Protein AF-0000000066226531 (afdb_homodimer)

Sequence (1644 aa):
MQGTPPTMKIIENILKNHFSQPLSQNISALTNNYITEVQNFFPLSKNTNLVVGQILNFQKIQGSQKLNLVEVNTGTKVVKIVCGASNLQNGKKVIVASEGSFLEGINATLKNKKIYGVFSEGMLCALEELGISTKFLTPQEQEGIYLFDDPNDQIALGSNALIPLGLDCFILELGLTPNRVGDLLSHLGFAKDLKAVLSSQSSNNNQETKSTNYKTKNSEDQTNPDFFANLPQSPLKVQIENDSCYEYNACILENIKIKPSPLWLRNALLQSGINPINNVVDITNLILIEYGIPLHAFDSENIKQIKVRKALPQENITTLNQNDFVLDENDLVITDGKKAIALAGIVGLLESSIKPTTTKIILEAAYFSPQTIAQTCQKLKTKTESSLRFERGIDQSLIPLAFQKACQLLVTLADGKITYQPVITKQKNRTNPTISLNLDFVTRKIGVSLCPTQIKNWLLNLDYQIHTSKHLGPQNKNEQLNLQAPLRRYDVKIKEDVISDLTRLYGCHKLPPQTIQIPTQGKLTLKQKNIRELRKLLVNLGFYETITYSLISSEMFEAFTPQKPFIKIMNPLSQDKMILRQSLLSSLVEVLSYQHKRQTFDTAFFEIGKTYFPNQETLSLAFALNGHFLNSLWHKQDVSSSFFVTKGILEKISAFLGITLTYQKTQQHSNFHPGMQANLLFNNQIIGVIGKTHPQLNTKYHLKESFLCELFLTDEILNTTKTFTFQPIPKFPTVIRDLAFLVDTKYSFYQIEQTIKQTTPFDLIKCELFDVYQIPKTKEKHSLALRLFFHNLDKNLEKQDVEHCMEKITSNLIKHFHIEIRMQGTPPTMKIIENILKNHFSQPLSQNISALTNNYITEVQNFFPLSKNTNLVVGQILNFQKIQGSQKLNLVEVNTGTKVVKIVCGASNLQNGKKVIVASEGSFLEGINATLKNKKIYGVFSEGMLCALEELGISTKFLTPQEQEGIYLFDDPNDQIALGSNALIPLGLDCFILELGLTPNRVGDLLSHLGFAKDLKAVLSSQSSNNNQETKSTNYKTKNSEDQTNPDFFANLPQSPLKVQIENDSCYEYNACILENIKIKPSPLWLRNALLQSGINPINNVVDITNLILIEYGIPLHAFDSENIKQIKVRKALPQENITTLNQNDFVLDENDLVITDGKKAIALAGIVGLLESSIKPTTTKIILEAAYFSPQTIAQTCQKLKTKTESSLRFERGIDQSLIPLAFQKACQLLVTLADGKITYQPVITKQKNRTNPTISLNLDFVTRKIGVSLCPTQIKNWLLNLDYQIHTSKHLGPQNKNEQLNLQAPLRRYDVKIKEDVISDLTRLYGCHKLPPQTIQIPTQGKLTLKQKNIRELRKLLVNLGFYETITYSLISSEMFEAFTPQKPFIKIMNPLSQDKMILRQSLLSSLVEVLSYQHKRQTFDTAFFEIGKTYFPNQETLSLAFALNGHFLNSLWHKQDVSSSFFVTKGILEKISAFLGITLTYQKTQQHSNFHPGMQANLLFNNQIIGVIGKTHPQLNTKYHLKESFLCELFLTDEILNTTKTFTFQPIPKFPTVIRDLAFLVDTKYSFYQIEQTIKQTTPFDLIKCELFDVYQIPKTKEKHSLALRLFFHNLDKNLEKQDVEHCMEKITSNLIKHFHIEIR

Solvent-accessible surface area (backbone atoms only — not comparable to full-atom values): 89802 Å² total; per-residue (Å²): 127,84,69,77,64,60,68,37,64,41,45,43,73,65,34,48,66,45,34,68,67,84,78,56,95,51,51,62,58,52,35,44,58,45,73,41,45,60,72,46,77,48,64,69,49,78,56,39,66,41,22,21,20,30,31,66,45,70,45,76,37,86,94,49,94,60,37,26,43,30,34,28,37,33,66,84,52,75,38,45,26,60,43,62,52,86,68,78,53,73,69,37,34,32,37,34,31,35,67,68,13,32,28,50,42,68,68,45,64,41,72,64,49,72,56,94,87,41,71,18,64,31,40,75,39,28,51,52,43,60,50,46,60,70,89,79,46,52,77,71,54,64,47,40,46,41,67,60,87,52,92,81,66,75,71,57,56,44,34,60,40,41,56,82,52,62,38,71,34,43,35,41,28,33,44,40,51,86,66,45,42,30,36,44,51,14,36,45,40,40,40,47,52,50,49,28,48,54,54,46,55,52,62,69,59,73,58,80,62,75,79,68,71,78,52,50,53,56,76,79,76,48,69,60,85,62,72,59,53,94,43,48,80,48,85,63,45,79,46,77,73,39,86,51,45,23,32,47,33,38,32,51,33,36,64,33,51,65,44,75,51,56,64,45,59,38,49,55,32,46,73,62,74,37,83,66,78,30,33,68,62,38,46,36,52,48,41,22,49,41,66,29,48,56,48,51,68,32,39,33,87,84,52,60,30,40,32,35,33,60,31,50,80,70,36,74,48,50,30,66,85,70,46,76,46,75,38,36,62,80,34,54,25,31,21,44,69,80,50,77,42,26,42,55,66,50,49,54,18,50,88,31,40,77,48,78,82,42,36,36,35,35,41,36,39,61,40,57,40,29,67,54,45,44,52,46,26,62,73,68,71,52,84,39,78,42,27,52,37,34,39,52,33,49,39,71,86,46,47,66,39,54,49,49,53,46,53,53,46,36,33,73,70,22,52,31,37,76,68,33,25,60,48,76,45,76,75,55,82,88,82,60,62,77,35,72,41,45,50,52,55,48,29,66,74,71,70,53,87,73,56,67,67,54,53,53,50,52,40,48,45,62,50,34,45,74,53,61,74,88,83,73,62,95,78,55,64,80,43,65,40,34,33,26,56,35,71,36,48,74,57,54,78,49,58,65,44,52,48,50,55,53,43,27,62,70,26,65,88,69,56,76,84,73,78,75,81,63,85,67,80,84,72,80,51,58,44,57,48,46,53,54,52,49,52,49,46,44,42,59,68,62,35,42,81,53,87,75,74,58,46,29,22,71,68,47,44,48,55,79,52,65,95,56,83,70,49,67,57,90,81,51,93,43,75,61,39,32,28,45,32,72,53,63,61,48,55,49,51,50,53,48,21,59,35,38,74,68,71,50,54,66,43,40,40,31,34,76,47,73,26,42,45,86,90,47,76,44,45,31,40,26,38,40,36,20,43,39,73,38,79,45,49,46,71,67,48,45,31,64,49,40,71,65,54,52,47,50,54,49,49,53,51,29,58,72,52,68,51,73,78,43,81,40,80,43,68,84,53,78,47,27,28,62,90,43,30,28,36,31,24,48,94,89,34,79,42,32,40,38,30,29,53,15,71,66,54,20,63,75,51,52,41,70,79,33,31,43,35,37,39,55,55,45,68,72,54,41,58,52,78,81,81,83,75,88,72,85,79,64,86,46,72,73,48,77,48,75,49,42,30,35,33,50,61,86,59,54,66,65,59,51,52,50,53,46,50,67,67,40,62,75,37,49,74,45,79,41,64,50,38,69,45,74,45,87,91,46,85,56,40,30,34,43,28,35,41,37,33,34,41,37,81,87,48,76,76,49,73,65,58,53,49,51,50,50,49,52,43,51,51,51,42,33,71,76,55,60,45,44,82,104,127,84,69,77,66,60,68,37,61,40,43,43,70,63,35,48,68,44,35,68,66,83,77,56,95,51,51,64,57,50,34,45,58,46,73,42,47,62,71,45,77,50,64,67,49,78,56,37,65,40,22,20,19,29,30,66,45,67,46,75,38,87,94,50,92,61,38,24,44,30,36,30,36,34,66,84,52,76,37,45,26,60,42,62,51,83,68,77,52,72,69,38,34,33,37,34,32,36,66,68,12,32,28,50,41,70,67,43,65,42,70,65,48,73,56,93,87,41,72,19,64,30,39,74,39,28,52,52,44,61,51,45,61,69,89,78,46,52,77,72,52,64,47,40,48,41,68,59,89,51,94,81,64,76,71,58,58,45,34,61,41,42,56,84,54,63,39,72,34,42,34,40,28,33,44,39,52,85,67,46,41,29,34,45,52,13,36,44,40,41,37,46,50,51,49,28,48,55,54,48,54,52,62,68,60,73,57,79,62,74,79,69,70,78,52,48,53,58,74,79,78,48,69,61,83,62,72,58,55,95,43,50,80,48,85,64,46,78,46,78,72,37,86,51,46,22,31,46,32,40,34,51,32,34,64,32,51,64,42,76,51,57,64,46,59,38,49,55,32,44,71,62,73,37,83,67,78,29,32,67,61,39,46,36,50,48,41,21,47,41,65,29,48,55,49,49,66,32,40,32,85,82,52,59,29,42,32,35,34,59,32,50,80,69,36,76,49,49,30,65,84,72,45,76,47,75,38,35,62,79,32,52,25,32,21,44,70,80,50,75,42,25,42,55,67,50,46,52,17,50,89,30,39,78,48,79,81,40,36,38,33,34,40,36,38,60,41,57,41,28,68,54,45,42,52,44,27,62,72,68,71,53,85,41,77,41,28,53,37,34,40,51,33,49,41,71,86,47,48,65,41,53,47,51,51,48,53,52,45,36,33,71,71,21,52,30,38,76,66,33,25,62,47,79,44,76,75,55,81,88,80,59,61,78,35,73,40,47,50,52,56,49,28,66,74,72,69,53,89,73,56,68,68,54,53,51,51,52,40,47,46,63,48,34,43,74,55,60,75,86,83,74,60,94,78,57,63,80,42,67,40,34,33,26,56,36,69,36,51,74,59,54,78,50,59,66,45,52,47,50,54,52,43,28,61,69,27,65,88,69,56,76,86,74,79,73,82,62,86,67,79,84,72,81,51,59,44,55,48,46,52,53,50,49,51,49,45,43,42,59,68,63,34,43,80,52,87,76,74,59,46,30,22,70,67,47,44,50,54,78,52,64,94,56,84,67,48,67,56,89,81,52,92,43,75,60,38,31,29,46,32,71,53,61,61,46,55,50,50,49,52,48,22,59,36,38,74,68,70,49,55,66,45,40,39,30,33,78,47,74,26,42,46,87,90,46,77,45,44,30,39,28,39,38,37,20,45,41,73,39,78,45,50,46,72,68,49,44,30,63,50,39,71,64,53,52,48,51,52,49,51,55,51,29,58,72,52,68,52,74,77,44,80,39,82,44,67,82,53,80,49,27,28,63,89,42,29,28,37,32,26,48,94,89,33,78,41,33,40,40,30,30,54,14,70,65,53,19,63,75,50,52,40,70,77,33,31,42,37,38,38,55,55,45,68,72,53,39,57,52,78,82,82,83,75,89,72,84,78,66,86,45,72,73,49,77,48,76,49,40,30,36,34,51,62,87,58,53,68,68,60,52,52,51,54,47,50,67,66,40,63,75,36,50,74,46,80,41,64,49,38,69,44,75,46,86,91,44,85,58,40,30,34,44,29,34,41,36,33,33,41,39,81,87,46,76,76,50,73,66,58,53,49,50,50,49,49,52,43,51,51,51,41,34,71,76,56,61,45,45,82,104

InterPro domains:
  IPR002547 tRNA-binding domain [PF01588] (50-139)
  IPR002547 tRNA-binding domain [PS50886] (44-162)
  IPR004532 Phenylalanine-tRNA ligase, class IIc, beta subunit, bacterial type [MF_00283] (1-816)
  IPR004532 Phenylalanine-tRNA ligase, class IIc, beta subunit, bacterial type [TIGR00472] (8-822)
  IPR005121 Ferrodoxin-fold anticodon-binding domain [PF03147] (730-822)
  IPR005121 Ferrodoxin-fold anticodon-binding domain [PS51447] (730-822)
  IPR005121 Ferrodoxin-fold anticodon-binding domain [SM00896] (730-822)
  IPR005146 B3/B4 tRNA-binding domain [PF03483] (245-414)
  IPR005146 B3/B4 tRNA-binding domain [SM00873] (244-415)
  IPR005147 tRNA synthetase, B5-domain [PF03484] (435-507)
  IPR005147 tRNA synthetase, B5-domain [PS51483] (430-513)
  IPR005147 tRNA synthetase, B5-domain [SM00874] (432-508)
  IPR009061 Putative DNA-binding domain superfamily [SSF46955] (433-513)
  IPR012340 Nucleic acid-binding, OB-fold [G3DSA:2.40.50.140] (45-168)
  IPR012340 Nucleic acid-binding, OB-fold [SSF50249] (48-200)
  IPR020825 Phenylalanyl-tRNA synthetase-like, B3/B4 [G3DSA:3.50.40.10] (229-428)
  IPR033714 Phenylalanly tRNA synthetase, tRNA-binding-domain [cd02796] (50-152)
  IPR036690 Ferrodoxin-fold anticodon-binding domain superfamily [G3DSA:3.30.70.380] (726-822)
  IPR036690 Ferrodoxin-fold anticodon-binding domain superfamily [SSF54991] (725-822)
  IPR041616 Phenylalanyl tRNA synthetase beta chain, core domain [PF17759] (512-712)

Nearest PDB structures (foldseek):
  2rhs-assembly1_B  TM=8.119E-01  e=1.307E-74  Staphylococcus haemolyticus
  2rhq-assembly1_B-2  TM=6.970E-01  e=1.775E-75  Staphylococcus haemolyticus
  4p72-assembly1_A  TM=7.169E-01  e=2.044E-71  Pseudomonas aeruginosa PAO1
  6p8t-assembly1_B  TM=7.375E-01  e=1.480E-66  Acinetobacter baumannii ATCC 19606 = CIP 70.34 = JCM 6841
  7n8y-assembly1_B  TM=7.502E-01  e=9.824E-60  Salmonella enterica subsp. enterica serovar Typhimurium

Radius of gyration: 53.5 Å; Cα contacts (8 Å, |Δi|>4): 3157; chains: 2; bounding box: 103×161×106 Å

pLDDT: mean 88.65, std 11.18, range [25.22, 98.56]

Structure (mmCIF, N/CA/C/O backbone):
data_AF-0000000066226531-model_v1
#
loop_
_entity.id
_entity.type
_entity.pdbx_description
1 polymer 'Phenylalanine--tRNA ligase beta subunit'
#
loop_
_atom_site.group_PDB
_atom_site.id
_atom_site.type_symbol
_atom_site.label_atom_id
_atom_site.label_alt_id
_atom_site.label_comp_id
_atom_site.label_asym_id
_atom_site.label_entity_id
_atom_site.label_seq_id
_atom_site.pdbx_PDB_ins_code
_atom_site.Cartn_x
_atom_site.Cartn_y
_atom_site.Cartn_z
_atom_site.occupancy
_atom_site.B_iso_or_equiv
_atom_site.auth_seq_id
_atom_site.auth_comp_id
_atom_site.auth_asym_id
_atom_site.auth_atom_id
_atom_site.pdbx_PDB_model_num
ATOM 1 N N . MET A 1 1 ? 5.664 26.641 27.859 1 25.22 1 MET A N 1
ATOM 2 C CA . MET A 1 1 ? 4.684 27.594 27.344 1 25.22 1 MET A CA 1
ATOM 3 C C . MET A 1 1 ? 5.262 28.406 26.203 1 25.22 1 MET A C 1
ATOM 5 O O . MET A 1 1 ? 6.152 29.234 26.406 1 25.22 1 MET A O 1
ATOM 9 N N . GLN A 1 2 ? 5.512 27.859 25.141 1 33.66 2 GLN A N 1
ATOM 10 C CA . GLN A 1 2 ? 6.168 28.5 24 1 33.66 2 GLN A CA 1
ATOM 11 C C . GLN A 1 2 ? 5.504 29.844 23.688 1 33.66 2 GLN A C 1
ATOM 13 O O . GLN A 1 2 ? 4.32 29.891 23.344 1 33.66 2 GLN A O 1
ATOM 18 N N . GLY A 1 3 ? 5.766 30.891 24.422 1 38.91 3 GLY A N 1
ATOM 19 C CA . GLY A 1 3 ? 5.262 32.25 24.25 1 38.91 3 GLY A CA 1
ATOM 20 C C . GLY A 1 3 ? 5.156 32.656 22.781 1 38.91 3 GLY A C 1
ATOM 21 O O . GLY A 1 3 ? 5.801 32.031 21.922 1 38.91 3 GLY A O 1
ATOM 22 N N . THR A 1 4 ? 4.02 33 22.375 1 49.97 4 THR A N 1
ATOM 23 C CA . THR A 1 4 ? 3.779 33.531 21.047 1 49.97 4 THR A CA 1
ATOM 24 C C . THR A 1 4 ? 4.949 34.406 20.594 1 49.97 4 THR A C 1
ATOM 26 O O . THR A 1 4 ? 5.422 35.25 21.344 1 49.97 4 THR A O 1
ATOM 29 N N . PRO A 1 5 ? 5.707 34.125 19.656 1 59.62 5 PRO A N 1
ATOM 30 C CA . PRO A 1 5 ? 6.828 34.938 19.156 1 59.62 5 PRO A CA 1
ATOM 31 C C . PRO A 1 5 ? 6.492 36.406 19.047 1 59.62 5 PRO A C 1
ATOM 33 O O . PRO A 1 5 ? 5.352 36.781 18.734 1 59.62 5 PRO A O 1
ATOM 36 N N . PRO A 1 6 ? 7.406 37.312 19.609 1 73.56 6 PRO A N 1
ATOM 37 C CA . PRO A 1 6 ? 7.191 38.75 19.484 1 73.56 6 PRO A CA 1
ATOM 38 C C . PRO A 1 6 ? 6.941 39.188 18.047 1 73.56 6 PRO A C 1
ATOM 40 O O . PRO A 1 6 ? 7.43 38.562 17.109 1 73.56 6 PRO A O 1
ATOM 43 N N . THR A 1 7 ? 5.98 40 17.922 1 84.62 7 THR A N 1
ATOM 44 C CA . THR A 1 7 ? 5.633 40.5 16.594 1 84.62 7 THR A CA 1
ATOM 45 C C . THR A 1 7 ? 5.992 42 16.469 1 84.62 7 THR A C 1
ATOM 47 O O . THR A 1 7 ? 6.133 42.688 17.484 1 84.62 7 THR A O 1
ATOM 50 N N . MET A 1 8 ? 6.492 42.438 15.359 1 91.88 8 MET A N 1
ATOM 51 C CA . MET A 1 8 ? 6.742 43.844 15.016 1 91.88 8 MET A CA 1
ATOM 52 C C . MET A 1 8 ? 5.859 44.281 13.852 1 91.88 8 MET A C 1
ATOM 54 O O . MET A 1 8 ? 5.762 43.562 12.844 1 91.88 8 MET A O 1
ATOM 58 N N . LYS A 1 9 ? 5.168 45.312 14.078 1 93.69 9 LYS A N 1
ATOM 59 C CA . LYS A 1 9 ? 4.352 45.875 13 1 93.69 9 LYS A CA 1
ATOM 60 C C . LYS A 1 9 ? 5.066 47.031 12.32 1 93.69 9 LYS A C 1
ATOM 62 O O . LYS A 1 9 ? 5.359 48.062 12.953 1 93.69 9 LYS A O 1
ATOM 67 N N . ILE A 1 10 ? 5.383 46.844 11.117 1 94 10 ILE A N 1
ATOM 68 C CA . ILE A 1 10 ? 6.02 47.906 10.312 1 94 10 ILE A CA 1
ATOM 69 C C . ILE A 1 10 ? 4.957 48.719 9.602 1 94 10 ILE A C 1
ATOM 71 O O . ILE A 1 10 ? 4.164 48.188 8.82 1 94 10 ILE A O 1
ATOM 75 N N . ILE A 1 11 ? 4.961 50.031 9.938 1 92.56 11 ILE A N 1
ATOM 76 C CA . ILE A 1 11 ? 4.039 50.969 9.328 1 92.56 11 ILE A CA 1
ATOM 77 C C . ILE A 1 11 ? 4.73 51.688 8.172 1 92.56 11 ILE A C 1
ATOM 79 O O . ILE A 1 11 ? 5.805 52.281 8.344 1 92.56 11 ILE A O 1
ATOM 83 N N . GLU A 1 12 ? 4.16 51.719 7.074 1 90.81 12 GLU A N 1
ATOM 84 C CA . GLU A 1 12 ? 4.77 52.25 5.855 1 90.81 12 GLU A CA 1
ATOM 85 C C . GLU A 1 12 ? 5.211 53.688 6.043 1 90.81 12 GLU A C 1
ATOM 87 O O . GLU A 1 12 ? 6.309 54.062 5.629 1 90.81 12 GLU A O 1
ATOM 92 N N . ASN A 1 13 ? 4.387 54.562 6.633 1 88.19 13 ASN A N 1
ATOM 93 C CA . ASN A 1 13 ? 4.68 56 6.781 1 88.19 13 ASN A CA 1
ATOM 94 C C . ASN A 1 13 ? 5.938 56.219 7.609 1 88.19 13 ASN A C 1
ATOM 96 O O . ASN A 1 13 ? 6.707 57.156 7.336 1 88.19 13 ASN A O 1
ATOM 100 N N . ILE A 1 14 ? 6.094 55.375 8.602 1 91.06 14 ILE A N 1
ATOM 101 C CA . ILE A 1 14 ? 7.297 55.5 9.422 1 91.06 14 ILE A CA 1
ATOM 102 C C . ILE A 1 14 ? 8.492 54.938 8.664 1 91.06 14 ILE A C 1
ATOM 104 O O . ILE A 1 14 ? 9.586 55.5 8.695 1 91.06 14 ILE A O 1
ATOM 108 N N . LEU A 1 15 ? 8.273 53.844 7.973 1 91.69 15 LEU A N 1
ATOM 109 C CA . LEU A 1 15 ? 9.328 53.219 7.195 1 91.69 15 LEU A CA 1
ATOM 110 C C . LEU A 1 15 ? 9.867 54.188 6.133 1 91.69 15 LEU A C 1
ATOM 112 O O . LEU A 1 15 ? 11.07 54.219 5.871 1 91.69 15 LEU A O 1
ATOM 116 N N . LYS A 1 16 ? 9.016 54.969 5.559 1 88.5 16 LYS A N 1
ATOM 117 C CA . LYS A 1 16 ? 9.375 55.875 4.492 1 88.5 16 LYS A CA 1
ATOM 118 C C . LYS A 1 16 ? 10.328 56.969 4.996 1 88.5 16 LYS A C 1
ATOM 120 O O . LYS A 1 16 ? 11.039 57.594 4.211 1 88.5 16 LYS A O 1
ATOM 125 N N . ASN A 1 17 ? 10.281 57.156 6.32 1 86.75 17 ASN A N 1
ATOM 126 C CA . ASN A 1 17 ? 11.242 58.094 6.898 1 86.75 17 ASN A CA 1
ATOM 127 C C . ASN A 1 17 ? 12.672 57.594 6.762 1 86.75 17 ASN A C 1
ATOM 129 O O . ASN A 1 17 ? 13.625 58.375 6.824 1 86.75 17 ASN A O 1
ATOM 133 N N . HIS A 1 18 ? 12.742 56.312 6.613 1 88.12 18 HIS A N 1
ATOM 134 C CA . HIS A 1 18 ? 14.07 55.719 6.641 1 88.12 18 HIS A CA 1
ATOM 135 C C . HIS A 1 18 ? 14.383 55 5.336 1 88.12 18 HIS A C 1
ATOM 137 O O . HIS A 1 18 ? 15.438 54.375 5.199 1 88.12 18 HIS A O 1
ATOM 143 N N . PHE A 1 19 ? 13.43 55 4.461 1 81.06 19 PHE A N 1
ATOM 144 C CA . PHE A 1 19 ? 13.57 54.281 3.203 1 81.06 19 PHE A CA 1
ATOM 145 C C . PHE A 1 19 ? 13 55.094 2.043 1 81.06 19 PHE A C 1
ATOM 147 O O . PHE A 1 19 ? 11.82 55.406 2.035 1 81.06 19 PHE A O 1
ATOM 154 N N . SER A 1 20 ? 13.734 55.531 1.116 1 72.19 20 SER A N 1
ATOM 155 C CA . SER A 1 20 ? 13.344 56.5 0.081 1 72.19 20 SER A CA 1
ATOM 156 C C . SER A 1 20 ? 12.812 55.781 -1.155 1 72.19 20 SER A C 1
ATOM 158 O O . SER A 1 20 ? 12.07 56.344 -1.952 1 72.19 20 SER A O 1
ATOM 160 N N . GLN A 1 21 ? 13.125 54.531 -1.384 1 68.75 21 GLN A N 1
ATOM 161 C CA . GLN A 1 21 ? 12.719 53.844 -2.613 1 68.75 21 GLN A CA 1
ATOM 162 C C . GLN A 1 21 ? 11.25 53.438 -2.555 1 68.75 21 GLN A C 1
ATOM 164 O O . GLN A 1 21 ? 10.719 53.156 -1.479 1 68.75 21 GLN A O 1
ATOM 169 N N . PRO A 1 22 ? 10.648 53.625 -3.715 1 67.75 22 PRO A N 1
ATOM 170 C CA . PRO A 1 22 ? 9.25 53.156 -3.75 1 67.75 22 PRO A CA 1
ATOM 171 C C . PRO A 1 22 ? 9.102 51.688 -3.355 1 67.75 22 PRO A C 1
ATOM 173 O O . PRO A 1 22 ? 9.898 50.844 -3.777 1 67.75 22 PRO A O 1
ATOM 176 N N . LEU A 1 23 ? 8.438 51.531 -2.287 1 67.5 23 LEU A N 1
ATOM 177 C CA . LEU A 1 23 ? 8.211 50.188 -1.774 1 67.5 23 LEU A CA 1
ATOM 178 C C . LEU A 1 23 ? 7.297 49.375 -2.707 1 67.5 23 LEU A C 1
ATOM 180 O O . LEU A 1 23 ? 6.242 49.875 -3.113 1 67.5 23 LEU A O 1
ATOM 184 N N . SER A 1 24 ? 7.883 48.5 -3.43 1 62.75 24 SER A N 1
ATOM 185 C CA . SER A 1 24 ? 7.133 47.688 -4.383 1 62.75 24 SER A CA 1
ATOM 186 C C . SER A 1 24 ? 6.086 46.844 -3.674 1 62.75 24 SER A C 1
ATOM 188 O O . SER A 1 24 ? 6.188 46.594 -2.469 1 62.75 24 SER A O 1
ATOM 190 N N . GLN A 1 25 ? 4.953 46.594 -4.348 1 65.75 25 GLN A N 1
ATOM 191 C CA . GLN A 1 25 ? 3.906 45.656 -3.918 1 65.75 25 GLN A CA 1
ATOM 192 C C . GLN A 1 25 ? 4.492 44.312 -3.531 1 65.75 25 GLN A C 1
ATOM 194 O O . GLN A 1 25 ? 3.867 43.562 -2.791 1 65.75 25 GLN A O 1
ATOM 199 N N . ASN A 1 26 ? 5.785 44.188 -3.672 1 82.94 26 ASN A N 1
ATOM 200 C CA . ASN A 1 26 ? 6.32 42.844 -3.393 1 82.94 26 ASN A CA 1
ATOM 201 C C . ASN A 1 26 ? 7.074 42.812 -2.066 1 82.94 26 ASN A C 1
ATOM 203 O O . ASN A 1 26 ? 7.891 41.938 -1.834 1 82.94 26 ASN A O 1
ATOM 207 N N . ILE A 1 27 ? 6.867 43.812 -1.224 1 88.12 27 ILE A N 1
ATOM 208 C CA . ILE A 1 27 ? 7.598 43.906 0.034 1 88.12 27 ILE A CA 1
ATOM 209 C C . ILE A 1 27 ? 7.309 42.688 0.9 1 88.12 27 ILE A C 1
ATOM 211 O O . ILE A 1 27 ? 8.195 42.188 1.602 1 88.12 27 ILE A O 1
ATOM 215 N N . SER A 1 28 ? 6.098 42.281 0.845 1 90.88 28 SER A N 1
ATOM 216 C CA . SER A 1 28 ? 5.715 41.094 1.626 1 90.88 28 SER A CA 1
ATOM 217 C C . SER A 1 28 ? 6.516 39.875 1.205 1 90.88 28 SER A C 1
ATOM 219 O O . SER A 1 28 ? 7.051 39.156 2.053 1 90.88 28 SER A O 1
ATOM 221 N N . ALA A 1 29 ? 6.676 39.656 -0.061 1 87.44 29 ALA A N 1
ATOM 222 C CA . ALA A 1 29 ? 7.402 38.5 -0.585 1 87.44 29 ALA A CA 1
ATOM 223 C C . ALA A 1 29 ? 8.898 38.625 -0.294 1 87.44 29 ALA A C 1
ATOM 225 O O . ALA A 1 29 ? 9.539 37.656 0.1 1 87.44 29 ALA A O 1
ATOM 226 N N . LEU A 1 30 ? 9.375 39.781 -0.5 1 88.62 30 LEU A N 1
ATOM 227 C CA . LEU A 1 30 ? 10.789 40.031 -0.236 1 88.62 30 LEU A CA 1
ATOM 228 C C . LEU A 1 30 ? 11.117 39.75 1.23 1 88.62 30 LEU A C 1
ATOM 230 O O . LEU A 1 30 ? 12.117 39.125 1.541 1 88.62 30 LEU A O 1
ATOM 234 N N . THR A 1 31 ? 10.227 40.312 2.068 1 92.38 31 THR A N 1
ATOM 235 C CA . THR A 1 31 ? 10.445 40.125 3.502 1 92.38 31 THR A CA 1
ATOM 236 C C . THR A 1 31 ? 10.359 38.656 3.896 1 92.38 31 THR A C 1
ATOM 238 O O . THR A 1 31 ? 11.242 38.156 4.59 1 92.38 31 THR A O 1
ATOM 241 N N . ASN A 1 32 ? 9.414 38 3.414 1 91 32 ASN A N 1
ATOM 242 C CA . ASN A 1 32 ? 9.195 36.594 3.748 1 91 32 ASN A CA 1
ATOM 243 C C . ASN A 1 32 ? 10.344 35.719 3.252 1 91 32 ASN A C 1
ATOM 245 O O . ASN A 1 32 ? 10.711 34.719 3.91 1 91 32 ASN A O 1
ATOM 249 N N . ASN A 1 33 ? 10.906 36.031 2.121 1 89.19 33 ASN A N 1
ATOM 250 C CA . ASN A 1 33 ? 11.891 35.188 1.475 1 89.19 33 ASN A CA 1
ATOM 251 C C . ASN A 1 33 ? 13.305 35.469 1.984 1 89.19 33 ASN A C 1
ATOM 253 O O . ASN A 1 33 ? 14.148 34.562 1.996 1 89.19 33 ASN A O 1
ATOM 257 N N . TYR A 1 34 ? 13.539 36.688 2.434 1 91.94 34 TYR A N 1
ATOM 258 C CA . TYR A 1 34 ? 14.945 37.031 2.619 1 91.94 34 TYR A CA 1
ATOM 259 C C . TYR A 1 34 ? 15.18 37.594 4.02 1 91.94 34 TYR A C 1
ATOM 261 O O . TYR A 1 34 ? 16.328 37.719 4.461 1 91.94 34 TYR A O 1
ATOM 269 N N . ILE A 1 35 ? 14.172 38 4.754 1 92.62 35 ILE A N 1
ATOM 270 C CA . ILE A 1 35 ? 14.391 38.688 6.035 1 92.62 35 ILE A CA 1
ATOM 271 C C . ILE A 1 35 ? 13.812 37.812 7.164 1 92.62 35 ILE A C 1
ATOM 273 O O . ILE A 1 35 ? 14.562 37.219 7.93 1 92.62 35 ILE A O 1
ATOM 277 N N . THR A 1 36 ? 12.469 37.781 7.258 1 91.94 36 THR A N 1
ATOM 278 C CA . THR A 1 36 ? 11.773 37 8.281 1 91.94 36 THR A CA 1
ATOM 279 C C . THR A 1 36 ? 10.352 36.688 7.836 1 91.94 36 THR A C 1
ATOM 281 O O . THR A 1 36 ? 9.883 37.188 6.809 1 91.94 36 THR A O 1
ATOM 284 N N . GLU A 1 37 ? 9.742 35.906 8.609 1 90.75 37 GLU A N 1
ATOM 285 C CA . GLU A 1 37 ? 8.383 35.5 8.273 1 90.75 37 GLU A CA 1
ATOM 286 C C . GLU A 1 37 ? 7.398 36.656 8.391 1 90.75 37 GLU A C 1
ATOM 288 O O . GLU A 1 37 ? 7.453 37.438 9.344 1 90.75 37 GLU A O 1
ATOM 293 N N . VAL A 1 38 ? 6.535 36.844 7.328 1 90.81 38 VAL A N 1
ATOM 294 C CA . VAL A 1 38 ? 5.445 37.812 7.363 1 90.81 38 VAL A CA 1
ATOM 295 C C . VAL A 1 38 ? 4.176 37.125 7.891 1 90.81 38 VAL A C 1
ATOM 297 O O . VAL A 1 38 ? 3.652 36.219 7.266 1 90.81 38 VAL A O 1
ATOM 300 N N . GLN A 1 39 ? 3.799 37.594 9.031 1 89.31 39 GLN A N 1
ATOM 301 C CA . GLN A 1 39 ? 2.588 37.031 9.617 1 89.31 39 GLN A CA 1
ATOM 302 C C . GLN A 1 39 ? 1.338 37.594 8.945 1 89.31 39 GLN A C 1
ATOM 304 O O . GLN A 1 39 ? 0.408 36.844 8.625 1 89.31 39 GLN A O 1
ATOM 309 N N . ASN A 1 40 ? 1.319 38.938 8.766 1 87.5 40 ASN A N 1
ATOM 310 C CA . ASN A 1 40 ? 0.196 39.625 8.133 1 87.5 40 ASN A CA 1
ATOM 311 C C . ASN A 1 40 ? 0.661 40.812 7.312 1 87.5 40 ASN A C 1
ATOM 313 O O . ASN A 1 40 ? 1.69 41.438 7.617 1 87.5 40 ASN A O 1
ATOM 317 N N . PHE A 1 41 ? 0.021 41.062 6.215 1 88.12 41 PHE A N 1
ATOM 318 C CA . PHE A 1 41 ? 0.24 42.219 5.355 1 88.12 41 PHE A CA 1
ATOM 319 C C . PHE A 1 41 ? -1.087 42.812 4.871 1 88.12 41 PHE A C 1
ATOM 321 O O . PHE A 1 41 ? -1.806 42.156 4.105 1 88.12 41 PHE A O 1
ATOM 328 N N . PHE A 1 42 ? -1.484 43.969 5.359 1 86.44 42 PHE A N 1
ATOM 329 C CA . PHE A 1 42 ? -2.777 44.531 5.012 1 86.44 42 PHE A CA 1
ATOM 330 C C . PHE A 1 42 ? -2.715 46.062 5.031 1 86.44 42 PHE A C 1
ATOM 332 O O . PHE A 1 42 ? -1.824 46.625 5.652 1 86.44 42 PHE A O 1
ATOM 339 N N . PRO A 1 43 ? -3.6 46.75 4.32 1 86.19 43 PRO A N 1
ATOM 340 C CA . PRO A 1 43 ? -3.686 48.188 4.414 1 86.19 43 PRO A CA 1
ATOM 341 C C . PRO A 1 43 ? -4.215 48.688 5.77 1 86.19 43 PRO A C 1
ATOM 343 O O . PRO A 1 43 ? -5.02 47.969 6.395 1 86.19 43 PRO A O 1
ATOM 346 N N . LEU A 1 44 ? -3.678 49.844 6.227 1 84.94 44 LEU A N 1
ATOM 347 C CA . LEU A 1 44 ? -4.098 50.375 7.52 1 84.94 44 LEU A CA 1
ATOM 348 C C . LEU A 1 44 ? -5.578 50.75 7.504 1 84.94 44 LEU A C 1
ATOM 350 O O . LEU A 1 44 ? -6.289 50.5 8.484 1 84.94 44 LEU A O 1
ATOM 354 N N . SER A 1 45 ? -5.98 51.375 6.379 1 87.12 45 SER A N 1
ATOM 355 C CA . SER A 1 45 ? -7.379 51.781 6.246 1 87.12 45 SER A CA 1
ATOM 356 C C . SER A 1 45 ? -8.023 51.156 5.016 1 87.12 45 SER A C 1
ATOM 358 O O . SER A 1 45 ? -7.387 51.031 3.965 1 87.12 45 SER A O 1
ATOM 360 N N . LYS A 1 46 ? -9.266 50.781 5.176 1 86.62 46 LYS A N 1
ATOM 361 C CA . LYS A 1 46 ? -10.023 50.219 4.062 1 86.62 46 LYS A CA 1
ATOM 362 C C . LYS A 1 46 ? -10.891 51.281 3.393 1 86.62 46 LYS A C 1
ATOM 364 O O . LYS A 1 46 ? -11.602 51 2.43 1 86.62 46 LYS A O 1
ATOM 369 N N . ASN A 1 47 ? -10.789 52.531 3.947 1 90.38 47 ASN A N 1
ATOM 370 C CA . ASN A 1 47 ? -11.594 53.625 3.379 1 90.38 47 ASN A CA 1
ATOM 371 C C . ASN A 1 47 ? -11.141 53.969 1.963 1 90.38 47 ASN A C 1
ATOM 373 O O . ASN A 1 47 ? -9.945 53.938 1.668 1 90.38 47 ASN A O 1
ATOM 377 N N . THR A 1 48 ? -12.156 54.25 1.156 1 89.75 48 THR A N 1
ATOM 378 C CA . THR A 1 48 ? -11.797 54.594 -0.222 1 89.75 48 THR A CA 1
ATOM 379 C C . THR A 1 48 ? -12.422 55.906 -0.653 1 89.75 48 THR A C 1
ATOM 381 O O . THR A 1 48 ? -13.469 56.312 -0.135 1 89.75 48 THR A O 1
ATOM 384 N N . ASN A 1 49 ? -11.773 56.594 -1.471 1 90.19 49 ASN A N 1
ATOM 385 C CA . ASN A 1 49 ? -12.289 57.75 -2.193 1 90.19 49 ASN A CA 1
ATOM 386 C C . ASN A 1 49 ? -12.68 58.875 -1.243 1 90.19 49 ASN A C 1
ATOM 388 O O . ASN A 1 49 ? -13.766 59.438 -1.351 1 90.19 49 ASN A O 1
ATOM 392 N N . LEU A 1 50 ? -11.828 59.156 -0.31 1 93.12 50 LEU A N 1
ATOM 393 C CA . LEU A 1 50 ? -11.992 60.281 0.596 1 93.12 50 LEU A CA 1
ATOM 394 C C . LEU A 1 50 ? -11.125 61.469 0.155 1 93.12 50 LEU A C 1
ATOM 396 O O . LEU A 1 50 ? -9.938 61.312 -0.128 1 93.12 50 LEU A O 1
ATOM 400 N N . VAL A 1 51 ? -11.75 62.656 0.074 1 93.69 51 VAL A N 1
ATOM 401 C CA . VAL A 1 51 ? -10.984 63.812 -0.373 1 93.69 51 VAL A CA 1
ATOM 402 C C . VAL A 1 51 ? -11.117 64.938 0.65 1 93.69 51 VAL A C 1
ATOM 404 O O . VAL A 1 51 ? -12.055 64.938 1.447 1 93.69 51 VAL A O 1
ATOM 407 N N . VAL A 1 52 ? -10.125 65.875 0.589 1 94.12 52 VAL A N 1
ATOM 408 C CA . VAL A 1 52 ? -10.156 67.062 1.444 1 94.12 52 VAL A CA 1
ATOM 409 C C . VAL A 1 52 ? -10.977 68.125 0.775 1 94.12 52 VAL A C 1
ATOM 411 O O . VAL A 1 52 ? -10.727 68.5 -0.379 1 94.12 52 VAL A O 1
ATOM 414 N N . GLY A 1 53 ? -11.945 68.625 1.486 1 94.88 53 GLY A N 1
ATOM 415 C CA . GLY A 1 53 ? -12.766 69.688 1.016 1 94.88 53 GLY A CA 1
ATOM 416 C C . GLY A 1 53 ? -12.789 70.875 1.973 1 94.88 53 GLY A C 1
ATOM 417 O O . GLY A 1 53 ? -12.383 70.75 3.131 1 94.88 53 GLY A O 1
ATOM 418 N N . GLN A 1 54 ? -13.227 72 1.423 1 95.62 54 GLN A N 1
ATOM 419 C CA . GLN A 1 54 ? -13.344 73.188 2.24 1 95.62 54 GLN A CA 1
ATOM 420 C C . GLN A 1 54 ? -14.781 73.75 2.268 1 95.62 54 GLN A C 1
ATOM 422 O O . GLN A 1 54 ? -15.422 73.875 1.222 1 95.62 54 GLN A O 1
ATOM 427 N N . ILE A 1 55 ? -15.203 74.062 3.428 1 95.06 55 ILE A N 1
ATOM 428 C CA . ILE A 1 55 ? -16.562 74.562 3.586 1 95.06 55 ILE A CA 1
ATOM 429 C C . ILE A 1 55 ? -16.609 76 3.139 1 95.06 55 ILE A C 1
ATOM 431 O O . ILE A 1 55 ? -15.883 76.875 3.66 1 95.06 55 ILE A O 1
ATOM 435 N N . LEU A 1 56 ? -17.406 76.312 2.217 1 94.75 56 LEU A N 1
ATOM 436 C CA . LEU A 1 56 ? -17.562 77.688 1.737 1 94.75 56 LEU A CA 1
ATOM 437 C C . LEU A 1 56 ? -18.641 78.438 2.533 1 94.75 56 LEU A C 1
ATOM 439 O O . LEU A 1 56 ? -18.406 79.5 3.037 1 94.75 56 LEU A O 1
ATOM 443 N N . ASN A 1 57 ? -19.781 77.875 2.547 1 93.06 57 ASN A N 1
ATOM 444 C CA . ASN A 1 57 ? -20.922 78.375 3.283 1 93.06 57 ASN A CA 1
ATOM 445 C C . ASN A 1 57 ? -21.938 77.312 3.617 1 93.06 57 ASN A C 1
ATOM 447 O O . ASN A 1 57 ? -21.875 76.188 3.051 1 93.06 57 ASN A O 1
ATOM 451 N N . PHE A 1 58 ? -22.625 77.5 4.668 1 92.19 58 PHE A N 1
ATOM 452 C CA . PHE A 1 58 ? -23.703 76.562 4.969 1 92.19 58 PHE A CA 1
ATOM 453 C C . PHE A 1 58 ? -24.938 77.312 5.465 1 92.19 58 PHE A C 1
ATOM 455 O O . PHE A 1 58 ? -24.844 78.375 6.07 1 92.19 58 PHE A O 1
ATOM 462 N N . GLN A 1 59 ? -26.156 76.875 5.137 1 90.5 59 GLN A N 1
ATOM 463 C CA . GLN A 1 59 ? -27.438 77.438 5.516 1 90.5 59 GLN A CA 1
ATOM 464 C C . GLN A 1 59 ? -28.375 76.375 6.062 1 90.5 59 GLN A C 1
ATOM 466 O O . GLN A 1 59 ? -28.297 75.188 5.656 1 90.5 59 GLN A O 1
ATOM 471 N N . LYS A 1 60 ? -29.188 76.75 6.938 1 91.06 60 LYS A N 1
ATOM 472 C CA . LYS A 1 60 ? -30.156 75.812 7.516 1 91.06 60 LYS A CA 1
ATOM 473 C C . LYS A 1 60 ? -31.203 75.375 6.484 1 91.06 60 LYS A C 1
ATOM 475 O O . LYS A 1 60 ? -31.688 76.25 5.719 1 91.06 60 LYS A O 1
ATOM 480 N N . ILE A 1 61 ? -31.422 74.188 6.391 1 88.94 61 ILE A N 1
ATOM 481 C CA . ILE A 1 61 ? -32.438 73.688 5.473 1 88.94 61 ILE A CA 1
ATOM 482 C C . ILE A 1 61 ? -33.844 73.938 6.043 1 88.94 61 ILE A C 1
ATOM 484 O O . ILE A 1 61 ? -34.094 73.75 7.223 1 88.94 61 ILE A O 1
ATOM 488 N N . GLN A 1 62 ? -34.719 74.5 5.191 1 83.25 62 GLN A N 1
ATOM 489 C CA . GLN A 1 62 ? -36.062 74.812 5.617 1 83.25 62 GLN A CA 1
ATOM 490 C C . GLN A 1 62 ? -36.844 73.625 6.07 1 83.25 62 GLN A C 1
ATOM 492 O O . GLN A 1 62 ? -36.844 72.562 5.379 1 83.25 62 GLN A O 1
ATOM 497 N N . GLY A 1 63 ? -37.375 73.625 7.305 1 81.56 63 GLY A N 1
ATOM 498 C CA . GLY A 1 63 ? -38.188 72.5 7.828 1 81.56 63 GLY A CA 1
ATOM 499 C C . GLY A 1 63 ? -37.406 71.625 8.766 1 81.56 63 GLY A C 1
ATOM 500 O O . GLY A 1 63 ? -38 70.812 9.484 1 81.56 63 GLY A O 1
ATOM 501 N N . SER A 1 64 ? -36.062 71.688 8.633 1 79.31 64 SER A N 1
ATOM 502 C CA . SER A 1 64 ? -35.281 70.812 9.492 1 79.31 64 SER A CA 1
ATOM 503 C C . SER A 1 64 ? -34.719 71.562 10.695 1 79.31 64 SER A C 1
ATOM 505 O O . SER A 1 64 ? -34.406 72.75 10.609 1 79.31 64 SER A O 1
ATOM 507 N N . GLN A 1 65 ? -34.656 70.875 11.844 1 80.94 65 GLN A N 1
ATOM 508 C CA . GLN A 1 65 ? -34.094 71.438 13.047 1 80.94 65 GLN A CA 1
ATOM 509 C C . GLN A 1 65 ? -32.562 71.312 13.109 1 80.94 65 GLN A C 1
ATOM 511 O O . GLN A 1 65 ? -31.859 72.188 13.609 1 80.94 65 GLN A O 1
ATOM 516 N N . LYS A 1 66 ? -32 70.25 12.445 1 85.38 66 LYS A N 1
ATOM 517 C CA . LYS A 1 66 ? -30.609 69.938 12.703 1 85.38 66 LYS A CA 1
ATOM 518 C C . LYS A 1 66 ? -29.797 69.938 11.414 1 85.38 66 LYS A C 1
ATOM 520 O O . LYS A 1 66 ? -28.578 70.125 11.438 1 85.38 66 LYS A O 1
ATOM 525 N N . LEU A 1 67 ? -30.438 70 10.25 1 91 67 LEU A N 1
ATOM 526 C CA . LEU A 1 67 ? -29.703 69.75 9.016 1 91 67 LEU A CA 1
ATOM 527 C C . LEU A 1 67 ? -29.344 71.062 8.328 1 91 67 LEU A C 1
ATOM 529 O O . LEU A 1 67 ? -30.125 72 8.344 1 91 67 LEU A O 1
ATOM 533 N N . ASN A 1 68 ? -28.172 71.125 7.777 1 93.62 68 ASN A N 1
ATOM 534 C CA . ASN A 1 68 ? -27.656 72.25 7.023 1 93.62 68 ASN A CA 1
ATOM 535 C C . ASN A 1 68 ? -27.25 71.875 5.609 1 93.62 68 ASN A C 1
ATOM 537 O O . ASN A 1 68 ? -26.828 70.688 5.383 1 93.62 68 ASN A O 1
ATOM 541 N N . LEU A 1 69 ? -27.531 72.688 4.715 1 93.81 69 LEU A N 1
ATOM 542 C CA . LEU A 1 69 ? -26.984 72.562 3.375 1 93.81 69 LEU A CA 1
ATOM 543 C C . LEU A 1 69 ? -25.609 73.188 3.275 1 93.81 69 LEU A C 1
ATOM 545 O O . LEU A 1 69 ? -25.5 74.438 3.416 1 93.81 69 LEU A O 1
ATOM 549 N N . VAL A 1 70 ? -24.641 72.375 3.09 1 94.75 70 VAL A N 1
ATOM 550 C CA . VAL A 1 70 ? -23.266 72.875 3.129 1 94.75 70 VAL A CA 1
ATOM 551 C C . VAL A 1 70 ? -22.672 72.875 1.722 1 94.75 70 VAL A C 1
ATOM 553 O O . VAL A 1 70 ? -22.766 71.875 1.01 1 94.75 70 VAL A O 1
ATOM 556 N N . GLU A 1 71 ? -22.156 74 1.297 1 95.12 71 GLU A N 1
ATOM 557 C CA . GLU A 1 71 ? -21.406 74.062 0.053 1 95.12 71 GLU A CA 1
ATOM 558 C C . GLU A 1 71 ? -19.922 73.812 0.298 1 95.12 71 GLU A C 1
ATOM 560 O O . GLU A 1 71 ? -19.281 74.562 1.051 1 95.12 71 GLU A O 1
ATOM 565 N N . VAL A 1 72 ? -19.422 72.75 -0.313 1 95.81 72 VAL A N 1
ATOM 566 C CA . VAL A 1 72 ? -18.031 72.375 -0.053 1 95.81 72 VAL A CA 1
ATOM 567 C C . VAL A 1 72 ? -17.25 72.375 -1.356 1 95.81 72 VAL A C 1
ATOM 569 O O . VAL A 1 72 ? -17.688 71.812 -2.367 1 95.81 72 VAL A O 1
ATOM 572 N N . ASN A 1 73 ? -16.062 73 -1.345 1 95.31 73 ASN A N 1
ATOM 573 C CA . ASN A 1 73 ? -15.117 72.938 -2.453 1 95.31 73 ASN A CA 1
ATOM 574 C C . ASN A 1 73 ? -14.172 71.75 -2.342 1 95.31 73 ASN A C 1
ATOM 576 O O . ASN A 1 73 ? -13.328 71.688 -1.449 1 95.31 73 ASN A O 1
ATOM 580 N N . THR A 1 74 ? -14.25 70.875 -3.266 1 92.81 74 THR A N 1
ATOM 581 C CA . THR A 1 74 ? -13.422 69.688 -3.229 1 92.81 74 THR A CA 1
ATOM 582 C C . THR A 1 74 ? -12.188 69.812 -4.105 1 92.81 74 THR A C 1
ATOM 584 O O . THR A 1 74 ? -11.461 68.875 -4.363 1 92.81 74 THR A O 1
ATOM 587 N N . GLY A 1 75 ? -11.875 71.062 -4.449 1 87.81 75 GLY A N 1
ATOM 588 C CA . GLY A 1 75 ? -10.742 71.312 -5.328 1 87.81 75 GLY A CA 1
ATOM 589 C C . GLY A 1 75 ? -11.102 71.188 -6.801 1 87.81 75 GLY A C 1
ATOM 590 O O . GLY A 1 75 ? -10.672 72.062 -7.598 1 87.81 75 GLY A O 1
ATOM 591 N N . THR A 1 76 ? -11.914 70.25 -7.145 1 87.62 76 THR A N 1
ATOM 592 C CA . THR A 1 76 ? -12.312 70.062 -8.531 1 87.62 76 THR A CA 1
ATOM 593 C C . THR A 1 76 ? -13.688 70.688 -8.789 1 87.62 76 THR A C 1
ATOM 595 O O . THR A 1 76 ? -13.945 71.25 -9.859 1 87.62 76 THR A O 1
ATOM 598 N N . LYS A 1 77 ? -14.562 70.562 -7.82 1 90.44 77 LYS A N 1
ATOM 599 C CA . LYS A 1 77 ? -15.914 71.125 -7.961 1 90.44 77 LYS A CA 1
ATOM 600 C C . LYS A 1 77 ? -16.5 71.438 -6.605 1 90.44 77 LYS A C 1
ATOM 602 O O . LYS A 1 77 ? -15.977 71.062 -5.562 1 90.44 77 LYS A O 1
ATOM 607 N N . VAL A 1 78 ? -17.484 72.25 -6.719 1 93.88 78 VAL A N 1
ATOM 608 C CA . VAL A 1 78 ? -18.234 72.625 -5.523 1 93.88 78 VAL A CA 1
ATOM 609 C C . VAL A 1 78 ? -19.484 71.75 -5.406 1 93.88 78 VAL A C 1
ATOM 611 O O . VAL A 1 78 ? -20.25 71.625 -6.355 1 93.88 78 VAL A O 1
ATOM 614 N N . VAL A 1 79 ? -19.547 71.062 -4.309 1 93.5 79 VAL A N 1
ATOM 615 C CA . VAL A 1 79 ? -20.672 70.125 -4.113 1 93.5 79 VAL A CA 1
ATOM 616 C C . VAL A 1 79 ? -21.547 70.625 -2.955 1 93.5 79 VAL A C 1
ATOM 618 O O . VAL A 1 79 ? -21.078 71.375 -2.102 1 93.5 79 VAL A O 1
ATOM 621 N N . LYS A 1 80 ? -22.828 70.25 -3.02 1 94.06 80 LYS A N 1
ATOM 622 C CA . LYS A 1 80 ? -23.766 70.5 -1.942 1 94.06 80 LYS A CA 1
ATOM 623 C C . LYS A 1 80 ? -24.062 69.25 -1.129 1 94.06 80 LYS A C 1
ATOM 625 O O . LYS A 1 80 ? -24.5 68.25 -1.681 1 94.06 80 LYS A O 1
ATOM 630 N N . ILE A 1 81 ? -23.781 69.312 0.181 1 94.88 81 ILE A N 1
ATOM 631 C CA . ILE A 1 81 ? -23.922 68.188 1.052 1 94.88 81 ILE A CA 1
ATOM 632 C C . ILE A 1 81 ? -24.828 68.5 2.23 1 94.88 81 ILE A C 1
ATOM 634 O O . ILE A 1 81 ? -24.688 69.562 2.836 1 94.88 81 ILE A O 1
ATOM 638 N N . VAL A 1 82 ? -25.75 67.625 2.486 1 93.5 82 VAL A N 1
ATOM 639 C CA . VAL A 1 82 ? -26.609 67.812 3.658 1 93.5 82 VAL A CA 1
ATOM 640 C C . VAL A 1 82 ? -25.922 67.25 4.891 1 93.5 82 VAL A C 1
ATOM 642 O O . VAL A 1 82 ? -25.5 66.062 4.887 1 93.5 82 VAL A O 1
ATOM 645 N N . CYS A 1 83 ? -25.688 68 5.891 1 91.81 83 CYS A N 1
ATOM 646 C CA . CYS A 1 83 ? -24.969 67.562 7.082 1 91.81 83 CYS A CA 1
ATOM 647 C C . CYS A 1 83 ? -25.641 68.062 8.352 1 91.81 83 CYS A C 1
ATOM 649 O O . CYS A 1 83 ? -26.109 69.188 8.391 1 91.81 83 CYS A O 1
ATOM 651 N N . GLY A 1 84 ? -25.719 67.188 9.297 1 89 84 GLY A N 1
ATOM 652 C CA . GLY A 1 84 ? -26.359 67.5 10.562 1 89 84 GLY A CA 1
ATOM 653 C C . GLY A 1 84 ? -25.359 67.812 11.656 1 89 84 GLY A C 1
ATOM 654 O O . GLY A 1 84 ? -25.734 68 12.82 1 89 84 GLY A O 1
ATOM 655 N N . ALA A 1 85 ? -24.078 68.062 11.367 1 88.5 85 ALA A N 1
ATOM 656 C CA . ALA A 1 85 ? -23.062 68.312 12.383 1 88.5 85 ALA A CA 1
ATOM 657 C C . ALA A 1 85 ? -23.172 69.688 12.961 1 88.5 85 ALA A C 1
ATOM 659 O O . ALA A 1 85 ? -23.516 70.625 12.242 1 88.5 85 ALA A O 1
ATOM 660 N N . SER A 1 86 ? -22.922 69.812 14.258 1 84.88 86 SER A N 1
ATOM 661 C CA . SER A 1 86 ? -23.078 71.062 14.961 1 84.88 86 SER A CA 1
ATOM 662 C C . SER A 1 86 ? -21.812 71.938 14.875 1 84.88 86 SER A C 1
ATOM 664 O O . SER A 1 86 ? -21.828 73.125 15.156 1 84.88 86 SER A O 1
ATOM 666 N N . ASN A 1 87 ? -20.719 71.375 14.383 1 90.19 87 ASN A N 1
ATOM 667 C CA . ASN A 1 87 ? -19.453 72.125 14.445 1 90.19 87 ASN A CA 1
ATOM 668 C C . ASN A 1 87 ? -19.031 72.625 13.062 1 90.19 87 ASN A C 1
ATOM 670 O O . ASN A 1 87 ? -17.828 72.688 12.781 1 90.19 87 ASN A O 1
ATOM 674 N N . LEU A 1 88 ? -19.969 72.875 12.227 1 92.44 88 LEU A N 1
ATOM 675 C CA . LEU A 1 88 ? -19.641 73.375 10.891 1 92.44 88 LEU A CA 1
ATOM 676 C C . LEU A 1 88 ? -19.016 74.812 10.977 1 92.44 88 LEU A C 1
ATOM 678 O O . LEU A 1 88 ? -19.469 75.625 11.766 1 92.44 88 LEU A O 1
ATOM 682 N N . GLN A 1 89 ? -17.906 75 10.344 1 92.19 89 GLN A N 1
ATOM 683 C CA . GLN A 1 89 ? -17.219 76.312 10.312 1 92.19 89 GLN A CA 1
ATOM 684 C C . GLN A 1 89 ? -16.797 76.625 8.898 1 92.19 89 GLN A C 1
ATOM 686 O O . GLN A 1 89 ? -16.141 75.875 8.219 1 92.19 89 GLN A O 1
ATOM 691 N N . ASN A 1 90 ? -17.156 77.938 8.555 1 90.94 90 ASN A N 1
ATOM 692 C CA . ASN A 1 90 ? -16.781 78.375 7.227 1 90.94 90 ASN A CA 1
ATOM 693 C C . ASN A 1 90 ? -15.266 78.5 7.062 1 90.94 90 ASN A C 1
ATOM 695 O O . ASN A 1 90 ? -14.57 78.938 7.98 1 90.94 90 ASN A O 1
ATOM 699 N N . GLY A 1 91 ? -14.797 78 5.965 1 91.25 91 GLY A N 1
ATOM 700 C CA . GLY A 1 91 ? -13.391 78.125 5.637 1 91.25 91 GLY A CA 1
ATOM 701 C C . GLY A 1 91 ? -12.555 76.938 6.098 1 91.25 91 GLY A C 1
ATOM 702 O O . GLY A 1 91 ? -11.383 76.812 5.73 1 91.25 91 GLY A O 1
ATOM 703 N N . LYS A 1 92 ? -13.156 76.062 6.871 1 93.31 92 LYS A N 1
ATOM 704 C CA . LYS A 1 92 ? -12.398 74.938 7.41 1 93.31 92 LYS A CA 1
ATOM 705 C C . LYS A 1 92 ? -12.375 73.75 6.426 1 93.31 92 LYS A C 1
ATOM 707 O O . LYS A 1 92 ? -13.328 73.562 5.672 1 93.31 92 LYS A O 1
ATOM 712 N N . LYS A 1 93 ? -11.305 73.062 6.48 1 94.75 93 LYS A N 1
ATOM 713 C CA . LYS A 1 93 ? -11.156 71.875 5.645 1 94.75 93 LYS A CA 1
ATOM 714 C C . LYS A 1 93 ? -11.727 70.625 6.336 1 94.75 93 LYS A C 1
ATOM 716 O O . LYS A 1 93 ? -11.562 70.5 7.547 1 94.75 93 LYS A O 1
ATOM 721 N N . VAL A 1 94 ? -12.422 69.812 5.543 1 95.12 94 VAL A N 1
ATOM 722 C CA . VAL A 1 94 ? -13.125 68.688 6.094 1 95.12 94 VAL A CA 1
ATOM 723 C C . VAL A 1 94 ? -12.891 67.438 5.203 1 95.12 94 VAL A C 1
ATOM 725 O O . VAL A 1 94 ? -12.289 67.562 4.133 1 95.12 94 VAL A O 1
ATOM 728 N N . ILE A 1 95 ? -13.32 66.25 5.684 1 94.88 95 ILE A N 1
ATOM 729 C CA . ILE A 1 95 ? -13.258 65 4.934 1 94.88 95 ILE A CA 1
ATOM 730 C C . ILE A 1 95 ? -14.555 64.812 4.152 1 94.88 95 ILE A C 1
ATOM 732 O O . ILE A 1 95 ? -15.641 64.812 4.742 1 94.88 95 ILE A O 1
ATOM 736 N N . VAL A 1 96 ? -14.406 64.688 2.891 1 95.12 96 VAL A N 1
ATOM 737 C CA . VAL A 1 96 ? -15.578 64.5 2.033 1 95.12 96 VAL A CA 1
ATOM 738 C C . VAL A 1 96 ? -15.57 63.125 1.406 1 95.12 96 VAL A C 1
ATOM 740 O O . VAL A 1 96 ? -14.594 62.75 0.772 1 95.12 96 VAL A O 1
ATOM 743 N N . ALA A 1 97 ? -16.578 62.438 1.643 1 94.5 97 ALA A N 1
ATOM 744 C CA . ALA A 1 97 ? -16.797 61.156 0.988 1 94.5 97 ALA A CA 1
ATOM 745 C C . ALA A 1 97 ? -17.797 61.281 -0.158 1 94.5 97 ALA A C 1
ATOM 747 O O . ALA A 1 97 ? -18.891 61.781 0.027 1 94.5 97 ALA A O 1
ATOM 748 N N . SER A 1 98 ? -17.391 60.875 -1.316 1 90.25 98 SER A N 1
ATOM 749 C CA . SER A 1 98 ? -18.266 60.906 -2.482 1 90.25 98 SER A CA 1
ATOM 750 C C . SER A 1 98 ? -18.984 59.594 -2.697 1 90.25 98 SER A C 1
ATOM 752 O O . SER A 1 98 ? -18.703 58.594 -2.002 1 90.25 98 SER A O 1
ATOM 754 N N . GLU A 1 99 ? -19.859 59.719 -3.594 1 89.75 99 GLU A N 1
ATOM 755 C CA . GLU A 1 99 ? -20.547 58.469 -3.922 1 89.75 99 GLU A CA 1
ATOM 756 C C . GLU A 1 99 ? -19.562 57.406 -4.32 1 89.75 99 GLU A C 1
ATOM 758 O O . GLU A 1 99 ? -18.625 57.656 -5.078 1 89.75 99 GLU A O 1
ATOM 763 N N . GLY A 1 100 ? -19.75 56.219 -3.764 1 87.75 100 GLY A N 1
ATOM 764 C CA . GLY A 1 100 ? -18.891 55.094 -4.066 1 87.75 100 GLY A CA 1
ATOM 765 C C . GLY A 1 100 ? -17.797 54.875 -3.027 1 87.75 100 GLY A C 1
ATOM 766 O O . GLY A 1 100 ? -17.094 53.875 -3.049 1 87.75 100 GLY A O 1
ATOM 767 N N . SER A 1 101 ? -17.688 55.781 -2.113 1 91.19 101 SER A N 1
ATOM 768 C CA . SER A 1 101 ? -16.688 55.656 -1.063 1 91.19 101 SER A CA 1
ATOM 769 C C . SER A 1 101 ? -17.062 54.594 -0.051 1 91.19 101 SER A C 1
ATOM 771 O O . SER A 1 101 ? -18.219 54.469 0.339 1 91.19 101 SER A O 1
ATOM 773 N N . PHE A 1 102 ? -16.094 53.719 0.259 1 90.44 102 PHE A N 1
ATOM 774 C CA . PHE A 1 102 ? -16.297 52.781 1.343 1 90.44 102 PHE A CA 1
ATOM 775 C C . PHE A 1 102 ? -15.844 53.375 2.672 1 90.44 102 PHE A C 1
ATOM 777 O O . PHE A 1 102 ? -14.727 53.875 2.779 1 90.44 102 PHE A O 1
ATOM 784 N N . LEU A 1 103 ? -16.672 53.344 3.615 1 91.31 103 LEU A N 1
ATOM 785 C CA . LEU A 1 103 ? -16.344 53.812 4.957 1 91.31 103 LEU A CA 1
ATOM 786 C C . LEU A 1 103 ? -16.266 52.656 5.938 1 91.31 103 LEU A C 1
ATOM 788 O O . LEU A 1 103 ? -17.266 51.969 6.184 1 91.31 103 LEU A O 1
ATOM 792 N N . GLU A 1 104 ? -15.117 52.469 6.523 1 88 104 GLU A N 1
ATOM 793 C CA . GLU A 1 104 ? -14.82 51.312 7.387 1 88 104 GLU A CA 1
ATOM 794 C C . GLU A 1 104 ? -15.641 51.375 8.672 1 88 104 GLU A C 1
ATOM 796 O O . GLU A 1 104 ? -16.062 50.344 9.188 1 88 104 GLU A O 1
ATOM 801 N N . GLY A 1 105 ? -15.922 52.594 9.18 1 85.88 105 GLY A N 1
ATOM 802 C CA . GLY A 1 105 ? -16.656 52.719 10.43 1 85.88 105 GLY A CA 1
ATOM 803 C C . GLY A 1 105 ? -18.094 52.25 10.328 1 85.88 105 GLY A C 1
ATOM 804 O O . GLY A 1 105 ? -18.641 51.688 11.273 1 85.88 105 GLY A O 1
ATOM 805 N N . ILE A 1 106 ? -18.672 52.531 9.203 1 84.38 106 ILE A N 1
ATOM 806 C CA . ILE A 1 106 ? -20.062 52.094 8.992 1 84.38 106 ILE A CA 1
ATOM 807 C C . ILE A 1 106 ? -20.094 50.844 8.117 1 84.38 106 ILE A C 1
ATOM 809 O O . ILE A 1 106 ? -21.156 50.281 7.879 1 84.38 106 ILE A O 1
ATOM 813 N N . ASN A 1 107 ? -18.953 50.438 7.691 1 84.62 107 ASN A N 1
ATOM 814 C CA . ASN A 1 107 ? -18.797 49.25 6.863 1 84.62 107 ASN A CA 1
ATOM 815 C C . ASN A 1 107 ? -19.766 49.25 5.688 1 84.62 107 ASN A C 1
ATOM 817 O O . ASN A 1 107 ? -20.5 48.281 5.484 1 84.62 107 ASN A O 1
ATOM 821 N N . ALA A 1 108 ? -19.891 50.375 5.012 1 84.56 108 ALA A N 1
ATOM 822 C CA . ALA A 1 108 ? -20.812 50.5 3.885 1 84.56 108 ALA A CA 1
ATOM 823 C C . ALA A 1 108 ? -20.266 51.438 2.826 1 84.56 108 ALA A C 1
ATOM 825 O O . ALA A 1 108 ? -19.422 52.312 3.123 1 84.56 108 ALA A O 1
ATOM 826 N N . THR A 1 109 ? -20.734 51.25 1.637 1 88.75 109 THR A N 1
ATOM 827 C CA . THR A 1 109 ? -20.391 52.125 0.529 1 88.75 109 THR A CA 1
ATOM 828 C C . THR A 1 109 ? -21.406 53.25 0.415 1 88.75 109 THR A C 1
ATOM 830 O O . THR A 1 109 ? -22.625 53.031 0.41 1 88.75 109 THR A O 1
ATOM 833 N N . LEU A 1 110 ? -20.953 54.438 0.304 1 88.94 110 LEU A N 1
ATOM 834 C CA . LEU A 1 110 ? -21.812 55.625 0.334 1 88.94 110 LEU A CA 1
ATOM 835 C C . LEU A 1 110 ? -22.547 55.812 -0.987 1 88.94 110 LEU A C 1
ATOM 837 O O . LEU A 1 110 ? -21.969 55.625 -2.059 1 88.94 110 LEU A O 1
ATOM 841 N N . LYS A 1 111 ? -23.859 56 -0.921 1 86.88 111 LYS A N 1
ATOM 842 C CA . LYS A 1 111 ? -24.703 56.344 -2.057 1 86.88 111 LYS A CA 1
ATOM 843 C C . LYS A 1 111 ? -25.344 57.719 -1.858 1 86.88 111 LYS A C 1
ATOM 845 O O . LYS A 1 111 ? -25.719 58.094 -0.743 1 86.88 111 LYS A O 1
ATOM 850 N N . ASN A 1 112 ? -25.375 58.531 -2.979 1 86.75 112 ASN A N 1
ATOM 851 C CA . ASN A 1 112 ? -26.047 59.844 -2.9 1 86.75 112 ASN A CA 1
ATOM 852 C C . ASN A 1 112 ? -27.547 59.656 -2.643 1 86.75 112 ASN A C 1
ATOM 854 O O . ASN A 1 112 ? -28.172 58.719 -3.127 1 86.75 112 ASN A O 1
ATOM 858 N N . LYS A 1 113 ? -28.047 60.469 -1.782 1 84.12 113 LYS A N 1
ATOM 859 C CA . LYS A 1 113 ? -29.484 60.344 -1.489 1 84.12 113 LYS A CA 1
ATOM 860 C C . LYS A 1 113 ? -30.109 61.75 -1.33 1 84.12 113 LYS A C 1
ATOM 862 O O . LYS A 1 113 ? -29.391 62.719 -1.119 1 84.12 113 LYS A O 1
ATOM 867 N N . LYS A 1 114 ? -31.453 61.781 -1.604 1 84.31 114 LYS A N 1
ATOM 868 C CA . LYS A 1 114 ? -32.219 63 -1.337 1 84.31 114 LYS A CA 1
ATOM 869 C C . LYS A 1 114 ? -32.719 63.031 0.113 1 84.31 114 LYS A C 1
ATOM 871 O O . LYS A 1 114 ? -33.312 62.062 0.595 1 84.31 114 LYS A O 1
ATOM 876 N N . ILE A 1 115 ? -32.25 64.062 0.792 1 83.75 115 ILE A N 1
ATOM 877 C CA . ILE A 1 115 ? -32.656 64.25 2.189 1 83.75 115 ILE A CA 1
ATOM 878 C C . ILE A 1 115 ? -33.438 65.5 2.359 1 83.75 115 ILE A C 1
ATOM 880 O O . ILE A 1 115 ? -32.906 66.625 2.057 1 83.75 115 ILE A O 1
ATOM 884 N N . TYR A 1 116 ? -34.594 65.5 2.814 1 84.31 116 TYR A N 1
ATOM 885 C CA . TYR A 1 116 ? -35.5 66.625 3.01 1 84.31 116 TYR A CA 1
ATOM 886 C C . TYR A 1 116 ? -35.656 67.438 1.721 1 84.31 116 TYR A C 1
ATOM 888 O O . TYR A 1 116 ? -35.531 68.688 1.729 1 84.31 116 TYR A O 1
ATOM 896 N N . GLY A 1 117 ? -35.656 66.75 0.601 1 81.5 117 GLY A N 1
ATOM 897 C CA . GLY A 1 117 ? -35.938 67.312 -0.698 1 81.5 117 GLY A CA 1
ATOM 898 C C . GLY A 1 117 ? -34.719 67.875 -1.4 1 81.5 117 GLY A C 1
ATOM 899 O O . GLY A 1 117 ? -34.781 68.312 -2.535 1 81.5 117 GLY A O 1
ATOM 900 N N . VAL A 1 118 ? -33.562 67.812 -0.692 1 88.06 118 VAL A N 1
ATOM 901 C CA . VAL A 1 118 ? -32.344 68.375 -1.289 1 88.06 118 VAL A CA 1
ATOM 902 C C . VAL A 1 118 ? -31.391 67.188 -1.616 1 88.06 118 VAL A C 1
ATOM 904 O O . VAL A 1 118 ? -31.219 66.312 -0.815 1 88.06 118 VAL A O 1
ATOM 907 N N . PHE A 1 119 ? -30.844 67.25 -2.818 1 89.75 119 PHE A N 1
ATOM 908 C CA . PHE A 1 119 ? -29.891 66.25 -3.256 1 89.75 119 PHE A CA 1
ATOM 909 C C . PHE A 1 119 ? -28.531 66.438 -2.611 1 89.75 119 PHE A C 1
ATOM 911 O O . PHE A 1 119 ? -27.906 67.5 -2.799 1 89.75 119 PHE A O 1
ATOM 918 N N . SER A 1 120 ? -28.109 65.438 -1.821 1 91 120 SER A N 1
ATOM 919 C CA . SER A 1 120 ? -26.812 65.5 -1.165 1 91 120 SER A CA 1
ATOM 920 C C . SER A 1 120 ? -25.734 64.812 -1.974 1 91 120 SER A C 1
ATOM 922 O O . SER A 1 120 ? -25.828 63.594 -2.174 1 91 120 SER A O 1
ATOM 924 N N . GLU A 1 121 ? -24.734 65.5 -2.379 1 91.38 121 GLU A N 1
ATOM 925 C CA . GLU A 1 121 ? -23.656 64.938 -3.176 1 91.38 121 GLU A CA 1
ATOM 926 C C . GLU A 1 121 ? -22.5 64.5 -2.289 1 91.38 121 GLU A C 1
ATOM 928 O O . GLU A 1 121 ? -21.375 65 -2.393 1 91.38 121 GLU A O 1
ATOM 933 N N . GLY A 1 122 ? -22.688 63.562 -1.356 1 91.75 122 GLY A N 1
ATOM 934 C CA . GLY A 1 122 ? -21.656 63 -0.512 1 91.75 122 GLY A CA 1
ATOM 935 C C . GLY A 1 122 ? -21.938 63.156 0.97 1 91.75 122 GLY A C 1
ATOM 936 O O . GLY A 1 122 ? -23.078 63.344 1.372 1 91.75 122 GLY A O 1
ATOM 937 N N . MET A 1 123 ? -20.844 63 1.782 1 92.94 123 MET A N 1
ATOM 938 C CA . MET A 1 123 ? -20.969 63.062 3.234 1 92.94 123 MET A CA 1
ATOM 939 C C . MET A 1 123 ? -19.719 63.688 3.861 1 92.94 123 MET A C 1
ATOM 941 O O . MET A 1 123 ? -18.594 63.438 3.414 1 92.94 123 MET A O 1
ATOM 945 N N . LEU A 1 124 ? -19.984 64.625 4.727 1 94.38 124 LEU A N 1
ATOM 946 C CA . LEU A 1 124 ? -18.875 65.062 5.574 1 94.38 124 LEU A CA 1
ATOM 947 C C . LEU A 1 124 ? -18.641 64.062 6.711 1 94.38 124 LEU A C 1
ATOM 949 O O . LEU A 1 124 ? -19.562 63.719 7.453 1 94.38 124 LEU A O 1
ATOM 953 N N . CYS A 1 125 ? -17.375 63.656 6.871 1 93.56 125 CYS A N 1
ATOM 954 C CA . CYS A 1 125 ? -17.141 62.469 7.707 1 93.56 125 CYS A CA 1
ATOM 955 C C . CYS A 1 125 ? -16.562 62.875 9.055 1 93.56 125 CYS A C 1
ATOM 957 O O . CYS A 1 125 ? -15.719 63.781 9.133 1 93.56 125 CYS A O 1
ATOM 959 N N . ALA A 1 126 ? -17.062 62.188 10.047 1 91.75 126 ALA A N 1
ATOM 960 C CA . ALA A 1 126 ? -16.422 62.125 11.359 1 91.75 126 ALA A CA 1
ATOM 961 C C . ALA A 1 126 ? -15.383 61.031 11.43 1 91.75 126 ALA A C 1
ATOM 963 O O . ALA A 1 126 ? -15.367 60.125 10.578 1 91.75 126 ALA A O 1
ATOM 964 N N . LEU A 1 127 ? -14.453 61.125 12.344 1 89.88 127 LEU A N 1
ATOM 965 C CA . LEU A 1 127 ? -13.375 60.125 12.477 1 89.88 127 LEU A CA 1
ATOM 966 C C . LEU A 1 127 ? -13.938 58.75 12.82 1 89.88 127 LEU A C 1
ATOM 968 O O . LEU A 1 127 ? -13.398 57.719 12.391 1 89.88 127 LEU A O 1
ATOM 972 N N . GLU A 1 128 ? -15.023 58.75 13.484 1 89.19 128 GLU A N 1
ATOM 973 C CA . GLU A 1 128 ? -15.656 57.469 13.828 1 89.19 128 GLU A CA 1
ATOM 974 C C . GLU A 1 128 ? -16.141 56.75 12.586 1 89.19 128 GLU A C 1
ATOM 976 O O . GLU A 1 128 ? -16.141 55.531 12.539 1 89.19 128 GLU A O 1
ATOM 981 N N . GLU A 1 129 ? -16.562 57.531 11.633 1 91.19 129 GLU A N 1
ATOM 982 C CA . GLU A 1 129 ? -17.062 56.969 10.398 1 91.19 129 GLU A CA 1
ATOM 983 C C . GLU A 1 129 ? -15.93 56.312 9.594 1 91.19 129 GLU A C 1
ATOM 985 O O . GLU A 1 129 ? -16.172 55.5 8.703 1 91.19 129 GLU A O 1
ATOM 990 N N . LEU A 1 130 ? -14.727 56.719 9.906 1 89.12 130 LEU A N 1
ATOM 991 C CA . LEU A 1 130 ? -13.57 56.125 9.234 1 89.12 130 LEU A CA 1
ATOM 992 C C . LEU A 1 130 ? -13.086 54.875 9.961 1 89.12 130 LEU A C 1
ATOM 994 O O . LEU A 1 130 ? -12.156 54.219 9.5 1 89.12 130 LEU A O 1
ATOM 998 N N . GLY A 1 131 ? -13.664 54.594 11.078 1 86.25 131 GLY A N 1
ATOM 999 C CA . GLY A 1 131 ? -13.305 53.375 11.797 1 86.25 131 GLY A CA 1
ATOM 1000 C C . GLY A 1 131 ? -12.375 53.625 12.969 1 86.25 131 GLY A C 1
ATOM 1001 O O . GLY A 1 131 ? -11.867 52.688 13.586 1 86.25 131 GLY A O 1
ATOM 1002 N N . ILE A 1 132 ? -12.141 54.875 13.336 1 85 132 ILE A N 1
ATOM 1003 C CA . ILE A 1 132 ? -11.273 55.188 14.469 1 85 132 ILE A CA 1
ATOM 1004 C C . ILE A 1 132 ? -12.086 55.156 15.766 1 85 132 ILE A C 1
ATOM 1006 O O . ILE A 1 132 ? -13.141 55.781 15.867 1 85 132 ILE A O 1
ATOM 1010 N N . SER A 1 133 ? -11.602 54.438 16.672 1 82.88 133 SER A N 1
ATOM 1011 C CA . SER A 1 133 ? -12.32 54.219 17.922 1 82.88 133 SER A CA 1
ATOM 1012 C C . SER A 1 133 ? -12.43 55.531 18.703 1 82.88 133 SER A C 1
ATOM 1014 O O . SER A 1 133 ? -11.453 56.281 18.812 1 82.88 133 SER A O 1
ATOM 1016 N N . THR A 1 134 ? -13.602 55.719 19.219 1 82.88 134 THR A N 1
ATOM 1017 C CA . THR A 1 134 ? -13.891 56.938 19.984 1 82.88 134 THR A CA 1
ATOM 1018 C C . THR A 1 134 ? -13.039 57 21.25 1 82.88 134 THR A C 1
ATOM 1020 O O . THR A 1 134 ? -12.805 58.062 21.797 1 82.88 134 THR A O 1
ATOM 1023 N N . LYS A 1 135 ? -12.547 55.875 21.672 1 80.25 135 LYS A N 1
ATOM 1024 C CA . LYS A 1 135 ? -11.75 55.781 22.891 1 80.25 135 LYS A CA 1
ATOM 1025 C C . LYS A 1 135 ? -10.453 56.562 22.75 1 80.25 135 LYS A C 1
ATOM 1027 O O . LYS A 1 135 ? -9.898 57.031 23.75 1 80.25 135 LYS A O 1
ATOM 1032 N N . PHE A 1 136 ? -10.078 56.844 21.562 1 80.31 136 PHE A N 1
ATOM 1033 C CA . PHE A 1 136 ? -8.758 57.438 21.391 1 80.31 136 PHE A CA 1
ATOM 1034 C C . PHE A 1 136 ? -8.875 58.812 20.781 1 80.31 136 PHE A C 1
ATOM 1036 O O . PHE A 1 136 ? -7.879 59.406 20.344 1 80.31 136 PHE A O 1
ATOM 1043 N N . LEU A 1 137 ? -10.094 59.219 20.703 1 86.94 137 LEU A N 1
ATOM 1044 C CA . LEU A 1 137 ? -10.328 60.562 20.172 1 86.94 137 LEU A CA 1
ATOM 1045 C C . LEU A 1 137 ? -10.547 61.562 21.297 1 86.94 137 LEU A C 1
ATOM 1047 O O . LEU A 1 137 ? -11.078 61.219 22.344 1 86.94 137 LEU A O 1
ATOM 1051 N N . THR A 1 138 ? -10.039 62.844 21.172 1 86.69 138 THR A N 1
ATOM 1052 C CA . THR A 1 138 ? -10.305 63.938 22.125 1 86.69 138 THR A CA 1
ATOM 1053 C C . THR A 1 138 ? -11.773 64.312 22.078 1 86.69 138 THR A C 1
ATOM 1055 O O . THR A 1 138 ? -12.477 64.062 21.094 1 86.69 138 THR A O 1
ATOM 1058 N N . PRO A 1 139 ? -12.195 64.938 23.156 1 84.25 139 PRO A N 1
ATOM 1059 C CA . PRO A 1 139 ? -13.594 65.375 23.156 1 84.25 139 PRO A CA 1
ATOM 1060 C C . PRO A 1 139 ? -13.922 66.25 21.969 1 84.25 139 PRO A C 1
ATOM 1062 O O . PRO A 1 139 ? -15.016 66.188 21.391 1 84.25 139 PRO A O 1
ATOM 1065 N N . GLN A 1 140 ? -12.992 67 21.562 1 84.12 140 GLN A N 1
ATOM 1066 C CA . GLN A 1 140 ? -13.211 67.875 20.406 1 84.12 140 GLN A CA 1
ATOM 1067 C C . GLN A 1 140 ? -13.312 67.062 19.109 1 84.12 140 GLN A C 1
ATOM 1069 O O . GLN A 1 140 ? -14.117 67.438 18.234 1 84.12 140 GLN A O 1
ATOM 1074 N N . GLU A 1 141 ? -12.594 66.062 19.062 1 86.56 141 GLU A N 1
ATOM 1075 C CA . GLU A 1 141 ? -12.555 65.25 17.859 1 86.56 141 GLU A CA 1
ATOM 1076 C C . GLU A 1 141 ? -13.797 64.312 17.766 1 86.56 141 GLU A C 1
ATOM 1078 O O . GLU A 1 141 ? -14.133 63.844 16.688 1 86.56 141 GLU A O 1
ATOM 1083 N N . GLN A 1 142 ? -14.398 64.125 18.828 1 85.94 142 GLN A N 1
ATOM 1084 C CA . GLN A 1 142 ? -15.602 63.312 18.859 1 85.94 142 GLN A CA 1
ATOM 1085 C C . GLN A 1 142 ? -16.828 64.125 18.484 1 85.94 142 GLN A C 1
ATOM 1087 O O . GLN A 1 142 ? -17.859 63.531 18.109 1 85.94 142 GLN A O 1
ATOM 1092 N N . GLU A 1 143 ? -16.562 65.375 18.562 1 84.38 143 GLU A N 1
ATOM 1093 C CA . GLU A 1 143 ? -17.719 66.25 18.344 1 84.38 143 GLU A CA 1
ATOM 1094 C C . GLU A 1 143 ? -17.922 66.562 16.859 1 84.38 143 GLU A C 1
ATOM 1096 O O . GLU A 1 143 ? -17.172 67.312 16.25 1 84.38 143 GLU A O 1
ATOM 1101 N N . GLY A 1 144 ? -18.859 65.875 16.203 1 88.31 144 GLY A N 1
ATOM 1102 C CA . GLY A 1 144 ? -19.281 66.188 14.836 1 88.31 144 GLY A CA 1
ATOM 1103 C C . GLY A 1 144 ? -18.281 65.75 13.789 1 88.31 144 GLY A C 1
ATOM 1104 O O . GLY A 1 144 ? -17.688 64.688 13.922 1 88.31 144 GLY A O 1
ATOM 1105 N N . ILE A 1 145 ? -18.156 66.625 12.719 1 92.56 145 ILE A N 1
ATOM 1106 C CA . ILE A 1 145 ? -17.281 66.25 11.609 1 92.56 145 ILE A CA 1
ATOM 1107 C C . ILE A 1 145 ? -15.844 66.688 11.93 1 92.56 145 ILE A C 1
ATOM 1109 O O . ILE A 1 145 ? -15.617 67.5 12.781 1 92.56 145 ILE A O 1
ATOM 1113 N N . TYR A 1 146 ? -14.883 66 11.367 1 92.12 146 TYR A N 1
ATOM 1114 C CA . TYR A 1 146 ? -13.477 66.312 11.617 1 92.12 146 TYR A CA 1
ATOM 1115 C C . TYR A 1 146 ? -13.039 67.562 10.844 1 92.12 146 TYR A C 1
ATOM 1117 O O . TYR A 1 146 ? -13.242 67.625 9.625 1 92.12 146 TYR A O 1
ATOM 1125 N N . LEU A 1 147 ? -12.555 68.562 11.539 1 91.06 147 LEU A N 1
ATOM 1126 C CA . LEU A 1 147 ? -12 69.75 10.945 1 91.06 147 LEU A CA 1
ATOM 1127 C C . LEU A 1 147 ? -10.477 69.75 10.961 1 91.06 147 LEU A C 1
ATOM 1129 O O . LEU A 1 147 ? -9.859 69.625 12.031 1 91.06 147 LEU A O 1
ATOM 1133 N N . PHE A 1 148 ? -9.898 69.75 9.836 1 89.25 148 PHE A N 1
ATOM 1134 C CA . PHE A 1 148 ? -8.445 69.688 9.75 1 89.25 148 PHE A CA 1
ATOM 1135 C C . PHE A 1 148 ? -7.859 71 10.32 1 89.25 148 PHE A C 1
ATOM 1137 O O . PHE A 1 148 ? -8.398 72.062 10.094 1 89.25 148 PHE A O 1
ATOM 1144 N N . ASP A 1 149 ? -6.914 70.875 11.125 1 81.56 149 ASP A N 1
ATOM 1145 C CA . ASP A 1 149 ? -6.133 72 11.555 1 81.56 149 ASP A CA 1
ATOM 1146 C C . ASP A 1 149 ? -4.996 72.312 10.578 1 81.56 149 ASP A C 1
ATOM 1148 O O . ASP A 1 149 ? -3.961 71.625 10.609 1 81.56 149 ASP A O 1
ATOM 1152 N N . ASP A 1 150 ? -5.223 73.25 9.688 1 83.06 150 ASP A N 1
ATOM 1153 C CA . ASP A 1 150 ? -4.25 73.562 8.648 1 83.06 150 ASP A CA 1
ATOM 1154 C C . ASP A 1 150 ? -3.973 75.062 8.602 1 83.06 150 ASP A C 1
ATOM 1156 O O . ASP A 1 150 ? -4.293 75.75 7.617 1 83.06 150 ASP A O 1
ATOM 1160 N N . PRO A 1 151 ? -3.287 75.5 9.688 1 77.38 151 PRO A N 1
ATOM 1161 C CA . PRO A 1 151 ? -3.072 76.938 9.75 1 77.38 151 PRO A CA 1
ATOM 1162 C C . PRO A 1 151 ? -2.23 77.5 8.594 1 77.38 151 PRO A C 1
ATOM 1164 O O . PRO A 1 151 ? -2.414 78.625 8.156 1 77.38 151 PRO A O 1
ATOM 1167 N N . ASN A 1 152 ? -1.358 76.688 8.055 1 80.38 152 ASN A N 1
ATOM 1168 C CA . ASN A 1 152 ? -0.477 77.125 6.984 1 80.38 152 ASN A CA 1
ATOM 1169 C C . ASN A 1 152 ? -0.975 76.688 5.617 1 80.38 152 ASN A C 1
ATOM 1171 O O . ASN A 1 152 ? -0.246 76.75 4.625 1 80.38 152 ASN A O 1
ATOM 1175 N N . ASP A 1 153 ? -2.191 76.188 5.508 1 82.81 153 ASP A N 1
ATOM 1176 C CA . ASP A 1 153 ? -2.824 75.75 4.262 1 82.81 153 ASP A CA 1
ATOM 1177 C C . ASP A 1 153 ? -1.942 74.75 3.512 1 82.81 153 ASP A C 1
ATOM 1179 O O . ASP A 1 153 ? -1.67 74.938 2.322 1 82.81 153 ASP A O 1
ATOM 1183 N N . GLN A 1 154 ? -1.456 73.812 4.172 1 83.31 154 GLN A N 1
ATOM 1184 C CA . GLN A 1 154 ? -0.546 72.875 3.592 1 83.31 154 GLN A CA 1
ATOM 1185 C C . GLN A 1 154 ? -1.312 71.688 3.023 1 83.31 154 GLN A C 1
ATOM 1187 O O . GLN A 1 154 ? -0.777 70.875 2.213 1 83.31 154 GLN A O 1
ATOM 1192 N N . ILE A 1 155 ? -2.547 71.562 3.379 1 90 155 ILE A N 1
ATOM 1193 C CA . ILE A 1 155 ? -3.35 70.438 2.889 1 90 155 ILE A CA 1
ATOM 1194 C C . ILE A 1 155 ? -4.102 70.875 1.628 1 90 155 ILE A C 1
ATOM 1196 O O . ILE A 1 155 ? -4.969 71.75 1.678 1 90 155 ILE A O 1
ATOM 1200 N N . ALA A 1 156 ? -3.793 70.188 0.573 1 90.62 156 ALA A N 1
ATOM 1201 C CA . ALA A 1 156 ? -4.379 70.562 -0.71 1 90.62 156 ALA A CA 1
ATOM 1202 C C . ALA A 1 156 ? -5.824 70.125 -0.816 1 90.62 156 ALA A C 1
ATOM 1204 O O . ALA A 1 156 ? -6.141 69 -0.411 1 90.62 156 ALA A O 1
ATOM 1205 N N . LEU A 1 157 ? -6.605 71 -1.35 1 92.56 157 LEU A N 1
ATOM 1206 C CA . LEU A 1 157 ? -7.984 70.625 -1.613 1 92.56 157 LEU A CA 1
ATOM 1207 C C . LEU A 1 157 ? -8.047 69.5 -2.684 1 92.56 157 LEU A C 1
ATOM 1209 O O . LEU A 1 157 ? -7.293 69.562 -3.656 1 92.56 157 LEU A O 1
ATOM 1213 N N . GLY A 1 158 ? -8.875 68.562 -2.463 1 91.38 158 GLY A N 1
ATOM 1214 C CA . GLY A 1 158 ? -9.039 67.5 -3.42 1 91.38 158 GLY A CA 1
ATOM 1215 C C . GLY A 1 158 ? -8.07 66.312 -3.195 1 91.38 158 GLY A C 1
ATOM 1216 O O . GLY A 1 158 ? -8.211 65.25 -3.797 1 91.38 158 GLY A O 1
ATOM 1217 N N . SER A 1 159 ? -7.141 66.562 -2.385 1 90.5 159 SER A N 1
ATOM 1218 C CA . SER A 1 159 ? -6.156 65.5 -2.109 1 90.5 159 SER A CA 1
ATOM 1219 C C . SER A 1 159 ? -6.75 64.375 -1.244 1 90.5 159 SER A C 1
ATOM 1221 O O . SER A 1 159 ? -7.844 64.562 -0.7 1 90.5 159 SER A O 1
ATOM 1223 N N . ASN A 1 160 ? -6.062 63.281 -1.194 1 90.94 160 ASN A N 1
ATOM 1224 C CA . ASN A 1 160 ? -6.477 62.156 -0.382 1 90.94 160 ASN A CA 1
ATOM 1225 C C . ASN A 1 160 ? -6.512 62.5 1.103 1 90.94 160 ASN A C 1
ATOM 1227 O O . ASN A 1 160 ? -5.477 62.812 1.692 1 90.94 160 ASN A O 1
ATOM 1231 N N . ALA A 1 161 ? -7.637 62.406 1.674 1 91.5 161 ALA A N 1
ATOM 1232 C CA . ALA A 1 161 ? -7.832 62.812 3.059 1 91.5 161 ALA A CA 1
ATOM 1233 C C . ALA A 1 161 ? -7.113 61.875 4.023 1 91.5 161 ALA A C 1
ATOM 1235 O O . ALA A 1 161 ? -6.871 62.25 5.18 1 91.5 161 ALA A O 1
ATOM 1236 N N . LEU A 1 162 ? -6.801 60.688 3.516 1 89.75 162 LEU A N 1
ATOM 1237 C CA . LEU A 1 162 ? -6.168 59.719 4.383 1 89.75 162 LEU A CA 1
ATOM 1238 C C . LEU A 1 162 ? -4.711 60.062 4.652 1 89.75 162 LEU A C 1
ATOM 1240 O O . LEU A 1 162 ? -4.145 59.688 5.668 1 89.75 162 LEU A O 1
ATOM 1244 N N . ILE A 1 163 ? -4.086 60.844 3.859 1 86.31 163 ILE A N 1
ATOM 1245 C CA . ILE A 1 163 ? -2.664 61.156 3.936 1 86.31 163 ILE A CA 1
ATOM 1246 C C . ILE A 1 163 ? -2.4 62.062 5.145 1 86.31 163 ILE A C 1
ATOM 1248 O O . ILE A 1 163 ? -1.572 61.719 6 1 86.31 163 ILE A O 1
ATOM 1252 N N . PRO A 1 164 ? -3.152 63.125 5.289 1 84.75 164 PRO A N 1
ATOM 1253 C CA . PRO A 1 164 ? -2.887 63.969 6.465 1 84.75 164 PRO A CA 1
ATOM 1254 C C . PRO A 1 164 ? -3.268 63.281 7.773 1 84.75 164 PRO A C 1
ATOM 1256 O O . PRO A 1 164 ? -2.785 63.656 8.844 1 84.75 164 PRO A O 1
ATOM 1259 N N . LEU A 1 165 ? -4.113 62.281 7.676 1 85.44 165 LEU A N 1
ATOM 1260 C CA . LEU A 1 165 ? -4.531 61.562 8.867 1 85.44 165 LEU A CA 1
ATOM 1261 C C . LEU A 1 165 ? -3.529 60.469 9.211 1 85.44 165 LEU A C 1
ATOM 1263 O O . LEU A 1 165 ? -3.598 59.875 10.289 1 85.44 165 LEU A O 1
ATOM 1267 N N . GLY A 1 166 ? -2.617 60.188 8.289 1 81.69 166 GLY A N 1
ATOM 1268 C CA . GLY A 1 166 ? -1.641 59.125 8.484 1 81.69 166 GLY A CA 1
ATOM 1269 C C . GLY A 1 166 ? -2.221 57.75 8.297 1 81.69 166 GLY A C 1
ATOM 1270 O O . GLY A 1 166 ? -1.735 56.781 8.891 1 81.69 166 GLY A O 1
ATOM 1271 N N . LEU A 1 167 ? -3.252 57.625 7.516 1 88 167 LEU A N 1
ATOM 1272 C CA . LEU A 1 167 ? -3.955 56.344 7.383 1 88 167 LEU A CA 1
ATOM 1273 C C . LEU A 1 167 ? -3.67 55.719 6.027 1 88 167 LEU A C 1
ATOM 1275 O O . LEU A 1 167 ? -4.039 54.562 5.789 1 88 167 LEU A O 1
ATOM 1279 N N . ASP A 1 168 ? -3.039 56.438 5.148 1 86.44 168 ASP A N 1
ATOM 1280 C CA . ASP A 1 168 ? -2.729 55.906 3.824 1 86.44 168 ASP A CA 1
ATOM 1281 C C . ASP A 1 168 ? -1.399 55.156 3.832 1 86.44 168 ASP A C 1
ATOM 1283 O O . ASP A 1 168 ? -0.393 55.656 3.326 1 86.44 168 ASP A O 1
ATOM 1287 N N . CYS A 1 169 ? -1.464 53.969 4.383 1 87.5 169 CYS A N 1
ATOM 1288 C CA . CYS A 1 169 ? -0.246 53.156 4.453 1 87.5 169 CYS A CA 1
ATOM 1289 C C . CYS A 1 169 ? -0.571 51.719 4.715 1 87.5 169 CYS A C 1
ATOM 1291 O O . CYS A 1 169 ? -1.726 51.344 4.965 1 87.5 169 CYS A O 1
ATOM 1293 N N . PHE A 1 170 ? 0.355 50.812 4.504 1 88.81 170 PHE A N 1
ATOM 1294 C CA . PHE A 1 170 ? 0.197 49.406 4.824 1 88.81 170 PHE A CA 1
ATOM 1295 C C . PHE A 1 170 ? 0.845 49.062 6.164 1 88.81 170 PHE A C 1
ATOM 1297 O O . PHE A 1 170 ? 1.637 49.875 6.684 1 88.81 170 PHE A O 1
ATOM 1304 N N . ILE A 1 171 ? 0.432 48.031 6.715 1 90.88 171 ILE A N 1
ATOM 1305 C CA . ILE A 1 171 ? 1.053 47.438 7.898 1 90.88 171 ILE A CA 1
ATOM 1306 C C . ILE A 1 171 ? 1.654 46.062 7.547 1 90.88 171 ILE A C 1
ATOM 1308 O O . ILE A 1 171 ? 0.992 45.25 6.934 1 90.88 171 ILE A O 1
ATOM 1312 N N . LEU A 1 172 ? 2.85 45.906 7.805 1 93.19 172 LEU A N 1
ATOM 1313 C CA . LEU A 1 172 ? 3.561 44.656 7.652 1 93.19 172 LEU A CA 1
ATOM 1314 C C . LEU A 1 172 ? 3.9 44.062 9.008 1 93.19 172 LEU A C 1
ATOM 1316 O O . LEU A 1 172 ? 4.734 44.594 9.742 1 93.19 172 LEU A O 1
ATOM 1320 N N . GLU A 1 173 ? 3.189 43.062 9.32 1 92.5 173 GLU A N 1
ATOM 1321 C CA . GLU A 1 173 ? 3.424 42.406 10.602 1 92.5 173 GLU A CA 1
ATOM 1322 C C . GLU A 1 173 ? 4.465 41.281 10.477 1 92.5 173 GLU A C 1
ATOM 1324 O O . GLU A 1 173 ? 4.258 40.312 9.742 1 92.5 173 GLU A O 1
ATOM 1329 N N . LEU A 1 174 ? 5.5 41.406 11.242 1 93.5 174 LEU A N 1
ATOM 1330 C CA . LEU A 1 174 ? 6.617 40.469 11.164 1 93.5 174 LEU A CA 1
ATOM 1331 C C . LEU A 1 174 ? 6.551 39.469 12.297 1 93.5 174 LEU A C 1
ATOM 1333 O O . LEU A 1 174 ? 6.266 39.812 13.445 1 93.5 174 LEU A O 1
ATOM 1337 N N . GLY A 1 175 ? 6.754 38.219 11.953 1 91.19 175 GLY A N 1
ATOM 1338 C CA . GLY A 1 175 ? 7.055 37.188 12.945 1 91.19 175 GLY A CA 1
ATOM 1339 C C . GLY A 1 175 ? 8.539 37.062 13.234 1 91.19 175 GLY A C 1
ATOM 1340 O O . GLY A 1 175 ? 9.312 36.656 12.359 1 91.19 175 GLY A O 1
ATOM 1341 N N . LEU A 1 176 ? 8.922 37.406 14.484 1 89.5 176 LEU A N 1
ATOM 1342 C CA . LEU A 1 176 ? 10.352 37.5 14.758 1 89.5 176 LEU A CA 1
ATOM 1343 C C . LEU A 1 176 ? 10.812 36.281 15.57 1 89.5 176 LEU A C 1
ATOM 1345 O O . LEU A 1 176 ? 10.141 35.875 16.516 1 89.5 176 LEU A O 1
ATOM 1349 N N . THR A 1 177 ? 11.906 35.688 15.086 1 85.25 177 THR A N 1
ATOM 1350 C CA . THR A 1 177 ? 12.594 34.656 15.883 1 85.25 177 THR A CA 1
ATOM 1351 C C . THR A 1 177 ? 13.453 35.312 16.969 1 85.25 177 THR A C 1
ATOM 1353 O O . THR A 1 177 ? 13.836 36.469 16.844 1 85.25 177 THR A O 1
ATOM 1356 N N . PRO A 1 178 ? 13.727 34.594 18.016 1 83.12 178 PRO A N 1
ATOM 1357 C CA . PRO A 1 178 ? 14.453 35.188 19.141 1 83.12 178 PRO A CA 1
ATOM 1358 C C . PRO A 1 178 ? 15.789 35.812 18.734 1 83.12 178 PRO A C 1
ATOM 1360 O O . PRO A 1 178 ? 16.234 36.781 19.328 1 83.12 178 PRO A O 1
ATOM 1363 N N . ASN A 1 179 ? 16.359 35.312 17.719 1 85.56 179 ASN A N 1
ATOM 1364 C CA . ASN A 1 179 ? 17.672 35.812 17.312 1 85.56 179 ASN A CA 1
ATOM 1365 C C . ASN A 1 179 ? 17.562 37.094 16.5 1 85.56 179 ASN A C 1
ATOM 1367 O O . ASN A 1 179 ? 18.516 37.844 16.391 1 85.56 179 ASN A O 1
ATOM 1371 N N . ARG A 1 180 ? 16.391 37.312 15.992 1 88.31 180 ARG A N 1
ATOM 1372 C CA . ARG A 1 180 ? 16.266 38.469 15.102 1 88.31 180 ARG A CA 1
ATOM 1373 C C . ARG A 1 180 ? 15.484 39.594 15.773 1 88.31 180 ARG A C 1
ATOM 1375 O O . ARG A 1 180 ? 15.234 40.625 15.156 1 88.31 180 ARG A O 1
ATOM 1382 N N . VAL A 1 181 ? 15.102 39.469 16.953 1 85.31 181 VAL A N 1
ATOM 1383 C CA . VAL A 1 181 ? 14.328 40.469 17.688 1 85.31 181 VAL A CA 1
ATOM 1384 C C . VAL A 1 181 ? 15.172 41.688 17.938 1 85.31 181 VAL A C 1
ATOM 1386 O O . VAL A 1 181 ? 14.688 42.812 17.797 1 85.31 181 VAL A O 1
ATOM 1389 N N . GLY A 1 182 ? 16.359 41.625 18.188 1 83.56 182 GLY A N 1
ATOM 1390 C CA . GLY A 1 182 ? 17.234 42.719 18.5 1 83.56 182 GLY A CA 1
ATOM 1391 C C . GLY A 1 182 ? 17.375 43.719 17.375 1 83.56 182 GLY A C 1
ATOM 1392 O O . GLY A 1 182 ? 17.422 44.938 17.594 1 83.56 182 GLY A O 1
ATOM 1393 N N . ASP A 1 183 ? 17.391 43.188 16.203 1 89.69 183 ASP A N 1
ATOM 1394 C CA . ASP A 1 183 ? 17.672 44.125 15.094 1 89.69 183 ASP A CA 1
ATOM 1395 C C . ASP A 1 183 ? 16.391 44.438 14.32 1 89.69 183 ASP A C 1
ATOM 1397 O O . ASP A 1 183 ? 16.359 45.406 13.555 1 89.69 183 ASP A O 1
ATOM 1401 N N . LEU A 1 184 ? 15.352 43.688 14.586 1 92.81 184 LEU A N 1
ATOM 1402 C CA . LEU A 1 184 ? 14.188 43.906 13.734 1 92.81 184 LEU A CA 1
ATOM 1403 C C . LEU A 1 184 ? 13.023 44.5 14.547 1 92.81 184 LEU A C 1
ATOM 1405 O O . LEU A 1 184 ? 11.945 44.719 14.008 1 92.81 184 LEU A O 1
ATOM 1409 N N . LEU A 1 185 ? 13.203 44.812 15.805 1 93.81 185 LEU A N 1
ATOM 1410 C CA . LEU A 1 185 ? 12.133 45.375 16.625 1 93.81 185 LEU A CA 1
ATOM 1411 C C . LEU A 1 185 ? 12.109 46.906 16.484 1 93.81 185 LEU A C 1
ATOM 1413 O O . LEU A 1 185 ? 11.953 47.625 17.469 1 93.81 185 LEU A O 1
ATOM 1417 N N . SER A 1 186 ? 12.367 47.438 15.344 1 94.94 186 SER A N 1
ATOM 1418 C CA . SER A 1 186 ? 12.297 48.844 15.016 1 94.94 186 SER A CA 1
ATOM 1419 C C . SER A 1 186 ? 12.141 49.062 13.508 1 94.94 186 SER A C 1
ATOM 1421 O O . SER A 1 186 ? 12.547 48.219 12.719 1 94.94 186 SER A O 1
ATOM 1423 N N . HIS A 1 187 ? 11.516 50.125 13.18 1 95.12 187 HIS A N 1
ATOM 1424 C CA . HIS A 1 187 ? 11.375 50.469 11.766 1 95.12 187 HIS A CA 1
ATOM 1425 C C . HIS A 1 187 ? 12.734 50.688 11.117 1 95.12 187 HIS A C 1
ATOM 1427 O O . HIS A 1 187 ? 12.969 50.25 9.984 1 95.12 187 HIS A O 1
ATOM 1433 N N . LEU A 1 188 ? 13.617 51.281 11.805 1 94.56 188 LEU A N 1
ATOM 1434 C CA . LEU A 1 188 ? 14.945 51.531 11.281 1 94.56 188 LEU A CA 1
ATOM 1435 C C . LEU A 1 188 ? 15.703 50.25 11.047 1 94.56 188 LEU A C 1
ATOM 1437 O O . LEU A 1 188 ? 16.344 50.062 10.016 1 94.56 188 LEU A O 1
ATOM 1441 N N . GLY A 1 189 ? 15.703 49.406 12.047 1 93.69 189 GLY A N 1
ATOM 1442 C CA . GLY A 1 189 ? 16.344 48.125 11.875 1 93.69 189 GLY A CA 1
ATOM 1443 C C . GLY A 1 189 ? 15.844 47.375 10.656 1 93.69 189 GLY A C 1
ATOM 1444 O O . GLY A 1 189 ? 16.641 46.812 9.891 1 93.69 189 GLY A O 1
ATOM 1445 N N . PHE A 1 190 ? 14.57 47.312 10.516 1 94.38 190 PHE A N 1
ATOM 1446 C CA . PHE A 1 190 ? 13.961 46.656 9.367 1 94.38 190 PHE A CA 1
ATOM 1447 C C . PHE A 1 190 ? 14.391 47.344 8.07 1 94.38 190 PHE A C 1
ATOM 1449 O O . PHE A 1 190 ? 14.703 46.656 7.082 1 94.38 190 PHE A O 1
ATOM 1456 N N . ALA A 1 191 ? 14.336 48.656 8.062 1 93.06 191 ALA A N 1
ATOM 1457 C CA . ALA A 1 191 ? 14.719 49.406 6.879 1 93.06 191 ALA A CA 1
ATOM 1458 C C . ALA A 1 191 ? 16.141 49.062 6.438 1 93.06 191 ALA A C 1
ATOM 1460 O O . ALA A 1 191 ? 16.406 48.938 5.242 1 93.06 191 ALA A O 1
ATOM 1461 N N . LYS A 1 192 ? 16.969 48.938 7.348 1 92.19 192 LYS A N 1
ATOM 1462 C CA . LYS A 1 192 ? 18.359 48.594 7.043 1 92.19 192 LYS A CA 1
ATOM 1463 C C . LYS A 1 192 ? 18.469 47.219 6.383 1 92.19 192 LYS A C 1
ATOM 1465 O O . LYS A 1 192 ? 19.188 47.062 5.402 1 92.19 192 LYS A O 1
ATOM 1470 N N . ASP A 1 193 ? 17.812 46.312 6.949 1 93.25 193 ASP A N 1
ATOM 1471 C CA . ASP A 1 193 ? 17.812 44.969 6.379 1 93.25 193 ASP A CA 1
ATOM 1472 C C . ASP A 1 193 ? 17.172 44.969 4.996 1 93.25 193 ASP A C 1
ATOM 1474 O O . ASP A 1 193 ? 17.656 44.312 4.082 1 93.25 193 ASP A O 1
ATOM 1478 N N . LEU A 1 194 ? 16.016 45.594 4.891 1 91.94 194 LEU A N 1
ATOM 1479 C CA . LEU A 1 194 ? 15.32 45.688 3.613 1 91.94 194 LEU A CA 1
ATOM 1480 C C . LEU A 1 194 ? 16.219 46.281 2.539 1 91.94 194 LEU A C 1
ATOM 1482 O O . LEU A 1 194 ? 16.234 45.812 1.401 1 91.94 194 LEU A O 1
ATOM 1486 N N . LYS A 1 195 ? 16.906 47.281 2.902 1 89.5 195 LYS A N 1
ATOM 1487 C CA . LYS A 1 195 ? 17.859 47.906 1.976 1 89.5 195 LYS A CA 1
ATOM 1488 C C . LYS A 1 195 ? 18.891 46.906 1.49 1 89.5 195 LYS A C 1
ATOM 1490 O O . LYS A 1 195 ? 19.219 46.875 0.302 1 89.5 195 LYS A O 1
ATOM 1495 N N . ALA A 1 196 ? 19.422 46.156 2.393 1 91.19 196 ALA A N 1
ATOM 1496 C CA . ALA A 1 196 ? 20.406 45.156 2.043 1 91.19 196 ALA A CA 1
ATOM 1497 C C . ALA A 1 196 ? 19.812 44.125 1.059 1 91.19 196 ALA A C 1
ATOM 1499 O O . ALA A 1 196 ? 20.484 43.75 0.093 1 91.19 196 ALA A O 1
ATOM 1500 N N . VAL A 1 197 ? 18.656 43.719 1.292 1 90.88 197 VAL A N 1
ATOM 1501 C CA . VAL A 1 197 ? 17.984 42.719 0.451 1 90.88 197 VAL A CA 1
ATOM 1502 C C . VAL A 1 197 ? 17.75 43.312 -0.945 1 90.88 197 VAL A C 1
ATOM 1504 O O . VAL A 1 197 ? 18.047 42.656 -1.948 1 90.88 197 VAL A O 1
ATOM 1507 N N . LEU A 1 198 ? 17.234 44.5 -0.994 1 86.75 198 LEU A N 1
ATOM 1508 C CA . LEU A 1 198 ? 16.969 45.156 -2.281 1 86.75 198 LEU A CA 1
ATOM 1509 C C . LEU A 1 198 ? 18.266 45.344 -3.064 1 86.75 198 LEU A C 1
ATOM 1511 O O . LEU A 1 198 ? 18.297 45.156 -4.281 1 86.75 198 LEU A O 1
ATOM 1515 N N . SER A 1 199 ? 19.297 45.656 -2.361 1 83.62 199 SER A N 1
ATOM 1516 C CA . SER A 1 199 ? 20.609 45.844 -2.998 1 83.62 199 SER A CA 1
ATOM 1517 C C . SER A 1 199 ? 21.125 44.531 -3.545 1 83.62 199 SER A C 1
ATOM 1519 O O . SER A 1 199 ? 21.734 44.5 -4.617 1 83.62 199 SER A O 1
ATOM 1521 N N . SER A 1 200 ? 20.938 43.531 -2.828 1 81.25 200 SER A N 1
ATOM 1522 C CA . SER A 1 200 ? 21.406 42.219 -3.246 1 81.25 200 SER A CA 1
ATOM 1523 C C . SER A 1 200 ? 20.641 41.719 -4.461 1 81.25 200 SER A C 1
ATOM 1525 O O . SER A 1 200 ? 21.203 41.094 -5.344 1 81.25 200 SER A O 1
ATOM 1527 N N . GLN A 1 201 ? 19.391 41.938 -4.562 1 77.62 201 GLN A N 1
ATOM 1528 C CA . GLN A 1 201 ? 18.562 41.469 -5.664 1 77.62 201 GLN A CA 1
ATOM 1529 C C . GLN A 1 201 ? 18.859 42.219 -6.949 1 77.62 201 GLN A C 1
ATOM 1531 O O . GLN A 1 201 ? 18.734 41.688 -8.047 1 77.62 201 GLN A O 1
ATOM 1536 N N . SER A 1 202 ? 19.172 43.469 -6.789 1 69.94 202 SER A N 1
ATOM 1537 C CA . SER A 1 202 ? 19.547 44.25 -7.953 1 69.94 202 SER A CA 1
ATOM 1538 C C . SER A 1 202 ? 20.859 43.75 -8.555 1 69.94 202 SER A C 1
ATOM 1540 O O . SER A 1 202 ? 21.047 43.781 -9.773 1 69.94 202 SER A O 1
ATOM 1542 N N . SER A 1 203 ? 21.719 43.281 -7.719 1 62.47 203 SER A N 1
ATOM 1543 C CA . SER A 1 203 ? 23.016 42.781 -8.195 1 62.47 203 SER A CA 1
ATOM 1544 C C . SER A 1 203 ? 22.859 41.438 -8.883 1 62.47 203 SER A C 1
ATOM 1546 O O . SER A 1 203 ? 23.609 41.125 -9.812 1 62.47 203 SER A O 1
ATOM 1548 N N . ASN A 1 204 ? 22 40.625 -8.453 1 59.88 204 ASN A N 1
ATOM 1549 C CA . ASN A 1 204 ? 21.828 39.281 -9.023 1 59.88 204 ASN A CA 1
ATOM 1550 C C . ASN A 1 204 ? 21.234 39.344 -10.43 1 59.88 204 ASN A C 1
ATOM 1552 O O . ASN A 1 204 ? 21.469 38.469 -11.25 1 59.88 204 ASN A O 1
ATOM 1556 N N . ASN A 1 205 ? 20.297 40.219 -10.711 1 51.53 205 ASN A N 1
ATOM 1557 C CA . ASN A 1 205 ? 19.703 40.312 -12.039 1 51.53 205 ASN A CA 1
ATOM 1558 C C . ASN A 1 205 ? 20.609 41.062 -13.008 1 51.53 205 ASN A C 1
ATOM 1560 O O . ASN A 1 205 ? 20.188 41.406 -14.109 1 51.53 205 ASN A O 1
ATOM 1564 N N . ASN A 1 206 ? 21.812 40.781 -13.352 1 43.59 206 ASN A N 1
ATOM 1565 C CA . ASN A 1 206 ? 22.781 41.312 -14.305 1 43.59 206 ASN A CA 1
ATOM 1566 C C . ASN A 1 206 ? 22.312 42.656 -14.852 1 43.59 206 ASN A C 1
ATOM 1568 O O . ASN A 1 206 ? 22.75 43.094 -15.922 1 43.59 206 ASN A O 1
ATOM 1572 N N . GLN A 1 207 ? 21.125 43.125 -14.844 1 37.66 207 GLN A N 1
ATOM 1573 C CA . GLN A 1 207 ? 20.828 44.438 -15.461 1 37.66 207 GLN A CA 1
ATOM 1574 C C . GLN A 1 207 ? 21.688 45.531 -14.859 1 37.66 207 GLN A C 1
ATOM 1576 O O . GLN A 1 207 ? 21.828 45.625 -13.641 1 37.66 207 GLN A O 1
ATOM 1581 N N . GLU A 1 208 ? 22.672 46.062 -15.68 1 34.72 208 GLU A N 1
ATOM 1582 C CA . GLU A 1 208 ? 23.344 47.344 -15.523 1 34.72 208 GLU A CA 1
ATOM 1583 C C . GLU A 1 208 ? 22.422 48.406 -14.898 1 34.72 208 GLU A C 1
ATOM 1585 O O . GLU A 1 208 ? 21.969 49.312 -15.586 1 34.72 208 GLU A O 1
ATOM 1590 N N . THR A 1 209 ? 21.312 48.156 -14.594 1 33.03 209 THR A N 1
ATOM 1591 C CA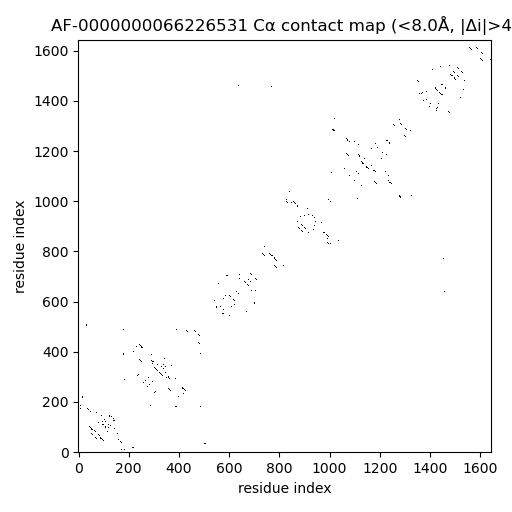 . THR A 1 209 ? 20.688 49.406 -14.188 1 33.03 209 THR A CA 1
ATOM 1592 C C . THR A 1 209 ? 21.609 50.188 -13.258 1 33.03 209 THR A C 1
ATOM 1594 O O . THR A 1 209 ? 22.375 49.594 -12.5 1 33.03 209 THR A O 1
ATOM 1597 N N . LYS A 1 210 ? 21.531 51.562 -13.523 1 33.62 210 LYS A N 1
ATOM 1598 C CA . LYS A 1 210 ? 22.047 52.719 -12.812 1 33.62 210 LYS A CA 1
ATOM 1599 C C . LYS A 1 210 ? 22.031 52.469 -11.297 1 33.62 210 LYS A C 1
ATOM 1601 O O . LYS A 1 210 ? 21.047 52 -10.75 1 33.62 210 LYS A O 1
ATOM 1606 N N . SER A 1 211 ? 23.156 52.188 -10.656 1 33.62 211 SER A N 1
ATOM 1607 C CA . SER A 1 211 ? 23.375 52.25 -9.211 1 33.62 211 SER A CA 1
ATOM 1608 C C . SER A 1 211 ? 22.234 53 -8.516 1 33.62 211 SER A C 1
ATOM 1610 O O . SER A 1 211 ? 22.219 54.219 -8.492 1 33.62 211 SER A O 1
ATOM 1612 N N . THR A 1 212 ? 21.125 52.656 -8.758 1 33.44 212 THR A N 1
ATOM 1613 C CA . THR A 1 212 ? 20.234 53.406 -7.895 1 33.44 212 THR A CA 1
ATOM 1614 C C . THR A 1 212 ? 20.656 53.281 -6.434 1 33.44 212 THR A C 1
ATOM 1616 O O . THR A 1 212 ? 20.672 52.188 -5.875 1 33.44 212 THR A O 1
ATOM 1619 N N . ASN A 1 213 ? 21.641 54 -6.039 1 35.97 213 ASN A N 1
ATOM 1620 C CA . ASN A 1 213 ? 21.969 54.281 -4.641 1 35.97 213 ASN A CA 1
ATOM 1621 C C . ASN A 1 213 ? 20.719 54.25 -3.762 1 35.97 213 ASN A C 1
ATOM 1623 O O . ASN A 1 213 ? 19.891 55.156 -3.854 1 35.97 213 ASN A O 1
ATOM 1627 N N . TYR A 1 214 ? 20.312 53.156 -3.576 1 40.41 214 TYR A N 1
ATOM 1628 C CA . TYR A 1 214 ? 19.266 53.156 -2.562 1 40.41 214 TYR A CA 1
ATOM 1629 C C . TYR A 1 214 ? 19.719 53.875 -1.301 1 40.41 214 TYR A C 1
ATOM 1631 O O . TYR A 1 214 ? 20.547 53.344 -0.544 1 40.41 214 TYR A O 1
ATOM 1639 N N . LYS A 1 215 ? 19.953 55.062 -1.495 1 41.22 215 LYS A N 1
ATOM 1640 C CA . LYS A 1 215 ? 20.344 55.906 -0.378 1 41.22 215 LYS A CA 1
ATOM 1641 C C . LYS A 1 215 ? 19.297 55.875 0.729 1 41.22 215 LYS A C 1
ATOM 1643 O O . LYS A 1 215 ? 18.109 56.094 0.47 1 41.22 215 LYS A O 1
ATOM 1648 N N . THR A 1 216 ? 19.359 55.125 1.778 1 47.88 216 THR A N 1
ATOM 1649 C CA . THR A 1 216 ? 18.578 55.5 2.951 1 47.88 216 THR A CA 1
ATOM 1650 C C . THR A 1 216 ? 18.594 57.031 3.131 1 47.88 216 THR A C 1
ATOM 1652 O O . THR A 1 216 ? 19.578 57.688 2.791 1 47.88 216 THR A O 1
ATOM 1655 N N . LYS A 1 217 ? 17.625 57.781 3.211 1 48.75 217 LYS A N 1
ATOM 1656 C CA . LYS A 1 217 ? 17.656 59.188 3.518 1 48.75 217 LYS A CA 1
ATOM 1657 C C . LYS A 1 217 ? 18.625 59.5 4.652 1 48.75 217 LYS A C 1
ATOM 1659 O O . LYS A 1 217 ? 18.266 59.406 5.828 1 48.75 217 LYS A O 1
ATOM 1664 N N . ASN A 1 218 ? 19.828 59.125 4.551 1 44.66 218 ASN A N 1
ATOM 1665 C CA . ASN A 1 218 ? 20.938 59.312 5.492 1 44.66 218 ASN A CA 1
ATOM 1666 C C . ASN A 1 218 ? 20.891 60.688 6.145 1 44.66 218 ASN A C 1
ATOM 1668 O O . ASN A 1 218 ? 21.422 60.875 7.242 1 44.66 218 ASN A O 1
ATOM 1672 N N . SER A 1 219 ? 20.594 61.656 5.387 1 45.47 219 SER A N 1
ATOM 1673 C CA . SER A 1 219 ? 20.844 63 5.918 1 45.47 219 SER A CA 1
ATOM 1674 C C . SER A 1 219 ? 20.016 63.25 7.176 1 45.47 219 SER A C 1
ATOM 1676 O O . SER A 1 219 ? 20.484 63.938 8.094 1 45.47 219 SER A O 1
ATOM 1678 N N . GLU A 1 220 ? 18.859 62.781 7.242 1 50.91 220 GLU A N 1
ATOM 1679 C CA . GLU A 1 220 ? 18 63.156 8.359 1 50.91 220 GLU A CA 1
ATOM 1680 C C . GLU A 1 220 ? 18.281 62.281 9.578 1 50.91 220 GLU A C 1
ATOM 1682 O O . GLU A 1 220 ? 17.922 62.656 10.703 1 50.91 220 GLU A O 1
ATOM 1687 N N . ASP A 1 221 ? 19.047 61.125 9.414 1 59.88 221 ASP A N 1
ATOM 1688 C CA . ASP A 1 221 ? 19.312 60.219 10.531 1 59.88 221 ASP A CA 1
ATOM 1689 C C . ASP A 1 221 ? 20.688 60.5 11.133 1 59.88 221 ASP A C 1
ATOM 1691 O O . ASP A 1 221 ? 21.344 59.594 11.656 1 59.88 221 ASP A O 1
ATOM 1695 N N . GLN A 1 222 ? 21.219 61.656 10.836 1 64.75 222 GLN A N 1
ATOM 1696 C CA . GLN A 1 222 ? 22.484 62.031 11.461 1 64.75 222 GLN A CA 1
ATOM 1697 C C . GLN A 1 222 ? 22.281 63.062 12.555 1 64.75 222 GLN A C 1
ATOM 1699 O O . GLN A 1 222 ? 21.359 63.875 12.469 1 64.75 222 GLN A O 1
ATOM 1704 N N . THR A 1 223 ? 23 62.812 13.594 1 71.81 223 THR A N 1
ATOM 1705 C CA . THR A 1 223 ? 22.953 63.781 14.711 1 71.81 223 THR A CA 1
ATOM 1706 C C . THR A 1 223 ? 23.5 65.125 14.289 1 71.81 223 THR A C 1
ATOM 1708 O O . THR A 1 223 ? 24.453 65.188 13.523 1 71.81 223 THR A O 1
ATOM 1711 N N . ASN A 1 224 ? 22.734 66.062 14.492 1 74.06 224 ASN A N 1
ATOM 1712 C CA . ASN A 1 224 ? 23.266 67.438 14.367 1 74.06 224 ASN A CA 1
ATOM 1713 C C . ASN A 1 224 ? 24.156 67.812 15.562 1 74.06 224 ASN A C 1
ATOM 1715 O O . ASN A 1 224 ? 23.641 68 16.672 1 74.06 224 ASN A O 1
ATOM 1719 N N . PRO A 1 225 ? 25.453 67.875 15.391 1 74.88 225 PRO A N 1
ATOM 1720 C CA . PRO A 1 225 ? 26.344 68.125 16.516 1 74.88 225 PRO A CA 1
ATOM 1721 C C . PRO A 1 225 ? 26.078 69.438 17.203 1 74.88 225 PRO A C 1
ATOM 1723 O O . PRO A 1 225 ? 26.391 69.625 18.375 1 74.88 225 PRO A O 1
ATOM 1726 N N . ASP A 1 226 ? 25.422 70.312 16.453 1 77.69 226 ASP A N 1
ATOM 1727 C CA . ASP A 1 226 ? 25.25 71.688 16.984 1 77.69 226 ASP A CA 1
ATOM 1728 C C . ASP A 1 226 ? 23.875 71.812 17.625 1 77.69 226 ASP A C 1
ATOM 1730 O O . ASP A 1 226 ? 23.531 72.938 18.094 1 77.69 226 ASP A O 1
ATOM 1734 N N . PHE A 1 227 ? 23.234 70.75 17.734 1 83.31 227 PHE A N 1
ATOM 1735 C CA . PHE A 1 227 ? 21.859 70.875 18.219 1 83.31 227 PHE A CA 1
ATOM 1736 C C . PHE A 1 227 ? 21.828 71.375 19.656 1 83.31 227 PHE A C 1
ATOM 1738 O O . PHE A 1 227 ? 20.969 72.188 20.016 1 83.31 227 PHE A O 1
ATOM 1745 N N . PHE A 1 228 ? 22.797 70.938 20.438 1 83.81 228 PHE A N 1
ATOM 1746 C CA . PHE A 1 228 ? 22.844 71.375 21.828 1 83.81 228 PHE A CA 1
ATOM 1747 C C . PHE A 1 228 ? 23.938 72.375 22.062 1 83.81 228 PHE A C 1
ATOM 1749 O O . PHE A 1 228 ? 24.344 72.625 23.203 1 83.81 228 PHE A O 1
ATOM 1756 N N . ALA A 1 229 ? 24.359 72.875 20.922 1 81 229 ALA A N 1
ATOM 1757 C CA . ALA A 1 229 ? 25.5 73.812 21.016 1 81 229 ALA A CA 1
ATOM 1758 C C . ALA A 1 229 ? 25.125 75.125 21.688 1 81 229 ALA A C 1
ATOM 1760 O O . ALA A 1 229 ? 23.953 75.5 21.625 1 81 229 ALA A O 1
ATOM 1761 N N . ASN A 1 230 ? 25.969 75.75 22.406 1 81.25 230 ASN A N 1
ATOM 1762 C CA . ASN A 1 230 ? 25.906 77.125 22.953 1 81.25 230 ASN A CA 1
ATOM 1763 C C . ASN A 1 230 ? 24.969 77.188 24.172 1 81.25 230 ASN A C 1
ATOM 1765 O O . ASN A 1 230 ? 24.5 78.25 24.531 1 81.25 230 ASN A O 1
ATOM 1769 N N . LEU A 1 231 ? 24.578 76.062 24.672 1 88 231 LEU A N 1
ATOM 1770 C CA . LEU A 1 231 ? 23.766 76.062 25.875 1 88 231 LEU A CA 1
ATOM 1771 C C . LEU A 1 231 ? 24.625 75.938 27.125 1 88 231 LEU A C 1
ATOM 1773 O O . LEU A 1 231 ? 25.734 75.375 27.062 1 88 231 LEU A O 1
ATOM 1777 N N . PRO A 1 232 ? 24.172 76.5 28.219 1 91.38 232 PRO A N 1
ATOM 1778 C CA . PRO A 1 232 ? 24.938 76.375 29.469 1 91.38 232 PRO A CA 1
ATOM 1779 C C . PRO A 1 232 ? 24.938 74.938 30 1 91.38 232 PRO A C 1
ATOM 1781 O O . PRO A 1 232 ? 24.109 74.125 29.594 1 91.38 232 PRO A O 1
ATOM 1784 N N . GLN A 1 233 ? 25.922 74.75 30.844 1 90.75 233 GLN A N 1
ATOM 1785 C CA . GLN A 1 233 ? 26.016 73.375 31.453 1 90.75 233 GLN A CA 1
ATOM 1786 C C . GLN A 1 233 ? 24.844 73.125 32.375 1 90.75 233 GLN A C 1
ATOM 1788 O O . GLN A 1 233 ? 24.391 74 33.094 1 90.75 233 GLN A O 1
ATOM 1793 N N . SER A 1 234 ? 24.406 71.938 32.344 1 91.69 234 SER A N 1
ATOM 1794 C CA . SER A 1 234 ? 23.25 71.562 33.156 1 91.69 234 SER A CA 1
ATOM 1795 C C . SER A 1 234 ? 23.594 71.438 34.625 1 91.69 234 SER A C 1
ATOM 1797 O O . SER A 1 234 ? 24.672 71 35 1 91.69 234 SER A O 1
ATOM 1799 N N . PRO A 1 235 ? 22.703 71.875 35.5 1 91.31 235 PRO A N 1
ATOM 1800 C CA . PRO A 1 235 ? 22.891 71.75 36.938 1 91.31 235 PRO A CA 1
ATOM 1801 C C . PRO A 1 235 ? 22.594 70.312 37.438 1 91.31 235 PRO A C 1
ATOM 1803 O O . PRO A 1 235 ? 22.859 70 38.594 1 91.31 235 PRO A O 1
ATOM 1806 N N . LEU A 1 236 ? 22.109 69.5 36.562 1 92.81 236 LEU A N 1
ATOM 1807 C CA . LEU A 1 236 ? 21.75 68.125 36.938 1 92.81 236 LEU A CA 1
ATOM 1808 C C . LEU A 1 236 ? 23 67.312 37.062 1 92.81 236 LEU A C 1
ATOM 1810 O O . LEU A 1 236 ? 23.859 67.312 36.188 1 92.81 236 LEU A O 1
ATOM 1814 N N . LYS A 1 237 ? 23.141 66.562 38.188 1 93 237 LYS A N 1
ATOM 1815 C CA . LYS A 1 237 ? 24.25 65.625 38.406 1 93 237 LYS A CA 1
ATOM 1816 C C . LYS A 1 237 ? 23.812 64.188 38.125 1 93 237 LYS A C 1
ATOM 1818 O O . LYS A 1 237 ? 22.828 63.75 38.688 1 93 237 LYS A O 1
ATOM 1823 N N . VAL A 1 238 ? 24.562 63.531 37.219 1 95.12 238 VAL A N 1
ATOM 1824 C CA . VAL A 1 238 ? 24.25 62.156 36.875 1 95.12 238 VAL A CA 1
ATOM 1825 C C . VAL A 1 238 ? 25.422 61.25 37.312 1 95.12 238 VAL A C 1
ATOM 1827 O O . VAL A 1 238 ? 26.578 61.531 36.938 1 95.12 238 VAL A O 1
ATOM 1830 N N . GLN A 1 239 ? 25.141 60.25 38.125 1 95 239 GLN A N 1
ATOM 1831 C CA . GLN A 1 239 ? 26.156 59.312 38.562 1 95 239 GLN A CA 1
ATOM 1832 C C . GLN A 1 239 ? 25.734 57.875 38.312 1 95 239 GLN A C 1
ATOM 1834 O O . GLN A 1 239 ? 24.609 57.5 38.625 1 95 239 GLN A O 1
ATOM 1839 N N . ILE A 1 240 ? 26.641 57.062 37.688 1 95.25 240 ILE A N 1
ATOM 1840 C CA . ILE A 1 240 ? 26.422 55.656 37.469 1 95.25 240 ILE A CA 1
ATOM 1841 C C . ILE A 1 240 ? 27.219 54.844 38.5 1 95.25 240 ILE A C 1
ATOM 1843 O O . ILE A 1 240 ? 28.453 54.844 38.5 1 95.25 240 ILE A O 1
ATOM 1847 N N . GLU A 1 241 ? 26.594 54.125 39.312 1 93.38 241 GLU A N 1
ATOM 1848 C CA . GLU A 1 241 ? 27.281 53.375 40.375 1 93.38 241 GLU A CA 1
ATOM 1849 C C . GLU A 1 241 ? 27.375 51.906 40.031 1 93.38 241 GLU A C 1
ATOM 1851 O O . GLU A 1 241 ? 27.953 51.125 40.812 1 93.38 241 GLU A O 1
ATOM 1856 N N . ASN A 1 242 ? 26.828 51.5 38.938 1 91.62 242 ASN A N 1
ATOM 1857 C CA . ASN A 1 242 ? 26.828 50.094 38.625 1 91.62 242 ASN A CA 1
ATOM 1858 C C . ASN A 1 242 ? 27.25 49.875 37.156 1 91.62 242 ASN A C 1
ATOM 1860 O O . ASN A 1 242 ? 26.859 50.625 36.281 1 91.62 242 ASN A O 1
ATOM 1864 N N . ASP A 1 243 ? 27.859 48.688 36.938 1 91.69 243 ASP A N 1
ATOM 1865 C CA . ASP A 1 243 ? 28.422 48.344 35.656 1 91.69 243 ASP A CA 1
ATOM 1866 C C . ASP A 1 243 ? 27.344 47.875 34.688 1 91.69 243 ASP A C 1
ATOM 1868 O O . ASP A 1 243 ? 27.594 47.75 33.469 1 91.69 243 ASP A O 1
ATOM 1872 N N . SER A 1 244 ? 26.172 47.719 35.188 1 94.69 244 SER A N 1
ATOM 1873 C CA . SER A 1 244 ? 25.078 47.25 34.312 1 94.69 244 SER A CA 1
ATOM 1874 C C . SER A 1 244 ? 24.484 48.406 33.5 1 94.69 244 SER A C 1
ATOM 1876 O O . SER A 1 244 ? 23.688 48.188 32.594 1 94.69 244 SER A O 1
ATOM 1878 N N . CYS A 1 245 ? 24.812 49.562 33.906 1 96.69 245 CYS A N 1
ATOM 1879 C CA . CYS A 1 245 ? 24.484 50.719 33.125 1 96.69 245 CYS A CA 1
ATOM 1880 C C . CYS A 1 245 ? 25.688 51.219 32.344 1 96.69 245 CYS A C 1
ATOM 1882 O O . CYS A 1 245 ? 26.656 51.688 32.906 1 96.69 245 CYS A O 1
ATOM 1884 N N . TYR A 1 246 ? 25.609 51.125 31.016 1 96.06 246 TYR A N 1
ATOM 1885 C CA . TYR A 1 246 ? 26.75 51.469 30.172 1 96.06 246 TYR A CA 1
ATOM 1886 C C . TYR A 1 246 ? 26.766 52.969 29.859 1 96.06 246 TYR A C 1
ATOM 1888 O O . TYR A 1 246 ? 27.844 53.562 29.703 1 96.06 246 TYR A O 1
ATOM 1896 N N . GLU A 1 247 ? 25.641 53.469 29.719 1 96.5 247 GLU A N 1
ATOM 1897 C CA . GLU A 1 247 ? 25.5 54.844 29.281 1 96.5 247 GLU A CA 1
ATOM 1898 C C . GLU A 1 247 ? 24.203 55.438 29.812 1 96.5 247 GLU A C 1
ATOM 1900 O O . GLU A 1 247 ? 23.172 54.75 29.906 1 96.5 247 GLU A O 1
ATOM 1905 N N . TYR A 1 248 ? 24.281 56.75 30.297 1 97.12 248 TYR A N 1
ATOM 1906 C CA . TYR A 1 248 ? 23.109 57.469 30.781 1 97.12 248 TYR A CA 1
ATOM 1907 C C . TYR A 1 248 ? 23.141 58.906 30.344 1 97.12 248 TYR A C 1
ATOM 1909 O O . TYR A 1 248 ? 24.016 59.688 30.734 1 97.12 248 TYR A O 1
ATOM 1917 N N . ASN A 1 249 ? 22.219 59.25 29.469 1 96.81 249 ASN A N 1
ATOM 1918 C CA . ASN A 1 249 ? 22.047 60.594 28.969 1 96.81 249 ASN A CA 1
ATOM 1919 C C . ASN A 1 249 ? 20.781 61.25 29.531 1 96.81 249 ASN A C 1
ATOM 1921 O O . ASN A 1 249 ? 19.75 60.594 29.672 1 96.81 249 ASN A O 1
ATOM 1925 N N . ALA A 1 250 ? 20.891 62.5 29.938 1 96.69 250 ALA A N 1
ATOM 1926 C CA . ALA A 1 250 ? 19.75 63.219 30.5 1 96.69 250 ALA A CA 1
ATOM 1927 C C . ALA A 1 250 ? 19.703 64.688 30 1 96.69 250 ALA A C 1
ATOM 1929 O O . ALA A 1 250 ? 20.75 65.312 29.891 1 96.69 250 ALA A O 1
ATOM 1930 N N . CYS A 1 251 ? 18.547 65.062 29.625 1 96.12 251 CYS A N 1
ATOM 1931 C CA . CYS A 1 251 ? 18.328 66.438 29.172 1 96.12 251 CYS A CA 1
ATOM 1932 C C . CYS A 1 251 ? 17.141 67.062 29.891 1 96.12 251 CYS A C 1
ATOM 1934 O O . CYS A 1 251 ? 16.078 66.438 29.984 1 96.12 251 CYS A O 1
ATOM 1936 N N . ILE A 1 252 ? 17.359 68.312 30.391 1 95.25 252 ILE A N 1
ATOM 1937 C CA . ILE A 1 252 ? 16.281 69.062 31.031 1 95.25 252 ILE A CA 1
ATOM 1938 C C . ILE A 1 252 ? 15.531 69.875 30 1 95.25 252 ILE A C 1
ATOM 1940 O O . ILE A 1 252 ? 16.141 70.625 29.219 1 95.25 252 ILE A O 1
ATOM 1944 N N . LEU A 1 253 ? 14.242 69.75 29.969 1 95.5 253 LEU A N 1
ATOM 1945 C CA . LEU A 1 253 ? 13.383 70.562 29.125 1 95.5 253 LEU A CA 1
ATOM 1946 C C . LEU A 1 253 ? 12.367 71.312 29.969 1 95.5 253 LEU A C 1
ATOM 1948 O O . LEU A 1 253 ? 11.719 70.75 30.844 1 95.5 253 LEU A O 1
ATOM 1952 N N . GLU A 1 254 ? 12.258 72.625 29.641 1 94.62 254 GLU A N 1
ATOM 1953 C CA . GLU A 1 254 ? 11.359 73.5 30.406 1 94.62 254 GLU A CA 1
ATOM 1954 C C . GLU A 1 254 ? 10.234 74.062 29.531 1 94.62 254 GLU A C 1
ATOM 1956 O O . GLU A 1 254 ? 10.242 73.875 28.312 1 94.62 254 GLU A O 1
ATOM 1961 N N . ASN A 1 255 ? 9.156 74.562 30.156 1 94.44 255 ASN A N 1
ATOM 1962 C CA . ASN A 1 255 ? 7.988 75.188 29.516 1 94.44 255 ASN A CA 1
ATOM 1963 C C . ASN A 1 255 ? 7.207 74.125 28.719 1 94.44 255 ASN A C 1
ATOM 1965 O O . ASN A 1 255 ? 6.801 74.375 27.578 1 94.44 255 ASN A O 1
ATOM 1969 N N . ILE A 1 256 ? 7.168 72.938 29.312 1 95.31 256 ILE A N 1
ATOM 1970 C CA . ILE A 1 256 ? 6.453 71.875 28.672 1 95.31 256 ILE A CA 1
ATOM 1971 C C . ILE A 1 256 ? 4.949 72.062 28.875 1 95.31 256 ILE A C 1
ATOM 1973 O O . ILE A 1 256 ? 4.492 72.312 29.969 1 95.31 256 ILE A O 1
ATOM 1977 N N . LYS A 1 257 ? 4.191 71.875 27.812 1 95.5 257 LYS A N 1
ATOM 1978 C CA . LYS A 1 257 ? 2.734 71.812 27.875 1 95.5 257 LYS A CA 1
ATOM 1979 C C . LYS A 1 257 ? 2.199 70.438 27.562 1 95.5 257 LYS A C 1
ATOM 1981 O O . LYS A 1 257 ? 2.383 69.938 26.453 1 95.5 257 LYS A O 1
ATOM 1986 N N . ILE A 1 258 ? 1.572 69.875 28.516 1 95.12 258 ILE A N 1
ATOM 1987 C CA . ILE A 1 258 ? 1.035 68.5 28.359 1 95.12 258 ILE A CA 1
ATOM 1988 C C . ILE A 1 258 ? -0.311 68.562 27.641 1 95.12 258 ILE A C 1
ATOM 1990 O O . ILE A 1 258 ? -1.227 69.25 28.094 1 95.12 258 ILE A O 1
ATOM 1994 N N . LYS A 1 259 ? -0.381 68 26.5 1 92.5 259 LYS A N 1
ATOM 1995 C CA . LYS A 1 259 ? -1.595 67.938 25.688 1 92.5 259 LYS A CA 1
ATOM 1996 C C . LYS A 1 259 ? -1.715 66.562 24.969 1 92.5 259 LYS A C 1
ATOM 1998 O O . LYS A 1 259 ? -0.767 65.812 24.953 1 92.5 259 LYS A O 1
ATOM 2003 N N . PRO A 1 260 ? -2.867 66.375 24.453 1 91.12 260 PRO A N 1
ATOM 2004 C CA . PRO A 1 260 ? -2.984 65.188 23.641 1 91.12 260 PRO A CA 1
ATOM 2005 C C . PRO A 1 260 ? -2.094 65.188 22.406 1 91.12 260 PRO A C 1
ATOM 2007 O O . PRO A 1 260 ? -1.904 66.25 21.797 1 91.12 260 PRO A O 1
ATOM 2010 N N . SER A 1 261 ? -1.566 64.062 22.062 1 92.5 261 SER A N 1
ATOM 2011 C CA . SER A 1 261 ? -0.719 63.969 20.875 1 92.5 261 SER A CA 1
ATOM 2012 C C . SER A 1 261 ? -1.524 64.188 19.609 1 92.5 261 SER A C 1
ATOM 2014 O O . SER A 1 261 ? -2.729 63.906 19.578 1 92.5 261 SER A O 1
ATOM 2016 N N . PRO A 1 262 ? -0.859 64.688 18.594 1 86.31 262 PRO A N 1
ATOM 2017 C CA . PRO A 1 262 ? -1.556 64.75 17.297 1 86.31 262 PRO A CA 1
ATOM 2018 C C . PRO A 1 262 ? -2.055 63.406 16.797 1 86.31 262 PRO A C 1
ATOM 2020 O O . PRO A 1 262 ? -1.521 62.375 17.172 1 86.31 262 PRO A O 1
ATOM 2023 N N . LEU A 1 263 ? -2.982 63.469 15.969 1 83.12 263 LEU A N 1
ATOM 2024 C CA . LEU A 1 263 ? -3.693 62.281 15.531 1 83.12 263 LEU A CA 1
ATOM 2025 C C . LEU A 1 263 ? -2.744 61.312 14.836 1 83.12 263 LEU A C 1
ATOM 2027 O O . LEU A 1 263 ? -2.863 60.094 15.008 1 83.12 263 LEU A O 1
ATOM 2031 N N . TRP A 1 264 ? -1.841 61.781 14.023 1 82.94 264 TRP A N 1
ATOM 2032 C CA . TRP A 1 264 ? -0.926 60.906 13.305 1 82.94 264 TRP A CA 1
ATOM 2033 C C . TRP A 1 264 ? -0.099 60.062 14.281 1 82.94 264 TRP A C 1
ATOM 2035 O O . TRP A 1 264 ? 0.166 58.906 14.031 1 82.94 264 TRP A O 1
ATOM 2045 N N . LEU A 1 265 ? 0.315 60.656 15.359 1 90.12 265 LEU A N 1
ATOM 2046 C CA . LEU A 1 265 ? 1.126 60 16.359 1 90.12 265 LEU A CA 1
ATOM 2047 C C . LEU A 1 265 ? 0.29 58.969 17.156 1 90.12 265 LEU A C 1
ATOM 2049 O O . LEU A 1 265 ? 0.73 57.844 17.391 1 90.12 265 LEU A O 1
ATOM 2053 N N . ARG A 1 266 ? -0.867 59.312 17.484 1 90.31 266 ARG A N 1
ATOM 2054 C CA . ARG A 1 266 ? -1.76 58.406 18.188 1 90.31 266 ARG A CA 1
ATOM 2055 C C . ARG A 1 266 ? -2.078 57.188 17.344 1 90.31 266 ARG A C 1
ATOM 2057 O O . ARG A 1 266 ? -2.068 56.062 17.844 1 90.31 266 ARG A O 1
ATOM 2064 N N . ASN A 1 267 ? -2.277 57.438 16.094 1 85 267 ASN A N 1
ATOM 2065 C CA . ASN A 1 267 ? -2.582 56.344 15.188 1 85 267 ASN A CA 1
ATOM 2066 C C . ASN A 1 267 ? -1.394 55.375 15.039 1 85 267 ASN A C 1
ATOM 2068 O O . ASN A 1 267 ? -1.562 54.156 15.031 1 85 267 ASN A O 1
ATOM 2072 N N . ALA A 1 268 ? -0.281 55.938 14.891 1 88.75 268 ALA A N 1
ATOM 2073 C CA . ALA A 1 268 ? 0.926 55.125 14.75 1 88.75 268 ALA A CA 1
ATOM 2074 C C . ALA A 1 268 ? 1.12 54.219 15.969 1 88.75 268 ALA A C 1
ATOM 2076 O O . ALA A 1 268 ? 1.438 53.062 15.82 1 88.75 268 ALA A O 1
ATOM 2077 N N . LEU A 1 269 ? 0.89 54.75 17.094 1 92.19 269 LEU A N 1
ATOM 2078 C CA . LEU A 1 269 ? 1.067 53.969 18.328 1 92.19 269 LEU A CA 1
ATOM 2079 C C . LEU A 1 269 ? -0.014 52.906 18.469 1 92.19 269 LEU A C 1
ATOM 2081 O O . LEU A 1 269 ? 0.284 51.75 18.781 1 92.19 269 LEU A O 1
ATOM 2085 N N . LEU A 1 270 ? -1.195 53.312 18.172 1 87.69 270 LEU A N 1
ATOM 2086 C CA . LEU A 1 270 ? -2.303 52.344 18.281 1 87.69 270 LEU A CA 1
ATOM 2087 C C . LEU A 1 270 ? -2.078 51.156 17.359 1 87.69 270 LEU A C 1
ATOM 2089 O O . LEU A 1 270 ? -2.312 50 17.75 1 87.69 270 LEU A O 1
ATOM 2093 N N . GLN A 1 271 ? -1.656 51.469 16.25 1 86.56 271 GLN A N 1
ATOM 2094 C CA . GLN A 1 271 ? -1.421 50.406 15.289 1 86.56 271 GLN A CA 1
ATOM 2095 C C . GLN A 1 271 ? -0.268 49.5 15.727 1 86.56 271 GLN A C 1
ATOM 2097 O O . GLN A 1 271 ? -0.193 48.344 15.328 1 86.56 271 GLN A O 1
ATOM 2102 N N . SER A 1 272 ? 0.566 50.031 16.469 1 90.12 272 SER A N 1
ATOM 2103 C CA . SER A 1 272 ? 1.692 49.281 16.969 1 90.12 272 SER A CA 1
ATOM 2104 C C . SER A 1 272 ? 1.333 48.562 18.281 1 90.12 272 SER A C 1
ATOM 2106 O O . SER A 1 272 ? 2.199 47.969 18.938 1 90.12 272 SER A O 1
ATOM 2108 N N . GLY A 1 273 ? 0.073 48.781 18.672 1 86.69 273 GLY A N 1
ATOM 2109 C CA . GLY A 1 273 ? -0.408 48.094 19.875 1 86.69 273 GLY A CA 1
ATOM 2110 C C . GLY A 1 273 ? -0.107 48.844 21.141 1 86.69 273 GLY A C 1
ATOM 2111 O O . GLY A 1 273 ? -0.123 48.281 22.234 1 86.69 273 GLY A O 1
ATOM 2112 N N . ILE A 1 274 ? 0.246 50.094 21.031 1 90.88 274 ILE A N 1
ATOM 2113 C CA . ILE A 1 274 ? 0.551 50.938 22.172 1 90.88 274 ILE A CA 1
ATOM 2114 C C . ILE A 1 274 ? -0.563 51.969 22.375 1 90.88 274 ILE A C 1
ATOM 2116 O O . ILE A 1 274 ? -0.956 52.656 21.438 1 90.88 274 ILE A O 1
ATOM 2120 N N . ASN A 1 275 ? -1.043 52.094 23.562 1 89.88 275 ASN A N 1
ATOM 2121 C CA . ASN A 1 275 ? -2.082 53.062 23.875 1 89.88 275 ASN A CA 1
ATOM 2122 C C . ASN A 1 275 ? -1.504 54.469 24.031 1 89.88 275 ASN A C 1
ATOM 2124 O O . ASN A 1 275 ? -0.604 54.688 24.844 1 89.88 275 ASN A O 1
ATOM 2128 N N . PRO A 1 276 ? -1.946 55.406 23.281 1 92.81 276 PRO A N 1
ATOM 2129 C CA . PRO A 1 276 ? -1.471 56.781 23.438 1 92.81 276 PRO A CA 1
ATOM 2130 C C . PRO A 1 276 ? -1.855 57.375 24.781 1 92.81 276 PRO A C 1
ATOM 2132 O O . PRO A 1 276 ? -2.939 57.094 25.312 1 92.81 276 PRO A O 1
ATOM 2135 N N . ILE A 1 277 ? -1.037 58.219 25.422 1 92.69 277 ILE A N 1
ATOM 2136 C CA . ILE A 1 277 ? -1.276 58.812 26.734 1 92.69 277 ILE A CA 1
ATOM 2137 C C . ILE A 1 277 ? -1.233 60.312 26.641 1 92.69 277 ILE A C 1
ATOM 2139 O O . ILE A 1 277 ? -2.256 61 26.797 1 92.69 277 ILE A O 1
ATOM 2143 N N . ASN A 1 278 ? -0.114 60.969 26.422 1 94.12 278 ASN A N 1
ATOM 2144 C CA . ASN A 1 278 ? 0.083 62.375 26.203 1 94.12 278 ASN A CA 1
ATOM 2145 C C . ASN A 1 278 ? 1.253 62.656 25.266 1 94.12 278 ASN A C 1
ATOM 2147 O O . ASN A 1 278 ? 1.988 61.75 24.906 1 94.12 278 ASN A O 1
ATOM 2151 N N . ASN A 1 279 ? 1.418 63.875 24.875 1 95.62 279 ASN A N 1
ATOM 2152 C CA . ASN A 1 279 ? 2.402 64.188 23.859 1 95.62 279 ASN A CA 1
ATOM 2153 C C . ASN A 1 279 ? 3.82 63.875 24.312 1 95.62 279 ASN A C 1
ATOM 2155 O O . ASN A 1 279 ? 4.656 63.469 23.5 1 95.62 279 ASN A O 1
ATOM 2159 N N . VAL A 1 280 ? 4.098 63.906 25.562 1 96.69 280 VAL A N 1
ATOM 2160 C CA . VAL A 1 280 ? 5.449 63.656 26.047 1 96.69 280 VAL A CA 1
ATOM 2161 C C . VAL A 1 280 ? 5.727 62.156 26.047 1 96.69 280 VAL A C 1
ATOM 2163 O O . VAL A 1 280 ? 6.707 61.719 25.453 1 96.69 280 VAL A O 1
ATOM 2166 N N . VAL A 1 281 ? 4.852 61.406 26.641 1 96.25 281 VAL A N 1
ATOM 2167 C CA . VAL A 1 281 ? 5.023 59.969 26.734 1 96.25 281 VAL A CA 1
ATOM 2168 C C . VAL A 1 281 ? 4.93 59.344 25.344 1 96.25 281 VAL A C 1
ATOM 2170 O O . VAL A 1 281 ? 5.688 58.406 25.031 1 96.25 281 VAL A O 1
ATOM 2173 N N . ASP A 1 282 ? 4.062 59.812 24.547 1 96.94 282 ASP A N 1
ATOM 2174 C CA . ASP A 1 282 ? 3.859 59.25 23.203 1 96.94 282 ASP A CA 1
ATOM 2175 C C . ASP A 1 282 ? 5.102 59.438 22.344 1 96.94 282 ASP A C 1
ATOM 2177 O O . ASP A 1 282 ? 5.418 58.625 21.5 1 96.94 282 ASP A O 1
ATOM 2181 N N . ILE A 1 283 ? 5.754 60.5 22.516 1 97.06 283 ILE A N 1
ATOM 2182 C CA . ILE A 1 283 ? 6.98 60.75 21.766 1 97.06 283 ILE A CA 1
ATOM 2183 C C . ILE A 1 283 ? 8.031 59.688 22.141 1 97.06 283 ILE A C 1
ATOM 2185 O O . ILE A 1 283 ? 8.727 59.188 21.266 1 97.06 283 ILE A O 1
ATOM 2189 N N . THR A 1 284 ? 8.125 59.375 23.422 1 97.19 284 THR A N 1
ATOM 2190 C CA . THR A 1 284 ? 9.062 58.344 23.844 1 97.19 284 THR A CA 1
ATOM 2191 C C . THR A 1 284 ? 8.719 57 23.203 1 97.19 284 THR A C 1
ATOM 2193 O O . THR A 1 284 ? 9.602 56.281 22.797 1 97.19 284 THR A O 1
ATOM 2196 N N . ASN A 1 285 ? 7.488 56.75 23.094 1 96.81 285 ASN A N 1
ATOM 2197 C CA . ASN A 1 285 ? 7.047 55.5 22.484 1 96.81 285 ASN A CA 1
ATOM 2198 C C . ASN A 1 285 ? 7.281 55.5 20.969 1 96.81 285 ASN A C 1
ATOM 2200 O O . ASN A 1 285 ? 7.574 54.469 20.391 1 96.81 285 ASN A O 1
ATOM 2204 N N . LEU A 1 286 ? 7.074 56.625 20.359 1 96.81 286 LEU A N 1
ATOM 2205 C CA . LEU A 1 286 ? 7.352 56.719 18.938 1 96.81 286 LEU A CA 1
ATOM 2206 C C . LEU A 1 286 ? 8.812 56.406 18.641 1 96.81 286 LEU A C 1
ATOM 2208 O O . LEU A 1 286 ? 9.125 55.656 17.703 1 96.81 286 LEU A O 1
ATOM 2212 N N . ILE A 1 287 ? 9.625 56.969 19.422 1 97.06 287 ILE A N 1
ATOM 2213 C CA . ILE A 1 287 ? 11.055 56.75 19.25 1 97.06 287 ILE A CA 1
ATOM 2214 C C . ILE A 1 287 ? 11.383 55.281 19.453 1 97.06 287 ILE A C 1
ATOM 2216 O O . ILE A 1 287 ? 12.227 54.719 18.75 1 97.06 287 ILE A O 1
ATOM 2220 N N . LEU A 1 288 ? 10.742 54.688 20.406 1 96.75 288 LEU A N 1
ATOM 2221 C CA . LEU A 1 288 ? 10.914 53.281 20.656 1 96.75 288 LEU A CA 1
ATOM 2222 C C . LEU A 1 288 ? 10.594 52.469 19.406 1 96.75 288 LEU A C 1
ATOM 2224 O O . LEU A 1 288 ? 11.383 51.594 19.016 1 96.75 288 LEU A O 1
ATOM 2228 N N . ILE A 1 289 ? 9.523 52.688 18.766 1 95.81 289 ILE A N 1
ATOM 2229 C CA . ILE A 1 289 ? 9.102 51.844 17.641 1 95.81 289 ILE A CA 1
ATOM 2230 C C . ILE A 1 289 ? 9.906 52.219 16.391 1 95.81 289 ILE A C 1
ATOM 2232 O O . ILE A 1 289 ? 10.18 51.375 15.547 1 95.81 289 ILE A O 1
ATOM 2236 N N . GLU A 1 290 ? 10.242 53.438 16.266 1 95.69 290 GLU A N 1
ATOM 2237 C CA . GLU A 1 290 ? 10.922 53.906 15.062 1 95.69 290 GLU A CA 1
ATOM 2238 C C . GLU A 1 290 ? 12.406 53.531 15.102 1 95.69 290 GLU A C 1
ATOM 2240 O O . GLU A 1 290 ? 12.945 53 14.133 1 95.69 290 GLU A O 1
ATOM 2245 N N . TYR A 1 291 ? 13.07 53.719 16.266 1 95.62 291 TYR A N 1
ATOM 2246 C CA . TYR A 1 291 ? 14.516 53.562 16.328 1 95.62 291 TYR A CA 1
ATOM 2247 C C . TYR A 1 291 ? 14.898 52.375 17.188 1 95.62 291 TYR A C 1
ATOM 2249 O O . TYR A 1 291 ? 16.047 51.938 17.172 1 95.62 291 TYR A O 1
ATOM 2257 N N . GLY A 1 292 ? 14.039 51.906 17.953 1 95.5 292 GLY A N 1
ATOM 2258 C CA . GLY A 1 292 ? 14.312 50.75 18.812 1 95.5 292 GLY A CA 1
ATOM 2259 C C . GLY A 1 292 ? 15.016 51.125 20.109 1 95.5 292 GLY A C 1
ATOM 2260 O O . GLY A 1 292 ? 15.625 50.281 20.766 1 95.5 292 GLY A O 1
ATOM 2261 N N . ILE A 1 293 ? 15.016 52.375 20.453 1 96.88 293 ILE A N 1
ATOM 2262 C CA . ILE A 1 293 ? 15.695 52.844 21.656 1 96.88 293 ILE A CA 1
ATOM 2263 C C . ILE A 1 293 ? 14.664 53.281 22.688 1 96.88 293 ILE A C 1
ATOM 2265 O O . ILE A 1 293 ? 13.953 54.281 22.5 1 96.88 293 ILE A O 1
ATOM 2269 N N . PRO A 1 294 ? 14.609 52.562 23.781 1 97.44 294 PRO A N 1
ATOM 2270 C CA . PRO A 1 294 ? 13.688 52.969 24.844 1 97.44 294 PRO A CA 1
ATOM 2271 C C . PRO A 1 294 ? 14.125 54.281 25.531 1 97.44 294 PRO A C 1
ATOM 2273 O O . PRO A 1 294 ? 15.312 54.438 25.812 1 97.44 294 PRO A O 1
ATOM 2276 N N . LEU A 1 295 ? 13.25 55.219 25.688 1 97.75 295 LEU A N 1
ATOM 2277 C CA . LEU A 1 295 ? 13.445 56.469 26.438 1 97.75 295 LEU A CA 1
ATOM 2278 C C . LEU A 1 295 ? 12.484 56.531 27.625 1 97.75 295 LEU A C 1
ATOM 2280 O O . LEU A 1 295 ? 11.547 55.75 27.719 1 97.75 295 LEU A O 1
ATOM 2284 N N . HIS A 1 296 ? 12.789 57.438 28.547 1 96.69 296 HIS A N 1
ATOM 2285 C CA . HIS A 1 296 ? 11.883 57.719 29.656 1 96.69 296 HIS A CA 1
ATOM 2286 C C . HIS A 1 296 ? 11.891 59.188 30.031 1 96.69 296 HIS A C 1
ATOM 2288 O O . HIS A 1 296 ? 12.938 59.844 30 1 96.69 296 HIS A O 1
ATOM 2294 N N . ALA A 1 297 ? 10.734 59.719 30.297 1 96.69 297 ALA A N 1
ATOM 2295 C CA . ALA A 1 297 ? 10.586 61.125 30.719 1 96.69 297 ALA A CA 1
ATOM 2296 C C . ALA A 1 297 ? 10.133 61.219 32.188 1 96.69 297 ALA A C 1
ATOM 2298 O O . ALA A 1 297 ? 9.148 60.562 32.562 1 96.69 297 ALA A O 1
ATOM 2299 N N . PHE A 1 298 ? 10.875 62 33 1 95.94 298 PHE A N 1
ATOM 2300 C CA . PHE A 1 298 ? 10.547 62.219 34.406 1 95.94 298 PHE A CA 1
ATOM 2301 C C . PHE A 1 298 ? 9.992 63.594 34.625 1 95.94 298 PHE A C 1
ATOM 2303 O O . PHE A 1 298 ? 10.461 64.562 34.031 1 95.94 298 PHE A O 1
ATOM 2310 N N . ASP A 1 299 ? 9.023 63.688 35.531 1 93.75 299 ASP A N 1
ATOM 2311 C CA . ASP A 1 299 ? 8.656 65 36.062 1 93.75 299 ASP A CA 1
ATOM 2312 C C . ASP A 1 299 ? 9.781 65.562 36.938 1 93.75 299 ASP A C 1
ATOM 2314 O O . ASP A 1 299 ? 10.164 65 37.938 1 93.75 299 ASP A O 1
ATOM 2318 N N . SER A 1 300 ? 10.414 66.688 36.531 1 84.25 300 SER A N 1
ATOM 2319 C CA . SER A 1 300 ? 11.664 67.188 37.094 1 84.25 300 SER A CA 1
ATOM 2320 C C . SER A 1 300 ? 11.43 68 38.344 1 84.25 300 SER A C 1
ATOM 2322 O O . SER A 1 300 ? 12.375 68.438 39 1 84.25 300 SER A O 1
ATOM 2324 N N . GLU A 1 301 ? 10.289 68.25 38.781 1 79.94 301 GLU A N 1
ATOM 2325 C CA . GLU A 1 301 ? 10 69.188 39.875 1 79.94 301 GLU A CA 1
ATOM 2326 C C . GLU A 1 301 ? 10.867 68.875 41.094 1 79.94 301 GLU A C 1
ATOM 2328 O O . GLU A 1 301 ? 11.43 69.812 41.688 1 79.94 301 GLU A O 1
ATOM 2333 N N . ASN A 1 302 ? 11.109 67.688 41.438 1 80.44 302 ASN A N 1
ATOM 2334 C CA . ASN A 1 302 ? 11.805 67.375 42.688 1 80.44 302 ASN A CA 1
ATOM 2335 C C . ASN A 1 302 ? 13.102 66.625 42.438 1 80.44 302 ASN A C 1
ATOM 2337 O O . ASN A 1 302 ? 13.656 66 43.344 1 80.44 302 ASN A O 1
ATOM 2341 N N . ILE A 1 303 ? 13.672 66.75 41.188 1 90.25 303 ILE A N 1
ATOM 2342 C CA . ILE A 1 303 ? 14.836 65.875 40.875 1 90.25 303 ILE A CA 1
ATOM 2343 C C . ILE A 1 303 ? 16.047 66.812 40.625 1 90.25 303 ILE A C 1
ATOM 2345 O O . ILE A 1 303 ? 16.078 67.562 39.656 1 90.25 303 ILE A O 1
ATOM 2349 N N . LYS A 1 304 ? 17.031 66.688 41.5 1 87.94 304 LYS A N 1
ATOM 2350 C CA . LYS A 1 304 ? 18.234 67.5 41.344 1 87.94 304 LYS A CA 1
ATOM 2351 C C . LYS A 1 304 ? 19.422 66.625 40.938 1 87.94 304 LYS A C 1
ATOM 2353 O O . LYS A 1 304 ? 20.422 67.125 40.406 1 87.94 304 LYS A O 1
ATOM 2358 N N . GLN A 1 305 ? 19.25 65.375 41.281 1 93.12 305 GLN A N 1
ATOM 2359 C CA . GLN A 1 305 ? 20.312 64.438 41 1 93.12 305 GLN A CA 1
ATOM 2360 C C . GLN A 1 305 ? 19.734 63.094 40.531 1 93.12 305 GLN A C 1
ATOM 2362 O O . GLN A 1 305 ? 18.656 62.719 40.969 1 93.12 305 GLN A O 1
ATOM 2367 N N . ILE A 1 306 ? 20.484 62.469 39.562 1 95.38 306 ILE A N 1
ATOM 2368 C CA . ILE A 1 306 ? 20.125 61.125 39.094 1 95.38 306 ILE A CA 1
ATOM 2369 C C . ILE A 1 306 ? 21.25 60.156 39.438 1 95.38 306 ILE A C 1
ATOM 2371 O O . ILE A 1 306 ? 22.422 60.406 39.125 1 95.38 306 ILE A O 1
ATOM 2375 N N . LYS A 1 307 ? 20.906 59.156 40.156 1 95.75 307 LYS A N 1
ATOM 2376 C CA . LYS A 1 307 ? 21.859 58.094 40.5 1 95.75 307 LYS A CA 1
ATOM 2377 C C . LYS A 1 307 ? 21.344 56.719 40.094 1 95.75 307 LYS A C 1
ATOM 2379 O O . LYS A 1 307 ? 20.234 56.344 40.438 1 95.75 307 LYS A O 1
ATOM 2384 N N . VAL A 1 308 ? 22.172 56.031 39.25 1 96.56 308 VAL A N 1
ATOM 2385 C CA . VAL A 1 308 ? 21.828 54.656 38.844 1 96.56 308 VAL A CA 1
ATOM 2386 C C . VAL A 1 308 ? 22.547 53.656 39.75 1 96.56 308 VAL A C 1
ATOM 2388 O O . VAL A 1 308 ? 23.781 53.594 39.781 1 96.56 308 VAL A O 1
ATOM 2391 N N . ARG A 1 309 ? 21.797 52.906 40.438 1 95.56 309 ARG A N 1
ATOM 2392 C CA . ARG A 1 309 ? 22.391 52 41.406 1 95.56 309 ARG A CA 1
ATOM 2393 C C . ARG A 1 309 ? 21.594 50.719 41.5 1 95.56 309 ARG A C 1
ATOM 2395 O O . ARG A 1 309 ? 20.484 50.625 40.969 1 95.56 309 ARG A O 1
ATOM 2402 N N . LYS A 1 310 ? 22.156 49.75 42.281 1 95.5 310 LYS A N 1
ATOM 2403 C CA . LYS A 1 310 ? 21.422 48.562 42.625 1 95.5 310 LYS A CA 1
ATOM 2404 C C . LYS A 1 310 ? 20.344 48.875 43.656 1 95.5 310 LYS A C 1
ATOM 2406 O O . LYS A 1 310 ? 20.5 49.781 44.469 1 95.5 310 LYS A O 1
ATOM 2411 N N . ALA A 1 311 ? 19.328 48.156 43.594 1 95.5 311 ALA A N 1
ATOM 2412 C CA . ALA A 1 311 ? 18.266 48.312 44.562 1 95.5 311 ALA A CA 1
ATOM 2413 C C . ALA A 1 311 ? 18.734 47.875 45.969 1 95.5 311 ALA A C 1
ATOM 2415 O O . ALA A 1 311 ? 19.609 47.031 46.094 1 95.5 311 ALA A O 1
ATOM 2416 N N . LEU A 1 312 ? 18.156 48.562 46.938 1 94.44 312 LEU A N 1
ATOM 2417 C CA . LEU A 1 312 ? 18.406 48.156 48.312 1 94.44 312 LEU A CA 1
ATOM 2418 C C . LEU A 1 312 ? 17.641 46.875 48.625 1 94.44 312 LEU A C 1
ATOM 2420 O O . LEU A 1 312 ? 16.641 46.562 48 1 94.44 312 LEU A O 1
ATOM 2424 N N . PRO A 1 313 ? 18.141 46.125 49.656 1 93.88 313 PRO A N 1
ATOM 2425 C CA . PRO A 1 313 ? 17.406 44.938 50.031 1 93.88 313 PRO A CA 1
ATOM 2426 C C . PRO A 1 313 ? 15.969 45.219 50.5 1 93.88 313 PRO A C 1
ATOM 2428 O O . PRO A 1 313 ? 15.766 46.062 51.375 1 93.88 313 PRO A O 1
ATOM 2431 N N . GLN A 1 314 ? 15.008 44.625 49.875 1 93.31 314 GLN A N 1
ATOM 2432 C CA . GLN A 1 314 ? 13.586 44.75 50.188 1 93.31 314 GLN A CA 1
ATOM 2433 C C . GLN A 1 314 ? 13.078 46.156 49.906 1 93.31 314 GLN A C 1
ATOM 2435 O O . GLN A 1 314 ? 12.25 46.688 50.656 1 93.31 314 GLN A O 1
ATOM 2440 N N . GLU A 1 315 ? 13.656 46.781 48.906 1 94.19 315 GLU A N 1
ATOM 2441 C CA . GLU A 1 315 ? 13.18 48.094 48.5 1 94.19 315 GLU A CA 1
ATOM 2442 C C . GLU A 1 315 ? 11.82 48 47.812 1 94.19 315 GLU A C 1
ATOM 2444 O O . GLU A 1 315 ? 11.648 47.25 46.875 1 94.19 315 GLU A O 1
ATOM 2449 N N . ASN A 1 316 ? 10.883 48.781 48.375 1 94.12 316 ASN A N 1
ATOM 2450 C CA . ASN A 1 316 ? 9.539 48.781 47.812 1 94.12 316 ASN A CA 1
ATOM 2451 C C . ASN A 1 316 ? 9.344 49.875 46.781 1 94.12 316 ASN A C 1
ATOM 2453 O O . ASN A 1 316 ? 9.742 51.031 47.031 1 94.12 316 ASN A O 1
ATOM 2457 N N . ILE A 1 317 ? 8.766 49.5 45.656 1 92.75 317 ILE A N 1
ATOM 2458 C CA . ILE A 1 317 ? 8.461 50.5 44.656 1 92.75 317 ILE A CA 1
ATOM 2459 C C . ILE A 1 317 ? 7.039 50.312 44.125 1 92.75 317 ILE A C 1
ATOM 2461 O O . ILE A 1 317 ? 6.5 49.188 44.219 1 92.75 317 ILE A O 1
ATOM 2465 N N . THR A 1 318 ? 6.426 51.375 43.688 1 92.44 318 THR A N 1
ATOM 2466 C CA . THR A 1 318 ? 5.121 51.344 43.062 1 92.44 318 THR A CA 1
ATOM 2467 C C . THR A 1 318 ? 5.219 51.844 41.625 1 92.44 318 THR A C 1
ATOM 2469 O O . THR A 1 318 ? 5.621 53 41.375 1 92.44 318 THR A O 1
ATOM 2472 N N . THR A 1 319 ? 4.832 50.969 40.688 1 89.44 319 THR A N 1
ATOM 2473 C CA . THR A 1 319 ? 5.016 51.281 39.25 1 89.44 319 THR A CA 1
ATOM 2474 C C . THR A 1 319 ? 3.859 52.125 38.75 1 89.44 319 THR A C 1
ATOM 2476 O O . THR A 1 319 ? 2.875 52.344 39.438 1 89.44 319 THR A O 1
ATOM 2479 N N . LEU A 1 320 ? 3.988 52.625 37.5 1 87.25 320 LEU A N 1
ATOM 2480 C CA . LEU A 1 320 ? 3.002 53.469 36.812 1 87.25 320 LEU A CA 1
ATOM 2481 C C . LEU A 1 320 ? 1.666 52.75 36.688 1 87.25 320 LEU A C 1
ATOM 2483 O O . LEU A 1 320 ? 0.609 53.375 36.688 1 87.25 320 LEU A O 1
ATOM 2487 N N . ASN A 1 321 ? 1.74 51.469 36.625 1 83.75 321 ASN A N 1
ATOM 2488 C CA . ASN A 1 321 ? 0.526 50.688 36.5 1 83.75 321 ASN A CA 1
ATOM 2489 C C . ASN A 1 321 ? -0.023 50.281 37.844 1 83.75 321 ASN A C 1
ATOM 2491 O O . ASN A 1 321 ? -0.867 49.375 37.938 1 83.75 321 ASN A O 1
ATOM 2495 N N . GLN A 1 322 ? 0.546 50.781 38.875 1 84.56 322 GLN A N 1
ATOM 2496 C CA . GLN A 1 322 ? 0.099 50.625 40.25 1 84.56 322 GLN A CA 1
ATOM 2497 C C . GLN A 1 322 ? 0.398 49.219 40.75 1 84.56 322 GLN A C 1
ATOM 2499 O O . GLN A 1 322 ? -0.38 48.625 41.531 1 84.56 322 GLN A O 1
ATOM 2504 N N . ASN A 1 323 ? 1.398 48.688 40.219 1 89.44 323 ASN A N 1
ATOM 2505 C CA . ASN A 1 323 ? 1.903 47.406 40.719 1 89.44 323 ASN A CA 1
ATOM 2506 C C . ASN A 1 323 ? 2.998 47.625 41.781 1 89.44 323 ASN A C 1
ATOM 2508 O O . ASN A 1 323 ? 3.885 48.469 41.594 1 89.44 323 ASN A O 1
ATOM 2512 N N . ASP A 1 324 ? 2.861 46.875 42.781 1 92.12 324 ASP A N 1
ATOM 2513 C CA . ASP A 1 324 ? 3.873 46.969 43.844 1 92.12 324 ASP A CA 1
ATOM 2514 C C . ASP A 1 324 ? 4.879 45.812 43.719 1 92.12 324 ASP A C 1
ATOM 2516 O O . ASP A 1 324 ? 4.496 44.656 43.562 1 92.12 324 ASP A O 1
ATOM 2520 N N . PHE A 1 325 ? 6.117 46.188 43.75 1 93.44 325 PHE A N 1
ATOM 2521 C CA . PHE A 1 325 ? 7.172 45.188 43.688 1 93.44 325 PHE A CA 1
ATOM 2522 C C . PHE A 1 325 ? 8.133 45.344 44.875 1 93.44 325 PHE A C 1
ATOM 2524 O O . PHE A 1 325 ? 8.344 46.469 45.344 1 93.44 325 PHE A O 1
ATOM 2531 N N . VAL A 1 326 ? 8.68 44.25 45.281 1 94.38 326 VAL A N 1
ATOM 2532 C CA . VAL A 1 326 ? 9.789 44.219 46.25 1 94.38 326 VAL A CA 1
ATOM 2533 C C . VAL A 1 326 ? 11.078 43.844 45.531 1 94.38 326 VAL A C 1
ATOM 2535 O O . VAL A 1 326 ? 11.18 42.781 44.938 1 94.38 326 VAL A O 1
ATOM 2538 N N . LEU A 1 327 ? 12.039 44.75 45.625 1 95.69 327 LEU A N 1
ATOM 2539 C CA . LEU A 1 327 ? 13.266 44.562 44.875 1 95.69 327 LEU A CA 1
ATOM 2540 C C . LEU A 1 327 ? 14.391 44.062 45.75 1 95.69 327 LEU A C 1
ATOM 2542 O O . LEU A 1 327 ? 14.25 44.031 47 1 95.69 327 LEU A O 1
ATOM 2546 N N . ASP A 1 328 ? 15.445 43.531 45.125 1 94.44 328 ASP A N 1
ATOM 2547 C CA . ASP A 1 328 ? 16.656 43.125 45.812 1 94.44 328 ASP A CA 1
ATOM 2548 C C . ASP A 1 328 ? 17.906 43.656 45.125 1 94.44 328 ASP A C 1
ATOM 2550 O O . ASP A 1 328 ? 17.797 44.469 44.188 1 94.44 328 ASP A O 1
ATOM 2554 N N . GLU A 1 329 ? 19.078 43.281 45.531 1 93.25 329 GLU A N 1
ATOM 2555 C CA . GLU A 1 329 ? 20.359 43.875 45.125 1 93.25 329 GLU A CA 1
ATOM 2556 C C . GLU A 1 329 ? 20.703 43.5 43.688 1 93.25 329 GLU A C 1
ATOM 2558 O O . GLU A 1 329 ? 21.641 44.062 43.094 1 93.25 329 GLU A O 1
ATOM 2563 N N . ASN A 1 330 ? 20.016 42.656 43.156 1 92.88 330 ASN A N 1
ATOM 2564 C CA . ASN A 1 330 ? 20.281 42.25 41.781 1 92.88 330 ASN A CA 1
ATOM 2565 C C . ASN A 1 330 ? 19.531 43.125 40.781 1 92.88 330 ASN A C 1
ATOM 2567 O O . ASN A 1 330 ? 19.828 43.125 39.594 1 92.88 330 ASN A O 1
ATOM 2571 N N . ASP A 1 331 ? 18.625 43.875 41.281 1 95.75 331 ASP A N 1
ATOM 2572 C CA . ASP A 1 331 ? 17.828 44.75 40.438 1 95.75 331 ASP A CA 1
ATOM 2573 C C . ASP A 1 331 ? 18.469 46.125 40.312 1 95.75 331 ASP A C 1
ATOM 2575 O O . ASP A 1 331 ? 19.109 46.594 41.25 1 95.75 331 ASP A O 1
ATOM 2579 N N . LEU A 1 332 ? 18.344 46.719 39.125 1 96.44 332 LEU A N 1
ATOM 2580 C CA . LEU A 1 332 ? 18.891 48.031 38.844 1 96.44 332 LEU A CA 1
ATOM 2581 C C . LEU A 1 332 ? 17.797 49.094 38.906 1 96.44 332 LEU A C 1
ATOM 2583 O O . LEU A 1 332 ? 16.719 48.938 38.344 1 96.44 332 LEU A O 1
ATOM 2587 N N . VAL A 1 333 ? 18.031 50.188 39.688 1 97.06 333 VAL A N 1
ATOM 2588 C CA . VAL A 1 333 ? 17.031 51.25 39.812 1 97.06 333 VAL A CA 1
ATOM 2589 C C . VAL A 1 333 ? 17.656 52.594 39.5 1 97.06 333 VAL A C 1
ATOM 2591 O O . VAL A 1 333 ? 18.875 52.781 39.625 1 97.06 333 VAL A O 1
ATOM 2594 N N . ILE A 1 334 ? 16.906 53.5 38.969 1 96.62 334 ILE A N 1
ATOM 2595 C CA . ILE A 1 334 ? 17.25 54.906 38.812 1 96.62 334 ILE A CA 1
ATOM 2596 C C . ILE A 1 334 ? 16.703 55.719 39.969 1 96.62 334 ILE A C 1
ATOM 2598 O O . ILE A 1 334 ? 15.531 55.594 40.312 1 96.62 334 ILE A O 1
ATOM 2602 N N . THR A 1 335 ? 17.516 56.562 40.625 1 95.62 335 THR A N 1
ATOM 2603 C CA . THR A 1 335 ? 17.094 57.281 41.812 1 95.62 335 THR A CA 1
ATOM 2604 C C . THR A 1 335 ? 17.312 58.781 41.625 1 95.62 335 THR A C 1
ATOM 2606 O O . THR A 1 335 ? 18.062 59.219 40.75 1 95.62 335 THR A O 1
ATOM 2609 N N . ASP A 1 336 ? 16.578 59.594 42.406 1 93.06 336 ASP A N 1
ATOM 2610 C CA . ASP A 1 336 ? 16.781 61.031 42.438 1 93.06 336 ASP A CA 1
ATOM 2611 C C . ASP A 1 336 ? 17.828 61.406 43.5 1 93.06 336 ASP A C 1
ATOM 2613 O O . ASP A 1 336 ? 17.844 62.531 43.969 1 93.06 336 ASP A O 1
ATOM 2617 N N . GLY A 1 337 ? 18.656 60.469 43.781 1 88.5 337 GLY A N 1
ATOM 2618 C CA . GLY A 1 337 ? 19.656 60.656 44.812 1 88.5 337 GLY A CA 1
ATOM 2619 C C . GLY A 1 337 ? 19.266 60.031 46.125 1 88.5 337 GLY A C 1
ATOM 2620 O O . GLY A 1 337 ? 20.141 59.688 46.938 1 88.5 337 GLY A O 1
ATOM 2621 N N . LYS A 1 338 ? 17.984 59.938 46.312 1 86.62 338 LYS A N 1
ATOM 2622 C CA . LYS A 1 338 ? 17.516 59.406 47.594 1 86.62 338 LYS A CA 1
ATOM 2623 C C . LYS A 1 338 ? 16.594 58.188 47.375 1 86.62 338 LYS A C 1
ATOM 2625 O O . LYS A 1 338 ? 16.859 57.125 47.906 1 86.62 338 LYS A O 1
ATOM 2630 N N . LYS A 1 339 ? 15.594 58.438 46.594 1 90.88 339 LYS A N 1
ATOM 2631 C CA . LYS A 1 339 ? 14.602 57.375 46.375 1 90.88 339 LYS A CA 1
ATOM 2632 C C . LYS A 1 339 ? 14.562 56.938 44.906 1 90.88 339 LYS A C 1
ATOM 2634 O O . LYS A 1 339 ? 14.914 57.719 44.031 1 90.88 339 LYS A O 1
ATOM 2639 N N . ALA A 1 340 ? 14.109 55.688 44.75 1 94.38 340 ALA A N 1
ATOM 2640 C CA . ALA A 1 340 ? 13.961 55.156 43.406 1 94.38 340 ALA A CA 1
ATOM 2641 C C . ALA A 1 340 ? 12.852 55.875 42.656 1 94.38 340 ALA A C 1
ATOM 2643 O O . ALA A 1 340 ? 11.773 56.125 43.188 1 94.38 340 ALA A O 1
ATOM 2644 N N . ILE A 1 341 ? 13.117 56.188 41.375 1 94.5 341 ILE A N 1
ATOM 2645 C CA . ILE A 1 341 ? 12.117 56.906 40.562 1 94.5 341 ILE A CA 1
ATOM 2646 C C . ILE A 1 341 ? 11.758 56.062 39.344 1 94.5 341 ILE A C 1
ATOM 2648 O O . ILE A 1 341 ? 10.766 56.344 38.656 1 94.5 341 ILE A O 1
ATOM 2652 N N . ALA A 1 342 ? 12.547 55.031 39.094 1 95.5 342 ALA A N 1
ATOM 2653 C CA . ALA A 1 342 ? 12.242 54.094 38 1 95.5 342 ALA A CA 1
ATOM 2654 C C . ALA A 1 342 ? 12.953 52.781 38.188 1 95.5 342 ALA A C 1
ATOM 2656 O O . ALA A 1 342 ? 14 52.719 38.844 1 95.5 342 ALA A O 1
ATOM 2657 N N . LEU A 1 343 ? 12.328 51.75 37.781 1 95.62 343 LEU A N 1
ATOM 2658 C CA . LEU A 1 343 ? 13.023 50.5 37.562 1 95.62 343 LEU A CA 1
ATOM 2659 C C . LEU A 1 343 ? 13.758 50.5 36.219 1 95.62 343 LEU A C 1
ATOM 2661 O O . LEU A 1 343 ? 13.133 50.531 35.156 1 95.62 343 LEU A O 1
ATOM 2665 N N . ALA A 1 344 ? 15.047 50.438 36.25 1 95.75 344 ALA A N 1
ATOM 2666 C CA . ALA A 1 344 ? 15.891 50.719 35.094 1 95.75 344 ALA A CA 1
ATOM 2667 C C . ALA A 1 344 ? 15.523 49.844 33.906 1 95.75 344 ALA A C 1
ATOM 2669 O O . ALA A 1 344 ? 15.57 48.625 34 1 95.75 344 ALA A O 1
ATOM 2670 N N . GLY A 1 345 ? 15.148 50.5 32.812 1 95.19 345 GLY A N 1
ATOM 2671 C CA . GLY A 1 345 ? 14.93 49.812 31.547 1 95.19 345 GLY A CA 1
ATOM 2672 C C . GLY A 1 345 ? 13.625 49.031 31.5 1 95.19 345 GLY A C 1
ATOM 2673 O O . GLY A 1 345 ? 13.328 48.375 30.5 1 95.19 345 GLY A O 1
ATOM 2674 N N . ILE A 1 346 ? 12.789 49.062 32.469 1 94.94 346 ILE A N 1
ATOM 2675 C CA . ILE A 1 346 ? 11.609 48.188 32.531 1 94.94 346 ILE A CA 1
ATOM 2676 C C . ILE A 1 346 ? 10.352 49.062 32.656 1 94.94 346 ILE A C 1
ATOM 2678 O O . ILE A 1 346 ? 9.484 49 31.781 1 94.94 346 ILE A O 1
ATOM 2682 N N . VAL A 1 347 ? 10.266 49.875 33.781 1 93.62 347 VAL A N 1
ATOM 2683 C CA . VAL A 1 347 ? 9.039 50.656 33.969 1 93.62 347 VAL A CA 1
ATOM 2684 C C . VAL A 1 347 ? 9.312 51.844 34.875 1 93.62 347 VAL A C 1
ATOM 2686 O O . VAL A 1 347 ? 10.164 51.75 35.75 1 93.62 347 VAL A O 1
ATOM 2689 N N . GLY A 1 348 ? 8.602 52.969 34.562 1 92 348 GLY A N 1
ATOM 2690 C CA . GLY A 1 348 ? 8.648 54.156 35.438 1 92 348 GLY A CA 1
ATOM 2691 C C . GLY A 1 348 ? 7.781 54 36.688 1 92 348 GLY A C 1
ATOM 2692 O O . GLY A 1 348 ? 6.926 53.125 36.75 1 92 348 GLY A O 1
ATOM 2693 N N . LEU A 1 349 ? 8.039 54.812 37.688 1 92.38 349 LEU A N 1
ATOM 2694 C CA . LEU A 1 349 ? 7.277 54.75 38.938 1 92.38 349 LEU A CA 1
ATOM 2695 C C . LEU A 1 349 ? 6.219 55.875 38.969 1 92.38 349 LEU A C 1
ATOM 2697 O O . LEU A 1 349 ? 6.332 56.875 38.25 1 92.38 349 LEU A O 1
ATOM 2701 N N . LEU A 1 350 ? 5.234 55.781 39.75 1 90.44 350 LEU A N 1
ATOM 2702 C CA . LEU A 1 350 ? 4.055 56.625 39.812 1 90.44 350 LEU A CA 1
ATOM 2703 C C . LEU A 1 350 ? 4.426 58.031 40.219 1 90.44 350 LEU A C 1
ATOM 2705 O O . LEU A 1 350 ? 3.941 59 39.656 1 90.44 350 LEU A O 1
ATOM 2709 N N . GLU A 1 351 ? 5.32 58.219 41.125 1 87.12 351 GLU A N 1
ATOM 2710 C CA . GLU A 1 351 ? 5.637 59.5 41.75 1 87.12 351 GLU A CA 1
ATOM 2711 C C . GLU A 1 351 ? 6.375 60.406 40.75 1 87.12 351 GLU A C 1
ATOM 2713 O O . GLU A 1 351 ? 6.199 61.625 40.781 1 87.12 351 GLU A O 1
ATOM 2718 N N . SER A 1 352 ? 7.109 59.844 39.938 1 90.56 352 SER A N 1
ATOM 2719 C CA . SER A 1 352 ? 7.922 60.625 39 1 90.56 352 SER A CA 1
ATOM 2720 C C . SER A 1 352 ? 7.297 60.656 37.625 1 90.56 352 SER A C 1
ATOM 2722 O O . SER A 1 352 ? 7.922 61.125 36.656 1 90.56 352 SER A O 1
ATOM 2724 N N . SER A 1 353 ? 6.078 60.25 37.5 1 92.56 353 SER A N 1
ATOM 2725 C CA . SER A 1 353 ? 5.414 60.188 36.188 1 92.56 353 SER A CA 1
ATOM 2726 C C . SER A 1 353 ? 4.973 61.562 35.719 1 92.56 353 SER A C 1
ATOM 2728 O O . SER A 1 353 ? 4.906 62.5 36.531 1 92.56 353 SER A O 1
ATOM 2730 N N . ILE A 1 354 ? 4.719 61.594 34.469 1 93.5 354 ILE A N 1
ATOM 2731 C CA . ILE A 1 354 ? 4.27 62.844 33.875 1 93.5 354 ILE A CA 1
ATOM 2732 C C . ILE A 1 354 ? 2.82 63.125 34.25 1 93.5 354 ILE A C 1
ATOM 2734 O O . ILE A 1 354 ? 1.943 62.281 34.031 1 93.5 354 ILE A O 1
ATOM 2738 N N . LYS A 1 355 ? 2.643 64.25 34.812 1 92.12 355 LYS A N 1
ATOM 2739 C CA . LYS A 1 355 ? 1.311 64.688 35.219 1 92.12 355 LYS A CA 1
ATOM 2740 C C . LYS A 1 355 ? 0.805 65.812 34.281 1 92.12 355 LYS A C 1
ATOM 2742 O O . LYS A 1 355 ? 1.59 66.438 33.562 1 92.12 355 LYS A O 1
ATOM 2747 N N . PRO A 1 356 ? -0.44 66.062 34.312 1 92.44 356 PRO A N 1
ATOM 2748 C CA . PRO A 1 356 ? -0.991 67.125 33.469 1 92.44 356 PRO A CA 1
ATOM 2749 C C . PRO A 1 356 ? -0.428 68.5 33.781 1 92.44 356 PRO A C 1
ATOM 2751 O O . PRO A 1 356 ? -0.402 69.375 32.938 1 92.44 356 PRO A O 1
ATOM 2754 N N . THR A 1 357 ? 0.126 68.625 35.062 1 92.62 357 THR A N 1
ATOM 2755 C CA . THR A 1 357 ? 0.615 69.938 35.5 1 92.62 357 THR A CA 1
ATOM 2756 C C . THR A 1 357 ? 2.129 70 35.312 1 92.62 357 THR A C 1
ATOM 2758 O O . THR A 1 357 ? 2.732 71 35.656 1 92.62 357 THR A O 1
ATOM 2761 N N . THR A 1 358 ? 2.686 69.062 34.75 1 94.38 358 THR A N 1
ATOM 2762 C CA . THR A 1 358 ? 4.137 69.062 34.594 1 94.38 358 THR A CA 1
ATOM 2763 C C . THR A 1 358 ? 4.605 70.125 33.625 1 94.38 358 THR A C 1
ATOM 2765 O O . THR A 1 358 ? 4.062 70.25 32.531 1 94.38 358 THR A O 1
ATOM 2768 N N . THR A 1 359 ? 5.609 70.938 34.031 1 94.75 359 THR A N 1
ATOM 2769 C CA . THR A 1 359 ? 6.121 72 33.188 1 94.75 359 THR A CA 1
ATOM 2770 C C . THR A 1 359 ? 7.613 71.812 32.906 1 94.75 359 THR A C 1
ATOM 2772 O O . THR A 1 359 ? 8.18 72.438 32.031 1 94.75 359 THR A O 1
ATOM 2775 N N . LYS A 1 360 ? 8.203 71 33.75 1 95.25 360 LYS A N 1
ATOM 2776 C CA . LYS A 1 360 ? 9.625 70.688 33.594 1 95.25 360 LYS A CA 1
ATOM 2777 C C . LYS A 1 360 ? 9.844 69.188 33.625 1 95.25 360 LYS A C 1
ATOM 2779 O O . LYS A 1 360 ? 9.305 68.5 34.469 1 95.25 360 LYS A O 1
ATOM 2784 N N . ILE A 1 361 ? 10.648 68.75 32.594 1 96.5 361 ILE A N 1
ATOM 2785 C CA . ILE A 1 361 ? 10.867 67.312 32.562 1 96.5 361 ILE A CA 1
ATOM 2786 C C . ILE A 1 361 ? 12.359 67 32.406 1 96.5 361 ILE A C 1
ATOM 2788 O O . ILE A 1 361 ? 13.133 67.938 32 1 96.5 361 ILE A O 1
ATOM 2792 N N . ILE A 1 362 ? 12.781 65.812 32.688 1 96.62 362 ILE A N 1
ATOM 2793 C CA . ILE A 1 362 ? 14.094 65.25 32.406 1 96.62 362 ILE A CA 1
ATOM 2794 C C . ILE A 1 362 ? 13.93 64.062 31.438 1 96.62 362 ILE A C 1
ATOM 2796 O O . ILE A 1 362 ? 13.25 63.062 31.766 1 96.62 362 ILE A O 1
ATOM 2800 N N . LEU A 1 363 ? 14.469 64.125 30.281 1 97.19 363 LEU A N 1
ATOM 2801 C CA . LEU A 1 363 ? 14.453 63.062 29.312 1 97.19 363 LEU A CA 1
ATOM 2802 C C . LEU A 1 363 ? 15.68 62.188 29.469 1 97.19 363 LEU A C 1
ATOM 2804 O O . LEU A 1 363 ? 16.812 62.656 29.531 1 97.19 363 LEU A O 1
ATOM 2808 N N . GLU A 1 364 ? 15.383 60.875 29.516 1 96.75 364 GLU A N 1
ATOM 2809 C CA . GLU A 1 364 ? 16.438 59.906 29.719 1 96.75 364 GLU A CA 1
ATOM 2810 C C . GLU A 1 364 ? 16.641 59.031 28.469 1 96.75 364 GLU A C 1
ATOM 2812 O O . GLU A 1 364 ? 15.664 58.594 27.859 1 96.75 364 GLU A O 1
ATOM 2817 N N . ALA A 1 365 ? 17.859 58.781 28.078 1 97.25 365 ALA A N 1
ATOM 2818 C CA . ALA A 1 365 ? 18.297 57.75 27.141 1 97.25 365 ALA A CA 1
ATOM 2819 C C . ALA A 1 365 ? 19.5 56.969 27.672 1 97.25 365 ALA A C 1
ATOM 2821 O O . ALA A 1 365 ? 20.547 57.562 27.922 1 97.25 365 ALA A O 1
ATOM 2822 N N . ALA A 1 366 ? 19.281 55.719 27.859 1 97.31 366 ALA A N 1
ATOM 2823 C CA . ALA A 1 366 ? 20.328 54.969 28.547 1 97.31 366 ALA A CA 1
ATOM 2824 C C . ALA A 1 366 ? 20.516 53.594 27.891 1 97.31 366 ALA A C 1
ATOM 2826 O O . ALA A 1 366 ? 19.766 53.219 26.984 1 97.31 366 ALA A O 1
ATOM 2827 N N . TYR A 1 367 ? 21.609 52.938 28.266 1 97.12 367 TYR A N 1
ATOM 2828 C CA . TYR A 1 367 ? 21.875 51.531 27.922 1 97.12 367 TYR A CA 1
ATOM 2829 C C . TYR A 1 367 ? 22.047 50.688 29.172 1 97.12 367 TYR A C 1
ATOM 2831 O O . TYR A 1 367 ? 22.938 50.938 29.984 1 97.12 367 TYR A O 1
ATOM 2839 N N . PHE A 1 368 ? 21.219 49.75 29.312 1 97.19 368 PHE A N 1
ATOM 2840 C CA . PHE A 1 368 ? 21.281 48.812 30.422 1 97.19 368 PHE A CA 1
ATOM 2841 C C . PHE A 1 368 ? 21.641 47.406 29.922 1 97.19 368 PHE A C 1
ATOM 2843 O O . PHE A 1 368 ? 21.203 47 28.844 1 97.19 368 PHE A O 1
ATOM 2850 N N . SER A 1 369 ? 22.328 46.688 30.641 1 95 369 SER A N 1
ATOM 2851 C CA . SER A 1 369 ? 22.781 45.344 30.281 1 95 369 SER A CA 1
ATOM 2852 C C . SER A 1 369 ? 21.594 44.406 30.031 1 95 369 SER A C 1
ATOM 2854 O O . SER A 1 369 ? 20.719 44.25 30.906 1 95 369 SER A O 1
ATOM 2856 N N . PRO A 1 370 ? 21.609 43.719 28.875 1 94.12 370 PRO A N 1
ATOM 2857 C CA . PRO A 1 370 ? 20.516 42.812 28.562 1 94.12 370 PRO A CA 1
ATOM 2858 C C . PRO A 1 370 ? 20.344 41.719 29.609 1 94.12 370 PRO A C 1
ATOM 2860 O O . PRO A 1 370 ? 19.219 41.375 29.953 1 94.12 370 PRO A O 1
ATOM 2863 N N . GLN A 1 371 ? 21.406 41.25 30.141 1 94.12 371 GLN A N 1
ATOM 2864 C CA . GLN A 1 371 ? 21.344 40.156 31.109 1 94.12 371 GLN A CA 1
ATOM 2865 C C . GLN A 1 371 ? 20.641 40.594 32.375 1 94.12 371 GLN A C 1
ATOM 2867 O O . GLN A 1 371 ? 19.797 39.875 32.906 1 94.12 371 GLN A O 1
ATOM 2872 N N . THR A 1 372 ? 20.938 41.75 32.844 1 94.75 372 THR A N 1
ATOM 2873 C CA . THR A 1 372 ? 20.359 42.281 34.062 1 94.75 372 THR A CA 1
ATOM 2874 C C . THR A 1 372 ? 18.859 42.5 33.906 1 94.75 372 THR A C 1
ATOM 2876 O O . THR A 1 372 ? 18.062 42.156 34.781 1 94.75 372 THR A O 1
ATOM 2879 N N . ILE A 1 373 ? 18.531 43.062 32.812 1 95.62 373 ILE A N 1
ATOM 2880 C CA . ILE A 1 373 ? 17.125 43.375 32.531 1 95.62 373 ILE A CA 1
ATOM 2881 C C . ILE A 1 373 ? 16.344 42.062 32.406 1 95.62 373 ILE A C 1
ATOM 2883 O O . ILE A 1 373 ? 15.242 41.938 32.969 1 95.62 373 ILE A O 1
ATOM 2887 N N . ALA A 1 374 ? 16.891 41.094 31.734 1 94.31 374 ALA A N 1
ATOM 2888 C CA . ALA A 1 374 ? 16.234 39.781 31.547 1 94.31 374 ALA A CA 1
ATOM 2889 C C . ALA A 1 374 ? 15.992 39.094 32.906 1 94.31 374 ALA A C 1
ATOM 2891 O O . ALA A 1 374 ? 14.906 38.562 33.125 1 94.31 374 ALA A O 1
ATOM 2892 N N . GLN A 1 375 ? 16.969 39.156 33.75 1 94.69 375 GLN A N 1
ATOM 2893 C CA . GLN A 1 375 ? 16.859 38.531 35.062 1 94.69 375 GLN A CA 1
ATOM 2894 C C . GLN A 1 375 ? 15.789 39.219 35.906 1 94.69 375 GLN A C 1
ATOM 2896 O O . GLN A 1 375 ? 14.992 38.531 36.562 1 94.69 375 GLN A O 1
ATOM 2901 N N . THR A 1 376 ? 15.766 40.469 35.875 1 94.81 376 THR A N 1
ATOM 2902 C CA . THR A 1 376 ? 14.773 41.219 36.656 1 94.81 376 THR A CA 1
ATOM 2903 C C . THR A 1 376 ? 13.367 40.938 36.125 1 94.81 376 THR A C 1
ATOM 2905 O O . THR A 1 376 ? 12.445 40.719 36.938 1 94.81 376 THR A O 1
ATOM 2908 N N . CYS A 1 377 ? 13.195 40.969 34.844 1 93.38 377 CYS A N 1
ATOM 2909 C CA . CYS A 1 377 ? 11.898 40.688 34.219 1 93.38 377 CYS A CA 1
ATOM 2910 C C . CYS A 1 377 ? 11.406 39.312 34.562 1 93.38 377 CYS A C 1
ATOM 2912 O O . CYS A 1 377 ? 10.219 39.094 34.844 1 93.38 377 CYS A O 1
ATOM 2914 N N . GLN A 1 378 ? 12.305 38.406 34.438 1 91.88 378 GLN A N 1
ATOM 2915 C CA . GLN A 1 378 ? 11.953 37.031 34.781 1 91.88 378 GLN A CA 1
ATOM 2916 C C . GLN A 1 378 ? 11.531 36.906 36.25 1 91.88 378 GLN A C 1
ATOM 2918 O O . GLN A 1 378 ? 10.539 36.25 36.562 1 91.88 378 GLN A O 1
ATOM 2923 N N . LYS A 1 379 ? 12.227 37.5 37.094 1 91.81 379 LYS A N 1
ATOM 2924 C CA . LYS A 1 379 ? 11.969 37.469 38.531 1 91.81 379 LYS A CA 1
ATOM 2925 C C . LYS A 1 379 ? 10.625 38.094 38.875 1 91.81 379 LYS A C 1
ATOM 2927 O O . LYS A 1 379 ? 9.828 37.531 39.625 1 91.81 379 LYS A O 1
ATOM 2932 N N . LEU A 1 380 ? 10.391 39.219 38.312 1 92.06 380 LEU A N 1
ATOM 2933 C CA . LEU A 1 380 ? 9.195 40 38.656 1 92.06 380 LEU A CA 1
ATOM 2934 C C . LEU A 1 380 ? 8.023 39.594 37.75 1 92.06 380 LEU A C 1
ATOM 2936 O O . LEU A 1 380 ? 6.902 40.062 37.969 1 92.06 380 LEU A O 1
ATOM 2940 N N . LYS A 1 381 ? 8.273 38.75 36.75 1 88.75 381 LYS A N 1
ATOM 2941 C CA . LYS A 1 381 ? 7.266 38.281 35.781 1 88.75 381 LYS A CA 1
ATOM 2942 C C . LYS A 1 381 ? 6.555 39.469 35.125 1 88.75 381 LYS A C 1
ATOM 2944 O O . LYS A 1 381 ? 5.324 39.5 35.062 1 88.75 381 LYS A O 1
ATOM 2949 N N . THR A 1 382 ? 7.363 40.469 34.719 1 88.88 382 THR A N 1
ATOM 2950 C CA . THR A 1 382 ? 6.836 41.656 34.031 1 88.88 382 THR A CA 1
ATOM 2951 C C . THR A 1 382 ? 7.566 41.875 32.719 1 88.88 382 THR A C 1
ATOM 2953 O O . THR A 1 382 ? 8.773 41.656 32.625 1 88.88 382 THR A O 1
ATOM 2956 N N . LYS A 1 383 ? 6.754 42.094 31.75 1 89.12 383 LYS A N 1
ATOM 2957 C CA . LYS A 1 383 ? 7.324 42.406 30.438 1 89.12 383 LYS A CA 1
ATOM 2958 C C . LYS A 1 383 ? 6.711 43.656 29.828 1 89.12 383 LYS A C 1
ATOM 2960 O O . LYS A 1 383 ? 5.488 43.844 29.859 1 89.12 383 LYS A O 1
ATOM 2965 N N . THR A 1 384 ? 7.555 44.594 29.453 1 90.88 384 THR A N 1
ATOM 2966 C CA . THR A 1 384 ? 7.129 45.812 28.781 1 90.88 384 THR A CA 1
ATOM 2967 C C . THR A 1 384 ? 7.812 45.938 27.422 1 90.88 384 THR A C 1
ATOM 2969 O O . THR A 1 384 ? 8.727 45.156 27.094 1 90.88 384 THR A O 1
ATOM 2972 N N . GLU A 1 385 ? 7.355 46.906 26.641 1 92.44 385 GLU A N 1
ATOM 2973 C CA . GLU A 1 385 ? 7.992 47.125 25.344 1 92.44 385 GLU A CA 1
ATOM 2974 C C . GLU A 1 385 ? 9.453 47.562 25.516 1 92.44 385 GLU A C 1
ATOM 2976 O O . GLU A 1 385 ? 10.305 47.188 24.719 1 92.44 385 GLU A O 1
ATOM 2981 N N . SER A 1 386 ? 9.672 48.281 26.531 1 94.12 386 SER A N 1
ATOM 2982 C CA . SER A 1 386 ? 11.031 48.719 26.828 1 94.12 386 SER A CA 1
ATOM 2983 C C . SER A 1 386 ? 11.914 47.531 27.25 1 94.12 386 SER A C 1
ATOM 2985 O O . SER A 1 386 ? 13.016 47.375 26.734 1 94.12 386 SER A O 1
ATOM 2987 N N . SER A 1 387 ? 11.391 46.781 28.188 1 94.88 387 SER A N 1
ATOM 2988 C CA . SER A 1 387 ? 12.195 45.656 28.672 1 94.88 387 SER A CA 1
ATOM 2989 C C . SER A 1 387 ? 12.5 44.656 27.547 1 94.88 387 SER A C 1
ATOM 2991 O O . SER A 1 387 ? 13.586 44.094 27.5 1 94.88 387 SER A O 1
ATOM 2993 N N . LEU A 1 388 ? 11.57 44.438 26.656 1 92.94 388 LEU A N 1
ATOM 2994 C CA . LEU A 1 388 ? 11.766 43.531 25.547 1 92.94 388 LEU A CA 1
ATOM 2995 C C . LEU A 1 388 ? 12.969 43.938 24.703 1 92.94 388 LEU A C 1
ATOM 2997 O O . LEU A 1 388 ? 13.797 43.094 24.344 1 92.94 388 LEU A O 1
ATOM 3001 N N . ARG A 1 389 ? 13.055 45.219 24.391 1 94.31 389 ARG A N 1
ATOM 3002 C CA . ARG A 1 389 ? 14.148 45.719 23.562 1 94.31 389 ARG A CA 1
ATOM 3003 C C . ARG A 1 389 ? 15.477 45.625 24.312 1 94.31 389 ARG A C 1
ATOM 3005 O O . ARG A 1 389 ? 16.484 45.219 23.734 1 94.31 389 ARG A O 1
ATOM 3012 N N . PHE A 1 390 ? 15.461 45.938 25.594 1 95.38 390 PHE A N 1
ATOM 3013 C CA . PHE A 1 390 ? 16.703 45.875 26.359 1 95.38 390 PHE A CA 1
ATOM 3014 C C . PHE A 1 390 ? 17.156 44.438 26.547 1 95.38 390 PHE A C 1
ATOM 3016 O O . PHE A 1 390 ? 18.359 44.156 26.469 1 95.38 390 PHE A O 1
ATOM 3023 N N . GLU A 1 391 ? 16.25 43.562 26.781 1 93.62 391 GLU A N 1
ATOM 3024 C CA . GLU A 1 391 ? 16.562 42.156 27 1 93.62 391 GLU A CA 1
ATOM 3025 C C . GLU A 1 391 ? 17.25 41.562 25.766 1 93.62 391 GLU A C 1
ATOM 3027 O O . GLU A 1 391 ? 18.156 40.75 25.891 1 93.62 391 GLU A O 1
ATOM 3032 N N . ARG A 1 392 ? 16.797 41.938 24.641 1 91.44 392 ARG A N 1
ATOM 3033 C CA . ARG A 1 392 ? 17.266 41.344 23.406 1 91.44 392 ARG A CA 1
ATOM 3034 C C . ARG A 1 392 ? 18.422 42.156 22.812 1 91.44 392 ARG A C 1
ATOM 3036 O O . ARG A 1 392 ? 19.172 41.656 21.969 1 91.44 392 ARG A O 1
ATOM 3043 N N . GLY A 1 393 ? 18.531 43.375 23.266 1 91.88 393 GLY A N 1
ATOM 3044 C CA . GLY A 1 393 ? 19.656 44.219 22.859 1 91.88 393 GLY A CA 1
ATOM 3045 C C . GLY A 1 393 ? 19.25 45.406 22.016 1 91.88 393 GLY A C 1
ATOM 3046 O O . GLY A 1 393 ? 18.438 45.281 21.094 1 91.88 393 GLY A O 1
ATOM 3047 N N . ILE A 1 394 ? 19.781 46.562 22.344 1 94.19 394 ILE A N 1
ATOM 3048 C CA . ILE A 1 394 ? 19.547 47.781 21.547 1 94.19 394 ILE A CA 1
ATOM 3049 C C . ILE A 1 394 ? 20.859 48.25 20.953 1 94.19 394 ILE A C 1
ATOM 3051 O O . ILE A 1 394 ? 21.938 47.906 21.438 1 94.19 394 ILE A O 1
ATOM 3055 N N . ASP A 1 395 ? 20.828 48.969 19.859 1 94.44 395 ASP A N 1
ATOM 3056 C CA . ASP A 1 395 ? 21.984 49.562 19.219 1 94.44 395 ASP A CA 1
ATOM 3057 C C . ASP A 1 395 ? 22.469 50.781 19.953 1 94.44 395 ASP A C 1
ATOM 3059 O O . ASP A 1 395 ? 21.906 51.875 19.797 1 94.44 395 ASP A O 1
ATOM 3063 N N . GLN A 1 396 ? 23.531 50.625 20.719 1 94.69 396 GLN A N 1
ATOM 3064 C CA . GLN A 1 396 ? 24.047 51.719 21.547 1 94.69 396 GLN A CA 1
ATOM 3065 C C . GLN A 1 396 ? 24.438 52.906 20.703 1 94.69 396 GLN A C 1
ATOM 3067 O O . GLN A 1 396 ? 24.344 54.062 21.156 1 94.69 396 GLN A O 1
ATOM 3072 N N . SER A 1 397 ? 24.828 52.688 19.484 1 93.19 397 SER A N 1
ATOM 3073 C CA . SER A 1 397 ? 25.281 53.75 18.609 1 93.19 397 SER A CA 1
ATOM 3074 C C . SER A 1 397 ? 24.125 54.656 18.188 1 93.19 397 SER A C 1
ATOM 3076 O O . SER A 1 397 ? 24.344 55.781 17.719 1 93.19 397 SER A O 1
ATOM 3078 N N . LEU A 1 398 ? 22.938 54.25 18.406 1 94.5 398 LEU A N 1
ATOM 3079 C CA . LEU A 1 398 ? 21.766 55 17.969 1 94.5 398 LEU A CA 1
ATOM 3080 C C . LEU A 1 398 ? 21.219 55.875 19.109 1 94.5 398 LEU A C 1
ATOM 3082 O O . LEU A 1 398 ? 20.344 56.688 18.891 1 94.5 398 LEU A O 1
ATOM 3086 N N . ILE A 1 399 ? 21.719 55.781 20.312 1 96 399 ILE A N 1
ATOM 3087 C CA . ILE A 1 399 ? 21.188 56.469 21.484 1 96 399 ILE A CA 1
ATOM 3088 C C . ILE A 1 399 ? 21.266 57.969 21.281 1 96 399 ILE A C 1
ATOM 3090 O O . ILE A 1 399 ? 20.281 58.688 21.484 1 96 399 ILE A O 1
ATOM 3094 N N . PRO A 1 400 ? 22.406 58.469 20.797 1 94 400 PRO A N 1
ATOM 3095 C CA . PRO A 1 400 ? 22.484 59.938 20.609 1 94 400 PRO A CA 1
ATOM 3096 C C . PRO A 1 400 ? 21.469 60.438 19.578 1 94 400 PRO A C 1
ATOM 3098 O O . PRO A 1 400 ? 20.828 61.469 19.797 1 94 400 PRO A O 1
ATOM 3101 N N . LEU A 1 401 ? 21.344 59.719 18.562 1 93.81 401 LEU A N 1
ATOM 3102 C CA . LEU A 1 401 ? 20.422 60.125 17.516 1 93.81 401 LEU A CA 1
ATOM 3103 C C . LEU A 1 401 ? 18.984 60.062 18.016 1 93.81 401 LEU A C 1
ATOM 3105 O O . LEU A 1 401 ? 18.234 61.031 17.828 1 93.81 401 LEU A O 1
ATOM 3109 N N . ALA A 1 402 ? 18.609 59 18.625 1 95.88 402 ALA A N 1
ATOM 3110 C CA . ALA A 1 402 ? 17.266 58.875 19.156 1 95.88 402 ALA A CA 1
ATOM 3111 C C . ALA A 1 402 ? 16.969 59.938 20.203 1 95.88 402 ALA A C 1
ATOM 3113 O O . ALA A 1 402 ? 15.875 60.5 20.234 1 95.88 402 ALA A O 1
ATOM 3114 N N . PHE A 1 403 ? 17.938 60.219 21.016 1 95.94 403 PHE A N 1
ATOM 3115 C CA . PHE A 1 403 ? 17.859 61.219 22.062 1 95.94 403 PHE A CA 1
ATOM 3116 C C . PHE A 1 403 ? 17.625 62.594 21.469 1 95.94 403 PHE A C 1
ATOM 3118 O O . PHE A 1 403 ? 16.734 63.344 21.906 1 95.94 403 PHE A O 1
ATOM 3125 N N . GLN A 1 404 ? 18.344 62.906 20.516 1 94.81 404 GLN A N 1
ATOM 3126 C CA . GLN A 1 404 ? 18.219 64.188 19.844 1 94.81 404 GLN A CA 1
ATOM 3127 C C . GLN A 1 404 ? 16.875 64.312 19.156 1 94.81 404 GLN A C 1
ATOM 3129 O O . GLN A 1 404 ? 16.219 65.375 19.25 1 94.81 404 GLN A O 1
ATOM 3134 N N . LYS A 1 405 ? 16.484 63.281 18.469 1 95.38 405 LYS A N 1
ATOM 3135 C CA . LYS A 1 405 ? 15.211 63.312 17.781 1 95.38 405 LYS A CA 1
ATOM 3136 C C . LYS A 1 405 ? 14.055 63.5 18.75 1 95.38 405 LYS A C 1
ATOM 3138 O O . LYS A 1 405 ? 13.094 64.188 18.469 1 95.38 405 LYS A O 1
ATOM 3143 N N . ALA A 1 406 ? 14.164 62.875 19.859 1 97.12 406 ALA A N 1
ATOM 3144 C CA . ALA A 1 406 ? 13.133 63 20.891 1 97.12 406 ALA A CA 1
ATOM 3145 C C . ALA A 1 406 ? 13.062 64.438 21.391 1 97.12 406 ALA A C 1
ATOM 3147 O O . ALA A 1 406 ? 11.969 65 21.531 1 97.12 406 ALA A O 1
ATOM 3148 N N . CYS A 1 407 ? 14.164 65.062 21.625 1 96.12 407 CYS A N 1
ATOM 3149 C CA . CYS A 1 407 ? 14.211 66.438 22.078 1 96.12 407 CYS A CA 1
ATOM 3150 C C . CYS A 1 407 ? 13.602 67.375 21.031 1 96.12 407 CYS A C 1
ATOM 3152 O O . CYS A 1 407 ? 12.852 68.312 21.375 1 96.12 407 CYS A O 1
ATOM 3154 N N . GLN A 1 408 ? 13.906 67.062 19.828 1 94.69 408 GLN A N 1
ATOM 3155 C CA . GLN A 1 408 ? 13.352 67.875 18.75 1 94.69 408 GLN A CA 1
ATOM 3156 C C . GLN A 1 408 ? 11.828 67.812 18.719 1 94.69 408 GLN A C 1
ATOM 3158 O O . GLN A 1 408 ? 11.141 68.812 18.594 1 94.69 408 GLN A O 1
ATOM 3163 N N . LEU A 1 409 ? 11.375 66.625 18.875 1 95.62 409 LEU A N 1
ATOM 3164 C CA . LEU A 1 409 ? 9.93 66.438 18.844 1 95.62 409 LEU A CA 1
ATOM 3165 C C . LEU A 1 409 ? 9.258 67.062 20.062 1 95.62 409 LEU A C 1
ATOM 3167 O O . LEU A 1 409 ? 8.148 67.625 19.953 1 95.62 409 LEU A O 1
ATOM 3171 N N . LEU A 1 410 ? 9.922 67.062 21.188 1 96.81 410 LEU A N 1
ATOM 3172 C CA . LEU A 1 410 ? 9.367 67.625 22.391 1 96.81 410 LEU A CA 1
ATOM 3173 C C . LEU A 1 410 ? 9.289 69.125 22.25 1 96.81 410 LEU A C 1
ATOM 3175 O O . LEU A 1 410 ? 8.352 69.75 22.766 1 96.81 410 LEU A O 1
ATOM 3179 N N . VAL A 1 411 ? 10.219 69.688 21.562 1 95 411 VAL A N 1
ATOM 3180 C CA . VAL A 1 411 ? 10.195 71.125 21.297 1 95 411 VAL A CA 1
ATOM 3181 C C . VAL A 1 411 ? 9.031 71.5 20.375 1 95 411 VAL A C 1
ATOM 3183 O O . VAL A 1 411 ? 8.305 72.438 20.609 1 95 411 VAL A O 1
ATOM 3186 N N . THR A 1 412 ? 8.781 70.625 19.422 1 92.81 412 THR A N 1
ATOM 3187 C CA . THR A 1 412 ? 7.785 70.938 18.406 1 92.81 412 THR A CA 1
ATOM 3188 C C . THR A 1 412 ? 6.387 70.562 18.891 1 92.81 412 THR A C 1
ATOM 3190 O O . THR A 1 412 ? 5.434 71.312 18.672 1 92.81 412 THR A O 1
ATOM 3193 N N . LEU A 1 413 ? 6.277 69.438 19.641 1 93.38 413 LEU A N 1
ATOM 3194 C CA . LEU A 1 413 ? 4.945 68.938 19.922 1 93.38 413 LEU A CA 1
ATOM 3195 C C . LEU A 1 413 ? 4.535 69.25 21.359 1 93.38 413 LEU A C 1
ATOM 3197 O O . LEU A 1 413 ? 3.354 69.188 21.703 1 93.38 413 LEU A O 1
ATOM 3201 N N . ALA A 1 414 ? 5.477 69.625 22.234 1 95.25 414 ALA A N 1
ATOM 3202 C CA . ALA A 1 414 ? 5.156 69.875 23.641 1 95.25 414 ALA A CA 1
ATOM 3203 C C . ALA A 1 414 ? 5.629 71.312 24.047 1 95.25 414 ALA A C 1
ATOM 3205 O O . ALA A 1 414 ? 5.637 71.625 25.219 1 95.25 414 ALA A O 1
ATOM 3206 N N . ASP A 1 415 ? 6.113 72.125 23.109 1 94 415 ASP A N 1
ATOM 3207 C CA . ASP A 1 415 ? 6.574 73.438 23.312 1 94 415 ASP A CA 1
ATOM 3208 C C . ASP A 1 415 ? 7.746 73.5 24.297 1 94 415 ASP A C 1
ATOM 3210 O O . ASP A 1 415 ? 7.875 74.438 25.078 1 94 415 ASP A O 1
ATOM 3214 N N . GLY A 1 416 ? 8.453 72.5 24.328 1 94.5 416 GLY A N 1
ATOM 3215 C CA . GLY A 1 416 ? 9.578 72.375 25.234 1 94.5 416 GLY A CA 1
ATOM 3216 C C . GLY A 1 416 ? 10.727 73.312 24.875 1 94.5 416 GLY A C 1
ATOM 3217 O O . GLY A 1 416 ? 10.953 73.562 23.688 1 94.5 416 GLY A O 1
ATOM 3218 N N . LYS A 1 417 ? 11.414 73.75 25.922 1 94.5 417 LYS A N 1
ATOM 3219 C CA . LYS A 1 417 ? 12.625 74.562 25.719 1 94.5 417 LYS A CA 1
ATOM 3220 C C . LYS A 1 417 ? 13.828 73.875 26.359 1 94.5 417 LYS A C 1
ATOM 3222 O O . LYS A 1 417 ? 13.805 73.5 27.531 1 94.5 417 LYS A O 1
ATOM 3227 N N . ILE A 1 418 ? 14.812 73.688 25.547 1 94.25 418 ILE A N 1
ATOM 3228 C CA . ILE A 1 418 ? 16.062 73.125 26.047 1 94.25 418 ILE A CA 1
ATOM 3229 C C . ILE A 1 418 ? 16.922 74.25 26.672 1 94.25 418 ILE A C 1
ATOM 3231 O O . ILE A 1 418 ? 17.422 75.125 25.969 1 94.25 418 ILE A O 1
ATOM 3235 N N . THR A 1 419 ? 17.078 74.125 27.891 1 89.88 419 THR A N 1
ATOM 3236 C CA . THR A 1 419 ? 17.719 75.25 28.594 1 89.88 419 THR A CA 1
ATOM 3237 C C . THR A 1 419 ? 19.172 74.938 28.891 1 89.88 419 THR A C 1
ATOM 3239 O O . THR A 1 419 ? 19.984 75.812 29.094 1 89.88 419 THR A O 1
ATOM 3242 N N . TYR A 1 420 ? 19.547 73.688 28.953 1 92.5 420 TYR A N 1
ATOM 3243 C CA . TYR A 1 420 ? 20.891 73.25 29.312 1 92.5 420 TYR A CA 1
ATOM 3244 C C . TYR A 1 420 ? 21.438 72.25 28.328 1 92.5 420 TYR A C 1
ATOM 3246 O O . TYR A 1 420 ? 20.656 71.562 27.641 1 92.5 420 TYR A O 1
ATOM 3254 N N . GLN A 1 421 ? 22.703 72.125 28.297 1 92.75 421 GLN A N 1
ATOM 3255 C CA . GLN A 1 421 ? 23.328 71.062 27.594 1 92.75 421 GLN A CA 1
ATOM 3256 C C . GLN A 1 421 ? 23 69.688 28.266 1 92.75 421 GLN A C 1
ATOM 3258 O O . GLN A 1 421 ? 22.938 69.625 29.5 1 92.75 421 GLN A O 1
ATOM 3263 N N . PRO A 1 422 ? 22.766 68.688 27.453 1 94.44 422 PRO A N 1
ATOM 3264 C CA . PRO A 1 422 ? 22.5 67.438 28.062 1 94.44 422 PRO A CA 1
ATOM 3265 C C . PRO A 1 422 ? 23.703 66.875 28.844 1 94.44 422 PRO A C 1
ATOM 3267 O O . PRO A 1 422 ? 24.844 67.188 28.5 1 94.44 422 PRO A O 1
ATOM 3270 N N . VAL A 1 423 ? 23.453 66.125 29.891 1 94.81 423 VAL A N 1
ATOM 3271 C CA . VAL A 1 423 ? 24.484 65.375 30.625 1 94.81 423 VAL A CA 1
ATOM 3272 C C . VAL A 1 423 ? 24.703 64 30 1 94.81 423 VAL A C 1
ATOM 3274 O O . VAL A 1 423 ? 23.781 63.188 29.969 1 94.81 423 VAL A O 1
ATOM 3277 N N . ILE A 1 424 ? 25.844 63.75 29.469 1 93.75 424 ILE A N 1
ATOM 3278 C CA . ILE A 1 424 ? 26.188 62.5 28.844 1 93.75 424 ILE A CA 1
ATOM 3279 C C . ILE A 1 424 ? 27.219 61.75 29.688 1 93.75 424 ILE A C 1
ATOM 3281 O O . ILE A 1 424 ? 28.328 62.25 29.875 1 93.75 424 ILE A O 1
ATOM 3285 N N . THR A 1 425 ? 26.812 60.625 30.219 1 94.38 425 THR A N 1
ATOM 3286 C CA . THR A 1 425 ? 27.719 59.812 31.016 1 94.38 425 THR A CA 1
ATOM 3287 C C . THR A 1 425 ? 27.859 58.406 30.391 1 94.38 425 THR A C 1
ATOM 3289 O O . THR A 1 425 ? 26.891 57.656 30.328 1 94.38 425 THR A O 1
ATOM 3292 N N . LYS A 1 426 ? 29.047 58.094 29.938 1 93.56 426 LYS A N 1
ATOM 3293 C CA . LYS A 1 426 ? 29.328 56.781 29.312 1 93.56 426 LYS A CA 1
ATOM 3294 C C . LYS A 1 426 ? 30.375 56 30.109 1 93.56 426 LYS A C 1
ATOM 3296 O O . LYS A 1 426 ? 31.484 56.5 30.344 1 93.56 426 LYS A O 1
ATOM 3301 N N . GLN A 1 427 ? 30.016 54.875 30.5 1 92.88 427 GLN A N 1
ATOM 3302 C CA . GLN A 1 427 ? 30.922 54.062 31.281 1 92.88 427 GLN A CA 1
ATOM 3303 C C . GLN A 1 427 ? 31.547 52.969 30.438 1 92.88 427 GLN A C 1
ATOM 3305 O O . GLN A 1 427 ? 32.688 52.562 30.656 1 92.88 427 GLN A O 1
ATOM 3310 N N . LYS A 1 428 ? 30.75 52.406 29.578 1 93.62 428 LYS A N 1
ATOM 3311 C CA . LYS A 1 428 ? 31.188 51.25 28.797 1 93.62 428 LYS A CA 1
ATOM 3312 C C . LYS A 1 428 ? 30.578 51.281 27.391 1 93.62 428 LYS A C 1
ATOM 3314 O O . LYS A 1 428 ? 29.438 51.719 27.203 1 93.62 428 LYS A O 1
ATOM 3319 N N . ASN A 1 429 ? 31.406 50.875 26.391 1 93 429 ASN A N 1
ATOM 3320 C CA . ASN A 1 429 ? 30.938 50.719 25.016 1 93 429 ASN A CA 1
ATOM 3321 C C . ASN A 1 429 ? 30.812 49.25 24.641 1 93 429 ASN A C 1
ATOM 3323 O O . ASN A 1 429 ? 31.688 48.438 24.953 1 93 429 ASN A O 1
ATOM 3327 N N . ARG A 1 430 ? 29.703 48.938 24.078 1 92.38 430 ARG A N 1
ATOM 3328 C CA . ARG A 1 430 ? 29.516 47.562 23.609 1 92.38 430 ARG A CA 1
ATOM 3329 C C . ARG A 1 430 ? 30.25 47.312 22.297 1 92.38 430 ARG A C 1
ATOM 3331 O O . ARG A 1 430 ? 30.375 48.219 21.469 1 92.38 430 ARG A O 1
ATOM 3338 N N . THR A 1 431 ? 30.703 46.031 22.109 1 92.19 431 THR A N 1
ATOM 3339 C CA . THR A 1 431 ? 31.344 45.656 20.859 1 92.19 431 THR A CA 1
ATOM 3340 C C . THR A 1 431 ? 30.953 44.219 20.484 1 92.19 431 THR A C 1
ATOM 3342 O O . THR A 1 431 ? 30.578 43.406 21.344 1 92.19 431 THR A O 1
ATOM 3345 N N . ASN A 1 432 ? 30.906 43.969 19.266 1 94.19 432 ASN A N 1
ATOM 3346 C CA . ASN A 1 432 ? 30.703 42.594 18.766 1 94.19 432 ASN A CA 1
ATOM 3347 C C . ASN A 1 432 ? 32.031 41.906 18.5 1 94.19 432 ASN A C 1
ATOM 3349 O O . ASN A 1 432 ? 33.031 42.562 18.219 1 94.19 432 ASN A O 1
ATOM 3353 N N . PRO A 1 433 ? 32.031 40.625 18.594 1 94.5 433 PRO A N 1
ATOM 3354 C CA . PRO A 1 433 ? 33.281 39.906 18.359 1 94.5 433 PRO A CA 1
ATOM 3355 C C . PRO A 1 433 ? 33.75 39.969 16.906 1 94.5 433 PRO A C 1
ATOM 3357 O O . PRO A 1 433 ? 32.906 40.125 16.016 1 94.5 433 PRO A O 1
ATOM 3360 N N . THR A 1 434 ? 35 39.812 16.703 1 94.5 434 THR A N 1
ATOM 3361 C CA . THR A 1 434 ? 35.562 39.719 15.367 1 94.5 434 THR A CA 1
ATOM 3362 C C . THR A 1 434 ? 35.531 38.281 14.875 1 94.5 434 THR A C 1
ATOM 3364 O O . THR A 1 434 ? 35.969 37.375 15.586 1 94.5 434 THR A O 1
ATOM 3367 N N . ILE A 1 435 ? 35.062 38 13.703 1 94.88 435 ILE A N 1
ATOM 3368 C CA . ILE A 1 435 ? 34.875 36.688 13.133 1 94.88 435 ILE A CA 1
ATOM 3369 C C . ILE A 1 435 ? 35.781 36.531 11.906 1 94.88 435 ILE A C 1
ATOM 3371 O O . ILE A 1 435 ? 35.719 37.344 10.984 1 94.88 435 ILE A O 1
ATOM 3375 N N . SER A 1 436 ? 36.531 35.531 11.875 1 92.88 436 SER A N 1
ATOM 3376 C CA . SER A 1 436 ? 37.344 35.188 10.711 1 92.88 436 SER A CA 1
ATOM 3377 C C . SER A 1 436 ? 36.625 34.25 9.773 1 92.88 436 SER A C 1
ATOM 3379 O O . SER A 1 436 ? 36.25 33.125 10.172 1 92.88 436 SER A O 1
ATOM 3381 N N . LEU A 1 437 ? 36.438 34.656 8.57 1 91.88 437 LEU A N 1
ATOM 3382 C CA . LEU A 1 437 ? 35.656 33.844 7.621 1 91.88 437 LEU A CA 1
ATOM 3383 C C . LEU A 1 437 ? 36.469 33.562 6.367 1 91.88 437 LEU A C 1
ATOM 3385 O O . LEU A 1 437 ? 36.906 34.469 5.68 1 91.88 437 LEU A O 1
ATOM 3389 N N . ASN A 1 438 ? 36.625 32.25 6.109 1 90 438 ASN A N 1
ATOM 3390 C CA . ASN A 1 438 ? 37.25 31.781 4.883 1 90 438 ASN A CA 1
ATOM 3391 C C . ASN A 1 438 ? 36.25 31.594 3.758 1 90 438 ASN A C 1
ATOM 3393 O O . ASN A 1 438 ? 35.188 30.984 3.963 1 90 438 ASN A O 1
ATOM 3397 N N . LEU A 1 439 ? 36.594 32.062 2.596 1 88.69 439 LEU A N 1
ATOM 3398 C CA . LEU A 1 439 ? 35.656 32.031 1.479 1 88.69 439 LEU A CA 1
ATOM 3399 C C . LEU A 1 439 ? 35.406 30.578 1.038 1 88.69 439 LEU A C 1
ATOM 3401 O O . LEU A 1 439 ? 34.312 30.25 0.563 1 88.69 439 LEU A O 1
ATOM 3405 N N . ASP A 1 440 ? 36.375 29.75 1.194 1 88.56 440 ASP A N 1
ATOM 3406 C CA . ASP A 1 440 ? 36.188 28.344 0.882 1 88.56 440 ASP A CA 1
ATOM 3407 C C . ASP A 1 440 ? 35.156 27.719 1.825 1 88.56 440 ASP A C 1
ATOM 3409 O O . ASP A 1 440 ? 34.375 26.859 1.414 1 88.56 440 ASP A O 1
ATOM 3413 N N . PHE A 1 441 ? 35.219 28.156 2.998 1 91.44 441 PHE A N 1
ATOM 3414 C CA . PHE A 1 441 ? 34.281 27.672 3.994 1 91.44 441 PHE A CA 1
ATOM 3415 C C . PHE A 1 441 ? 32.844 28.047 3.607 1 91.44 441 PHE A C 1
ATOM 3417 O O . PHE A 1 441 ? 31.922 27.25 3.779 1 91.44 441 PHE A O 1
ATOM 3424 N N . VAL A 1 442 ? 32.688 29.188 3.033 1 92 442 VAL A N 1
ATOM 3425 C CA . VAL A 1 442 ? 31.375 29.672 2.609 1 92 442 VAL A CA 1
ATOM 3426 C C . VAL A 1 442 ? 30.812 28.781 1.507 1 92 442 VAL A C 1
ATOM 3428 O O . VAL A 1 442 ? 29.672 28.328 1.585 1 92 442 VAL A O 1
ATOM 3431 N N . THR A 1 443 ? 31.578 28.484 0.596 1 89.5 443 THR A N 1
ATOM 3432 C CA . THR A 1 443 ? 31.156 27.672 -0.541 1 89.5 443 THR A CA 1
ATOM 3433 C C . THR A 1 443 ? 30.797 26.266 -0.09 1 89.5 443 THR A C 1
ATOM 3435 O O . THR A 1 443 ? 29.781 25.703 -0.538 1 89.5 443 THR A O 1
ATOM 3438 N N . ARG A 1 444 ? 31.5 25.75 0.77 1 88.62 444 ARG A N 1
ATOM 3439 C CA . ARG A 1 444 ? 31.266 24.391 1.242 1 88.62 444 ARG A CA 1
ATOM 3440 C C . ARG A 1 444 ? 29.984 24.312 2.057 1 88.62 444 ARG A C 1
ATOM 3442 O O . ARG A 1 444 ? 29.234 23.344 1.951 1 88.62 444 ARG A O 1
ATOM 3449 N N . LYS A 1 445 ? 29.734 25.297 2.875 1 91 445 LYS A N 1
ATOM 3450 C CA . LYS A 1 445 ? 28.578 25.266 3.775 1 91 445 LYS A CA 1
ATOM 3451 C C . LYS A 1 445 ? 27.281 25.562 3.023 1 91 445 LYS A C 1
ATOM 3453 O O . LYS A 1 445 ? 26.266 24.906 3.246 1 91 445 LYS A O 1
ATOM 3458 N N . ILE A 1 446 ? 27.312 26.484 2.098 1 88.88 446 ILE A N 1
ATOM 3459 C CA . ILE A 1 446 ? 26.109 26.891 1.363 1 88.88 446 ILE A CA 1
ATOM 3460 C C . ILE A 1 446 ? 25.859 25.906 0.219 1 88.88 446 ILE A C 1
ATOM 3462 O O . ILE A 1 446 ? 24.719 25.641 -0.137 1 88.88 446 ILE A O 1
ATOM 3466 N N . GLY A 1 447 ? 26.875 25.359 -0.411 1 86.31 447 GLY A N 1
ATOM 3467 C CA . GLY A 1 447 ? 26.75 24.438 -1.526 1 86.31 447 GLY A CA 1
ATOM 3468 C C . GLY A 1 447 ? 26.766 25.125 -2.877 1 86.31 447 GLY A C 1
ATOM 3469 O O . GLY A 1 447 ? 26.578 24.484 -3.91 1 86.31 447 GLY A O 1
ATOM 3470 N N . VAL A 1 448 ? 26.812 26.406 -2.895 1 84.56 448 VAL A N 1
ATOM 3471 C CA . VAL A 1 448 ? 26.891 27.188 -4.125 1 84.56 448 VAL A CA 1
ATOM 3472 C C . VAL A 1 448 ? 28.094 28.125 -4.074 1 84.56 448 VAL A C 1
ATOM 3474 O O . VAL A 1 448 ? 28.453 28.625 -3.008 1 84.56 448 VAL A O 1
ATOM 3477 N N . SER A 1 449 ? 28.781 28.266 -5.25 1 83.75 449 SER A N 1
ATOM 3478 C CA . SER A 1 449 ? 29.922 29.172 -5.336 1 83.75 449 SER A CA 1
ATOM 3479 C C . SER A 1 449 ? 29.484 30.625 -5.516 1 83.75 449 SER A C 1
ATOM 3481 O O . SER A 1 449 ? 28.828 30.953 -6.504 1 83.75 449 SER A O 1
ATOM 3483 N N . LEU A 1 450 ? 29.797 31.531 -4.52 1 85.25 450 LEU A N 1
ATOM 3484 C CA . LEU A 1 450 ? 29.5 32.969 -4.602 1 85.25 450 LEU A CA 1
ATOM 3485 C C . LEU A 1 450 ? 30.766 33.75 -4.93 1 85.25 450 LEU A C 1
ATOM 3487 O O . LEU A 1 450 ? 31.859 33.406 -4.461 1 85.25 450 LEU A O 1
ATOM 3491 N N . CYS A 1 451 ? 30.641 34.812 -5.75 1 85.06 451 CYS A N 1
ATOM 3492 C CA . CYS A 1 451 ? 31.766 35.688 -6.074 1 85.06 451 CYS A CA 1
ATOM 3493 C C . CYS A 1 451 ? 32.219 36.469 -4.844 1 85.06 451 CYS A C 1
ATOM 3495 O O . CYS A 1 451 ? 31.406 36.969 -4.078 1 85.06 451 CYS A O 1
ATOM 3497 N N . PRO A 1 452 ? 33.562 36.531 -4.625 1 84 452 PRO A N 1
ATOM 3498 C CA . PRO A 1 452 ? 34.062 37.25 -3.463 1 84 452 PRO A CA 1
ATOM 3499 C C . PRO A 1 452 ? 33.562 38.688 -3.395 1 84 452 PRO A C 1
ATOM 3501 O O . PRO A 1 452 ? 33.281 39.188 -2.309 1 84 452 PRO A O 1
ATOM 3504 N N . THR A 1 453 ? 33.438 39.344 -4.52 1 84.12 453 THR A N 1
ATOM 3505 C CA . THR A 1 453 ? 32.938 40.719 -4.551 1 84.12 453 THR A CA 1
ATOM 3506 C C . THR A 1 453 ? 31.484 40.781 -4.09 1 84.12 453 THR A C 1
ATOM 3508 O O . THR A 1 453 ? 31.078 41.719 -3.393 1 84.12 453 THR A O 1
ATOM 3511 N N . GLN A 1 454 ? 30.828 39.812 -4.457 1 86.88 454 GLN A N 1
ATOM 3512 C CA . GLN A 1 454 ? 29.438 39.719 -4.047 1 86.88 454 GLN A CA 1
ATOM 3513 C C . GLN A 1 454 ? 29.312 39.5 -2.543 1 86.88 454 GLN A C 1
ATOM 3515 O O . GLN A 1 454 ? 28.5 40.156 -1.883 1 86.88 454 GLN A O 1
ATOM 3520 N N . ILE A 1 455 ? 30.125 38.656 -2.053 1 90.44 455 ILE A N 1
ATOM 3521 C CA . ILE A 1 455 ? 30.125 38.375 -0.622 1 90.44 455 ILE A CA 1
ATOM 3522 C C . ILE A 1 455 ? 30.453 39.656 0.154 1 90.44 455 ILE A C 1
ATOM 3524 O O . ILE A 1 455 ? 29.766 40 1.105 1 90.44 455 ILE A O 1
ATOM 3528 N N . LYS A 1 456 ? 31.469 40.344 -0.272 1 88.75 456 LYS A N 1
ATOM 3529 C CA . LYS A 1 456 ? 31.875 41.594 0.395 1 88.75 456 LYS A CA 1
ATOM 3530 C C . LYS A 1 456 ? 30.781 42.656 0.33 1 88.75 456 LYS A C 1
ATOM 3532 O O . LYS A 1 456 ? 30.484 43.281 1.334 1 88.75 456 LYS A O 1
ATOM 3537 N N . ASN A 1 457 ? 30.203 42.781 -0.816 1 89.56 457 ASN A N 1
ATOM 3538 C CA . ASN A 1 457 ? 29.141 43.781 -0.989 1 89.56 457 ASN A CA 1
ATOM 3539 C C . ASN A 1 457 ? 27.938 43.469 -0.107 1 89.56 457 ASN A C 1
ATOM 3541 O O . ASN A 1 457 ? 27.359 44.375 0.503 1 89.56 457 ASN A O 1
ATOM 3545 N N . TRP A 1 458 ? 27.578 42.25 -0.042 1 92.69 458 TRP A N 1
ATOM 3546 C CA . TRP A 1 458 ? 26.453 41.844 0.777 1 92.69 458 TRP A CA 1
ATOM 3547 C C . TRP A 1 458 ? 26.703 42.125 2.25 1 92.69 458 TRP A C 1
ATOM 3549 O O . TRP A 1 458 ? 25.828 42.656 2.945 1 92.69 458 TRP A O 1
ATOM 3559 N N . LEU A 1 459 ? 27.844 41.812 2.646 1 94.31 459 LEU A N 1
ATOM 3560 C CA . LEU A 1 459 ? 28.203 42.031 4.047 1 94.31 459 LEU A CA 1
ATOM 3561 C C . LEU A 1 459 ? 28.266 43.531 4.371 1 94.31 459 LEU A C 1
ATOM 3563 O O . LEU A 1 459 ? 27.797 43.969 5.43 1 94.31 459 LEU A O 1
ATOM 3567 N N . LEU A 1 460 ? 28.797 44.344 3.467 1 92.94 460 LEU A N 1
ATOM 3568 C CA . LEU A 1 460 ? 28.828 45.781 3.662 1 92.94 460 LEU A CA 1
ATOM 3569 C C . LEU A 1 460 ? 27.422 46.344 3.707 1 92.94 460 LEU A C 1
ATOM 3571 O O . LEU A 1 460 ? 27.125 47.25 4.523 1 92.94 460 LEU A O 1
ATOM 3575 N N . ASN A 1 461 ? 26.594 45.812 2.869 1 91.69 461 ASN A N 1
ATOM 3576 C CA . ASN A 1 461 ? 25.203 46.25 2.848 1 91.69 461 ASN A CA 1
ATOM 3577 C C . ASN A 1 461 ? 24.469 45.906 4.137 1 91.69 461 ASN A C 1
ATOM 3579 O O . ASN A 1 461 ? 23.531 46.594 4.531 1 91.69 461 ASN A O 1
ATOM 3583 N N . LEU A 1 462 ? 24.953 44.938 4.77 1 94.44 462 LEU A N 1
ATOM 3584 C CA . LEU A 1 462 ? 24.375 44.531 6.055 1 94.44 462 LEU A CA 1
ATOM 3585 C C . LEU A 1 462 ? 25.094 45.25 7.203 1 94.44 462 LEU A C 1
ATOM 3587 O O . LEU A 1 462 ? 24.875 44.906 8.375 1 94.44 462 LEU A O 1
ATOM 3591 N N . ASP A 1 463 ? 25.953 46.156 6.922 1 92.81 463 ASP A N 1
ATOM 3592 C CA . ASP A 1 463 ? 26.641 47.031 7.852 1 92.81 463 ASP A CA 1
ATOM 3593 C C . ASP A 1 463 ? 27.734 46.312 8.602 1 92.81 463 ASP A C 1
ATOM 3595 O O . ASP A 1 463 ? 28.078 46.656 9.734 1 92.81 463 ASP A O 1
ATOM 3599 N N . TYR A 1 464 ? 28.203 45.188 8.008 1 95 464 TYR A N 1
ATOM 3600 C CA . TYR A 1 464 ? 29.375 44.531 8.586 1 95 464 TYR A CA 1
ATOM 3601 C C . TYR A 1 464 ? 30.625 45.406 8.406 1 95 464 TYR A C 1
ATOM 3603 O O . TYR A 1 464 ? 30.781 46.062 7.375 1 95 464 TYR A O 1
ATOM 3611 N N . GLN A 1 465 ? 31.422 45.375 9.406 1 93.75 465 GLN A N 1
ATOM 3612 C CA . GLN A 1 465 ? 32.75 45.969 9.258 1 93.75 465 GLN A CA 1
ATOM 3613 C C . GLN A 1 465 ? 33.781 44.938 8.82 1 93.75 465 GLN A C 1
ATOM 3615 O O . GLN A 1 465 ? 33.844 43.844 9.406 1 93.75 465 GLN A O 1
ATOM 3620 N N . ILE A 1 466 ? 34.375 45.188 7.695 1 91.75 466 ILE A N 1
ATOM 3621 C CA . ILE A 1 466 ? 35.375 44.25 7.152 1 91.75 466 ILE A CA 1
ATOM 3622 C C . ILE A 1 466 ? 36.781 44.781 7.414 1 91.75 466 ILE A C 1
ATOM 3624 O O . ILE A 1 466 ? 37.125 45.875 6.949 1 91.75 466 ILE A O 1
ATOM 3628 N N . HIS A 1 467 ? 37.469 44.031 8.227 1 83.12 467 HIS A N 1
ATOM 3629 C CA . HIS A 1 467 ? 38.844 44.406 8.5 1 83.12 467 HIS A CA 1
ATOM 3630 C C . HIS A 1 467 ? 39.812 43.531 7.688 1 83.12 467 HIS A C 1
ATOM 3632 O O . HIS A 1 467 ? 39.75 42.312 7.75 1 83.12 467 HIS A O 1
ATOM 3638 N N . THR A 1 468 ? 39.938 43.656 6.359 1 68.5 468 THR A N 1
ATOM 3639 C CA . THR A 1 468 ? 40.781 42.812 5.543 1 68.5 468 THR A CA 1
ATOM 3640 C C . THR A 1 468 ? 42.25 43.219 5.691 1 68.5 468 THR A C 1
ATOM 3642 O O . THR A 1 468 ? 42.562 44.375 5.883 1 68.5 468 THR A O 1
ATOM 3645 N N . SER A 1 469 ? 43.062 42.25 5.879 1 54.31 469 SER A N 1
ATOM 3646 C CA . SER A 1 469 ? 44.5 42.531 5.656 1 54.31 469 SER A CA 1
ATOM 3647 C C . SER A 1 469 ? 44.75 42.969 4.211 1 54.31 469 SER A C 1
ATOM 3649 O O . SER A 1 469 ? 43.969 42.625 3.318 1 54.31 469 SER A O 1
ATOM 3651 N N . LYS A 1 470 ? 45.812 43.688 3.787 1 49.16 470 LYS A N 1
ATOM 3652 C CA . LYS A 1 470 ? 46.188 44.406 2.582 1 49.16 470 LYS A CA 1
ATOM 3653 C C . LYS A 1 470 ? 45.875 43.625 1.325 1 49.16 470 LYS A C 1
ATOM 3655 O O . LYS A 1 470 ? 45.656 44.188 0.256 1 49.16 470 LYS A O 1
ATOM 3660 N N . HIS A 1 471 ? 46.438 42.438 0.978 1 45.72 471 HIS A N 1
ATOM 3661 C CA . HIS A 1 471 ? 46.688 42 -0.399 1 45.72 471 HIS A CA 1
ATOM 3662 C C . HIS A 1 471 ? 45.469 41.312 -0.977 1 45.72 471 HIS A C 1
ATOM 3664 O O . HIS A 1 471 ? 45.344 40.062 -0.855 1 45.72 471 HIS A O 1
ATOM 3670 N N . LEU A 1 472 ? 44.344 41.781 -1.03 1 47.41 472 LEU A N 1
ATOM 3671 C CA . LEU A 1 472 ? 43.156 41.125 -1.589 1 47.41 472 LEU A CA 1
ATOM 3672 C C . LEU A 1 472 ? 43.281 40.938 -3.094 1 47.41 472 LEU A C 1
ATOM 3674 O O . LEU A 1 472 ? 43.281 41.906 -3.854 1 47.41 472 LEU A O 1
ATOM 3678 N N . GLY A 1 473 ? 44 40.094 -3.605 1 46.53 473 GLY A N 1
ATOM 3679 C CA . GLY A 1 473 ? 43.844 39.875 -5.035 1 46.53 473 GLY A CA 1
ATOM 3680 C C . GLY A 1 473 ? 42.5 39.281 -5.418 1 46.53 473 GLY A C 1
ATOM 3681 O O . GLY A 1 473 ? 41.844 38.594 -4.605 1 46.53 473 GLY A O 1
ATOM 3682 N N . PRO A 1 474 ? 41.781 39.844 -6.324 1 49.34 474 PRO A N 1
ATOM 3683 C CA . PRO A 1 474 ? 40.438 39.531 -6.824 1 49.34 474 PRO A CA 1
ATOM 3684 C C . PRO A 1 474 ? 40.156 38.031 -6.848 1 49.34 474 PRO A C 1
ATOM 3686 O O . PRO A 1 474 ? 38.969 37.625 -6.867 1 49.34 474 PRO A O 1
ATOM 3689 N N . GLN A 1 475 ? 41.062 37.156 -7.09 1 51.59 475 GLN A N 1
ATOM 3690 C CA . GLN A 1 475 ? 40.906 35.781 -7.562 1 51.59 475 GLN A CA 1
ATOM 3691 C C . GLN A 1 475 ? 41.25 34.781 -6.469 1 51.59 475 GLN A C 1
ATOM 3693 O O . GLN A 1 475 ? 41.312 33.594 -6.727 1 51.59 475 GLN A O 1
ATOM 3698 N N . ASN A 1 476 ? 41.438 35.156 -5.273 1 56.81 476 ASN A N 1
ATOM 3699 C CA . ASN A 1 476 ? 42 34.125 -4.418 1 56.81 476 ASN A CA 1
ATOM 3700 C C . ASN A 1 476 ? 40.906 33.406 -3.604 1 56.81 476 ASN A C 1
ATOM 3702 O O . ASN A 1 476 ? 40.312 34 -2.703 1 56.81 476 ASN A O 1
ATOM 3706 N N . LYS A 1 477 ? 40.469 32.25 -3.834 1 59.06 477 LYS A N 1
ATOM 3707 C CA . LYS A 1 477 ? 39.531 31.328 -3.219 1 59.06 477 LYS A CA 1
ATOM 3708 C C . LYS A 1 477 ? 39.844 31.109 -1.744 1 59.06 477 LYS A C 1
ATOM 3710 O O . LYS A 1 477 ? 38.969 30.766 -0.953 1 59.06 477 LYS A O 1
ATOM 3715 N N . ASN A 1 478 ? 41.062 31.422 -1.295 1 68.44 478 ASN A N 1
ATOM 3716 C CA . ASN A 1 478 ? 41.5 31.172 0.08 1 68.44 478 ASN A CA 1
ATOM 3717 C C . ASN A 1 478 ? 41.594 32.469 0.891 1 68.44 478 ASN A C 1
ATOM 3719 O O . ASN A 1 478 ? 42.281 32.5 1.893 1 68.44 478 ASN A O 1
ATOM 3723 N N . GLU A 1 479 ? 40.875 33.438 0.503 1 76.88 479 GLU A N 1
ATOM 3724 C CA . GLU A 1 479 ? 40.906 34.719 1.186 1 76.88 479 GLU A CA 1
ATOM 3725 C C . GLU A 1 479 ? 40.188 34.656 2.529 1 76.88 479 GLU A C 1
ATOM 3727 O O . GLU A 1 479 ? 39.125 34 2.643 1 76.88 479 GLU A O 1
ATOM 3732 N N . GLN A 1 480 ? 40.844 35.188 3.539 1 85.31 480 GLN A N 1
ATOM 3733 C CA . GLN A 1 480 ? 40.312 35.25 4.887 1 85.31 480 GLN A CA 1
ATOM 3734 C C . GLN A 1 480 ? 39.781 36.656 5.176 1 85.31 480 GLN A C 1
ATOM 3736 O O . GLN A 1 480 ? 40.5 37.656 5.008 1 85.31 480 GLN A O 1
ATOM 3741 N N . LEU A 1 481 ? 38.531 36.812 5.512 1 89 481 LEU A N 1
ATOM 3742 C CA . LEU A 1 481 ? 37.906 38.062 5.887 1 89 481 LEU A CA 1
ATOM 3743 C C . LEU A 1 481 ? 37.719 38.156 7.398 1 89 481 LEU A C 1
ATOM 3745 O O . LEU A 1 481 ? 37.312 37.188 8.039 1 89 481 LEU A O 1
ATOM 3749 N N . ASN A 1 482 ? 38.219 39.219 7.984 1 92.56 482 ASN A N 1
ATOM 3750 C CA . ASN A 1 482 ? 37.906 39.531 9.375 1 92.56 482 ASN A CA 1
ATOM 3751 C C . ASN A 1 482 ? 36.688 40.469 9.492 1 92.56 482 ASN A C 1
ATOM 3753 O O . ASN A 1 482 ? 36.781 41.625 9.062 1 92.56 482 ASN A O 1
ATOM 3757 N N . LEU A 1 483 ? 35.688 39.938 10.055 1 94.25 483 LEU A N 1
ATOM 3758 C CA . LEU A 1 483 ? 34.406 40.625 10.031 1 94.25 483 LEU A CA 1
ATOM 3759 C C . LEU A 1 483 ? 33.938 40.969 11.438 1 94.25 483 LEU A C 1
ATOM 3761 O O . LEU A 1 483 ? 34.219 40.219 12.383 1 94.25 483 LEU A O 1
ATOM 3765 N N . GLN A 1 484 ? 33.312 42.094 11.531 1 95.25 484 GLN A N 1
ATOM 3766 C CA . GLN A 1 484 ? 32.594 42.469 12.742 1 95.25 484 GLN A CA 1
ATOM 3767 C C . GLN A 1 484 ? 31.141 42.844 12.43 1 95.25 484 GLN A C 1
ATOM 3769 O O . GLN A 1 484 ? 30.906 43.719 11.586 1 95.25 484 GLN A O 1
ATOM 3774 N N . ALA A 1 485 ? 30.266 42.219 13.062 1 95.12 485 ALA A N 1
ATOM 3775 C CA . ALA A 1 485 ? 28.859 42.5 12.828 1 95.12 485 ALA A CA 1
ATOM 3776 C C . ALA A 1 485 ? 28.484 43.875 13.391 1 95.12 485 ALA A C 1
ATOM 3778 O O . ALA A 1 485 ? 29.141 44.375 14.297 1 95.12 485 ALA A O 1
ATOM 3779 N N . PRO A 1 486 ? 27.422 44.531 12.859 1 93.62 486 PRO A N 1
ATOM 3780 C CA . PRO A 1 486 ? 26.953 45.812 13.445 1 93.62 486 PRO A CA 1
ATOM 3781 C C . PRO A 1 486 ? 26.438 45.625 14.867 1 93.62 486 PRO A C 1
ATOM 3783 O O . PRO A 1 486 ? 26.047 44.531 15.266 1 93.62 486 PRO A O 1
ATOM 3786 N N . LEU A 1 487 ? 26.359 46.688 15.633 1 92.62 487 LEU A N 1
ATOM 3787 C CA . LEU A 1 487 ? 26.031 46.656 17.062 1 92.62 487 LEU A CA 1
ATOM 3788 C C . LEU A 1 487 ? 24.594 46.188 17.281 1 92.62 487 LEU A C 1
ATOM 3790 O O . LEU A 1 487 ? 24.266 45.625 18.328 1 92.62 487 LEU A O 1
ATOM 3794 N N . ARG A 1 488 ? 23.797 46.344 16.266 1 91.94 488 ARG A N 1
ATOM 3795 C CA . ARG A 1 488 ? 22.391 45.969 16.391 1 91.94 488 ARG A CA 1
ATOM 3796 C C . ARG A 1 488 ? 22.25 44.438 16.344 1 91.94 488 ARG A C 1
ATOM 3798 O O . ARG A 1 488 ? 21.203 43.906 16.719 1 91.94 488 ARG A O 1
ATOM 3805 N N . ARG A 1 489 ? 23.25 43.781 15.836 1 94.5 489 ARG A N 1
ATOM 3806 C CA . ARG A 1 489 ? 23.172 42.344 15.68 1 94.5 489 ARG A CA 1
ATOM 3807 C C . ARG A 1 489 ? 23.781 41.625 16.875 1 94.5 489 ARG A C 1
ATOM 3809 O O . ARG A 1 489 ? 25 41.469 16.984 1 94.5 489 ARG A O 1
ATOM 3816 N N . TYR A 1 490 ? 22.969 41.188 17.734 1 92.81 490 TYR A N 1
ATOM 3817 C CA . TYR A 1 490 ? 23.391 40.469 18.938 1 92.81 490 TYR A CA 1
ATOM 3818 C C . TYR A 1 490 ? 23.516 38.969 18.672 1 92.81 490 TYR A C 1
ATOM 3820 O O . TYR A 1 490 ? 24.094 38.25 19.484 1 92.81 490 TYR A O 1
ATOM 3828 N N . ASP A 1 491 ? 23.062 38.469 17.5 1 92.12 491 ASP A N 1
ATOM 3829 C CA . ASP A 1 491 ? 22.984 37.031 17.188 1 92.12 491 ASP A CA 1
ATOM 3830 C C . ASP A 1 491 ? 24.234 36.562 16.453 1 92.12 491 ASP A C 1
ATOM 3832 O O . ASP A 1 491 ? 24.5 35.344 16.375 1 92.12 491 ASP A O 1
ATOM 3836 N N . VAL A 1 492 ? 24.953 37.438 15.906 1 94.75 492 VAL A N 1
ATOM 3837 C CA . VAL A 1 492 ? 26.109 37.062 15.086 1 94.75 492 VAL A CA 1
ATOM 3838 C C . VAL A 1 492 ? 27.344 36.906 15.969 1 94.75 492 VAL A C 1
ATOM 3840 O O . VAL A 1 492 ? 27.938 37.906 16.406 1 94.75 492 VAL A O 1
ATOM 3843 N N . LYS A 1 493 ? 27.719 35.688 16.234 1 93 493 LYS A N 1
ATOM 3844 C CA . LYS A 1 493 ? 28.828 35.406 17.141 1 93 493 LYS A CA 1
ATOM 3845 C C . LYS A 1 493 ? 29.844 34.469 16.5 1 93 493 LYS A C 1
ATOM 3847 O O . LYS A 1 493 ? 31.016 34.438 16.875 1 93 493 LYS A O 1
ATOM 3852 N N . ILE A 1 494 ? 29.375 33.688 15.508 1 94.62 494 ILE A N 1
ATOM 3853 C CA . ILE A 1 494 ? 30.234 32.656 14.906 1 94.62 494 ILE A CA 1
ATOM 3854 C C . ILE A 1 494 ? 30.156 32.75 13.383 1 94.62 494 ILE A C 1
ATOM 3856 O O . ILE A 1 494 ? 29.328 33.5 12.844 1 94.62 494 ILE A O 1
ATOM 3860 N N . LYS A 1 495 ? 31.016 31.984 12.75 1 94.25 495 LYS A N 1
ATOM 3861 C CA . LYS A 1 495 ? 31.109 32.031 11.297 1 94.25 495 LYS A CA 1
ATOM 3862 C C . LYS A 1 495 ? 29.797 31.578 10.648 1 94.25 495 LYS A C 1
ATOM 3864 O O . LYS A 1 495 ? 29.391 32.125 9.617 1 94.25 495 LYS A O 1
ATOM 3869 N N . GLU A 1 496 ? 29.172 30.656 11.289 1 94 496 GLU A N 1
ATOM 3870 C CA . GLU A 1 496 ? 27.938 30.109 10.719 1 94 496 GLU A CA 1
ATOM 3871 C C . GLU A 1 496 ? 26.828 31.156 10.727 1 94 496 GLU A C 1
ATOM 3873 O O . GLU A 1 496 ? 25.922 31.109 9.883 1 94 496 GLU A O 1
ATOM 3878 N N . ASP A 1 497 ? 26.906 32.094 11.617 1 94.81 497 ASP A N 1
ATOM 3879 C CA . ASP A 1 497 ? 25.922 33.188 11.633 1 94.81 497 ASP A CA 1
ATOM 3880 C C . ASP A 1 497 ? 26.062 34.094 10.422 1 94.81 497 ASP A C 1
ATOM 3882 O O . ASP A 1 497 ? 25.078 34.562 9.859 1 94.81 497 ASP A O 1
ATOM 3886 N N . VAL A 1 498 ? 27.25 34.281 10.055 1 95.5 498 VAL A N 1
ATOM 3887 C CA . VAL A 1 498 ? 27.516 35.094 8.867 1 95.5 498 VAL A CA 1
ATOM 3888 C C . VAL A 1 498 ? 27.031 34.344 7.621 1 95.5 498 VAL A C 1
ATOM 3890 O O . VAL A 1 498 ? 26.422 34.938 6.73 1 95.5 498 VAL A O 1
ATOM 3893 N N . ILE A 1 499 ? 27.297 33.062 7.629 1 94.69 499 ILE A N 1
ATOM 3894 C CA . ILE A 1 499 ? 26.875 32.25 6.504 1 94.69 499 ILE A CA 1
ATOM 3895 C C . ILE A 1 499 ? 25.344 32.281 6.379 1 94.69 499 ILE A C 1
ATOM 3897 O O . ILE A 1 499 ? 24.812 32.312 5.27 1 94.69 499 ILE A O 1
ATOM 3901 N N . SER A 1 500 ? 24.703 32.281 7.52 1 94.12 500 SER A N 1
ATOM 3902 C CA . SER A 1 500 ? 23.25 32.375 7.516 1 94.12 500 SER A CA 1
ATOM 3903 C C . SER A 1 500 ? 22.781 33.656 6.812 1 94.12 500 SER A C 1
ATOM 3905 O O . SER A 1 500 ? 21.828 33.594 6.027 1 94.12 500 SER A O 1
ATOM 3907 N N . ASP A 1 501 ? 23.422 34.75 7.039 1 94.44 501 ASP A N 1
ATOM 3908 C CA . ASP A 1 501 ? 23.062 36 6.398 1 94.44 501 ASP A CA 1
ATOM 3909 C C . ASP A 1 501 ? 23.328 35.938 4.895 1 94.44 501 ASP A C 1
ATOM 3911 O O . ASP A 1 501 ? 22.484 36.406 4.102 1 94.44 501 ASP A O 1
ATOM 3915 N N . LEU A 1 502 ? 24.391 35.344 4.555 1 94.25 502 LEU A N 1
ATOM 3916 C CA . LEU A 1 502 ? 24.719 35.219 3.139 1 94.25 502 LEU A CA 1
ATOM 3917 C C . LEU A 1 502 ? 23.719 34.312 2.424 1 94.25 502 LEU A C 1
ATOM 3919 O O . LEU A 1 502 ? 23.297 34.625 1.306 1 94.25 502 LEU A O 1
ATOM 3923 N N . THR A 1 503 ? 23.391 33.25 3.082 1 93.19 503 THR A N 1
ATOM 3924 C CA . THR A 1 503 ? 22.438 32.281 2.512 1 93.19 503 THR A CA 1
ATOM 3925 C C . THR A 1 503 ? 21.078 32.938 2.314 1 93.19 503 THR A C 1
ATOM 3927 O O . THR A 1 503 ? 20.438 32.75 1.278 1 93.19 503 THR A O 1
ATOM 3930 N N . ARG A 1 504 ? 20.594 33.656 3.271 1 91.38 504 ARG A N 1
ATOM 3931 C CA . ARG A 1 504 ? 19.297 34.312 3.172 1 91.38 504 ARG A CA 1
ATOM 3932 C C . ARG A 1 504 ? 19.281 35.344 2.053 1 91.38 504 ARG A C 1
ATOM 3934 O O . ARG A 1 504 ? 18.297 35.469 1.325 1 91.38 504 ARG A O 1
ATOM 3941 N N . LEU A 1 505 ? 20.344 36.062 1.911 1 91.56 505 LEU A N 1
ATOM 3942 C CA . LEU A 1 505 ? 20.406 37.062 0.846 1 91.56 505 LEU A CA 1
ATOM 3943 C C . LEU A 1 505 ? 20.438 36.406 -0.523 1 91.56 505 LEU A C 1
ATOM 3945 O O . LEU A 1 505 ? 19.922 36.938 -1.501 1 91.56 505 LEU A O 1
ATOM 3949 N N . TYR A 1 506 ? 21.125 35.219 -0.541 1 89.19 506 TYR A N 1
ATOM 3950 C CA . TYR A 1 506 ? 21.094 34.438 -1.766 1 89.19 506 TYR A CA 1
ATOM 3951 C C . TYR A 1 506 ? 19.672 33.938 -2.047 1 89.19 506 TYR A C 1
ATOM 3953 O O . TYR A 1 506 ? 19.219 33.938 -3.191 1 89.19 506 TYR A O 1
ATOM 3961 N N . GLY A 1 507 ? 19 33.594 -1.088 1 88.06 507 GLY A N 1
ATOM 3962 C CA . GLY A 1 507 ? 17.672 32.969 -1.197 1 88.06 507 GLY A CA 1
ATOM 3963 C C . GLY A 1 507 ? 17.688 31.484 -0.989 1 88.06 507 GLY A C 1
ATOM 3964 O O . GLY A 1 507 ? 18.141 30.734 -1.858 1 88.06 507 GLY A O 1
ATOM 3965 N N . CYS A 1 508 ? 17.188 31.109 0.085 1 87 508 CYS A N 1
ATOM 3966 C CA . CYS A 1 508 ? 17.156 29.703 0.419 1 87 508 CYS A CA 1
ATOM 3967 C C . CYS A 1 508 ? 16.391 28.906 -0.636 1 87 508 CYS A C 1
ATOM 3969 O O . CYS A 1 508 ? 16.734 27.766 -0.934 1 87 508 CYS A O 1
ATOM 3971 N N . HIS A 1 509 ? 15.367 29.547 -1.213 1 81.69 509 HIS A N 1
ATOM 3972 C CA . HIS A 1 509 ? 14.531 28.875 -2.205 1 81.69 509 HIS A CA 1
ATOM 3973 C C . HIS A 1 509 ? 15.281 28.688 -3.52 1 81.69 509 HIS A C 1
ATOM 3975 O O . HIS A 1 509 ? 14.867 27.891 -4.367 1 81.69 509 HIS A O 1
ATOM 3981 N N . LYS A 1 510 ? 16.391 29.312 -3.711 1 80.56 510 LYS A N 1
ATOM 3982 C CA . LYS A 1 510 ? 17.172 29.234 -4.941 1 80.56 510 LYS A CA 1
ATOM 3983 C C . LYS A 1 510 ? 18.25 28.156 -4.836 1 80.56 510 LYS A C 1
ATOM 3985 O O . LYS A 1 510 ? 18.938 27.875 -5.812 1 80.56 510 LYS A O 1
ATOM 3990 N N . LEU A 1 511 ? 18.391 27.609 -3.666 1 85.44 511 LEU A N 1
ATOM 3991 C CA . LEU A 1 511 ? 19.406 26.578 -3.475 1 85.44 511 LEU A CA 1
ATOM 3992 C C . LEU A 1 511 ? 19.016 25.297 -4.215 1 85.44 511 LEU A C 1
ATOM 3994 O O . LEU A 1 511 ? 17.906 24.797 -4.07 1 85.44 511 LEU A O 1
ATOM 3998 N N . PRO A 1 512 ? 19.828 24.844 -5.141 1 78.94 512 PRO A N 1
ATOM 3999 C CA . PRO A 1 512 ? 19.516 23.641 -5.918 1 78.94 512 PRO A CA 1
ATOM 4000 C C . PRO A 1 512 ? 19.438 22.375 -5.059 1 78.94 512 PRO A C 1
ATOM 4002 O O . PRO A 1 512 ? 20.281 22.172 -4.184 1 78.94 512 PRO A O 1
ATOM 4005 N N . PRO A 1 513 ? 18.312 21.688 -5.191 1 73.75 513 PRO A N 1
ATOM 4006 C CA . PRO A 1 513 ? 18.234 20.422 -4.457 1 73.75 513 PRO A CA 1
ATOM 4007 C C . PRO A 1 513 ? 19.281 19.406 -4.93 1 73.75 513 PRO A C 1
ATOM 4009 O O . PRO A 1 513 ? 19.547 19.297 -6.129 1 73.75 513 PRO A O 1
ATOM 4012 N N . GLN A 1 514 ? 20.234 19.062 -4.18 1 65 514 GLN A N 1
ATOM 4013 C CA . GLN A 1 514 ? 21.156 17.984 -4.539 1 65 514 GLN A CA 1
ATOM 4014 C C . GLN A 1 514 ? 20.594 16.625 -4.168 1 65 514 GLN A C 1
ATOM 4016 O O . GLN A 1 514 ? 20.188 16.406 -3.023 1 65 514 GLN A O 1
ATOM 4021 N N . THR A 1 515 ? 20.25 15.867 -5.215 1 61.09 515 THR A N 1
ATOM 4022 C CA . THR A 1 515 ? 19.75 14.516 -4.98 1 61.09 515 THR A CA 1
ATOM 4023 C C . THR A 1 515 ? 20.859 13.609 -4.445 1 61.09 515 THR A C 1
ATOM 4025 O O . THR A 1 515 ? 21.953 13.555 -5.02 1 61.09 515 THR A O 1
ATOM 4028 N N . ILE A 1 516 ? 20.766 13.484 -3.221 1 59.66 516 ILE A N 1
ATOM 4029 C CA . ILE A 1 516 ? 21.688 12.469 -2.705 1 59.66 516 ILE A CA 1
ATOM 4030 C C . ILE A 1 516 ? 21.375 11.125 -3.352 1 59.66 516 ILE A C 1
ATOM 4032 O O . ILE A 1 516 ? 20.234 10.672 -3.355 1 59.66 516 ILE A O 1
ATOM 4036 N N . GLN A 1 517 ? 22.266 10.695 -4.32 1 56.44 517 GLN A N 1
ATOM 4037 C CA . GLN A 1 517 ? 22.141 9.359 -4.898 1 56.44 517 GLN A CA 1
ATOM 4038 C C . GLN A 1 517 ? 22.266 8.281 -3.824 1 56.44 517 GLN A C 1
ATOM 4040 O O . GLN A 1 517 ? 23.328 8.094 -3.246 1 56.44 517 GLN A O 1
ATOM 4045 N N . ILE A 1 518 ? 21.25 8.18 -3.146 1 57.41 518 ILE A N 1
ATOM 4046 C CA . ILE A 1 518 ? 21.297 7.023 -2.254 1 57.41 518 ILE A CA 1
ATOM 4047 C C . ILE A 1 518 ? 21.078 5.742 -3.057 1 57.41 518 ILE A C 1
ATOM 4049 O O . ILE A 1 518 ? 20.094 5.613 -3.779 1 57.41 518 ILE A O 1
ATOM 4053 N N . PRO A 1 519 ? 22.141 4.984 -3.256 1 58.25 519 PRO A N 1
ATOM 4054 C CA . PRO A 1 519 ? 22.094 3.783 -4.094 1 58.25 519 PRO A CA 1
ATOM 4055 C C . PRO A 1 519 ? 20.922 2.863 -3.732 1 58.25 519 PRO A C 1
ATOM 4057 O O . PRO A 1 519 ? 20.5 2.053 -4.559 1 58.25 519 PRO A O 1
ATOM 4060 N N . THR A 1 520 ? 20.703 2.75 -2.359 1 59.66 520 THR A N 1
ATOM 4061 C CA . THR A 1 520 ? 19.859 1.602 -2.049 1 59.66 520 THR A CA 1
ATOM 4062 C C . THR A 1 520 ? 18.391 2.008 -1.984 1 59.66 520 THR A C 1
ATOM 4064 O O . THR A 1 520 ? 18.062 3.107 -1.528 1 59.66 520 THR A O 1
ATOM 4067 N N . GLN A 1 521 ? 17.641 1.381 -2.832 1 59.91 521 GLN A N 1
ATOM 4068 C CA . GLN A 1 521 ? 16.203 1.57 -2.77 1 59.91 521 GLN A CA 1
ATOM 4069 C C . GLN A 1 521 ? 15.656 1.218 -1.389 1 59.91 521 GLN A C 1
ATOM 4071 O O . GLN A 1 521 ? 15.898 0.121 -0.881 1 59.91 521 GLN A O 1
ATOM 4076 N N . GLY A 1 522 ? 15.531 2.279 -0.522 1 67.56 522 GLY A N 1
ATOM 4077 C CA . GLY A 1 522 ? 14.914 1.993 0.763 1 67.56 522 GLY A CA 1
ATOM 4078 C C . GLY A 1 522 ? 13.609 1.234 0.641 1 67.56 522 GLY A C 1
ATOM 4079 O O . GLY A 1 522 ? 12.875 1.404 -0.336 1 67.56 522 GLY A O 1
ATOM 4080 N N . LYS A 1 523 ? 13.586 -0.027 1.309 1 76.5 523 LYS A N 1
ATOM 4081 C CA . LYS A 1 523 ? 12.336 -0.777 1.371 1 76.5 523 LYS A CA 1
ATOM 4082 C C . LYS A 1 523 ? 11.734 -0.733 2.773 1 76.5 523 LYS A C 1
ATOM 4084 O O . LYS A 1 523 ? 12.453 -0.547 3.756 1 76.5 523 LYS A O 1
ATOM 4089 N N . LEU A 1 524 ? 10.422 -0.654 2.855 1 84.44 524 LEU A N 1
ATOM 4090 C CA . LEU A 1 524 ? 9.75 -0.775 4.145 1 84.44 524 LEU A CA 1
ATOM 4091 C C . LEU A 1 524 ? 10.023 -2.139 4.773 1 84.44 524 LEU A C 1
ATOM 4093 O O . LEU A 1 524 ? 10.062 -3.152 4.074 1 84.44 524 LEU A O 1
ATOM 4097 N N . THR A 1 525 ? 10.281 -2.094 6.105 1 89.75 525 THR A N 1
ATOM 4098 C CA . THR A 1 525 ? 10.344 -3.365 6.816 1 89.75 525 THR A CA 1
ATOM 4099 C C . THR A 1 525 ? 8.977 -4.039 6.84 1 89.75 525 THR A C 1
ATOM 4101 O O . THR A 1 525 ? 7.957 -3.398 6.57 1 89.75 525 THR A O 1
ATOM 4104 N N . LEU A 1 526 ? 8.945 -5.293 7.121 1 90.56 526 LEU A N 1
ATOM 4105 C CA . LEU A 1 526 ? 7.684 -6.02 7.223 1 90.56 526 LEU A CA 1
ATOM 4106 C C . LEU A 1 526 ? 6.789 -5.414 8.297 1 90.56 526 LEU A C 1
ATOM 4108 O O . LEU A 1 526 ? 5.582 -5.277 8.109 1 90.56 526 LEU A O 1
ATOM 4112 N N . LYS A 1 527 ? 7.406 -5.016 9.383 1 93.5 527 LYS A N 1
ATOM 4113 C CA . LYS A 1 527 ? 6.684 -4.375 10.477 1 93.5 527 LYS A CA 1
ATOM 4114 C C . LYS A 1 527 ? 6.02 -3.082 10.016 1 93.5 527 LYS A C 1
ATOM 4116 O O . LYS A 1 527 ? 4.828 -2.867 10.258 1 93.5 527 LYS A O 1
ATOM 4121 N N . GLN A 1 528 ? 6.734 -2.314 9.344 1 93.56 528 GLN A N 1
ATOM 4122 C CA . GLN A 1 528 ? 6.207 -1.045 8.859 1 93.56 528 GLN A CA 1
ATOM 4123 C C . GLN A 1 528 ? 5.082 -1.267 7.852 1 93.56 528 GLN A C 1
ATOM 4125 O O . GLN A 1 528 ? 4.059 -0.578 7.891 1 93.56 528 GLN A O 1
ATOM 4130 N N . LYS A 1 529 ? 5.332 -2.174 6.988 1 92.56 529 LYS A N 1
ATOM 4131 C CA . LYS A 1 529 ? 4.32 -2.5 5.984 1 92.56 529 LYS A CA 1
ATOM 4132 C C . LYS A 1 529 ? 3.039 -3.004 6.637 1 92.56 529 LYS A C 1
ATOM 4134 O O . LYS A 1 529 ? 1.941 -2.57 6.277 1 92.56 529 LYS A O 1
ATOM 4139 N N . ASN A 1 530 ? 3.148 -3.844 7.605 1 94.38 530 ASN A N 1
ATOM 4140 C CA . ASN A 1 530 ? 1.988 -4.43 8.266 1 94.38 530 ASN A CA 1
ATOM 4141 C C . ASN A 1 530 ? 1.204 -3.383 9.055 1 94.38 530 ASN A C 1
ATOM 4143 O O . ASN A 1 530 ? -0.028 -3.414 9.078 1 94.38 530 ASN A O 1
ATOM 4147 N N . ILE A 1 531 ? 1.898 -2.494 9.641 1 96.25 531 ILE A N 1
ATOM 4148 C CA . ILE A 1 531 ? 1.23 -1.434 10.391 1 96.25 531 ILE A CA 1
ATOM 4149 C C . ILE A 1 531 ? 0.44 -0.546 9.43 1 96.25 531 ILE A C 1
ATOM 4151 O O . ILE A 1 531 ? -0.717 -0.211 9.695 1 96.25 531 ILE A O 1
ATOM 4155 N N . ARG A 1 532 ? 1.018 -0.198 8.359 1 94.69 532 ARG A N 1
ATOM 4156 C CA . ARG A 1 532 ? 0.349 0.636 7.367 1 94.69 532 ARG A CA 1
ATOM 4157 C C . ARG A 1 532 ? -0.883 -0.064 6.801 1 94.69 532 ARG A C 1
ATOM 4159 O O . ARG A 1 532 ? -1.943 0.549 6.664 1 94.69 532 ARG A O 1
ATOM 4166 N N . GLU A 1 533 ? -0.708 -1.331 6.434 1 94.69 533 GLU A N 1
ATOM 4167 C CA . GLU A 1 533 ? -1.818 -2.096 5.871 1 94.69 533 GLU A CA 1
ATOM 4168 C C . GLU A 1 533 ? -2.922 -2.303 6.906 1 94.69 533 GLU A C 1
ATOM 4170 O O . GLU A 1 533 ? -4.105 -2.342 6.559 1 94.69 533 GLU A O 1
ATOM 4175 N N . LEU A 1 534 ? -2.553 -2.467 8.141 1 96.5 534 LEU A N 1
ATOM 4176 C CA . LEU A 1 534 ? -3.529 -2.598 9.211 1 96.5 534 LEU A CA 1
ATOM 4177 C C . LEU A 1 534 ? -4.363 -1.327 9.344 1 96.5 534 LEU A C 1
ATOM 4179 O O . LEU A 1 534 ? -5.582 -1.396 9.516 1 96.5 534 LEU A O 1
ATOM 4183 N N . ARG A 1 535 ? -3.762 -0.197 9.258 1 96.88 535 ARG A N 1
ATOM 4184 C CA . ARG A 1 535 ? -4.469 1.079 9.273 1 96.88 535 ARG A CA 1
ATOM 4185 C C . ARG A 1 535 ? -5.477 1.164 8.133 1 96.88 535 ARG A C 1
ATOM 4187 O O . ARG A 1 535 ? -6.633 1.539 8.344 1 96.88 535 ARG A O 1
ATOM 4194 N N . LYS A 1 536 ? -5.027 0.799 6.992 1 94.62 536 LYS A N 1
ATOM 4195 C CA . LYS A 1 536 ? -5.902 0.836 5.824 1 94.62 536 LYS A CA 1
ATOM 4196 C C . LYS A 1 536 ? -7.098 -0.096 6 1 94.62 536 LYS A C 1
ATOM 4198 O O . LYS A 1 536 ? -8.219 0.244 5.621 1 94.62 536 LYS A O 1
ATOM 4203 N N . LEU A 1 537 ? -6.797 -1.242 6.543 1 96.62 537 LEU A N 1
ATOM 4204 C CA . LEU A 1 537 ? -7.855 -2.213 6.797 1 96.62 537 LEU A CA 1
ATOM 4205 C C . LEU A 1 537 ? -8.938 -1.613 7.684 1 96.62 537 LEU A C 1
ATOM 4207 O O . LEU A 1 537 ? -10.125 -1.676 7.352 1 96.62 537 LEU A O 1
ATOM 4211 N N . LEU A 1 538 ? -8.562 -1.009 8.734 1 97.56 538 LEU A N 1
ATOM 4212 C CA . LEU A 1 538 ? -9.516 -0.467 9.688 1 97.56 538 LEU A CA 1
ATOM 4213 C C . LEU A 1 538 ? -10.258 0.732 9.102 1 97.56 538 LEU A C 1
ATOM 4215 O O . LEU A 1 538 ? -11.469 0.866 9.273 1 97.56 538 LEU A O 1
ATOM 4219 N N . VAL A 1 539 ? -9.586 1.557 8.398 1 95.75 539 VAL A N 1
ATOM 4220 C CA . VAL A 1 539 ? -10.219 2.699 7.742 1 95.75 539 VAL A CA 1
ATOM 4221 C C . VAL A 1 539 ? -11.25 2.211 6.734 1 95.75 539 VAL A C 1
ATOM 4223 O O . VAL A 1 539 ? -12.359 2.746 6.664 1 95.75 539 VAL A O 1
ATOM 4226 N N . ASN A 1 540 ? -10.867 1.218 6 1 94.31 540 ASN A N 1
ATOM 4227 C CA . ASN A 1 540 ? -11.766 0.68 4.98 1 94.31 540 ASN A CA 1
ATOM 4228 C C . ASN A 1 540 ? -13 0.032 5.609 1 94.31 540 ASN A C 1
ATOM 4230 O O . ASN A 1 540 ? -14.047 -0.055 4.977 1 94.31 540 ASN A O 1
ATOM 4234 N N . LEU A 1 541 ? -12.883 -0.395 6.824 1 94.56 541 LEU A N 1
ATOM 4235 C CA . LEU A 1 541 ? -14.008 -0.993 7.535 1 94.56 541 LEU A CA 1
ATOM 4236 C C . LEU A 1 541 ? -14.906 0.083 8.141 1 94.56 541 LEU A C 1
ATOM 4238 O O . LEU A 1 541 ? -15.945 -0.225 8.719 1 94.56 541 LEU A O 1
ATOM 4242 N N . GLY A 1 542 ? -14.414 1.334 8.133 1 93.25 542 GLY A N 1
ATOM 4243 C CA . GLY A 1 542 ? -15.281 2.422 8.57 1 93.25 542 GLY A CA 1
ATOM 4244 C C . GLY A 1 542 ? -14.781 3.109 9.828 1 93.25 542 GLY A C 1
ATOM 4245 O O . GLY A 1 542 ? -15.461 3.992 10.367 1 93.25 542 GLY A O 1
ATOM 4246 N N . PHE A 1 543 ? -13.57 2.746 10.227 1 96.69 543 PHE A N 1
ATOM 4247 C CA . PHE A 1 543 ? -13.023 3.354 11.43 1 96.69 543 PHE A CA 1
ATOM 4248 C C . PHE A 1 543 ? -12.359 4.688 11.109 1 96.69 543 PHE A C 1
ATOM 4250 O O . PHE A 1 543 ? -11.859 4.887 10 1 96.69 543 PHE A O 1
ATOM 4257 N N . TYR A 1 544 ? -12.375 5.559 12.117 1 96.31 544 TYR A N 1
ATOM 4258 C CA . TYR A 1 544 ? -11.57 6.773 12.094 1 96.31 544 TYR A CA 1
ATOM 4259 C C . TYR A 1 544 ? -10.352 6.633 13 1 96.31 544 TYR A C 1
ATOM 4261 O O . TYR A 1 544 ? -10.477 6.23 14.156 1 96.31 544 TYR A O 1
ATOM 4269 N N . GLU A 1 545 ? -9.266 6.98 12.477 1 97.12 545 GLU A N 1
ATOM 4270 C CA . GLU A 1 545 ? -8.062 6.941 13.305 1 97.12 545 GLU A CA 1
ATOM 4271 C C . GLU A 1 545 ? -7.961 8.188 14.188 1 97.12 545 GLU A C 1
ATOM 4273 O O . GLU A 1 545 ? -8.219 9.297 13.727 1 97.12 545 GLU A O 1
ATOM 4278 N N . THR A 1 546 ? -7.676 7.961 15.398 1 96.75 546 THR A N 1
ATOM 4279 C CA . THR A 1 546 ? -7.453 9.062 16.328 1 96.75 546 THR A CA 1
ATOM 4280 C C . THR A 1 546 ? -6.02 9.047 16.844 1 96.75 546 THR A C 1
ATOM 4282 O O . THR A 1 546 ? -5.398 7.988 16.953 1 96.75 546 THR A O 1
ATOM 4285 N N . ILE A 1 547 ? -5.48 10.211 17.031 1 95.88 547 ILE A N 1
ATOM 4286 C CA . ILE A 1 547 ? -4.188 10.391 17.688 1 95.88 547 ILE A CA 1
ATOM 4287 C C . ILE A 1 547 ? -4.363 11.164 18.984 1 95.88 547 ILE A C 1
ATOM 4289 O O . ILE A 1 547 ? -4.773 12.328 18.984 1 95.88 547 ILE A O 1
ATOM 4293 N N . THR A 1 548 ? -4.066 10.516 20.062 1 96.19 548 THR A N 1
ATOM 4294 C CA . THR A 1 548 ? -4.297 11.109 21.375 1 96.19 548 THR A CA 1
ATOM 4295 C C . THR A 1 548 ? -2.973 11.383 22.094 1 96.19 548 THR A C 1
ATOM 4297 O O . THR A 1 548 ? -1.916 10.945 21.641 1 96.19 548 THR A O 1
ATOM 4300 N N . TYR A 1 549 ? -3.031 12.117 23.188 1 94.31 549 TYR A N 1
ATOM 4301 C CA . TYR A 1 549 ? -1.85 12.43 23.984 1 94.31 549 TYR A CA 1
ATOM 4302 C C . TYR A 1 549 ? -1.335 11.195 24.703 1 94.31 549 TYR A C 1
ATOM 4304 O O . TYR A 1 549 ? -2.123 10.383 25.203 1 94.31 549 TYR A O 1
ATOM 4312 N N . SER A 1 550 ? -0.047 11.156 24.844 1 95.44 550 SER A N 1
ATOM 4313 C CA . SER A 1 550 ? 0.566 10.055 25.578 1 95.44 550 SER A CA 1
ATOM 4314 C C . SER A 1 550 ? 0.449 10.266 27.078 1 95.44 550 SER A C 1
ATOM 4316 O O . SER A 1 550 ? 0.497 9.305 27.844 1 95.44 550 SER A O 1
ATOM 4318 N N . LEU A 1 551 ? 0.367 11.57 27.469 1 94.75 551 LEU A N 1
ATOM 4319 C CA . LEU A 1 551 ? 0.208 11.906 28.875 1 94.75 551 LEU A CA 1
ATOM 4320 C C . LEU A 1 551 ? -1.268 11.945 29.266 1 94.75 551 LEU A C 1
ATOM 4322 O O . LEU A 1 551 ? -2.088 12.516 28.547 1 94.75 551 LEU A O 1
ATOM 4326 N N . ILE A 1 552 ? -1.637 11.273 30.375 1 94.12 552 ILE A N 1
ATOM 4327 C CA . ILE A 1 552 ? -3.02 11.227 30.844 1 94.12 552 ILE A CA 1
ATOM 4328 C C . ILE A 1 552 ? -3.082 11.57 32.312 1 94.12 552 ILE A C 1
ATOM 4330 O O . ILE A 1 552 ? -2.047 11.727 32.969 1 94.12 552 ILE A O 1
ATOM 4334 N N . SER A 1 553 ? -4.27 11.758 32.844 1 93.81 553 SER A N 1
ATOM 4335 C CA . SER A 1 553 ? -4.477 12.07 34.25 1 93.81 553 SER A CA 1
ATOM 4336 C C . SER A 1 553 ? -4.32 10.836 35.125 1 93.81 553 SER A C 1
ATOM 4338 O O . SER A 1 553 ? -4.355 9.703 34.625 1 93.81 553 SER A O 1
ATOM 4340 N N . SER A 1 554 ? -4.105 11.047 36.375 1 91.81 554 SER A N 1
ATOM 4341 C CA . SER A 1 554 ? -4 9.945 37.344 1 91.81 554 SER A CA 1
ATOM 4342 C C . SER A 1 554 ? -5.277 9.109 37.375 1 91.81 554 SER A C 1
ATOM 4344 O O . SER A 1 554 ? -5.23 7.891 37.5 1 91.81 554 SER A O 1
ATOM 4346 N N . GLU A 1 555 ? -6.352 9.75 37.219 1 91.56 555 GLU A N 1
ATOM 4347 C CA . GLU A 1 555 ? -7.645 9.062 37.219 1 91.56 555 GLU A CA 1
ATOM 4348 C C . GLU A 1 555 ? -7.777 8.125 36.031 1 91.56 555 GLU A C 1
ATOM 4350 O O . GLU A 1 555 ? -8.188 6.973 36.188 1 91.56 555 GLU A O 1
ATOM 4355 N N . MET A 1 556 ? -7.445 8.633 34.938 1 91.94 556 MET A N 1
ATOM 4356 C CA . MET A 1 556 ? -7.555 7.84 33.719 1 91.94 556 MET A CA 1
ATOM 4357 C C . MET A 1 556 ? -6.551 6.695 33.719 1 91.94 556 MET A C 1
ATOM 4359 O O . MET A 1 556 ? -6.828 5.621 33.188 1 91.94 556 MET A O 1
ATOM 4363 N N . PHE A 1 557 ? -5.43 6.91 34.312 1 92.5 557 PHE A N 1
ATOM 4364 C CA . PHE A 1 557 ? -4.426 5.863 34.438 1 92.5 557 PHE A CA 1
ATOM 4365 C C . PHE A 1 557 ? -4.949 4.699 35.25 1 92.5 557 PHE A C 1
ATOM 4367 O O . PHE A 1 557 ? -4.84 3.541 34.875 1 92.5 557 PHE A O 1
ATOM 4374 N N . GLU A 1 558 ? -5.574 4.977 36.344 1 89.94 558 GLU A N 1
ATOM 4375 C CA . GLU A 1 558 ? -6.059 3.967 37.281 1 89.94 558 GLU A CA 1
ATOM 4376 C C . GLU A 1 558 ? -7.246 3.205 36.688 1 89.94 558 GLU A C 1
ATOM 4378 O O . GLU A 1 558 ? -7.512 2.068 37.094 1 89.94 558 GLU A O 1
ATOM 4383 N N . ALA A 1 559 ? -7.855 3.76 35.781 1 90.31 559 ALA A N 1
ATOM 4384 C CA . ALA A 1 559 ? -9.07 3.178 35.219 1 90.31 559 ALA A CA 1
ATOM 4385 C C . ALA A 1 559 ? -8.773 1.855 34.5 1 90.31 559 ALA A C 1
ATOM 4387 O O . ALA A 1 559 ? -9.57 0.92 34.562 1 90.31 559 ALA A O 1
ATOM 4388 N N . PHE A 1 560 ? -7.625 1.717 33.875 1 89.81 560 PHE A N 1
ATOM 4389 C CA . PHE A 1 560 ? -7.391 0.509 33.094 1 89.81 560 PHE A CA 1
ATOM 4390 C C . PHE A 1 560 ? -6.09 -0.163 33.5 1 89.81 560 PHE A C 1
ATOM 4392 O O . PHE A 1 560 ? -5.801 -1.286 33.094 1 89.81 560 PHE A O 1
ATOM 4399 N N . THR A 1 561 ? -5.223 0.47 34.125 1 77.38 561 THR A N 1
ATOM 4400 C CA . THR A 1 561 ? -3.961 -0.128 34.562 1 77.38 561 THR A CA 1
ATOM 4401 C C . THR A 1 561 ? -3.721 0.103 36.031 1 77.38 561 THR A C 1
ATOM 4403 O O . THR A 1 561 ? -2.775 0.797 36.406 1 77.38 561 THR A O 1
ATOM 4406 N N . PRO A 1 562 ? -4.527 -0.528 36.844 1 69.12 562 PRO A N 1
ATOM 4407 C CA . PRO A 1 562 ? -4.305 -0.26 38.25 1 69.12 562 PRO A CA 1
ATOM 4408 C C . PRO A 1 562 ? -3.033 -0.915 38.781 1 69.12 562 PRO A C 1
ATOM 4410 O O . PRO A 1 562 ? -2.674 -2.014 38.344 1 69.12 562 PRO A O 1
ATOM 4413 N N . GLN A 1 563 ? -2.361 -0.216 39.688 1 66.19 563 GLN A N 1
ATOM 4414 C CA . GLN A 1 563 ? -1.346 -0.709 40.625 1 66.19 563 GLN A CA 1
ATOM 4415 C C . GLN A 1 563 ? -0.06 -1.07 39.875 1 66.19 563 GLN A C 1
ATOM 4417 O O . GLN A 1 563 ? 0.688 -1.947 40.312 1 66.19 563 GLN A O 1
ATOM 4422 N N . LYS A 1 564 ? 0.148 -0.438 38.688 1 74 564 LYS A N 1
ATOM 4423 C CA . LYS A 1 564 ? 1.393 -0.707 37.969 1 74 564 LYS A CA 1
ATOM 4424 C C . LYS A 1 564 ? 2.363 0.464 38.094 1 74 564 LYS A C 1
ATOM 4426 O O . LYS A 1 564 ? 1.943 1.604 38.312 1 74 564 LYS A O 1
ATOM 4431 N N . PRO A 1 565 ? 3.682 0.095 38.219 1 86.94 565 PRO A N 1
ATOM 4432 C CA . PRO A 1 565 ? 4.641 1.203 38.188 1 86.94 565 PRO A CA 1
ATOM 4433 C C . PRO A 1 565 ? 4.484 2.076 36.938 1 86.94 565 PRO A C 1
ATOM 4435 O O . PRO A 1 565 ? 4.203 1.564 35.844 1 86.94 565 PRO A O 1
ATOM 4438 N N . PHE A 1 566 ? 4.461 3.363 37.188 1 89.56 566 PHE A N 1
ATOM 4439 C CA . PHE A 1 566 ? 4.234 4.262 36.062 1 89.56 566 PHE A CA 1
ATOM 4440 C C . PHE A 1 566 ? 5.281 5.375 36.031 1 89.56 566 PHE A C 1
ATOM 4442 O O . PHE A 1 566 ? 6.047 5.531 37 1 89.56 566 PHE A O 1
ATOM 4449 N N . ILE A 1 567 ? 5.41 6.051 34.938 1 92.5 567 ILE A N 1
ATOM 4450 C CA . ILE A 1 567 ? 6.312 7.18 34.719 1 92.5 567 ILE A CA 1
ATOM 4451 C C . ILE A 1 567 ? 5.527 8.484 34.781 1 92.5 567 ILE A C 1
ATOM 4453 O O . ILE A 1 567 ? 4.598 8.695 34 1 92.5 567 ILE A O 1
ATOM 4457 N N . LYS A 1 568 ? 5.891 9.336 35.719 1 91.25 568 LYS A N 1
ATOM 4458 C CA . LYS A 1 568 ? 5.219 10.617 35.906 1 91.25 568 LYS A CA 1
ATOM 4459 C C . LYS A 1 568 ? 6.152 11.781 35.594 1 91.25 568 LYS A C 1
ATOM 4461 O O . LYS A 1 568 ? 7.348 11.719 35.906 1 91.25 568 LYS A O 1
ATOM 4466 N N . ILE A 1 569 ? 5.559 12.766 34.969 1 89.44 569 ILE A N 1
ATOM 4467 C CA . ILE A 1 569 ? 6.336 13.969 34.688 1 89.44 569 ILE A CA 1
ATOM 4468 C C . ILE A 1 569 ? 6.5 14.789 35.969 1 89.44 569 ILE A C 1
ATOM 4470 O O . ILE A 1 569 ? 5.551 14.922 36.75 1 89.44 569 ILE A O 1
ATOM 4474 N N . MET A 1 570 ? 7.637 15.344 36.188 1 88 570 MET A N 1
ATOM 4475 C CA . MET A 1 570 ? 7.973 16.062 37.406 1 88 570 MET A CA 1
ATOM 4476 C C . MET A 1 570 ? 7.238 17.406 37.469 1 88 570 MET A C 1
ATOM 4478 O O . MET A 1 570 ? 6.68 17.766 38.5 1 88 570 MET A O 1
ATOM 4482 N N . ASN A 1 571 ? 7.234 18.219 36.344 1 85 571 ASN A N 1
ATOM 4483 C CA . ASN A 1 571 ? 6.566 19.516 36.281 1 85 571 ASN A CA 1
ATOM 4484 C C . ASN A 1 571 ? 5.48 19.531 35.188 1 85 571 ASN A C 1
ATOM 4486 O O . ASN A 1 571 ? 5.688 20.062 34.094 1 85 571 ASN A O 1
ATOM 4490 N N . PRO A 1 572 ? 4.328 18.922 35.656 1 84.19 572 PRO A N 1
ATOM 4491 C CA . PRO A 1 572 ? 3.271 18.859 34.625 1 84.19 572 PRO A CA 1
ATOM 4492 C C . PRO A 1 572 ? 2.611 20.203 34.375 1 84.19 572 PRO A C 1
ATOM 4494 O O . PRO A 1 572 ? 2.484 21.016 35.312 1 84.19 572 PRO A O 1
ATOM 4497 N N . LEU A 1 573 ? 2.32 20.578 33.094 1 79.06 573 LEU A N 1
ATOM 4498 C CA . LEU A 1 573 ? 1.643 21.812 32.75 1 79.06 573 LEU A CA 1
ATOM 4499 C C . LEU A 1 573 ? 0.196 21.797 33.219 1 79.06 573 LEU A C 1
ATOM 4501 O O . LEU A 1 573 ? -0.375 22.859 33.5 1 79.06 573 LEU A O 1
ATOM 4505 N N . SER A 1 574 ? -0.435 20.594 33.25 1 86 574 SER A N 1
ATOM 4506 C CA . SER A 1 574 ? -1.812 20.438 33.688 1 86 574 SER A CA 1
ATOM 4507 C C . SER A 1 574 ? -2.002 19.109 34.438 1 86 574 SER A C 1
ATOM 4509 O O . SER A 1 574 ? -1.221 18.172 34.25 1 86 574 SER A O 1
ATOM 4511 N N . GLN A 1 575 ? -2.982 19.078 35.25 1 87.62 575 GLN A N 1
ATOM 4512 C CA . GLN A 1 575 ? -3.295 17.859 36 1 87.62 575 GLN A CA 1
ATOM 4513 C C . GLN A 1 575 ? -3.842 16.781 35.094 1 87.62 575 GLN A C 1
ATOM 4515 O O . GLN A 1 575 ? -3.805 15.594 35.438 1 87.62 575 GLN A O 1
ATOM 4520 N N . ASP A 1 576 ? -4.266 17.188 33.969 1 89.62 576 ASP A N 1
ATOM 4521 C CA . ASP A 1 576 ? -4.859 16.25 33.031 1 89.62 576 ASP A CA 1
ATOM 4522 C C . ASP A 1 576 ? -3.779 15.492 32.281 1 89.62 576 ASP A C 1
ATOM 4524 O O . ASP A 1 576 ? -4.062 14.469 31.641 1 89.62 576 ASP A O 1
ATOM 4528 N N . LYS A 1 577 ? -2.539 15.938 32.344 1 92.06 577 LYS A N 1
ATOM 4529 C CA . LYS A 1 577 ? -1.435 15.359 31.578 1 92.06 577 LYS A CA 1
ATOM 4530 C C . LYS A 1 577 ? -0.197 15.18 32.469 1 92.06 577 LYS A C 1
ATOM 4532 O O . LYS A 1 577 ? 0.746 15.969 32.375 1 92.06 577 LYS A O 1
ATOM 4537 N N . MET A 1 578 ? -0.182 14.102 33.25 1 93.12 578 MET A N 1
ATOM 4538 C CA . MET A 1 578 ? 0.857 13.961 34.25 1 93.12 578 MET A CA 1
ATOM 4539 C C . MET A 1 578 ? 1.598 12.641 34.094 1 93.12 578 MET A C 1
ATOM 4541 O O . MET A 1 578 ? 2.791 12.547 34.406 1 93.12 578 MET A O 1
ATOM 4545 N N . ILE A 1 579 ? 0.881 11.586 33.625 1 93.94 579 ILE A N 1
ATOM 4546 C CA . ILE A 1 579 ? 1.421 10.234 33.625 1 93.94 579 ILE A CA 1
ATOM 4547 C C . ILE A 1 579 ? 1.445 9.688 32.219 1 93.94 579 ILE A C 1
ATOM 4549 O O . ILE A 1 579 ? 0.492 9.875 31.438 1 93.94 579 ILE A O 1
ATOM 4553 N N . LEU A 1 580 ? 2.592 9.039 31.906 1 94.88 580 LEU A N 1
ATOM 4554 C CA . LEU A 1 580 ? 2.639 8.344 30.625 1 94.88 580 LEU A CA 1
ATOM 4555 C C . LEU A 1 580 ? 1.723 7.129 30.625 1 94.88 580 LEU A C 1
ATOM 4557 O O . LEU A 1 580 ? 1.806 6.285 31.531 1 94.88 580 LEU A O 1
ATOM 4561 N N . ARG A 1 581 ? 0.893 7.047 29.641 1 94.81 581 ARG A N 1
ATOM 4562 C CA . ARG A 1 581 ? -0.147 6.023 29.609 1 94.81 581 ARG A CA 1
ATOM 4563 C C . ARG A 1 581 ? 0.458 4.633 29.453 1 94.81 581 ARG A C 1
ATOM 4565 O O . ARG A 1 581 ? 1.522 4.477 28.844 1 94.81 581 ARG A O 1
ATOM 4572 N N . GLN A 1 582 ? -0.239 3.602 29.922 1 94.94 582 GLN A N 1
ATOM 4573 C CA . GLN A 1 582 ? 0.138 2.201 29.766 1 94.94 582 GLN A CA 1
ATOM 4574 C C . GLN A 1 582 ? -0.915 1.439 28.969 1 94.94 582 GLN A C 1
ATOM 4576 O O . GLN A 1 582 ? -0.758 0.245 28.703 1 94.94 582 GLN A O 1
ATOM 4581 N N . SER A 1 583 ? -1.983 2.146 28.609 1 95.56 583 SER A N 1
ATOM 4582 C CA . SER A 1 583 ? -3.061 1.6 27.781 1 95.56 583 SER A CA 1
ATOM 4583 C C . SER A 1 583 ? -3.693 2.678 26.922 1 95.56 583 SER A C 1
ATOM 4585 O O . SER A 1 583 ? -3.799 3.834 27.328 1 95.56 583 SER A O 1
ATOM 4587 N N . LEU A 1 584 ? -4.07 2.266 25.766 1 97.25 584 LEU A N 1
ATOM 4588 C CA . LEU A 1 584 ? -4.73 3.197 24.859 1 97.25 584 LEU A CA 1
ATOM 4589 C C . LEU A 1 584 ? -6.207 3.35 25.203 1 97.25 584 LEU A C 1
ATOM 4591 O O . LEU A 1 584 ? -6.871 4.273 24.734 1 97.25 584 LEU A O 1
ATOM 4595 N N . LEU A 1 585 ? -6.758 2.484 26.062 1 97.5 585 LEU A N 1
ATOM 4596 C CA . LEU A 1 585 ? -8.188 2.457 26.359 1 97.5 585 LEU A CA 1
ATOM 4597 C C . LEU A 1 585 ? -8.609 3.721 27.094 1 97.5 585 LEU A C 1
ATOM 4599 O O . LEU A 1 585 ? -9.703 4.242 26.875 1 97.5 585 LEU A O 1
ATOM 4603 N N . SER A 1 586 ? -7.723 4.211 27.953 1 94.94 586 SER A N 1
ATOM 4604 C CA . SER A 1 586 ? -8.016 5.449 28.672 1 94.94 586 SER A CA 1
ATOM 4605 C C . SER A 1 586 ? -8.258 6.605 27.703 1 94.94 586 SER A C 1
ATOM 4607 O O . SER A 1 586 ? -9.234 7.34 27.844 1 94.94 586 SER A O 1
ATOM 4609 N N . SER A 1 587 ? -7.375 6.684 26.797 1 95.56 587 SER A N 1
ATOM 4610 C CA . SER A 1 587 ? -7.469 7.754 25.812 1 95.56 587 SER A CA 1
ATOM 4611 C C . SER A 1 587 ? -8.711 7.598 24.938 1 95.56 587 SER A C 1
ATOM 4613 O O . SER A 1 587 ? -9.367 8.586 24.594 1 95.56 587 SER A O 1
ATOM 4615 N N . LEU A 1 588 ? -9.094 6.398 24.562 1 97.06 588 LEU A N 1
ATOM 4616 C CA . LEU A 1 588 ? -10.266 6.156 23.734 1 97.06 588 LEU A CA 1
ATOM 4617 C C . LEU A 1 588 ? -11.547 6.512 24.484 1 97.06 588 LEU A C 1
ATOM 4619 O O . LEU A 1 588 ? -12.508 7.016 23.875 1 97.06 588 LEU A O 1
ATOM 4623 N N . VAL A 1 589 ? -11.547 6.18 25.734 1 96.81 589 VAL A N 1
ATOM 4624 C CA . VAL A 1 589 ? -12.703 6.523 26.562 1 96.81 589 VAL A CA 1
ATOM 4625 C C . VAL A 1 589 ? -12.891 8.039 26.578 1 96.81 589 VAL A C 1
ATOM 4627 O O . VAL A 1 589 ? -14.016 8.531 26.484 1 96.81 589 VAL A O 1
ATOM 4630 N N . GLU A 1 590 ? -11.789 8.742 26.641 1 95.38 590 GLU A N 1
ATOM 4631 C CA . GLU A 1 590 ? -11.859 10.203 26.609 1 95.38 590 GLU A CA 1
ATOM 4632 C C . GLU A 1 590 ? -12.422 10.688 25.266 1 95.38 590 GLU A C 1
ATOM 4634 O O . GLU A 1 590 ? -13.234 11.617 25.234 1 95.38 590 GLU A O 1
ATOM 4639 N N . VAL A 1 591 ? -11.992 10.07 24.25 1 96.25 591 VAL A N 1
ATOM 4640 C CA . VAL A 1 591 ? -12.477 10.414 22.922 1 96.25 591 VAL A CA 1
ATOM 4641 C C . VAL A 1 591 ? -13.977 10.141 22.828 1 96.25 591 VAL A C 1
ATOM 4643 O O . VAL A 1 591 ? -14.734 10.984 22.328 1 96.25 591 VAL A O 1
ATOM 4646 N N . LEU A 1 592 ? -14.43 9.023 23.312 1 96.81 592 LEU A N 1
ATOM 4647 C CA . LEU A 1 592 ? -15.844 8.672 23.312 1 96.81 592 LEU A CA 1
ATOM 4648 C C . LEU A 1 592 ? -16.656 9.664 24.141 1 96.81 592 LEU A C 1
ATOM 4650 O O . LEU A 1 592 ? -17.719 10.109 23.703 1 96.81 592 LEU A O 1
ATOM 4654 N N . SER A 1 593 ? -16.109 9.945 25.266 1 95.75 593 SER A N 1
ATOM 4655 C CA . SER A 1 593 ? -16.781 10.898 26.141 1 95.75 593 SER A CA 1
ATOM 4656 C C . SER A 1 593 ? -16.969 12.242 25.453 1 95.75 593 SER A C 1
ATOM 4658 O O . SER A 1 593 ? -18.047 12.836 25.516 1 95.75 593 SER A O 1
ATOM 4660 N N . TYR A 1 594 ? -15.891 12.648 24.828 1 92.75 594 TYR A N 1
ATOM 4661 C CA . TYR A 1 594 ? -15.93 13.898 24.078 1 92.75 594 TYR A CA 1
ATOM 4662 C C . TYR A 1 594 ? -17.031 13.875 23.016 1 92.75 594 TYR A C 1
ATOM 4664 O O . TYR A 1 594 ? -17.812 14.82 22.891 1 92.75 594 TYR A O 1
ATOM 4672 N N . GLN A 1 595 ? -17.219 12.852 22.328 1 92 595 GLN A N 1
ATOM 4673 C CA . GLN A 1 595 ? -18.188 12.703 21.266 1 92 595 GLN A CA 1
ATOM 4674 C C . GLN A 1 595 ? -19.609 12.586 21.828 1 92 595 GLN A C 1
ATOM 4676 O O . GLN A 1 595 ? -20.531 13.219 21.312 1 92 595 GLN A O 1
ATOM 4681 N N . HIS A 1 596 ? -19.781 11.828 22.891 1 93.62 596 HIS A N 1
ATOM 4682 C CA . HIS A 1 596 ? -21.094 11.578 23.469 1 93.62 596 HIS A CA 1
ATOM 4683 C C . HIS A 1 596 ? -21.672 12.836 24.109 1 93.62 596 HIS A C 1
ATOM 4685 O O . HIS A 1 596 ? -22.875 13.07 24.062 1 93.62 596 HIS A O 1
ATOM 4691 N N . LYS A 1 597 ? -20.797 13.625 24.625 1 88.69 597 LYS A N 1
ATOM 4692 C CA . LYS A 1 597 ? -21.234 14.898 25.188 1 88.69 597 LYS A CA 1
ATOM 4693 C C . LYS A 1 597 ? -21.766 15.828 24.109 1 88.69 597 LYS A C 1
ATOM 4695 O O . LYS A 1 597 ? -22.562 16.734 24.391 1 88.69 597 LYS A O 1
ATOM 4700 N N . ARG A 1 598 ? -21.375 15.539 22.969 1 83.62 598 ARG A N 1
ATOM 4701 C CA . ARG A 1 598 ? -21.812 16.344 21.828 1 83.62 598 ARG A CA 1
ATOM 4702 C C . ARG A 1 598 ? -22.859 15.594 21.016 1 83.62 598 ARG A C 1
ATOM 4704 O O . ARG A 1 598 ? -23.109 15.93 19.859 1 83.62 598 ARG A O 1
ATOM 4711 N N . GLN A 1 599 ? -23.328 14.523 21.484 1 84.56 599 GLN A N 1
ATOM 4712 C CA . GLN A 1 599 ? -24.469 13.758 21 1 84.56 599 GLN A CA 1
ATOM 4713 C C . GLN A 1 599 ? -24.125 13.039 19.703 1 84.56 599 GLN A C 1
ATOM 4715 O O . GLN A 1 599 ? -24.969 12.906 18.812 1 84.56 599 GLN A O 1
ATOM 4720 N N . THR A 1 600 ? -22.969 12.68 19.578 1 87 600 THR A N 1
ATOM 4721 C CA . THR A 1 600 ? -22.547 11.812 18.484 1 87 600 THR A CA 1
ATOM 4722 C C . THR A 1 600 ? -22.375 10.375 18.969 1 87 600 THR A C 1
ATOM 4724 O O . THR A 1 600 ? -21.453 10.07 19.719 1 87 600 THR A O 1
ATOM 4727 N N . PHE A 1 601 ? -23.266 9.406 18.562 1 88.38 601 PHE A N 1
ATOM 4728 C CA . PHE A 1 601 ? -23.312 8.102 19.203 1 88.38 601 PHE A CA 1
ATOM 4729 C C . PHE A 1 601 ? -22.922 7 18.219 1 88.38 601 PHE A C 1
ATOM 4731 O O . PHE A 1 601 ? -22.641 5.875 18.625 1 88.38 601 PHE A O 1
ATOM 4738 N N . ASP A 1 602 ? -22.906 7.141 16.906 1 91.38 602 ASP A N 1
ATOM 4739 C CA . ASP A 1 602 ? -22.516 6.121 15.93 1 91.38 602 ASP A CA 1
ATOM 4740 C C . ASP A 1 602 ? -21.062 6.285 15.508 1 91.38 602 ASP A C 1
ATOM 4742 O O . ASP A 1 602 ? -20.781 6.797 14.422 1 91.38 602 ASP A O 1
ATOM 4746 N N . THR A 1 603 ? -20.234 5.719 16.469 1 92.75 603 THR A N 1
ATOM 4747 C CA . THR A 1 603 ? -18.828 6.016 16.219 1 92.75 603 THR A CA 1
ATOM 4748 C C . THR A 1 603 ? -18 4.734 16.219 1 92.75 603 THR A C 1
ATOM 4750 O O . THR A 1 603 ? -18.359 3.756 16.875 1 92.75 603 THR A O 1
ATOM 4753 N N . ALA A 1 604 ? -17 4.641 15.43 1 96.75 604 ALA A N 1
ATOM 4754 C CA . ALA A 1 604 ? -15.945 3.629 15.367 1 96.75 604 ALA A CA 1
ATOM 4755 C C . ALA A 1 604 ? -14.57 4.273 15.266 1 96.75 604 ALA A C 1
ATOM 4757 O O . ALA A 1 604 ? -14.227 4.859 14.234 1 96.75 604 ALA A O 1
ATOM 4758 N N . PHE A 1 605 ? -13.766 4.184 16.375 1 97.94 605 PHE A N 1
ATOM 4759 C CA . PHE A 1 605 ? -12.445 4.816 16.422 1 97.94 605 PHE A CA 1
ATOM 4760 C C . PHE A 1 605 ? -11.359 3.779 16.672 1 97.94 605 PHE A C 1
ATOM 4762 O O . PHE A 1 605 ? -11.609 2.742 17.281 1 97.94 605 PHE A O 1
ATOM 4769 N N . PHE A 1 606 ? -10.172 4.082 16.141 1 98.5 606 PHE A N 1
ATOM 4770 C CA . PHE A 1 606 ? -9.023 3.258 16.5 1 98.5 606 PHE A CA 1
ATOM 4771 C C . PHE A 1 606 ? -7.766 4.105 16.625 1 98.5 606 PHE A C 1
ATOM 4773 O O . PHE A 1 606 ? -7.723 5.242 16.141 1 98.5 606 PHE A O 1
ATOM 4780 N N . GLU A 1 607 ? -6.855 3.598 17.375 1 98.56 607 GLU A N 1
ATOM 4781 C CA . GLU A 1 607 ? -5.531 4.199 17.5 1 98.56 607 GLU A CA 1
ATOM 4782 C C . GLU A 1 607 ? -4.441 3.133 17.547 1 98.56 607 GLU A C 1
ATOM 4784 O O . GLU A 1 607 ? -4.59 2.115 18.219 1 98.56 607 GLU A O 1
ATOM 4789 N N . ILE A 1 608 ? -3.473 3.336 16.734 1 98.25 608 ILE A N 1
ATOM 4790 C CA . ILE A 1 608 ? -2.221 2.6 16.875 1 98.25 608 ILE A CA 1
ATOM 4791 C C . ILE A 1 608 ? -1.153 3.508 17.469 1 98.25 608 ILE A C 1
ATOM 4793 O O . ILE A 1 608 ? -0.75 4.496 16.859 1 98.25 608 ILE A O 1
ATOM 4797 N N . GLY A 1 609 ? -0.765 3.215 18.641 1 97.25 609 GLY A N 1
ATOM 4798 C CA . GLY A 1 609 ? 0.152 4.094 19.359 1 97.25 609 GLY A CA 1
ATOM 4799 C C . GLY A 1 609 ? 0.997 3.367 20.375 1 97.25 609 GLY A C 1
ATOM 4800 O O . GLY A 1 609 ? 0.792 2.18 20.641 1 97.25 609 GLY A O 1
ATOM 4801 N N . LYS A 1 610 ? 1.839 4.094 21.016 1 96.25 610 LYS A N 1
ATOM 4802 C CA . LYS A 1 610 ? 2.771 3.518 21.984 1 96.25 610 LYS A CA 1
ATOM 4803 C C . LYS A 1 610 ? 2.221 3.613 23.406 1 96.25 610 LYS A C 1
ATOM 4805 O O . LYS A 1 610 ? 1.46 4.527 23.719 1 96.25 610 LYS A O 1
ATOM 4810 N N . THR A 1 611 ? 2.523 2.695 24.141 1 94.38 611 THR A N 1
ATOM 4811 C CA . THR A 1 611 ? 2.33 2.662 25.594 1 94.38 611 THR A CA 1
ATOM 4812 C C . THR A 1 611 ? 3.668 2.541 26.312 1 94.38 611 THR A C 1
ATOM 4814 O O . THR A 1 611 ? 4.629 2 25.766 1 94.38 611 THR A O 1
ATOM 4817 N N . TYR A 1 612 ? 3.686 3.055 27.531 1 94 612 TYR A N 1
ATOM 4818 C CA . TYR A 1 612 ? 4.984 3.26 28.156 1 94 612 TYR A CA 1
ATOM 4819 C C . TYR A 1 612 ? 5.051 2.562 29.516 1 94 612 TYR A C 1
ATOM 4821 O O . TYR A 1 612 ? 4.199 2.789 30.375 1 94 612 TYR A O 1
ATOM 4829 N N . PHE A 1 613 ? 6.047 1.77 29.641 1 91.06 613 PHE A N 1
ATOM 4830 C CA . PHE A 1 613 ? 6.383 1.107 30.891 1 91.06 613 PHE A CA 1
ATOM 4831 C C . PHE A 1 613 ? 7.766 1.53 31.375 1 91.06 613 PHE A C 1
ATOM 4833 O O . PHE A 1 613 ? 8.555 2.078 30.594 1 91.06 613 PHE A O 1
ATOM 4840 N N . PRO A 1 614 ? 8.047 1.502 32.688 1 89.69 614 PRO A N 1
ATOM 4841 C CA . PRO A 1 614 ? 9.328 1.996 33.188 1 89.69 614 PRO A CA 1
ATOM 4842 C C . PRO A 1 614 ? 10.523 1.502 32.375 1 89.69 614 PRO A C 1
ATOM 4844 O O . PRO A 1 614 ? 11.453 2.268 32.094 1 89.69 614 PRO A O 1
ATOM 4847 N N . ASN A 1 615 ? 10.516 0.283 31.812 1 88.5 615 ASN A N 1
ATOM 4848 C CA . ASN A 1 615 ? 11.711 -0.233 31.156 1 88.5 615 ASN A CA 1
ATOM 4849 C C . ASN A 1 615 ? 11.438 -0.552 29.688 1 88.5 615 ASN A C 1
ATOM 4851 O O . ASN A 1 615 ? 12.289 -1.143 29.016 1 88.5 615 ASN A O 1
ATOM 4855 N N . GLN A 1 616 ? 10.273 -0.115 29.203 1 90.88 616 GLN A N 1
ATOM 4856 C CA . GLN A 1 616 ? 10.016 -0.503 27.828 1 90.88 616 GLN A CA 1
ATOM 4857 C C . GLN A 1 616 ? 8.852 0.297 27.234 1 90.88 616 GLN A C 1
ATOM 4859 O O . GLN A 1 616 ? 7.992 0.781 27.969 1 90.88 616 GLN A O 1
ATOM 4864 N N . GLU A 1 617 ? 8.945 0.417 25.922 1 92.69 617 GLU A N 1
ATOM 4865 C CA . GLU A 1 617 ? 7.852 0.957 25.125 1 92.69 617 GLU A CA 1
ATOM 4866 C C . GLU A 1 617 ? 7.227 -0.122 24.25 1 92.69 617 GLU A C 1
ATOM 4868 O O . GLU A 1 617 ? 7.934 -0.962 23.688 1 92.69 617 GLU A O 1
ATOM 4873 N N . THR A 1 618 ? 5.895 -0.118 24.266 1 93.44 618 THR A N 1
ATOM 4874 C CA . THR A 1 618 ? 5.207 -1.128 23.469 1 93.44 618 THR A CA 1
ATOM 4875 C C . THR A 1 618 ? 4.223 -0.475 22.5 1 93.44 618 THR A C 1
ATOM 4877 O O . THR A 1 618 ? 3.709 0.613 22.781 1 93.44 618 THR A O 1
ATOM 4880 N N . LEU A 1 619 ? 4.094 -1.111 21.359 1 96.81 619 LEU A N 1
ATOM 4881 C CA . LEU A 1 619 ? 3.107 -0.666 20.391 1 96.81 619 LEU A CA 1
ATOM 4882 C C . LEU A 1 619 ? 1.791 -1.415 20.562 1 96.81 619 LEU A C 1
ATOM 4884 O O . LEU A 1 619 ? 1.785 -2.635 20.75 1 96.81 619 LEU A O 1
ATOM 4888 N N . SER A 1 620 ? 0.689 -0.65 20.5 1 97.06 620 SER A N 1
ATOM 4889 C CA . SER A 1 620 ? -0.621 -1.262 20.688 1 97.06 620 SER A CA 1
ATOM 4890 C C . SER A 1 620 ? -1.635 -0.732 19.688 1 97.06 620 SER A C 1
ATOM 4892 O O . SER A 1 620 ? -1.466 0.362 19.141 1 97.06 620 SER A O 1
ATOM 4894 N N . LEU A 1 621 ? -2.6 -1.549 19.391 1 98.38 621 LEU A N 1
ATOM 4895 C CA . LEU A 1 621 ? -3.811 -1.171 18.672 1 98.38 621 LEU A CA 1
ATOM 4896 C C . LEU A 1 621 ? -5.02 -1.181 19.609 1 98.38 621 LEU A C 1
ATOM 4898 O O . LEU A 1 621 ? -5.254 -2.162 20.312 1 98.38 621 LEU A O 1
ATOM 4902 N N . ALA A 1 622 ? -5.695 -0.096 19.625 1 98.56 622 ALA A N 1
ATOM 4903 C CA . ALA A 1 622 ? -6.957 -0.045 20.359 1 98.56 622 ALA A CA 1
ATOM 4904 C C . ALA A 1 622 ? -8.078 0.497 19.484 1 98.56 622 ALA A C 1
ATOM 4906 O O . ALA A 1 622 ? -7.844 1.347 18.625 1 98.56 622 ALA A O 1
ATOM 4907 N N . PHE A 1 623 ? -9.266 -0.055 19.641 1 98.31 623 PHE A N 1
ATOM 4908 C CA . PHE A 1 623 ? -10.398 0.503 18.922 1 98.31 623 PHE A CA 1
ATOM 4909 C C . PHE A 1 623 ? -11.672 0.431 19.75 1 98.31 623 PHE A C 1
ATOM 4911 O O . PHE A 1 623 ? -11.727 -0.313 20.734 1 98.31 623 PHE A O 1
ATOM 4918 N N . ALA A 1 624 ? -12.586 1.275 19.484 1 98 624 ALA A N 1
ATOM 4919 C CA . ALA A 1 624 ? -13.836 1.428 20.234 1 98 624 ALA A CA 1
ATOM 4920 C C . ALA A 1 624 ? -15.031 1.52 19.281 1 98 624 ALA A C 1
ATOM 4922 O O . ALA A 1 624 ? -14.945 2.145 18.219 1 98 624 ALA A O 1
ATOM 4923 N N . LEU A 1 625 ? -16.109 0.848 19.672 1 96.88 625 LEU A N 1
ATOM 4924 C CA . LEU A 1 625 ? -17.375 0.875 18.938 1 96.88 625 LEU A CA 1
ATOM 4925 C C . LEU A 1 625 ? -18.516 1.319 19.859 1 96.88 625 LEU A C 1
ATOM 4927 O O . LEU A 1 625 ? -18.562 0.942 21.031 1 96.88 625 LEU A O 1
ATOM 4931 N N . ASN A 1 626 ? -19.359 2.088 19.312 1 96 626 ASN A N 1
ATOM 4932 C CA . ASN A 1 626 ? -20.578 2.488 20 1 96 626 ASN A CA 1
ATOM 4933 C C . ASN A 1 626 ? -21.703 2.811 19.031 1 96 626 ASN A C 1
ATOM 4935 O O . ASN A 1 626 ? -21.453 3.244 17.906 1 96 626 ASN A O 1
ATOM 4939 N N . GLY A 1 627 ? -22.922 2.531 19.469 1 94.62 627 GLY A N 1
ATOM 4940 C CA . GLY A 1 627 ? -24.062 2.816 18.625 1 94.62 627 GLY A CA 1
ATOM 4941 C C . GLY A 1 627 ? -24.188 1.874 17.438 1 94.62 627 GLY A C 1
ATOM 4942 O O . GLY A 1 627 ? -23.938 0.672 17.562 1 94.62 627 GLY A O 1
ATOM 4943 N N . HIS A 1 628 ? -24.609 2.398 16.359 1 93.31 628 HIS A N 1
ATOM 4944 C CA . HIS A 1 628 ? -24.703 1.591 15.156 1 93.31 628 HIS A CA 1
ATOM 4945 C C . HIS A 1 628 ? -23.391 1.563 14.391 1 93.31 628 HIS A C 1
ATOM 4947 O O . HIS A 1 628 ? -22.859 2.615 14.031 1 93.31 628 HIS A O 1
ATOM 4953 N N . PHE A 1 629 ? -22.875 0.353 14.211 1 92.12 629 PHE A N 1
ATOM 4954 C CA . PHE A 1 629 ? -21.688 0.208 13.383 1 92.12 629 PHE A CA 1
ATOM 4955 C C . PHE A 1 629 ? -22 0.437 11.914 1 92.12 629 PHE A C 1
ATOM 4957 O O . PHE A 1 629 ? -21.203 1.023 11.18 1 92.12 629 PHE A O 1
ATOM 4964 N N . LEU A 1 630 ? -23.141 -0.063 11.508 1 90.44 630 LEU A N 1
ATOM 4965 C CA . LEU A 1 630 ? -23.734 0.231 10.203 1 90.44 630 LEU A CA 1
ATOM 4966 C C . LEU A 1 630 ? -25.141 0.815 10.367 1 90.44 630 LEU A C 1
ATOM 4968 O O . LEU A 1 630 ? -26 0.21 11.008 1 90.44 630 LEU A O 1
ATOM 4972 N N . ASN A 1 631 ? -25.234 2.016 9.852 1 87.44 631 ASN A N 1
ATOM 4973 C CA . ASN A 1 631 ? -26.531 2.697 9.852 1 87.44 631 ASN A CA 1
ATOM 4974 C C . ASN A 1 631 ? -27.141 2.766 8.453 1 87.44 631 ASN A C 1
ATOM 4976 O O . ASN A 1 631 ? -26.609 3.461 7.582 1 87.44 631 ASN A O 1
ATOM 4980 N N . SER A 1 632 ? -28.297 2.107 8.289 1 86.38 632 SER A N 1
ATOM 4981 C CA . SER A 1 632 ? -28.875 2.008 6.957 1 86.38 632 SER A CA 1
ATOM 4982 C C . SER A 1 632 ? -30.094 2.93 6.812 1 86.38 632 SER A C 1
ATOM 4984 O O . SER A 1 632 ? -30.766 2.922 5.781 1 86.38 632 SER A O 1
ATOM 4986 N N . LEU A 1 633 ? -30.406 3.648 7.895 1 87.19 633 LEU A N 1
ATOM 4987 C CA . LEU A 1 633 ? -31.469 4.645 7.887 1 87.19 633 LEU A CA 1
ATOM 4988 C C . LEU A 1 633 ? -32.812 4.004 7.539 1 87.19 633 LEU A C 1
ATOM 4990 O O . LEU A 1 633 ? -33.281 3.105 8.242 1 87.19 633 LEU A O 1
ATOM 4994 N N . TRP A 1 634 ? -33.438 4.441 6.371 1 87.69 634 TRP A N 1
ATOM 4995 C CA . TRP A 1 634 ? -34.781 3.986 6.051 1 87.69 634 TRP A CA 1
ATOM 4996 C C . TRP A 1 634 ? -34.781 2.516 5.645 1 87.69 634 TRP A C 1
ATOM 4998 O O . TRP A 1 634 ? -35.812 1.846 5.703 1 87.69 634 TRP A O 1
ATOM 5008 N N . HIS A 1 635 ? -33.594 2.043 5.25 1 86.94 635 HIS A N 1
ATOM 5009 C CA . HIS A 1 635 ? -33.469 0.666 4.785 1 86.94 635 HIS A CA 1
ATOM 5010 C C . HIS A 1 635 ? -33.594 -0.318 5.941 1 86.94 635 HIS A C 1
ATOM 5012 O O . HIS A 1 635 ? -33.938 -1.486 5.734 1 86.94 635 HIS A O 1
ATOM 5018 N N . LYS A 1 636 ? -33.281 0.026 7.145 1 85.12 636 LYS A N 1
ATOM 5019 C CA . LYS A 1 636 ? -33.531 -0.673 8.406 1 85.12 636 LYS A CA 1
ATOM 5020 C C . LYS A 1 636 ? -32.75 -1.982 8.461 1 85.12 636 LYS A C 1
ATOM 5022 O O . LYS A 1 636 ? -33.281 -3.023 8.828 1 85.12 636 LYS A O 1
ATOM 5027 N N . GLN A 1 637 ? -31.594 -2.029 7.977 1 89.12 637 GLN A N 1
ATOM 5028 C CA . GLN A 1 637 ? -30.641 -3.129 8.109 1 89.12 637 GLN A CA 1
ATOM 5029 C C . GLN A 1 637 ? -29.406 -2.695 8.883 1 89.12 637 GLN A C 1
ATOM 5031 O O . GLN A 1 637 ? -28.281 -2.809 8.391 1 89.12 637 GLN A O 1
ATOM 5036 N N . ASP A 1 638 ? -29.672 -2.289 10.023 1 90.69 638 ASP A N 1
ATOM 5037 C CA . ASP A 1 638 ? -28.609 -1.748 10.867 1 90.69 638 ASP A CA 1
ATOM 5038 C C . ASP A 1 638 ? -27.828 -2.867 11.555 1 90.69 638 ASP A C 1
ATOM 5040 O O . ASP A 1 638 ? -28.344 -3.98 11.711 1 90.69 638 ASP A O 1
ATOM 5044 N N . VAL A 1 639 ? -26.641 -2.607 11.828 1 93.06 639 VAL A N 1
ATOM 5045 C CA . VAL A 1 639 ? -25.797 -3.445 12.68 1 93.06 639 VAL A CA 1
ATOM 5046 C C . VAL A 1 639 ? -25.391 -2.664 13.93 1 93.06 639 VAL A C 1
ATOM 5048 O O . VAL A 1 639 ? -24.656 -1.68 13.836 1 93.06 639 VAL A O 1
ATOM 5051 N N . SER A 1 640 ? -25.844 -3.072 15.016 1 94.88 640 SER A N 1
ATOM 5052 C CA . SER A 1 640 ? -25.516 -2.41 16.281 1 94.88 640 SER A CA 1
ATOM 5053 C C . SER A 1 640 ? -24.203 -2.92 16.844 1 94.88 640 SER A C 1
ATOM 5055 O O . SER A 1 640 ? -23.906 -4.117 16.766 1 94.88 640 SER A O 1
ATOM 5057 N N . SER A 1 641 ? -23.5 -1.978 17.406 1 95.06 641 SER A N 1
ATOM 5058 C CA . SER A 1 641 ? -22.266 -2.377 18.078 1 95.06 641 SER A CA 1
ATOM 5059 C C . SER A 1 641 ? -22.547 -3.348 19.219 1 95.06 641 SER A C 1
ATOM 5061 O O . SER A 1 641 ? -23.531 -3.199 19.938 1 95.06 641 SER A O 1
ATOM 5063 N N . SER A 1 642 ? -21.766 -4.359 19.297 1 95.56 642 SER A N 1
ATOM 5064 C CA . SER A 1 642 ? -21.859 -5.383 20.328 1 95.56 642 SER A CA 1
ATOM 5065 C C . SER A 1 642 ? -20.516 -6.059 20.578 1 95.56 642 SER A C 1
ATOM 5067 O O . SER A 1 642 ? -19.547 -5.797 19.875 1 95.56 642 SER A O 1
ATOM 5069 N N . PHE A 1 643 ? -20.531 -6.809 21.594 1 95.81 643 PHE A N 1
ATOM 5070 C CA . PHE A 1 643 ? -19.344 -7.586 21.891 1 95.81 643 PHE A CA 1
ATOM 5071 C C . PHE A 1 643 ? -18.953 -8.461 20.719 1 95.81 643 PHE A C 1
ATOM 5073 O O . PHE A 1 643 ? -17.781 -8.57 20.375 1 95.81 643 PHE A O 1
ATOM 5080 N N . PHE A 1 644 ? -19.922 -8.977 20.094 1 94.19 644 PHE A N 1
ATOM 5081 C CA . PHE A 1 644 ? -19.672 -9.953 19.047 1 94.19 644 PHE A CA 1
ATOM 5082 C C . PHE A 1 644 ? -19.266 -9.266 17.75 1 94.19 644 PHE A C 1
ATOM 5084 O O . PHE A 1 644 ? -18.469 -9.805 16.969 1 94.19 644 PHE A O 1
ATOM 5091 N N . VAL A 1 645 ? -19.812 -8.062 17.453 1 95.06 645 VAL A N 1
ATOM 5092 C CA . VAL A 1 645 ? -19.328 -7.273 16.312 1 95.06 645 VAL A CA 1
ATOM 5093 C C . VAL A 1 645 ? -17.859 -6.902 16.531 1 95.06 645 VAL A C 1
ATOM 5095 O O . VAL A 1 645 ? -17.062 -7.008 15.602 1 95.06 645 VAL A O 1
ATOM 5098 N N . THR A 1 646 ? -17.547 -6.535 17.75 1 96.69 646 THR A N 1
ATOM 5099 C CA . THR A 1 646 ? -16.172 -6.219 18.109 1 96.69 646 THR A CA 1
ATOM 5100 C C . THR A 1 646 ? -15.266 -7.43 17.891 1 96.69 646 THR A C 1
ATOM 5102 O O . THR A 1 646 ? -14.156 -7.305 17.375 1 96.69 646 THR A O 1
ATOM 5105 N N . LYS A 1 647 ? -15.75 -8.539 18.297 1 95.62 647 LYS A N 1
ATOM 5106 C CA . LYS A 1 647 ? -15.023 -9.789 18.094 1 95.62 647 LYS A CA 1
ATOM 5107 C C . LYS A 1 647 ? -14.812 -10.062 16.609 1 95.62 647 LYS A C 1
ATOM 5109 O O . LYS A 1 647 ? -13.75 -10.523 16.203 1 95.62 647 LYS A O 1
ATOM 5114 N N . GLY A 1 648 ? -15.867 -9.828 15.82 1 94.81 648 GLY A N 1
ATOM 5115 C CA . GLY A 1 648 ? -15.742 -10.008 14.383 1 94.81 648 GLY A CA 1
ATOM 5116 C C . GLY A 1 648 ? -14.656 -9.156 13.766 1 94.81 648 GLY A C 1
ATOM 5117 O O . GLY A 1 648 ? -13.898 -9.625 12.914 1 94.81 648 GLY A O 1
ATOM 5118 N N . ILE A 1 649 ? -14.586 -7.922 14.18 1 95.81 649 ILE A N 1
ATOM 5119 C CA . ILE A 1 649 ? -13.539 -7.023 13.719 1 95.81 649 ILE A CA 1
ATOM 5120 C C . ILE A 1 649 ? -12.172 -7.562 14.125 1 95.81 649 ILE A C 1
ATOM 5122 O O . ILE A 1 649 ? -11.234 -7.574 13.32 1 95.81 649 ILE A O 1
ATOM 5126 N N . LEU A 1 650 ? -12.078 -8.047 15.312 1 96.69 650 LEU A N 1
ATOM 5127 C CA . LEU A 1 650 ? -10.82 -8.609 15.812 1 96.69 650 LEU A CA 1
ATOM 5128 C C . LEU A 1 650 ? -10.414 -9.836 15.008 1 96.69 650 LEU A C 1
ATOM 5130 O O . LEU A 1 650 ? -9.227 -10.055 14.758 1 96.69 650 LEU A O 1
ATOM 5134 N N . GLU A 1 651 ? -11.383 -10.625 14.664 1 94.81 651 GLU A N 1
ATOM 5135 C CA . GLU A 1 651 ? -11.094 -11.797 13.844 1 94.81 651 GLU A CA 1
ATOM 5136 C C . GLU A 1 651 ? -10.539 -11.398 12.484 1 94.81 651 GLU A C 1
ATOM 5138 O O . GLU A 1 651 ? -9.641 -12.055 11.953 1 94.81 651 GLU A O 1
ATOM 5143 N N . LYS A 1 652 ? -11.109 -10.359 11.93 1 95.12 652 LYS A N 1
ATOM 5144 C CA . LYS A 1 652 ? -10.578 -9.844 10.672 1 95.12 652 LYS A CA 1
ATOM 5145 C C . LYS A 1 652 ? -9.141 -9.367 10.836 1 95.12 652 LYS A C 1
ATOM 5147 O O . LYS A 1 652 ? -8.289 -9.633 9.984 1 95.12 652 LYS A O 1
ATOM 5152 N N . ILE A 1 653 ? -8.859 -8.695 11.906 1 96.19 653 ILE A N 1
ATOM 5153 C CA . ILE A 1 653 ? -7.516 -8.211 12.211 1 96.19 653 ILE A CA 1
ATOM 5154 C C . ILE A 1 653 ? -6.562 -9.391 12.383 1 96.19 653 ILE A C 1
ATOM 5156 O O . ILE A 1 653 ? -5.457 -9.391 11.836 1 96.19 653 ILE A O 1
ATOM 5160 N N . SER A 1 654 ? -6.977 -10.422 13.117 1 95.06 654 SER A N 1
ATOM 5161 C CA . SER A 1 654 ? -6.148 -11.594 13.359 1 95.06 654 SER A CA 1
ATOM 5162 C C . SER A 1 654 ? -5.824 -12.328 12.062 1 95.06 654 SER A C 1
ATOM 5164 O O . SER A 1 654 ? -4.695 -12.781 11.867 1 95.06 654 SER A O 1
ATOM 5166 N N . ALA A 1 655 ? -6.875 -12.422 11.211 1 91.88 655 ALA A N 1
ATOM 5167 C CA . ALA A 1 655 ? -6.664 -13.062 9.914 1 91.88 655 ALA A CA 1
ATOM 5168 C C . ALA A 1 655 ? -5.633 -12.305 9.086 1 91.88 655 ALA A C 1
ATOM 5170 O O . ALA A 1 655 ? -4.766 -12.906 8.453 1 91.88 655 ALA A O 1
ATOM 5171 N N . PHE A 1 656 ? -5.648 -11.031 9.125 1 93.56 656 PHE A N 1
ATOM 5172 C CA . PHE A 1 656 ? -4.703 -10.188 8.406 1 93.56 656 PHE A CA 1
ATOM 5173 C C . PHE A 1 656 ? -3.287 -10.383 8.938 1 93.56 656 PHE A C 1
ATOM 5175 O O . PHE A 1 656 ? -2.34 -10.516 8.164 1 93.56 656 PHE A O 1
ATOM 5182 N N . LEU A 1 657 ? -3.209 -10.414 10.234 1 93.31 657 LEU A N 1
ATOM 5183 C CA . LEU A 1 657 ? -1.9 -10.523 10.867 1 93.31 657 LEU A CA 1
ATOM 5184 C C . LEU A 1 657 ? -1.373 -11.945 10.781 1 93.31 657 LEU A C 1
ATOM 5186 O O . LEU A 1 657 ? -0.199 -12.195 11.062 1 93.31 657 LEU A O 1
ATOM 5190 N N . GLY A 1 658 ? -2.252 -12.906 10.484 1 89.94 658 GLY A N 1
ATOM 5191 C CA . GLY A 1 658 ? -1.852 -14.297 10.359 1 89.94 658 GLY A CA 1
ATOM 5192 C C . GLY A 1 658 ? -1.692 -14.992 11.695 1 89.94 658 GLY A C 1
ATOM 5193 O O . GLY A 1 658 ? -0.806 -15.836 11.859 1 89.94 658 GLY A O 1
ATOM 5194 N N . ILE A 1 659 ? -2.494 -14.562 12.664 1 90.81 659 ILE A N 1
ATOM 5195 C CA . ILE A 1 659 ? -2.418 -15.18 13.984 1 90.81 659 ILE A CA 1
ATOM 5196 C C . ILE A 1 659 ? -3.793 -15.711 14.391 1 90.81 659 ILE A C 1
ATOM 5198 O O . ILE A 1 659 ? -4.812 -15.305 13.828 1 90.81 659 ILE A O 1
ATOM 5202 N N . THR A 1 660 ? -3.799 -16.625 15.328 1 90.31 660 THR A N 1
ATOM 5203 C CA . THR A 1 660 ? -5.031 -17.172 15.891 1 90.31 660 THR A CA 1
ATOM 5204 C C . THR A 1 660 ? -5.168 -16.781 17.359 1 90.31 660 THR A C 1
ATOM 5206 O O . THR A 1 660 ? -4.312 -17.109 18.188 1 90.31 660 THR A O 1
ATOM 5209 N N . LEU A 1 661 ? -6.246 -16.062 17.641 1 93.12 661 LEU A N 1
ATOM 5210 C CA . LEU A 1 661 ? -6.496 -15.586 19 1 93.12 661 LEU A CA 1
ATOM 5211 C C . LEU A 1 661 ? -7.477 -16.5 19.734 1 93.12 661 LEU A C 1
ATOM 5213 O O . LEU A 1 661 ? -8.43 -17 19.125 1 93.12 661 LEU A O 1
ATOM 5217 N N . THR A 1 662 ? -7.152 -16.703 20.969 1 93.38 662 THR A N 1
ATOM 5218 C CA . THR A 1 662 ? -8.078 -17.375 21.875 1 93.38 662 THR A CA 1
ATOM 5219 C C . THR A 1 662 ? -8.648 -16.406 22.891 1 93.38 662 THR A C 1
ATOM 5221 O O . THR A 1 662 ? -7.93 -15.539 23.406 1 93.38 662 THR A O 1
ATOM 5224 N N . TYR A 1 663 ? -9.922 -16.531 23.172 1 94.62 663 TYR A N 1
ATOM 5225 C CA . TYR A 1 663 ? -10.617 -15.648 24.094 1 94.62 663 TYR A CA 1
ATOM 5226 C C . TYR A 1 663 ? -10.82 -16.312 25.453 1 94.62 663 TYR A C 1
ATOM 5228 O O . TYR A 1 663 ? -11.422 -17.391 25.531 1 94.62 663 TYR A O 1
ATOM 5236 N N . GLN A 1 664 ? -10.305 -15.688 26.484 1 93.62 664 GLN A N 1
ATOM 5237 C CA . GLN A 1 664 ? -10.453 -16.219 27.828 1 93.62 664 GLN A CA 1
ATOM 5238 C C . GLN A 1 664 ? -11.32 -15.297 28.688 1 93.62 664 GLN A C 1
ATOM 5240 O O . GLN A 1 664 ? -10.953 -14.148 28.953 1 93.62 664 GLN A O 1
ATOM 5245 N N . LYS A 1 665 ? -12.398 -15.859 29.141 1 92.69 665 LYS A N 1
ATOM 5246 C CA . LYS A 1 665 ? -13.281 -15.094 30.016 1 92.69 665 LYS A CA 1
ATOM 5247 C C . LYS A 1 665 ? -12.547 -14.648 31.281 1 92.69 665 LYS A C 1
ATOM 5249 O O . LYS A 1 665 ? -11.766 -15.414 31.844 1 92.69 665 LYS A O 1
ATOM 5254 N N . THR A 1 666 ? -12.773 -13.375 31.656 1 93.56 666 THR A N 1
ATOM 5255 C CA . THR A 1 666 ? -12.117 -12.836 32.844 1 93.56 666 THR A CA 1
ATOM 5256 C C . THR A 1 666 ? -13.008 -11.812 33.531 1 93.56 666 THR A C 1
ATOM 5258 O O . THR A 1 666 ? -14.078 -11.461 33.031 1 93.56 666 THR A O 1
ATOM 5261 N N . GLN A 1 667 ? -12.703 -11.531 34.75 1 92.31 667 GLN A N 1
ATOM 5262 C CA . GLN A 1 667 ? -13.352 -10.469 35.5 1 92.31 667 GLN A CA 1
ATOM 5263 C C . GLN A 1 667 ? -12.32 -9.539 36.125 1 92.31 667 GLN A C 1
ATOM 5265 O O . GLN A 1 667 ? -12.625 -8.844 37.094 1 92.31 667 GLN A O 1
ATOM 5270 N N . GLN A 1 668 ? -11.219 -9.57 35.562 1 89.31 668 GLN A N 1
ATOM 5271 C CA . GLN A 1 668 ? -10.086 -8.898 36.219 1 89.31 668 GLN A CA 1
ATOM 5272 C C . GLN A 1 668 ? -10.102 -7.402 35.906 1 89.31 668 GLN A C 1
ATOM 5274 O O . GLN A 1 668 ? -9.477 -6.613 36.625 1 89.31 668 GLN A O 1
ATOM 5279 N N . HIS A 1 669 ? -10.789 -6.992 34.906 1 91.94 669 HIS A N 1
ATOM 5280 C CA . HIS A 1 669 ? -10.789 -5.59 34.5 1 91.94 669 HIS A CA 1
ATOM 5281 C C . HIS A 1 669 ? -12.016 -4.863 35.031 1 91.94 669 HIS A C 1
ATOM 5283 O O . HIS A 1 669 ? -13.125 -5.039 34.5 1 91.94 669 HIS A O 1
ATOM 5289 N N . SER A 1 670 ? -11.812 -4.023 35.969 1 90.5 670 SER A N 1
ATOM 5290 C CA . SER A 1 670 ? -12.898 -3.443 36.75 1 90.5 670 SER A CA 1
ATOM 5291 C C . SER A 1 670 ? -13.75 -2.502 35.906 1 90.5 670 SER A C 1
ATOM 5293 O O . SER A 1 670 ? -14.938 -2.314 36.188 1 90.5 670 SER A O 1
ATOM 5295 N N . ASN A 1 671 ? -13.188 -1.971 34.875 1 93.25 671 ASN A N 1
ATOM 5296 C CA . ASN A 1 671 ? -13.938 -0.975 34.125 1 93.25 671 ASN A CA 1
ATOM 5297 C C . ASN A 1 671 ? -14.602 -1.588 32.906 1 93.25 671 ASN A C 1
ATOM 5299 O O . ASN A 1 671 ? -15.148 -0.869 32.062 1 93.25 671 ASN A O 1
ATOM 5303 N N . PHE A 1 672 ? -14.562 -2.85 32.844 1 96 672 PHE A N 1
ATOM 5304 C CA . PHE A 1 672 ? -15.375 -3.615 31.891 1 96 672 PHE A CA 1
ATOM 5305 C C . PHE A 1 672 ? -16.516 -4.312 32.594 1 96 672 PHE A C 1
ATOM 5307 O O . PHE A 1 672 ? -16.422 -4.617 33.781 1 96 672 PHE A O 1
ATOM 5314 N N . HIS A 1 673 ? -17.547 -4.504 31.875 1 96.38 673 HIS A N 1
ATOM 5315 C CA . HIS A 1 673 ? -18.656 -5.289 32.406 1 96.38 673 HIS A CA 1
ATOM 5316 C C . HIS A 1 673 ? -18.188 -6.688 32.812 1 96.38 673 HIS A C 1
ATOM 5318 O O . HIS A 1 673 ? -17.547 -7.379 32.031 1 96.38 673 HIS A O 1
ATOM 5324 N N . PRO A 1 674 ? -18.453 -7.102 34 1 94.19 674 PRO A N 1
ATOM 5325 C CA . PRO A 1 674 ? -17.938 -8.383 34.5 1 94.19 674 PRO A CA 1
ATOM 5326 C C . PRO A 1 674 ? -18.406 -9.57 33.656 1 94.19 674 PRO A C 1
ATOM 5328 O O . PRO A 1 674 ? -17.688 -10.562 33.531 1 94.19 674 PRO A O 1
ATOM 5331 N N . GLY A 1 675 ? -19.516 -9.438 33.062 1 92.19 675 GLY A N 1
ATOM 5332 C CA . GLY A 1 675 ? -20.047 -10.547 32.312 1 92.19 675 GLY A CA 1
ATOM 5333 C C . GLY A 1 675 ? -19.703 -10.469 30.828 1 92.19 675 GLY A C 1
ATOM 5334 O O . GLY A 1 675 ? -20.016 -11.375 30.062 1 92.19 675 GLY A O 1
ATOM 5335 N N . MET A 1 676 ? -19.031 -9.445 30.406 1 95.31 676 MET A N 1
ATOM 5336 C CA . MET A 1 676 ? -18.75 -9.258 28.984 1 95.31 676 MET A CA 1
ATOM 5337 C C . MET A 1 676 ? -17.344 -8.727 28.781 1 95.31 676 MET A C 1
ATOM 5339 O O . MET A 1 676 ? -17.156 -7.617 28.266 1 95.31 676 MET A O 1
ATOM 5343 N N . GLN A 1 677 ? -16.375 -9.508 29.172 1 96.69 677 GLN A N 1
ATOM 5344 C CA . GLN A 1 677 ? -14.969 -9.188 28.969 1 96.69 677 GLN A CA 1
ATOM 5345 C C . GLN A 1 677 ? -14.141 -10.461 28.781 1 96.69 677 GLN A C 1
ATOM 5347 O O . GLN A 1 677 ? -14.492 -11.516 29.312 1 96.69 677 GLN A O 1
ATOM 5352 N N . ALA A 1 678 ? -13.055 -10.312 28.016 1 97.12 678 ALA A N 1
ATOM 5353 C CA . ALA A 1 678 ? -12.188 -11.461 27.781 1 97.12 678 ALA A CA 1
ATOM 5354 C C . ALA A 1 678 ? -10.75 -11.016 27.531 1 97.12 678 ALA A C 1
ATOM 5356 O O . ALA A 1 678 ? -10.508 -9.938 26.984 1 97.12 678 ALA A O 1
ATOM 5357 N N . ASN A 1 679 ? -9.828 -11.82 28 1 97.25 679 ASN A N 1
ATOM 5358 C CA . ASN A 1 679 ? -8.43 -11.672 27.625 1 97.25 679 ASN A CA 1
ATOM 5359 C C . ASN A 1 679 ? -8.156 -12.305 26.25 1 97.25 679 ASN A C 1
ATOM 5361 O O . ASN A 1 679 ? -8.711 -13.352 25.938 1 97.25 679 ASN A O 1
ATOM 5365 N N . LEU A 1 680 ? -7.387 -11.633 25.484 1 97.06 680 LEU A N 1
ATOM 5366 C CA . LEU A 1 680 ? -6.953 -12.164 24.203 1 97.06 680 LEU A CA 1
ATOM 5367 C C . LEU A 1 680 ? -5.613 -12.867 24.328 1 97.06 680 LEU A C 1
ATOM 5369 O O . LEU A 1 680 ? -4.621 -12.266 24.75 1 97.06 680 LEU A O 1
ATOM 5373 N N . LEU A 1 681 ? -5.559 -14.094 23.938 1 95.5 681 LEU A N 1
ATOM 5374 C CA . LEU A 1 681 ? -4.352 -14.898 24.094 1 95.5 681 LEU A CA 1
ATOM 5375 C C . LEU A 1 681 ? -3.768 -15.273 22.734 1 95.5 681 LEU A C 1
ATOM 5377 O O . LEU A 1 681 ? -4.508 -15.617 21.812 1 95.5 681 LEU A O 1
ATOM 5381 N N . PHE A 1 682 ? -2.475 -15.195 22.625 1 93.88 682 PHE A N 1
ATOM 5382 C CA . PHE A 1 682 ? -1.662 -15.695 21.516 1 93.88 682 PHE A CA 1
ATOM 5383 C C . PHE A 1 682 ? -0.483 -16.516 22.031 1 93.88 682 PHE A C 1
ATOM 5385 O O . PHE A 1 682 ? 0.305 -16.031 22.844 1 93.88 682 PHE A O 1
ATOM 5392 N N . ASN A 1 683 ? -0.467 -17.703 21.641 1 91 683 ASN A N 1
ATOM 5393 C CA . ASN A 1 683 ? 0.541 -18.609 22.172 1 91 683 ASN A CA 1
ATOM 5394 C C . ASN A 1 683 ? 0.537 -18.641 23.688 1 91 683 ASN A C 1
ATOM 5396 O O . ASN A 1 683 ? 1.593 -18.547 24.312 1 91 683 ASN A O 1
ATOM 5400 N N . ASN A 1 684 ? -0.688 -18.609 24.281 1 90.5 684 ASN A N 1
ATOM 5401 C CA . ASN A 1 684 ? -0.951 -18.734 25.719 1 90.5 684 ASN A CA 1
ATOM 5402 C C . ASN A 1 684 ? -0.446 -17.516 26.484 1 90.5 684 ASN A C 1
ATOM 5404 O O . ASN A 1 684 ? -0.23 -17.594 27.703 1 90.5 684 ASN A O 1
ATOM 5408 N N . GLN A 1 685 ? -0.196 -16.547 25.797 1 93.69 685 GLN A N 1
ATOM 5409 C CA . GLN A 1 685 ? 0.158 -15.273 26.422 1 93.69 685 GLN A CA 1
ATOM 5410 C C . GLN A 1 685 ? -0.924 -14.219 26.203 1 93.69 685 GLN A C 1
ATOM 5412 O O . GLN A 1 685 ? -1.483 -14.125 25.109 1 93.69 685 GLN A O 1
ATOM 5417 N N . ILE A 1 686 ? -1.162 -13.492 27.234 1 94.56 686 ILE A N 1
ATOM 5418 C CA . ILE A 1 686 ? -2.168 -12.438 27.109 1 94.56 686 ILE A CA 1
ATOM 5419 C C . ILE A 1 686 ? -1.598 -11.273 26.312 1 94.56 686 ILE A C 1
ATOM 5421 O O . ILE A 1 686 ? -0.615 -10.648 26.719 1 94.56 686 ILE A O 1
ATOM 5425 N N . ILE A 1 687 ? -2.217 -10.93 25.219 1 95.31 687 ILE A N 1
ATOM 5426 C CA . ILE A 1 687 ? -1.684 -9.859 24.391 1 95.31 687 ILE A CA 1
ATOM 5427 C C . ILE A 1 687 ? -2.75 -8.789 24.188 1 95.31 687 ILE A C 1
ATOM 5429 O O . ILE A 1 687 ? -2.621 -7.938 23.297 1 95.31 687 ILE A O 1
ATOM 5433 N N . GLY A 1 688 ? -3.867 -8.891 24.906 1 96.25 688 GLY A N 1
ATOM 5434 C CA . GLY A 1 688 ? -4.887 -7.863 24.766 1 96.25 688 GLY A CA 1
ATOM 5435 C C . GLY A 1 688 ? -6.133 -8.141 25.578 1 96.25 688 GLY A C 1
ATOM 5436 O O . GLY A 1 688 ? -6.168 -9.086 26.375 1 96.25 688 GLY A O 1
ATOM 5437 N N . VAL A 1 689 ? -7.09 -7.234 25.438 1 97.19 689 VAL A N 1
ATOM 5438 C CA . VAL A 1 689 ? -8.344 -7.328 26.188 1 97.19 689 VAL A CA 1
ATOM 5439 C C . VAL A 1 689 ? -9.492 -6.805 25.328 1 97.19 689 VAL A C 1
ATOM 5441 O O . VAL A 1 689 ? -9.297 -5.953 24.469 1 97.19 689 VAL A O 1
ATOM 5444 N N . ILE A 1 690 ? -10.648 -7.395 25.453 1 98 690 ILE A N 1
ATOM 5445 C CA . ILE A 1 690 ? -11.883 -6.977 24.797 1 98 690 ILE A CA 1
ATOM 5446 C C . ILE A 1 690 ? -13.031 -6.984 25.797 1 98 690 ILE A C 1
ATOM 5448 O O . ILE A 1 690 ? -13.086 -7.828 26.688 1 98 690 ILE A O 1
ATOM 5452 N N . GLY A 1 691 ? -13.906 -5.926 25.672 1 98 691 GLY A N 1
ATOM 5453 C CA . GLY A 1 691 ? -15.031 -5.938 26.594 1 98 691 GLY A CA 1
ATOM 5454 C C . GLY A 1 691 ? -15.977 -4.77 26.391 1 98 691 GLY A C 1
ATOM 5455 O O . GLY A 1 691 ? -15.711 -3.875 25.594 1 98 691 GLY A O 1
ATOM 5456 N N . LYS A 1 692 ? -17.109 -4.883 27.141 1 98.06 692 LYS A N 1
ATOM 5457 C CA . LYS A 1 692 ? -18.094 -3.811 27.25 1 98.06 692 LYS A CA 1
ATOM 5458 C C . LYS A 1 692 ? -17.781 -2.896 28.422 1 98.06 692 LYS A C 1
ATOM 5460 O O . LYS A 1 692 ? -17.375 -3.363 29.5 1 98.06 692 LYS A O 1
ATOM 5465 N N . THR A 1 693 ? -17.969 -1.636 28.234 1 97.5 693 THR A N 1
ATOM 5466 C CA . THR A 1 693 ? -17.703 -0.688 29.312 1 97.5 693 THR A CA 1
ATOM 5467 C C . THR A 1 693 ? -18.625 -0.943 30.5 1 97.5 693 THR A C 1
ATOM 5469 O O . THR A 1 693 ? -19.812 -1.268 30.312 1 97.5 693 THR A O 1
ATOM 5472 N N . HIS A 1 694 ? -18.094 -0.773 31.641 1 97.19 694 HIS A N 1
ATOM 5473 C CA . HIS A 1 694 ? -18.875 -0.918 32.875 1 97.19 694 HIS A CA 1
ATOM 5474 C C . HIS A 1 694 ? -19.875 0.223 33.031 1 97.19 694 HIS A C 1
ATOM 5476 O O . HIS A 1 694 ? -19.562 1.372 32.688 1 97.19 694 HIS A O 1
ATOM 5482 N N . PRO A 1 695 ? -21.016 -0.026 33.594 1 96.25 695 PRO A N 1
ATOM 5483 C CA . PRO A 1 695 ? -22.031 1.022 33.781 1 96.25 695 PRO A CA 1
ATOM 5484 C C . PRO A 1 695 ? -21.516 2.178 34.625 1 96.25 695 PRO A C 1
ATOM 5486 O O . PRO A 1 695 ? -21.875 3.334 34.406 1 96.25 695 PRO A O 1
ATOM 5489 N N . GLN A 1 696 ? -20.719 1.903 35.562 1 95.06 696 GLN A N 1
ATOM 5490 C CA . GLN A 1 696 ? -20.156 2.947 36.406 1 95.06 696 GLN A CA 1
ATOM 5491 C C . GLN A 1 696 ? -19.234 3.869 35.625 1 95.06 696 GLN A C 1
ATOM 5493 O O . GLN A 1 696 ? -19.25 5.086 35.812 1 95.06 696 GLN A O 1
ATOM 5498 N N . LEU A 1 697 ? -18.422 3.258 34.844 1 95.56 697 LEU A N 1
ATOM 5499 C CA . LEU A 1 697 ? -17.578 4.039 33.938 1 95.56 697 LEU A CA 1
ATOM 5500 C C . LEU A 1 697 ? -18.406 4.922 33.031 1 95.56 697 LEU A C 1
ATOM 5502 O O . LEU A 1 697 ? -18.078 6.086 32.812 1 95.56 697 LEU A O 1
ATOM 5506 N N . ASN A 1 698 ? -19.531 4.395 32.562 1 96.62 698 ASN A N 1
ATOM 5507 C CA . ASN A 1 698 ? -20.438 5.121 31.672 1 96.62 698 ASN A CA 1
ATOM 5508 C C . ASN A 1 698 ? -21.031 6.352 32.344 1 96.62 698 ASN A C 1
ATOM 5510 O O . ASN A 1 698 ? -21.094 7.426 31.75 1 96.62 698 ASN A O 1
ATOM 5514 N N . THR A 1 699 ? -21.391 6.137 33.5 1 95.94 699 THR A N 1
ATOM 5515 C CA . THR A 1 699 ? -21.984 7.238 34.25 1 95.94 699 THR A CA 1
ATOM 5516 C C . THR A 1 699 ? -20.938 8.312 34.562 1 95.94 699 THR A C 1
ATOM 5518 O O . THR A 1 699 ? -21.203 9.5 34.375 1 95.94 699 THR A O 1
ATOM 5521 N N . LYS A 1 700 ? -19.828 7.895 34.938 1 94.56 700 LYS A N 1
ATOM 5522 C CA . LYS A 1 700 ? -18.766 8.812 35.344 1 94.56 700 LYS A CA 1
ATOM 5523 C C . LYS A 1 700 ? -18.312 9.672 34.156 1 94.56 700 LYS A C 1
ATOM 5525 O O . LYS A 1 700 ? -18.078 10.875 34.312 1 94.56 700 LYS A O 1
ATOM 5530 N N . TYR A 1 701 ? -18.219 9.07 33.062 1 94.81 701 TYR A N 1
ATOM 5531 C CA . TYR A 1 701 ? -17.672 9.789 31.922 1 94.81 701 TYR A CA 1
ATOM 5532 C C . TYR A 1 701 ? -18.75 10.078 30.891 1 94.81 701 TYR A C 1
ATOM 5534 O O . TYR A 1 701 ? -18.453 10.43 29.75 1 94.81 701 TYR A O 1
ATOM 5542 N N . HIS A 1 702 ? -20.016 9.844 31.203 1 94.5 702 HIS A N 1
ATOM 5543 C CA . HIS A 1 702 ? -21.156 10.141 30.359 1 94.5 702 HIS A CA 1
ATOM 5544 C C . HIS A 1 702 ? -21.078 9.383 29.031 1 94.5 702 HIS A C 1
ATOM 5546 O O . HIS A 1 702 ? -21.203 9.984 27.969 1 94.5 702 HIS A O 1
ATOM 5552 N N . LEU A 1 703 ? -20.891 8.141 29.188 1 95.12 703 LEU A N 1
ATOM 5553 C CA . LEU A 1 703 ? -20.812 7.273 28.016 1 95.12 703 LEU A CA 1
ATOM 5554 C C . LEU A 1 703 ? -22.078 6.457 27.844 1 95.12 703 LEU A C 1
ATOM 5556 O O . LEU A 1 703 ? -22.703 6.059 28.828 1 95.12 703 LEU A O 1
ATOM 5560 N N . LYS A 1 704 ? -22.406 6.281 26.641 1 94.94 704 LYS A N 1
ATOM 5561 C CA . LYS A 1 704 ? -23.344 5.207 26.312 1 94.94 704 LYS A CA 1
ATOM 5562 C C . LYS A 1 704 ? -22.625 3.859 26.234 1 94.94 704 LYS A C 1
ATOM 5564 O O . LYS A 1 704 ? -21.406 3.791 26.375 1 94.94 704 LYS A O 1
ATOM 5569 N N . GLU A 1 705 ? -23.438 2.838 26.109 1 94.94 705 GLU A N 1
ATOM 5570 C CA . GLU A 1 705 ? -22.875 1.5 25.984 1 94.94 705 GLU A CA 1
ATOM 5571 C C . GLU A 1 705 ? -21.828 1.45 24.875 1 94.94 705 GLU A C 1
ATOM 5573 O O . GLU A 1 705 ? -22.094 1.801 23.719 1 94.94 705 GLU A O 1
ATOM 5578 N N . SER A 1 706 ? -20.609 1.112 25.281 1 97.38 706 SER A N 1
ATOM 5579 C CA . SER A 1 706 ? -19.5 1.075 24.328 1 97.38 706 SER A CA 1
ATOM 5580 C C . SER A 1 706 ? -18.703 -0.213 24.469 1 97.38 706 SER A C 1
ATOM 5582 O O . SER A 1 706 ? -18.734 -0.861 25.516 1 97.38 706 SER A O 1
ATOM 5584 N N . PHE A 1 707 ? -18.062 -0.605 23.438 1 98.31 707 PHE A N 1
ATOM 5585 C CA . PHE A 1 707 ? -17.234 -1.803 23.375 1 98.31 707 PHE A CA 1
ATOM 5586 C C . PHE A 1 707 ? -15.797 -1.449 23.031 1 98.31 707 PHE A C 1
ATOM 5588 O O . PHE A 1 707 ? -15.547 -0.705 22.078 1 98.31 707 PHE A O 1
ATOM 5595 N N . LEU A 1 708 ? -14.844 -1.948 23.812 1 98.25 708 LEU A N 1
ATOM 5596 C CA . LEU A 1 708 ? -13.438 -1.587 23.672 1 98.25 708 LEU A CA 1
ATOM 5597 C C . LEU A 1 708 ? -12.578 -2.828 23.469 1 98.25 708 LEU A C 1
ATOM 5599 O O . LEU A 1 708 ? -12.914 -3.91 23.953 1 98.25 708 LEU A O 1
ATOM 5603 N N . CYS A 1 709 ? -11.523 -2.596 22.719 1 98.44 709 CYS A N 1
ATOM 5604 C CA . CYS A 1 709 ? -10.531 -3.646 22.516 1 98.44 709 CYS A CA 1
ATOM 5605 C C . CYS A 1 709 ? -9.125 -3.062 22.406 1 98.44 709 CYS A C 1
ATOM 5607 O O . CYS A 1 709 ? -8.938 -1.996 21.812 1 98.44 709 CYS A O 1
ATOM 5609 N N . GLU A 1 710 ? -8.195 -3.654 23.062 1 98 710 GLU A N 1
ATOM 5610 C CA . GLU A 1 710 ? -6.785 -3.314 22.922 1 98 710 GLU A CA 1
ATOM 5611 C C . GLU A 1 710 ? -5.945 -4.559 22.641 1 98 710 GLU A C 1
ATOM 5613 O O . GLU A 1 710 ? -6.094 -5.578 23.312 1 98 710 GLU A O 1
ATOM 5618 N N . LEU A 1 711 ? -5.156 -4.488 21.625 1 97.56 711 LEU A N 1
ATOM 5619 C CA . LEU A 1 711 ? -4.273 -5.566 21.203 1 97.56 711 LEU A CA 1
ATOM 5620 C C . LEU A 1 711 ? -2.822 -5.105 21.172 1 97.56 711 LEU A C 1
ATOM 5622 O O . LEU A 1 711 ? -2.496 -4.109 20.531 1 97.56 711 LEU A O 1
ATOM 5626 N N . PHE A 1 712 ? -1.928 -5.801 21.844 1 96.31 712 PHE A N 1
ATOM 5627 C CA . PHE A 1 712 ? -0.505 -5.48 21.812 1 96.31 712 PHE A CA 1
ATOM 5628 C C . PHE A 1 712 ? 0.126 -5.938 20.5 1 96.31 712 PHE A C 1
ATOM 5630 O O . PHE A 1 712 ? 0.063 -7.121 20.156 1 96.31 712 PHE A O 1
ATOM 5637 N N . LEU A 1 713 ? 0.651 -4.996 19.844 1 96.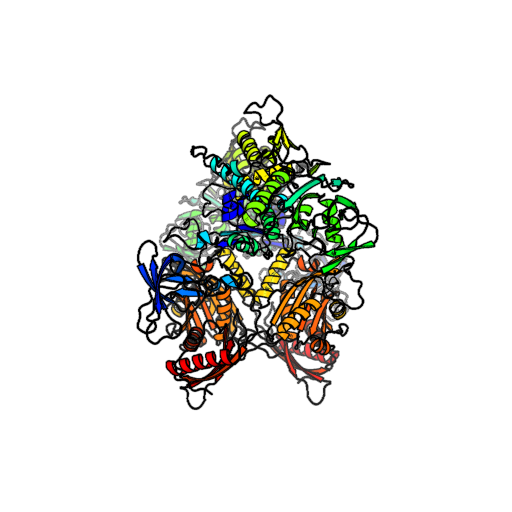5 713 LEU A N 1
ATOM 5638 C CA . LEU A 1 713 ? 1.296 -5.312 18.578 1 96.5 713 LEU A CA 1
ATOM 5639 C C . LEU A 1 713 ? 2.775 -5.625 18.781 1 96.5 713 LEU A C 1
ATOM 5641 O O . LEU A 1 713 ? 3.635 -4.793 18.484 1 96.5 713 LEU A O 1
ATOM 5645 N N . THR A 1 714 ? 3.094 -6.855 19.109 1 93.75 714 THR A N 1
ATOM 5646 C CA . THR A 1 714 ? 4.461 -7.289 19.359 1 93.75 714 THR A CA 1
ATOM 5647 C C . THR A 1 714 ? 5.223 -7.5 18.062 1 93.75 714 THR A C 1
ATOM 5649 O O . THR A 1 714 ? 4.613 -7.672 17 1 93.75 714 THR A O 1
ATOM 5652 N N . ASP A 1 715 ? 6.496 -7.547 18.172 1 92.06 715 ASP A N 1
ATOM 5653 C CA . ASP A 1 715 ? 7.336 -7.773 17 1 92.06 715 ASP A CA 1
ATOM 5654 C C . ASP A 1 715 ? 7.082 -9.156 16.391 1 92.06 715 ASP A C 1
ATOM 5656 O O . ASP A 1 715 ? 7.164 -9.344 15.18 1 92.06 715 ASP A O 1
ATOM 5660 N N . GLU A 1 716 ? 6.773 -10.055 17.234 1 90.94 716 GLU A N 1
ATOM 5661 C CA . GLU A 1 716 ? 6.488 -11.414 16.797 1 90.94 716 GLU A CA 1
ATOM 5662 C C . GLU A 1 716 ? 5.289 -11.438 15.844 1 90.94 716 GLU A C 1
ATOM 5664 O O . GLU A 1 716 ? 5.301 -12.148 14.836 1 90.94 716 GLU A O 1
ATOM 5669 N N . ILE A 1 717 ? 4.34 -10.633 16.141 1 92.06 717 ILE A N 1
ATOM 5670 C CA . ILE A 1 717 ? 3.105 -10.586 15.375 1 92.06 717 ILE A CA 1
ATOM 5671 C C . ILE A 1 717 ? 3.328 -9.797 14.086 1 92.06 717 ILE A C 1
ATOM 5673 O O . ILE A 1 717 ? 2.875 -10.211 13.016 1 92.06 717 ILE A O 1
ATOM 5677 N N . LEU A 1 718 ? 4.07 -8.719 14.148 1 92.69 718 LEU A N 1
ATOM 5678 C CA . LEU A 1 718 ? 4.203 -7.785 13.039 1 92.69 718 LEU A CA 1
ATOM 5679 C C . LEU A 1 718 ? 5.242 -8.273 12.039 1 92.69 718 LEU A C 1
ATOM 5681 O O . LEU A 1 718 ? 5.262 -7.828 10.891 1 92.69 718 LEU A O 1
ATOM 5685 N N . ASN A 1 719 ? 6.121 -9.156 12.383 1 90.56 719 ASN A N 1
ATOM 5686 C CA . ASN A 1 719 ? 7.176 -9.633 11.492 1 90.56 719 ASN A CA 1
ATOM 5687 C C . ASN A 1 719 ? 6.914 -11.062 11.023 1 90.56 719 ASN A C 1
ATOM 5689 O O . ASN A 1 719 ? 7.797 -11.703 10.453 1 90.56 719 ASN A O 1
ATOM 5693 N N . THR A 1 720 ? 5.758 -11.531 11.273 1 80.62 720 THR A N 1
ATOM 5694 C CA . THR A 1 720 ? 5.418 -12.883 10.828 1 80.62 720 THR A CA 1
ATOM 5695 C C . THR A 1 720 ? 5.074 -12.891 9.344 1 80.62 720 THR A C 1
ATOM 5697 O O . THR A 1 720 ? 4.27 -12.078 8.883 1 80.62 720 THR A O 1
ATOM 5700 N N . THR A 1 721 ? 5.973 -13.688 8.539 1 74.06 721 THR A N 1
ATOM 5701 C CA . THR A 1 721 ? 5.652 -13.875 7.125 1 74.06 721 THR A CA 1
ATOM 5702 C C . THR A 1 721 ? 4.664 -15.023 6.941 1 74.06 721 THR A C 1
ATOM 5704 O O . THR A 1 721 ? 4.809 -16.078 7.559 1 74.06 721 THR A O 1
ATOM 5707 N N . LYS A 1 722 ? 3.562 -14.688 6.254 1 67 722 LYS A N 1
ATOM 5708 C CA . LYS A 1 722 ? 2.545 -15.703 5.988 1 67 722 LYS A CA 1
ATOM 5709 C C . LYS A 1 722 ? 2.941 -16.578 4.805 1 67 722 LYS A C 1
ATOM 5711 O O . LYS A 1 722 ? 3.348 -16.078 3.756 1 67 722 LYS A O 1
ATOM 5716 N N . THR A 1 723 ? 3.186 -17.922 5.137 1 70.75 723 THR A N 1
ATOM 5717 C CA . THR A 1 723 ? 3.32 -18.844 4.02 1 70.75 723 THR A CA 1
ATOM 5718 C C . THR A 1 723 ? 1.965 -19.438 3.646 1 70.75 723 THR A C 1
ATOM 5720 O O . THR A 1 723 ? 1.248 -19.953 4.508 1 70.75 723 THR A O 1
ATOM 5723 N N . PHE A 1 724 ? 1.537 -19.047 2.5 1 71.19 724 PHE A N 1
ATOM 5724 C CA . PHE A 1 724 ? 0.279 -19.594 2.012 1 71.19 724 PHE A CA 1
ATOM 5725 C C . PHE A 1 724 ? 0.525 -20.844 1.171 1 71.19 724 PHE A C 1
ATOM 5727 O O . PHE A 1 724 ? 1.435 -20.875 0.339 1 71.19 724 PHE A O 1
ATOM 5734 N N . THR A 1 725 ? 0.012 -21.922 1.656 1 75.19 725 THR A N 1
ATOM 5735 C CA . THR A 1 725 ? 0.039 -23.156 0.871 1 75.19 725 THR A CA 1
ATOM 5736 C C . THR A 1 725 ? -1.299 -23.375 0.172 1 75.19 725 THR A C 1
ATOM 5738 O O . THR A 1 725 ? -2.355 -23.281 0.799 1 75.19 725 THR A O 1
ATOM 5741 N N . PHE A 1 726 ? -1.164 -23.594 -1 1 78.19 726 PHE A N 1
ATOM 5742 C CA . PHE A 1 726 ? -2.369 -23.859 -1.781 1 78.19 726 PHE A CA 1
ATOM 5743 C C . PHE A 1 726 ? -2.926 -25.234 -1.481 1 78.19 726 PHE A C 1
ATOM 5745 O O . PHE A 1 726 ? -2.176 -26.219 -1.403 1 78.19 726 PHE A O 1
ATOM 5752 N N . GLN A 1 727 ? -4.223 -25.25 -1.218 1 75.12 727 GLN A N 1
ATOM 5753 C CA . GLN A 1 727 ? -4.965 -26.5 -1.151 1 75.12 727 GLN A CA 1
ATOM 5754 C C . GLN A 1 727 ? -5.938 -26.625 -2.32 1 75.12 727 GLN A C 1
ATOM 5756 O O . GLN A 1 727 ? -6.668 -25.688 -2.631 1 75.12 727 GLN A O 1
ATOM 5761 N N . PRO A 1 728 ? -5.914 -27.734 -3.014 1 78.19 728 PRO A N 1
ATOM 5762 C CA . PRO A 1 728 ? -6.82 -27.891 -4.152 1 78.19 728 PRO A CA 1
ATOM 5763 C C . PRO A 1 728 ? -8.289 -27.75 -3.766 1 78.19 728 PRO A C 1
ATOM 5765 O O . PRO A 1 728 ? -8.68 -28.109 -2.652 1 78.19 728 PRO A O 1
ATOM 5768 N N . ILE A 1 729 ? -9.094 -27.172 -4.645 1 77.44 729 ILE A N 1
ATOM 5769 C CA . ILE A 1 729 ? -10.531 -27.016 -4.445 1 77.44 729 ILE A CA 1
ATOM 5770 C C . ILE A 1 729 ? -11.211 -28.391 -4.523 1 77.44 729 ILE A C 1
ATOM 5772 O O . ILE A 1 729 ? -10.969 -29.156 -5.457 1 77.44 729 ILE A O 1
ATOM 5776 N N . PRO A 1 730 ? -11.969 -28.656 -3.486 1 74.62 730 PRO A N 1
ATOM 5777 C CA . PRO A 1 730 ? -12.641 -29.969 -3.512 1 74.62 730 PRO A CA 1
ATOM 5778 C C . PRO A 1 730 ? -13.523 -30.156 -4.742 1 74.62 730 PRO A C 1
ATOM 5780 O O . PRO A 1 730 ? -14.258 -29.234 -5.125 1 74.62 730 PRO A O 1
ATOM 5783 N N . LYS A 1 731 ? -13.484 -31.281 -5.344 1 77.5 731 LYS A N 1
ATOM 5784 C CA . LYS A 1 731 ? -14.266 -31.594 -6.535 1 77.5 731 LYS A CA 1
ATOM 5785 C C . LYS A 1 731 ? -15.625 -32.188 -6.168 1 77.5 731 LYS A C 1
ATOM 5787 O O . LYS A 1 731 ? -16.547 -32.188 -6.98 1 77.5 731 LYS A O 1
ATOM 5792 N N . PHE A 1 732 ? -15.742 -32.656 -4.91 1 82.12 732 PHE A N 1
ATOM 5793 C CA . PHE A 1 732 ? -16.953 -33.344 -4.484 1 82.12 732 PHE A CA 1
ATOM 5794 C C . PHE A 1 732 ? -17.875 -32.375 -3.707 1 82.12 732 PHE A C 1
ATOM 5796 O O . PHE A 1 732 ? -17.406 -31.406 -3.131 1 82.12 732 PHE A O 1
ATOM 5803 N N . PRO A 1 733 ? -19.156 -32.625 -3.697 1 83.44 733 PRO A N 1
ATOM 5804 C CA . PRO A 1 733 ? -20.109 -31.734 -3.037 1 83.44 733 PRO A CA 1
ATOM 5805 C C . PRO A 1 733 ? -20 -31.781 -1.515 1 83.44 733 PRO A C 1
ATOM 5807 O O . PRO A 1 733 ? -19.562 -32.781 -0.95 1 83.44 733 PRO A O 1
ATOM 5810 N N . THR A 1 734 ? -20.438 -30.672 -0.939 1 87.5 734 THR A N 1
ATOM 5811 C CA . THR A 1 734 ? -20.5 -30.547 0.513 1 87.5 734 THR A CA 1
ATOM 5812 C C . THR A 1 734 ? -21.875 -30.969 1.035 1 87.5 734 THR A C 1
ATOM 5814 O O . THR A 1 734 ? -22.891 -30.641 0.44 1 87.5 734 THR A O 1
ATOM 5817 N N . VAL A 1 735 ? -21.891 -31.781 2.08 1 89.81 735 VAL A N 1
ATOM 5818 C CA . VAL A 1 735 ? -23.141 -32.188 2.719 1 89.81 735 VAL A CA 1
ATOM 5819 C C . VAL A 1 735 ? -23.359 -31.375 3.998 1 89.81 735 VAL A C 1
ATOM 5821 O O . VAL A 1 735 ? -22.438 -31.234 4.809 1 89.81 735 VAL A O 1
ATOM 5824 N N . ILE A 1 736 ? -24.578 -30.828 4.141 1 91 736 ILE A N 1
ATOM 5825 C CA . ILE A 1 736 ? -24.875 -29.969 5.281 1 91 736 ILE A CA 1
ATOM 5826 C C . ILE A 1 736 ? -25.875 -30.688 6.203 1 91 736 ILE A C 1
ATOM 5828 O O . ILE A 1 736 ? -26.844 -31.266 5.742 1 91 736 ILE A O 1
ATOM 5832 N N . ARG A 1 737 ? -25.562 -30.688 7.488 1 93.69 737 ARG A N 1
ATOM 5833 C CA . ARG A 1 737 ? -26.453 -31.234 8.5 1 93.69 737 ARG A CA 1
ATOM 5834 C C . ARG A 1 737 ? -26.594 -30.281 9.688 1 93.69 737 ARG A C 1
ATOM 5836 O O . ARG A 1 737 ? -25.609 -29.656 10.109 1 93.69 737 ARG A O 1
ATOM 5843 N N . ASP A 1 738 ? -27.781 -30.188 10.18 1 94.25 738 ASP A N 1
ATOM 5844 C CA . ASP A 1 738 ? -28.031 -29.359 11.352 1 94.25 738 ASP A CA 1
ATOM 5845 C C . ASP A 1 738 ? -28.203 -30.203 12.602 1 94.25 738 ASP A C 1
ATOM 5847 O O . ASP A 1 738 ? -28.688 -31.344 12.531 1 94.25 738 ASP A O 1
ATOM 5851 N N . LEU A 1 739 ? -27.734 -29.672 13.688 1 95.19 739 LEU A N 1
ATOM 5852 C CA . LEU A 1 739 ? -27.859 -30.328 14.984 1 95.19 739 LEU A CA 1
ATOM 5853 C C . LEU A 1 739 ? -28.312 -29.344 16.062 1 95.19 739 LEU A C 1
ATOM 5855 O O . LEU A 1 739 ? -27.656 -28.328 16.281 1 95.19 739 LEU A O 1
ATOM 5859 N N . ALA A 1 740 ? -29.484 -29.562 16.609 1 95.5 740 ALA A N 1
ATOM 5860 C CA . ALA A 1 740 ? -30 -28.734 17.703 1 95.5 740 ALA A CA 1
ATOM 5861 C C . ALA A 1 740 ? -30.078 -29.531 19 1 95.5 740 ALA A C 1
ATOM 5863 O O . ALA A 1 740 ? -30.531 -30.672 19.016 1 95.5 740 ALA A O 1
ATOM 5864 N N . PHE A 1 741 ? -29.625 -28.953 20.078 1 95.75 741 PHE A N 1
ATOM 5865 C CA . PHE A 1 741 ? -29.641 -29.688 21.344 1 95.75 741 PHE A CA 1
ATOM 5866 C C . PHE A 1 741 ? -29.656 -28.719 22.531 1 95.75 741 PHE A C 1
ATOM 5868 O O . PHE A 1 741 ? -29.328 -27.531 22.375 1 95.75 741 PHE A O 1
ATOM 5875 N N . LEU A 1 742 ? -30.031 -29.234 23.672 1 94.69 742 LEU A N 1
ATOM 5876 C CA . LEU A 1 742 ? -30 -28.516 24.938 1 94.69 742 LEU A CA 1
ATOM 5877 C C . LEU A 1 742 ? -28.703 -28.812 25.688 1 94.69 742 LEU A C 1
ATOM 5879 O O . LEU A 1 742 ? -28.25 -29.953 25.734 1 94.69 742 LEU A O 1
ATOM 5883 N N . VAL A 1 743 ? -28.125 -27.734 26.234 1 94.56 743 VAL A N 1
ATOM 5884 C CA . VAL A 1 743 ? -26.875 -27.906 26.969 1 94.56 743 VAL A CA 1
ATOM 5885 C C . VAL A 1 743 ? -26.844 -26.922 28.141 1 94.56 743 VAL A C 1
ATOM 5887 O O . VAL A 1 743 ? -27.5 -25.875 28.125 1 94.56 743 VAL A O 1
ATOM 5890 N N . ASP A 1 744 ? -26.125 -27.359 29.141 1 92.94 744 ASP A N 1
ATOM 5891 C CA . ASP A 1 744 ? -25.953 -26.5 30.297 1 92.94 744 ASP A CA 1
ATOM 5892 C C . ASP A 1 744 ? -25.156 -25.25 29.953 1 92.94 744 ASP A C 1
ATOM 5894 O O . ASP A 1 744 ? -24.188 -25.312 29.188 1 92.94 744 ASP A O 1
ATOM 5898 N N . THR A 1 745 ? -25.547 -24.141 30.531 1 90.25 745 THR A N 1
ATOM 5899 C CA . THR A 1 745 ? -24.938 -22.844 30.234 1 90.25 745 THR A CA 1
ATOM 5900 C C . THR A 1 745 ? -23.531 -22.75 30.812 1 90.25 745 THR A C 1
ATOM 5902 O O . THR A 1 745 ? -22.766 -21.859 30.453 1 90.25 745 THR A O 1
ATOM 5905 N N . LYS A 1 746 ? -23.219 -23.672 31.609 1 88.19 746 LYS A N 1
ATOM 5906 C CA . LYS A 1 746 ? -21.891 -23.656 32.219 1 88.19 746 LYS A CA 1
ATOM 5907 C C . LYS A 1 746 ? -20.812 -24 31.188 1 88.19 746 LYS A C 1
ATOM 5909 O O . LYS A 1 746 ? -19.656 -23.641 31.359 1 88.19 746 LYS A O 1
ATOM 5914 N N . TYR A 1 747 ? -21.156 -24.703 30.172 1 91.75 747 TYR A N 1
ATOM 5915 C CA . TYR A 1 747 ? -20.203 -25.031 29.125 1 91.75 747 TYR A CA 1
ATOM 5916 C C . TYR A 1 747 ? -20.125 -23.922 28.078 1 91.75 747 TYR A C 1
ATOM 5918 O O . TYR A 1 747 ? -21.156 -23.359 27.688 1 91.75 747 TYR A O 1
ATOM 5926 N N . SER A 1 748 ? -18.891 -23.656 27.688 1 89.06 748 SER A N 1
ATOM 5927 C CA . SER A 1 748 ? -18.719 -22.641 26.641 1 89.06 748 SER A CA 1
ATOM 5928 C C . SER A 1 748 ? -18.875 -23.25 25.266 1 89.06 748 SER A C 1
ATOM 5930 O O . SER A 1 748 ? -18.641 -24.438 25.062 1 89.06 748 SER A O 1
ATOM 5932 N N . PHE A 1 749 ? -19.25 -22.422 24.344 1 91.44 749 PHE A N 1
ATOM 5933 C CA . PHE A 1 749 ? -19.375 -22.891 22.969 1 91.44 749 PHE A CA 1
ATOM 5934 C C . PHE A 1 749 ? -18 -23.297 22.422 1 91.44 749 PHE A C 1
ATOM 5936 O O . PHE A 1 749 ? -17.906 -24.219 21.609 1 91.44 749 PHE A O 1
ATOM 5943 N N . TYR A 1 750 ? -17.031 -22.688 22.875 1 89.56 750 TYR A N 1
ATOM 5944 C CA . TYR A 1 750 ? -15.68 -23.016 22.453 1 89.56 750 TYR A CA 1
ATOM 5945 C C . TYR A 1 750 ? -15.359 -24.484 22.766 1 89.56 750 TYR A C 1
ATOM 5947 O O . TYR A 1 750 ? -14.812 -25.188 21.922 1 89.56 750 TYR A O 1
ATOM 5955 N N . GLN A 1 751 ? -15.734 -24.906 23.922 1 91.12 751 GLN A N 1
ATOM 5956 C CA . GLN A 1 751 ? -15.5 -26.297 24.328 1 91.12 751 GLN A CA 1
ATOM 5957 C C . GLN A 1 751 ? -16.281 -27.266 23.469 1 91.12 751 GLN A C 1
ATOM 5959 O O . GLN A 1 751 ? -15.773 -28.312 23.062 1 91.12 751 GLN A O 1
ATOM 5964 N N . ILE A 1 752 ? -17.406 -26.859 23.219 1 93.69 752 ILE A N 1
ATOM 5965 C CA . ILE A 1 752 ? -18.281 -27.703 22.391 1 93.69 752 ILE A CA 1
ATOM 5966 C C . ILE A 1 752 ? -17.719 -27.797 20.984 1 93.69 752 ILE A C 1
ATOM 5968 O O . ILE A 1 752 ? -17.594 -28.906 20.438 1 93.69 752 ILE A O 1
ATOM 5972 N N . GLU A 1 753 ? -17.422 -26.688 20.391 1 92.25 753 GLU A N 1
ATOM 5973 C CA . GLU A 1 753 ? -16.891 -26.641 19.031 1 92.25 753 GLU A CA 1
ATOM 5974 C C . GLU A 1 753 ? -15.602 -27.453 18.906 1 92.25 753 GLU A C 1
ATOM 5976 O O . GLU A 1 753 ? -15.406 -28.188 17.938 1 92.25 753 GLU A O 1
ATOM 5981 N N . GLN A 1 754 ? -14.758 -27.375 19.906 1 90 754 GLN A N 1
ATOM 5982 C CA . GLN A 1 754 ? -13.5 -28.109 19.891 1 90 754 GLN A CA 1
ATOM 5983 C C . GLN A 1 754 ? -13.734 -29.609 19.938 1 90 754 GLN A C 1
ATOM 5985 O O . GLN A 1 754 ? -13.047 -30.375 19.266 1 90 754 GLN A O 1
ATOM 5990 N N . THR A 1 755 ? -14.664 -29.984 20.703 1 93 755 THR A N 1
ATOM 5991 C CA . THR A 1 755 ? -15 -31.406 20.812 1 93 755 THR A CA 1
ATOM 5992 C C . THR A 1 755 ? -15.523 -31.938 19.484 1 93 755 THR A C 1
ATOM 5994 O O . THR A 1 755 ? -15.156 -33.031 19.062 1 93 755 THR A O 1
ATOM 5997 N N . ILE A 1 756 ? -16.266 -31.141 18.812 1 93.5 756 ILE A N 1
ATOM 5998 C CA . ILE A 1 756 ? -16.828 -31.531 17.531 1 93.5 756 ILE A CA 1
ATOM 5999 C C . ILE A 1 756 ? -15.703 -31.672 16.5 1 93.5 756 ILE A C 1
ATOM 6001 O O . ILE A 1 756 ? -15.633 -32.656 15.789 1 93.5 756 ILE A O 1
ATOM 6005 N N . LYS A 1 757 ? -14.867 -30.719 16.438 1 90.44 757 LYS A N 1
ATOM 6006 C CA . LYS A 1 757 ? -13.781 -30.688 15.453 1 90.44 757 LYS A CA 1
ATOM 6007 C C . LYS A 1 757 ? -12.828 -31.859 15.664 1 90.44 757 LYS A C 1
ATOM 6009 O O . LYS A 1 757 ? -12.328 -32.438 14.703 1 90.44 757 LYS A O 1
ATOM 6014 N N . GLN A 1 758 ? -12.664 -32.281 16.875 1 88.25 758 GLN A N 1
ATOM 6015 C CA . GLN A 1 758 ? -11.758 -33.375 17.203 1 88.25 758 GLN A CA 1
ATOM 6016 C C . GLN A 1 758 ? -12.383 -34.719 16.891 1 88.25 758 GLN A C 1
ATOM 6018 O O . GLN A 1 758 ? -11.672 -35.719 16.641 1 88.25 758 GLN A O 1
ATOM 6023 N N . THR A 1 759 ? -13.617 -34.781 16.891 1 87.44 759 THR A N 1
ATOM 6024 C CA . THR A 1 759 ? -14.336 -36.031 16.672 1 87.44 759 THR A CA 1
ATOM 6025 C C . THR A 1 759 ? -14.242 -36.438 15.203 1 87.44 759 THR A C 1
ATOM 6027 O O . THR A 1 759 ? -14.102 -37.625 14.898 1 87.44 759 THR A O 1
ATOM 6030 N N . THR A 1 760 ? -14.414 -35.531 14.281 1 80.56 760 THR A N 1
ATOM 6031 C CA . THR A 1 760 ? -14.367 -35.844 12.852 1 80.56 760 THR A CA 1
ATOM 6032 C C . THR A 1 760 ? -13.461 -34.844 12.109 1 80.56 760 THR A C 1
ATOM 6034 O O . THR A 1 760 ? -13.938 -34.094 11.273 1 80.56 760 THR A O 1
ATOM 6037 N N . PRO A 1 761 ? -12.242 -35.031 12.312 1 73.44 761 PRO A N 1
ATOM 6038 C CA . PRO A 1 761 ? -11.32 -34 11.789 1 73.44 761 PRO A CA 1
ATOM 6039 C C . PRO A 1 761 ? -11.164 -34.094 10.273 1 73.44 761 PRO A C 1
ATOM 6041 O O . PRO A 1 761 ? -10.852 -33.094 9.625 1 73.44 761 PRO A O 1
ATOM 6044 N N . PHE A 1 762 ? -11.523 -35.219 9.719 1 74.75 762 PHE A N 1
ATOM 6045 C CA . PHE A 1 762 ? -11.195 -35.375 8.312 1 74.75 762 PHE A CA 1
ATOM 6046 C C . PHE A 1 762 ? -12.383 -35 7.426 1 74.75 762 PHE A C 1
ATOM 6048 O O . PHE A 1 762 ? -12.211 -34.562 6.297 1 74.75 762 PHE A O 1
ATOM 6055 N N . ASP A 1 763 ? -13.5 -35.094 7.945 1 83.38 763 ASP A N 1
ATOM 6056 C CA . ASP A 1 763 ? -14.672 -34.906 7.098 1 83.38 763 ASP A CA 1
ATOM 6057 C C . ASP A 1 763 ? -15.375 -33.562 7.414 1 83.38 763 ASP A C 1
ATOM 6059 O O . ASP A 1 763 ? -16.016 -32.969 6.547 1 83.38 763 ASP A O 1
ATOM 6063 N N . LEU A 1 764 ? -15.211 -33.156 8.586 1 88.75 764 LEU A N 1
ATOM 6064 C CA . LEU A 1 764 ? -15.883 -31.922 8.977 1 88.75 764 LEU A CA 1
ATOM 6065 C C . LEU A 1 764 ? -15.078 -30.703 8.539 1 88.75 764 LEU A C 1
ATOM 6067 O O . LEU A 1 764 ? -13.938 -30.516 8.961 1 88.75 764 LEU A O 1
ATOM 6071 N N . ILE A 1 765 ? -15.695 -29.891 7.75 1 84.69 765 ILE A N 1
ATOM 6072 C CA . ILE A 1 765 ? -15 -28.719 7.219 1 84.69 765 ILE A CA 1
ATOM 6073 C C . ILE A 1 765 ? -15.328 -27.5 8.062 1 84.69 765 ILE A C 1
ATOM 6075 O O . ILE A 1 765 ? -14.477 -26.625 8.273 1 84.69 765 ILE A O 1
ATOM 6079 N N . LYS A 1 766 ? -16.578 -27.422 8.453 1 89.19 766 LYS A N 1
ATOM 6080 C CA . LYS A 1 766 ? -17.031 -26.203 9.125 1 89.19 766 LYS A CA 1
ATOM 6081 C C . LYS A 1 766 ? -18.156 -26.516 10.102 1 89.19 766 LYS A C 1
ATOM 6083 O O . LYS A 1 766 ? -18.984 -27.391 9.844 1 89.19 766 LYS A O 1
ATOM 6088 N N . CYS A 1 767 ? -18.125 -25.859 11.266 1 92.62 767 CYS A N 1
ATOM 6089 C CA . CYS A 1 767 ? -19.156 -25.891 12.289 1 92.62 767 CYS A CA 1
ATOM 6090 C C . CYS A 1 767 ? -19.625 -24.469 12.633 1 92.62 767 CYS A C 1
ATOM 6092 O O . CYS A 1 767 ? -18.828 -23.656 13.078 1 92.62 767 CYS A O 1
ATOM 6094 N N . GLU A 1 768 ? -20.953 -24.203 12.414 1 92.31 768 GLU A N 1
ATOM 6095 C CA . GLU A 1 768 ? -21.469 -22.859 12.633 1 92.31 768 GLU A CA 1
ATOM 6096 C C . GLU A 1 768 ? -22.641 -22.859 13.617 1 92.31 768 GLU A C 1
ATOM 6098 O O . GLU A 1 768 ? -23.547 -23.688 13.508 1 92.31 768 GLU A O 1
ATOM 6103 N N . LEU A 1 769 ? -22.547 -21.969 14.594 1 93.81 769 LEU A N 1
ATOM 6104 C CA . LEU A 1 769 ? -23.672 -21.734 15.492 1 93.81 769 LEU A CA 1
ATOM 6105 C C . LEU A 1 769 ? -24.672 -20.75 14.883 1 93.81 769 LEU A C 1
ATOM 6107 O O . LEU A 1 769 ? -24.375 -19.547 14.781 1 93.81 769 LEU A O 1
ATOM 6111 N N . PHE A 1 770 ? -25.891 -21.219 14.477 1 90.94 770 PHE A N 1
ATOM 6112 C CA . PHE A 1 770 ? -26.75 -20.297 13.742 1 90.94 770 PHE A CA 1
ATOM 6113 C C . PHE A 1 770 ? -27.969 -19.922 14.57 1 90.94 770 PHE A C 1
ATOM 6115 O O . PHE A 1 770 ? -28.703 -19 14.219 1 90.94 770 PHE A O 1
ATOM 6122 N N . ASP A 1 771 ? -28.141 -20.609 15.797 1 92.38 771 ASP A N 1
ATOM 6123 C CA . ASP A 1 771 ? -29.25 -20.203 16.656 1 92.38 771 ASP A CA 1
ATOM 6124 C C . ASP A 1 771 ? -28.969 -20.531 18.109 1 92.38 771 ASP A C 1
ATOM 6126 O O . ASP A 1 771 ? -28.359 -21.562 18.422 1 92.38 771 ASP A O 1
ATOM 6130 N N . VAL A 1 772 ? -29.344 -19.594 18.969 1 92.56 772 VAL A N 1
ATOM 6131 C CA . VAL A 1 772 ? -29.266 -19.75 20.406 1 92.56 772 VAL A CA 1
ATOM 6132 C C . VAL A 1 772 ? -30.594 -19.359 21.047 1 92.56 772 VAL A C 1
ATOM 6134 O O . VAL A 1 772 ? -31.109 -18.266 20.781 1 92.56 772 VAL A O 1
ATOM 6137 N N . TYR A 1 773 ? -31.125 -20.25 21.781 1 90 773 TYR A N 1
ATOM 6138 C CA . TYR A 1 773 ? -32.406 -19.984 22.422 1 90 773 TYR A CA 1
ATOM 6139 C C . TYR A 1 773 ? -32.312 -20.266 23.922 1 90 773 TYR A C 1
ATOM 6141 O O . TYR A 1 773 ? -32.031 -21.391 24.328 1 90 773 TYR A O 1
ATOM 6149 N N . GLN A 1 774 ? -32.562 -19.156 24.641 1 85.75 774 GLN A N 1
ATOM 6150 C CA . GLN A 1 774 ? -32.594 -19.297 26.094 1 85.75 774 GLN A CA 1
ATOM 6151 C C . GLN A 1 774 ? -34 -19.656 26.578 1 85.75 774 GLN A C 1
ATOM 6153 O O . GLN A 1 774 ? -34.969 -18.922 26.312 1 85.75 774 GLN A O 1
ATOM 6158 N N . ILE A 1 775 ? -34.156 -20.797 27.203 1 78.19 775 ILE A N 1
ATOM 6159 C CA . ILE A 1 775 ? -35.438 -21.219 27.734 1 78.19 775 ILE A CA 1
ATOM 6160 C C . ILE A 1 775 ? -35.844 -20.328 28.891 1 78.19 775 ILE A C 1
ATOM 6162 O O . ILE A 1 775 ? -35.094 -20.172 29.859 1 78.19 775 ILE A O 1
ATOM 6166 N N . PRO A 1 776 ? -36.906 -19.594 28.75 1 73.75 776 PRO A N 1
ATOM 6167 C CA . PRO A 1 776 ? -37.344 -18.625 29.766 1 73.75 776 PRO A CA 1
ATOM 6168 C C . PRO A 1 776 ? -37.406 -19.219 31.172 1 73.75 776 PRO A C 1
ATOM 6170 O O . PRO A 1 776 ? -37.094 -18.547 32.156 1 73.75 776 PRO A O 1
ATOM 6173 N N . LYS A 1 777 ? -37.969 -20.5 31.406 1 68.62 777 LYS A N 1
ATOM 6174 C CA . LYS A 1 777 ? -38.281 -21.062 32.719 1 68.62 777 LYS A CA 1
ATOM 6175 C C . LYS A 1 777 ? -37 -21.594 33.406 1 68.62 777 LYS A C 1
ATOM 6177 O O . LYS A 1 777 ? -36.969 -21.672 34.625 1 68.62 777 LYS A O 1
ATOM 6182 N N . THR A 1 778 ? -36.062 -22.125 32.75 1 68.44 778 THR A N 1
ATOM 6183 C CA . THR A 1 778 ? -34.844 -22.719 33.312 1 68.44 778 THR A CA 1
ATOM 6184 C C . THR A 1 778 ? -33.625 -22 32.781 1 68.44 778 THR A C 1
ATOM 6186 O O . THR A 1 778 ? -33.281 -22.109 31.609 1 68.44 778 THR A O 1
ATOM 6189 N N . LYS A 1 779 ? -33 -21.141 33.594 1 75.88 779 LYS A N 1
ATOM 6190 C CA . LYS A 1 779 ? -31.828 -20.344 33.219 1 75.88 779 LYS A CA 1
ATOM 6191 C C . LYS A 1 779 ? -30.578 -21.203 33.156 1 75.88 779 LYS A C 1
ATOM 6193 O O . LYS A 1 779 ? -29.547 -20.781 32.625 1 75.88 779 LYS A O 1
ATOM 6198 N N . GLU A 1 780 ? -30.719 -22.469 33.438 1 85.06 780 GLU A N 1
ATOM 6199 C CA . GLU A 1 780 ? -29.531 -23.312 33.562 1 85.06 780 GLU A CA 1
ATOM 6200 C C . GLU A 1 780 ? -29.188 -23.984 32.25 1 85.06 780 GLU A C 1
ATOM 6202 O O . GLU A 1 780 ? -28.047 -24.391 32.031 1 85.06 780 GLU A O 1
ATOM 6207 N N . LYS A 1 781 ? -30.203 -24.078 31.375 1 88.31 781 LYS A N 1
ATOM 6208 C CA . LYS A 1 781 ? -29.953 -24.719 30.078 1 88.31 781 LYS A CA 1
ATOM 6209 C C . LYS A 1 781 ? -30.359 -23.812 28.922 1 88.31 781 LYS A C 1
ATOM 6211 O O . LYS A 1 781 ? -31.25 -22.969 29.078 1 88.31 781 LYS A O 1
ATOM 6216 N N . HIS A 1 782 ? -29.656 -23.859 27.828 1 91.69 782 HIS A N 1
ATOM 6217 C CA . HIS A 1 782 ? -30.031 -23.172 26.594 1 91.69 782 HIS A CA 1
ATOM 6218 C C . HIS A 1 782 ? -29.906 -24.094 25.391 1 91.69 782 HIS A C 1
ATOM 6220 O O . HIS A 1 782 ? -29.281 -25.156 25.469 1 91.69 782 HIS A O 1
ATOM 6226 N N . SER A 1 783 ? -30.625 -23.766 24.438 1 93.56 783 SER A N 1
ATOM 6227 C CA . SER A 1 783 ? -30.625 -24.547 23.203 1 93.56 783 SER A CA 1
ATOM 6228 C C . SER A 1 783 ? -29.656 -23.969 22.188 1 93.56 783 SER A C 1
ATOM 6230 O O . SER A 1 783 ? -29.672 -22.766 21.938 1 93.56 783 SER A O 1
ATOM 6232 N N . LEU A 1 784 ? -28.766 -24.781 21.688 1 95.19 784 LEU A N 1
ATOM 6233 C CA . LEU A 1 784 ? -27.844 -24.391 20.625 1 95.19 784 LEU A CA 1
ATOM 6234 C C . LEU A 1 784 ? -28.188 -25.141 19.328 1 95.19 784 LEU A C 1
ATOM 6236 O O . LEU A 1 784 ? -28.516 -26.328 19.359 1 95.19 784 LEU A O 1
ATOM 6240 N N . ALA A 1 785 ? -28.219 -24.438 18.25 1 95.19 785 ALA A N 1
ATOM 6241 C CA . ALA A 1 785 ? -28.375 -25.047 16.922 1 95.19 785 ALA A CA 1
ATOM 6242 C C . ALA A 1 785 ? -27.109 -24.844 16.078 1 95.19 785 ALA A C 1
ATOM 6244 O O . ALA A 1 785 ? -26.688 -23.703 15.859 1 95.19 785 ALA A O 1
ATOM 6245 N N . LEU A 1 786 ? -26.562 -25.969 15.625 1 95.5 786 LEU A N 1
ATOM 6246 C CA . LEU A 1 786 ? -25.328 -25.938 14.859 1 95.5 786 LEU A CA 1
ATOM 6247 C C . LEU A 1 786 ? -25.547 -26.422 13.43 1 95.5 786 LEU A C 1
ATOM 6249 O O . LEU A 1 786 ? -26.375 -27.312 13.195 1 95.5 786 LEU A O 1
ATOM 6253 N N . ARG A 1 787 ? -24.891 -25.812 12.539 1 94.88 787 ARG A N 1
ATOM 6254 C CA . ARG A 1 787 ? -24.812 -26.266 11.156 1 94.88 787 ARG A CA 1
ATOM 6255 C C . ARG A 1 787 ? -23.438 -26.859 10.852 1 94.88 787 ARG A C 1
ATOM 6257 O O . ARG A 1 787 ? -22.422 -26.172 11.016 1 94.88 787 ARG A O 1
ATOM 6264 N N . LEU A 1 788 ? -23.438 -28.094 10.398 1 94.25 788 LEU A N 1
ATOM 6265 C CA . LEU A 1 788 ? -22.188 -28.812 10.141 1 94.25 788 LEU A CA 1
ATOM 6266 C C . LEU A 1 788 ? -22.016 -29.062 8.648 1 94.25 788 LEU A C 1
ATOM 6268 O O . LEU A 1 788 ? -22.953 -29.5 7.973 1 94.25 788 LEU A O 1
ATOM 6272 N N . PHE A 1 789 ? -20.859 -28.781 8.188 1 90.75 789 PHE A N 1
ATOM 6273 C CA . PHE A 1 789 ? -20.516 -28.984 6.785 1 90.75 789 PHE A CA 1
ATOM 6274 C C . PHE A 1 789 ? -19.516 -30.125 6.637 1 90.75 789 PHE A C 1
ATOM 6276 O O . PHE A 1 789 ? -18.438 -30.094 7.238 1 90.75 789 PHE A O 1
ATOM 6283 N N . PHE A 1 790 ? -19.859 -31.141 5.832 1 91.38 790 PHE A N 1
ATOM 6284 C CA . PHE A 1 790 ? -19 -32.312 5.633 1 91.38 790 PHE A CA 1
ATOM 6285 C C . PHE A 1 790 ? -18.531 -32.406 4.184 1 91.38 790 PHE A C 1
ATOM 6287 O O . PHE A 1 790 ? -19.312 -32.156 3.26 1 91.38 790 PHE A O 1
ATOM 6294 N N . HIS A 1 791 ? -17.266 -32.562 4.113 1 87.81 791 HIS A N 1
ATOM 6295 C CA . HIS A 1 791 ? -16.688 -32.719 2.791 1 87.81 791 HIS A CA 1
ATOM 6296 C C . HIS A 1 791 ? -15.43 -33.594 2.848 1 87.81 791 HIS A C 1
ATOM 6298 O O . HIS A 1 791 ? -14.711 -33.594 3.85 1 87.81 791 HIS A O 1
ATOM 6304 N N . ASN A 1 792 ? -15.25 -34.438 1.77 1 84.88 792 ASN A N 1
ATOM 6305 C CA . ASN A 1 792 ? -14.039 -35.25 1.642 1 84.88 792 ASN A CA 1
ATOM 6306 C C . ASN A 1 792 ? -13.305 -34.938 0.34 1 84.88 792 ASN A C 1
ATOM 6308 O O . ASN A 1 792 ? -13.93 -34.75 -0.707 1 84.88 792 ASN A O 1
ATOM 6312 N N . LEU A 1 793 ? -12.039 -34.812 0.391 1 80.5 793 LEU A N 1
ATOM 6313 C CA . LEU A 1 793 ? -11.234 -34.438 -0.763 1 80.5 793 LEU A CA 1
ATOM 6314 C C . LEU A 1 793 ? -11.078 -35.594 -1.735 1 80.5 793 LEU A C 1
ATOM 6316 O O . LEU A 1 793 ? -10.898 -35.375 -2.938 1 80.5 793 LEU A O 1
ATOM 6320 N N . ASP A 1 794 ? -11.195 -36.812 -1.299 1 76.38 794 ASP A N 1
ATOM 6321 C CA . ASP A 1 794 ? -10.812 -38 -2.088 1 76.38 794 ASP A CA 1
ATOM 6322 C C . ASP A 1 794 ? -12.047 -38.75 -2.564 1 76.38 794 ASP A C 1
ATOM 6324 O O . ASP A 1 794 ? -11.969 -39.562 -3.508 1 76.38 794 ASP A O 1
ATOM 6328 N N . LYS A 1 795 ? -13.148 -38.594 -1.859 1 80.94 795 LYS A N 1
ATOM 6329 C CA . LYS A 1 795 ? -14.32 -39.375 -2.227 1 80.94 795 LYS A CA 1
ATOM 6330 C C . LYS A 1 795 ? -15.609 -38.594 -1.97 1 80.94 795 LYS A C 1
ATOM 6332 O O . LYS A 1 795 ? -15.617 -37.656 -1.197 1 80.94 795 LYS A O 1
ATOM 6337 N N . ASN A 1 796 ? -16.641 -38.938 -2.721 1 87.12 796 ASN A N 1
ATOM 6338 C CA . ASN A 1 796 ? -17.984 -38.469 -2.461 1 87.12 796 ASN A CA 1
ATOM 6339 C C . ASN A 1 796 ? -18.562 -39.094 -1.188 1 87.12 796 ASN A C 1
ATOM 6341 O O . ASN A 1 796 ? -18.578 -40.312 -1.03 1 87.12 796 ASN A O 1
ATOM 6345 N N . LEU A 1 797 ? -19 -38.25 -0.303 1 87 797 LEU A N 1
ATOM 6346 C CA . LEU A 1 797 ? -19.547 -38.719 0.954 1 87 797 LEU A CA 1
ATOM 6347 C C . LEU A 1 797 ? -20.984 -39.219 0.756 1 87 797 LEU A C 1
ATOM 6349 O O . LEU A 1 797 ? -21.844 -38.5 0.29 1 87 797 LEU A O 1
ATOM 6353 N N . GLU A 1 798 ? -21.172 -40.469 1.072 1 87 798 GLU A N 1
ATOM 6354 C CA . GLU A 1 798 ? -22.516 -41.062 1.022 1 87 798 GLU A CA 1
ATOM 6355 C C . GLU A 1 798 ? -23.297 -40.719 2.287 1 87 798 GLU A C 1
ATOM 6357 O O . GLU A 1 798 ? -22.734 -40.25 3.279 1 87 798 GLU A O 1
ATOM 6362 N N . LYS A 1 799 ? -24.625 -40.844 2.273 1 88.94 799 LYS A N 1
ATOM 6363 C CA . LYS A 1 799 ? -25.516 -40.562 3.395 1 88.94 799 LYS A CA 1
ATOM 6364 C C . LYS A 1 799 ? -25.094 -41.312 4.645 1 88.94 799 LYS A C 1
ATOM 6366 O O . LYS A 1 799 ? -25.094 -40.75 5.746 1 88.94 799 LYS A O 1
ATOM 6371 N N . GLN A 1 800 ? -24.672 -42.5 4.418 1 88.81 800 GLN A N 1
ATOM 6372 C CA . GLN A 1 800 ? -24.297 -43.344 5.547 1 88.81 800 GLN A CA 1
ATOM 6373 C C . GLN A 1 800 ? -23.016 -42.812 6.207 1 88.81 800 GLN A C 1
ATOM 6375 O O . GLN A 1 800 ? -22.875 -42.875 7.434 1 88.81 800 GLN A O 1
ATOM 6380 N N . ASP A 1 801 ? -22.094 -42.344 5.359 1 89.5 801 ASP A N 1
ATOM 6381 C CA . ASP A 1 801 ? -20.844 -41.812 5.887 1 89.5 801 ASP A CA 1
ATOM 6382 C C . ASP A 1 801 ? -21.109 -40.625 6.824 1 89.5 801 ASP A C 1
ATOM 6384 O O . ASP A 1 801 ? -20.562 -40.562 7.922 1 89.5 801 ASP A O 1
ATOM 6388 N N . VAL A 1 802 ? -22 -39.75 6.406 1 92 802 VAL A N 1
ATOM 6389 C CA . VAL A 1 802 ? -22.312 -38.531 7.164 1 92 802 VAL A CA 1
ATOM 6390 C C . VAL A 1 802 ? -23.109 -38.906 8.414 1 92 802 VAL A C 1
ATOM 6392 O O . VAL A 1 802 ? -22.906 -38.312 9.477 1 92 802 VAL A O 1
ATOM 6395 N N . GLU A 1 803 ? -23.969 -39.875 8.305 1 92.06 803 GLU A N 1
ATOM 6396 C CA . GLU A 1 803 ? -24.734 -40.312 9.461 1 92.06 803 GLU A CA 1
ATOM 6397 C C . GLU A 1 803 ? -23.828 -40.906 10.539 1 92.06 803 GLU A C 1
ATOM 6399 O O . GLU A 1 803 ? -24.047 -40.688 11.734 1 92.06 803 GLU A O 1
ATOM 6404 N N . HIS A 1 804 ? -22.906 -41.594 10.086 1 90.88 804 HIS A N 1
ATOM 6405 C CA . HIS A 1 804 ? -21.938 -42.125 11.023 1 90.88 804 HIS A CA 1
ATOM 6406 C C . HIS A 1 804 ? -21.172 -41.031 11.75 1 90.88 804 HIS A C 1
ATOM 6408 O O . HIS A 1 804 ? -20.953 -41.094 12.953 1 90.88 804 HIS A O 1
ATOM 6414 N N . CYS A 1 805 ? -20.781 -40.094 11.008 1 92.25 805 CYS A N 1
ATOM 6415 C CA . CYS A 1 805 ? -20.094 -38.938 11.602 1 92.25 805 CYS A CA 1
ATOM 6416 C C . CYS A 1 805 ? -21 -38.25 12.617 1 92.25 805 CYS A C 1
ATOM 6418 O O . CYS A 1 805 ? -20.547 -37.906 13.711 1 92.25 805 CYS A O 1
ATOM 6420 N N . MET A 1 806 ? -22.25 -38.062 12.25 1 94.19 806 MET A N 1
ATOM 6421 C CA . MET A 1 806 ? -23.219 -37.375 13.117 1 94.19 806 MET A CA 1
ATOM 6422 C C . MET A 1 806 ? -23.438 -38.188 14.398 1 94.19 806 MET A C 1
ATOM 6424 O O . MET A 1 806 ? -23.547 -37.594 15.477 1 94.19 806 MET A O 1
ATOM 6428 N N . GLU A 1 807 ? -23.469 -39.438 14.266 1 93 807 GLU A N 1
ATOM 6429 C CA . GLU A 1 807 ? -23.641 -40.281 15.43 1 93 807 GLU A CA 1
ATOM 6430 C C . GLU A 1 807 ? -22.453 -40.188 16.375 1 93 807 GLU A C 1
ATOM 6432 O O . GLU A 1 807 ? -22.625 -40.094 17.594 1 93 807 GLU A O 1
ATOM 6437 N N . LYS A 1 808 ? -21.344 -40.156 15.797 1 93.56 808 LYS A N 1
ATOM 6438 C CA . LYS A 1 808 ? -20.125 -40 16.609 1 93.56 808 LYS A CA 1
ATOM 6439 C C . LYS A 1 808 ? -20.109 -38.656 17.328 1 93.56 808 LYS A C 1
ATOM 6441 O O . LYS A 1 808 ? -19.781 -38.594 18.516 1 93.56 808 LYS A O 1
ATOM 6446 N N . ILE A 1 809 ? -20.422 -37.625 16.594 1 95.25 809 ILE A N 1
ATOM 6447 C CA . ILE A 1 809 ? -20.438 -36.281 17.172 1 95.25 809 ILE A CA 1
ATOM 6448 C C . ILE A 1 809 ? -21.453 -36.188 18.297 1 95.25 809 ILE A C 1
ATOM 6450 O O . ILE A 1 809 ? -21.141 -35.719 19.406 1 95.25 809 ILE A O 1
ATOM 6454 N N . THR A 1 810 ? -22.688 -36.75 18.078 1 95.12 810 THR A N 1
ATOM 6455 C CA . THR A 1 810 ? -23.766 -36.719 19.062 1 95.12 810 THR A CA 1
ATOM 6456 C C . THR A 1 810 ? -23.391 -37.531 20.297 1 95.12 810 THR A C 1
ATOM 6458 O O . THR A 1 810 ? -23.625 -37.094 21.422 1 95.12 810 THR A O 1
ATOM 6461 N N . SER A 1 811 ? -22.859 -38.625 20.078 1 94.31 811 SER A N 1
ATOM 6462 C CA . SER A 1 811 ? -22.469 -39.469 21.188 1 94.31 811 SER A CA 1
ATOM 6463 C C . SER A 1 811 ? -21.406 -38.812 22.047 1 94.31 811 SER A C 1
ATOM 6465 O O . SER A 1 811 ? -21.469 -38.844 23.281 1 94.31 811 SER A O 1
ATOM 6467 N N . ASN A 1 812 ? -20.438 -38.281 21.406 1 94.94 812 ASN A N 1
ATOM 6468 C CA . ASN A 1 812 ? -19.375 -37.594 22.141 1 94.94 812 ASN A CA 1
ATOM 6469 C C . ASN A 1 812 ? -19.922 -36.375 22.906 1 94.94 812 ASN A C 1
ATOM 6471 O O . ASN A 1 812 ? -19.469 -36.094 24.016 1 94.94 812 ASN A O 1
ATOM 6475 N N . LEU A 1 813 ? -20.812 -35.656 22.328 1 96.19 813 LEU A N 1
ATOM 6476 C CA . LEU A 1 813 ? -21.406 -34.5 23 1 96.19 813 LEU A CA 1
ATOM 6477 C C . LEU A 1 813 ? -22.25 -34.938 24.203 1 96.19 813 LEU A C 1
ATOM 6479 O O . LEU A 1 813 ? -22.25 -34.25 25.234 1 96.19 813 LEU A O 1
ATOM 6483 N N . ILE A 1 814 ? -22.953 -36.031 24.078 1 95.38 814 ILE A N 1
ATOM 6484 C CA . ILE A 1 814 ? -23.734 -36.562 25.188 1 95.38 814 ILE A CA 1
ATOM 6485 C C . ILE A 1 814 ? -22.797 -37 26.312 1 95.38 814 ILE A C 1
ATOM 6487 O O . ILE A 1 814 ? -23.047 -36.719 27.484 1 95.38 814 ILE A O 1
ATOM 6491 N N . LYS A 1 815 ? -21.766 -37.562 25.953 1 94.25 815 LYS A N 1
ATOM 6492 C CA . LYS A 1 815 ? -20.812 -38.094 26.922 1 94.25 815 LYS A CA 1
ATOM 6493 C C . LYS A 1 815 ? -20.125 -36.938 27.688 1 94.25 815 LYS A C 1
ATOM 6495 O O . LYS A 1 815 ? -20.031 -37 28.906 1 94.25 815 LYS A O 1
ATOM 6500 N N . HIS A 1 816 ? -19.688 -35.938 27 1 94.56 816 HIS A N 1
ATOM 6501 C CA . HIS A 1 816 ? -18.859 -34.875 27.609 1 94.56 816 HIS A CA 1
ATOM 6502 C C . HIS A 1 816 ? -19.719 -33.781 28.188 1 94.56 816 HIS A C 1
ATOM 6504 O O . HIS A 1 816 ? -19.328 -33.156 29.188 1 94.56 816 HIS A O 1
ATOM 6510 N N . PHE A 1 817 ? -20.875 -33.5 27.562 1 95.75 817 PHE A N 1
ATOM 6511 C CA . PHE A 1 817 ? -21.625 -32.312 27.969 1 95.75 817 PHE A CA 1
ATOM 6512 C C . PHE A 1 817 ? -23.047 -32.688 28.375 1 95.75 817 PHE A C 1
ATOM 6514 O O . PHE A 1 817 ? -23.844 -31.812 28.734 1 95.75 817 PHE A O 1
ATOM 6521 N N . HIS A 1 818 ? -23.5 -33.906 28.266 1 94.44 818 HIS A N 1
ATOM 6522 C CA . HIS A 1 818 ? -24.828 -34.406 28.641 1 94.44 818 HIS A CA 1
ATOM 6523 C C . HIS A 1 818 ? -25.922 -33.625 27.906 1 94.44 818 HIS A C 1
ATOM 6525 O O . HIS A 1 818 ? -26.875 -33.156 28.531 1 94.44 818 HIS A O 1
ATOM 6531 N N . ILE A 1 819 ? -25.703 -33.562 26.641 1 93.81 819 ILE A N 1
ATOM 6532 C CA . ILE A 1 819 ? -26.641 -32.781 25.859 1 93.81 819 ILE A CA 1
ATOM 6533 C C . ILE A 1 819 ? -27.938 -33.562 25.672 1 93.81 819 ILE A C 1
ATOM 6535 O O . ILE A 1 819 ? -27.953 -34.812 25.844 1 93.81 819 ILE A O 1
ATOM 6539 N N . GLU A 1 820 ? -29.062 -32.906 25.375 1 93.44 820 GLU A N 1
ATOM 6540 C CA . GLU A 1 820 ? -30.344 -33.469 24.984 1 93.44 820 GLU A CA 1
ATOM 6541 C C . GLU A 1 820 ? -30.734 -33.031 23.578 1 93.44 820 GLU A C 1
ATOM 6543 O O . GLU A 1 820 ? -30.984 -31.859 23.344 1 93.44 820 GLU A O 1
ATOM 6548 N N . ILE A 1 821 ? -30.797 -34 22.703 1 92.5 821 ILE A N 1
ATOM 6549 C CA . ILE A 1 821 ? -31.062 -33.688 21.312 1 92.5 821 ILE A CA 1
ATOM 6550 C C . ILE A 1 821 ? -32.5 -33.219 21.156 1 92.5 821 ILE A C 1
ATOM 6552 O O . ILE A 1 821 ? -33.438 -33.781 21.766 1 92.5 821 ILE A O 1
ATOM 6556 N N . ARG A 1 822 ? -32.688 -32.219 20.359 1 84.62 822 ARG A N 1
ATOM 6557 C CA . ARG A 1 822 ? -34.031 -31.703 20.062 1 84.62 822 ARG A CA 1
ATOM 6558 C C . ARG A 1 822 ? -34.438 -32.062 18.641 1 84.62 822 ARG A C 1
ATOM 6560 O O . ARG A 1 822 ? -33.594 -32.188 17.75 1 84.62 822 ARG A O 1
ATOM 6567 N N . MET B 1 1 ? -3.828 -26.438 -28.438 1 25.38 1 MET B 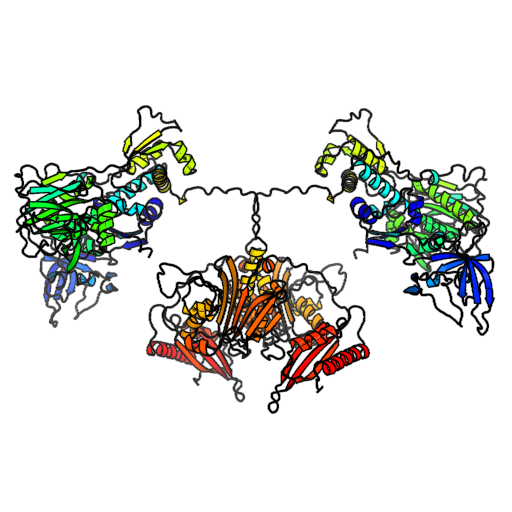N 1
ATOM 6568 C CA . MET B 1 1 ? -3.82 -27.594 -27.531 1 25.38 1 MET B CA 1
ATOM 6569 C C . MET B 1 1 ? -2.396 -27.953 -27.125 1 25.38 1 MET B C 1
ATOM 6571 O O . MET B 1 1 ? -1.606 -28.406 -27.953 1 25.38 1 MET B O 1
ATOM 6575 N N . GLN B 1 2 ? -1.745 -27.219 -26.406 1 33.75 2 GLN B N 1
ATOM 6576 C CA . GLN B 1 2 ? -0.355 -27.453 -26.031 1 33.75 2 GLN B CA 1
ATOM 6577 C C . GLN B 1 2 ? -0.153 -28.891 -25.562 1 33.75 2 GLN B C 1
ATOM 6579 O O . GLN B 1 2 ? -0.753 -29.328 -24.578 1 33.75 2 GLN B O 1
ATOM 6584 N N . GLY B 1 3 ? -0.06 -29.859 -26.453 1 39 3 GLY B N 1
ATOM 6585 C CA . GLY B 1 3 ? 0.178 -31.266 -26.188 1 39 3 GLY B CA 1
ATOM 6586 C C . GLY B 1 3 ? 1.138 -31.516 -25.047 1 39 3 GLY B C 1
ATOM 6587 O O . GLY B 1 3 ? 1.899 -30.609 -24.672 1 39 3 GLY B O 1
ATOM 6588 N N . THR B 1 4 ? 0.708 -32.188 -24.047 1 50.47 4 THR B N 1
ATOM 6589 C CA . THR B 1 4 ? 1.549 -32.625 -22.938 1 50.47 4 THR B CA 1
ATOM 6590 C C . THR B 1 4 ? 2.959 -32.938 -23.406 1 50.47 4 THR B C 1
ATOM 6592 O O . THR B 1 4 ? 3.135 -33.688 -24.391 1 50.47 4 THR B O 1
ATOM 6595 N N . PRO B 1 5 ? 3.975 -32.281 -23.125 1 60.06 5 PRO B N 1
ATOM 6596 C CA . PRO B 1 5 ? 5.359 -32.562 -23.516 1 60.06 5 PRO B CA 1
ATOM 6597 C C . PRO B 1 5 ? 5.719 -34.062 -23.406 1 60.06 5 PRO B C 1
ATOM 6599 O O . PRO B 1 5 ? 5.215 -34.75 -22.516 1 60.06 5 PRO B O 1
ATOM 6602 N N . PRO B 1 6 ? 6.34 -34.625 -24.516 1 73.81 6 PRO B N 1
ATOM 6603 C CA . PRO B 1 6 ? 6.773 -36 -24.469 1 73.81 6 PRO B CA 1
ATOM 6604 C C . PRO B 1 6 ? 7.629 -36.312 -23.25 1 73.81 6 PRO B C 1
ATOM 6606 O O . PRO B 1 6 ? 8.32 -35.438 -22.734 1 73.81 6 PRO B O 1
ATOM 6609 N N . THR B 1 7 ? 7.316 -37.406 -22.656 1 85 7 THR B N 1
ATOM 6610 C CA . THR B 1 7 ? 8.055 -37.812 -21.469 1 85 7 THR B CA 1
ATOM 6611 C C . THR B 1 7 ? 8.906 -39.062 -21.781 1 85 7 THR B C 1
ATOM 6613 O O . THR B 1 7 ? 8.633 -39.781 -22.734 1 85 7 THR B O 1
ATOM 6616 N N . MET B 1 8 ? 10.102 -39.125 -21.266 1 92.06 8 MET B N 1
ATOM 6617 C CA . MET B 1 8 ? 10.984 -40.312 -21.312 1 92.06 8 MET B CA 1
ATOM 6618 C C . MET B 1 8 ? 11.211 -40.875 -19.906 1 92.06 8 MET B C 1
ATOM 6620 O O . MET B 1 8 ? 11.516 -40.125 -18.984 1 92.06 8 MET B O 1
ATOM 6624 N N . LYS B 1 9 ? 10.961 -42.125 -19.797 1 93.81 9 LYS B N 1
ATOM 6625 C CA . LYS B 1 9 ? 11.234 -42.781 -18.531 1 93.81 9 LYS B CA 1
ATOM 6626 C C . LYS B 1 9 ? 12.562 -43.531 -18.562 1 93.81 9 LYS B C 1
ATOM 6628 O O . LYS B 1 9 ? 12.742 -44.438 -19.359 1 93.81 9 LYS B O 1
ATOM 6633 N N . ILE B 1 10 ? 13.445 -43.094 -17.781 1 94 10 ILE B N 1
ATOM 6634 C CA . ILE B 1 10 ? 14.758 -43.719 -17.672 1 94 10 ILE B CA 1
ATOM 6635 C C . ILE B 1 10 ? 14.727 -44.781 -16.562 1 94 10 ILE B C 1
ATOM 6637 O O . ILE B 1 10 ? 14.445 -44.469 -15.406 1 94 10 ILE B O 1
ATOM 6641 N N . ILE B 1 11 ? 14.984 -46.031 -17 1 92.69 11 ILE B N 1
ATOM 6642 C CA . ILE B 1 11 ? 15.039 -47.156 -16.062 1 92.69 11 ILE B CA 1
ATOM 6643 C C . ILE B 1 11 ? 16.484 -47.438 -15.672 1 92.69 11 ILE B C 1
ATOM 6645 O O . ILE B 1 11 ? 17.344 -47.594 -16.531 1 92.69 11 ILE B O 1
ATOM 6649 N N . GLU B 1 12 ? 16.75 -47.5 -14.469 1 91 12 GLU B N 1
ATOM 6650 C CA . GLU B 1 12 ? 18.109 -47.625 -13.953 1 91 12 GLU B CA 1
ATOM 6651 C C . GLU B 1 12 ? 18.828 -48.844 -14.547 1 91 12 GLU B C 1
ATOM 6653 O O . GLU B 1 12 ? 19.984 -48.75 -14.938 1 91 12 GLU B O 1
ATOM 6658 N N . ASN B 1 13 ? 18.188 -50.031 -14.617 1 88.38 13 ASN B N 1
ATOM 6659 C CA . ASN B 1 13 ? 18.797 -51.25 -15.086 1 88.38 13 ASN B CA 1
ATOM 6660 C C . ASN B 1 13 ? 19.266 -51.125 -16.531 1 88.38 13 ASN B C 1
ATOM 6662 O O . ASN B 1 13 ? 20.312 -51.688 -16.891 1 88.38 13 ASN B O 1
ATOM 6666 N N . ILE B 1 14 ? 18.484 -50.438 -17.297 1 91.12 14 ILE B N 1
ATOM 6667 C CA . ILE B 1 14 ? 18.891 -50.219 -18.688 1 91.12 14 ILE B CA 1
ATOM 6668 C C . ILE B 1 14 ? 20 -49.188 -18.75 1 91.12 14 ILE B C 1
ATOM 6670 O O . ILE B 1 14 ? 20.969 -49.344 -19.516 1 91.12 14 ILE B O 1
ATOM 6674 N N . LEU B 1 15 ? 19.891 -48.156 -17.938 1 91.75 15 LEU B N 1
ATOM 6675 C CA . LEU B 1 15 ? 20.891 -47.094 -17.906 1 91.75 15 LEU B CA 1
ATOM 6676 C C . LEU B 1 15 ? 22.25 -47.656 -17.516 1 91.75 15 LEU B C 1
ATOM 6678 O O . LEU B 1 15 ? 23.281 -47.25 -18.047 1 91.75 15 LEU B O 1
ATOM 6682 N N . LYS B 1 16 ? 22.266 -48.625 -16.641 1 88.56 16 LYS B N 1
ATOM 6683 C CA . LYS B 1 16 ? 23.5 -49.219 -16.141 1 88.56 16 LYS B CA 1
ATOM 6684 C C . LYS B 1 16 ? 24.25 -49.938 -17.25 1 88.56 16 LYS B C 1
ATOM 6686 O O . LYS B 1 16 ? 25.453 -50.188 -17.141 1 88.56 16 LYS B O 1
ATOM 6691 N N . ASN B 1 17 ? 23.484 -50.312 -18.281 1 86.88 17 ASN B N 1
ATOM 6692 C CA . ASN B 1 17 ? 24.141 -50.938 -19.438 1 86.88 17 ASN B CA 1
ATOM 6693 C C . ASN B 1 17 ? 25.062 -49.938 -20.141 1 86.88 17 ASN B C 1
ATOM 6695 O O . ASN B 1 17 ? 25.969 -50.344 -20.859 1 86.88 17 ASN B O 1
ATOM 6699 N N . HIS B 1 18 ? 24.766 -48.688 -19.906 1 87.94 18 HIS B N 1
ATOM 6700 C CA . HIS B 1 18 ? 25.469 -47.688 -20.672 1 87.94 18 HIS B CA 1
ATOM 6701 C C . HIS B 1 18 ? 26.234 -46.75 -19.75 1 87.94 18 HIS B C 1
ATOM 6703 O O . HIS B 1 18 ? 26.859 -45.781 -20.219 1 87.94 18 HIS B O 1
ATOM 6709 N N . PHE B 1 19 ? 26.094 -46.938 -18.484 1 81.19 19 PHE B N 1
ATOM 6710 C CA . PHE B 1 19 ? 26.703 -46.062 -17.5 1 81.19 19 PHE B CA 1
ATOM 6711 C C . PHE B 1 19 ? 27.281 -46.875 -16.328 1 81.19 19 PHE B C 1
ATOM 6713 O O . PHE B 1 19 ? 26.547 -47.562 -15.641 1 81.19 19 PHE B O 1
ATOM 6720 N N . SER B 1 20 ? 28.531 -46.938 -16.109 1 72.06 20 SER B N 1
ATOM 6721 C CA . SER B 1 20 ? 29.203 -47.812 -15.172 1 72.06 20 SER B CA 1
ATOM 6722 C C . SER B 1 20 ? 29.328 -47.156 -13.797 1 72.06 20 SER B C 1
ATOM 6724 O O . SER B 1 20 ? 29.438 -47.875 -12.789 1 72.06 20 SER B O 1
ATOM 6726 N N . GLN B 1 21 ? 29.25 -45.875 -13.672 1 68.69 21 GLN B N 1
ATOM 6727 C CA . GLN B 1 21 ? 29.484 -45.25 -12.375 1 68.69 21 GLN B CA 1
ATOM 6728 C C . GLN B 1 21 ? 28.266 -45.375 -11.477 1 68.69 21 GLN B C 1
ATOM 6730 O O . GLN B 1 21 ? 27.125 -45.438 -11.961 1 68.69 21 GLN B O 1
ATOM 6735 N N . PRO B 1 22 ? 28.594 -45.594 -10.219 1 67.75 22 PRO B N 1
ATOM 6736 C CA . PRO B 1 22 ? 27.469 -45.656 -9.281 1 67.75 22 PRO B CA 1
ATOM 6737 C C . PRO B 1 22 ? 26.609 -44.406 -9.312 1 67.75 22 PRO B C 1
ATOM 6739 O O . PRO B 1 22 ? 27.141 -43.281 -9.367 1 67.75 22 PRO B O 1
ATOM 6742 N N . LEU B 1 23 ? 25.422 -44.625 -9.727 1 67.62 23 LEU B N 1
ATOM 6743 C CA . LEU B 1 23 ? 24.484 -43.5 -9.82 1 67.62 23 LEU B CA 1
ATOM 6744 C C . LEU B 1 23 ? 24.125 -42.969 -8.438 1 67.62 23 LEU B C 1
ATOM 6746 O O . LEU B 1 23 ? 23.781 -43.75 -7.543 1 67.62 23 LEU B O 1
ATOM 6750 N N . SER B 1 24 ? 24.688 -41.875 -8.109 1 62.75 24 SER B N 1
ATOM 6751 C CA . SER B 1 24 ? 24.438 -41.281 -6.809 1 62.75 24 SER B CA 1
ATOM 6752 C C . SER B 1 24 ? 22.953 -40.938 -6.625 1 62.75 24 SER B C 1
ATOM 6754 O O . SER B 1 24 ? 22.219 -40.844 -7.602 1 62.75 24 SER B O 1
ATOM 6756 N N . GLN B 1 25 ? 22.453 -41.031 -5.367 1 65.75 25 GLN B N 1
ATOM 6757 C CA . GLN B 1 25 ? 21.125 -40.594 -4.953 1 65.75 25 GLN B CA 1
ATOM 6758 C C . GLN B 1 25 ? 20.828 -39.188 -5.445 1 65.75 25 GLN B C 1
ATOM 6760 O O . GLN B 1 25 ? 19.656 -38.781 -5.551 1 65.75 25 GLN B O 1
ATOM 6765 N N . ASN B 1 26 ? 21.797 -38.594 -6.117 1 83.06 26 ASN B N 1
ATOM 6766 C CA . ASN B 1 26 ? 21.531 -37.219 -6.496 1 83.06 26 ASN B CA 1
ATOM 6767 C C . ASN B 1 26 ? 21.25 -37.062 -7.988 1 83.06 26 ASN B C 1
ATOM 6769 O O . ASN B 1 26 ? 21.375 -36 -8.555 1 83.06 26 ASN B O 1
ATOM 6773 N N . ILE B 1 27 ? 20.938 -38.188 -8.664 1 88.19 27 ILE B N 1
ATOM 6774 C CA . ILE B 1 27 ? 20.719 -38.156 -10.102 1 88.19 27 ILE B CA 1
ATOM 6775 C C . ILE B 1 27 ? 19.562 -37.25 -10.453 1 88.19 27 ILE B C 1
ATOM 6777 O O . ILE B 1 27 ? 19.594 -36.562 -11.477 1 88.19 27 ILE B O 1
ATOM 6781 N N . SER B 1 28 ? 18.578 -37.281 -9.617 1 90.88 28 SER B N 1
ATOM 6782 C CA . SER B 1 28 ? 17.422 -36.406 -9.852 1 90.88 28 SER B CA 1
ATOM 6783 C C . SER B 1 28 ? 17.812 -34.938 -9.852 1 90.88 28 SER B C 1
ATOM 6785 O O . SER B 1 28 ? 17.438 -34.188 -10.758 1 90.88 28 SER B O 1
ATOM 6787 N N . ALA B 1 29 ? 18.625 -34.531 -8.945 1 87.44 29 ALA B N 1
ATOM 6788 C CA . ALA B 1 29 ? 19.062 -33.156 -8.828 1 87.44 29 ALA B CA 1
ATOM 6789 C C . ALA B 1 29 ? 19.984 -32.781 -9.984 1 87.44 29 ALA B C 1
ATOM 6791 O O . ALA B 1 29 ? 19.859 -31.688 -10.562 1 87.44 29 ALA B O 1
ATOM 6792 N N . LEU B 1 30 ? 20.859 -33.656 -10.258 1 88.62 30 LEU B N 1
ATOM 6793 C CA . LEU B 1 30 ? 21.797 -33.406 -11.359 1 88.62 30 LEU B CA 1
ATOM 6794 C C . LEU B 1 30 ? 21.047 -33.25 -12.68 1 88.62 30 LEU B C 1
ATOM 6796 O O . LEU B 1 30 ? 21.344 -32.344 -13.453 1 88.62 30 LEU B O 1
ATOM 6800 N N . THR B 1 31 ? 20.078 -34.156 -12.852 1 92.44 31 THR B N 1
ATOM 6801 C CA . THR B 1 31 ? 19.312 -34.125 -14.086 1 92.44 31 THR B CA 1
ATOM 6802 C C . THR B 1 31 ? 18.5 -32.812 -14.164 1 92.44 31 THR B C 1
ATOM 6804 O O . THR B 1 31 ? 18.516 -32.125 -15.18 1 92.44 31 THR B O 1
ATOM 6807 N N . ASN B 1 32 ? 17.875 -32.469 -13.117 1 91 32 ASN B N 1
ATOM 6808 C CA . ASN B 1 32 ? 17.016 -31.266 -13.07 1 91 32 ASN B CA 1
ATOM 6809 C C . ASN B 1 32 ? 17.828 -30 -13.273 1 91 32 ASN B C 1
ATOM 6811 O O . ASN B 1 32 ? 17.359 -29.047 -13.898 1 91 32 ASN B O 1
ATOM 6815 N N . ASN B 1 33 ? 19.047 -29.984 -12.773 1 89.25 33 ASN B N 1
ATOM 6816 C CA . ASN B 1 33 ? 19.828 -28.75 -12.766 1 89.25 33 ASN B CA 1
ATOM 6817 C C . ASN B 1 33 ? 20.625 -28.594 -14.062 1 89.25 33 ASN B C 1
ATOM 6819 O O . ASN B 1 33 ? 20.906 -27.469 -14.477 1 89.25 33 ASN B O 1
ATOM 6823 N N . TYR B 1 34 ? 20.953 -29.688 -14.719 1 91.94 34 TYR B N 1
ATOM 6824 C CA . TYR B 1 34 ? 21.953 -29.562 -15.766 1 91.94 34 TYR B CA 1
ATOM 6825 C C . TYR B 1 34 ? 21.469 -30.156 -17.078 1 91.94 34 TYR B C 1
ATOM 6827 O O . TYR B 1 34 ? 22.047 -29.906 -18.141 1 91.94 34 TYR B O 1
ATOM 6835 N N . ILE B 1 35 ? 20.453 -31 -17.078 1 92.75 35 ILE B N 1
ATOM 6836 C CA . ILE B 1 35 ? 20.062 -31.703 -18.297 1 92.75 35 ILE B CA 1
ATOM 6837 C C . ILE B 1 35 ? 18.656 -31.25 -18.719 1 92.75 35 ILE B C 1
ATOM 6839 O O . ILE B 1 35 ? 18.516 -30.516 -19.703 1 92.75 35 ILE B O 1
ATOM 6843 N N . THR B 1 36 ? 17.641 -31.703 -17.984 1 92.06 36 THR B N 1
ATOM 6844 C CA . THR B 1 36 ? 16.25 -31.359 -18.266 1 92.06 36 THR B CA 1
ATOM 6845 C C . THR B 1 36 ? 15.391 -31.5 -17 1 92.06 36 THR B C 1
ATOM 6847 O O . THR B 1 36 ? 15.859 -32.031 -15.984 1 92.06 36 THR B O 1
ATOM 6850 N N . GLU B 1 37 ? 14.227 -31.094 -17.141 1 90.88 37 GLU B N 1
ATOM 6851 C CA . GLU B 1 37 ? 13.312 -31.125 -16 1 90.88 37 GLU B CA 1
ATOM 6852 C C . GLU B 1 37 ? 12.945 -32.562 -15.633 1 90.88 37 GLU B C 1
ATOM 6854 O O . GLU B 1 37 ? 12.672 -33.375 -16.516 1 90.88 37 GLU B O 1
ATOM 6859 N N . VAL B 1 38 ? 13.039 -32.906 -14.297 1 90.94 38 VAL B N 1
ATOM 6860 C CA . VAL B 1 38 ? 12.586 -34.188 -13.781 1 90.94 38 VAL B CA 1
ATOM 6861 C C . VAL B 1 38 ? 11.125 -34.094 -13.336 1 90.94 38 VAL B C 1
ATOM 6863 O O . VAL B 1 38 ? 10.812 -33.344 -12.422 1 90.94 38 VAL B O 1
ATOM 6866 N N . GLN B 1 39 ? 10.328 -34.781 -14.062 1 89.56 39 GLN B N 1
ATOM 6867 C CA . GLN B 1 39 ? 8.906 -34.781 -13.711 1 89.56 39 GLN B CA 1
ATOM 6868 C C . GLN B 1 39 ? 8.625 -35.656 -12.5 1 89.56 39 GLN B C 1
ATOM 6870 O O . GLN B 1 39 ? 7.891 -35.25 -11.594 1 89.56 39 GLN B O 1
ATOM 6875 N N . ASN B 1 40 ? 9.195 -36.875 -12.508 1 87.88 40 ASN B N 1
ATOM 6876 C CA . ASN B 1 40 ? 9.016 -37.812 -11.422 1 87.88 40 ASN B CA 1
ATOM 6877 C C . ASN B 1 40 ? 10.273 -38.656 -11.203 1 87.88 40 ASN B C 1
ATOM 6879 O O . ASN B 1 40 ? 11.031 -38.906 -12.141 1 87.88 40 ASN B O 1
ATOM 6883 N N . PHE B 1 41 ? 10.586 -39 -9.984 1 88.25 41 PHE B N 1
ATOM 6884 C CA . PHE B 1 41 ? 11.672 -39.875 -9.586 1 88.25 41 PHE B CA 1
ATOM 6885 C C . PHE B 1 41 ? 11.227 -40.812 -8.469 1 88.25 41 PHE B C 1
ATOM 6887 O O . PHE B 1 41 ? 10.953 -40.375 -7.352 1 88.25 41 PHE B O 1
ATOM 6894 N N . PHE B 1 42 ? 11.047 -42.062 -8.742 1 86.75 42 PHE B N 1
ATOM 6895 C CA . PHE B 1 42 ? 10.539 -43.031 -7.754 1 86.75 42 PHE B CA 1
ATOM 6896 C C . PHE B 1 42 ? 11.109 -44.406 -7.996 1 86.75 42 PHE B C 1
ATOM 6898 O O . PHE B 1 42 ? 11.57 -44.719 -9.094 1 86.75 42 PHE B O 1
ATOM 6905 N N . PRO B 1 43 ? 11.164 -45.281 -6.98 1 86.31 43 PRO B N 1
ATOM 6906 C CA . PRO B 1 43 ? 11.555 -46.656 -7.184 1 86.31 43 PRO B CA 1
ATOM 6907 C C . PRO B 1 43 ? 10.523 -47.469 -7.984 1 86.31 43 PRO B C 1
ATOM 6909 O O . PRO B 1 43 ? 9.328 -47.188 -7.906 1 86.31 43 PRO B O 1
ATOM 6912 N N . LEU B 1 44 ? 11.039 -48.406 -8.828 1 85.25 44 LEU B N 1
ATOM 6913 C CA . LEU B 1 44 ? 10.141 -49.219 -9.656 1 85.25 44 LEU B CA 1
ATOM 6914 C C . LEU B 1 44 ? 9.219 -50.062 -8.781 1 85.25 44 LEU B C 1
ATOM 6916 O O . LEU B 1 44 ? 8.039 -50.219 -9.086 1 85.25 44 LEU B O 1
ATOM 6920 N N . SER B 1 45 ? 9.828 -50.656 -7.727 1 87.31 45 SER B N 1
ATOM 6921 C CA . SER B 1 45 ? 9.047 -51.469 -6.82 1 87.31 45 SER B CA 1
ATOM 6922 C C . SER B 1 45 ? 9.109 -50.969 -5.391 1 87.31 45 SER B C 1
ATOM 6924 O O . SER B 1 45 ? 10.156 -50.5 -4.934 1 87.31 45 SER B O 1
ATOM 6926 N N . LYS B 1 46 ? 7.992 -51.062 -4.715 1 86.88 46 LYS B N 1
ATOM 6927 C CA . LYS B 1 46 ? 7.922 -50.656 -3.314 1 86.88 46 LYS B CA 1
ATOM 6928 C C . LYS B 1 46 ? 8.086 -51.875 -2.385 1 86.88 46 LYS B C 1
ATOM 6930 O O . LYS B 1 46 ? 8.055 -51.719 -1.162 1 86.88 46 LYS B O 1
ATOM 6935 N N . ASN B 1 47 ? 8.266 -53.062 -3.029 1 90.31 47 ASN B N 1
ATOM 6936 C CA . ASN B 1 47 ? 8.422 -54.281 -2.221 1 90.31 47 ASN B CA 1
ATOM 6937 C C . ASN B 1 47 ? 9.727 -54.25 -1.431 1 90.31 47 ASN B C 1
ATOM 6939 O O . ASN B 1 47 ? 10.75 -53.781 -1.929 1 90.31 47 ASN B O 1
ATOM 6943 N N . THR B 1 48 ? 9.602 -54.781 -0.214 1 89.69 48 THR B N 1
ATOM 6944 C CA . THR B 1 48 ? 10.805 -54.75 0.612 1 89.69 48 THR B CA 1
ATOM 6945 C C . THR B 1 48 ? 11.078 -56.156 1.181 1 89.69 48 THR B C 1
ATOM 6947 O O . THR B 1 48 ? 10.156 -56.938 1.361 1 89.69 48 THR B O 1
ATOM 6950 N N . ASN B 1 49 ? 12.266 -56.438 1.359 1 90.31 49 ASN B N 1
ATOM 6951 C CA . ASN B 1 49 ? 12.75 -57.594 2.107 1 90.31 49 ASN B CA 1
ATOM 6952 C C . ASN B 1 49 ? 12.289 -58.906 1.465 1 90.31 49 ASN B C 1
ATOM 6954 O O . ASN B 1 49 ? 11.805 -59.812 2.154 1 90.31 49 ASN B O 1
ATOM 6958 N N . LEU B 1 50 ? 12.438 -59 0.181 1 93.19 50 LEU B N 1
ATOM 6959 C CA . LEU B 1 50 ? 12.172 -60.219 -0.562 1 93.19 50 LEU B CA 1
ATOM 6960 C C . LEU B 1 50 ? 13.469 -60.969 -0.88 1 93.19 50 LEU B C 1
ATOM 6962 O O . LEU B 1 50 ? 14.43 -60.375 -1.369 1 93.19 50 LEU B O 1
ATOM 6966 N N . VAL B 1 51 ? 13.5 -62.281 -0.575 1 93.62 51 VAL B N 1
ATOM 6967 C CA . VAL B 1 51 ? 14.727 -63.031 -0.824 1 93.62 51 VAL B CA 1
ATOM 6968 C C . VAL B 1 51 ? 14.406 -64.25 -1.679 1 93.62 51 VAL B C 1
ATOM 6970 O O . VAL B 1 51 ? 13.258 -64.688 -1.733 1 93.62 51 VAL B O 1
ATOM 6973 N N . VAL B 1 52 ? 15.461 -64.75 -2.346 1 94.12 52 VAL B N 1
ATOM 6974 C CA . VAL B 1 52 ? 15.336 -65.938 -3.135 1 94.12 52 VAL B CA 1
ATOM 6975 C C . VAL B 1 52 ? 15.547 -67.188 -2.238 1 94.12 52 VAL B C 1
ATOM 6977 O O . VAL B 1 52 ? 16.562 -67.25 -1.533 1 94.12 52 VAL B O 1
ATOM 6980 N N . GLY B 1 53 ? 14.586 -68 -2.242 1 94.94 53 GLY B N 1
ATOM 6981 C CA . GLY B 1 53 ? 14.672 -69.25 -1.499 1 94.94 53 GLY B CA 1
ATOM 6982 C C . GLY B 1 53 ? 14.484 -70.5 -2.369 1 94.94 53 GLY B C 1
ATOM 6983 O O . GLY B 1 53 ? 14.016 -70.375 -3.506 1 94.94 53 GLY B O 1
ATOM 6984 N N . GLN B 1 54 ? 14.922 -71.625 -1.809 1 95.69 54 GLN B N 1
ATOM 6985 C CA . GLN B 1 54 ? 14.766 -72.875 -2.52 1 95.69 54 GLN B CA 1
ATOM 6986 C C . GLN B 1 54 ? 13.906 -73.875 -1.723 1 95.69 54 GLN B C 1
ATOM 6988 O O . GLN B 1 54 ? 14.133 -74.062 -0.529 1 95.69 54 GLN B O 1
ATOM 6993 N N . ILE B 1 55 ? 12.984 -74.438 -2.416 1 95.06 55 ILE B N 1
ATOM 6994 C CA . ILE B 1 55 ? 12.109 -75.375 -1.771 1 95.06 55 ILE B CA 1
ATOM 6995 C C . ILE B 1 55 ? 12.852 -76.75 -1.556 1 95.06 55 ILE B C 1
ATOM 6997 O O . ILE B 1 55 ? 13.352 -77.312 -2.51 1 95.06 55 ILE B O 1
ATOM 7001 N N . LEU B 1 56 ? 12.969 -77.188 -0.377 1 94.75 56 LEU B N 1
ATOM 7002 C CA . LEU B 1 56 ? 13.617 -78.438 -0.059 1 94.75 56 LEU B CA 1
ATOM 7003 C C . LEU B 1 56 ? 12.625 -79.562 -0.11 1 94.75 56 LEU B C 1
ATOM 7005 O O . LEU B 1 56 ? 12.867 -80.562 -0.776 1 94.75 56 LEU B O 1
ATOM 7009 N N . ASN B 1 57 ? 11.602 -79.438 0.646 1 93.12 57 ASN B N 1
ATOM 7010 C CA . ASN B 1 57 ? 10.531 -80.438 0.702 1 93.12 57 ASN B CA 1
ATOM 7011 C C . ASN B 1 57 ? 9.219 -79.812 1.186 1 93.12 57 ASN B C 1
ATOM 7013 O O . ASN B 1 57 ? 9.219 -78.688 1.732 1 93.12 57 ASN B O 1
ATOM 7017 N N . PHE B 1 58 ? 8.156 -80.375 0.771 1 92.25 58 PHE B N 1
ATOM 7018 C CA . PHE B 1 58 ? 6.875 -79.875 1.298 1 92.25 58 PHE B CA 1
ATOM 7019 C C . PHE B 1 58 ? 5.949 -81.062 1.576 1 92.25 58 PHE B C 1
ATOM 7021 O O . PHE B 1 58 ? 6.039 -82.125 0.916 1 92.25 58 PHE B O 1
ATOM 7028 N N . GLN B 1 59 ? 5.145 -81.062 2.625 1 90.5 59 GLN B N 1
ATOM 7029 C CA . GLN B 1 59 ? 4.199 -82.125 3.045 1 90.5 59 GLN B CA 1
ATOM 7030 C C . GLN B 1 59 ? 2.82 -81.5 3.311 1 90.5 59 GLN B C 1
ATOM 7032 O O . GLN B 1 59 ? 2.705 -80.375 3.721 1 90.5 59 GLN B O 1
ATOM 7037 N N . LYS B 1 60 ? 1.85 -82.25 3.055 1 90.94 60 LYS B N 1
ATOM 7038 C CA . LYS B 1 60 ? 0.48 -81.812 3.301 1 90.94 60 LYS B CA 1
ATOM 7039 C C . LYS B 1 60 ? 0.211 -81.625 4.797 1 90.94 60 LYS B C 1
ATOM 7041 O O . LYS B 1 60 ? 0.622 -82.5 5.594 1 90.94 60 LYS B O 1
ATOM 7046 N N . ILE B 1 61 ? -0.314 -80.562 5.164 1 89.06 61 ILE B N 1
ATOM 7047 C CA . ILE B 1 61 ? -0.663 -80.312 6.562 1 89.06 61 ILE B CA 1
ATOM 7048 C C . ILE B 1 61 ? -1.892 -81.125 6.93 1 89.06 61 ILE B C 1
ATOM 7050 O O . ILE B 1 61 ? -2.879 -81.188 6.191 1 89.06 61 ILE B O 1
ATOM 7054 N N . GLN B 1 62 ? -1.812 -81.812 8.078 1 83.38 62 GLN B N 1
ATOM 7055 C CA . GLN B 1 62 ? -2.912 -82.688 8.531 1 83.38 62 GLN B CA 1
ATOM 7056 C C . GLN B 1 62 ? -4.172 -81.812 8.789 1 83.38 62 GLN B C 1
ATOM 7058 O O . GLN B 1 62 ? -4.117 -80.812 9.469 1 83.38 62 GLN B O 1
ATOM 7063 N N . GLY B 1 63 ? -5.309 -82.188 8.18 1 81.5 63 GLY B N 1
ATOM 7064 C CA . GLY B 1 63 ? -6.582 -81.562 8.383 1 81.5 63 GLY B CA 1
ATOM 7065 C C . GLY B 1 63 ? -6.922 -80.562 7.277 1 81.5 63 GLY B C 1
ATOM 7066 O O . GLY B 1 63 ? -8.062 -80.125 7.172 1 81.5 63 GLY B O 1
ATOM 7067 N N . SER B 1 64 ? -5.859 -80.125 6.543 1 79.75 64 SER B N 1
ATOM 7068 C CA . SER B 1 64 ? -6.148 -79.125 5.496 1 79.75 64 SER B CA 1
ATOM 7069 C C . SER B 1 64 ? -6.207 -79.812 4.125 1 79.75 64 SER B C 1
ATOM 7071 O O . SER B 1 64 ? -5.484 -80.75 3.861 1 79.75 64 SER B O 1
ATOM 7073 N N . GLN B 1 65 ? -7.082 -79.312 3.25 1 81.38 65 GLN B N 1
ATOM 7074 C CA . GLN B 1 65 ? -7.195 -79.812 1.898 1 81.38 65 GLN B CA 1
ATOM 7075 C C . GLN B 1 65 ? -6.227 -79.125 0.946 1 81.38 65 GLN B C 1
ATOM 7077 O O . GLN B 1 65 ? -5.703 -79.75 0.02 1 81.38 65 GLN B O 1
ATOM 7082 N N . LYS B 1 66 ? -5.797 -77.938 1.219 1 85.5 66 LYS B N 1
ATOM 7083 C CA . LYS B 1 66 ? -5.078 -77.188 0.198 1 85.5 66 LYS B CA 1
ATOM 7084 C C . LYS B 1 66 ? -3.713 -76.688 0.711 1 85.5 66 LYS B C 1
ATOM 7086 O O . LYS B 1 66 ? -2.789 -76.5 -0.076 1 85.5 66 LYS B O 1
ATOM 7091 N N . LEU B 1 67 ? -3.432 -76.812 2.021 1 91.12 67 LEU B N 1
ATOM 7092 C CA . LEU B 1 67 ? -2.242 -76.125 2.576 1 91.12 67 LEU B CA 1
ATOM 7093 C C . LEU B 1 67 ? -1.109 -77.188 2.742 1 91.12 67 LEU B C 1
ATOM 7095 O O . LEU B 1 67 ? -1.348 -78.312 3.098 1 91.12 67 LEU B O 1
ATOM 7099 N N . ASN B 1 68 ? 0.078 -76.75 2.439 1 93.62 68 ASN B N 1
ATOM 7100 C CA . ASN B 1 68 ? 1.298 -77.562 2.59 1 93.62 68 ASN B CA 1
ATOM 7101 C C . ASN B 1 68 ? 2.307 -76.875 3.496 1 93.62 68 ASN B C 1
ATOM 7103 O O . ASN B 1 68 ? 2.352 -75.625 3.549 1 93.62 68 ASN B O 1
ATOM 7107 N N . LEU B 1 69 ? 2.945 -77.625 4.273 1 93.69 69 LEU B N 1
ATOM 7108 C CA . LEU B 1 69 ? 4.102 -77.125 5 1 93.69 69 LEU B CA 1
ATOM 7109 C C . LEU B 1 69 ? 5.371 -77.25 4.168 1 93.69 69 LEU B C 1
ATOM 7111 O O . LEU B 1 69 ? 5.797 -78.375 3.85 1 93.69 69 LEU B O 1
ATOM 7115 N N . VAL B 1 70 ? 5.895 -76.125 3.803 1 94.88 70 VAL B N 1
ATOM 7116 C CA . VAL B 1 70 ? 7.02 -76.125 2.873 1 94.88 70 VAL B CA 1
ATOM 7117 C C . VAL B 1 70 ? 8.289 -75.688 3.617 1 94.88 70 VAL B C 1
ATOM 7119 O O . VAL B 1 70 ? 8.305 -74.688 4.348 1 94.88 70 VAL B O 1
ATOM 7122 N N . GLU B 1 71 ? 9.297 -76.5 3.529 1 95.06 71 GLU B N 1
ATOM 7123 C CA . GLU B 1 71 ? 10.625 -76.188 4.031 1 95.06 71 GLU B CA 1
ATOM 7124 C C . GLU B 1 71 ? 11.461 -75.5 2.957 1 95.06 71 GLU B C 1
ATOM 7126 O O . GLU B 1 71 ? 11.719 -76.062 1.898 1 95.06 71 GLU B O 1
ATOM 7131 N N . VAL B 1 72 ? 11.805 -74.25 3.24 1 95.81 72 VAL B N 1
ATOM 7132 C CA . VAL B 1 72 ? 12.484 -73.438 2.242 1 95.81 72 VAL B CA 1
ATOM 7133 C C . VAL B 1 72 ? 13.844 -73 2.777 1 95.81 72 VAL B C 1
ATOM 7135 O O . VAL B 1 72 ? 13.945 -72.5 3.902 1 95.81 72 VAL B O 1
ATOM 7138 N N . ASN B 1 73 ? 14.906 -73.125 1.983 1 95.31 73 ASN B N 1
ATOM 7139 C CA . ASN B 1 73 ? 16.234 -72.625 2.277 1 95.31 73 ASN B CA 1
ATOM 7140 C C . ASN B 1 73 ? 16.422 -71.25 1.752 1 95.31 73 ASN B C 1
ATOM 7142 O O . ASN B 1 73 ? 16.469 -71 0.54 1 95.31 73 ASN B O 1
ATOM 7146 N N . THR B 1 74 ? 16.609 -70.312 2.629 1 92.88 74 THR B N 1
ATOM 7147 C CA . THR B 1 74 ? 16.766 -68.938 2.229 1 92.88 74 THR B CA 1
ATOM 7148 C C . THR B 1 74 ? 18.234 -68.5 2.145 1 92.88 74 THR B C 1
ATOM 7150 O O . THR B 1 74 ? 18.562 -67.312 2.01 1 92.88 74 THR B O 1
ATOM 7153 N N . GLY B 1 75 ? 19.094 -69.5 2.076 1 88 75 GLY B N 1
ATOM 7154 C CA . GLY B 1 75 ? 20.516 -69.25 2.047 1 88 75 GLY B CA 1
ATOM 7155 C C . GLY B 1 75 ? 21.125 -69.062 3.428 1 88 75 GLY B C 1
ATOM 7156 O O . GLY B 1 75 ? 22.203 -69.562 3.703 1 88 75 GLY B O 1
ATOM 7157 N N . THR B 1 76 ? 20.438 -68.438 4.312 1 87.69 76 THR B N 1
ATOM 7158 C CA . THR B 1 76 ? 20.938 -68.188 5.664 1 87.69 76 THR B CA 1
ATOM 7159 C C . THR B 1 76 ? 20.312 -69.188 6.637 1 87.69 76 THR B C 1
ATOM 7161 O O . THR B 1 76 ? 20.969 -69.688 7.57 1 87.69 76 THR B O 1
ATOM 7164 N N . LYS B 1 77 ? 19.062 -69.5 6.422 1 90.56 77 LYS B N 1
ATOM 7165 C CA . LYS B 1 77 ? 18.359 -70.438 7.305 1 90.56 77 LYS B CA 1
ATOM 7166 C C . LYS B 1 77 ? 17.25 -71.188 6.559 1 90.56 77 LYS B C 1
ATOM 7168 O O . LYS B 1 77 ? 16.859 -70.812 5.465 1 90.56 77 LYS B O 1
ATOM 7173 N N . VAL B 1 78 ? 16.906 -72.25 7.141 1 93.94 78 VAL B N 1
ATOM 7174 C CA . VAL B 1 78 ? 15.766 -73 6.621 1 93.94 78 VAL B CA 1
ATOM 7175 C C . VAL B 1 78 ? 14.5 -72.625 7.391 1 93.94 78 VAL B C 1
ATOM 7177 O O . VAL B 1 78 ? 14.477 -72.688 8.625 1 93.94 78 VAL B O 1
ATOM 7180 N N . VAL B 1 79 ? 13.531 -72.188 6.664 1 93.56 79 VAL B N 1
ATOM 7181 C CA . VAL B 1 79 ? 12.289 -71.75 7.305 1 93.56 79 VAL B CA 1
ATOM 7182 C C . VAL B 1 79 ? 11.141 -72.625 6.867 1 93.56 79 VAL B C 1
ATOM 7184 O O . VAL B 1 79 ? 11.219 -73.312 5.824 1 93.56 79 VAL B O 1
ATOM 7187 N N . LYS B 1 80 ? 10.133 -72.688 7.738 1 94 80 LYS B N 1
ATOM 7188 C CA . LYS B 1 80 ? 8.906 -73.438 7.434 1 94 80 LYS B CA 1
ATOM 7189 C C . LYS B 1 80 ? 7.758 -72.5 7.129 1 94 80 LYS B C 1
ATOM 7191 O O . LYS B 1 80 ? 7.422 -71.625 7.945 1 94 80 LYS B O 1
ATOM 7196 N N . ILE B 1 81 ? 7.184 -72.625 5.914 1 94.88 81 ILE B N 1
ATOM 7197 C CA . ILE B 1 81 ? 6.141 -71.688 5.457 1 94.88 81 ILE B CA 1
ATOM 7198 C C . ILE B 1 81 ? 4.906 -72.5 5.043 1 94.88 81 ILE B C 1
ATOM 7200 O O . ILE B 1 81 ? 5.012 -73.5 4.352 1 94.88 81 ILE B O 1
ATOM 7204 N N . VAL B 1 82 ? 3.793 -72.062 5.523 1 93.56 82 VAL B N 1
ATOM 7205 C CA . VAL B 1 82 ? 2.531 -72.625 5.109 1 93.56 82 VAL B CA 1
ATOM 7206 C C . VAL B 1 82 ? 2.07 -72 3.789 1 93.56 82 VAL B C 1
ATOM 7208 O O . VAL B 1 82 ? 1.961 -70.812 3.672 1 93.56 82 VAL B O 1
ATOM 7211 N N . CYS B 1 83 ? 1.901 -72.812 2.764 1 91.94 83 CYS B N 1
ATOM 7212 C CA . CYS B 1 83 ? 1.538 -72.312 1.445 1 91.94 83 CYS B CA 1
ATOM 7213 C C . CYS B 1 83 ? 0.465 -73.188 0.801 1 91.94 83 CYS B C 1
ATOM 7215 O O . CYS B 1 83 ? 0.501 -74.375 0.917 1 91.94 83 CYS B O 1
ATOM 7217 N N . GLY B 1 84 ? -0.471 -72.5 0.218 1 89 84 GLY B N 1
ATOM 7218 C CA . GLY B 1 84 ? -1.566 -73.188 -0.423 1 89 84 GLY B CA 1
ATOM 7219 C C . GLY B 1 84 ? -1.414 -73.312 -1.929 1 89 84 GLY B C 1
ATOM 7220 O O . GLY B 1 84 ? -2.334 -73.688 -2.625 1 89 84 GLY B O 1
ATOM 7221 N N . ALA B 1 85 ? -0.251 -73 -2.508 1 88.69 85 ALA B N 1
ATOM 7222 C CA . ALA B 1 85 ? -0.057 -73 -3.955 1 88.69 85 ALA B CA 1
ATOM 7223 C C . ALA B 1 85 ? 0.013 -74.438 -4.5 1 88.69 85 ALA B C 1
ATOM 7225 O O . ALA B 1 85 ? 0.539 -75.312 -3.84 1 88.69 85 ALA B O 1
ATOM 7226 N N . SER B 1 86 ? -0.55 -74.625 -5.684 1 85.19 86 SER B N 1
ATOM 7227 C CA . SER B 1 86 ? -0.641 -75.938 -6.285 1 85.19 86 SER B CA 1
ATOM 7228 C C . SER B 1 86 ? 0.61 -76.25 -7.094 1 85.19 86 SER B C 1
ATOM 7230 O O . SER B 1 86 ? 0.849 -77.438 -7.434 1 85.19 86 SER B O 1
ATOM 7232 N N . ASN B 1 87 ? 1.492 -75.312 -7.32 1 90.38 87 ASN B N 1
ATOM 7233 C CA . ASN B 1 87 ? 2.613 -75.562 -8.227 1 90.38 87 ASN B CA 1
ATOM 7234 C C . ASN B 1 87 ? 3.928 -75.688 -7.465 1 90.38 87 ASN B C 1
ATOM 7236 O O . ASN B 1 87 ? 4.992 -75.375 -7.988 1 90.38 87 ASN B O 1
ATOM 7240 N N . LEU B 1 88 ? 3.879 -76.188 -6.262 1 92.44 88 LEU B N 1
ATOM 7241 C CA . LEU B 1 88 ? 5.09 -76.375 -5.469 1 92.44 88 LEU B CA 1
ATOM 7242 C C . LEU B 1 88 ? 5.973 -77.438 -6.078 1 92.44 88 LEU B C 1
ATOM 7244 O O . LEU B 1 88 ? 5.473 -78.5 -6.516 1 92.44 88 LEU B O 1
ATOM 7248 N N . GLN B 1 89 ? 7.219 -77.188 -6.297 1 92.25 89 GLN B N 1
ATOM 7249 C CA . GLN B 1 89 ? 8.172 -78.125 -6.832 1 92.25 89 GLN B CA 1
ATOM 7250 C C . GLN B 1 89 ? 9.461 -78.125 -6.023 1 92.25 89 GLN B C 1
ATOM 7252 O O . GLN B 1 89 ? 10.07 -77.062 -5.805 1 92.25 89 GLN B O 1
ATOM 7257 N N . ASN B 1 90 ? 9.859 -79.375 -5.68 1 90.94 90 ASN B N 1
ATOM 7258 C CA . ASN B 1 90 ? 11.094 -79.562 -4.922 1 90.94 90 ASN B CA 1
ATOM 7259 C C . ASN B 1 90 ? 12.305 -79.062 -5.73 1 90.94 90 ASN B C 1
ATOM 7261 O O . ASN B 1 90 ? 12.398 -79.375 -6.926 1 90.94 90 ASN B O 1
ATOM 7265 N N . GLY B 1 91 ? 13.133 -78.312 -5.098 1 91.38 91 GLY B N 1
ATOM 7266 C CA . GLY B 1 91 ? 14.383 -77.938 -5.715 1 91.38 91 GLY B CA 1
ATOM 7267 C C . GLY B 1 91 ? 14.289 -76.562 -6.445 1 91.38 91 GLY B C 1
ATOM 7268 O O . GLY B 1 91 ? 15.305 -76 -6.848 1 91.38 91 GLY B O 1
ATOM 7269 N N . LYS B 1 92 ? 13.078 -76.062 -6.602 1 93.38 92 LYS B N 1
ATOM 7270 C CA . LYS B 1 92 ? 12.898 -74.875 -7.355 1 93.38 92 LYS B CA 1
ATOM 7271 C C . LYS B 1 92 ? 13.094 -73.625 -6.465 1 93.38 92 LYS B C 1
ATOM 7273 O O . LYS B 1 92 ? 12.805 -73.688 -5.266 1 93.38 92 LYS B O 1
ATOM 7278 N N . LYS B 1 93 ? 13.594 -72.625 -7.078 1 94.75 93 LYS B N 1
ATOM 7279 C CA . LYS B 1 93 ? 13.789 -71.375 -6.375 1 94.75 93 LYS B CA 1
ATOM 7280 C C . LYS B 1 93 ? 12.531 -70.5 -6.43 1 94.75 93 LYS B C 1
ATOM 7282 O O . LYS B 1 93 ? 11.852 -70.438 -7.457 1 94.75 93 LYS B O 1
ATOM 7287 N N . VAL B 1 94 ? 12.211 -69.875 -5.285 1 95.19 94 VAL B N 1
ATOM 7288 C CA . VAL B 1 94 ? 10.977 -69.125 -5.156 1 95.19 94 VAL B CA 1
ATOM 7289 C C . VAL B 1 94 ? 11.25 -67.75 -4.457 1 95.19 94 VAL B C 1
ATOM 7291 O O . VAL B 1 94 ? 12.367 -67.562 -3.998 1 95.19 94 VAL B O 1
ATOM 7294 N N . ILE B 1 95 ? 10.25 -66.875 -4.434 1 94.94 95 ILE B N 1
ATOM 7295 C CA . ILE B 1 95 ? 10.312 -65.625 -3.738 1 94.94 95 ILE B CA 1
ATOM 7296 C C . ILE B 1 95 ? 9.781 -65.812 -2.314 1 94.94 95 ILE B C 1
ATOM 7298 O O . ILE B 1 95 ? 8.641 -66.188 -2.113 1 94.94 95 ILE B O 1
ATOM 7302 N N . VAL B 1 96 ? 10.602 -65.438 -1.4 1 95.12 96 VAL B N 1
ATOM 7303 C CA . VAL B 1 96 ? 10.227 -65.562 0.004 1 95.12 96 VAL B CA 1
ATOM 7304 C C . VAL B 1 96 ? 10.125 -64.188 0.653 1 95.12 96 VAL B C 1
ATOM 7306 O O . VAL B 1 96 ? 11.07 -63.406 0.606 1 95.12 96 VAL B O 1
ATOM 7309 N N . ALA B 1 97 ? 9.016 -63.938 1.155 1 94.5 97 ALA B N 1
ATOM 7310 C CA . ALA B 1 97 ? 8.797 -62.719 1.949 1 94.5 97 ALA B CA 1
ATOM 7311 C C . ALA B 1 97 ? 8.828 -63.031 3.441 1 94.5 97 ALA B C 1
ATOM 7313 O O . ALA B 1 97 ? 8.102 -63.906 3.912 1 94.5 97 ALA B O 1
ATOM 7314 N N . SER B 1 98 ? 9.688 -62.375 4.152 1 90.31 98 SER B N 1
ATOM 7315 C CA . SER B 1 98 ? 9.797 -62.562 5.594 1 90.31 98 SER B CA 1
ATOM 7316 C C . SER B 1 98 ? 8.945 -61.562 6.355 1 90.31 98 SER B C 1
ATOM 7318 O O . SER B 1 98 ? 8.367 -60.656 5.758 1 90.31 98 SER B O 1
ATOM 7320 N N . GLU B 1 99 ? 8.906 -61.875 7.59 1 89.56 99 GLU B N 1
ATOM 7321 C CA . GLU B 1 99 ? 8.172 -60.938 8.414 1 89.56 99 GLU B CA 1
ATOM 7322 C C . GLU B 1 99 ? 8.734 -59.5 8.25 1 89.56 99 GLU B C 1
ATOM 7324 O O . GLU B 1 99 ? 9.953 -59.312 8.258 1 89.56 99 GLU B O 1
ATOM 7329 N N . GLY B 1 100 ? 7.852 -58.562 8.062 1 88.12 100 GLY B N 1
ATOM 7330 C CA . GLY B 1 100 ? 8.258 -57.188 7.895 1 88.12 100 GLY B CA 1
ATOM 7331 C C . GLY B 1 100 ? 8.328 -56.75 6.441 1 88.12 100 GLY B C 1
ATOM 7332 O O . GLY B 1 100 ? 8.477 -55.562 6.148 1 88.12 100 GLY B O 1
ATOM 7333 N N . SER B 1 101 ? 8.164 -57.688 5.551 1 91.31 101 SER B N 1
ATOM 7334 C CA . SER B 1 101 ? 8.203 -57.344 4.129 1 91.31 101 SER B CA 1
ATOM 7335 C C . SER B 1 101 ? 6.945 -56.625 3.689 1 91.31 101 SER B C 1
ATOM 7337 O O . SER B 1 101 ? 5.84 -56.969 4.105 1 91.31 101 SER B O 1
ATOM 7339 N N . PHE B 1 102 ? 7.156 -55.531 2.953 1 90.56 102 PHE B N 1
ATOM 7340 C CA . PHE B 1 102 ? 6.016 -54.844 2.338 1 90.56 102 PHE B CA 1
ATOM 7341 C C . PHE B 1 102 ? 5.746 -55.406 0.946 1 90.56 102 PHE B C 1
ATOM 7343 O O . PHE B 1 102 ? 6.656 -55.5 0.121 1 90.56 102 PHE B O 1
ATOM 7350 N N . LEU B 1 103 ? 4.562 -55.812 0.722 1 91.31 103 LEU B N 1
ATOM 7351 C CA . LEU B 1 103 ? 4.152 -56.312 -0.584 1 91.31 103 LEU B CA 1
ATOM 7352 C C . LEU B 1 103 ? 3.203 -55.344 -1.269 1 91.31 103 LEU B C 1
ATOM 7354 O O . LEU B 1 103 ? 2.102 -55.062 -0.772 1 91.31 103 LEU B O 1
ATOM 7358 N N . GLU B 1 104 ? 3.604 -54.812 -2.4 1 88.31 104 GLU B N 1
ATOM 7359 C CA . GLU B 1 104 ? 2.889 -53.781 -3.123 1 88.31 104 GLU B CA 1
ATOM 7360 C C . GLU B 1 104 ? 1.547 -54.281 -3.645 1 88.31 104 GLU B C 1
ATOM 7362 O O . GLU B 1 104 ? 0.565 -53.531 -3.67 1 88.31 104 GLU B O 1
ATOM 7367 N N . GLY B 1 105 ? 1.461 -55.562 -4.016 1 86.38 105 GLY B N 1
ATOM 7368 C CA . GLY B 1 105 ? 0.23 -56.125 -4.562 1 86.38 105 GLY B CA 1
ATOM 7369 C C . GLY B 1 105 ? -0.899 -56.188 -3.553 1 86.38 105 GLY B C 1
ATOM 7370 O O . GLY B 1 105 ? -2.061 -55.938 -3.896 1 86.38 105 GLY B O 1
ATOM 7371 N N . ILE B 1 106 ? -0.532 -56.469 -2.342 1 84.75 106 ILE B N 1
ATOM 7372 C CA . ILE B 1 106 ? -1.535 -56.531 -1.285 1 84.75 106 ILE B CA 1
ATOM 7373 C C . ILE B 1 106 ? -1.473 -55.25 -0.434 1 84.75 106 ILE B C 1
ATOM 7375 O O . ILE B 1 106 ? -2.291 -55.062 0.471 1 84.75 106 ILE B O 1
ATOM 7379 N N . ASN B 1 107 ? -0.554 -54.406 -0.74 1 84.94 107 ASN B N 1
ATOM 7380 C CA . ASN B 1 107 ? -0.358 -53.156 -0.052 1 84.94 107 ASN B CA 1
ATOM 7381 C C . ASN B 1 107 ? -0.342 -53.312 1.463 1 84.94 107 ASN B C 1
ATOM 7383 O O . ASN B 1 107 ? -1.067 -52.625 2.182 1 84.94 107 ASN B O 1
ATOM 7387 N N . ALA B 1 108 ? 0.379 -54.344 1.943 1 84.69 108 ALA B N 1
ATOM 7388 C CA . ALA B 1 108 ? 0.449 -54.625 3.375 1 84.69 108 ALA B CA 1
ATOM 7389 C C . ALA B 1 108 ? 1.819 -55.156 3.758 1 84.69 108 ALA B C 1
ATOM 7391 O O . ALA B 1 108 ? 2.537 -55.719 2.912 1 84.69 108 ALA B O 1
ATOM 7392 N N . THR B 1 109 ? 2.141 -54.969 4.996 1 88.81 109 THR B N 1
ATOM 7393 C CA . THR B 1 109 ? 3.363 -55.562 5.559 1 88.81 109 THR B CA 1
ATOM 7394 C C . THR B 1 109 ? 3.104 -56.938 6.141 1 88.81 109 THR B C 1
ATOM 7396 O O . THR B 1 109 ? 2.162 -57.125 6.914 1 88.81 109 THR B O 1
ATOM 7399 N N . LEU B 1 110 ? 3.902 -57.875 5.809 1 89.38 110 LEU B N 1
ATOM 7400 C CA . LEU B 1 110 ? 3.693 -59.281 6.168 1 89.38 110 LEU B CA 1
ATOM 7401 C C . LEU B 1 110 ? 4.027 -59.5 7.637 1 89.38 110 LEU B C 1
ATOM 7403 O O . LEU B 1 110 ? 5.035 -59 8.141 1 89.38 110 LEU B O 1
ATOM 7407 N N . LYS B 1 111 ? 3.129 -60.156 8.359 1 87.19 111 LYS B N 1
ATOM 7408 C CA . LYS B 1 111 ? 3.342 -60.625 9.727 1 87.19 111 LYS B CA 1
ATOM 7409 C C . LYS B 1 111 ? 3.248 -62.156 9.805 1 87.19 111 LYS B C 1
ATOM 7411 O O . LYS B 1 111 ? 2.418 -62.75 9.125 1 87.19 111 LYS B O 1
ATOM 7416 N N . ASN B 1 112 ? 4.203 -62.75 10.617 1 87.06 112 ASN B N 1
ATOM 7417 C CA . ASN B 1 112 ? 4.125 -64.188 10.82 1 87.06 112 ASN B CA 1
ATOM 7418 C C . ASN B 1 112 ? 2.848 -64.625 11.547 1 87.06 112 ASN B C 1
ATOM 7420 O O . ASN B 1 112 ? 2.371 -63.875 12.414 1 87.06 112 ASN B O 1
ATOM 7424 N N . LYS B 1 113 ? 2.229 -65.625 11.109 1 84.81 113 LYS B N 1
ATOM 7425 C CA . LYS B 1 113 ? 1.001 -66.062 11.773 1 84.81 113 LYS B CA 1
ATOM 7426 C C . LYS B 1 113 ? 0.939 -67.562 11.859 1 84.81 113 LYS B C 1
ATOM 7428 O O . LYS B 1 113 ? 1.66 -68.25 11.148 1 84.81 113 LYS B O 1
ATOM 7433 N N . LYS B 1 114 ? 0.168 -68 12.906 1 84.56 114 LYS B N 1
ATOM 7434 C CA . LYS B 1 114 ? -0.123 -69.438 13.031 1 84.56 114 LYS B CA 1
ATOM 7435 C C . LYS B 1 114 ? -1.328 -69.875 12.18 1 84.56 114 LYS B C 1
ATOM 7437 O O . LYS B 1 114 ? -2.396 -69.25 12.297 1 84.56 114 LYS B O 1
ATOM 7442 N N . ILE B 1 115 ? -1.062 -70.75 11.242 1 84.5 115 ILE B N 1
ATOM 7443 C CA . ILE B 1 115 ? -2.127 -71.188 10.359 1 84.5 115 ILE B CA 1
ATOM 7444 C C . ILE B 1 115 ? -2.326 -72.688 10.555 1 84.5 115 ILE B C 1
ATOM 7446 O O . ILE B 1 115 ? -1.399 -73.5 10.352 1 84.5 115 ILE B O 1
ATOM 7450 N N . TYR B 1 116 ? -3.438 -73.188 10.914 1 84.5 116 TYR B N 1
ATOM 7451 C CA . TYR B 1 116 ? -3.797 -74.562 11.172 1 84.5 116 TYR B CA 1
ATOM 7452 C C . TYR B 1 116 ? -2.846 -75.188 12.188 1 84.5 116 TYR B C 1
ATOM 7454 O O . TYR B 1 116 ? -2.357 -76.312 11.977 1 84.5 116 TYR B O 1
ATOM 7462 N N . GLY B 1 117 ? -2.43 -74.375 13.141 1 81.88 117 GLY B N 1
ATOM 7463 C CA . GLY B 1 117 ? -1.639 -74.875 14.266 1 81.88 117 GLY B CA 1
ATOM 7464 C C . GLY B 1 117 ? -0.145 -74.812 13.992 1 81.88 117 GLY B C 1
ATOM 7465 O O . GLY B 1 117 ? 0.655 -75.188 14.875 1 81.88 117 GLY B O 1
ATOM 7466 N N . VAL B 1 118 ? 0.237 -74.5 12.758 1 88.19 118 VAL B N 1
ATOM 7467 C CA . VAL B 1 118 ? 1.656 -74.5 12.422 1 88.19 118 VAL B CA 1
ATOM 7468 C C . VAL B 1 118 ? 2.127 -73.062 12.227 1 88.19 118 VAL B C 1
ATOM 7470 O O . VAL B 1 118 ? 1.437 -72.25 11.602 1 88.19 118 VAL B O 1
ATOM 7473 N N . PHE B 1 119 ? 3.256 -72.75 12.828 1 89.69 119 PHE B N 1
ATOM 7474 C CA . PHE B 1 119 ? 3.838 -71.375 12.711 1 89.69 119 PHE B CA 1
ATOM 7475 C C . PHE B 1 119 ? 4.5 -71.188 11.352 1 89.69 119 PHE B C 1
ATOM 7477 O O . PHE B 1 119 ? 5.43 -71.938 11 1 89.69 119 PHE B O 1
ATOM 7484 N N . SER B 1 120 ? 3.953 -70.25 10.586 1 91.19 120 SER B N 1
ATOM 7485 C CA . SER B 1 120 ? 4.508 -69.938 9.273 1 91.19 120 SER B CA 1
ATOM 7486 C C . SER B 1 120 ? 5.504 -68.812 9.336 1 91.19 120 SER B C 1
ATOM 7488 O O . SER B 1 120 ? 5.137 -67.688 9.688 1 91.19 120 SER B O 1
ATOM 7490 N N . GLU B 1 121 ? 6.727 -69.062 8.953 1 91.38 121 GLU B N 1
ATOM 7491 C CA . GLU B 1 121 ? 7.781 -68.062 8.984 1 91.38 121 GLU B CA 1
ATOM 7492 C C . GLU B 1 121 ? 7.902 -67.375 7.645 1 91.38 121 GLU B C 1
ATOM 7494 O O . GLU B 1 121 ? 8.945 -67.438 6.984 1 91.38 121 GLU B O 1
ATOM 7499 N N . GLY B 1 122 ? 6.855 -66.688 7.129 1 91.81 122 GLY B N 1
ATOM 7500 C CA . GLY B 1 122 ? 6.891 -65.938 5.898 1 91.81 122 GLY B CA 1
ATOM 7501 C C . GLY B 1 122 ? 5.848 -66.375 4.887 1 91.81 122 GLY B C 1
ATOM 7502 O O . GLY B 1 122 ? 4.855 -67 5.25 1 91.81 122 GLY B O 1
ATOM 7503 N N . MET B 1 123 ? 6.09 -65.938 3.592 1 92.94 123 MET B N 1
ATOM 7504 C CA . MET B 1 123 ? 5.141 -66.25 2.523 1 92.94 123 MET B CA 1
ATOM 7505 C C . MET B 1 123 ? 5.867 -66.5 1.201 1 92.94 123 MET B C 1
ATOM 7507 O O . MET B 1 123 ? 6.844 -65.812 0.895 1 92.94 123 MET B O 1
ATOM 7511 N N . LEU B 1 124 ? 5.488 -67.562 0.571 1 94.44 124 LEU B N 1
ATOM 7512 C CA . LEU B 1 124 ? 5.918 -67.688 -0.816 1 94.44 124 LEU B CA 1
ATOM 7513 C C . LEU B 1 124 ? 5.055 -66.812 -1.743 1 94.44 124 LEU B C 1
ATOM 7515 O O . LEU B 1 124 ? 3.828 -66.938 -1.734 1 94.44 124 LEU B O 1
ATOM 7519 N N . CYS B 1 125 ? 5.703 -66 -2.576 1 93.56 125 CYS B N 1
ATOM 7520 C CA . CYS B 1 125 ? 4.965 -64.938 -3.248 1 93.56 125 CYS B CA 1
ATOM 7521 C C . CYS B 1 125 ? 4.695 -65.312 -4.703 1 93.56 125 CYS B C 1
ATOM 7523 O O . CYS B 1 125 ? 5.562 -65.875 -5.383 1 93.56 125 CYS B O 1
ATOM 7525 N N . ALA B 1 126 ? 3.486 -65 -5.09 1 91.81 126 ALA B N 1
ATOM 7526 C CA . ALA B 1 126 ? 3.139 -64.875 -6.508 1 91.81 126 ALA B CA 1
ATOM 7527 C C . ALA B 1 126 ? 3.445 -63.5 -7.066 1 91.81 126 ALA B C 1
ATOM 7529 O O . ALA B 1 126 ? 3.645 -62.562 -6.312 1 91.81 126 ALA B O 1
ATOM 7530 N N . LEU B 1 127 ? 3.598 -63.375 -8.383 1 90.06 127 LEU B N 1
ATOM 7531 C CA . LEU B 1 127 ? 3.939 -62.125 -9.016 1 90.06 127 LEU B CA 1
ATOM 7532 C C . LEU B 1 127 ? 2.848 -61.094 -8.789 1 90.06 127 LEU B C 1
ATOM 7534 O O . LEU B 1 127 ? 3.135 -59.875 -8.664 1 90.06 127 LEU B O 1
ATOM 7538 N N . GLU B 1 128 ? 1.669 -61.531 -8.648 1 89.38 128 GLU B N 1
ATOM 7539 C CA . GLU B 1 128 ? 0.56 -60.625 -8.383 1 89.38 128 GLU B CA 1
ATOM 7540 C C . GLU B 1 128 ? 0.71 -59.969 -7.027 1 89.38 128 GLU B C 1
ATOM 7542 O O . GLU B 1 128 ? 0.327 -58.812 -6.855 1 89.38 128 GLU B O 1
ATOM 7547 N N . GLU B 1 129 ? 1.265 -60.719 -6.121 1 91.38 129 GLU B N 1
ATOM 7548 C CA . GLU B 1 129 ? 1.454 -60.188 -4.777 1 91.38 129 GLU B CA 1
ATOM 7549 C C . GLU B 1 129 ? 2.523 -59.094 -4.762 1 91.38 129 GLU B C 1
ATOM 7551 O O . GLU B 1 129 ? 2.598 -58.312 -3.816 1 91.38 129 GLU B O 1
ATOM 7556 N N . LEU B 1 130 ? 3.332 -59.094 -5.789 1 89.38 130 LEU B N 1
ATOM 7557 C CA . LEU B 1 130 ? 4.363 -58.062 -5.895 1 89.38 130 LEU B CA 1
ATOM 7558 C C . LEU B 1 130 ? 3.824 -56.812 -6.613 1 89.38 130 LEU B C 1
ATOM 7560 O O . LEU B 1 130 ? 4.527 -55.812 -6.742 1 89.38 130 LEU B O 1
ATOM 7564 N N . GLY B 1 131 ? 2.629 -56.875 -7.102 1 86.56 131 GLY B N 1
ATOM 7565 C CA . GLY B 1 131 ? 2.02 -55.719 -7.738 1 86.56 131 GLY B CA 1
ATOM 7566 C C . GLY B 1 131 ? 2.055 -55.781 -9.25 1 86.56 131 GLY B C 1
ATOM 7567 O O . GLY B 1 131 ? 1.718 -54.812 -9.93 1 86.56 131 GLY B O 1
ATOM 7568 N N . ILE B 1 132 ? 2.445 -56.906 -9.844 1 85.25 132 ILE B N 1
ATOM 7569 C CA . ILE B 1 132 ? 2.486 -57.062 -11.289 1 85.25 132 ILE B CA 1
ATOM 7570 C C . ILE B 1 132 ? 1.105 -57.469 -11.805 1 85.25 132 ILE B C 1
ATOM 7572 O O . ILE B 1 132 ? 0.512 -58.438 -11.32 1 85.25 132 ILE B O 1
ATOM 7576 N N . SER B 1 133 ? 0.639 -56.75 -12.727 1 83.5 133 SER B N 1
ATOM 7577 C CA . SER B 1 133 ? -0.704 -56.969 -13.242 1 83.5 133 SER B CA 1
ATOM 7578 C C . SER B 1 133 ? -0.796 -58.344 -13.945 1 83.5 133 SER B C 1
ATOM 7580 O O . SER B 1 133 ? 0.093 -58.719 -14.711 1 83.5 133 SER B O 1
ATOM 7582 N N . THR B 1 134 ? -1.869 -59 -13.633 1 83.94 134 THR B N 1
ATOM 7583 C CA . THR B 1 134 ? -2.113 -60.312 -14.195 1 83.94 134 THR B CA 1
ATOM 7584 C C . THR B 1 134 ? -2.25 -60.25 -15.711 1 83.94 134 THR B C 1
ATOM 7586 O O . THR B 1 134 ? -2.037 -61.25 -16.406 1 83.94 134 THR B O 1
ATOM 7589 N N . LYS B 1 135 ? -2.553 -59.094 -16.219 1 81 135 LYS B N 1
ATOM 7590 C CA . LYS B 1 135 ? -2.758 -58.875 -17.656 1 81 135 LYS B CA 1
ATOM 7591 C C . LYS B 1 135 ? -1.469 -59.156 -18.438 1 81 135 LYS B C 1
ATOM 7593 O O . LYS B 1 135 ? -1.51 -59.531 -19.609 1 81 135 LYS B O 1
ATOM 7598 N N . PHE B 1 136 ? -0.387 -59.094 -17.75 1 80.88 136 PHE B N 1
ATOM 7599 C CA . PHE B 1 136 ? 0.875 -59.156 -18.484 1 80.88 136 PHE B CA 1
ATOM 7600 C C . PHE B 1 136 ? 1.65 -60.406 -18.094 1 80.88 136 PHE B C 1
ATOM 7602 O O . PHE B 1 136 ? 2.828 -60.562 -18.438 1 80.88 136 PHE B O 1
ATOM 7609 N N . LEU B 1 137 ? 0.969 -61.219 -17.359 1 87.31 137 LEU B N 1
ATOM 7610 C CA . LEU B 1 137 ? 1.6 -62.469 -16.953 1 87.31 137 LEU B CA 1
ATOM 7611 C C . LEU B 1 137 ? 1.116 -63.625 -17.828 1 87.31 137 LEU B C 1
ATOM 7613 O O . LEU B 1 137 ? -0.027 -63.625 -18.281 1 87.31 137 LEU B O 1
ATOM 7617 N N . THR B 1 138 ? 2 -64.625 -18.188 1 86.88 138 THR B N 1
ATOM 7618 C CA . THR B 1 138 ? 1.622 -65.812 -18.891 1 86.88 138 THR B CA 1
ATOM 7619 C C . THR B 1 138 ? 0.751 -66.688 -18.016 1 86.88 138 THR B C 1
ATOM 7621 O O . THR B 1 138 ? 0.736 -66.562 -16.781 1 86.88 138 THR B O 1
ATOM 7624 N N . PRO B 1 139 ? -0.006 -67.562 -18.672 1 84.56 139 PRO B N 1
ATOM 7625 C CA . PRO B 1 139 ? -0.841 -68.438 -17.875 1 84.56 139 PRO B CA 1
ATOM 7626 C C . PRO B 1 139 ? -0.04 -69.25 -16.844 1 84.56 139 PRO B C 1
ATOM 7628 O O . PRO B 1 139 ? -0.51 -69.438 -15.719 1 84.56 139 PRO B O 1
ATOM 7631 N N . GLN B 1 140 ? 1.14 -69.562 -17.172 1 84.38 140 GLN B N 1
ATOM 7632 C CA . GLN B 1 140 ? 1.991 -70.312 -16.25 1 84.38 140 GLN B CA 1
ATOM 7633 C C . GLN B 1 140 ? 2.422 -69.438 -15.078 1 84.38 140 GLN B C 1
ATOM 7635 O O . GLN B 1 140 ? 2.48 -69.875 -13.93 1 84.38 140 GLN B O 1
ATOM 7640 N N . GLU B 1 141 ? 2.592 -68.188 -15.352 1 86.69 141 GLU B N 1
ATOM 7641 C CA . GLU B 1 141 ? 3.057 -67.25 -14.328 1 86.69 141 GLU B CA 1
ATOM 7642 C C . GLU B 1 141 ? 1.919 -66.875 -13.398 1 86.69 141 GLU B C 1
ATOM 7644 O O . GLU B 1 141 ? 2.16 -66.375 -12.289 1 86.69 141 GLU B O 1
ATOM 7649 N N . GLN B 1 142 ? 0.762 -67 -13.836 1 86.44 142 GLN B N 1
ATOM 7650 C CA . GLN B 1 142 ? -0.411 -66.688 -13.031 1 86.44 142 GLN B CA 1
ATOM 7651 C C . GLN B 1 142 ? -0.768 -67.812 -12.07 1 86.44 142 GLN B C 1
ATOM 7653 O O . GLN B 1 142 ? -1.477 -67.562 -11.086 1 86.44 142 GLN B O 1
ATOM 7658 N N . GLU B 1 143 ? -0.181 -68.875 -12.453 1 85.19 143 GLU B N 1
ATOM 7659 C CA . GLU B 1 143 ? -0.566 -70.062 -11.672 1 85.19 143 GLU B CA 1
ATOM 7660 C C . GLU B 1 143 ? 0.285 -70.188 -10.414 1 85.19 143 GLU B C 1
ATOM 7662 O O . GLU B 1 143 ? 1.464 -70.562 -10.484 1 85.19 143 GLU B O 1
ATOM 7667 N N . GLY B 1 144 ? -0.224 -69.875 -9.242 1 88.56 144 GLY B N 1
ATOM 7668 C CA . GLY B 1 144 ? 0.409 -70.125 -7.957 1 88.56 144 GLY B CA 1
ATOM 7669 C C . GLY B 1 144 ? 1.594 -69.188 -7.691 1 88.56 144 GLY B C 1
ATOM 7670 O O . GLY B 1 144 ? 1.567 -68 -8.039 1 88.56 144 GLY B O 1
ATOM 7671 N N . ILE B 1 145 ? 2.645 -69.812 -7.031 1 92.69 145 ILE B N 1
ATOM 7672 C CA . ILE B 1 145 ? 3.82 -69 -6.656 1 92.69 145 ILE B CA 1
ATOM 7673 C C . ILE B 1 145 ? 4.793 -68.938 -7.828 1 92.69 145 ILE B C 1
ATOM 7675 O O . ILE B 1 145 ? 4.742 -69.812 -8.734 1 92.69 145 ILE B O 1
ATOM 7679 N N . TYR B 1 146 ? 5.598 -67.938 -7.906 1 92.25 146 TYR B N 1
ATOM 7680 C CA . TYR B 1 146 ? 6.555 -67.812 -8.992 1 92.25 146 TYR B CA 1
ATOM 7681 C C . TYR B 1 146 ? 7.77 -68.688 -8.797 1 92.25 146 TYR B C 1
ATOM 7683 O O . TYR B 1 146 ? 8.391 -68.688 -7.734 1 92.25 146 TYR B O 1
ATOM 7691 N N . LEU B 1 147 ? 8.031 -69.5 -9.75 1 91.06 147 LEU B N 1
ATOM 7692 C CA . LEU B 1 147 ? 9.211 -70.375 -9.766 1 91.06 147 LEU B CA 1
ATOM 7693 C C . LEU B 1 147 ? 10.273 -69.812 -10.711 1 91.06 147 LEU B C 1
ATOM 7695 O O . LEU B 1 147 ? 10.031 -69.688 -11.906 1 91.06 147 LEU B O 1
ATOM 7699 N N . PHE B 1 148 ? 11.367 -69.438 -10.18 1 89.38 148 PHE B N 1
ATOM 7700 C CA . PHE B 1 148 ? 12.453 -68.938 -11 1 89.38 148 PHE B CA 1
ATOM 7701 C C . PHE B 1 148 ? 12.977 -70 -11.953 1 89.38 148 PHE B C 1
ATOM 7703 O O . PHE B 1 148 ? 13.109 -71.188 -11.578 1 89.38 148 PHE B O 1
ATOM 7710 N N . ASP B 1 149 ? 13.109 -69.625 -13.148 1 81.75 149 ASP B N 1
ATOM 7711 C CA . ASP B 1 149 ? 13.805 -70.5 -14.094 1 81.75 149 ASP B CA 1
ATOM 7712 C C . ASP B 1 149 ? 15.312 -70.25 -14.062 1 81.75 149 ASP B C 1
ATOM 7714 O O . ASP B 1 149 ? 15.797 -69.25 -14.641 1 81.75 149 ASP B O 1
ATOM 7718 N N . ASP B 1 150 ? 16.031 -71.125 -13.32 1 83.38 150 ASP B N 1
ATOM 7719 C CA . ASP B 1 150 ? 17.469 -70.938 -13.133 1 83.38 150 ASP B CA 1
ATOM 7720 C C . ASP B 1 150 ? 18.219 -72.25 -13.438 1 83.38 150 ASP B C 1
ATOM 7722 O O . ASP B 1 150 ? 18.812 -72.812 -12.547 1 83.38 150 ASP B O 1
ATOM 7726 N N . PRO B 1 151 ? 18.188 -72.5 -14.75 1 78 151 PRO B N 1
ATOM 7727 C CA . PRO B 1 151 ? 18.812 -73.812 -15.102 1 78 151 PRO B CA 1
ATOM 7728 C C . PRO B 1 151 ? 20.297 -73.875 -14.773 1 78 151 PRO B C 1
ATOM 7730 O O . PRO B 1 151 ? 20.844 -74.938 -14.461 1 78 151 PRO B O 1
ATOM 7733 N N . ASN B 1 152 ? 20.969 -72.688 -14.797 1 80.88 152 ASN B N 1
ATOM 7734 C CA . ASN B 1 152 ? 22.406 -72.688 -14.555 1 80.88 152 ASN B CA 1
ATOM 7735 C C . ASN B 1 152 ? 22.719 -72.25 -13.125 1 80.88 152 ASN B C 1
ATOM 7737 O O . ASN B 1 152 ? 23.875 -71.938 -12.805 1 80.88 152 ASN B O 1
ATOM 7741 N N . ASP B 1 153 ? 21.75 -72.25 -12.242 1 83.06 153 ASP B N 1
ATOM 7742 C CA . ASP B 1 153 ? 21.922 -71.875 -10.828 1 83.06 153 ASP B CA 1
ATOM 7743 C C . ASP B 1 153 ? 22.656 -70.562 -10.664 1 83.06 153 ASP B C 1
ATOM 7745 O O . ASP B 1 153 ? 23.625 -70.5 -9.906 1 83.06 153 ASP B O 1
ATOM 7749 N N . GLN B 1 154 ? 22.25 -69.625 -11.375 1 83.81 154 GLN B N 1
ATOM 7750 C CA . GLN B 1 154 ? 22.906 -68.312 -11.359 1 83.81 154 GLN B CA 1
ATOM 7751 C C . GLN B 1 154 ? 22.297 -67.375 -10.305 1 83.81 154 GLN B C 1
ATOM 7753 O O . GLN B 1 154 ? 22.906 -66.375 -9.914 1 83.81 154 GLN B O 1
ATOM 7758 N N . ILE B 1 155 ? 21.156 -67.75 -9.812 1 90.19 155 ILE B N 1
ATOM 7759 C CA . ILE B 1 155 ? 20.5 -66.938 -8.812 1 90.19 155 ILE B CA 1
ATOM 7760 C C . ILE B 1 155 ? 20.875 -67.438 -7.414 1 90.19 155 ILE B C 1
ATOM 7762 O O . ILE B 1 155 ? 20.531 -68.562 -7.023 1 90.19 155 ILE B O 1
ATOM 7766 N N . ALA B 1 156 ? 21.531 -66.562 -6.707 1 90.75 156 ALA B N 1
ATOM 7767 C CA . ALA B 1 156 ? 22.031 -66.938 -5.387 1 90.75 156 ALA B CA 1
ATOM 7768 C C . ALA B 1 156 ? 20.891 -67 -4.363 1 90.75 156 ALA B C 1
ATOM 7770 O O . ALA B 1 156 ? 20.031 -66.125 -4.348 1 90.75 156 ALA B O 1
ATOM 7771 N N . LEU B 1 157 ? 20.953 -68.062 -3.574 1 92.5 157 LEU B N 1
ATOM 7772 C CA . LEU B 1 157 ? 20 -68.125 -2.479 1 92.5 157 LEU B CA 1
ATOM 7773 C C . LEU B 1 157 ? 20.219 -67 -1.473 1 92.5 157 LEU B C 1
ATOM 7775 O O . LEU B 1 157 ? 21.359 -66.625 -1.18 1 92.5 157 LEU B O 1
ATOM 7779 N N . GLY B 1 158 ? 19.156 -66.438 -1.02 1 91.56 158 GLY B N 1
ATOM 7780 C CA . GLY B 1 158 ? 19.25 -65.312 -0.044 1 91.56 158 GLY B CA 1
ATOM 7781 C C . GLY B 1 158 ? 19.391 -63.969 -0.679 1 91.56 158 GLY B C 1
ATOM 7782 O O . GLY B 1 158 ? 19.281 -62.938 0.002 1 91.56 158 GLY B O 1
ATOM 7783 N N . SER B 1 159 ? 19.641 -63.969 -1.913 1 90.62 159 SER B N 1
ATOM 7784 C CA . SER B 1 159 ? 19.812 -62.688 -2.607 1 90.62 159 SER B CA 1
ATOM 7785 C C . SER B 1 159 ? 18.469 -61.969 -2.795 1 90.62 159 SER B C 1
ATOM 7787 O O . SER B 1 159 ? 17.406 -62.562 -2.572 1 90.62 159 SER B O 1
ATOM 7789 N N . ASN B 1 160 ? 18.547 -60.719 -3.117 1 91 160 ASN B N 1
ATOM 7790 C CA . ASN B 1 160 ? 17.344 -59.906 -3.367 1 91 160 ASN B CA 1
ATOM 7791 C C . ASN B 1 160 ? 16.547 -60.438 -4.555 1 91 160 ASN B C 1
ATOM 7793 O O . ASN B 1 160 ? 17.047 -60.469 -5.68 1 91 160 ASN B O 1
ATOM 7797 N N . ALA B 1 161 ? 15.367 -60.812 -4.305 1 91.5 161 ALA B N 1
ATOM 7798 C CA . ALA B 1 161 ? 14.531 -61.469 -5.32 1 91.5 161 ALA B CA 1
ATOM 7799 C C . ALA B 1 161 ? 14.133 -60.469 -6.406 1 91.5 161 ALA B C 1
ATOM 7801 O O . ALA B 1 161 ? 13.727 -60.875 -7.5 1 91.5 161 ALA B O 1
ATOM 7802 N N . LEU B 1 162 ? 14.25 -59.188 -6.066 1 89.81 162 LEU B N 1
ATOM 7803 C CA . LEU B 1 162 ? 13.828 -58.156 -7.02 1 89.81 162 LEU B CA 1
ATOM 7804 C C . LEU B 1 162 ? 14.828 -58.031 -8.156 1 89.81 162 LEU B C 1
ATOM 7806 O O . LEU B 1 162 ? 14.477 -57.594 -9.258 1 89.81 162 LEU B O 1
ATOM 7810 N N . ILE B 1 163 ? 16.031 -58.438 -8.016 1 86.38 163 ILE B N 1
ATOM 7811 C CA . ILE B 1 163 ? 17.109 -58.25 -8.977 1 86.38 163 ILE B CA 1
ATOM 7812 C C . ILE B 1 163 ? 16.875 -59.156 -10.195 1 86.38 163 ILE B C 1
ATOM 7814 O O . ILE B 1 163 ? 16.844 -58.656 -11.328 1 86.38 163 ILE B O 1
ATOM 7818 N N . PRO B 1 164 ? 16.641 -60.438 -9.969 1 84.81 164 PRO B N 1
ATOM 7819 C CA . PRO B 1 164 ? 16.406 -61.25 -11.156 1 84.81 164 PRO B CA 1
ATOM 7820 C C . PRO B 1 164 ? 15.102 -60.906 -11.867 1 84.81 164 PRO B C 1
ATOM 7822 O O . PRO B 1 164 ? 14.938 -61.25 -13.047 1 84.81 164 PRO B O 1
ATOM 7825 N N . LEU B 1 165 ? 14.211 -60.281 -11.156 1 85.5 165 LEU B N 1
ATOM 7826 C CA . LEU B 1 165 ? 12.938 -59.906 -11.75 1 85.5 165 LEU B CA 1
ATOM 7827 C C . LEU B 1 165 ? 13.055 -58.594 -12.5 1 85.5 165 LEU B C 1
ATOM 7829 O O . LEU B 1 165 ? 12.141 -58.188 -13.227 1 85.5 165 LEU B O 1
ATOM 7833 N N . GLY B 1 166 ? 14.164 -57.875 -12.312 1 82.25 166 GLY B N 1
ATOM 7834 C CA . GLY B 1 166 ? 14.375 -56.594 -12.93 1 82.25 166 GLY B CA 1
ATOM 7835 C C . GLY B 1 166 ? 13.586 -55.469 -12.266 1 82.25 166 GLY B C 1
ATOM 7836 O O . GLY B 1 166 ? 13.242 -54.469 -12.914 1 82.25 166 GLY B O 1
ATOM 7837 N N . LEU B 1 167 ? 13.281 -55.625 -11.016 1 88.25 167 LEU B N 1
ATOM 7838 C CA . LEU B 1 167 ? 12.414 -54.688 -10.328 1 88.25 167 LEU B CA 1
ATOM 7839 C C . LEU B 1 167 ? 13.211 -53.812 -9.367 1 88.25 167 LEU B C 1
ATOM 7841 O O . LEU B 1 167 ? 12.688 -52.844 -8.82 1 88.25 167 LEU B O 1
ATOM 7845 N N . ASP B 1 168 ? 14.453 -54.156 -9.148 1 86.69 168 ASP B N 1
ATOM 7846 C CA . ASP B 1 168 ? 15.289 -53.375 -8.234 1 86.69 168 ASP B CA 1
ATOM 7847 C C . ASP B 1 168 ? 15.969 -52.219 -8.961 1 86.69 168 ASP B C 1
ATOM 7849 O O . ASP B 1 168 ? 17.156 -52.281 -9.258 1 86.69 168 ASP B O 1
ATOM 7853 N N . CYS B 1 169 ? 15.188 -51.219 -9.211 1 87.69 169 CYS B N 1
ATOM 7854 C CA . CYS B 1 169 ? 15.734 -50.062 -9.906 1 87.69 169 CYS B CA 1
ATOM 7855 C C . CYS B 1 169 ? 14.82 -48.844 -9.742 1 87.69 169 CYS B C 1
ATOM 7857 O O . CYS B 1 169 ? 13.719 -48.969 -9.203 1 87.69 169 CYS B O 1
ATOM 7859 N N . PHE B 1 170 ? 15.305 -47.688 -10.023 1 89.06 170 PHE B N 1
ATOM 7860 C CA . PHE B 1 170 ? 14.5 -46.469 -10.008 1 89.06 170 PHE B CA 1
ATOM 7861 C C . PHE B 1 170 ? 14.031 -46.094 -11.414 1 89.06 170 PHE B C 1
ATOM 7863 O O . PHE B 1 170 ? 14.562 -46.625 -12.398 1 89.06 170 PHE B O 1
ATOM 7870 N N . ILE B 1 171 ? 13.023 -45.344 -11.469 1 90.94 171 ILE B N 1
ATOM 7871 C CA . ILE B 1 171 ? 12.539 -44.75 -12.703 1 90.94 171 ILE B CA 1
ATOM 7872 C C . ILE B 1 171 ? 12.695 -43.219 -12.633 1 90.94 171 ILE B C 1
ATOM 7874 O O . ILE B 1 171 ? 12.305 -42.594 -11.641 1 90.94 171 ILE B O 1
ATOM 7878 N N . LEU B 1 172 ? 13.336 -42.688 -13.539 1 93.25 172 LEU B N 1
ATOM 7879 C CA . LEU B 1 172 ? 13.492 -41.25 -13.695 1 93.25 172 LEU B CA 1
ATOM 7880 C C . LEU B 1 172 ? 12.688 -40.75 -14.898 1 93.25 172 LEU B C 1
ATOM 7882 O O . LEU B 1 172 ? 13.031 -41.031 -16.047 1 93.25 172 LEU B O 1
ATOM 7886 N N . GLU B 1 173 ? 11.625 -40.125 -14.586 1 92.56 173 GLU B N 1
ATOM 7887 C CA . GLU B 1 173 ? 10.781 -39.594 -15.656 1 92.56 173 GLU B CA 1
ATOM 7888 C C . GLU B 1 173 ? 11.211 -38.156 -16.047 1 92.56 173 GLU B C 1
ATOM 7890 O O . GLU B 1 173 ? 11.164 -37.25 -15.227 1 92.56 173 GLU B O 1
ATOM 7895 N N . LEU B 1 174 ? 11.531 -38.031 -17.297 1 93.56 174 LEU B N 1
ATOM 7896 C CA . LEU B 1 174 ? 12.047 -36.75 -17.812 1 93.56 174 LEU B CA 1
ATOM 7897 C C . LEU B 1 174 ? 10.953 -35.969 -18.531 1 93.56 174 LEU B C 1
ATOM 7899 O O . LEU B 1 174 ? 10.172 -36.531 -19.297 1 93.56 174 LEU B O 1
ATOM 7903 N N . GLY B 1 175 ? 10.867 -34.719 -18.219 1 91.25 175 GLY B N 1
ATOM 7904 C CA . GLY B 1 175 ? 10.117 -33.781 -19.062 1 91.25 175 GLY B CA 1
ATOM 7905 C C . GLY B 1 175 ? 10.953 -33.156 -20.172 1 91.25 175 GLY B C 1
ATOM 7906 O O . GLY B 1 175 ? 11.891 -32.406 -19.906 1 91.25 175 GLY B O 1
ATOM 7907 N N . LEU B 1 176 ? 10.578 -33.531 -21.438 1 89.62 176 LEU B N 1
ATOM 7908 C CA . LEU B 1 176 ? 11.453 -33.125 -22.531 1 89.62 176 LEU B CA 1
ATOM 7909 C C . LEU B 1 176 ? 10.867 -31.953 -23.297 1 89.62 176 LEU B C 1
ATOM 7911 O O . LEU B 1 176 ? 9.664 -31.922 -23.562 1 89.62 176 LEU B O 1
ATOM 7915 N N . THR B 1 177 ? 11.734 -30.938 -23.516 1 85.69 177 THR B N 1
ATOM 7916 C CA . THR B 1 177 ? 11.383 -29.859 -24.422 1 85.69 177 THR B CA 1
ATOM 7917 C C . THR B 1 177 ? 11.562 -30.281 -25.875 1 85.69 177 THR B C 1
ATOM 7919 O O . THR B 1 177 ? 12.328 -31.219 -26.172 1 85.69 177 THR B O 1
ATOM 7922 N N . PRO B 1 178 ? 10.883 -29.656 -26.781 1 83.62 178 PRO B N 1
ATOM 7923 C CA . PRO B 1 178 ? 10.922 -30.078 -28.188 1 83.62 178 PRO B CA 1
ATOM 7924 C C . PRO B 1 178 ? 12.336 -30.141 -28.75 1 83.62 178 PRO B C 1
ATOM 7926 O O . PRO B 1 178 ? 12.633 -30.969 -29.609 1 83.62 178 PRO B O 1
ATOM 7929 N N . ASN B 1 179 ? 13.188 -29.328 -28.234 1 85.88 179 ASN B N 1
ATOM 7930 C CA . ASN B 1 179 ? 14.539 -29.281 -28.781 1 85.88 179 ASN B CA 1
ATOM 7931 C C . ASN B 1 179 ? 15.398 -30.422 -28.234 1 85.88 179 ASN B C 1
ATOM 7933 O O . ASN B 1 179 ? 16.406 -30.781 -28.828 1 85.88 179 ASN B O 1
ATOM 7937 N N . ARG B 1 180 ? 14.969 -30.984 -27.156 1 88.25 180 ARG B N 1
ATOM 7938 C CA . ARG B 1 180 ? 15.828 -31.984 -26.531 1 88.25 180 ARG B CA 1
ATOM 7939 C C . ARG B 1 180 ? 15.258 -33.375 -26.719 1 88.25 180 ARG B C 1
ATOM 7941 O O . ARG B 1 180 ? 15.82 -34.375 -26.203 1 88.25 180 ARG B O 1
ATOM 7948 N N . VAL B 1 181 ? 14.211 -33.531 -27.391 1 85.5 181 VAL B N 1
ATOM 7949 C CA . VAL B 1 181 ? 13.562 -34.844 -27.609 1 85.5 181 VAL B CA 1
ATOM 7950 C C . VAL B 1 181 ? 14.453 -35.719 -28.469 1 85.5 181 VAL B C 1
ATOM 7952 O O . VAL B 1 181 ? 14.594 -36.906 -28.203 1 85.5 181 VAL B O 1
ATOM 7955 N N . GLY B 1 182 ? 15.117 -35.25 -29.391 1 83.75 182 GLY B N 1
ATOM 7956 C CA . GLY B 1 182 ? 15.938 -36.031 -30.312 1 83.75 182 GLY B CA 1
ATOM 7957 C C . GLY B 1 182 ? 17.062 -36.781 -29.625 1 83.75 182 GLY B C 1
ATOM 7958 O O . GLY B 1 182 ? 17.375 -37.906 -29.969 1 83.75 182 GLY B O 1
ATOM 7959 N N . ASP B 1 183 ? 17.609 -36.125 -28.656 1 89.75 183 ASP B N 1
ATOM 7960 C CA . ASP B 1 183 ? 18.797 -36.75 -28.062 1 89.75 183 ASP B CA 1
ATOM 7961 C C . ASP B 1 183 ? 18.469 -37.406 -26.734 1 89.75 183 ASP B C 1
ATOM 7963 O O . ASP B 1 183 ? 19.25 -38.219 -26.234 1 89.75 183 ASP B O 1
ATOM 7967 N N . LEU B 1 184 ? 17.312 -37.094 -26.203 1 92.94 184 LEU B N 1
ATOM 7968 C CA . LEU B 1 184 ? 17.078 -37.594 -24.859 1 92.94 184 LEU B CA 1
ATOM 7969 C C . LEU B 1 184 ? 15.961 -38.625 -24.859 1 92.94 184 LEU B C 1
ATOM 7971 O O . LEU B 1 184 ? 15.602 -39.156 -23.797 1 92.94 184 LEU B O 1
ATOM 7975 N N . LEU B 1 185 ? 15.43 -39.031 -26 1 93.88 185 LEU B N 1
ATOM 7976 C CA . LEU B 1 185 ? 14.391 -40.062 -26.047 1 93.88 185 LEU B CA 1
ATOM 7977 C C . LEU B 1 185 ? 14.992 -41.438 -26.109 1 93.88 185 LEU B C 1
ATOM 7979 O O . LEU B 1 185 ? 14.531 -42.312 -26.875 1 93.88 185 LEU B O 1
ATOM 7983 N N . SER B 1 186 ? 16.047 -41.719 -25.438 1 95 186 SER B N 1
ATOM 7984 C CA . SER B 1 186 ? 16.703 -43 -25.312 1 95 186 SER B CA 1
ATOM 7985 C C . SER B 1 186 ? 17.578 -43.062 -24.062 1 95 186 SER B C 1
ATOM 7987 O O . SER B 1 186 ? 18.047 -42.031 -23.578 1 95 186 SER B O 1
ATOM 7989 N N . HIS B 1 187 ? 17.703 -44.25 -23.547 1 95.19 187 HIS B N 1
ATOM 7990 C CA . HIS B 1 187 ? 18.594 -44.406 -22.391 1 95.19 187 HIS B CA 1
ATOM 7991 C C . HIS B 1 187 ? 20.031 -44.062 -22.734 1 95.19 187 HIS B C 1
ATOM 7993 O O . HIS B 1 187 ? 20.734 -43.438 -21.938 1 95.19 187 HIS B O 1
ATOM 7999 N N . LEU B 1 188 ? 20.438 -44.375 -23.891 1 94.56 188 LEU B N 1
ATOM 8000 C CA . LEU B 1 188 ? 21.812 -44.094 -24.312 1 94.56 188 LEU B CA 1
ATOM 8001 C C . LEU B 1 188 ? 22.031 -42.594 -24.438 1 94.56 188 LEU B C 1
ATOM 8003 O O . LEU B 1 188 ? 23.047 -42.062 -24 1 94.56 188 LEU B O 1
ATOM 8007 N N . GLY B 1 189 ? 21.125 -41.969 -25.125 1 93.62 189 GLY B N 1
ATOM 8008 C CA . GLY B 1 189 ? 21.219 -40.5 -25.219 1 93.62 189 GLY B CA 1
ATOM 8009 C C . GLY B 1 189 ? 21.344 -39.844 -23.859 1 93.62 189 GLY B C 1
ATOM 8010 O O . GLY B 1 189 ? 22.172 -38.938 -23.688 1 93.62 189 GLY B O 1
ATOM 8011 N N . PHE B 1 190 ? 20.5 -40.219 -22.969 1 94.38 190 PHE B N 1
ATOM 8012 C CA . PHE B 1 190 ? 20.531 -39.656 -21.609 1 94.38 190 PHE B CA 1
ATOM 8013 C C . PHE B 1 190 ? 21.875 -39.969 -20.938 1 94.38 190 PHE B C 1
ATOM 8015 O O . PHE B 1 190 ? 22.453 -39.125 -20.281 1 94.38 190 PHE B O 1
ATOM 8022 N N . ALA B 1 191 ? 22.312 -41.219 -21.078 1 93.06 191 ALA B N 1
ATOM 8023 C CA . ALA B 1 191 ? 23.562 -41.656 -20.484 1 93.06 191 ALA B CA 1
ATOM 8024 C C . ALA B 1 191 ? 24.719 -40.781 -20.953 1 93.06 191 ALA B C 1
ATOM 8026 O O . ALA B 1 191 ? 25.594 -40.406 -20.172 1 93.06 191 ALA B O 1
ATOM 8027 N N . LYS B 1 192 ? 24.703 -40.469 -22.172 1 92.12 192 LYS B N 1
ATOM 8028 C CA . LYS B 1 192 ? 25.766 -39.625 -22.734 1 92.12 192 LYS B CA 1
ATOM 8029 C C . LYS B 1 192 ? 25.766 -38.219 -22.109 1 92.12 192 LYS B C 1
ATOM 8031 O O . LYS B 1 192 ? 26.812 -37.688 -21.766 1 92.12 192 LYS B O 1
ATOM 8036 N N . ASP B 1 193 ? 24.641 -37.719 -22.047 1 93.25 193 ASP B N 1
ATOM 8037 C CA . ASP B 1 193 ? 24.516 -36.375 -21.438 1 93.25 193 ASP B CA 1
ATOM 8038 C C . ASP B 1 193 ? 24.891 -36.406 -19.953 1 93.25 193 ASP B C 1
ATOM 8040 O O . ASP B 1 193 ? 25.562 -35.531 -19.469 1 93.25 193 ASP B O 1
ATOM 8044 N N . LEU B 1 194 ? 24.359 -37.406 -19.25 1 92 194 LEU B N 1
ATOM 8045 C CA . LEU B 1 194 ? 24.672 -37.562 -17.844 1 92 194 LEU B CA 1
ATOM 8046 C C . LEU B 1 194 ? 26.172 -37.688 -17.625 1 92 194 LEU B C 1
ATOM 8048 O O . LEU B 1 194 ? 26.719 -37.094 -16.688 1 92 194 LEU B O 1
ATOM 8052 N N . LYS B 1 195 ? 26.797 -38.406 -18.453 1 89.44 195 LYS B N 1
ATOM 8053 C CA . LYS B 1 195 ? 28.25 -38.531 -18.375 1 89.44 195 LYS B CA 1
ATOM 8054 C C . LYS B 1 195 ? 28.938 -37.188 -18.5 1 89.44 195 LYS B C 1
ATOM 8056 O O . LYS B 1 195 ? 29.875 -36.875 -17.766 1 89.44 195 LYS B O 1
ATOM 8061 N N . ALA B 1 196 ? 28.484 -36.406 -19.438 1 91.12 196 ALA B N 1
ATOM 8062 C CA . ALA B 1 196 ? 29.047 -35.062 -19.641 1 91.12 196 ALA B CA 1
ATOM 8063 C C . ALA B 1 196 ? 28.875 -34.219 -18.391 1 91.12 196 ALA B C 1
ATOM 8065 O O . ALA B 1 196 ? 29.797 -33.5 -17.984 1 91.12 196 ALA B O 1
ATOM 8066 N N . VAL B 1 197 ? 27.766 -34.281 -17.797 1 90.88 197 VAL B N 1
ATOM 8067 C CA . VAL B 1 197 ? 27.453 -33.5 -16.609 1 90.88 197 VAL B CA 1
ATOM 8068 C C . VAL B 1 197 ? 28.344 -33.938 -15.445 1 90.88 197 VAL B C 1
ATOM 8070 O O . VAL B 1 197 ? 28.922 -33.094 -14.758 1 90.88 197 VAL B O 1
ATOM 8073 N N . LEU B 1 198 ? 28.422 -35.219 -15.242 1 86.88 198 LEU B N 1
ATOM 8074 C CA . LEU B 1 198 ? 29.234 -35.75 -14.148 1 86.88 198 LEU B CA 1
ATOM 8075 C C . LEU B 1 198 ? 30.703 -35.375 -14.352 1 86.88 198 LEU B C 1
ATOM 8077 O O . LEU B 1 198 ? 31.406 -35.031 -13.391 1 86.88 198 LEU B O 1
ATOM 8081 N N . SER B 1 199 ? 31.141 -35.406 -15.586 1 83.69 199 SER B N 1
ATOM 8082 C CA . SER B 1 199 ? 32.5 -35.031 -15.906 1 83.69 199 SER B CA 1
ATOM 8083 C C . SER B 1 199 ? 32.75 -33.531 -15.633 1 83.69 199 SER B C 1
ATOM 8085 O O . SER B 1 199 ? 33.812 -33.156 -15.164 1 83.69 199 SER B O 1
ATOM 8087 N N . SER B 1 200 ? 31.828 -32.781 -15.945 1 81.5 200 SER B N 1
ATOM 8088 C CA . SER B 1 200 ? 31.953 -31.344 -15.742 1 81.5 200 SER B CA 1
ATOM 8089 C C . SER B 1 200 ? 31.969 -31 -14.258 1 81.5 200 SER B C 1
ATOM 8091 O O . SER B 1 200 ? 32.688 -30.094 -13.828 1 81.5 200 SER B O 1
ATOM 8093 N N . GLN B 1 201 ? 31.219 -31.625 -13.445 1 77.81 201 GLN B N 1
ATOM 8094 C CA . GLN B 1 201 ? 31.141 -31.328 -12.016 1 77.81 201 GLN B CA 1
ATOM 8095 C C . GLN B 1 201 ? 32.406 -31.766 -11.289 1 77.81 201 GLN B C 1
ATOM 8097 O O . GLN B 1 201 ? 32.781 -31.172 -10.289 1 77.81 201 GLN B O 1
ATOM 8102 N N . SER B 1 202 ? 32.969 -32.844 -11.75 1 70.25 202 SER B N 1
ATOM 8103 C CA . SER B 1 202 ? 34.219 -33.281 -11.164 1 70.25 202 SER B CA 1
ATOM 8104 C C . SER B 1 202 ? 35.344 -32.281 -11.438 1 70.25 202 SER B C 1
ATOM 8106 O O . SER B 1 202 ? 36.219 -32.094 -10.586 1 70.25 202 SER B O 1
ATOM 8108 N N . SER B 1 203 ? 35.281 -31.656 -12.57 1 62.72 203 SER B N 1
ATOM 8109 C CA . SER B 1 203 ? 36.312 -30.688 -12.922 1 62.72 203 SER B CA 1
ATOM 8110 C C . SER B 1 203 ? 36.156 -29.391 -12.133 1 62.72 203 SER B C 1
ATOM 8112 O O . SER B 1 203 ? 37.125 -28.719 -11.812 1 62.72 203 SER B O 1
ATOM 8114 N N . ASN B 1 204 ? 34.969 -28.984 -11.828 1 60.38 204 ASN B N 1
ATOM 8115 C CA . ASN B 1 204 ? 34.75 -27.734 -11.109 1 60.38 204 ASN B CA 1
ATOM 8116 C C . ASN B 1 204 ? 35.188 -27.828 -9.656 1 60.38 204 ASN B C 1
ATOM 8118 O O . ASN B 1 204 ? 35.562 -26.812 -9.055 1 60.38 204 ASN B O 1
ATOM 8122 N N . ASN B 1 205 ? 35 -28.922 -8.969 1 52.06 205 ASN B N 1
ATOM 8123 C CA . ASN B 1 205 ? 35.406 -29.031 -7.578 1 52.06 205 ASN B CA 1
ATOM 8124 C C . ASN B 1 205 ? 36.906 -29.297 -7.461 1 52.06 205 ASN B C 1
ATOM 8126 O O . ASN B 1 205 ? 37.406 -29.625 -6.383 1 52.06 205 ASN B O 1
ATOM 8130 N N . ASN B 1 206 ? 37.875 -28.562 -7.918 1 44.38 206 ASN B N 1
ATOM 8131 C CA . ASN B 1 206 ? 39.312 -28.625 -7.82 1 44.38 206 ASN B CA 1
ATOM 8132 C C . ASN B 1 206 ? 39.812 -29.953 -7.262 1 44.38 206 ASN B C 1
ATOM 8134 O O . ASN B 1 206 ? 40.906 -30.062 -6.75 1 44.38 206 ASN B O 1
ATOM 8138 N N . GLN B 1 207 ? 39.094 -30.812 -6.625 1 37.94 207 GLN B N 1
ATOM 8139 C CA . GLN B 1 207 ? 39.688 -32.031 -6.102 1 37.94 207 GLN B CA 1
ATOM 8140 C C . GLN B 1 207 ? 40.344 -32.844 -7.215 1 37.94 207 GLN B C 1
ATOM 8142 O O . GLN B 1 207 ? 39.781 -33.031 -8.289 1 37.94 207 GLN B O 1
ATOM 8147 N N . GLU B 1 208 ? 41.75 -32.875 -7.219 1 35.03 208 GLU B N 1
ATOM 8148 C CA . GLU B 1 208 ? 42.594 -33.844 -7.902 1 35.03 208 GLU B CA 1
ATOM 8149 C C . GLU B 1 208 ? 41.938 -35.219 -7.949 1 35.03 208 GLU B C 1
ATOM 8151 O O . GLU B 1 208 ? 42.375 -36.125 -7.234 1 35.03 208 GLU B O 1
ATOM 8156 N N . THR B 1 209 ? 40.875 -35.438 -7.5 1 33.56 209 THR B N 1
ATOM 8157 C CA . THR B 1 209 ? 40.656 -36.875 -7.59 1 33.56 209 THR B CA 1
ATOM 8158 C C . THR B 1 209 ? 41.031 -37.406 -8.969 1 33.56 209 THR B C 1
ATOM 8160 O O . THR B 1 209 ? 40.938 -36.688 -9.969 1 33.56 209 THR B O 1
ATOM 8163 N N . LYS B 1 210 ? 41.656 -38.656 -8.883 1 33.88 210 LYS B N 1
ATOM 8164 C CA . LYS B 1 210 ? 42 -39.625 -9.906 1 33.88 210 LYS B CA 1
ATOM 8165 C C . LYS B 1 210 ? 41 -39.625 -11.047 1 33.88 210 LYS B C 1
ATOM 8167 O O . LYS B 1 210 ? 39.781 -39.562 -10.812 1 33.88 210 LYS B O 1
ATOM 8172 N N . SER B 1 211 ? 41.312 -39.094 -12.203 1 34 211 SER B N 1
ATOM 8173 C CA . SER B 1 211 ? 40.625 -39.25 -13.477 1 34 211 SER B CA 1
ATOM 8174 C C . SER B 1 211 ? 39.625 -40.406 -13.43 1 34 211 SER B C 1
ATOM 8176 O O . SER B 1 211 ? 40.031 -41.562 -13.57 1 34 211 SER B O 1
ATOM 8178 N N . THR B 1 212 ? 38.844 -40.406 -12.508 1 33.94 212 THR B N 1
ATOM 8179 C CA . THR B 1 212 ? 37.938 -41.531 -12.742 1 33.94 212 THR B CA 1
ATOM 8180 C C . THR B 1 212 ? 37.312 -41.438 -14.133 1 33.94 212 THR B C 1
ATOM 8182 O O . THR B 1 212 ? 36.625 -40.469 -14.438 1 33.94 212 THR B O 1
ATOM 8185 N N . ASN B 1 213 ? 38.031 -41.906 -15.125 1 36.69 213 ASN B N 1
ATOM 8186 C CA . ASN B 1 213 ? 37.5 -42.188 -16.453 1 36.69 213 ASN B CA 1
ATOM 8187 C C . ASN B 1 213 ? 36.062 -42.688 -16.391 1 36.69 213 ASN B C 1
ATOM 8189 O O . ASN B 1 213 ? 35.812 -43.781 -15.906 1 36.69 213 ASN B O 1
ATOM 8193 N N . TYR B 1 214 ? 35.281 -41.844 -16.188 1 40.56 214 TYR B N 1
ATOM 8194 C CA . TYR B 1 214 ? 33.906 -42.281 -16.344 1 40.56 214 TYR B CA 1
ATOM 8195 C C . TYR B 1 214 ? 33.719 -42.938 -17.719 1 40.56 214 TYR B C 1
ATOM 8197 O O . TYR B 1 214 ? 33.688 -42.25 -18.734 1 40.56 214 TYR B O 1
ATOM 8205 N N . LYS B 1 215 ? 34.375 -44.031 -17.828 1 40.59 215 LYS B N 1
ATOM 8206 C CA . LYS B 1 215 ? 34.281 -44.812 -19.062 1 40.59 215 LYS B CA 1
ATOM 8207 C C . LYS B 1 215 ? 32.844 -45.25 -19.312 1 40.59 215 LYS B C 1
ATOM 8209 O O . LYS B 1 215 ? 32.188 -45.812 -18.438 1 40.59 215 LYS B O 1
ATOM 8214 N N . THR B 1 216 ? 32.031 -44.594 -20.047 1 47.47 216 THR B N 1
ATOM 8215 C CA . THR B 1 216 ? 30.906 -45.406 -20.547 1 47.47 216 THR B CA 1
ATOM 8216 C C . THR B 1 216 ? 31.344 -46.812 -20.828 1 47.47 216 THR B C 1
ATOM 8218 O O . THR B 1 216 ? 32.5 -47.062 -21.203 1 47.47 216 THR B O 1
ATOM 8221 N N . LYS B 1 217 ? 30.859 -47.75 -20.375 1 47.47 217 LYS B N 1
ATOM 8222 C CA . LYS B 1 217 ? 31.219 -49.125 -20.781 1 47.47 217 LYS B CA 1
ATOM 8223 C C . LYS B 1 217 ? 31.391 -49.219 -22.281 1 47.47 217 LYS B C 1
ATOM 8225 O O . LYS B 1 217 ? 30.406 -49.438 -23.016 1 47.47 217 LYS B O 1
ATOM 8230 N N . ASN B 1 218 ? 32.188 -48.469 -22.953 1 44.03 218 ASN B N 1
ATOM 8231 C CA . ASN B 1 218 ? 32.5 -48.344 -24.375 1 44.03 218 ASN B CA 1
ATOM 8232 C C . ASN B 1 218 ? 32.5 -49.688 -25.078 1 44.03 218 ASN B C 1
ATOM 8234 O O . ASN B 1 218 ? 32.281 -49.781 -26.281 1 44.03 218 ASN B O 1
ATOM 8238 N N . SER B 1 219 ? 33 -50.594 -24.438 1 46.34 219 SER B N 1
ATOM 8239 C CA . SER B 1 219 ? 33.344 -51.812 -25.188 1 46.34 219 SER B CA 1
ATOM 8240 C C . SER B 1 219 ? 32.062 -52.469 -25.734 1 46.34 219 SER B C 1
ATOM 8242 O O . SER B 1 219 ? 32.094 -53.031 -26.828 1 46.34 219 SER B O 1
ATOM 8244 N N . GLU B 1 220 ? 31.078 -52.5 -24.953 1 51.28 220 GLU B N 1
ATOM 8245 C CA . GLU B 1 220 ? 29.922 -53.281 -25.344 1 51.28 220 GLU B CA 1
ATOM 8246 C C . GLU B 1 220 ? 29.062 -52.562 -26.359 1 51.28 220 GLU B C 1
ATOM 8248 O O . GLU B 1 220 ? 28.266 -53.156 -27.078 1 51.28 220 GLU B O 1
ATOM 8253 N N . ASP B 1 221 ? 29.266 -51.219 -26.5 1 60 221 ASP B N 1
ATOM 8254 C CA . ASP B 1 221 ? 28.469 -50.438 -27.438 1 60 221 ASP B CA 1
ATOM 8255 C C . ASP B 1 221 ? 29.172 -50.312 -28.781 1 60 221 ASP B C 1
ATOM 8257 O O . ASP B 1 221 ? 28.984 -49.312 -29.484 1 60 221 ASP B O 1
ATOM 8261 N N . GLN B 1 222 ? 30.125 -51.156 -29.016 1 65 222 GLN B N 1
ATOM 8262 C CA . GLN B 1 222 ? 30.781 -51.156 -30.328 1 65 222 GLN B CA 1
ATOM 8263 C C . GLN B 1 222 ? 30.328 -52.344 -31.172 1 65 222 GLN B C 1
ATOM 8265 O O . GLN B 1 222 ? 30.016 -53.406 -30.641 1 65 222 GLN B O 1
ATOM 8270 N N . THR B 1 223 ? 30.109 -52 -32.406 1 71.94 223 THR B N 1
ATOM 8271 C CA . THR B 1 223 ? 29.734 -53.031 -33.344 1 71.94 223 THR B CA 1
ATOM 8272 C C . THR B 1 223 ? 30.844 -54.062 -33.531 1 71.94 223 THR B C 1
ATOM 8274 O O . THR B 1 223 ? 32.031 -53.719 -33.531 1 71.94 223 THR B O 1
ATOM 8277 N N . ASN B 1 224 ? 30.531 -55.25 -33.344 1 74.5 224 ASN B N 1
ATOM 8278 C CA . ASN B 1 224 ? 31.453 -56.312 -33.719 1 74.5 224 ASN B CA 1
ATOM 8279 C C . ASN B 1 224 ? 31.484 -56.5 -35.25 1 74.5 224 ASN B C 1
ATOM 8281 O O . ASN B 1 224 ? 30.516 -57 -35.844 1 74.5 224 ASN B O 1
ATOM 8285 N N . PRO B 1 225 ? 32.531 -56.062 -35.906 1 75.12 225 PRO B N 1
ATOM 8286 C CA . PRO B 1 225 ? 32.562 -56.125 -37.375 1 75.12 225 PRO B CA 1
ATOM 8287 C C . PRO B 1 225 ? 32.438 -57.562 -37.906 1 75.12 225 PRO B C 1
ATOM 8289 O O . PRO B 1 225 ? 32 -57.75 -39.031 1 75.12 225 PRO B O 1
ATOM 8292 N N . ASP B 1 226 ? 32.719 -58.5 -37.031 1 77.81 226 ASP B N 1
ATOM 8293 C CA . ASP B 1 226 ? 32.75 -59.875 -37.5 1 77.81 226 ASP B CA 1
ATOM 8294 C C . ASP B 1 226 ? 31.438 -60.594 -37.156 1 77.81 226 ASP B C 1
ATOM 8296 O O . ASP B 1 226 ? 31.297 -61.781 -37.438 1 77.81 226 ASP B O 1
ATOM 8300 N N . PHE B 1 227 ? 30.547 -59.844 -36.719 1 83.38 227 PHE B N 1
ATOM 8301 C CA . PHE B 1 227 ? 29.312 -60.5 -36.281 1 83.38 227 PHE B CA 1
ATOM 8302 C C . PHE B 1 227 ? 28.609 -61.156 -37.438 1 83.38 227 PHE B C 1
ATOM 8304 O O . PHE B 1 227 ? 28.062 -62.25 -37.312 1 83.38 227 PHE B O 1
ATOM 8311 N N . PHE B 1 228 ? 28.656 -60.531 -38.594 1 83.88 228 PHE B N 1
ATOM 8312 C CA . PHE B 1 228 ? 27.984 -61.062 -39.781 1 83.88 228 PHE B CA 1
ATOM 8313 C C . PHE B 1 228 ? 28.984 -61.656 -40.75 1 83.88 228 PHE B C 1
ATOM 8315 O O . PHE B 1 228 ? 28.656 -61.906 -41.906 1 83.88 228 PHE B O 1
ATOM 8322 N N . ALA B 1 229 ? 30.156 -61.844 -40.156 1 81.31 229 ALA B N 1
ATOM 8323 C CA . ALA B 1 229 ? 31.234 -62.281 -41.062 1 81.31 229 ALA B CA 1
ATOM 8324 C C . ALA B 1 229 ? 31.016 -63.719 -41.5 1 81.31 229 ALA B C 1
ATOM 8326 O O . ALA B 1 229 ? 30.375 -64.5 -40.781 1 81.31 229 ALA B O 1
ATOM 8327 N N . ASN B 1 230 ? 31.406 -64.125 -42.625 1 81.5 230 ASN B N 1
ATOM 8328 C CA . ASN B 1 230 ? 31.5 -65.438 -43.188 1 81.5 230 ASN B CA 1
ATOM 8329 C C . ASN B 1 230 ? 30.125 -66 -43.594 1 81.5 230 ASN B C 1
ATOM 8331 O O . ASN B 1 230 ? 29.953 -67.25 -43.688 1 81.5 230 ASN B O 1
ATOM 8335 N N . LEU B 1 231 ? 29.156 -65.188 -43.625 1 88 231 LEU B N 1
ATOM 8336 C CA . LEU B 1 231 ? 27.844 -65.625 -44.062 1 88 231 LEU B CA 1
ATOM 8337 C C . LEU B 1 231 ? 27.656 -65.375 -45.562 1 88 231 LEU B C 1
ATOM 8339 O O . LEU B 1 231 ? 28.281 -64.5 -46.125 1 88 231 LEU B O 1
ATOM 8343 N N . PRO B 1 232 ? 26.859 -66.188 -46.188 1 91.56 232 PRO B N 1
ATOM 8344 C CA . PRO B 1 232 ? 26.594 -66 -47.625 1 91.56 232 PRO B CA 1
ATOM 8345 C C . PRO B 1 232 ? 25.75 -64.75 -47.875 1 91.56 232 PRO B C 1
ATOM 8347 O O . PRO B 1 232 ? 25.125 -64.188 -46.938 1 91.56 232 PRO B O 1
ATOM 8350 N N . GLN B 1 233 ? 25.859 -64.25 -49.094 1 90.88 233 GLN B N 1
ATOM 8351 C CA . GLN B 1 233 ? 25.094 -63.094 -49.469 1 90.88 233 GLN B CA 1
ATOM 8352 C C . GLN B 1 233 ? 23.594 -63.375 -49.469 1 90.88 233 GLN B C 1
ATOM 8354 O O . GLN B 1 233 ? 23.156 -64.438 -49.844 1 90.88 233 GLN B O 1
ATOM 8359 N N . SER B 1 234 ? 22.891 -62.438 -49.031 1 91.88 234 SER B N 1
ATOM 8360 C CA . SER B 1 234 ? 21.438 -62.562 -48.875 1 91.88 234 SER B CA 1
ATOM 8361 C C . SER B 1 234 ? 20.75 -62.562 -50.25 1 91.88 234 SER B C 1
ATOM 8363 O O . SER B 1 234 ? 21.125 -61.781 -51.125 1 91.88 234 SER B O 1
ATOM 8365 N N . PRO B 1 235 ? 19.75 -63.375 -50.438 1 91.56 235 PRO B N 1
ATOM 8366 C CA . PRO B 1 235 ? 18.953 -63.344 -51.656 1 91.56 235 PRO B CA 1
ATOM 8367 C C . PRO B 1 235 ? 17.938 -62.219 -51.688 1 91.56 235 PRO B C 1
ATOM 8369 O O . PRO B 1 235 ? 17.312 -61.969 -52.719 1 91.56 235 PRO B O 1
ATOM 8372 N N . LEU B 1 236 ? 17.844 -61.531 -50.625 1 92.88 236 LEU B N 1
ATOM 8373 C CA . LEU B 1 236 ? 16.891 -60.406 -50.531 1 92.88 236 LEU B CA 1
ATOM 8374 C C . LEU B 1 236 ? 17.391 -59.188 -51.312 1 92.88 236 LEU B C 1
ATOM 8376 O O . LEU B 1 236 ? 18.547 -58.781 -51.125 1 92.88 236 LEU B O 1
ATOM 8380 N N . LYS B 1 237 ? 16.547 -58.625 -52.156 1 93.12 237 LYS B N 1
ATOM 8381 C CA . LYS B 1 237 ? 16.891 -57.406 -52.906 1 93.12 237 LYS B CA 1
ATOM 8382 C C . LYS B 1 237 ? 16.234 -56.188 -52.25 1 93.12 237 LYS B C 1
ATOM 8384 O O . LYS B 1 237 ? 15.023 -56.188 -52.031 1 93.12 237 LYS B O 1
ATOM 8389 N N . VAL B 1 238 ? 17.078 -55.219 -51.906 1 95.19 238 VAL B N 1
ATOM 8390 C CA . VAL B 1 238 ? 16.578 -53.969 -51.312 1 95.19 238 VAL B CA 1
ATOM 8391 C C . VAL B 1 238 ? 16.844 -52.781 -52.25 1 95.19 238 VAL B C 1
ATOM 8393 O O . VAL B 1 238 ? 17.969 -52.594 -52.688 1 95.19 238 VAL B O 1
ATOM 8396 N N . GLN B 1 239 ? 15.781 -52.062 -52.562 1 95.06 239 GLN B N 1
ATOM 8397 C CA . GLN B 1 239 ? 15.906 -50.875 -53.438 1 95.06 239 GLN B CA 1
ATOM 8398 C C . GLN B 1 239 ? 15.25 -49.656 -52.812 1 95.06 239 GLN B C 1
ATOM 8400 O O . GLN B 1 239 ? 14.117 -49.75 -52.344 1 95.06 239 GLN B O 1
ATOM 8405 N N . ILE B 1 240 ? 15.992 -48.531 -52.781 1 95.38 240 ILE B N 1
ATOM 8406 C CA . ILE B 1 240 ? 15.461 -47.25 -52.312 1 95.38 240 ILE B CA 1
ATOM 8407 C C . ILE B 1 240 ? 15.125 -46.344 -53.5 1 95.38 240 ILE B C 1
ATOM 8409 O O . ILE B 1 240 ? 16.016 -45.938 -54.25 1 95.38 240 ILE B O 1
ATOM 8413 N N . GLU B 1 241 ? 13.93 -46 -53.656 1 93.5 241 GLU B N 1
ATOM 8414 C CA . GLU B 1 241 ? 13.516 -45.219 -54.812 1 93.5 241 GLU B CA 1
ATOM 8415 C C . GLU B 1 241 ? 13.25 -43.781 -54.438 1 93.5 241 GLU B C 1
ATOM 8417 O O . GLU B 1 241 ? 12.922 -42.969 -55.312 1 93.5 241 GLU B O 1
ATOM 8422 N N . ASN B 1 242 ? 13.406 -43.469 -53.219 1 91.75 242 ASN B N 1
ATOM 8423 C CA . ASN B 1 242 ? 13.109 -42.094 -52.781 1 91.75 242 ASN B CA 1
ATOM 8424 C C . ASN B 1 242 ? 14.203 -41.562 -51.875 1 91.75 242 ASN B C 1
ATOM 8426 O O . ASN B 1 242 ? 14.758 -42.281 -51.031 1 91.75 242 ASN B O 1
ATOM 8430 N N . ASP B 1 243 ? 14.352 -40.219 -51.938 1 91.75 243 ASP B N 1
ATOM 8431 C CA . ASP B 1 243 ? 15.445 -39.531 -51.219 1 91.75 243 ASP B CA 1
ATOM 8432 C C . ASP B 1 243 ? 15.102 -39.344 -49.75 1 91.75 243 ASP B C 1
ATOM 8434 O O . ASP B 1 243 ? 15.969 -38.969 -48.938 1 91.75 243 ASP B O 1
ATOM 8438 N N . SER B 1 244 ? 13.891 -39.688 -49.375 1 94.75 244 SER B N 1
ATOM 8439 C CA . SER B 1 244 ? 13.492 -39.531 -48 1 94.75 244 SER B CA 1
ATOM 8440 C C . SER B 1 244 ? 13.969 -40.688 -47.156 1 94.75 244 SER B C 1
ATOM 8442 O O . SER B 1 244 ? 13.867 -40.656 -45.906 1 94.75 244 SER B O 1
ATOM 8444 N N . CYS B 1 245 ? 14.352 -41.688 -47.781 1 96.69 245 CYS B N 1
ATOM 8445 C CA . CYS B 1 245 ? 15.008 -42.812 -47.125 1 96.69 245 CYS B CA 1
ATOM 8446 C C . CYS B 1 245 ? 16.516 -42.719 -47.281 1 96.69 245 CYS B C 1
ATOM 8448 O O . CYS B 1 245 ? 17.016 -42.906 -48.406 1 96.69 245 CYS B O 1
ATOM 8450 N N . TYR B 1 246 ? 17.234 -42.5 -46.219 1 96.06 246 TYR B N 1
ATOM 8451 C CA . TYR B 1 246 ? 18.688 -42.312 -46.281 1 96.06 246 TYR B CA 1
ATOM 8452 C C . TYR B 1 246 ? 19.406 -43.656 -46.25 1 96.06 246 TYR B C 1
ATOM 8454 O O . TYR B 1 246 ? 20.469 -43.812 -46.844 1 96.06 246 TYR B O 1
ATOM 8462 N N . GLU B 1 247 ? 18.875 -44.5 -45.5 1 96.5 247 GLU B N 1
ATOM 8463 C CA . GLU B 1 247 ? 19.516 -45.781 -45.25 1 96.5 247 GLU B CA 1
ATOM 8464 C C . GLU B 1 247 ? 18.484 -46.844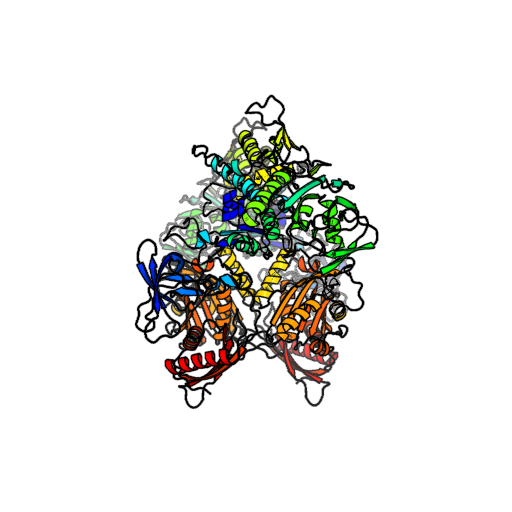 -44.938 1 96.5 247 GLU B C 1
ATOM 8466 O O . GLU B 1 247 ? 17.469 -46.594 -44.281 1 96.5 247 GLU B O 1
ATOM 8471 N N . TYR B 1 248 ? 18.703 -48.094 -45.531 1 97.19 248 TYR B N 1
ATOM 8472 C CA . TYR B 1 248 ? 17.828 -49.219 -45.281 1 97.19 248 TYR B CA 1
ATOM 8473 C C . TYR B 1 248 ? 18.625 -50.5 -45.125 1 97.19 248 TYR B C 1
ATOM 8475 O O . TYR B 1 248 ? 19.281 -50.969 -46.062 1 97.19 248 TYR B O 1
ATOM 8483 N N . ASN B 1 249 ? 18.609 -51 -43.906 1 96.88 249 ASN B N 1
ATOM 8484 C CA . ASN B 1 249 ? 19.266 -52.281 -43.594 1 96.88 249 ASN B CA 1
ATOM 8485 C C . ASN B 1 249 ? 18.25 -53.375 -43.344 1 96.88 249 ASN B C 1
ATOM 8487 O O . ASN B 1 249 ? 17.203 -53.156 -42.719 1 96.88 249 ASN B O 1
ATOM 8491 N N . ALA B 1 250 ? 18.531 -54.594 -43.875 1 96.81 250 ALA B N 1
ATOM 8492 C CA . ALA B 1 250 ? 17.625 -55.719 -43.688 1 96.81 250 ALA B CA 1
ATOM 8493 C C . ALA B 1 250 ? 18.406 -57 -43.438 1 96.81 250 ALA B C 1
ATOM 8495 O O . ALA B 1 250 ? 19.438 -57.25 -44.094 1 96.81 250 ALA B O 1
ATOM 8496 N N . CYS B 1 251 ? 17.969 -57.75 -42.5 1 96.19 251 CYS B N 1
ATOM 8497 C CA . CYS B 1 251 ? 18.562 -59.062 -42.156 1 96.19 251 CYS B CA 1
ATOM 8498 C C . CYS B 1 251 ? 17.5 -60.125 -42.094 1 96.19 251 CYS B C 1
ATOM 8500 O O . CYS B 1 251 ? 16.469 -59.938 -41.438 1 96.19 251 CYS B O 1
ATOM 8502 N N . ILE B 1 252 ? 17.797 -61.281 -42.75 1 95.31 252 ILE B N 1
ATOM 8503 C CA . ILE B 1 252 ? 16.891 -62.406 -42.688 1 95.31 252 ILE B CA 1
ATOM 8504 C C . ILE B 1 252 ? 17.281 -63.312 -41.531 1 95.31 252 ILE B C 1
ATOM 8506 O O . ILE B 1 252 ? 18.453 -63.656 -41.375 1 95.31 252 ILE B O 1
ATOM 8510 N N . LEU B 1 253 ? 16.344 -63.625 -40.688 1 95.62 253 LEU B N 1
ATOM 8511 C CA . LEU B 1 253 ? 16.531 -64.562 -39.625 1 95.62 253 LEU B CA 1
ATOM 8512 C C . LEU B 1 253 ? 15.562 -65.75 -39.75 1 95.62 253 LEU B C 1
ATOM 8514 O O . LEU B 1 253 ? 14.367 -65.562 -39.969 1 95.62 253 LEU B O 1
ATOM 8518 N N . GLU B 1 254 ? 16.156 -67 -39.562 1 94.62 254 GLU B N 1
ATOM 8519 C CA . GLU B 1 254 ? 15.352 -68.188 -39.719 1 94.62 254 GLU B CA 1
ATOM 8520 C C . GLU B 1 254 ? 15.273 -68.938 -38.438 1 94.62 254 GLU B C 1
ATOM 8522 O O . GLU B 1 254 ? 15.969 -68.625 -37.469 1 94.62 254 GLU B O 1
ATOM 8527 N N . ASN B 1 255 ? 14.305 -69.938 -38.312 1 94.5 255 ASN B N 1
ATOM 8528 C CA . ASN B 1 255 ? 14.078 -70.75 -37.156 1 94.5 255 ASN B CA 1
ATOM 8529 C C . ASN B 1 255 ? 13.641 -70 -35.938 1 94.5 255 ASN B C 1
ATOM 8531 O O . ASN B 1 255 ? 14.133 -70.188 -34.844 1 94.5 255 ASN B O 1
ATOM 8535 N N . ILE B 1 256 ? 12.836 -69 -36.25 1 95.38 256 ILE B N 1
ATOM 8536 C CA . ILE B 1 256 ? 12.336 -68.125 -35.188 1 95.38 256 ILE B CA 1
ATOM 8537 C C . ILE B 1 256 ? 11.211 -68.875 -34.438 1 95.38 256 ILE B C 1
ATOM 8539 O O . ILE B 1 256 ? 10.312 -69.438 -35.062 1 95.38 256 ILE B O 1
ATOM 8543 N N . LYS B 1 257 ? 11.258 -68.812 -33.125 1 95.56 257 LYS B N 1
ATOM 8544 C CA . LYS B 1 257 ? 10.18 -69.312 -32.281 1 95.56 257 LYS B CA 1
ATOM 8545 C C . LYS B 1 257 ? 9.5 -68.188 -31.531 1 95.56 257 LYS B C 1
ATOM 8547 O O . LYS B 1 257 ? 10.125 -67.5 -30.719 1 95.56 257 LYS B O 1
ATOM 8552 N N . ILE B 1 258 ? 8.273 -68 -31.844 1 95.25 258 ILE B N 1
ATOM 8553 C CA . ILE B 1 258 ? 7.52 -66.875 -31.234 1 95.25 258 ILE B CA 1
ATOM 8554 C C . ILE B 1 258 ? 7.02 -67.312 -29.859 1 95.25 258 ILE B C 1
ATOM 8556 O O . ILE B 1 258 ? 6.332 -68.375 -29.734 1 95.25 258 ILE B O 1
ATOM 8560 N N . LYS B 1 259 ? 7.445 -66.625 -28.844 1 92.69 259 LYS B N 1
ATOM 8561 C CA . LYS B 1 259 ? 7.051 -66.938 -27.469 1 92.69 259 LYS B CA 1
ATOM 8562 C C . LYS B 1 259 ? 6.938 -65.625 -26.672 1 92.69 259 LYS B C 1
ATOM 8564 O O . LYS B 1 259 ? 7.348 -64.562 -27.125 1 92.69 259 LYS B O 1
ATOM 8569 N N . PRO B 1 260 ? 6.359 -65.812 -25.547 1 91.25 260 PRO B N 1
ATOM 8570 C CA . PRO B 1 260 ? 6.336 -64.562 -24.688 1 91.25 260 PRO B CA 1
ATOM 8571 C C . PRO B 1 260 ? 7.73 -64.125 -24.266 1 91.25 260 PRO B C 1
ATOM 8573 O O . PRO B 1 260 ? 8.609 -65 -24.031 1 91.25 260 PRO B O 1
ATOM 8576 N N . SER B 1 261 ? 7.914 -62.875 -24.203 1 92.62 261 SER B N 1
ATOM 8577 C CA . SER B 1 261 ? 9.203 -62.312 -23.781 1 92.62 261 SER B CA 1
ATOM 8578 C C . SER B 1 261 ? 9.484 -62.625 -22.312 1 92.62 261 SER B C 1
ATOM 8580 O O . SER B 1 261 ? 8.555 -62.812 -21.516 1 92.62 261 SER B O 1
ATOM 8582 N N . PRO B 1 262 ? 10.742 -62.719 -21.984 1 86.38 262 PRO B N 1
ATOM 8583 C CA . PRO B 1 262 ? 11.062 -62.906 -20.562 1 86.38 262 PRO B CA 1
ATOM 8584 C C . PRO B 1 262 ? 10.547 -61.75 -19.703 1 86.38 262 PRO B C 1
ATOM 8586 O O . PRO B 1 262 ? 10.328 -60.656 -20.203 1 86.38 262 PRO B O 1
ATOM 8589 N N . LEU B 1 263 ? 10.414 -62.031 -18.484 1 83.19 263 LEU B N 1
ATOM 8590 C CA . LEU B 1 263 ? 9.758 -61.125 -17.562 1 83.19 263 LEU B CA 1
ATOM 8591 C C . LEU B 1 263 ? 10.516 -59.781 -17.484 1 83.19 263 LEU B C 1
ATOM 8593 O O . LEU B 1 263 ? 9.898 -58.719 -17.391 1 83.19 263 LEU B O 1
ATOM 8597 N N . TRP B 1 264 ? 11.82 -59.812 -17.453 1 83.06 264 TRP B N 1
ATOM 8598 C CA . TRP B 1 264 ? 12.594 -58.594 -17.344 1 83.06 264 TRP B CA 1
ATOM 8599 C C . TRP B 1 264 ? 12.297 -57.656 -18.516 1 83.06 264 TRP B C 1
ATOM 8601 O O . TRP B 1 264 ? 12.227 -56.438 -18.328 1 83.06 264 TRP B O 1
ATOM 8611 N N . LEU B 1 265 ? 12.148 -58.188 -19.688 1 90.25 265 LEU B N 1
ATOM 8612 C CA . LEU B 1 265 ? 11.875 -57.406 -20.891 1 90.25 265 LEU B CA 1
ATOM 8613 C C . LEU B 1 265 ? 10.445 -56.875 -20.875 1 90.25 265 LEU B C 1
ATOM 8615 O O . LEU B 1 265 ? 10.211 -55.688 -21.188 1 90.25 265 LEU B O 1
ATOM 8619 N N . ARG B 1 266 ? 9.547 -57.656 -20.469 1 90.38 266 ARG B N 1
ATOM 8620 C CA . ARG B 1 266 ? 8.164 -57.188 -20.359 1 90.38 266 ARG B CA 1
ATOM 8621 C C . ARG B 1 266 ? 8.023 -56.062 -19.344 1 90.38 266 ARG B C 1
ATOM 8623 O O . ARG B 1 266 ? 7.324 -55.094 -19.609 1 90.38 266 ARG B O 1
ATOM 8630 N N . ASN B 1 267 ? 8.727 -56.188 -18.281 1 85.31 267 ASN B N 1
ATOM 8631 C CA . ASN B 1 267 ? 8.664 -55.156 -17.25 1 85.31 267 ASN B CA 1
ATOM 8632 C C . ASN B 1 267 ? 9.266 -53.844 -17.75 1 85.31 267 ASN B C 1
ATOM 8634 O O . ASN B 1 267 ? 8.719 -52.781 -17.484 1 85.31 267 ASN B O 1
ATOM 8638 N N . ALA B 1 268 ? 10.344 -53.969 -18.391 1 88.88 268 ALA B N 1
ATOM 8639 C CA . ALA B 1 268 ? 11 -52.781 -18.922 1 88.88 268 ALA B CA 1
ATOM 8640 C C . ALA B 1 268 ? 10.078 -52.031 -19.875 1 88.88 268 ALA B C 1
ATOM 8642 O O . ALA B 1 268 ? 9.969 -50.812 -19.828 1 88.88 268 ALA B O 1
ATOM 8643 N N . LEU B 1 269 ? 9.406 -52.75 -20.688 1 92.31 269 LEU B N 1
ATOM 8644 C CA . LEU B 1 269 ? 8.508 -52.125 -21.672 1 92.31 269 LEU B CA 1
ATOM 8645 C C . LEU B 1 269 ? 7.277 -51.531 -20.984 1 92.31 269 LEU B C 1
ATOM 8647 O O . LEU B 1 269 ? 6.887 -50.406 -21.281 1 92.31 269 LEU B O 1
ATOM 8651 N N . LEU B 1 270 ? 6.75 -52.281 -20.078 1 87.88 270 LEU B N 1
ATOM 8652 C CA . LEU B 1 270 ? 5.57 -51.781 -19.359 1 87.88 270 LEU B CA 1
ATOM 8653 C C . LEU B 1 270 ? 5.863 -50.5 -18.641 1 87.88 270 LEU B C 1
ATOM 8655 O O . LEU B 1 270 ? 5.059 -49.562 -18.672 1 87.88 270 LEU B O 1
ATOM 8659 N N . GLN B 1 271 ? 6.941 -50.469 -18.062 1 86.75 271 GLN B N 1
ATOM 8660 C CA . GLN B 1 271 ? 7.316 -49.281 -17.328 1 86.75 271 GLN B CA 1
ATOM 8661 C C . GLN B 1 271 ? 7.555 -48.094 -18.266 1 86.75 271 GLN B C 1
ATOM 8663 O O . GLN B 1 271 ? 7.438 -46.938 -17.859 1 86.75 271 GLN B O 1
ATOM 8668 N N . SER B 1 272 ? 7.895 -48.406 -19.406 1 90.25 272 SER B N 1
ATOM 8669 C CA . SER B 1 272 ? 8.117 -47.375 -20.406 1 90.25 272 SER B CA 1
ATOM 8670 C C . SER B 1 272 ? 6.816 -47 -21.125 1 90.25 272 SER B C 1
ATOM 8672 O O . SER B 1 272 ? 6.828 -46.25 -22.094 1 90.25 272 SER B O 1
ATOM 8674 N N . GLY B 1 273 ? 5.75 -47.656 -20.672 1 86.81 273 GLY B N 1
ATOM 8675 C CA . GLY B 1 273 ? 4.445 -47.375 -21.234 1 86.81 273 GLY B CA 1
ATOM 8676 C C . GLY B 1 273 ? 4.148 -48.125 -22.516 1 86.81 273 GLY B C 1
ATOM 8677 O O . GLY B 1 273 ? 3.271 -47.75 -23.297 1 86.81 273 GLY B O 1
ATOM 8678 N N . ILE B 1 274 ? 4.914 -49.156 -22.797 1 91.06 274 ILE B N 1
ATOM 8679 C CA . ILE B 1 274 ? 4.727 -49.969 -23.984 1 91.06 274 ILE B CA 1
ATOM 8680 C C . ILE B 1 274 ? 4.168 -51.344 -23.594 1 91.06 274 ILE B C 1
ATOM 8682 O O . ILE B 1 274 ? 4.707 -52 -22.703 1 91.06 274 ILE B O 1
ATOM 8686 N N . ASN B 1 275 ? 3.164 -51.781 -24.25 1 89.94 275 ASN B N 1
ATOM 8687 C CA . ASN B 1 275 ? 2.58 -53.094 -23.969 1 89.94 275 ASN B CA 1
ATOM 8688 C C . ASN B 1 275 ? 3.387 -54.219 -24.625 1 89.94 275 ASN B C 1
ATOM 8690 O O . ASN B 1 275 ? 3.613 -54.188 -25.828 1 89.94 275 ASN B O 1
ATOM 8694 N N . PRO B 1 276 ? 3.85 -55.125 -23.859 1 92.94 276 PRO B N 1
ATOM 8695 C CA . PRO B 1 276 ? 4.574 -56.25 -24.438 1 92.94 276 PRO B CA 1
ATOM 8696 C C . PRO B 1 276 ? 3.695 -57.125 -25.344 1 92.94 276 PRO B C 1
ATOM 8698 O O . PRO B 1 276 ? 2.51 -57.312 -25.047 1 92.94 276 PRO B O 1
ATOM 8701 N N . ILE B 1 277 ? 4.188 -57.688 -26.438 1 92.75 277 ILE B N 1
ATOM 8702 C CA . ILE B 1 277 ? 3.428 -58.469 -27.391 1 92.75 277 ILE B CA 1
ATOM 8703 C C . ILE B 1 277 ? 4.059 -59.875 -27.516 1 92.75 277 ILE B C 1
ATOM 8705 O O . ILE B 1 277 ? 3.463 -60.875 -27.109 1 92.75 277 ILE B O 1
ATOM 8709 N N . ASN B 1 278 ? 5.211 -60.031 -28.109 1 94.19 278 ASN B N 1
ATOM 8710 C CA . ASN B 1 278 ? 5.98 -61.281 -28.234 1 94.19 278 ASN B CA 1
ATOM 8711 C C . ASN B 1 278 ? 7.48 -61 -28.25 1 94.19 278 ASN B C 1
ATOM 8713 O O . ASN B 1 278 ? 7.902 -59.844 -28.297 1 94.19 278 ASN B O 1
ATOM 8717 N N . ASN B 1 279 ? 8.258 -62 -28.188 1 95.69 279 ASN B N 1
ATOM 8718 C CA . ASN B 1 279 ? 9.703 -61.844 -28.031 1 95.69 279 ASN B CA 1
ATOM 8719 C C . ASN B 1 279 ? 10.32 -61.094 -29.219 1 95.69 279 ASN B C 1
ATOM 8721 O O . ASN B 1 279 ? 11.258 -60.312 -29.031 1 95.69 279 ASN B O 1
ATOM 8725 N N . VAL B 1 280 ? 9.758 -61.219 -30.375 1 96.75 280 VAL B N 1
ATOM 8726 C CA . VAL B 1 280 ? 10.336 -60.562 -31.547 1 96.75 280 VAL B CA 1
ATOM 8727 C C . VAL B 1 280 ? 10 -59.062 -31.531 1 96.75 280 VAL B C 1
ATOM 8729 O O . VAL B 1 280 ? 10.898 -58.219 -31.609 1 96.75 280 VAL B O 1
ATOM 8732 N N . VAL B 1 281 ? 8.758 -58.75 -31.375 1 96.25 281 VAL B N 1
ATOM 8733 C CA . VAL B 1 281 ? 8.305 -57.375 -31.375 1 96.25 281 VAL B CA 1
ATOM 8734 C C . VAL B 1 281 ? 8.867 -56.625 -30.156 1 96.25 281 VAL B C 1
ATOM 8736 O O . VAL B 1 281 ? 9.281 -55.469 -30.25 1 96.25 281 VAL B O 1
ATOM 8739 N N . ASP B 1 282 ? 8.906 -57.281 -29.062 1 96.88 282 ASP B N 1
ATOM 8740 C CA . ASP B 1 282 ? 9.383 -56.656 -27.812 1 96.88 282 ASP B CA 1
ATOM 8741 C C . ASP B 1 282 ? 10.867 -56.312 -27.922 1 96.88 282 ASP B C 1
ATOM 8743 O O . ASP B 1 282 ? 11.305 -55.312 -27.359 1 96.88 282 ASP B O 1
ATOM 8747 N N . ILE B 1 283 ? 11.586 -57.062 -28.594 1 97.12 283 ILE B N 1
ATOM 8748 C CA . ILE B 1 283 ? 13 -56.781 -28.781 1 97.12 283 ILE B CA 1
ATOM 8749 C C . ILE B 1 283 ? 13.156 -55.469 -29.578 1 97.12 283 ILE B C 1
ATOM 8751 O O . ILE B 1 283 ? 14.008 -54.656 -29.25 1 97.12 283 ILE B O 1
ATOM 8755 N N . THR B 1 284 ? 12.32 -55.312 -30.609 1 97.19 284 THR B N 1
ATOM 8756 C CA . THR B 1 284 ? 12.375 -54.094 -31.391 1 97.19 284 THR B CA 1
ATOM 8757 C C . THR B 1 284 ? 12.039 -52.875 -30.516 1 97.19 284 THR B C 1
ATOM 8759 O O . THR B 1 284 ? 12.664 -51.812 -30.625 1 97.19 284 THR B O 1
ATOM 8762 N N . ASN B 1 285 ? 11.148 -53.062 -29.641 1 96.75 285 ASN B N 1
ATOM 8763 C CA . ASN B 1 285 ? 10.766 -51.969 -28.734 1 96.75 285 ASN B CA 1
ATOM 8764 C C . ASN B 1 285 ? 11.852 -51.719 -27.703 1 96.75 285 ASN B C 1
ATOM 8766 O O . ASN B 1 285 ? 12.055 -50.562 -27.281 1 96.75 285 ASN B O 1
ATOM 8770 N N . LEU B 1 286 ? 12.469 -52.719 -27.234 1 96.81 286 LEU B N 1
ATOM 8771 C CA . LEU B 1 286 ? 13.57 -52.531 -26.297 1 96.81 286 LEU B CA 1
ATOM 8772 C C . LEU B 1 286 ? 14.68 -51.719 -26.922 1 96.81 286 LEU B C 1
ATOM 8774 O O . LEU B 1 286 ? 15.203 -50.781 -26.281 1 96.81 286 LEU B O 1
ATOM 8778 N N . ILE B 1 287 ? 14.984 -52.031 -28.094 1 97.12 287 ILE B N 1
ATOM 8779 C CA . ILE B 1 287 ? 16.031 -51.312 -28.812 1 97.12 287 ILE B CA 1
ATOM 8780 C C . ILE B 1 287 ? 15.609 -49.844 -28.984 1 97.12 287 ILE B C 1
ATOM 8782 O O . ILE B 1 287 ? 16.438 -48.938 -28.875 1 97.12 287 ILE B O 1
ATOM 8786 N N . LEU B 1 288 ? 14.375 -49.656 -29.266 1 96.75 288 LEU B N 1
ATOM 8787 C CA . LEU B 1 288 ? 13.836 -48.312 -29.391 1 96.75 288 LEU B CA 1
ATOM 8788 C C . LEU B 1 288 ? 14.078 -47.5 -28.125 1 96.75 288 LEU B C 1
ATOM 8790 O O . LEU B 1 288 ? 14.578 -46.375 -28.188 1 96.75 288 LEU B O 1
ATOM 8794 N N . ILE B 1 289 ? 13.797 -48.031 -27 1 95.81 289 ILE B N 1
ATOM 8795 C CA . ILE B 1 289 ? 13.891 -47.25 -25.766 1 95.81 289 ILE B CA 1
ATOM 8796 C C . ILE B 1 289 ? 15.344 -47.156 -25.328 1 95.81 289 ILE B C 1
ATOM 8798 O O . ILE B 1 289 ? 15.758 -46.156 -24.719 1 95.81 289 ILE B O 1
ATOM 8802 N N . GLU B 1 290 ? 16.094 -48.156 -25.578 1 95.75 290 GLU B N 1
ATOM 8803 C CA . GLU B 1 290 ? 17.469 -48.156 -25.109 1 95.75 290 GLU B CA 1
ATOM 8804 C C . GLU B 1 290 ? 18.375 -47.312 -26 1 95.75 290 GLU B C 1
ATOM 8806 O O . GLU B 1 290 ? 19.156 -46.5 -25.516 1 95.75 290 GLU B O 1
ATOM 8811 N N . TYR B 1 291 ? 18.203 -47.406 -27.344 1 95.62 291 TYR B N 1
ATOM 8812 C CA . TYR B 1 291 ? 19.141 -46.781 -28.266 1 95.62 291 TYR B CA 1
ATOM 8813 C C . TYR B 1 291 ? 18.469 -45.625 -29.016 1 95.62 291 TYR B C 1
ATOM 8815 O O . TYR B 1 291 ? 19.141 -44.812 -29.656 1 95.62 291 TYR B O 1
ATOM 8823 N N . GLY B 1 292 ? 17.234 -45.594 -29.031 1 95.5 292 GLY B N 1
ATOM 8824 C CA . GLY B 1 292 ? 16.5 -44.562 -29.734 1 95.5 292 GLY B CA 1
ATOM 8825 C C . GLY B 1 292 ? 16.344 -44.844 -31.219 1 95.5 292 GLY B C 1
ATOM 8826 O O . GLY B 1 292 ? 16.062 -43.906 -32 1 95.5 292 GLY B O 1
ATOM 8827 N N . ILE B 1 293 ? 16.562 -46.031 -31.641 1 96.88 293 ILE B N 1
ATOM 8828 C CA . ILE B 1 293 ? 16.484 -46.375 -33.062 1 96.88 293 ILE B CA 1
ATOM 8829 C C . ILE B 1 293 ? 15.273 -47.281 -33.281 1 96.88 293 ILE B C 1
ATOM 8831 O O . ILE B 1 293 ? 15.234 -48.406 -32.812 1 96.88 293 ILE B O 1
ATOM 8835 N N . PRO B 1 294 ? 14.336 -46.781 -34 1 97.5 294 PRO B N 1
ATOM 8836 C CA . PRO B 1 294 ? 13.172 -47.625 -34.344 1 97.5 294 PRO B CA 1
ATOM 8837 C C . PRO B 1 294 ? 13.508 -48.75 -35.312 1 97.5 294 PRO B C 1
ATOM 8839 O O . PRO B 1 294 ? 14.242 -48.531 -36.281 1 97.5 294 PRO B O 1
ATOM 8842 N N . LEU B 1 295 ? 13.133 -49.938 -35 1 97.75 295 LEU B N 1
ATOM 8843 C CA . LEU B 1 295 ? 13.25 -51.125 -35.844 1 97.75 295 LEU B CA 1
ATOM 8844 C C . LEU B 1 295 ? 11.875 -51.688 -36.219 1 97.75 295 LEU B C 1
ATOM 8846 O O . LEU B 1 295 ? 10.875 -51.281 -35.625 1 97.75 295 LEU B O 1
ATOM 8850 N N . HIS B 1 296 ? 11.844 -52.531 -37.219 1 96.75 296 HIS B N 1
ATOM 8851 C CA . HIS B 1 296 ? 10.617 -53.25 -37.562 1 96.75 296 HIS B CA 1
ATOM 8852 C C . HIS B 1 296 ? 10.914 -54.656 -38.062 1 96.75 296 HIS B C 1
ATOM 8854 O O . HIS B 1 296 ? 11.898 -54.906 -38.75 1 96.75 296 HIS B O 1
ATOM 8860 N N . ALA B 1 297 ? 10.117 -55.594 -37.625 1 96.69 297 ALA B N 1
ATOM 8861 C CA . ALA B 1 297 ? 10.242 -57 -38.031 1 96.69 297 ALA B CA 1
ATOM 8862 C C . ALA B 1 297 ? 9.062 -57.438 -38.906 1 96.69 297 ALA B C 1
ATOM 8864 O O . ALA B 1 297 ? 7.906 -57.219 -38.531 1 96.69 297 ALA B O 1
ATOM 8865 N N . PHE B 1 298 ? 9.383 -58 -40.094 1 95.88 298 PHE B N 1
ATOM 8866 C CA . PHE B 1 298 ? 8.367 -58.5 -41 1 95.88 298 PHE B CA 1
ATOM 8867 C C . PHE B 1 298 ? 8.328 -60.031 -41.031 1 95.88 298 PHE B C 1
ATOM 8869 O O . PHE B 1 298 ? 9.367 -60.688 -40.938 1 95.88 298 PHE B O 1
ATOM 8876 N N . ASP B 1 299 ? 7.117 -60.531 -41.125 1 93.81 299 ASP B N 1
ATOM 8877 C CA . ASP B 1 299 ? 7 -61.969 -41.5 1 93.81 299 ASP B CA 1
ATOM 8878 C C . ASP B 1 299 ? 7.48 -62.219 -42.906 1 93.81 299 ASP B C 1
ATOM 8880 O O . ASP B 1 299 ? 6.922 -61.656 -43.875 1 93.81 299 ASP B O 1
ATOM 8884 N N . SER B 1 300 ? 8.562 -63 -43.125 1 84.5 300 SER B N 1
ATOM 8885 C CA . SER B 1 300 ? 9.312 -63.094 -44.375 1 84.5 300 SER B CA 1
ATOM 8886 C C . SER B 1 300 ? 8.648 -64.125 -45.344 1 84.5 300 SER B C 1
ATOM 8888 O O . SER B 1 300 ? 9.086 -64.25 -46.469 1 84.5 300 SER B O 1
ATOM 8890 N N . GLU B 1 301 ? 7.648 -64.75 -45 1 80.12 301 GLU B N 1
ATOM 8891 C CA . GLU B 1 301 ? 7.113 -65.875 -45.781 1 80.12 301 GLU B CA 1
ATOM 8892 C C . GLU B 1 301 ? 6.879 -65.5 -47.219 1 80.12 301 GLU B C 1
ATOM 8894 O O . GLU B 1 301 ? 7.242 -66.188 -48.156 1 80.12 301 GLU B O 1
ATOM 8899 N N . ASN B 1 302 ? 6.418 -64.312 -47.5 1 80.38 302 ASN B N 1
ATOM 8900 C CA . ASN B 1 302 ? 6.043 -63.938 -48.875 1 80.38 302 ASN B CA 1
ATOM 8901 C C . ASN B 1 302 ? 6.848 -62.75 -49.375 1 80.38 302 ASN B C 1
ATOM 8903 O O . ASN B 1 302 ? 6.469 -62.094 -50.344 1 80.38 302 ASN B O 1
ATOM 8907 N N . ILE B 1 303 ? 8.062 -62.469 -48.781 1 90.38 303 ILE B N 1
ATOM 8908 C CA . ILE B 1 303 ? 8.766 -61.25 -49.156 1 90.38 303 ILE B CA 1
ATOM 8909 C C . ILE B 1 303 ? 10.102 -61.625 -49.781 1 90.38 303 ILE B C 1
ATOM 8911 O O . ILE B 1 303 ? 10.977 -62.188 -49.156 1 90.38 303 ILE B O 1
ATOM 8915 N N . LYS B 1 304 ? 10.242 -61.312 -51.062 1 88.06 304 LYS B N 1
ATOM 8916 C CA . LYS B 1 304 ? 11.484 -61.594 -51.75 1 88.06 304 LYS B CA 1
ATOM 8917 C C . LYS B 1 304 ? 12.25 -60.312 -52.062 1 88.06 304 LYS B C 1
ATOM 8919 O O . LYS B 1 304 ? 13.453 -60.344 -52.344 1 88.06 304 LYS B O 1
ATOM 8924 N N . GLN B 1 305 ? 11.477 -59.312 -52.094 1 93.12 305 GLN B N 1
ATOM 8925 C CA . GLN B 1 305 ? 12.078 -58 -52.406 1 93.12 305 GLN B CA 1
ATOM 8926 C C . GLN B 1 305 ? 11.469 -56.906 -51.531 1 93.12 305 GLN B C 1
ATOM 8928 O O . GLN B 1 305 ? 10.289 -56.969 -51.188 1 93.12 305 GLN B O 1
ATOM 8933 N N . ILE B 1 306 ? 12.391 -55.938 -51.125 1 95.38 306 ILE B N 1
ATOM 8934 C CA . ILE B 1 306 ? 11.938 -54.75 -50.406 1 95.38 306 ILE B CA 1
ATOM 8935 C C . ILE B 1 306 ? 12.188 -53.5 -51.219 1 95.38 306 ILE B C 1
ATOM 8937 O O . ILE B 1 306 ? 13.305 -53.312 -51.719 1 95.38 306 ILE B O 1
ATOM 8941 N N . LYS B 1 307 ? 11.156 -52.781 -51.469 1 95.81 307 LYS B N 1
ATOM 8942 C CA . LYS B 1 307 ? 11.258 -51.531 -52.188 1 95.81 307 LYS B CA 1
ATOM 8943 C C . LYS B 1 307 ? 10.656 -50.375 -51.375 1 95.81 307 LYS B C 1
ATOM 8945 O O . LYS B 1 307 ? 9.516 -50.469 -50.938 1 95.81 307 LYS B O 1
ATOM 8950 N N . VAL B 1 308 ? 11.5 -49.312 -51.156 1 96.62 308 VAL B N 1
ATOM 8951 C CA . VAL B 1 308 ? 11.016 -48.125 -50.469 1 96.62 308 VAL B CA 1
ATOM 8952 C C . VAL B 1 308 ? 10.633 -47.062 -51.5 1 96.62 308 VAL B C 1
ATOM 8954 O O . VAL B 1 308 ? 11.484 -46.562 -52.25 1 96.62 308 VAL B O 1
ATOM 8957 N N . ARG B 1 309 ? 9.414 -46.719 -51.469 1 95.62 309 ARG B N 1
ATOM 8958 C CA . ARG B 1 309 ? 8.93 -45.781 -52.5 1 95.62 309 ARG B CA 1
ATOM 8959 C C . ARG B 1 309 ? 7.852 -44.875 -51.906 1 95.62 309 ARG B C 1
ATOM 8961 O O . ARG B 1 309 ? 7.355 -45.094 -50.812 1 95.62 309 ARG B O 1
ATOM 8968 N N . LYS B 1 310 ? 7.453 -43.906 -52.75 1 95.56 310 LYS B N 1
ATOM 8969 C CA . LYS B 1 310 ? 6.285 -43.094 -52.438 1 95.56 310 LYS B CA 1
ATOM 8970 C C . LYS B 1 310 ? 4.992 -43.875 -52.625 1 95.56 310 LYS B C 1
ATOM 8972 O O . LYS B 1 310 ? 4.926 -44.75 -53.469 1 95.56 310 LYS B O 1
ATOM 8977 N N . ALA B 1 311 ? 4.07 -43.531 -51.844 1 95.56 311 ALA B N 1
ATOM 8978 C CA . ALA B 1 311 ? 2.775 -44.188 -52 1 95.56 311 ALA B CA 1
ATOM 8979 C C . ALA B 1 311 ? 2.111 -43.812 -53.312 1 95.56 311 ALA B C 1
ATOM 8981 O O . ALA B 1 311 ? 2.359 -42.719 -53.844 1 95.56 311 ALA B O 1
ATOM 8982 N N . LEU B 1 312 ? 1.341 -44.781 -53.812 1 94.5 312 LEU B N 1
ATOM 8983 C CA . LEU B 1 312 ? 0.537 -44.469 -55 1 94.5 312 LEU B CA 1
ATOM 8984 C C . LEU B 1 312 ? -0.655 -43.594 -54.625 1 94.5 312 LEU B C 1
ATOM 8986 O O . LEU B 1 312 ? -1.095 -43.594 -53.469 1 94.5 312 LEU B O 1
ATOM 8990 N N . PRO B 1 313 ? -1.182 -42.875 -55.656 1 93.94 313 PRO B N 1
ATOM 8991 C CA . PRO B 1 313 ? -2.365 -42.062 -55.344 1 93.94 313 PRO B CA 1
ATOM 8992 C C . PRO B 1 313 ? -3.549 -42.906 -54.875 1 93.94 313 PRO B C 1
ATOM 8994 O O . PRO B 1 313 ? -3.93 -43.875 -55.531 1 93.94 313 PRO B O 1
ATOM 8997 N N . GLN B 1 314 ? -4.062 -42.625 -53.719 1 93.44 314 GLN B N 1
ATOM 8998 C CA . GLN B 1 314 ? -5.227 -43.25 -53.125 1 93.44 314 GLN B CA 1
ATOM 8999 C C . GLN B 1 314 ? -4.926 -44.719 -52.781 1 93.44 314 GLN B C 1
ATOM 9001 O O . GLN B 1 314 ? -5.785 -45.594 -52.906 1 93.44 314 GLN B O 1
ATOM 9006 N N . GLU B 1 315 ? -3.676 -44.938 -52.375 1 94.25 315 GLU B N 1
ATOM 9007 C CA . GLU B 1 315 ? -3.305 -46.281 -51.938 1 94.25 315 GLU B CA 1
ATOM 9008 C C . GLU B 1 315 ? -3.887 -46.594 -50.562 1 94.25 315 GLU B C 1
ATOM 9010 O O . GLU B 1 315 ? -3.695 -45.812 -49.625 1 94.25 315 GLU B O 1
ATOM 9015 N N . ASN B 1 316 ? -4.617 -47.719 -50.531 1 94.12 316 ASN B N 1
ATOM 9016 C CA . ASN B 1 316 ? -5.242 -48.094 -49.281 1 94.12 316 ASN B CA 1
ATOM 9017 C C . ASN B 1 316 ? -4.363 -49.062 -48.469 1 94.12 316 ASN B C 1
ATOM 9019 O O . ASN B 1 316 ? -3.814 -50 -49.031 1 94.12 316 ASN B O 1
ATOM 9023 N N . ILE B 1 317 ? -4.223 -48.75 -47.219 1 92.75 317 ILE B N 1
ATOM 9024 C CA . ILE B 1 317 ? -3.467 -49.656 -46.344 1 92.75 317 ILE B CA 1
ATOM 9025 C C . ILE B 1 317 ? -4.242 -49.906 -45.062 1 92.75 317 ILE B C 1
ATOM 9027 O O . ILE B 1 317 ? -5.055 -49.062 -44.656 1 92.75 317 ILE B O 1
ATOM 9031 N N . THR B 1 318 ? -4.035 -51.062 -44.469 1 92.5 318 THR B N 1
ATOM 9032 C CA . THR B 1 318 ? -4.578 -51.406 -43.156 1 92.5 318 THR B CA 1
ATOM 9033 C C . THR B 1 318 ? -3.457 -51.656 -42.156 1 92.5 318 THR B C 1
ATOM 9035 O O . THR B 1 318 ? -2.623 -52.531 -42.344 1 92.5 318 THR B O 1
ATOM 9038 N N . THR B 1 319 ? -3.477 -50.875 -41.062 1 89.62 319 THR B N 1
ATOM 9039 C CA . THR B 1 319 ? -2.377 -50.906 -40.125 1 89.62 319 THR B CA 1
ATOM 9040 C C . THR B 1 319 ? -2.586 -52.031 -39.094 1 89.62 319 THR B C 1
ATOM 9042 O O . THR B 1 319 ? -3.641 -52.656 -39.094 1 89.62 319 THR B O 1
ATOM 9045 N N . LEU B 1 320 ? -1.554 -52.281 -38.25 1 87.25 320 LEU B N 1
ATOM 9046 C CA . LEU B 1 320 ? -1.552 -53.312 -37.219 1 87.25 320 LEU B CA 1
ATOM 9047 C C . LEU B 1 320 ? -2.682 -53.094 -36.25 1 87.25 320 LEU B C 1
ATOM 9049 O O . LEU B 1 320 ? -3.203 -54.031 -35.656 1 87.25 320 LEU B O 1
ATOM 9053 N N . ASN B 1 321 ? -3.027 -51.875 -36.062 1 83.94 321 ASN B N 1
ATOM 9054 C CA . ASN B 1 321 ? -4.094 -51.531 -35.125 1 83.94 321 ASN B CA 1
ATOM 9055 C C . ASN B 1 321 ? -5.461 -51.531 -35.812 1 83.94 321 ASN B C 1
ATOM 9057 O O . ASN B 1 321 ? -6.43 -51 -35.281 1 83.94 321 ASN B O 1
ATOM 9061 N N . GLN B 1 322 ? -5.492 -51.969 -37.031 1 84.75 322 GLN B N 1
ATOM 9062 C CA . GLN B 1 322 ? -6.711 -52.125 -37.812 1 84.75 322 GLN B CA 1
ATOM 9063 C C . GLN B 1 322 ? -7.297 -50.781 -38.219 1 84.75 322 GLN B C 1
ATOM 9065 O O . GLN B 1 322 ? -8.516 -50.625 -38.312 1 84.75 322 GLN B O 1
ATOM 9070 N N . ASN B 1 323 ? -6.434 -49.875 -38.344 1 89.56 323 ASN B N 1
ATOM 9071 C CA . ASN B 1 323 ? -6.84 -48.594 -38.906 1 89.56 323 ASN B CA 1
ATOM 9072 C C . ASN B 1 323 ? -6.617 -48.562 -40.406 1 89.56 323 ASN B C 1
ATOM 9074 O O . ASN B 1 323 ? -5.578 -49 -40.906 1 89.56 323 ASN B O 1
ATOM 9078 N N . ASP B 1 324 ? -7.605 -48.031 -41.031 1 92.19 324 ASP B N 1
ATOM 9079 C CA . ASP B 1 324 ? -7.492 -47.906 -42.5 1 92.19 324 ASP B CA 1
ATOM 9080 C C . ASP B 1 324 ? -7.117 -46.469 -42.875 1 92.19 324 ASP B C 1
ATOM 9082 O O . ASP B 1 324 ? -7.695 -45.5 -42.375 1 92.19 324 ASP B O 1
ATOM 9086 N N . PHE B 1 325 ? -6.113 -46.375 -43.688 1 93.44 325 PHE B N 1
ATOM 9087 C CA . PHE B 1 325 ? -5.684 -45.062 -44.188 1 93.44 325 PHE B CA 1
ATOM 9088 C C . PHE B 1 325 ? -5.648 -45.031 -45.688 1 93.44 325 PHE B C 1
ATOM 9090 O O . PHE B 1 325 ? -5.402 -46.062 -46.344 1 93.44 325 PHE B O 1
ATOM 9097 N N . VAL B 1 326 ? -5.926 -43.875 -46.219 1 94.38 326 VAL B N 1
ATOM 9098 C CA . VAL B 1 326 ? -5.719 -43.594 -47.656 1 94.38 326 VAL B CA 1
ATOM 9099 C C . VAL B 1 326 ? -4.492 -42.688 -47.812 1 94.38 326 VAL B C 1
ATOM 9101 O O . VAL B 1 326 ? -4.449 -41.562 -47.281 1 94.38 326 VAL B O 1
ATOM 9104 N N . LEU B 1 327 ? -3.547 -43.219 -48.594 1 95.81 327 LEU B N 1
ATOM 9105 C CA . LEU B 1 327 ? -2.275 -42.5 -48.719 1 95.81 327 LEU B CA 1
ATOM 9106 C C . LEU B 1 327 ? -2.203 -41.75 -50.062 1 95.81 327 LEU B C 1
ATOM 9108 O O . LEU B 1 327 ? -3.062 -41.938 -50.906 1 95.81 327 LEU B O 1
ATOM 9112 N N . ASP B 1 328 ? -1.238 -40.812 -50.125 1 94.56 328 ASP B N 1
ATOM 9113 C CA . ASP B 1 328 ? -0.945 -40.094 -51.344 1 94.56 328 ASP B CA 1
ATOM 9114 C C . ASP B 1 328 ? 0.556 -40.062 -51.625 1 94.56 328 ASP B C 1
ATOM 9116 O O . ASP B 1 328 ? 1.332 -40.719 -50.938 1 94.56 328 ASP B O 1
ATOM 9120 N N . GLU B 1 329 ? 1.012 -39.406 -52.625 1 93.38 329 GLU B N 1
ATOM 9121 C CA . GLU B 1 329 ? 2.373 -39.438 -53.156 1 93.38 329 GLU B CA 1
ATOM 9122 C C . GLU B 1 329 ? 3.361 -38.781 -52.219 1 93.38 329 GLU B C 1
ATOM 9124 O O . GLU B 1 329 ? 4.578 -38.906 -52.375 1 93.38 329 GLU B O 1
ATOM 9129 N N . ASN B 1 330 ? 2.887 -38.156 -51.281 1 92.94 330 ASN B N 1
ATOM 9130 C CA . ASN B 1 330 ? 3.773 -37.531 -50.312 1 92.94 330 ASN B CA 1
ATOM 9131 C C . ASN B 1 330 ? 4.148 -38.469 -49.156 1 92.94 330 ASN B C 1
ATOM 9133 O O . ASN B 1 330 ? 5.066 -38.188 -48.406 1 92.94 330 ASN B O 1
ATOM 9137 N N . ASP B 1 331 ? 3.455 -39.562 -49.094 1 95.81 331 ASP B N 1
ATOM 9138 C CA . ASP B 1 331 ? 3.715 -40.531 -48.062 1 95.81 331 ASP B CA 1
ATOM 9139 C C . ASP B 1 331 ? 4.742 -41.562 -48.531 1 95.81 331 ASP B C 1
ATOM 9141 O O . ASP B 1 331 ? 4.801 -41.906 -49.688 1 95.81 331 ASP B O 1
ATOM 9145 N N . LEU B 1 332 ? 5.59 -42 -47.594 1 96.5 332 LEU B N 1
ATOM 9146 C CA . LEU B 1 332 ? 6.609 -43 -47.875 1 96.5 332 LEU B CA 1
ATOM 9147 C C . LEU B 1 332 ? 6.164 -44.375 -47.375 1 96.5 332 LEU B C 1
ATOM 9149 O O . LEU B 1 332 ? 5.68 -44.5 -46.25 1 96.5 332 LEU B O 1
ATOM 9153 N N . VAL B 1 333 ? 6.242 -45.406 -48.25 1 97.12 333 VAL B N 1
ATOM 9154 C CA . VAL B 1 333 ? 5.824 -46.75 -47.875 1 97.12 333 VAL B CA 1
ATOM 9155 C C . VAL B 1 333 ? 6.945 -47.75 -48.188 1 97.12 333 VAL B C 1
ATOM 9157 O O . VAL B 1 333 ? 7.789 -47.5 -49.031 1 97.12 333 VAL B O 1
ATOM 9160 N N . ILE B 1 334 ? 7.047 -48.781 -47.406 1 96.62 334 ILE B N 1
ATOM 9161 C CA . ILE B 1 334 ? 7.895 -49.938 -47.656 1 96.62 334 ILE B CA 1
ATOM 9162 C C . ILE B 1 334 ? 7.078 -51.062 -48.344 1 96.62 334 ILE B C 1
ATOM 9164 O O . ILE B 1 334 ? 5.988 -51.406 -47.875 1 96.62 334 ILE B O 1
ATOM 9168 N N . THR B 1 335 ? 7.562 -51.625 -49.438 1 95.69 335 THR B N 1
ATOM 9169 C CA . THR B 1 335 ? 6.789 -52.594 -50.219 1 95.69 335 THR B CA 1
ATOM 9170 C C . THR B 1 335 ? 7.574 -53.906 -50.375 1 95.69 335 THR B C 1
ATOM 9172 O O . THR B 1 335 ? 8.797 -53.906 -50.188 1 95.69 335 THR B O 1
ATOM 9175 N N . ASP B 1 336 ? 6.867 -54.969 -50.625 1 93.12 336 ASP B N 1
ATOM 9176 C CA . ASP B 1 336 ? 7.484 -56.25 -50.969 1 93.12 336 ASP B CA 1
ATOM 9177 C C . ASP B 1 336 ? 7.727 -56.375 -52.469 1 93.12 336 ASP B C 1
ATOM 9179 O O . ASP B 1 336 ? 7.836 -57.469 -53 1 93.12 336 ASP B O 1
ATOM 9183 N N . GLY B 1 337 ? 7.828 -55.281 -53.094 1 88.62 337 GLY B N 1
ATOM 9184 C CA . GLY B 1 337 ? 7.977 -55.219 -54.531 1 88.62 337 GLY B CA 1
ATOM 9185 C C . GLY B 1 337 ? 6.672 -54.938 -55.25 1 88.62 337 GLY B C 1
ATOM 9186 O O . GLY B 1 337 ? 6.676 -54.406 -56.375 1 88.62 337 GLY B O 1
ATOM 9187 N N . LYS B 1 338 ? 5.605 -55.344 -54.594 1 86.69 338 LYS B N 1
ATOM 9188 C CA . LYS B 1 338 ? 4.305 -55.156 -55.25 1 86.69 338 LYS B CA 1
ATOM 9189 C C . LYS B 1 338 ? 3.369 -54.344 -54.375 1 86.69 338 LYS B C 1
ATOM 9191 O O . LYS B 1 338 ? 2.861 -53.281 -54.812 1 86.69 338 LYS B O 1
ATOM 9196 N N . LYS B 1 339 ? 3.221 -54.812 -53.156 1 90.88 339 LYS B N 1
ATOM 9197 C CA . LYS B 1 339 ? 2.275 -54.125 -52.281 1 90.88 339 LYS B CA 1
ATOM 9198 C C . LYS B 1 339 ? 2.986 -53.562 -51.062 1 90.88 339 LYS B C 1
ATOM 9200 O O . LYS B 1 339 ? 4.047 -54.062 -50.656 1 90.88 339 LYS B O 1
ATOM 920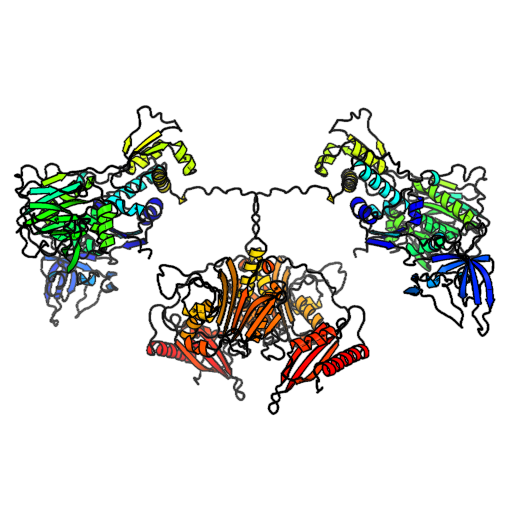5 N N . ALA B 1 340 ? 2.311 -52.531 -50.5 1 94.38 340 ALA B N 1
ATOM 9206 C CA . ALA B 1 340 ? 2.842 -51.906 -49.281 1 94.38 340 ALA B CA 1
ATOM 9207 C C . ALA B 1 340 ? 2.762 -52.875 -48.094 1 94.38 340 ALA B C 1
ATOM 9209 O O . ALA B 1 340 ? 1.747 -53.531 -47.906 1 94.38 340 ALA B O 1
ATOM 9210 N N . ILE B 1 341 ? 3.848 -52.906 -47.312 1 94.44 341 ILE B N 1
ATOM 9211 C CA . ILE B 1 341 ? 3.869 -53.812 -46.156 1 94.44 341 ILE B CA 1
ATOM 9212 C C . ILE B 1 341 ? 4.059 -53 -44.875 1 94.44 341 ILE B C 1
ATOM 9214 O O . ILE B 1 341 ? 3.865 -53.5 -43.75 1 94.44 341 ILE B O 1
ATOM 9218 N N . ALA B 1 342 ? 4.414 -51.75 -45.031 1 95.5 342 ALA B N 1
ATOM 9219 C CA . ALA B 1 342 ? 4.527 -50.844 -43.875 1 95.5 342 ALA B CA 1
ATOM 9220 C C . ALA B 1 342 ? 4.441 -49.406 -44.312 1 95.5 342 ALA B C 1
ATOM 9222 O O . ALA B 1 342 ? 4.77 -49.062 -45.438 1 95.5 342 ALA B O 1
ATOM 9223 N N . LEU B 1 343 ? 3.896 -48.625 -43.469 1 95.62 343 LEU B N 1
ATOM 9224 C CA . LEU B 1 343 ? 4.066 -47.156 -43.562 1 95.62 343 LEU B CA 1
ATOM 9225 C C . LEU B 1 343 ? 5.406 -46.719 -42.969 1 95.62 343 LEU B C 1
ATOM 9227 O O . LEU B 1 343 ? 5.613 -46.844 -41.781 1 95.62 343 LEU B O 1
ATOM 9231 N N . ALA B 1 344 ? 6.289 -46.219 -43.781 1 95.81 344 ALA B N 1
ATOM 9232 C CA . ALA B 1 344 ? 7.695 -46.062 -43.438 1 95.81 344 ALA B CA 1
ATOM 9233 C C . ALA B 1 344 ? 7.844 -45.219 -42.188 1 95.81 344 ALA B C 1
ATOM 9235 O O . ALA B 1 344 ? 7.391 -44.062 -42.125 1 95.81 344 ALA B O 1
ATOM 9236 N N . GLY B 1 345 ? 8.469 -45.812 -41.156 1 95.31 345 GLY B N 1
ATOM 9237 C CA . GLY B 1 345 ? 8.844 -45.094 -39.969 1 95.31 345 GLY B CA 1
ATOM 9238 C C . GLY B 1 345 ? 7.676 -44.812 -39.031 1 95.31 345 GLY B C 1
ATOM 9239 O O . GLY B 1 345 ? 7.836 -44.188 -38 1 95.31 345 GLY B O 1
ATOM 9240 N N . ILE B 1 346 ? 6.488 -45.25 -39.281 1 95 346 ILE B N 1
ATOM 9241 C CA . ILE B 1 346 ? 5.312 -44.875 -38.5 1 95 346 ILE B CA 1
ATOM 9242 C C . ILE B 1 346 ? 4.648 -46.125 -37.938 1 95 346 ILE B C 1
ATOM 9244 O O . ILE B 1 346 ? 4.531 -46.281 -36.719 1 95 346 ILE B O 1
ATOM 9248 N N . VAL B 1 347 ? 4.199 -47.062 -38.844 1 93.75 347 VAL B N 1
ATOM 9249 C CA . VAL B 1 347 ? 3.494 -48.219 -38.344 1 93.75 347 VAL B CA 1
ATOM 9250 C C . VAL B 1 347 ? 3.551 -49.344 -39.375 1 93.75 347 VAL B C 1
ATOM 9252 O O . VAL B 1 347 ? 3.568 -49.094 -40.562 1 93.75 347 VAL B O 1
ATOM 9255 N N . GLY B 1 348 ? 3.617 -50.625 -38.844 1 92.06 348 GLY B N 1
ATOM 9256 C CA . GLY B 1 348 ? 3.529 -51.812 -39.688 1 92.06 348 GLY B CA 1
ATOM 9257 C C . GLY B 1 348 ? 2.111 -52.125 -40.094 1 92.06 348 GLY B C 1
ATOM 9258 O O . GLY B 1 348 ? 1.15 -51.625 -39.531 1 92.06 348 GLY B O 1
ATOM 9259 N N . LEU B 1 349 ? 1.969 -52.938 -41.156 1 92.44 349 LEU B N 1
ATOM 9260 C CA . LEU B 1 349 ? 0.653 -53.312 -41.656 1 92.44 349 LEU B CA 1
ATOM 9261 C C . LEU B 1 349 ? 0.269 -54.719 -41.156 1 92.44 349 LEU B C 1
ATOM 9263 O O . LEU B 1 349 ? 1.138 -55.5 -40.812 1 92.44 349 LEU B O 1
ATOM 9267 N N . LEU B 1 350 ? -0.927 -55.062 -41.156 1 90.31 350 LEU B N 1
ATOM 9268 C CA . LEU B 1 350 ? -1.5 -56.281 -40.594 1 90.31 350 LEU B CA 1
ATOM 9269 C C . LEU B 1 350 ? -0.997 -57.531 -41.312 1 90.31 350 LEU B C 1
ATOM 9271 O O . LEU B 1 350 ? -0.643 -58.531 -40.688 1 90.31 350 LEU B O 1
ATOM 9275 N N . GLU B 1 351 ? -0.855 -57.469 -42.594 1 87 351 GLU B N 1
ATOM 9276 C CA . GLU B 1 351 ? -0.545 -58.625 -43.438 1 87 351 GLU B CA 1
ATOM 9277 C C . GLU B 1 351 ? 0.896 -59.094 -43.219 1 87 351 GLU B C 1
ATOM 9279 O O . GLU B 1 351 ? 1.188 -60.281 -43.25 1 87 351 GLU B O 1
ATOM 9284 N N . SER B 1 352 ? 1.727 -58.219 -42.969 1 90.5 352 SER B N 1
ATOM 9285 C CA . SER B 1 352 ? 3.145 -58.531 -42.844 1 90.5 352 SER B CA 1
ATOM 9286 C C . SER B 1 352 ? 3.562 -58.625 -41.375 1 90.5 352 SER B C 1
ATOM 9288 O O . SER B 1 352 ? 4.754 -58.719 -41.062 1 90.5 352 SER B O 1
ATOM 9290 N N . SER B 1 353 ? 2.619 -58.625 -40.469 1 92.5 353 SER B N 1
ATOM 9291 C CA . SER B 1 353 ? 2.914 -58.625 -39.031 1 92.5 353 SER B CA 1
ATOM 9292 C C . SER B 1 353 ? 3.377 -60 -38.562 1 92.5 353 SER B C 1
ATOM 9294 O O . SER B 1 353 ? 3.178 -61 -39.25 1 92.5 353 SER B O 1
ATOM 9296 N N . ILE B 1 354 ? 3.98 -59.969 -37.438 1 93.56 354 ILE B N 1
ATOM 9297 C CA . ILE B 1 354 ? 4.473 -61.219 -36.844 1 93.56 354 ILE B CA 1
ATOM 9298 C C . ILE B 1 354 ? 3.301 -62.031 -36.281 1 93.56 354 ILE B C 1
ATOM 9300 O O . ILE B 1 354 ? 2.514 -61.531 -35.469 1 93.56 354 ILE B O 1
ATOM 9304 N N . LYS B 1 355 ? 3.223 -63.219 -36.75 1 92.19 355 LYS B N 1
ATOM 9305 C CA . LYS B 1 355 ? 2.193 -64.125 -36.312 1 92.19 355 LYS B CA 1
ATOM 9306 C C . LYS B 1 355 ? 2.785 -65.25 -35.406 1 92.19 355 LYS B C 1
ATOM 9308 O O . LYS B 1 355 ? 3.998 -65.438 -35.406 1 92.19 355 LYS B O 1
ATOM 9313 N N . PRO B 1 356 ? 1.973 -65.875 -34.688 1 92.5 356 PRO B N 1
ATOM 9314 C CA . PRO B 1 356 ? 2.471 -66.938 -33.812 1 92.5 356 PRO B CA 1
ATOM 9315 C C . PRO B 1 356 ? 3.152 -68.062 -34.562 1 92.5 356 PRO B C 1
ATOM 9317 O O . PRO B 1 356 ? 4.004 -68.75 -34.031 1 92.5 356 PRO B O 1
ATOM 9320 N N . THR B 1 357 ? 2.822 -68.125 -35.906 1 92.62 357 THR B N 1
ATOM 9321 C CA . THR B 1 357 ? 3.354 -69.25 -36.719 1 92.62 357 THR B CA 1
ATOM 9322 C C . THR B 1 357 ? 4.566 -68.812 -37.531 1 92.62 357 THR B C 1
ATOM 9324 O O . THR B 1 357 ? 5.148 -69.562 -38.281 1 92.62 357 THR B O 1
ATOM 9327 N N . THR B 1 358 ? 4.977 -67.625 -37.312 1 94.5 358 THR B N 1
ATOM 9328 C CA . THR B 1 358 ? 6.086 -67.125 -38.062 1 94.5 358 THR B CA 1
ATOM 9329 C C . THR B 1 358 ? 7.391 -67.812 -37.719 1 94.5 358 THR B C 1
ATOM 9331 O O . THR B 1 358 ? 7.719 -68 -36.562 1 94.5 358 THR B O 1
ATOM 9334 N N . THR B 1 359 ? 8.148 -68.25 -38.75 1 94.81 359 THR B N 1
ATOM 9335 C CA . THR B 1 359 ? 9.406 -68.938 -38.531 1 94.81 359 THR B CA 1
ATOM 9336 C C . THR B 1 359 ? 10.562 -68.188 -39.188 1 94.81 359 THR B C 1
ATOM 9338 O O . THR B 1 359 ? 11.727 -68.5 -38.938 1 94.81 359 THR B O 1
ATOM 9341 N N . LYS B 1 360 ? 10.203 -67.375 -40.125 1 95.19 360 LYS B N 1
ATOM 9342 C CA . LYS B 1 360 ? 11.188 -66.562 -40.844 1 95.19 360 LYS B CA 1
ATOM 9343 C C . LYS B 1 360 ? 10.805 -65.125 -40.781 1 95.19 360 LYS B C 1
ATOM 9345 O O . LYS B 1 360 ? 9.648 -64.75 -41.062 1 95.19 360 LYS B O 1
ATOM 9350 N N . ILE B 1 361 ? 11.836 -64.312 -40.438 1 96.5 361 ILE B N 1
ATOM 9351 C CA . ILE B 1 361 ? 11.508 -62.875 -40.375 1 96.5 361 ILE B CA 1
ATOM 9352 C C . ILE B 1 361 ? 12.57 -62.062 -41.125 1 96.5 361 ILE B C 1
ATOM 9354 O O . ILE B 1 361 ? 13.664 -62.562 -41.375 1 96.5 361 ILE B O 1
ATOM 9358 N N . ILE B 1 362 ? 12.258 -60.844 -41.469 1 96.62 362 ILE B N 1
ATOM 9359 C CA . ILE B 1 362 ? 13.172 -59.812 -41.969 1 96.62 362 ILE B CA 1
ATOM 9360 C C . ILE B 1 362 ? 13.219 -58.656 -40.969 1 96.62 362 ILE B C 1
ATOM 9362 O O . ILE B 1 362 ? 12.195 -58.031 -40.688 1 96.62 362 ILE B O 1
ATOM 9366 N N . LEU B 1 363 ? 14.344 -58.406 -40.406 1 97.25 363 LEU B N 1
ATOM 9367 C CA . LEU B 1 363 ? 14.539 -57.281 -39.5 1 97.25 363 LEU B CA 1
ATOM 9368 C C . LEU B 1 363 ? 15 -56.031 -40.25 1 97.25 363 LEU B C 1
ATOM 9370 O O . LEU B 1 363 ? 15.945 -56.125 -41.062 1 97.25 363 LEU B O 1
ATOM 9374 N N . GLU B 1 364 ? 14.305 -54.938 -39.969 1 96.75 364 GLU B N 1
ATOM 9375 C CA . GLU B 1 364 ? 14.586 -53.688 -40.656 1 96.75 364 GLU B CA 1
ATOM 9376 C C . GLU B 1 364 ? 15.18 -52.656 -39.719 1 96.75 364 GLU B C 1
ATOM 9378 O O . GLU B 1 364 ? 14.711 -52.5 -38.562 1 96.75 364 GLU B O 1
ATOM 9383 N N . ALA B 1 365 ? 16.203 -51.938 -40.125 1 97.31 365 ALA B N 1
ATOM 9384 C CA . ALA B 1 365 ? 16.719 -50.719 -39.5 1 97.31 365 ALA B CA 1
ATOM 9385 C C . ALA B 1 365 ? 16.984 -49.656 -40.562 1 97.31 365 ALA B C 1
ATOM 9387 O O . ALA B 1 365 ? 17.781 -49.844 -41.5 1 97.31 365 ALA B O 1
ATOM 9388 N N . ALA B 1 366 ? 16.266 -48.594 -40.438 1 97.38 366 ALA B N 1
ATOM 9389 C CA . ALA B 1 366 ? 16.328 -47.594 -41.531 1 97.38 366 ALA B CA 1
ATOM 9390 C C . ALA B 1 366 ? 16.375 -46.188 -40.969 1 97.38 366 ALA B C 1
ATOM 9392 O O . ALA B 1 366 ? 16.25 -46 -39.75 1 97.38 366 ALA B O 1
ATOM 9393 N N . TYR B 1 367 ? 16.703 -45.219 -41.844 1 97.12 367 TYR B N 1
ATOM 9394 C CA . TYR B 1 367 ? 16.609 -43.781 -41.562 1 97.12 367 TYR B CA 1
ATOM 9395 C C . TYR B 1 367 ? 15.672 -43.125 -42.531 1 97.12 367 TYR B C 1
ATOM 9397 O O . TYR B 1 367 ? 15.898 -43.156 -43.75 1 97.12 367 TYR B O 1
ATOM 9405 N N . PHE B 1 368 ? 14.656 -42.531 -42.031 1 97.12 368 PHE B N 1
ATOM 9406 C CA . PHE B 1 368 ? 13.695 -41.781 -42.812 1 97.12 368 PHE B CA 1
ATOM 9407 C C . PHE B 1 368 ? 13.758 -40.312 -42.469 1 97.12 368 PHE B C 1
ATOM 9409 O O . PHE B 1 368 ? 13.953 -39.938 -41.312 1 97.12 368 PHE B O 1
ATOM 9416 N N . SER B 1 369 ? 13.555 -39.469 -43.375 1 95.06 369 SER B N 1
ATOM 9417 C CA . SER B 1 369 ? 13.633 -38.031 -43.188 1 95.06 369 SER B CA 1
ATOM 9418 C C . SER B 1 369 ? 12.602 -37.562 -42.188 1 95.06 369 SER B C 1
ATOM 9420 O O . SER B 1 369 ? 11.406 -37.844 -42.312 1 95.06 369 SER B O 1
ATOM 9422 N N . PRO B 1 370 ? 13.086 -36.781 -41.219 1 94.19 370 PRO B N 1
ATOM 9423 C CA . PRO B 1 370 ? 12.172 -36.281 -40.188 1 94.19 370 PRO B CA 1
ATOM 9424 C C . PRO B 1 370 ? 11.023 -35.438 -40.75 1 94.19 370 PRO B C 1
ATOM 9426 O O . PRO B 1 370 ? 9.891 -35.562 -40.281 1 94.19 370 PRO B O 1
ATOM 9429 N N . GLN B 1 371 ? 11.281 -34.688 -41.75 1 94.12 371 GLN B N 1
ATOM 9430 C CA . GLN B 1 371 ? 10.273 -33.812 -42.344 1 94.12 371 GLN B CA 1
ATOM 9431 C C . GLN B 1 371 ? 9.141 -34.656 -42.969 1 94.12 371 GLN B C 1
ATOM 9433 O O . GLN B 1 371 ? 7.965 -34.344 -42.781 1 94.12 371 GLN B O 1
ATOM 9438 N N . THR B 1 372 ? 9.492 -35.688 -43.656 1 94.88 372 THR B N 1
ATOM 9439 C CA . THR B 1 372 ? 8.516 -36.531 -44.312 1 94.88 372 THR B CA 1
ATOM 9440 C C . THR B 1 372 ? 7.633 -37.25 -43.312 1 94.88 372 THR B C 1
ATOM 9442 O O . THR B 1 372 ? 6.414 -37.312 -43.469 1 94.88 372 THR B O 1
ATOM 9445 N N . ILE B 1 373 ? 8.25 -37.75 -42.312 1 95.69 373 ILE B N 1
ATOM 9446 C CA . ILE B 1 373 ? 7.523 -38.469 -41.281 1 95.69 373 ILE B CA 1
ATOM 9447 C C . ILE B 1 373 ? 6.582 -37.5 -40.531 1 95.69 373 ILE B C 1
ATOM 9449 O O . ILE B 1 373 ? 5.422 -37.844 -40.281 1 95.69 373 ILE B O 1
ATOM 9453 N N . ALA B 1 374 ? 7.059 -36.344 -40.25 1 94.44 374 ALA B N 1
ATOM 9454 C CA . ALA B 1 374 ? 6.246 -35.344 -39.531 1 94.44 374 ALA B CA 1
ATOM 9455 C C . ALA B 1 374 ? 5.016 -34.969 -40.344 1 94.44 374 ALA B C 1
ATOM 9457 O O . ALA B 1 374 ? 3.908 -34.875 -39.812 1 94.44 374 ALA B O 1
ATOM 9458 N N . GLN B 1 375 ? 5.199 -34.781 -41.625 1 94.81 375 GLN B N 1
ATOM 9459 C CA . GLN B 1 375 ? 4.105 -34.406 -42.5 1 94.81 375 GLN B CA 1
ATOM 9460 C C . GLN B 1 375 ? 3.059 -35.5 -42.594 1 94.81 375 GLN B C 1
ATOM 9462 O O . GLN B 1 375 ? 1.857 -35.25 -42.531 1 94.81 375 GLN B O 1
ATOM 9467 N N . THR B 1 376 ? 3.512 -36.688 -42.719 1 94.94 376 THR B N 1
ATOM 9468 C CA . THR B 1 376 ? 2.6 -37.844 -42.812 1 94.94 376 THR B CA 1
ATOM 9469 C C . THR B 1 376 ? 1.816 -38 -41.531 1 94.94 376 THR B C 1
ATOM 9471 O O . THR B 1 376 ? 0.604 -38.219 -41.531 1 94.94 376 THR B O 1
ATOM 9474 N N . CYS B 1 377 ? 2.496 -37.906 -40.375 1 93.5 377 CYS B N 1
ATOM 9475 C CA . CYS B 1 377 ? 1.854 -38.031 -39.094 1 93.5 377 CYS B CA 1
ATOM 9476 C C . CYS B 1 377 ? 0.806 -36.938 -38.875 1 93.5 377 CYS B C 1
ATOM 9478 O O . CYS B 1 377 ? -0.273 -37.219 -38.344 1 93.5 377 CYS B O 1
ATOM 9480 N N . GLN B 1 378 ? 1.195 -35.781 -39.219 1 91.88 378 GLN B N 1
ATOM 9481 C CA . GLN B 1 378 ? 0.26 -34.656 -39.094 1 91.88 378 GLN B CA 1
ATOM 9482 C C . GLN B 1 378 ? -0.973 -34.87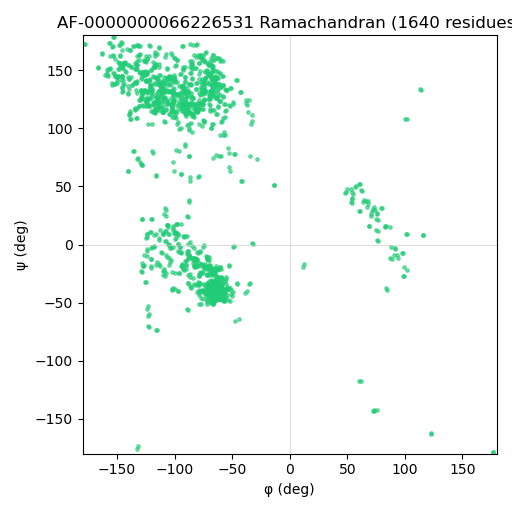5 -39.969 1 91.88 378 GLN B C 1
ATOM 9484 O O . GLN B 1 378 ? -2.102 -34.688 -39.531 1 91.88 378 GLN B O 1
ATOM 9489 N N . LYS B 1 379 ? -0.789 -35.312 -41.156 1 91.94 379 LYS B N 1
ATOM 9490 C CA . LYS B 1 379 ? -1.861 -35.562 -42.125 1 91.94 379 LYS B CA 1
ATOM 9491 C C . LYS B 1 379 ? -2.795 -36.656 -41.656 1 91.94 379 LYS B C 1
ATOM 9493 O O . LYS B 1 379 ? -4.016 -36.5 -41.656 1 91.94 379 LYS B O 1
ATOM 9498 N N . LEU B 1 380 ? -2.225 -37.719 -41.188 1 92.06 380 LEU B N 1
ATOM 9499 C CA . LEU B 1 380 ? -3.008 -38.906 -40.812 1 92.06 380 LEU B CA 1
ATOM 9500 C C . LEU B 1 380 ? -3.439 -38.812 -39.344 1 92.06 380 LEU B C 1
ATOM 9502 O O . LEU B 1 380 ? -4.199 -39.656 -38.875 1 92.06 380 LEU B O 1
ATOM 9506 N N . LYS B 1 381 ? -2.938 -37.812 -38.594 1 88.69 381 LYS B N 1
ATOM 9507 C CA . LYS B 1 381 ? -3.234 -37.625 -37.188 1 88.69 381 LYS B CA 1
ATOM 9508 C C . LYS B 1 381 ? -2.922 -38.875 -36.375 1 88.69 381 LYS B C 1
ATOM 9510 O O . LYS B 1 381 ? -3.748 -39.312 -35.594 1 88.69 381 LYS B O 1
ATOM 9515 N N . THR B 1 382 ? -1.745 -39.469 -36.688 1 88.88 382 THR B N 1
ATOM 9516 C CA . THR B 1 382 ? -1.292 -40.656 -35.969 1 88.88 382 THR B CA 1
ATOM 9517 C C . THR B 1 382 ? 0.114 -40.469 -35.406 1 88.88 382 THR B C 1
ATOM 9519 O O . THR B 1 382 ? 0.951 -39.812 -36.031 1 88.88 382 THR B O 1
ATOM 9522 N N . LYS B 1 383 ? 0.195 -40.812 -34.188 1 89.25 383 LYS B N 1
ATOM 9523 C CA . LYS B 1 383 ? 1.504 -40.719 -33.562 1 89.25 383 LYS B CA 1
ATOM 9524 C C . LYS B 1 383 ? 1.878 -42.031 -32.844 1 89.25 383 LYS B C 1
ATOM 9526 O O . LYS B 1 383 ? 1.056 -42.625 -32.156 1 89.25 383 LYS B O 1
ATOM 9531 N N . THR B 1 384 ? 3.045 -42.531 -33.188 1 91 384 THR B N 1
ATOM 9532 C CA . THR B 1 384 ? 3.584 -43.75 -32.531 1 91 384 THR B CA 1
ATOM 9533 C C . THR B 1 384 ? 4.941 -43.438 -31.906 1 91 384 THR B C 1
ATOM 9535 O O . THR B 1 384 ? 5.52 -42.375 -32.125 1 91 384 THR B O 1
ATOM 9538 N N . GLU B 1 385 ? 5.426 -44.406 -31.141 1 92.56 385 GLU B N 1
ATOM 9539 C CA . GLU B 1 385 ? 6.746 -44.25 -30.547 1 92.56 385 GLU B CA 1
ATOM 9540 C C . GLU B 1 385 ? 7.828 -44.156 -31.625 1 92.56 385 GLU B C 1
ATOM 9542 O O . GLU B 1 385 ? 8.789 -43.375 -31.484 1 92.56 385 GLU B O 1
ATOM 9547 N N . SER B 1 386 ? 7.617 -44.875 -32.625 1 94.19 386 SER B N 1
ATOM 9548 C CA . SER B 1 386 ? 8.562 -44.844 -33.75 1 94.19 386 SER B CA 1
ATOM 9549 C C . SER B 1 386 ? 8.523 -43.5 -34.469 1 94.19 386 SER B C 1
ATOM 9551 O O . SER B 1 386 ? 9.57 -42.906 -34.719 1 94.19 386 SER B O 1
ATOM 9553 N N . SER B 1 387 ? 7.324 -43.094 -34.781 1 94.88 387 SER B N 1
ATOM 9554 C CA . SER B 1 387 ? 7.207 -41.844 -35.531 1 94.88 387 SER B CA 1
ATOM 9555 C C . SER B 1 387 ? 7.754 -40.656 -34.719 1 94.88 387 SER B C 1
ATOM 9557 O O . SER B 1 387 ? 8.352 -39.75 -35.281 1 94.88 387 SER B O 1
ATOM 9559 N N . LEU B 1 388 ? 7.539 -40.688 -33.438 1 93.12 388 LEU B N 1
ATOM 9560 C CA . LEU B 1 388 ? 8.039 -39.625 -32.562 1 93.12 388 LEU B CA 1
ATOM 9561 C C . LEU B 1 388 ? 9.555 -39.469 -32.688 1 93.12 388 LEU B C 1
ATOM 9563 O O . LEU B 1 388 ? 10.07 -38.375 -32.812 1 93.12 388 LEU B O 1
ATOM 9567 N N . ARG B 1 389 ? 10.25 -40.562 -32.656 1 94.44 389 ARG B N 1
ATOM 9568 C CA . ARG B 1 389 ? 11.711 -40.562 -32.75 1 94.44 389 ARG B CA 1
ATOM 9569 C C . ARG B 1 389 ? 12.172 -40.094 -34.125 1 94.44 389 ARG B C 1
ATOM 9571 O O . ARG B 1 389 ? 13.102 -39.312 -34.25 1 94.44 389 ARG B O 1
ATOM 9578 N N . PHE B 1 390 ? 11.484 -40.562 -35.156 1 95.44 390 PHE B N 1
ATOM 9579 C CA . PHE B 1 390 ? 11.875 -40.188 -36.5 1 95.44 390 PHE B CA 1
ATOM 9580 C C . PHE B 1 390 ? 11.586 -38.688 -36.75 1 95.44 390 PHE B C 1
ATOM 9582 O O . PHE B 1 390 ? 12.375 -38 -37.375 1 95.44 390 PHE B O 1
ATOM 9589 N N . GLU B 1 391 ? 10.477 -38.219 -36.25 1 93.69 391 GLU B N 1
ATOM 9590 C CA . GLU B 1 391 ? 10.078 -36.844 -36.438 1 93.69 391 GLU B CA 1
ATOM 9591 C C . GLU B 1 391 ? 11.102 -35.906 -35.844 1 93.69 391 GLU B C 1
ATOM 9593 O O . GLU B 1 391 ? 11.391 -34.844 -36.375 1 93.69 391 GLU B O 1
ATOM 9598 N N . ARG B 1 392 ? 11.602 -36.281 -34.719 1 91.56 392 ARG B N 1
ATOM 9599 C CA . ARG B 1 392 ? 12.484 -35.375 -33.969 1 91.56 392 ARG B CA 1
ATOM 9600 C C . ARG B 1 392 ? 13.945 -35.656 -34.312 1 91.56 392 ARG B C 1
ATOM 9602 O O . ARG B 1 392 ? 14.82 -34.812 -34.031 1 91.56 392 ARG B O 1
ATOM 9609 N N . GLY B 1 393 ? 14.18 -36.812 -34.875 1 92.06 393 GLY B N 1
ATOM 9610 C CA . GLY B 1 393 ? 15.516 -37.125 -35.375 1 92.06 393 GLY B CA 1
ATOM 9611 C C . GLY B 1 393 ? 16.172 -38.25 -34.594 1 92.06 393 GLY B C 1
ATOM 9612 O O . GLY B 1 393 ? 16.125 -38.312 -33.375 1 92.06 393 GLY B O 1
ATOM 9613 N N . ILE B 1 394 ? 16.75 -39.219 -35.312 1 94.25 394 ILE B N 1
ATOM 9614 C CA . ILE B 1 394 ? 17.484 -40.312 -34.719 1 94.25 394 ILE B CA 1
ATOM 9615 C C . ILE B 1 394 ? 18.953 -40.219 -35.094 1 94.25 394 ILE B C 1
ATOM 9617 O O . ILE B 1 394 ? 19.312 -39.594 -36.094 1 94.25 394 ILE B O 1
ATOM 9621 N N . ASP B 1 395 ? 19.844 -40.781 -34.312 1 94.44 395 ASP B N 1
ATOM 9622 C CA . ASP B 1 395 ? 21.281 -40.812 -34.594 1 94.44 395 ASP B CA 1
ATOM 9623 C C . ASP B 1 395 ? 21.609 -41.906 -35.625 1 94.44 395 ASP B C 1
ATOM 9625 O O . ASP B 1 395 ? 21.672 -43.094 -35.281 1 94.44 395 ASP B O 1
ATOM 9629 N N . GLN B 1 396 ? 21.844 -41.469 -36.844 1 94.81 396 GLN B N 1
ATOM 9630 C CA . GLN B 1 396 ? 22.094 -42.375 -37.938 1 94.81 396 GLN B CA 1
ATOM 9631 C C . GLN B 1 396 ? 23.297 -43.25 -37.656 1 94.81 396 GLN B C 1
ATOM 9633 O O . GLN B 1 396 ? 23.359 -44.406 -38.094 1 94.81 396 GLN B O 1
ATOM 9638 N N . SER B 1 397 ? 24.234 -42.75 -36.906 1 93.25 397 SER B N 1
ATOM 9639 C CA . SER B 1 397 ? 25.484 -43.469 -36.625 1 93.25 397 SER B CA 1
ATOM 9640 C C . SER B 1 397 ? 25.219 -44.656 -35.688 1 93.25 397 SER B C 1
ATOM 9642 O O . SER B 1 397 ? 26.062 -45.562 -35.594 1 93.25 397 SER B O 1
ATOM 9644 N N . LEU B 1 398 ? 24.094 -44.719 -35.094 1 94.5 398 LEU B N 1
ATOM 9645 C CA . LEU B 1 398 ? 23.797 -45.781 -34.125 1 94.5 398 LEU B CA 1
ATOM 9646 C C . LEU B 1 398 ? 23.016 -46.906 -34.812 1 94.5 398 LEU B C 1
ATOM 9648 O O . LEU B 1 398 ? 22.812 -47.969 -34.188 1 94.5 398 LEU B O 1
ATOM 9652 N N . ILE B 1 399 ? 22.609 -46.812 -36.031 1 96 399 ILE B N 1
ATOM 9653 C CA . ILE B 1 399 ? 21.75 -47.781 -36.719 1 96 399 ILE B CA 1
ATOM 9654 C C . ILE B 1 399 ? 22.469 -49.125 -36.781 1 96 399 ILE B C 1
ATOM 9656 O O . ILE B 1 399 ? 21.891 -50.156 -36.406 1 96 399 ILE B O 1
ATOM 9660 N N . PRO B 1 400 ? 23.766 -49.125 -37.156 1 94 400 PRO B N 1
ATOM 9661 C CA . PRO B 1 400 ? 24.422 -50.438 -37.25 1 94 400 PRO B CA 1
ATOM 9662 C C . PRO B 1 400 ? 24.531 -51.125 -35.875 1 94 400 PRO B C 1
ATOM 9664 O O . PRO B 1 400 ? 24.297 -52.312 -35.781 1 94 400 PRO B O 1
ATOM 9667 N N . LEU B 1 401 ? 24.797 -50.375 -34.938 1 93.81 401 LEU B N 1
ATOM 9668 C CA . LEU B 1 401 ? 24.922 -50.938 -33.594 1 93.81 401 LEU B CA 1
ATOM 9669 C C . LEU B 1 401 ? 23.578 -51.469 -33.094 1 93.81 401 LEU B C 1
ATOM 9671 O O . LEU B 1 401 ? 23.5 -52.594 -32.594 1 93.81 401 LEU B O 1
ATOM 9675 N N . ALA B 1 402 ? 22.562 -50.688 -33.188 1 95.88 402 ALA B N 1
ATOM 9676 C CA . ALA B 1 402 ? 21.234 -51.094 -32.781 1 95.88 402 ALA B CA 1
ATOM 9677 C C . ALA B 1 402 ? 20.766 -52.312 -33.562 1 95.88 402 ALA B C 1
ATOM 9679 O O . ALA B 1 402 ? 20.172 -53.219 -32.969 1 95.88 402 ALA B O 1
ATOM 9680 N N . PHE B 1 403 ? 21.062 -52.312 -34.812 1 95.94 403 PHE B N 1
ATOM 9681 C CA . PHE B 1 403 ? 20.719 -53.438 -35.688 1 95.94 403 PHE B CA 1
ATOM 9682 C C . PHE B 1 403 ? 21.406 -54.719 -35.25 1 95.94 403 PHE B C 1
ATOM 9684 O O . PHE B 1 403 ? 20.766 -55.75 -35.156 1 95.94 403 PHE B O 1
ATOM 9691 N N . GLN B 1 404 ? 22.609 -54.625 -35 1 94.94 404 GLN B N 1
ATOM 9692 C CA . GLN B 1 404 ? 23.391 -55.781 -34.562 1 94.94 404 GLN B CA 1
ATOM 9693 C C . GLN B 1 404 ? 22.891 -56.281 -33.188 1 94.94 404 GLN B C 1
ATOM 9695 O O . GLN B 1 404 ? 22.734 -57.5 -33 1 94.94 404 GLN B O 1
ATOM 9700 N N . LYS B 1 405 ? 22.672 -55.375 -32.312 1 95.44 405 LYS B N 1
ATOM 9701 C CA . LYS B 1 405 ? 22.188 -55.75 -30.984 1 95.44 405 LYS B CA 1
ATOM 9702 C C . LYS B 1 405 ? 20.828 -56.438 -31.062 1 95.44 405 LYS B C 1
ATOM 9704 O O . LYS B 1 405 ? 20.578 -57.406 -30.344 1 95.44 405 LYS B O 1
ATOM 9709 N N . ALA B 1 406 ? 20.016 -55.969 -31.922 1 97.12 406 ALA B N 1
ATOM 9710 C CA . ALA B 1 406 ? 18.719 -56.594 -32.125 1 97.12 406 ALA B CA 1
ATOM 9711 C C . ALA B 1 406 ? 18.859 -58.031 -32.656 1 97.12 406 ALA B C 1
ATOM 9713 O O . ALA B 1 406 ? 18.188 -58.938 -32.156 1 97.12 406 ALA B O 1
ATOM 9714 N N . CYS B 1 407 ? 19.719 -58.219 -33.562 1 96.19 407 CYS B N 1
ATOM 9715 C CA . CYS B 1 407 ? 19.969 -59.531 -34.125 1 96.19 407 CYS B CA 1
ATOM 9716 C C . CYS B 1 407 ? 20.484 -60.5 -33.031 1 96.19 407 CYS B C 1
ATOM 9718 O O . CYS B 1 407 ? 20.062 -61.656 -32.969 1 96.19 407 CYS B O 1
ATOM 9720 N N . GLN B 1 408 ? 21.344 -59.969 -32.25 1 94.75 408 GLN B N 1
ATOM 9721 C CA . GLN B 1 408 ? 21.891 -60.781 -31.156 1 94.75 408 GLN B CA 1
ATOM 9722 C C . GLN B 1 408 ? 20.781 -61.219 -30.188 1 94.75 408 GLN B C 1
ATOM 9724 O O . GLN B 1 408 ? 20.734 -62.375 -29.797 1 94.75 408 GLN B O 1
ATOM 9729 N N . LEU B 1 409 ? 19.969 -60.312 -29.891 1 95.69 409 LEU B N 1
ATOM 9730 C CA . LEU B 1 409 ? 18.875 -60.625 -28.969 1 95.69 409 LEU B CA 1
ATOM 9731 C C . LEU B 1 409 ? 17.891 -61.594 -29.578 1 95.69 409 LEU B C 1
ATOM 9733 O O . LEU B 1 409 ? 17.344 -62.469 -28.891 1 95.69 409 LEU B O 1
ATOM 9737 N N . LEU B 1 410 ? 17.656 -61.469 -30.875 1 96.81 410 LEU B N 1
ATOM 9738 C CA . LEU B 1 410 ? 16.75 -62.406 -31.547 1 96.81 410 LEU B CA 1
ATOM 9739 C C . LEU B 1 410 ? 17.312 -63.812 -31.578 1 96.81 410 LEU B C 1
ATOM 9741 O O . LEU B 1 410 ? 16.562 -64.812 -31.469 1 96.81 410 LEU B O 1
ATOM 9745 N N . VAL B 1 411 ? 18.594 -63.906 -31.672 1 95.06 411 VAL B N 1
ATOM 9746 C CA . VAL B 1 411 ? 19.25 -65.188 -31.625 1 95.06 411 VAL B CA 1
ATOM 9747 C C . VAL B 1 411 ? 19.094 -65.812 -30.219 1 95.06 411 VAL B C 1
ATOM 9749 O O . VAL B 1 411 ? 18.766 -67 -30.078 1 95.06 411 VAL B O 1
ATOM 9752 N N . THR B 1 412 ? 19.203 -65 -29.234 1 92.94 412 THR B N 1
ATOM 9753 C CA . THR B 1 412 ? 19.203 -65.438 -27.844 1 92.94 412 THR B CA 1
ATOM 9754 C C . THR B 1 412 ? 17.797 -65.688 -27.344 1 92.94 412 THR B C 1
ATOM 9756 O O . THR B 1 412 ? 17.516 -66.688 -26.688 1 92.94 412 THR B O 1
ATOM 9759 N N . LEU B 1 413 ? 16.875 -64.812 -27.719 1 93.44 413 LEU B N 1
ATOM 9760 C CA . LEU B 1 413 ? 15.57 -64.812 -27.062 1 93.44 413 LEU B CA 1
ATOM 9761 C C . LEU B 1 413 ? 14.516 -65.438 -27.969 1 93.44 413 LEU B C 1
ATOM 9763 O O . LEU B 1 413 ? 13.445 -65.875 -27.516 1 93.44 413 LEU B O 1
ATOM 9767 N N . ALA B 1 414 ? 14.781 -65.562 -29.281 1 95.38 414 ALA B N 1
ATOM 9768 C CA . ALA B 1 414 ? 13.805 -66.125 -30.219 1 95.38 414 ALA B CA 1
ATOM 9769 C C . ALA B 1 414 ? 14.383 -67.312 -30.984 1 95.38 414 ALA B C 1
ATOM 9771 O O . ALA B 1 414 ? 13.789 -67.812 -31.953 1 95.38 414 ALA B O 1
ATOM 9772 N N . ASP B 1 415 ? 15.57 -67.75 -30.641 1 94.12 415 ASP B N 1
ATOM 9773 C CA . ASP B 1 415 ? 16.25 -68.875 -31.25 1 94.12 415 ASP B CA 1
ATOM 9774 C C . ASP B 1 415 ? 16.5 -68.625 -32.75 1 94.12 415 ASP B C 1
ATOM 9776 O O . ASP B 1 415 ? 16.453 -69.562 -33.531 1 94.12 415 ASP B O 1
ATOM 9780 N N . GLY B 1 416 ? 16.625 -67.438 -33.062 1 94.69 416 GLY B N 1
ATOM 9781 C CA . GLY B 1 416 ? 16.844 -67.125 -34.469 1 94.69 416 GLY B CA 1
ATOM 9782 C C . GLY B 1 416 ? 18.203 -67.5 -34.969 1 94.69 416 GLY B C 1
ATOM 9783 O O . GLY B 1 416 ? 19.188 -67.5 -34.219 1 94.69 416 GLY B O 1
ATOM 9784 N N . LYS B 1 417 ? 18.203 -67.812 -36.281 1 94.44 417 LYS B N 1
ATOM 9785 C CA . LYS B 1 417 ? 19.469 -68.125 -36.969 1 94.44 417 LYS B CA 1
ATOM 9786 C C . LYS B 1 417 ? 19.703 -67.125 -38.125 1 94.44 417 LYS B C 1
ATOM 9788 O O . LYS B 1 417 ? 18.844 -66.938 -38.969 1 94.44 417 LYS B O 1
ATOM 9793 N N . ILE B 1 418 ? 20.844 -66.562 -38.062 1 94.38 418 ILE B N 1
ATOM 9794 C CA . ILE B 1 418 ? 21.219 -65.625 -39.125 1 94.38 418 ILE B CA 1
ATOM 9795 C C . ILE B 1 418 ? 21.844 -66.438 -40.281 1 94.38 418 ILE B C 1
ATOM 9797 O O . ILE B 1 418 ? 22.938 -66.938 -40.156 1 94.38 418 ILE B O 1
ATOM 9801 N N . THR B 1 419 ? 21.156 -66.438 -41.312 1 89.94 419 THR B N 1
ATOM 9802 C CA . THR B 1 419 ? 21.578 -67.312 -42.406 1 89.94 419 THR B CA 1
ATOM 9803 C C . THR B 1 419 ? 22.328 -66.562 -43.469 1 89.94 419 THR B C 1
ATOM 9805 O O . THR B 1 419 ? 23.109 -67.125 -44.219 1 89.94 419 THR B O 1
ATOM 9808 N N . TYR B 1 420 ? 22.125 -65.312 -43.594 1 92.56 420 TYR B N 1
ATOM 9809 C CA . TYR B 1 420 ? 22.719 -64.5 -44.656 1 92.56 420 TYR B CA 1
ATOM 9810 C C . TYR B 1 420 ? 23.328 -63.219 -44.094 1 92.56 420 TYR B C 1
ATOM 9812 O O . TYR B 1 420 ? 22.969 -62.781 -43 1 92.56 420 TYR B O 1
ATOM 9820 N N . GLN B 1 421 ? 24.234 -62.688 -44.844 1 92.75 421 GLN B N 1
ATOM 9821 C CA . GLN B 1 421 ? 24.703 -61.344 -44.531 1 92.75 421 GLN B CA 1
ATOM 9822 C C . GLN B 1 421 ? 23.594 -60.312 -44.719 1 92.75 421 GLN B C 1
ATOM 9824 O O . GLN B 1 421 ? 22.766 -60.438 -45.625 1 92.75 421 GLN B O 1
ATOM 9829 N N . PRO B 1 422 ? 23.578 -59.375 -43.781 1 94.5 422 PRO B N 1
ATOM 9830 C CA . PRO B 1 422 ? 22.547 -58.344 -43.938 1 94.5 422 PRO B CA 1
ATOM 9831 C C . PRO B 1 422 ? 22.734 -57.531 -45.219 1 94.5 422 PRO B C 1
ATOM 9833 O O . PRO B 1 422 ? 23.875 -57.344 -45.688 1 94.5 422 PRO B O 1
ATOM 9836 N N . VAL B 1 423 ? 21.656 -57.031 -45.812 1 94.88 423 VAL B N 1
ATOM 9837 C CA . VAL B 1 423 ? 21.703 -56.094 -46.938 1 94.88 423 VAL B CA 1
ATOM 9838 C C . VAL B 1 423 ? 21.734 -54.656 -46.406 1 94.88 423 VAL B C 1
ATOM 9840 O O . VAL B 1 423 ? 20.828 -54.219 -45.719 1 94.88 423 VAL B O 1
ATOM 9843 N N . ILE B 1 424 ? 22.797 -53.969 -46.656 1 93.75 424 ILE B N 1
ATOM 9844 C CA . ILE B 1 424 ? 22.969 -52.594 -46.219 1 93.75 424 ILE B CA 1
ATOM 9845 C C . ILE B 1 424 ? 22.938 -51.656 -47.406 1 93.75 424 ILE B C 1
ATOM 9847 O O . ILE B 1 424 ? 23.797 -51.719 -48.312 1 93.75 424 ILE B O 1
ATOM 9851 N N . THR B 1 425 ? 21.922 -50.812 -47.469 1 94.38 425 THR B N 1
ATOM 9852 C CA . THR B 1 425 ? 21.781 -49.812 -48.531 1 94.38 425 THR B CA 1
ATOM 9853 C C . THR B 1 425 ? 21.781 -48.406 -47.969 1 94.38 425 THR B C 1
ATOM 9855 O O . THR B 1 425 ? 20.859 -48.031 -47.25 1 94.38 425 THR B O 1
ATOM 9858 N N . LYS B 1 426 ? 22.797 -47.625 -48.281 1 93.62 426 LYS B N 1
ATOM 9859 C CA . LYS B 1 426 ? 22.906 -46.25 -47.812 1 93.62 426 LYS B CA 1
ATOM 9860 C C . LYS B 1 426 ? 22.906 -45.281 -48.969 1 93.62 426 LYS B C 1
ATOM 9862 O O . LYS B 1 426 ? 23.734 -45.375 -49.906 1 93.62 426 LYS B O 1
ATOM 9867 N N . GLN B 1 427 ? 22 -44.406 -48.938 1 92.88 427 GLN B N 1
ATOM 9868 C CA . GLN B 1 427 ? 21.875 -43.406 -50.031 1 92.88 427 GLN B CA 1
ATOM 9869 C C . GLN B 1 427 ? 22.438 -42.062 -49.594 1 92.88 427 GLN B C 1
ATOM 9871 O O . GLN B 1 427 ? 22.984 -41.344 -50.406 1 92.88 427 GLN B O 1
ATOM 9876 N N . LYS B 1 428 ? 22.219 -41.719 -48.375 1 93.75 428 LYS B N 1
ATOM 9877 C CA . LYS B 1 428 ? 22.594 -40.406 -47.906 1 93.75 428 LYS B CA 1
ATOM 9878 C C . LYS B 1 428 ? 23.031 -40.469 -46.438 1 93.75 428 LYS B C 1
ATOM 9880 O O . LYS B 1 428 ? 22.484 -41.219 -45.656 1 93.75 428 LYS B O 1
ATOM 9885 N N . ASN B 1 429 ? 24.094 -39.656 -46.094 1 93.06 429 ASN B N 1
ATOM 9886 C CA . ASN B 1 429 ? 24.531 -39.5 -44.719 1 93.06 429 ASN B CA 1
ATOM 9887 C C . ASN B 1 429 ? 24.141 -38.125 -44.156 1 93.06 429 ASN B C 1
ATOM 9889 O O . ASN B 1 429 ? 24.312 -37.125 -44.844 1 93.06 429 ASN B O 1
ATOM 9893 N N . ARG B 1 430 ? 23.609 -38.156 -43.031 1 92.38 430 ARG B N 1
ATOM 9894 C CA . ARG B 1 430 ? 23.266 -36.906 -42.375 1 92.38 430 ARG B CA 1
ATOM 9895 C C . ARG B 1 430 ? 24.5 -36.25 -41.75 1 92.38 430 ARG B C 1
ATOM 9897 O O . ARG B 1 430 ? 25.406 -36.938 -41.281 1 92.38 430 ARG B O 1
ATOM 9904 N N . THR B 1 431 ? 24.5 -34.875 -41.75 1 92.19 431 THR B N 1
ATOM 9905 C CA . THR B 1 431 ? 25.578 -34.125 -41.094 1 92.19 431 THR B CA 1
ATOM 9906 C C . THR B 1 431 ? 25.031 -32.875 -40.406 1 92.19 431 THR B C 1
ATOM 9908 O O . THR B 1 431 ? 23.969 -32.375 -40.75 1 92.19 431 THR B O 1
ATOM 9911 N N . ASN B 1 432 ? 25.641 -32.531 -39.375 1 94.25 432 ASN B N 1
ATOM 9912 C CA . ASN B 1 432 ? 25.312 -31.266 -38.688 1 94.25 432 ASN B CA 1
ATOM 9913 C C . ASN B 1 432 ? 26.172 -30.125 -39.219 1 94.25 432 ASN B C 1
ATOM 9915 O O . ASN B 1 432 ? 27.297 -30.344 -39.688 1 94.25 432 ASN B O 1
ATOM 9919 N N . PRO B 1 433 ? 25.688 -28.938 -39.156 1 94.5 433 PRO B N 1
ATOM 9920 C CA . PRO B 1 433 ? 26.469 -27.797 -39.625 1 94.5 433 PRO B CA 1
ATOM 9921 C C . PRO B 1 433 ? 27.688 -27.5 -38.781 1 94.5 433 PRO B C 1
ATOM 9923 O O . PRO B 1 433 ? 27.703 -27.844 -37.594 1 94.5 433 PRO B O 1
ATOM 9926 N N . THR B 1 434 ? 28.672 -26.906 -39.375 1 94.5 434 THR B N 1
ATOM 9927 C CA . THR B 1 434 ? 29.859 -26.453 -38.656 1 94.5 434 THR B CA 1
ATOM 9928 C C . THR B 1 434 ? 29.625 -25.062 -38.062 1 94.5 434 THR B C 1
ATOM 9930 O O . THR B 1 434 ? 29.156 -24.156 -38.781 1 94.5 434 THR B O 1
ATOM 9933 N N . ILE B 1 435 ? 29.891 -24.828 -36.812 1 94.94 435 ILE B N 1
ATOM 9934 C CA . ILE B 1 435 ? 29.641 -23.578 -36.094 1 94.94 435 ILE B CA 1
ATOM 9935 C C . ILE B 1 435 ? 30.969 -22.984 -35.656 1 94.94 435 ILE B C 1
ATOM 9937 O O . ILE B 1 435 ? 31.781 -23.641 -35.031 1 94.94 435 ILE B O 1
ATOM 9941 N N . SER B 1 436 ? 31.188 -21.766 -36 1 92.81 436 SER B N 1
ATOM 9942 C CA . SER B 1 436 ? 32.375 -21.047 -35.562 1 92.81 436 SER B CA 1
ATOM 9943 C C . SER B 1 436 ? 32.094 -20.281 -34.25 1 92.81 436 SER B C 1
ATOM 9945 O O . SER B 1 436 ? 31.188 -19.438 -34.219 1 92.81 436 SER B O 1
ATOM 9947 N N . LEU B 1 437 ? 32.812 -20.562 -33.219 1 92 437 LEU B N 1
ATOM 9948 C CA . LEU B 1 437 ? 32.562 -19.969 -31.922 1 92 437 LEU B CA 1
ATOM 9949 C C . LEU B 1 437 ? 33.812 -19.266 -31.391 1 92 437 LEU B C 1
ATOM 9951 O O . LEU B 1 437 ? 34.875 -19.875 -31.25 1 92 437 LEU B O 1
ATOM 9955 N N . ASN B 1 438 ? 33.594 -17.969 -31.125 1 90.12 438 ASN B N 1
ATOM 9956 C CA . ASN B 1 438 ? 34.656 -17.172 -30.5 1 90.12 438 ASN B CA 1
ATOM 9957 C C . ASN B 1 438 ? 34.531 -17.188 -28.984 1 90.12 438 ASN B C 1
ATOM 9959 O O . ASN B 1 438 ? 33.469 -17.016 -28.422 1 90.12 438 ASN B O 1
ATOM 9963 N N . LEU B 1 439 ? 35.656 -17.375 -28.344 1 88.75 439 LEU B N 1
ATOM 9964 C CA . LEU B 1 439 ? 35.656 -17.516 -26.891 1 88.75 439 LEU B CA 1
ATOM 9965 C C . LEU B 1 439 ? 35.25 -16.219 -26.219 1 88.75 439 LEU B C 1
ATOM 9967 O O . LEU B 1 439 ? 34.656 -16.234 -25.141 1 88.75 439 LEU B O 1
ATOM 9971 N N . ASP B 1 440 ? 35.562 -15.125 -26.828 1 88.62 440 ASP B N 1
ATOM 9972 C CA . ASP B 1 440 ? 35.094 -13.852 -26.281 1 88.62 440 ASP B CA 1
ATOM 9973 C C . ASP B 1 440 ? 33.594 -13.734 -26.312 1 88.62 440 ASP B C 1
ATOM 9975 O O . ASP B 1 440 ? 32.969 -13.18 -25.406 1 88.62 440 ASP B O 1
ATOM 9979 N N . PHE B 1 441 ? 33.062 -14.258 -27.344 1 91.5 441 PHE B N 1
ATOM 9980 C CA . PHE B 1 441 ? 31.625 -14.266 -27.484 1 91.5 441 PHE B CA 1
ATOM 9981 C C . PHE B 1 441 ? 30.984 -15.07 -26.359 1 91.5 441 PHE B C 1
ATOM 9983 O O . PHE B 1 441 ? 29.938 -14.672 -25.812 1 91.5 441 PHE B O 1
ATOM 9990 N N . VAL B 1 442 ? 31.594 -16.125 -25.953 1 91.94 442 VAL B N 1
ATOM 9991 C CA . VAL B 1 442 ? 31.094 -16.984 -24.875 1 91.94 442 VAL B CA 1
ATOM 9992 C C . VAL B 1 442 ? 31.062 -16.203 -23.562 1 91.94 442 VAL B C 1
ATOM 9994 O O . VAL B 1 442 ? 30.047 -16.203 -22.875 1 91.94 442 VAL B O 1
ATOM 9997 N N . THR B 1 443 ? 32.062 -15.547 -23.281 1 89.38 443 THR B N 1
ATOM 9998 C CA . THR B 1 443 ? 32.156 -14.797 -22.047 1 89.38 443 THR B CA 1
ATOM 9999 C C . THR B 1 443 ? 31.141 -13.672 -21.984 1 89.38 443 THR B C 1
ATOM 10001 O O . THR B 1 443 ? 30.484 -13.453 -20.969 1 89.38 443 THR B O 1
ATOM 10004 N N . ARG B 1 444 ? 30.938 -13.055 -23.031 1 88.5 444 ARG B N 1
ATOM 10005 C CA . ARG B 1 444 ? 30 -11.938 -23.078 1 88.5 444 ARG B CA 1
ATOM 10006 C C . ARG B 1 444 ? 28.562 -12.414 -22.922 1 88.5 444 ARG B C 1
ATOM 10008 O O . ARG B 1 444 ? 27.766 -11.766 -22.25 1 88.5 444 ARG B O 1
ATOM 10015 N N . LYS B 1 445 ? 28.234 -13.508 -23.547 1 90.88 445 LYS B N 1
ATOM 10016 C CA . LYS B 1 445 ? 26.859 -14 -23.547 1 90.88 445 LYS B CA 1
ATOM 10017 C C . LYS B 1 445 ? 26.5 -14.633 -22.219 1 90.88 445 LYS B C 1
ATOM 10019 O O . LYS B 1 445 ? 25.406 -14.414 -21.688 1 90.88 445 LYS B O 1
ATOM 10024 N N . ILE B 1 446 ? 27.406 -15.367 -21.609 1 88.94 446 ILE B N 1
ATOM 10025 C CA . ILE B 1 446 ? 27.125 -16.062 -20.344 1 88.94 446 ILE B CA 1
ATOM 10026 C C . ILE B 1 446 ? 27.312 -15.094 -19.188 1 88.94 446 ILE B C 1
ATOM 10028 O O . ILE B 1 446 ? 26.609 -15.195 -18.172 1 88.94 446 ILE B O 1
ATOM 10032 N N . GLY B 1 447 ? 28.219 -14.156 -19.234 1 86.25 447 GLY B N 1
ATOM 10033 C CA . GLY B 1 447 ? 28.5 -13.203 -18.172 1 86.25 447 GLY B CA 1
ATOM 10034 C C . GLY B 1 447 ? 29.562 -13.664 -17.219 1 86.25 447 GLY B C 1
ATOM 10035 O O . GLY B 1 447 ? 29.844 -13.008 -16.203 1 86.25 447 GLY B O 1
ATOM 10036 N N . VAL B 1 448 ? 30.047 -14.836 -17.391 1 84.75 448 VAL B N 1
ATOM 10037 C CA . VAL B 1 448 ? 31.125 -15.383 -16.562 1 84.75 448 VAL B CA 1
ATOM 10038 C C . VAL B 1 448 ? 32.281 -15.828 -17.453 1 84.75 448 VAL B C 1
ATOM 10040 O O . VAL B 1 448 ? 32.062 -16.312 -18.562 1 84.75 448 VAL B O 1
ATOM 10043 N N . SER B 1 449 ? 33.562 -15.57 -16.969 1 83.69 449 SER B N 1
ATOM 10044 C CA . SER B 1 449 ? 34.75 -16 -17.719 1 83.69 449 SER B CA 1
ATOM 10045 C C . SER B 1 449 ? 35.031 -17.469 -17.484 1 83.69 449 SER B C 1
ATOM 10047 O O . SER B 1 449 ? 35.281 -17.891 -16.344 1 83.69 449 SER B O 1
ATOM 10049 N N . LEU B 1 450 ? 34.969 -18.344 -18.562 1 85.06 450 LEU B N 1
ATOM 10050 C CA . LEU B 1 450 ? 35.312 -19.75 -18.5 1 85.06 450 LEU B CA 1
ATOM 10051 C C . LEU B 1 450 ? 36.688 -20 -19.109 1 85.06 450 LEU B C 1
ATOM 10053 O O . LEU B 1 450 ? 37.062 -19.359 -20.094 1 85.06 450 LEU B O 1
ATOM 10057 N N . CYS B 1 451 ? 37.469 -20.922 -18.531 1 85 451 CYS B N 1
ATOM 10058 C CA . CYS B 1 451 ? 38.781 -21.312 -19.062 1 85 451 CYS B CA 1
ATOM 10059 C C . CYS B 1 451 ? 38.625 -22.031 -20.406 1 85 451 CYS B C 1
ATOM 10061 O O . CYS B 1 451 ? 37.75 -22.891 -20.562 1 85 451 CYS B O 1
ATOM 10063 N N . PRO B 1 452 ? 39.438 -21.656 -21.391 1 84.06 452 PRO B N 1
ATOM 10064 C CA . PRO B 1 452 ? 39.375 -22.297 -22.719 1 84.06 452 PRO B CA 1
ATOM 10065 C C . PRO B 1 452 ? 39.469 -23.812 -22.641 1 84.06 452 PRO B C 1
ATOM 10067 O O . PRO B 1 452 ? 38.781 -24.531 -23.359 1 84.06 452 PRO B O 1
ATOM 10070 N N . THR B 1 453 ? 40.281 -24.328 -21.75 1 84.12 453 THR B N 1
ATOM 10071 C CA . THR B 1 453 ? 40.438 -25.766 -21.594 1 84.12 453 THR B CA 1
ATOM 10072 C C . THR B 1 453 ? 39.125 -26.391 -21.078 1 84.12 453 THR B C 1
ATOM 10074 O O . THR B 1 453 ? 38.75 -27.484 -21.5 1 84.12 453 THR B O 1
ATOM 10077 N N . GLN B 1 454 ? 38.562 -25.672 -20.266 1 86.81 454 GLN B N 1
ATOM 10078 C CA . GLN B 1 454 ? 37.312 -26.141 -19.719 1 86.81 454 GLN B CA 1
ATOM 10079 C C . GLN B 1 454 ? 36.219 -26.172 -20.797 1 86.81 454 GLN B C 1
ATOM 10081 O O . GLN B 1 454 ? 35.469 -27.141 -20.891 1 86.81 454 GLN B O 1
ATOM 10086 N N . ILE B 1 455 ? 36.188 -25.172 -21.578 1 90.44 455 ILE B N 1
ATOM 10087 C CA . ILE B 1 455 ? 35.219 -25.078 -22.656 1 90.44 455 ILE B CA 1
ATOM 10088 C C . ILE B 1 455 ? 35.438 -26.25 -23.625 1 90.44 455 ILE B C 1
ATOM 10090 O O . ILE B 1 455 ? 34.469 -26.938 -23.984 1 90.44 455 ILE B O 1
ATOM 10094 N N . LYS B 1 456 ? 36.656 -26.484 -23.984 1 88.81 456 LYS B N 1
ATOM 10095 C CA . LYS B 1 456 ? 36.969 -27.562 -24.922 1 88.81 456 LYS B CA 1
ATOM 10096 C C . LYS B 1 456 ? 36.594 -28.922 -24.328 1 88.81 456 LYS B C 1
ATOM 10098 O O . LYS B 1 456 ? 36 -29.766 -25 1 88.81 456 LYS B O 1
ATOM 10103 N N . ASN B 1 457 ? 36.938 -29.125 -23.094 1 89.56 457 ASN B N 1
ATOM 10104 C CA . ASN B 1 457 ? 36.625 -30.391 -22.422 1 89.56 457 ASN B CA 1
ATOM 10105 C C . ASN B 1 457 ? 35.125 -30.641 -22.344 1 89.56 457 ASN B C 1
ATOM 10107 O O . ASN B 1 457 ? 34.656 -31.75 -22.578 1 89.56 457 ASN B O 1
ATOM 10111 N N . TRP B 1 458 ? 34.406 -29.609 -22.031 1 92.56 458 TRP B N 1
ATOM 10112 C CA . TRP B 1 458 ? 32.969 -29.75 -21.922 1 92.56 458 TRP B CA 1
ATOM 10113 C C . TRP B 1 458 ? 32.344 -30.109 -23.266 1 92.56 458 TRP B C 1
ATOM 10115 O O . TRP B 1 458 ? 31.5 -31 -23.344 1 92.56 458 TRP B O 1
ATOM 10125 N N . LEU B 1 459 ? 32.812 -29.484 -24.25 1 94.25 459 LEU B N 1
ATOM 10126 C CA . LEU B 1 459 ? 32.281 -29.734 -25.578 1 94.25 459 LEU B CA 1
ATOM 10127 C C . LEU B 1 459 ? 32.656 -31.141 -26.062 1 94.25 459 LEU B C 1
ATOM 10129 O O . LEU B 1 459 ? 31.828 -31.828 -26.656 1 94.25 459 LEU B O 1
ATOM 10133 N N . LEU B 1 460 ? 33.875 -31.578 -25.766 1 92.88 460 LEU B N 1
ATOM 10134 C CA . LEU B 1 460 ? 34.281 -32.938 -26.109 1 92.88 460 LEU B CA 1
ATOM 10135 C C . LEU B 1 460 ? 33.469 -33.969 -25.359 1 92.88 460 LEU B C 1
ATOM 10137 O O . LEU B 1 460 ? 33.062 -35 -25.922 1 92.88 460 LEU B O 1
ATOM 10141 N N . ASN B 1 461 ? 33.156 -33.656 -24.125 1 91.69 461 ASN B N 1
ATOM 10142 C CA . ASN B 1 461 ? 32.375 -34.562 -23.328 1 91.69 461 ASN B CA 1
ATOM 10143 C C . ASN B 1 461 ? 30.938 -34.625 -23.844 1 91.69 461 ASN B C 1
ATOM 10145 O O . ASN B 1 461 ? 30.266 -35.656 -23.672 1 91.69 461 ASN B O 1
ATOM 10149 N N . LEU B 1 462 ? 30.547 -33.656 -24.516 1 94.38 462 LEU B N 1
ATOM 10150 C CA . LEU B 1 462 ? 29.219 -33.656 -25.141 1 94.38 462 LEU B CA 1
ATOM 10151 C C . LEU B 1 462 ? 29.281 -34.188 -26.562 1 94.38 462 LE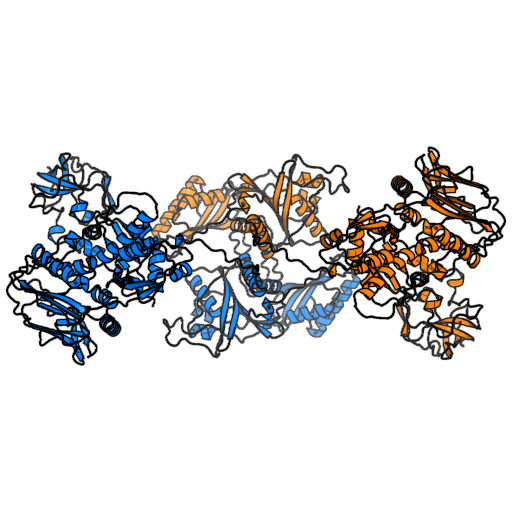U B C 1
ATOM 10153 O O . LEU B 1 462 ? 28.297 -34.094 -27.297 1 94.38 462 LEU B O 1
ATOM 10157 N N . ASP B 1 463 ? 30.375 -34.688 -26.969 1 92.75 463 ASP B N 1
ATOM 10158 C CA . ASP B 1 463 ? 30.609 -35.406 -28.219 1 92.75 463 ASP B CA 1
ATOM 10159 C C . ASP B 1 463 ? 30.688 -34.438 -29.391 1 92.75 463 ASP B C 1
ATOM 10161 O O . ASP B 1 463 ? 30.375 -34.781 -30.531 1 92.75 463 ASP B O 1
ATOM 10165 N N . TYR B 1 464 ? 30.984 -33.156 -29.078 1 94.94 464 TYR B N 1
ATOM 10166 C CA . TYR B 1 464 ? 31.25 -32.219 -30.156 1 94.94 464 TYR B CA 1
ATOM 10167 C C . TYR B 1 464 ? 32.531 -32.562 -30.891 1 94.94 464 TYR B C 1
ATOM 10169 O O . TYR B 1 464 ? 33.531 -32.969 -30.25 1 94.94 464 TYR B O 1
ATOM 10177 N N . GLN B 1 465 ? 32.5 -32.375 -32.156 1 93.75 465 GLN B N 1
ATOM 10178 C CA . GLN B 1 465 ? 33.719 -32.469 -32.906 1 93.75 465 GLN B CA 1
ATOM 10179 C C . GLN B 1 465 ? 34.375 -31.094 -33.062 1 93.75 465 GLN B C 1
ATOM 10181 O O . GLN B 1 465 ? 33.688 -30.125 -33.438 1 93.75 465 GLN B O 1
ATOM 10186 N N . ILE B 1 466 ? 35.594 -30.953 -32.594 1 91.81 466 ILE B N 1
ATOM 10187 C CA . ILE B 1 466 ? 36.312 -29.688 -32.656 1 91.81 466 ILE B CA 1
ATOM 10188 C C . ILE B 1 466 ? 37.312 -29.734 -33.812 1 91.81 466 ILE B C 1
ATOM 10190 O O . ILE B 1 466 ? 38.219 -30.562 -33.812 1 91.81 466 ILE B O 1
ATOM 10194 N N . HIS B 1 467 ? 37.031 -28.891 -34.781 1 83.56 467 HIS B N 1
ATOM 10195 C CA . HIS B 1 467 ? 37.969 -28.797 -35.906 1 83.56 467 HIS B CA 1
ATOM 10196 C C . HIS B 1 467 ? 38.875 -27.578 -35.781 1 83.56 467 HIS B C 1
ATOM 10198 O O . HIS B 1 467 ? 38.406 -26.453 -35.656 1 83.56 467 HIS B O 1
ATOM 10204 N N . THR B 1 468 ? 39.75 -27.453 -34.75 1 68.38 468 THR B N 1
ATOM 10205 C CA . THR B 1 468 ? 40.562 -26.266 -34.562 1 68.38 468 THR B CA 1
ATOM 10206 C C . THR B 1 468 ? 41.688 -26.219 -35.562 1 68.38 468 THR B C 1
ATOM 10208 O O . THR B 1 468 ? 42.219 -27.266 -35.969 1 68.38 468 THR B O 1
ATOM 10211 N N . SER B 1 469 ? 41.906 -25.062 -36.156 1 54.31 469 SER B N 1
ATOM 10212 C CA . SER B 1 469 ? 43.188 -24.875 -36.844 1 54.31 469 SER B CA 1
ATOM 10213 C C . SER B 1 469 ? 44.344 -24.984 -35.875 1 54.31 469 SER B C 1
ATOM 10215 O O . SER B 1 469 ? 44.188 -24.812 -34.688 1 54.31 469 SER B O 1
ATOM 10217 N N . LYS B 1 470 ? 45.656 -25.234 -36.25 1 48.53 470 LYS B N 1
ATOM 10218 C CA . LYS B 1 470 ? 46.875 -25.672 -35.594 1 48.53 470 LYS B CA 1
ATOM 10219 C C . LYS B 1 470 ? 47.094 -24.875 -34.312 1 48.53 470 LYS B C 1
ATOM 10221 O O . LYS B 1 470 ? 47.781 -25.344 -33.406 1 48.53 470 LYS B O 1
ATOM 10226 N N . HIS B 1 471 ? 47.344 -23.531 -34.281 1 45.88 471 HIS B N 1
ATOM 10227 C CA . HIS B 1 471 ? 48.219 -22.906 -33.281 1 45.88 471 HIS B CA 1
ATOM 10228 C C . HIS B 1 471 ? 47.438 -22.547 -32 1 45.88 471 HIS B C 1
ATOM 10230 O O . HIS B 1 471 ? 46.875 -21.469 -31.906 1 45.88 471 HIS B O 1
ATOM 10236 N N . LEU B 1 472 ? 46.812 -23.391 -31.312 1 48.22 472 LEU B N 1
ATOM 10237 C CA . LEU B 1 472 ? 46.094 -23.109 -30.078 1 48.22 472 LEU B CA 1
ATOM 10238 C C . LEU B 1 472 ? 47.031 -22.641 -28.969 1 48.22 472 LEU B C 1
ATOM 10240 O O . LEU B 1 472 ? 47.875 -23.438 -28.484 1 48.22 472 LEU B O 1
ATOM 10244 N N . GLY B 1 473 ? 47.5 -21.531 -28.906 1 46.78 473 GLY B N 1
ATOM 10245 C CA . GLY B 1 473 ? 48.188 -21.172 -27.688 1 46.78 473 GLY B CA 1
ATOM 10246 C C . GLY B 1 473 ? 47.281 -21.031 -26.5 1 46.78 473 GLY B C 1
ATOM 10247 O O . GLY B 1 473 ? 46.094 -20.719 -26.656 1 46.78 473 GLY B O 1
ATOM 10248 N N . PRO B 1 474 ? 47.5 -21.672 -25.391 1 50.12 474 PRO B N 1
ATOM 10249 C CA . PRO B 1 474 ? 46.75 -21.766 -24.141 1 50.12 474 PRO B CA 1
ATOM 10250 C C . PRO B 1 474 ? 46.031 -20.469 -23.781 1 50.12 474 PRO B C 1
ATOM 10252 O O . PRO B 1 474 ? 45.062 -20.484 -23.016 1 50.12 474 PRO B O 1
ATOM 10255 N N . GLN B 1 475 ? 46.5 -19.328 -24.062 1 52.03 475 GLN B N 1
ATOM 10256 C CA . GLN B 1 475 ? 46.188 -18.047 -23.422 1 52.03 475 GLN B CA 1
ATOM 10257 C C . GLN B 1 475 ? 45.438 -17.125 -24.391 1 52.03 475 GLN B C 1
ATOM 10259 O O . GLN B 1 475 ? 45.219 -15.953 -24.094 1 52.03 475 GLN B O 1
ATOM 10264 N N . ASN B 1 476 ? 44.969 -17.562 -25.469 1 57.34 476 ASN B N 1
ATOM 10265 C CA . ASN B 1 476 ? 44.5 -16.516 -26.375 1 57.34 476 ASN B CA 1
ATOM 10266 C C . ASN B 1 476 ? 43 -16.328 -26.266 1 57.34 476 ASN B C 1
ATOM 10268 O O . ASN B 1 476 ? 42.219 -17.203 -26.688 1 57.34 476 ASN B O 1
ATOM 10272 N N . LYS B 1 477 ? 42.406 -15.375 -25.672 1 59.12 477 LYS B N 1
ATOM 10273 C CA . LYS B 1 477 ? 41.031 -14.922 -25.469 1 59.12 477 LYS B CA 1
ATOM 10274 C C . LYS B 1 477 ? 40.281 -14.781 -26.797 1 59.12 477 LYS B C 1
ATOM 10276 O O . LYS B 1 477 ? 39.062 -14.867 -26.844 1 59.12 477 LYS B O 1
ATOM 10281 N N . ASN B 1 478 ? 41 -14.719 -27.938 1 68.88 478 ASN B N 1
ATOM 10282 C CA . ASN B 1 478 ? 40.344 -14.508 -29.234 1 68.88 478 ASN B CA 1
ATOM 10283 C C . ASN B 1 478 ? 40.375 -15.773 -30.094 1 68.88 478 ASN B C 1
ATOM 10285 O O . ASN B 1 478 ? 40.312 -15.703 -31.312 1 68.88 478 ASN B O 1
ATOM 10289 N N . GLU B 1 479 ? 40.438 -16.875 -29.469 1 77.06 479 GLU B N 1
ATOM 10290 C CA . GLU B 1 479 ? 40.5 -18.141 -30.188 1 77.06 479 GLU B CA 1
ATOM 10291 C C . GLU B 1 479 ? 39.156 -18.5 -30.781 1 77.06 479 GLU B C 1
ATOM 10293 O O . GLU B 1 479 ? 38.125 -18.297 -30.156 1 77.06 479 GLU B O 1
ATOM 10298 N N . GLN B 1 480 ? 39.219 -18.891 -32.062 1 85.44 480 GLN B N 1
ATOM 10299 C CA . GLN B 1 480 ? 38.031 -19.328 -32.781 1 85.44 480 GLN B CA 1
ATOM 10300 C C . GLN B 1 480 ? 37.969 -20.859 -32.875 1 85.44 480 GLN B C 1
ATOM 10302 O O . GLN B 1 480 ? 38.906 -21.5 -33.281 1 85.44 480 GLN B O 1
ATOM 10307 N N . LEU B 1 481 ? 36.938 -21.469 -32.375 1 89.06 481 LEU B N 1
ATOM 10308 C CA . LEU B 1 481 ? 36.688 -22.906 -32.438 1 89.06 481 LEU B CA 1
ATOM 10309 C C . LEU B 1 481 ? 35.688 -23.25 -33.531 1 89.06 481 LEU B C 1
ATOM 10311 O O . LEU B 1 481 ? 34.656 -22.578 -33.656 1 89.06 481 LEU B O 1
ATOM 10315 N N . ASN B 1 482 ? 36.031 -24.125 -34.406 1 92.5 482 ASN B N 1
ATOM 10316 C CA . ASN B 1 482 ? 35.094 -24.703 -35.344 1 92.5 482 ASN B CA 1
ATOM 10317 C C . ASN B 1 482 ? 34.5 -26.016 -34.812 1 92.5 482 ASN B C 1
ATOM 10319 O O . ASN B 1 482 ? 35.219 -27 -34.688 1 92.5 482 ASN B O 1
ATOM 10323 N N . LEU B 1 483 ? 33.25 -25.922 -34.594 1 94.25 483 LEU B N 1
ATOM 10324 C CA . LEU B 1 483 ? 32.594 -27 -33.875 1 94.25 483 LEU B CA 1
ATOM 10325 C C . LEU B 1 483 ? 31.516 -27.656 -34.75 1 94.25 483 LEU B C 1
ATOM 10327 O O . LEU B 1 483 ? 30.875 -26.984 -35.562 1 94.25 483 LEU B O 1
ATOM 10331 N N . GLN B 1 484 ? 31.391 -28.938 -34.562 1 95.25 484 GLN B N 1
ATOM 10332 C CA . GLN B 1 484 ? 30.266 -29.688 -35.125 1 95.25 484 GLN B CA 1
ATOM 10333 C C . GLN B 1 484 ? 29.578 -30.531 -34.031 1 95.25 484 GLN B C 1
ATOM 10335 O O . GLN B 1 484 ? 30.219 -31.312 -33.344 1 95.25 484 GLN B O 1
ATOM 10340 N N . ALA B 1 485 ? 28.344 -30.312 -33.938 1 95.19 485 ALA B N 1
ATOM 10341 C CA . ALA B 1 485 ? 27.578 -31.062 -32.938 1 95.19 485 ALA B CA 1
ATOM 10342 C C . ALA B 1 485 ? 27.453 -32.531 -33.312 1 95.19 485 ALA B C 1
ATOM 10344 O O . ALA B 1 485 ? 27.547 -32.875 -34.5 1 95.19 485 ALA B O 1
ATOM 10345 N N . PRO B 1 486 ? 27.266 -33.438 -32.312 1 93.62 486 PRO B N 1
ATOM 10346 C CA . PRO B 1 486 ? 27.016 -34.844 -32.656 1 93.62 486 PRO B CA 1
ATOM 10347 C C . PRO B 1 486 ? 25.719 -35.062 -33.438 1 93.62 486 PRO B C 1
ATOM 10349 O O . PRO B 1 486 ? 24.812 -34.219 -33.375 1 93.62 486 PRO B O 1
ATOM 10352 N N . LEU B 1 487 ? 25.547 -36.156 -34.125 1 92.69 487 LEU B N 1
ATOM 10353 C CA . LEU B 1 487 ? 24.438 -36.438 -35.031 1 92.69 487 LEU B CA 1
ATOM 10354 C C . LEU B 1 487 ? 23.125 -36.5 -34.25 1 92.69 487 LEU B C 1
ATOM 10356 O O . LEU B 1 487 ? 22.062 -36.25 -34.812 1 92.69 487 LEU B O 1
ATOM 10360 N N . ARG B 1 488 ? 23.234 -36.844 -33 1 91.88 488 ARG B N 1
ATOM 10361 C CA . ARG B 1 488 ? 22.016 -36.969 -32.219 1 91.88 488 ARG B CA 1
ATOM 10362 C C . ARG B 1 488 ? 21.422 -35.594 -31.891 1 91.88 488 ARG B C 1
ATOM 10364 O O . ARG B 1 488 ? 20.25 -35.531 -31.484 1 91.88 488 ARG B O 1
ATOM 10371 N N . ARG B 1 489 ? 22.203 -34.562 -32.031 1 94.5 489 ARG B N 1
ATOM 10372 C CA . ARG B 1 489 ? 21.734 -33.25 -31.656 1 94.5 489 ARG B CA 1
ATOM 10373 C C . ARG B 1 489 ? 21.188 -32.5 -32.875 1 94.5 489 ARG B C 1
ATOM 10375 O O . ARG B 1 489 ? 21.938 -31.953 -33.688 1 94.5 489 ARG B O 1
ATOM 10382 N N . TYR B 1 490 ? 19.938 -32.5 -33 1 92.88 490 TYR B N 1
ATOM 10383 C CA . TYR B 1 490 ? 19.25 -31.844 -34.125 1 92.88 490 TYR B CA 1
ATOM 10384 C C . TYR B 1 490 ? 18.984 -30.375 -33.812 1 92.88 490 TYR B C 1
ATOM 10386 O O . TYR B 1 490 ? 18.656 -29.594 -34.688 1 92.88 490 TYR B O 1
ATOM 10394 N N . ASP B 1 491 ? 19.188 -29.922 -32.531 1 92.19 491 ASP B N 1
ATOM 10395 C CA . ASP B 1 491 ? 18.812 -28.594 -32.062 1 92.19 491 ASP B CA 1
ATOM 10396 C C . ASP B 1 491 ? 20 -27.625 -32.188 1 92.19 491 ASP B C 1
ATOM 10398 O O . ASP B 1 491 ? 19.812 -26.406 -32.125 1 92.19 491 ASP B O 1
ATOM 10402 N N . VAL B 1 492 ? 21.156 -28.109 -32.344 1 94.81 492 VAL B N 1
ATOM 10403 C CA . VAL B 1 492 ? 22.344 -27.266 -32.344 1 94.81 492 VAL B CA 1
ATOM 10404 C C . VAL B 1 492 ? 22.625 -26.797 -33.75 1 94.81 492 VAL B C 1
ATOM 10406 O O . VAL B 1 492 ? 23.125 -27.562 -34.594 1 94.81 492 VAL B O 1
ATOM 10409 N N . LYS B 1 493 ? 22.297 -25.562 -34.031 1 93.12 493 LYS B N 1
ATOM 10410 C CA . LYS B 1 493 ? 22.438 -25.047 -35.406 1 93.12 493 LYS B CA 1
ATOM 10411 C C . LYS B 1 493 ? 23.219 -23.719 -35.406 1 93.12 493 LYS B C 1
ATOM 10413 O O . LYS B 1 493 ? 23.812 -23.359 -36.406 1 93.12 493 LYS B O 1
ATOM 10418 N N . ILE B 1 494 ? 23.219 -23.031 -34.25 1 94.69 494 ILE B N 1
ATOM 10419 C CA . ILE B 1 494 ? 23.844 -21.703 -34.156 1 94.69 494 ILE B CA 1
ATOM 10420 C C . ILE B 1 494 ? 24.734 -21.625 -32.938 1 94.69 494 ILE B C 1
ATOM 10422 O O . ILE B 1 494 ? 24.734 -22.547 -32.094 1 94.69 494 ILE B O 1
ATOM 10426 N N . LYS B 1 495 ? 25.469 -20.531 -32.875 1 94.25 495 LYS B N 1
ATOM 10427 C CA . LYS B 1 495 ? 26.438 -20.344 -31.797 1 94.25 495 LYS B CA 1
ATOM 10428 C C . LYS B 1 495 ? 25.75 -20.312 -30.438 1 94.25 495 LYS B C 1
ATOM 10430 O O . LYS B 1 495 ? 26.281 -20.828 -29.453 1 94.25 495 LYS B O 1
ATOM 10435 N N . GLU B 1 496 ? 24.578 -19.75 -30.453 1 94.06 496 GLU B N 1
ATOM 10436 C CA . GLU B 1 496 ? 23.875 -19.594 -29.188 1 94.06 496 GLU B CA 1
ATOM 10437 C C . GLU B 1 496 ? 23.438 -20.953 -28.641 1 94.06 496 GLU B C 1
ATOM 10439 O O . GLU B 1 496 ? 23.297 -21.125 -27.422 1 94.06 496 GLU B O 1
ATOM 10444 N N . ASP B 1 497 ? 23.281 -21.922 -29.5 1 94.81 497 ASP B N 1
ATOM 10445 C CA . ASP B 1 497 ? 22.938 -23.266 -29.047 1 94.81 497 ASP B CA 1
ATOM 10446 C C . ASP B 1 497 ? 24.109 -23.906 -28.297 1 94.81 497 ASP B C 1
ATOM 10448 O O . ASP B 1 497 ? 23.906 -24.609 -27.297 1 94.81 497 ASP B O 1
ATOM 10452 N N . VAL B 1 498 ? 25.234 -23.625 -28.75 1 95.5 498 VAL B N 1
ATOM 10453 C CA . VAL B 1 498 ? 26.438 -24.125 -28.078 1 95.5 498 VAL B CA 1
ATOM 10454 C C . VAL B 1 498 ? 26.594 -23.453 -26.719 1 95.5 498 VAL B C 1
ATOM 10456 O O . VAL B 1 498 ? 26.906 -24.109 -25.734 1 95.5 498 VAL B O 1
ATOM 10459 N N . ILE B 1 499 ? 26.328 -22.188 -26.734 1 94.69 499 ILE B N 1
ATOM 10460 C CA . ILE B 1 499 ? 26.422 -21.422 -25.484 1 94.69 499 ILE B CA 1
ATOM 10461 C C . ILE B 1 499 ? 25.438 -21.984 -24.469 1 94.69 499 ILE B C 1
ATOM 10463 O O . ILE B 1 499 ? 25.734 -22.047 -23.281 1 94.69 499 ILE B O 1
ATOM 10467 N N . SER B 1 500 ? 24.281 -22.344 -24.984 1 94.12 500 SER B N 1
ATOM 10468 C CA . SER B 1 500 ? 23.281 -22.938 -24.094 1 94.12 500 SER B CA 1
ATOM 10469 C C . SER B 1 500 ? 23.812 -24.188 -23.406 1 94.12 500 SER B C 1
ATOM 10471 O O . SER B 1 500 ? 23.609 -24.375 -22.219 1 94.12 500 SER B O 1
ATOM 10473 N N . ASP B 1 501 ? 24.5 -25.016 -24.109 1 94.38 501 ASP B N 1
ATOM 10474 C CA . ASP B 1 501 ? 25.094 -26.234 -23.547 1 94.38 501 ASP B CA 1
ATOM 10475 C C . ASP B 1 501 ? 26.156 -25.891 -22.516 1 94.38 501 ASP B C 1
ATOM 10477 O O . ASP B 1 501 ? 26.219 -26.5 -21.453 1 94.38 501 ASP B O 1
ATOM 10481 N N . LEU B 1 502 ? 26.922 -24.906 -22.844 1 94.19 502 LEU B N 1
ATOM 10482 C CA . LEU B 1 502 ? 27.969 -24.5 -21.922 1 94.19 502 LEU B CA 1
ATOM 10483 C C . LEU B 1 502 ? 27.391 -23.922 -20.641 1 94.19 502 LEU B C 1
ATOM 10485 O O . LEU B 1 502 ? 27.875 -24.203 -19.547 1 94.19 502 LEU B O 1
ATOM 10489 N N . THR B 1 503 ? 26.375 -23.141 -20.812 1 93.12 503 THR B N 1
ATOM 10490 C CA . THR B 1 503 ? 25.719 -22.516 -19.672 1 93.12 503 THR B CA 1
ATOM 10491 C C . THR B 1 503 ? 25.094 -23.562 -18.766 1 93.12 503 THR B C 1
ATOM 10493 O O . THR B 1 503 ? 25.203 -23.484 -17.531 1 93.12 503 THR B O 1
ATOM 10496 N N . ARG B 1 504 ? 24.422 -24.516 -19.312 1 91.38 504 ARG B N 1
ATOM 10497 C CA . ARG B 1 504 ? 23.781 -25.562 -18.516 1 91.38 504 ARG B CA 1
ATOM 10498 C C . ARG B 1 504 ? 24.812 -26.391 -17.766 1 91.38 504 ARG B C 1
ATOM 10500 O O . ARG B 1 504 ? 24.609 -26.75 -16.609 1 91.38 504 ARG B O 1
ATOM 10507 N N . LEU B 1 505 ? 25.906 -26.672 -18.391 1 91.5 505 LEU B N 1
ATOM 10508 C CA . LEU B 1 505 ? 26.953 -27.438 -17.719 1 91.5 505 LEU B CA 1
ATOM 10509 C C . LEU B 1 505 ? 27.578 -26.641 -16.578 1 91.5 505 LEU B C 1
ATOM 10511 O O . LEU B 1 505 ? 28 -27.203 -15.57 1 91.5 505 LEU B O 1
ATOM 10515 N N . TYR B 1 506 ? 27.672 -25.312 -16.844 1 89.19 506 TYR B N 1
ATOM 10516 C CA . TYR B 1 506 ? 28.109 -24.422 -15.766 1 89.19 506 TYR B CA 1
ATOM 10517 C C . TYR B 1 506 ? 27.109 -24.406 -14.625 1 89.19 506 TYR B C 1
ATOM 10519 O O . TYR B 1 506 ? 27.484 -24.453 -13.453 1 89.19 506 TYR B O 1
ATOM 10527 N N . GLY B 1 507 ? 25.906 -24.469 -14.898 1 88.06 507 GLY B N 1
ATOM 10528 C CA . GLY B 1 507 ? 24.828 -24.359 -13.93 1 88.06 507 GLY B CA 1
ATOM 10529 C C . GLY B 1 507 ? 24.188 -22.984 -13.906 1 88.06 507 GLY B C 1
ATOM 10530 O O . GLY B 1 507 ? 24.766 -22.016 -13.414 1 88.06 507 GLY B O 1
ATOM 10531 N N . CYS B 1 508 ? 23.047 -22.953 -14.406 1 86.94 508 CYS B N 1
ATOM 10532 C CA . CYS B 1 508 ? 22.328 -21.688 -14.469 1 86.94 508 CYS B CA 1
ATOM 10533 C C . CYS B 1 508 ? 22.156 -21.094 -13.078 1 86.94 508 CYS B C 1
ATOM 10535 O O . CYS B 1 508 ? 22.188 -19.875 -12.922 1 86.94 508 CYS B O 1
ATOM 10537 N N . HIS B 1 509 ? 22.016 -21.969 -12.07 1 82.19 509 HIS B N 1
ATOM 10538 C CA . HIS B 1 509 ? 21.797 -21.516 -10.703 1 82.19 509 HIS B CA 1
ATOM 10539 C C . HIS B 1 509 ? 23.062 -20.906 -10.117 1 82.19 509 HIS B C 1
ATOM 10541 O O . HIS B 1 509 ? 23 -20.203 -9.109 1 82.19 509 HIS B O 1
ATOM 10547 N N . LYS B 1 510 ? 24.172 -21.078 -10.734 1 80.81 510 LYS B N 1
ATOM 10548 C CA . LYS B 1 510 ? 25.453 -20.578 -10.242 1 80.81 510 LYS B CA 1
ATOM 10549 C C . LYS B 1 510 ? 25.781 -19.219 -10.852 1 80.81 510 LYS B C 1
ATOM 10551 O O . LYS B 1 510 ? 26.766 -18.578 -10.484 1 80.81 510 LYS B O 1
ATOM 10556 N N . LEU B 1 511 ? 24.969 -18.797 -11.781 1 85.56 511 LEU B N 1
ATOM 10557 C CA . LEU B 1 511 ? 25.203 -17.516 -12.422 1 85.56 511 LEU B CA 1
ATOM 10558 C C . LEU B 1 511 ? 24.938 -16.375 -11.453 1 85.56 511 LEU B C 1
ATOM 10560 O O . LEU B 1 511 ? 23.875 -16.312 -10.82 1 85.56 511 LEU B O 1
ATOM 10564 N N . PRO B 1 512 ? 25.922 -15.539 -11.18 1 79.31 512 PRO B N 1
ATOM 10565 C CA . PRO B 1 512 ? 25.75 -14.43 -10.234 1 79.31 512 PRO B CA 1
ATOM 10566 C C . PRO B 1 512 ? 24.719 -13.406 -10.703 1 79.31 512 PRO B C 1
ATOM 10568 O O . PRO B 1 512 ? 24.719 -13.023 -11.875 1 79.31 512 PRO B O 1
ATOM 10571 N N . PRO B 1 513 ? 23.75 -13.133 -9.82 1 74.19 513 PRO B N 1
ATOM 10572 C CA . PRO B 1 513 ? 22.797 -12.078 -10.195 1 74.19 513 PRO B CA 1
ATOM 10573 C C . PRO B 1 513 ? 23.469 -10.711 -10.336 1 74.19 513 PRO B C 1
ATOM 10575 O O . PRO B 1 513 ? 24.344 -10.359 -9.539 1 74.19 513 PRO B O 1
ATOM 10578 N N . GLN B 1 514 ? 23.562 -10.148 -11.477 1 65.25 514 GLN B N 1
ATOM 10579 C CA . GLN B 1 514 ? 24.062 -8.781 -11.625 1 65.25 514 GLN B CA 1
ATOM 10580 C C . GLN B 1 514 ? 22.938 -7.766 -11.406 1 65.25 514 GLN B C 1
ATOM 10582 O O . GLN B 1 514 ? 21.875 -7.859 -12.031 1 65.25 514 GLN B O 1
ATOM 10587 N N . THR B 1 515 ? 23.062 -7.027 -10.305 1 61.84 515 THR B N 1
ATOM 10588 C CA . THR B 1 515 ? 22.094 -5.98 -10.031 1 61.84 515 THR B CA 1
ATOM 10589 C C . THR B 1 515 ? 22.219 -4.836 -11.031 1 61.84 515 THR B C 1
ATOM 10591 O O . THR B 1 515 ? 23.328 -4.328 -11.258 1 61.84 515 THR B O 1
ATOM 10594 N N . ILE B 1 516 ? 21.359 -4.898 -11.914 1 60.22 516 ILE B N 1
ATOM 10595 C CA . ILE B 1 516 ? 21.328 -3.721 -12.773 1 60.22 516 ILE B CA 1
ATOM 10596 C C . ILE B 1 516 ? 21.062 -2.475 -11.93 1 60.22 516 ILE B C 1
ATOM 10598 O O . ILE B 1 516 ? 20.109 -2.443 -11.148 1 60.22 516 ILE B O 1
ATOM 10602 N N . GLN B 1 517 ? 22.125 -1.635 -11.719 1 57.12 517 GLN B N 1
ATOM 10603 C CA . GLN B 1 517 ? 21.938 -0.357 -11.039 1 57.12 517 GLN B CA 1
ATOM 10604 C C . GLN B 1 517 ? 20.984 0.545 -11.812 1 57.12 517 GLN B C 1
ATOM 10606 O O . GLN B 1 517 ? 21.312 1.007 -12.906 1 57.12 517 GLN B O 1
ATOM 10611 N N . ILE B 1 518 ? 19.812 0.22 -11.68 1 57.88 518 ILE B N 1
ATOM 10612 C CA . ILE B 1 518 ? 18.891 1.188 -12.258 1 57.88 518 ILE B CA 1
ATOM 10613 C C . ILE B 1 518 ? 18.797 2.416 -11.352 1 57.88 518 ILE B C 1
ATOM 10615 O O . ILE B 1 518 ? 18.484 2.297 -10.164 1 57.88 518 ILE B O 1
ATOM 10619 N N . PRO B 1 519 ? 19.391 3.514 -11.789 1 58.78 519 PRO B N 1
ATOM 10620 C CA . PRO B 1 519 ? 19.453 4.727 -10.969 1 58.78 519 PRO B CA 1
ATOM 10621 C C . PRO B 1 519 ? 18.094 5.156 -10.43 1 58.78 519 PRO B C 1
ATOM 10623 O O . PRO B 1 519 ? 18.016 5.879 -9.43 1 58.78 519 PRO B O 1
ATOM 10626 N N . THR B 1 520 ? 17.047 4.957 -11.344 1 60.19 520 THR B N 1
ATOM 10627 C CA . THR B 1 520 ? 15.852 5.688 -10.93 1 60.19 520 THR B CA 1
ATOM 10628 C C . THR B 1 520 ? 14.906 4.785 -10.141 1 60.19 520 THR B C 1
ATOM 10630 O O . THR B 1 520 ? 14.789 3.594 -10.43 1 60.19 520 THR B O 1
ATOM 10633 N N . GLN B 1 521 ? 14.672 5.23 -8.961 1 60 521 GLN B N 1
ATOM 10634 C CA . GLN B 1 521 ? 13.672 4.531 -8.156 1 60 521 GLN B CA 1
ATOM 10635 C C . GLN B 1 521 ? 12.32 4.504 -8.859 1 60 521 GLN B C 1
ATOM 10637 O O . GLN B 1 521 ? 11.797 5.547 -9.258 1 60 521 GLN B O 1
ATOM 10642 N N . GLY B 1 522 ? 12.078 3.371 -9.602 1 67.75 522 GLY B N 1
ATOM 10643 C CA . GLY B 1 522 ? 10.75 3.262 -10.188 1 67.75 522 GLY B CA 1
ATOM 10644 C C . GLY B 1 522 ? 9.633 3.518 -9.195 1 67.75 522 GLY B C 1
ATOM 10645 O O . GLY B 1 522 ? 9.781 3.236 -8 1 67.75 522 GLY B O 1
ATOM 10646 N N . LYS B 1 523 ? 8.742 4.578 -9.562 1 76.38 523 LYS B N 1
ATOM 10647 C CA . LYS B 1 523 ? 7.555 4.812 -8.742 1 76.38 523 LYS B CA 1
ATOM 10648 C C . LYS B 1 523 ? 6.285 4.395 -9.477 1 76.38 523 LYS B C 1
ATOM 10650 O O . LYS B 1 523 ? 6.262 4.348 -10.711 1 76.38 523 LYS B O 1
ATOM 10655 N N . LEU B 1 524 ? 5.336 3.871 -8.75 1 84.75 524 LEU B N 1
ATOM 10656 C CA . LEU B 1 524 ? 4.027 3.588 -9.336 1 84.75 524 LEU B CA 1
ATOM 10657 C C . LEU B 1 524 ? 3.363 4.867 -9.828 1 84.75 524 LEU B C 1
ATOM 10659 O O . LEU B 1 524 ? 3.465 5.914 -9.188 1 84.75 524 LEU B O 1
ATOM 10663 N N . THR B 1 525 ? 2.742 4.754 -11.016 1 89.88 525 THR B N 1
ATOM 10664 C CA . THR B 1 525 ? 1.907 5.863 -11.461 1 89.88 525 THR B CA 1
ATOM 10665 C C . THR B 1 525 ? 0.683 6.012 -10.562 1 89.88 525 THR B C 1
ATOM 10667 O O . THR B 1 525 ? 0.342 5.098 -9.812 1 89.88 525 THR B O 1
ATOM 10670 N N . LEU B 1 526 ? 0.051 7.121 -10.633 1 90.62 526 LEU B N 1
ATOM 10671 C CA . LEU B 1 526 ? -1.161 7.348 -9.852 1 90.62 526 LEU B CA 1
ATOM 10672 C C . LEU B 1 526 ? -2.244 6.344 -10.227 1 90.62 526 LEU B C 1
ATOM 10674 O O . LEU B 1 526 ? -2.941 5.82 -9.359 1 90.62 526 LEU B O 1
ATOM 10678 N N . LYS B 1 527 ? -2.33 6.047 -11.492 1 93.5 527 LYS B N 1
ATOM 10679 C CA . LYS B 1 527 ? -3.287 5.062 -11.992 1 93.5 527 LYS B CA 1
ATOM 10680 C C . LYS B 1 527 ? -3.029 3.689 -11.383 1 93.5 527 LYS B C 1
ATOM 10682 O O . LYS B 1 527 ? -3.951 3.047 -10.875 1 93.5 527 LYS B O 1
ATOM 10687 N N . GLN B 1 528 ? -1.846 3.311 -11.391 1 93.62 528 GLN B N 1
ATOM 10688 C CA . GLN B 1 528 ? -1.483 2.006 -10.844 1 93.62 528 GLN B CA 1
ATOM 10689 C C . GLN B 1 528 ? -1.746 1.947 -9.344 1 93.62 528 GLN B C 1
ATOM 10691 O O . GLN B 1 528 ? -2.258 0.947 -8.836 1 93.62 528 GLN B O 1
ATOM 10696 N N . LYS B 1 529 ? -1.359 2.98 -8.703 1 92.5 529 LYS B N 1
ATOM 10697 C CA . LYS B 1 529 ? -1.579 3.055 -7.262 1 92.5 529 LYS B CA 1
ATOM 10698 C C . LYS B 1 529 ? -3.066 2.994 -6.93 1 92.5 529 LYS B C 1
ATOM 10700 O O . LYS B 1 529 ? -3.479 2.254 -6.035 1 92.5 529 LYS B O 1
ATOM 10705 N N . ASN B 1 530 ? -3.861 3.697 -7.664 1 94.38 530 ASN B N 1
ATOM 10706 C CA . ASN B 1 530 ? -5.293 3.754 -7.402 1 94.38 530 ASN B CA 1
ATOM 10707 C C . ASN B 1 530 ? -5.969 2.41 -7.668 1 94.38 530 ASN B C 1
ATOM 10709 O O . ASN B 1 530 ? -6.867 2.004 -6.93 1 94.38 530 ASN B O 1
ATOM 10713 N N . ILE B 1 531 ? -5.52 1.754 -8.648 1 96.31 531 ILE B N 1
ATOM 10714 C CA . ILE B 1 531 ? -6.078 0.443 -8.961 1 96.31 531 ILE B CA 1
ATOM 10715 C C . ILE B 1 531 ? -5.746 -0.537 -7.836 1 96.31 531 ILE B C 1
ATOM 10717 O O . ILE B 1 531 ? -6.613 -1.284 -7.379 1 96.31 531 ILE B O 1
ATOM 10721 N N . ARG B 1 532 ? -4.566 -0.525 -7.398 1 94.75 532 ARG B N 1
ATOM 10722 C CA . ARG B 1 532 ? -4.145 -1.41 -6.32 1 94.75 532 ARG B CA 1
ATOM 10723 C C . ARG B 1 532 ? -4.918 -1.12 -5.035 1 94.75 532 ARG B C 1
ATOM 10725 O O . ARG B 1 532 ? -5.371 -2.043 -4.355 1 94.75 532 ARG B O 1
ATOM 10732 N N . GLU B 1 533 ? -5.008 0.169 -4.699 1 94.75 533 GLU B N 1
ATOM 10733 C CA . GLU B 1 533 ? -5.719 0.56 -3.484 1 94.75 533 GLU B CA 1
ATOM 10734 C C . GLU B 1 533 ? -7.207 0.236 -3.592 1 94.75 533 GLU B C 1
ATOM 10736 O O . GLU B 1 533 ? -7.848 -0.1 -2.594 1 94.75 533 GLU B O 1
ATOM 10741 N N . LEU B 1 534 ? -7.754 0.365 -4.762 1 96.56 534 LEU B N 1
ATOM 10742 C CA . LEU B 1 534 ? -9.148 0.008 -4.992 1 96.56 534 LEU B CA 1
ATOM 10743 C C . LEU B 1 534 ? -9.375 -1.479 -4.746 1 96.56 534 LEU B C 1
ATOM 10745 O O . LEU B 1 534 ? -10.367 -1.864 -4.125 1 96.56 534 LEU B O 1
ATOM 10749 N N . ARG B 1 535 ? -8.5 -2.307 -5.184 1 96.88 535 ARG B N 1
ATOM 10750 C CA . ARG B 1 535 ? -8.562 -3.742 -4.926 1 96.88 535 ARG B CA 1
ATOM 10751 C C . ARG B 1 535 ? -8.555 -4.031 -3.428 1 96.88 535 ARG B C 1
ATOM 10753 O O . ARG B 1 535 ? -9.367 -4.809 -2.932 1 96.88 535 ARG B O 1
ATOM 10760 N N . LYS B 1 536 ? -7.672 -3.387 -2.768 1 94.75 536 LYS B N 1
ATOM 10761 C CA . LYS B 1 536 ? -7.566 -3.582 -1.323 1 94.75 536 LYS B CA 1
ATOM 10762 C C . LYS B 1 536 ? -8.844 -3.154 -0.616 1 94.75 536 LYS B C 1
ATOM 10764 O O . LYS B 1 536 ? -9.289 -3.816 0.325 1 94.75 536 LYS B O 1
ATOM 10769 N N . LEU B 1 537 ? -9.367 -2.055 -1.078 1 96.69 537 LEU B N 1
ATOM 10770 C CA . LEU B 1 537 ? -10.609 -1.556 -0.508 1 96.69 537 LEU B CA 1
ATOM 10771 C C . LEU B 1 537 ? -11.719 -2.604 -0.613 1 96.69 537 LEU B C 1
ATOM 10773 O O . LEU B 1 537 ? -12.375 -2.918 0.381 1 96.69 537 LEU B O 1
ATOM 10777 N N . LEU B 1 538 ? -11.875 -3.162 -1.733 1 97.62 538 LEU B N 1
ATOM 10778 C CA . LEU B 1 538 ? -12.945 -4.121 -1.963 1 97.62 538 LEU B CA 1
ATOM 10779 C C . LEU B 1 538 ? -12.695 -5.418 -1.202 1 97.62 538 LEU B C 1
ATOM 10781 O O . LEU B 1 538 ? -13.617 -5.988 -0.612 1 97.62 538 LEU B O 1
ATOM 10785 N N . VAL B 1 539 ? -11.5 -5.863 -1.163 1 95.75 539 VAL B N 1
ATOM 10786 C CA . VAL B 1 539 ? -11.148 -7.062 -0.409 1 95.75 539 VAL B CA 1
ATOM 10787 C C . VAL B 1 539 ? -11.445 -6.844 1.073 1 95.75 539 VAL B C 1
ATOM 10789 O O . VAL B 1 539 ? -12 -7.719 1.738 1 95.75 539 VAL B O 1
ATOM 10792 N N . ASN B 1 540 ? -11.062 -5.699 1.538 1 94.31 540 ASN B N 1
ATOM 10793 C CA . ASN B 1 540 ? -11.273 -5.387 2.947 1 94.31 540 ASN B CA 1
ATOM 10794 C C . ASN B 1 540 ? -12.758 -5.293 3.287 1 94.31 540 ASN B C 1
ATOM 10796 O O . ASN B 1 540 ? -13.148 -5.5 4.438 1 94.31 540 ASN B O 1
ATOM 10800 N N . LEU B 1 541 ? -13.562 -5 2.316 1 94.62 541 LEU B N 1
ATOM 10801 C CA . LEU B 1 541 ? -15.008 -4.926 2.52 1 94.62 541 LEU B CA 1
ATOM 10802 C C . LEU B 1 541 ? -15.641 -6.312 2.465 1 94.62 541 LEU B C 1
ATOM 10804 O O . LEU B 1 541 ? -16.844 -6.461 2.695 1 94.62 541 LEU B O 1
ATOM 10808 N N . GLY B 1 542 ? -14.859 -7.305 2.012 1 93.38 542 GLY B N 1
ATOM 10809 C CA . GLY B 1 542 ? -15.359 -8.672 2.064 1 93.38 542 GLY B CA 1
ATOM 10810 C C . GLY B 1 542 ? -15.531 -9.297 0.694 1 93.38 542 GLY B C 1
ATOM 10811 O O . GLY B 1 542 ? -16.031 -10.414 0.576 1 93.38 542 GLY B O 1
ATOM 10812 N N . PHE B 1 543 ? -15.039 -8.586 -0.316 1 96.75 543 PHE B N 1
ATOM 10813 C CA . PHE B 1 543 ? -15.172 -9.109 -1.67 1 96.75 543 PHE B CA 1
ATOM 10814 C C . PHE B 1 543 ? -14.031 -10.078 -1.991 1 96.75 543 PHE B C 1
ATOM 10816 O O . PHE B 1 543 ? -12.938 -9.945 -1.451 1 96.75 543 PHE B O 1
ATOM 10823 N N . TYR B 1 544 ? -14.359 -11.016 -2.883 1 96.38 544 TYR B N 1
ATOM 10824 C CA . TYR B 1 544 ? -13.344 -11.859 -3.51 1 96.38 544 TYR B CA 1
ATOM 10825 C C . TYR B 1 544 ? -13.086 -11.414 -4.945 1 96.38 544 TYR B C 1
ATOM 10827 O O . TYR B 1 544 ? -14.023 -11.227 -5.727 1 96.38 544 TYR B O 1
ATOM 10835 N N . GLU B 1 545 ? -11.875 -11.289 -5.238 1 97.12 545 GLU B N 1
ATOM 10836 C CA . GLU B 1 545 ? -11.547 -10.938 -6.617 1 97.12 545 GLU B CA 1
ATOM 10837 C C . GLU B 1 545 ? -11.578 -12.164 -7.523 1 97.12 545 GLU B C 1
ATOM 10839 O O . GLU B 1 545 ? -11.086 -13.234 -7.148 1 97.12 545 GLU B O 1
ATOM 10844 N N . THR B 1 546 ? -12.188 -12.016 -8.609 1 96.75 546 THR B N 1
ATOM 10845 C CA . THR B 1 546 ? -12.219 -13.078 -9.609 1 96.75 546 THR B CA 1
ATOM 10846 C C . THR B 1 546 ? -11.523 -12.641 -10.891 1 96.75 546 THR B C 1
ATOM 10848 O O . THR B 1 546 ? -11.523 -11.453 -11.227 1 96.75 546 THR B O 1
ATOM 10851 N N . ILE B 1 547 ? -10.844 -13.562 -11.516 1 95.81 547 ILE B N 1
ATOM 10852 C CA . ILE B 1 547 ? -10.258 -13.367 -12.836 1 95.81 547 ILE B CA 1
ATOM 10853 C C . ILE B 1 547 ? -10.914 -14.305 -13.844 1 95.81 547 ILE B C 1
ATOM 10855 O O . ILE B 1 547 ? -10.797 -15.523 -13.727 1 95.81 547 ILE B O 1
ATOM 10859 N N . THR B 1 548 ? -11.586 -13.719 -14.789 1 96.25 548 THR B N 1
ATOM 10860 C CA . THR B 1 548 ? -12.352 -14.516 -15.742 1 96.25 548 THR B CA 1
ATOM 10861 C C . THR B 1 548 ? -11.75 -14.398 -17.141 1 96.25 548 THR B C 1
ATOM 10863 O O . THR B 1 548 ? -10.867 -13.57 -17.375 1 96.25 548 THR B O 1
ATOM 10866 N N . TYR B 1 549 ? -12.211 -15.227 -18.062 1 94.38 549 TYR B N 1
ATOM 10867 C CA . TYR B 1 549 ? -11.75 -15.211 -19.438 1 94.38 549 TYR B CA 1
ATOM 10868 C C . TYR B 1 549 ? -12.25 -13.961 -20.172 1 94.38 549 TYR B C 1
ATOM 10870 O O . TYR B 1 549 ? -13.398 -13.547 -19.969 1 94.38 549 TYR B O 1
ATOM 10878 N N . SER B 1 550 ? -11.422 -13.508 -21.062 1 95.38 550 SER B N 1
ATOM 10879 C CA . SER B 1 550 ? -11.812 -12.359 -21.875 1 95.38 550 SER B CA 1
ATOM 10880 C C . SER B 1 550 ? -12.75 -12.781 -23 1 95.38 550 SER B C 1
ATOM 10882 O O . SER B 1 550 ? -13.523 -11.969 -23.516 1 95.38 550 SER B O 1
ATOM 10884 N N . LEU B 1 551 ? -12.586 -14.078 -23.406 1 94.75 551 LEU B N 1
ATOM 10885 C CA . LEU B 1 551 ? -13.445 -14.617 -24.453 1 94.75 551 LEU B CA 1
ATOM 10886 C C . LEU B 1 551 ? -14.719 -15.211 -23.859 1 94.75 551 LEU B C 1
ATOM 10888 O O . LEU B 1 551 ? -14.664 -15.938 -22.875 1 94.75 551 LEU B O 1
ATOM 10892 N N . ILE B 1 552 ? -15.898 -14.867 -24.438 1 94.12 552 ILE B N 1
ATOM 10893 C CA . ILE B 1 552 ? -17.172 -15.359 -23.938 1 94.12 552 ILE B CA 1
ATOM 10894 C C . ILE B 1 552 ? -18.016 -15.891 -25.109 1 94.12 552 ILE B C 1
ATOM 10896 O O . ILE B 1 552 ? -17.625 -15.75 -26.266 1 94.12 552 ILE B O 1
ATOM 10900 N N . SER B 1 553 ? -19.094 -16.531 -24.797 1 93.81 553 SER B N 1
ATOM 10901 C CA . SER B 1 553 ? -20 -17.078 -25.812 1 93.81 553 SER B CA 1
ATOM 10902 C C . SER B 1 553 ? -20.859 -15.977 -26.422 1 93.81 553 SER B C 1
ATOM 10904 O O . SER B 1 553 ? -20.969 -14.883 -25.875 1 93.81 553 SER B O 1
ATOM 10906 N N . SER B 1 554 ? -21.406 -16.25 -27.578 1 91.88 554 SER B N 1
ATOM 10907 C CA . SER B 1 554 ? -22.297 -15.312 -28.25 1 91.88 554 SER B CA 1
ATOM 10908 C C . SER B 1 554 ? -23.516 -14.992 -27.375 1 91.88 554 SER B C 1
ATOM 10910 O O . SER B 1 554 ? -23.984 -13.852 -27.359 1 91.88 554 SER B O 1
ATOM 10912 N N . GLU B 1 555 ? -23.969 -15.93 -26.688 1 91.56 555 GLU B N 1
ATOM 10913 C CA . GLU B 1 555 ? -25.125 -15.742 -25.812 1 91.56 555 GLU B CA 1
ATOM 10914 C C . GLU B 1 555 ? -24.812 -14.766 -24.672 1 91.56 555 GLU B C 1
ATOM 10916 O O . GLU B 1 555 ? -25.594 -13.859 -24.406 1 91.56 555 GLU B O 1
ATOM 10921 N N . MET B 1 556 ? -23.734 -15 -24.094 1 91.94 556 MET B N 1
ATOM 10922 C CA . MET B 1 556 ? -23.344 -14.148 -22.984 1 91.94 556 MET B CA 1
ATOM 10923 C C . MET B 1 556 ? -23.031 -12.734 -23.453 1 91.94 556 MET B C 1
ATOM 10925 O O . MET B 1 556 ? -23.281 -11.766 -22.734 1 91.94 556 MET B O 1
ATOM 10929 N N . PHE B 1 557 ? -22.531 -12.617 -24.625 1 92.38 557 PHE B N 1
ATOM 10930 C CA . PHE B 1 557 ? -22.25 -11.305 -25.203 1 92.38 557 PHE B CA 1
ATOM 10931 C C . PHE B 1 557 ? -23.547 -10.516 -25.391 1 92.38 557 PHE B C 1
ATOM 10933 O O . PHE B 1 557 ? -23.625 -9.352 -25 1 92.38 557 PHE B O 1
ATOM 10940 N N . GLU B 1 558 ? -24.547 -11.125 -25.891 1 90 558 GLU B N 1
ATOM 10941 C CA . GLU B 1 558 ? -25.812 -10.469 -26.203 1 90 558 GLU B CA 1
ATOM 10942 C C . GLU B 1 558 ? -26.562 -10.102 -24.922 1 90 558 GLU B C 1
ATOM 10944 O O . GLU B 1 558 ? -27.406 -9.188 -24.938 1 90 558 GLU B O 1
ATOM 10949 N N . ALA B 1 559 ? -26.234 -10.719 -23.891 1 90.31 559 ALA B N 1
ATOM 10950 C CA . ALA B 1 559 ? -26.953 -10.523 -22.625 1 90.31 559 ALA B CA 1
ATOM 10951 C C . ALA B 1 559 ? -26.766 -9.109 -22.109 1 90.31 559 ALA B C 1
ATOM 10953 O O . ALA B 1 559 ? -27.703 -8.523 -21.547 1 90.31 559 ALA B O 1
ATOM 10954 N N . PHE B 1 560 ? -25.609 -8.508 -22.297 1 89.88 560 PHE B N 1
ATOM 10955 C CA . PHE B 1 560 ? -25.391 -7.203 -21.672 1 89.88 560 PHE B CA 1
ATOM 10956 C C . PHE B 1 560 ? -24.953 -6.18 -22.719 1 89.88 560 PHE B C 1
ATOM 10958 O O . PHE B 1 560 ? -24.859 -4.984 -22.422 1 89.88 560 PHE B O 1
ATOM 10965 N N . THR B 1 561 ? -24.516 -6.535 -23.812 1 77.5 561 THR B N 1
ATOM 10966 C CA . THR B 1 561 ? -24.078 -5.598 -24.844 1 77.5 561 THR B CA 1
ATOM 10967 C C . THR B 1 561 ? -24.734 -5.906 -26.172 1 77.5 561 THR B C 1
ATOM 10969 O O . THR B 1 561 ? -24.062 -6.273 -27.141 1 77.5 561 THR B O 1
ATOM 10972 N N . PRO B 1 562 ? -26 -5.68 -26.219 1 68.94 562 PRO B N 1
ATOM 10973 C CA . PRO B 1 562 ? -26.625 -6.023 -27.5 1 68.94 562 PRO B CA 1
ATOM 10974 C C . PRO B 1 562 ? -26.281 -5.035 -28.609 1 68.94 562 PRO B C 1
ATOM 10976 O O . PRO B 1 562 ? -26.141 -3.836 -28.359 1 68.94 562 PRO B O 1
ATOM 10979 N N . GLN B 1 563 ? -26.109 -5.57 -29.828 1 66.25 563 GLN B N 1
ATOM 10980 C CA . GLN B 1 563 ? -26.125 -4.871 -31.109 1 66.25 563 GLN B CA 1
ATOM 10981 C C . GLN B 1 563 ? -24.891 -3.998 -31.266 1 66.25 563 GLN B C 1
ATOM 10983 O O . GLN B 1 563 ? -24.938 -2.959 -31.938 1 66.25 563 GLN B O 1
ATOM 10988 N N . LYS B 1 564 ? -23.781 -4.391 -30.562 1 74 564 LYS B N 1
ATOM 10989 C CA . LYS B 1 564 ? -22.562 -3.621 -30.734 1 74 564 LYS B CA 1
ATOM 10990 C C . LYS B 1 564 ? -21.531 -4.395 -31.562 1 74 564 LYS B C 1
ATOM 10992 O O . LYS B 1 564 ? -21.578 -5.625 -31.609 1 74 564 LYS B O 1
ATOM 10997 N N . PRO B 1 565 ? -20.797 -3.602 -32.406 1 86.94 565 PRO B N 1
ATOM 10998 C CA . PRO B 1 565 ? -19.719 -4.297 -33.094 1 86.94 565 PRO B CA 1
ATOM 10999 C C . PRO B 1 565 ? -18.766 -5.008 -32.156 1 86.94 565 PRO B C 1
ATOM 11001 O O . PRO B 1 565 ? -18.484 -4.496 -31.062 1 86.94 565 PRO B O 1
ATOM 11004 N N . PHE B 1 566 ? -18.469 -6.25 -32.5 1 89.56 566 PHE B N 1
ATOM 11005 C CA . PHE B 1 566 ? -17.641 -7.027 -31.578 1 89.56 566 PHE B CA 1
ATOM 11006 C C . PHE B 1 566 ? -16.5 -7.691 -32.344 1 89.56 566 PHE B C 1
ATOM 11008 O O . PHE B 1 566 ? -16.469 -7.68 -33.562 1 89.56 566 PHE B O 1
ATOM 11015 N N . ILE B 1 567 ? -15.492 -8.133 -31.641 1 92.56 567 ILE B N 1
ATOM 11016 C CA . ILE B 1 567 ? -14.328 -8.828 -32.188 1 92.56 567 ILE B CA 1
ATOM 11017 C C . ILE B 1 567 ? -14.461 -10.328 -31.906 1 92.56 567 ILE B C 1
ATOM 11019 O O . ILE B 1 567 ? -14.57 -10.75 -30.75 1 92.56 567 ILE B O 1
ATOM 11023 N N . LYS B 1 568 ? -14.477 -11.109 -32.969 1 91.25 568 LYS B N 1
ATOM 11024 C CA . LYS B 1 568 ? -14.633 -12.562 -32.875 1 91.25 568 LYS B CA 1
ATOM 11025 C C . LYS B 1 568 ? -13.367 -13.281 -33.344 1 91.25 568 LYS B C 1
ATOM 11027 O O . LYS B 1 568 ? -12.719 -12.844 -34.281 1 91.25 568 LYS B O 1
ATOM 11032 N N . ILE B 1 569 ? -13.062 -14.328 -32.594 1 89.44 569 ILE B N 1
ATOM 11033 C CA . ILE B 1 569 ? -11.922 -15.133 -33 1 89.44 569 ILE B CA 1
ATOM 11034 C C . ILE B 1 569 ? -12.297 -15.992 -34.219 1 89.44 569 ILE B C 1
ATOM 11036 O O . ILE B 1 569 ? -13.398 -16.547 -34.25 1 89.44 569 ILE B O 1
ATOM 11040 N N . MET B 1 570 ? -11.406 -16.141 -35.125 1 88 570 MET B N 1
ATOM 11041 C CA . MET B 1 570 ? -11.656 -16.859 -36.375 1 88 570 MET B CA 1
ATOM 11042 C C . MET B 1 570 ? -11.766 -18.359 -36.125 1 88 570 MET B C 1
ATOM 11044 O O . MET B 1 570 ? -12.672 -19 -36.656 1 88 570 MET B O 1
ATOM 11048 N N . ASN B 1 571 ? -10.805 -19 -35.344 1 84.94 571 ASN B N 1
ATOM 11049 C CA . ASN B 1 571 ? -10.789 -20.422 -35.062 1 84.94 571 ASN B CA 1
ATOM 11050 C C . ASN B 1 571 ? -10.906 -20.688 -33.562 1 84.94 571 ASN B C 1
ATOM 11052 O O . ASN B 1 571 ? -9.914 -20.984 -32.906 1 84.94 571 ASN B O 1
ATOM 11056 N N . PRO B 1 572 ? -12.219 -20.562 -33.125 1 84.12 572 PRO B N 1
ATOM 11057 C CA . PRO B 1 572 ? -12.375 -20.75 -31.688 1 84.12 572 PRO B CA 1
ATOM 11058 C C . PRO B 1 572 ? -12.227 -22.219 -31.266 1 84.12 572 PRO B C 1
ATOM 11060 O O . PRO B 1 572 ? -12.609 -23.125 -32 1 84.12 572 PRO B O 1
ATOM 11063 N N . LEU B 1 573 ? -11.508 -22.484 -30.125 1 78.88 573 LEU B N 1
ATOM 11064 C CA . LEU B 1 573 ? -11.344 -23.828 -29.578 1 78.88 573 LEU B CA 1
ATOM 11065 C C . LEU B 1 573 ? -12.672 -24.375 -29.078 1 78.88 573 LEU B C 1
ATOM 11067 O O . LEU B 1 573 ? -12.898 -25.594 -29.094 1 78.88 573 LEU B O 1
ATOM 11071 N N . SER B 1 574 ? -13.555 -23.469 -28.547 1 85.94 574 SER B N 1
ATOM 11072 C CA . SER B 1 574 ? -14.867 -23.844 -28.047 1 85.94 574 SER B CA 1
ATOM 11073 C C . SER B 1 574 ? -15.906 -22.766 -28.344 1 85.94 574 SER B C 1
ATOM 11075 O O . SER B 1 574 ? -15.555 -21.594 -28.547 1 85.94 574 SER B O 1
ATOM 11077 N N . GLN B 1 575 ? -17.125 -23.172 -28.391 1 87.94 575 GLN B N 1
ATOM 11078 C CA . GLN B 1 575 ? -18.219 -22.25 -28.641 1 87.94 575 GLN B CA 1
ATOM 11079 C C . GLN B 1 575 ? -18.422 -21.312 -27.438 1 87.94 575 GLN B C 1
ATOM 11081 O O . GLN B 1 575 ? -19.016 -20.234 -27.578 1 87.94 575 GLN B O 1
ATOM 11086 N N . ASP B 1 576 ? -17.891 -21.703 -26.375 1 89.62 576 ASP B N 1
ATOM 11087 C CA . ASP B 1 576 ? -18.062 -20.922 -25.156 1 89.62 576 ASP B CA 1
ATOM 11088 C C . ASP B 1 576 ? -17.094 -19.75 -25.109 1 89.62 576 ASP B C 1
ATOM 11090 O O . ASP B 1 576 ? -17.25 -18.828 -24.312 1 89.62 576 ASP B O 1
ATOM 11094 N N . LYS B 1 577 ? -16.109 -19.75 -25.984 1 92.06 577 LYS B N 1
ATOM 11095 C CA . LYS B 1 577 ? -15.055 -18.734 -25.984 1 92.06 577 LYS B CA 1
ATOM 11096 C C . LYS B 1 577 ? -14.773 -18.25 -27.406 1 92.06 577 LYS B C 1
ATOM 11098 O O . LYS B 1 577 ? -13.773 -18.641 -28.016 1 92.06 577 LYS B O 1
ATOM 11103 N N . MET B 1 578 ? -15.617 -17.344 -27.906 1 93.19 578 MET B N 1
ATOM 11104 C CA . MET B 1 578 ? -15.547 -16.969 -29.312 1 93.19 578 MET B CA 1
ATOM 11105 C C . MET B 1 578 ? -15.383 -15.461 -29.484 1 93.19 578 MET B C 1
ATOM 11107 O O . MET B 1 578 ? -14.734 -15 -30.422 1 93.19 578 MET B O 1
ATOM 11111 N N . ILE B 1 579 ? -15.977 -14.68 -28.547 1 93.88 579 ILE B N 1
ATOM 11112 C CA . ILE B 1 579 ? -16.062 -13.227 -28.703 1 93.88 579 ILE B CA 1
ATOM 11113 C C . ILE B 1 579 ? -15.367 -12.539 -27.547 1 93.88 579 ILE B C 1
ATOM 11115 O O . ILE B 1 579 ? -15.508 -12.953 -26.391 1 93.88 579 ILE B O 1
ATOM 11119 N N . LEU B 1 580 ? -14.602 -11.492 -27.938 1 94.88 580 LEU B N 1
ATOM 11120 C CA . LEU B 1 580 ? -14.023 -10.68 -26.875 1 94.88 580 LEU B CA 1
ATOM 11121 C C . LEU B 1 580 ? -15.102 -9.867 -26.156 1 94.88 580 LEU B C 1
ATOM 11123 O O . LEU B 1 580 ? -15.875 -9.164 -26.812 1 94.88 580 LEU B O 1
ATOM 11127 N N . ARG B 1 581 ? -15.117 -9.961 -24.875 1 94.75 581 ARG B N 1
ATOM 11128 C CA . ARG B 1 581 ? -16.188 -9.375 -24.078 1 94.75 581 ARG B CA 1
ATOM 11129 C C . ARG B 1 581 ? -16.156 -7.852 -24.156 1 94.75 581 ARG B C 1
ATOM 11131 O O . ARG B 1 581 ? -15.086 -7.258 -24.312 1 94.75 581 ARG B O 1
ATOM 11138 N N . GLN B 1 582 ? -17.312 -7.191 -23.969 1 94.94 582 GLN B N 1
ATOM 11139 C CA . GLN B 1 582 ? -17.422 -5.738 -23.906 1 94.94 582 GLN B CA 1
ATOM 11140 C C . GLN B 1 582 ? -17.953 -5.297 -22.547 1 94.94 582 GLN B C 1
ATOM 11142 O O . GLN B 1 582 ? -18.109 -4.102 -22.281 1 94.94 582 GLN B O 1
ATOM 11147 N N . SER B 1 583 ? -18.234 -6.293 -21.688 1 95.5 583 SER B N 1
ATOM 11148 C CA . SER B 1 583 ? -18.703 -6.059 -20.312 1 95.5 583 SER B CA 1
ATOM 11149 C C . SER B 1 583 ? -18.234 -7.168 -19.391 1 95.5 583 SER B C 1
ATOM 11151 O O . SER B 1 583 ? -18.156 -8.328 -19.781 1 95.5 583 SER B O 1
ATOM 11153 N N . LEU B 1 584 ? -17.953 -6.773 -18.203 1 97.25 584 LEU B N 1
ATOM 11154 C CA . LEU B 1 584 ? -17.547 -7.754 -17.219 1 97.25 584 LEU B CA 1
ATOM 11155 C C . LEU B 1 584 ? -18.75 -8.453 -16.609 1 97.25 584 LEU B C 1
ATOM 11157 O O . LEU B 1 584 ? -18.609 -9.484 -15.945 1 97.25 584 LEU B O 1
ATOM 11161 N N . LEU B 1 585 ? -19.969 -7.949 -16.828 1 97.56 585 LEU B N 1
ATOM 11162 C CA . LEU B 1 585 ? -21.172 -8.461 -16.172 1 97.56 585 LEU B CA 1
ATOM 11163 C C . LEU B 1 585 ? -21.484 -9.875 -16.656 1 97.56 585 LEU B C 1
ATOM 11165 O O . LEU B 1 585 ? -21.938 -10.719 -15.875 1 97.56 585 LEU B O 1
ATOM 11169 N N . SER B 1 586 ? -21.188 -10.125 -17.922 1 94.88 586 SER B N 1
ATOM 11170 C CA . SER B 1 586 ? -21.406 -11.461 -18.453 1 94.88 586 SER B CA 1
ATOM 11171 C C . SER B 1 586 ? -20.594 -12.5 -17.703 1 94.88 586 SER B C 1
ATOM 11173 O O . SER B 1 586 ? -21.109 -13.547 -17.312 1 94.88 586 SER B O 1
ATOM 11175 N N . SER B 1 587 ? -19.375 -12.164 -17.531 1 95.56 587 SER B N 1
ATOM 11176 C CA . SER B 1 587 ? -18.469 -13.07 -16.844 1 95.56 587 SER B CA 1
ATOM 11177 C C . SER B 1 587 ? -18.875 -13.25 -15.383 1 95.56 587 SER B C 1
ATOM 11179 O O . SER B 1 587 ? -18.797 -14.352 -14.836 1 95.56 587 SER B O 1
ATOM 11181 N N . LEU B 1 588 ? -19.344 -12.219 -14.711 1 97.06 588 LEU B N 1
ATOM 11182 C CA . LEU B 1 588 ? -19.75 -12.305 -13.312 1 97.06 588 LEU B CA 1
ATOM 11183 C C . LEU B 1 588 ? -21 -13.172 -13.156 1 97.06 588 LEU B C 1
ATOM 11185 O O . LEU B 1 588 ? -21.141 -13.891 -12.172 1 97.06 588 LEU B O 1
ATOM 11189 N N . VAL B 1 589 ? -21.875 -13.016 -14.109 1 96.81 589 VAL B N 1
ATOM 11190 C CA . VAL B 1 589 ? -23.078 -13.844 -14.086 1 96.81 589 VAL B CA 1
ATOM 11191 C C . VAL B 1 589 ? -22.703 -15.32 -14.172 1 96.81 589 VAL B C 1
ATOM 11193 O O . VAL B 1 589 ? -23.281 -16.156 -13.477 1 96.81 589 VAL B O 1
ATOM 11196 N N . GLU B 1 590 ? -21.703 -15.586 -14.984 1 95.38 590 GLU B N 1
ATOM 11197 C CA . GLU B 1 590 ? -21.219 -16.953 -15.094 1 95.38 590 GLU B CA 1
ATOM 11198 C C . GLU B 1 590 ? -20.641 -17.438 -13.766 1 95.38 590 GLU B C 1
ATOM 11200 O O . GLU B 1 590 ? -20.875 -18.578 -13.359 1 95.38 590 GLU B O 1
ATOM 11205 N N . VAL B 1 591 ? -19.922 -16.594 -13.156 1 96.31 591 VAL B N 1
ATOM 11206 C CA . VAL B 1 591 ? -19.328 -16.906 -11.859 1 96.31 591 VAL B CA 1
ATOM 11207 C C . VAL B 1 591 ? -20.438 -17.172 -10.836 1 96.31 591 VAL B C 1
ATOM 11209 O O . VAL B 1 591 ? -20.375 -18.156 -10.086 1 96.31 591 VAL B O 1
ATOM 11212 N N . LEU B 1 592 ? -21.453 -16.344 -10.805 1 96.88 592 LEU B N 1
ATOM 11213 C CA . LEU B 1 592 ? -22.578 -16.516 -9.883 1 96.88 592 LEU B CA 1
ATOM 11214 C C . LEU B 1 592 ? -23.312 -17.828 -10.148 1 96.88 592 LEU B C 1
ATOM 11216 O O . LEU B 1 592 ? -23.641 -18.547 -9.219 1 96.88 592 LEU B O 1
ATOM 11220 N N . SER B 1 593 ? -23.516 -18.031 -11.406 1 95.75 593 SER B N 1
ATOM 11221 C CA . SER B 1 593 ? -24.188 -19.266 -11.797 1 95.75 593 SER B CA 1
ATOM 11222 C C . SER B 1 593 ? -23.438 -20.5 -11.312 1 95.75 593 SER B C 1
ATOM 11224 O O . SER B 1 593 ? -24.031 -21.438 -10.773 1 95.75 593 SER B O 1
ATOM 11226 N N . TYR B 1 594 ? -22.141 -20.422 -11.531 1 92.75 594 TYR B N 1
ATOM 11227 C CA . TYR B 1 594 ? -21.281 -21.5 -11.078 1 92.75 594 TYR B CA 1
ATOM 11228 C C . TYR B 1 594 ? -21.406 -21.719 -9.578 1 92.75 594 TYR B C 1
ATOM 11230 O O . TYR B 1 594 ? -21.562 -22.859 -9.125 1 92.75 594 TYR B O 1
ATOM 11238 N N . GLN B 1 595 ? -21.5 -20.75 -8.797 1 92.06 595 GLN B N 1
ATOM 11239 C CA . GLN B 1 595 ? -21.578 -20.828 -7.344 1 92.06 595 GLN B CA 1
ATOM 11240 C C . GLN B 1 595 ? -22.969 -21.281 -6.906 1 92.06 595 GLN B C 1
ATOM 11242 O O . GLN B 1 595 ? -23.094 -22.125 -6.016 1 92.06 595 GLN B O 1
ATOM 11247 N N . HIS B 1 596 ? -24.016 -20.781 -7.543 1 93.62 596 HIS B N 1
ATOM 11248 C CA . HIS B 1 596 ? -25.391 -21.078 -7.148 1 93.62 596 HIS B CA 1
ATOM 11249 C C . HIS B 1 596 ? -25.75 -22.531 -7.457 1 93.62 596 HIS B C 1
ATOM 11251 O O . HIS B 1 596 ? -26.484 -23.156 -6.707 1 93.62 596 HIS B O 1
ATOM 11257 N N . LYS B 1 597 ? -25.156 -23.016 -8.492 1 88.75 597 LYS B N 1
ATOM 11258 C CA . LYS B 1 597 ? -25.359 -24.422 -8.836 1 88.75 597 LYS B CA 1
ATOM 11259 C C . LYS B 1 597 ? -24.75 -25.344 -7.773 1 88.75 597 LYS B C 1
ATOM 11261 O O . LYS B 1 597 ? -25.172 -26.484 -7.617 1 88.75 597 LYS B O 1
ATOM 11266 N N . ARG B 1 598 ? -23.875 -24.781 -7.074 1 83.69 598 ARG B N 1
ATOM 11267 C CA . ARG B 1 598 ? -23.219 -25.531 -6.016 1 83.69 598 ARG B CA 1
ATOM 11268 C C . ARG B 1 598 ? -23.734 -25.109 -4.641 1 83.69 598 ARG B C 1
ATOM 11270 O O . ARG B 1 598 ? -23.078 -25.359 -3.627 1 83.69 598 ARG B O 1
ATOM 11277 N N . GLN B 1 599 ? -24.734 -24.344 -4.602 1 84.81 599 GLN B N 1
ATOM 11278 C CA . GLN B 1 599 ? -25.5 -23.969 -3.426 1 84.81 599 GLN B CA 1
ATOM 11279 C C . GLN B 1 599 ? -24.719 -23 -2.533 1 84.81 599 GLN B C 1
ATOM 11281 O O . GLN B 1 599 ? -24.828 -23.078 -1.307 1 84.81 599 GLN B O 1
ATOM 11286 N N . THR B 1 600 ? -23.938 -22.266 -3.094 1 87.06 600 THR B N 1
ATOM 11287 C CA . THR B 1 600 ? -23.281 -21.172 -2.393 1 87.06 600 THR B CA 1
ATOM 11288 C C . THR B 1 600 ? -23.969 -19.828 -2.699 1 87.06 600 THR B C 1
ATOM 11290 O O . THR B 1 600 ? -23.875 -19.328 -3.818 1 87.06 600 THR B O 1
ATOM 11293 N N . PHE B 1 601 ? -24.688 -19.219 -1.696 1 88.69 601 PHE B N 1
ATOM 11294 C CA . PHE B 1 601 ? -25.562 -18.109 -2.018 1 88.69 601 PHE B CA 1
ATOM 11295 C C . PHE B 1 601 ? -25.094 -16.812 -1.354 1 88.69 601 PHE B C 1
ATOM 11297 O O . PHE B 1 601 ? -25.547 -15.727 -1.696 1 88.69 601 PHE B O 1
ATOM 11304 N N . ASP B 1 602 ? -24.219 -16.766 -0.389 1 91.44 602 ASP B N 1
ATOM 11305 C CA . ASP B 1 602 ? -23.719 -15.555 0.256 1 91.44 602 ASP B CA 1
ATOM 11306 C C . ASP B 1 602 ? -22.359 -15.141 -0.332 1 91.44 602 ASP B C 1
ATOM 11308 O O . ASP B 1 602 ? -21.312 -15.406 0.262 1 91.44 602 ASP B O 1
ATOM 11312 N N . THR B 1 603 ? -22.547 -14.445 -1.508 1 92.94 603 THR B N 1
ATOM 11313 C CA . THR B 1 603 ? -21.297 -14.195 -2.213 1 92.94 603 THR B CA 1
ATOM 11314 C C . THR B 1 603 ? -21.156 -12.711 -2.551 1 92.94 603 THR B C 1
ATOM 11316 O O . THR B 1 603 ? -22.141 -12.008 -2.705 1 92.94 603 THR B O 1
ATOM 11319 N N . ALA B 1 604 ? -19.984 -12.188 -2.541 1 96.88 604 ALA B N 1
ATOM 11320 C CA . ALA B 1 604 ? -19.562 -10.867 -3 1 96.88 604 ALA B CA 1
ATOM 11321 C C . ALA B 1 604 ? -18.297 -10.969 -3.844 1 96.88 604 ALA B C 1
ATOM 11323 O O . ALA B 1 604 ? -17.219 -11.25 -3.32 1 96.88 604 ALA B O 1
ATOM 11324 N N . PHE B 1 605 ? -18.422 -10.742 -5.195 1 97.94 605 PHE B N 1
ATOM 11325 C CA . PHE B 1 605 ? -17.297 -10.883 -6.121 1 97.94 605 PHE B CA 1
ATOM 11326 C C . PHE B 1 605 ? -17.031 -9.57 -6.848 1 97.94 605 PHE B C 1
ATOM 11328 O O . PHE B 1 605 ? -17.953 -8.773 -7.051 1 97.94 605 PHE B O 1
ATOM 11335 N N . PHE B 1 606 ? -15.781 -9.375 -7.195 1 98.56 606 PHE B N 1
ATOM 11336 C CA . PHE B 1 606 ? -15.477 -8.25 -8.078 1 98.56 606 PHE B CA 1
ATOM 11337 C C . PHE B 1 606 ? -14.367 -8.625 -9.055 1 98.56 606 PHE B C 1
ATOM 11339 O O . PHE B 1 606 ? -13.648 -9.602 -8.844 1 98.56 606 PHE B O 1
ATOM 11346 N N . GLU B 1 607 ? -14.344 -7.926 -10.125 1 98.56 607 GLU B N 1
ATOM 11347 C CA . GLU B 1 607 ? -13.273 -8.039 -11.109 1 98.56 607 GLU B CA 1
ATOM 11348 C C . GLU B 1 607 ? -12.898 -6.668 -11.672 1 98.56 607 GLU B C 1
ATOM 11350 O O . GLU B 1 607 ? -13.773 -5.859 -11.984 1 98.56 607 GLU B O 1
ATOM 11355 N N . ILE B 1 608 ? -11.633 -6.418 -11.648 1 98.25 608 ILE B N 1
ATOM 11356 C CA . ILE B 1 608 ? -11.086 -5.316 -12.43 1 98.25 608 ILE B CA 1
ATOM 11357 C C . ILE B 1 608 ? -10.383 -5.867 -13.672 1 98.25 608 ILE B C 1
ATOM 11359 O O . ILE B 1 608 ? -9.383 -6.574 -13.555 1 98.25 608 ILE B O 1
ATOM 11363 N N . GLY B 1 609 ? -10.922 -5.602 -14.781 1 97.19 609 GLY B N 1
ATOM 11364 C CA . GLY B 1 609 ? -10.398 -6.188 -16.016 1 97.19 609 GLY B CA 1
ATOM 11365 C C . GLY B 1 609 ? -10.68 -5.348 -17.234 1 97.19 609 GLY B C 1
ATOM 11366 O O . GLY B 1 609 ? -11.391 -4.344 -17.172 1 97.19 609 GLY B O 1
ATOM 11367 N N . LYS B 1 610 ? -10.211 -5.812 -18.328 1 96.25 610 LYS B N 1
ATOM 11368 C CA . LYS B 1 610 ? -10.336 -5.074 -19.594 1 96.25 610 LYS B CA 1
ATOM 11369 C C . LYS B 1 610 ? -11.562 -5.523 -20.375 1 96.25 610 LYS B C 1
ATOM 11371 O O . LYS B 1 610 ? -11.984 -6.68 -20.266 1 96.25 610 LYS B O 1
ATOM 11376 N N . THR B 1 611 ? -12.117 -4.656 -21.031 1 94.44 611 THR B N 1
ATOM 11377 C CA . THR B 1 611 ? -13.156 -4.871 -22.031 1 94.44 611 THR B CA 1
ATOM 11378 C C . THR B 1 611 ? -12.688 -4.387 -23.406 1 94.44 611 THR B C 1
ATOM 11380 O O . THR B 1 611 ? -11.852 -3.48 -23.5 1 94.44 611 THR B O 1
ATOM 11383 N N . TYR B 1 612 ? -13.25 -5.016 -24.438 1 94 612 TYR B N 1
ATOM 11384 C CA . TYR B 1 612 ? -12.641 -4.836 -25.75 1 94 612 TYR B CA 1
ATOM 11385 C C . TYR B 1 612 ? -13.664 -4.336 -26.766 1 94 612 TYR B C 1
ATOM 11387 O O . TYR B 1 612 ? -14.703 -4.965 -26.953 1 94 612 TYR B O 1
ATOM 11395 N N . PHE B 1 613 ? -13.305 -3.25 -27.344 1 91 613 PHE B N 1
ATOM 11396 C CA . PHE B 1 613 ? -14.055 -2.676 -28.453 1 91 613 PHE B CA 1
ATOM 11397 C C . PHE B 1 613 ? -13.219 -2.648 -29.719 1 91 613 PHE B C 1
ATOM 11399 O O . PHE B 1 613 ? -11.992 -2.783 -29.672 1 91 613 PHE B O 1
ATOM 11406 N N . PRO B 1 614 ? -13.82 -2.697 -30.922 1 89.62 614 PRO B N 1
ATOM 11407 C CA . PRO B 1 614 ? -13.047 -2.77 -32.156 1 89.62 614 PRO B CA 1
ATOM 11408 C C . PRO B 1 614 ? -11.883 -1.78 -32.188 1 89.62 614 PRO B C 1
ATOM 11410 O O . PRO B 1 614 ? -10.789 -2.123 -32.625 1 89.62 614 PRO B O 1
ATOM 11413 N N . ASN B 1 615 ? -11.984 -0.59 -31.578 1 88.44 615 ASN B N 1
ATOM 11414 C CA . ASN B 1 615 ? -10.922 0.397 -31.734 1 88.44 615 ASN B CA 1
ATOM 11415 C C . ASN B 1 615 ? -10.328 0.785 -30.375 1 88.44 615 ASN B C 1
ATOM 11417 O O . ASN B 1 615 ? -9.523 1.712 -30.297 1 88.44 615 ASN B O 1
ATOM 11421 N N . GLN B 1 616 ? -10.711 0.023 -29.344 1 90.88 616 GLN B N 1
ATOM 11422 C CA . GLN B 1 616 ? -10.188 0.47 -28.062 1 90.88 616 GLN B CA 1
ATOM 11423 C C . GLN B 1 616 ? -10.375 -0.604 -26.984 1 90.88 616 GLN B C 1
ATOM 11425 O O . GLN B 1 616 ? -11.273 -1.443 -27.094 1 90.88 616 GLN B O 1
ATOM 11430 N N . GLU B 1 617 ? -9.453 -0.525 -26.047 1 92.62 617 GLU B N 1
ATOM 11431 C CA . GLU B 1 617 ? -9.555 -1.31 -24.812 1 92.62 617 GLU B CA 1
ATOM 11432 C C . GLU B 1 617 ? -9.836 -0.416 -23.609 1 92.62 617 GLU B C 1
ATOM 11434 O O . GLU B 1 617 ? -9.289 0.684 -23.5 1 92.62 617 GLU B O 1
ATOM 11439 N N . THR B 1 618 ? -10.797 -0.89 -22.828 1 93.31 618 THR B N 1
ATOM 11440 C CA . THR B 1 618 ? -11.148 -0.093 -21.656 1 93.31 618 THR B CA 1
ATOM 11441 C C . THR B 1 618 ? -11.023 -0.922 -20.375 1 93.31 618 THR B C 1
ATOM 11443 O O . THR B 1 618 ? -11.156 -2.148 -20.406 1 93.31 618 THR B O 1
ATOM 11446 N N . LEU B 1 619 ? -10.648 -0.234 -19.328 1 96.75 619 LEU B N 1
ATOM 11447 C CA . LEU B 1 619 ? -10.594 -0.869 -18.016 1 96.75 619 LEU B CA 1
ATOM 11448 C C . LEU B 1 619 ? -11.898 -0.653 -17.25 1 96.75 619 LEU B C 1
ATOM 11450 O O . LEU B 1 619 ? -12.438 0.454 -17.234 1 96.75 619 LEU B O 1
ATOM 11454 N N . SER B 1 620 ? -12.375 -1.736 -16.625 1 97.06 620 SER B N 1
ATOM 11455 C CA . SER B 1 620 ? -13.633 -1.647 -15.906 1 97.06 620 SER B CA 1
ATOM 11456 C C . SER B 1 620 ? -13.555 -2.369 -14.57 1 97.06 620 SER B C 1
ATOM 11458 O O . SER B 1 620 ? -12.727 -3.258 -14.383 1 97.06 620 SER B O 1
ATOM 11460 N N . LEU B 1 621 ? -14.352 -1.909 -13.648 1 98.38 621 LEU B N 1
ATOM 11461 C CA . LEU B 1 621 ? -14.648 -2.592 -12.391 1 98.38 621 LEU B CA 1
ATOM 11462 C C . LEU B 1 621 ? -16.078 -3.121 -12.383 1 98.38 621 LEU B C 1
ATOM 11464 O O . LEU B 1 621 ? -17.016 -2.381 -12.672 1 98.38 621 LEU B O 1
ATOM 11468 N N . ALA B 1 622 ? -16.188 -4.371 -12.117 1 98.56 622 ALA B N 1
ATOM 11469 C CA . ALA B 1 622 ? -17.516 -4.949 -11.922 1 98.56 622 ALA B CA 1
ATOM 11470 C C . ALA B 1 622 ? -17.578 -5.738 -10.617 1 98.56 622 ALA B C 1
ATOM 11472 O O . ALA B 1 622 ? -16.578 -6.336 -10.195 1 98.56 622 ALA B O 1
ATOM 11473 N N . PHE B 1 623 ? -18.703 -5.656 -9.961 1 98.31 623 PHE B N 1
ATOM 11474 C CA . PHE B 1 623 ? -18.875 -6.48 -8.766 1 98.31 623 PHE B CA 1
ATOM 11475 C C . PHE B 1 623 ? -20.312 -6.965 -8.641 1 98.31 623 PHE B C 1
ATOM 11477 O O . PHE B 1 623 ? -21.219 -6.418 -9.281 1 98.31 623 PHE B O 1
ATOM 11484 N N . ALA B 1 624 ? -20.516 -8.031 -7.977 1 98 624 ALA B N 1
ATOM 11485 C CA . ALA B 1 624 ? -21.797 -8.703 -7.809 1 98 624 ALA B CA 1
ATOM 11486 C C . ALA B 1 624 ? -22.031 -9.086 -6.352 1 98 624 ALA B C 1
ATOM 11488 O O . ALA B 1 624 ? -21.109 -9.508 -5.656 1 98 624 ALA B O 1
ATOM 11489 N N . LEU B 1 625 ? -23.281 -8.891 -5.914 1 96.88 625 LEU B N 1
ATOM 11490 C CA . LEU B 1 625 ? -23.719 -9.266 -4.574 1 96.88 625 LEU B CA 1
ATOM 11491 C C . LEU B 1 625 ? -24.938 -10.195 -4.645 1 96.88 625 LEU B C 1
ATOM 11493 O O . LEU B 1 625 ? -25.828 -10 -5.48 1 96.88 625 LEU B O 1
ATOM 11497 N N . ASN B 1 626 ? -24.938 -11.125 -3.793 1 96.06 626 ASN B N 1
ATOM 11498 C CA . ASN B 1 626 ? -26.094 -12 -3.646 1 96.06 626 ASN B CA 1
ATOM 11499 C C . ASN B 1 626 ? -26.188 -12.578 -2.236 1 96.06 626 ASN B C 1
ATOM 11501 O O . ASN B 1 626 ? -25.156 -12.75 -1.565 1 96.06 626 ASN B O 1
ATOM 11505 N N . GLY B 1 627 ? -27.406 -12.789 -1.796 1 94.75 627 GLY B N 1
ATOM 11506 C CA . GLY B 1 627 ? -27.609 -13.359 -0.472 1 94.75 627 GLY B CA 1
ATOM 11507 C C . GLY B 1 627 ? -27.312 -12.383 0.648 1 94.75 627 GLY B C 1
ATOM 11508 O O . GLY B 1 627 ? -27.641 -11.195 0.549 1 94.75 627 GLY B O 1
ATOM 11509 N N . HIS B 1 628 ? -26.766 -12.883 1.674 1 93.38 628 HIS B N 1
ATOM 11510 C CA . HIS B 1 628 ? -26.375 -12.023 2.789 1 93.38 628 HIS B CA 1
ATOM 11511 C C . HIS B 1 628 ? -24.984 -11.438 2.586 1 93.38 628 HIS B C 1
ATOM 11513 O O . HIS B 1 628 ? -24.016 -12.18 2.406 1 93.38 628 HIS B O 1
ATOM 11519 N N . PHE B 1 629 ? -24.922 -10.117 2.562 1 92.31 629 PHE B N 1
ATOM 11520 C CA . PHE B 1 629 ? -23.625 -9.461 2.49 1 92.31 629 PHE B CA 1
ATOM 11521 C C . PHE B 1 629 ? -22.875 -9.602 3.809 1 92.31 629 PHE B C 1
ATOM 11523 O O . PHE B 1 629 ? -21.656 -9.766 3.818 1 92.31 629 PHE B O 1
ATOM 11530 N N . LEU B 1 630 ? -23.625 -9.469 4.887 1 90.12 630 LEU B N 1
ATOM 11531 C CA . LEU B 1 630 ? -23.141 -9.781 6.23 1 90.12 630 LEU B CA 1
ATOM 11532 C C . LEU B 1 630 ? -24.031 -10.828 6.895 1 90.12 630 LEU B C 1
ATOM 11534 O O . LEU B 1 630 ? -25.234 -10.641 7.008 1 90.12 630 LEU B O 1
ATOM 11538 N N . ASN B 1 631 ? -23.359 -11.93 7.207 1 87.5 631 ASN B N 1
ATOM 11539 C CA . ASN B 1 631 ? -24.031 -13.008 7.914 1 87.5 631 ASN B CA 1
ATOM 11540 C C . ASN B 1 631 ? -23.578 -13.109 9.367 1 87.5 631 ASN B C 1
ATOM 11542 O O . ASN B 1 631 ? -22.422 -13.461 9.633 1 87.5 631 ASN B O 1
ATOM 11546 N N . SER B 1 632 ? -24.516 -12.867 10.281 1 86.25 632 SER B N 1
ATOM 11547 C CA . SER B 1 632 ? -24.141 -12.812 11.695 1 86.25 632 SER B CA 1
ATOM 11548 C C . SER B 1 632 ? -24.594 -14.07 12.43 1 86.25 632 SER B C 1
ATOM 11550 O O . SER B 1 632 ? -24.422 -14.172 13.648 1 86.25 632 SER B O 1
ATOM 11552 N N . LEU B 1 633 ? -25.25 -14.984 11.695 1 86.88 633 LEU B N 1
ATOM 11553 C CA . LEU B 1 633 ? -25.641 -16.281 12.234 1 86.88 633 LEU B CA 1
ATOM 11554 C C . LEU B 1 633 ? -26.609 -16.109 13.406 1 86.88 633 LEU B C 1
ATOM 11556 O O . LEU B 1 633 ? -27.672 -15.516 13.266 1 86.88 633 LEU B O 1
ATOM 11560 N N . TRP B 1 634 ? -26.172 -16.578 14.641 1 87.62 634 TRP B N 1
ATOM 11561 C CA . TRP B 1 634 ? -27.094 -16.594 15.773 1 87.62 634 TRP B CA 1
ATOM 11562 C C . TRP B 1 634 ? -27.344 -15.172 16.281 1 87.62 634 TRP B C 1
ATOM 11564 O O . TRP B 1 634 ? -28.344 -14.914 16.953 1 87.62 634 TRP B O 1
ATOM 11574 N N . HIS B 1 635 ? -26.438 -14.266 15.914 1 86.69 635 HIS B N 1
ATOM 11575 C CA . HIS B 1 635 ? -26.547 -12.891 16.375 1 86.69 635 HIS B CA 1
ATOM 11576 C C . HIS B 1 635 ? -27.703 -12.164 15.672 1 86.69 635 HIS B C 1
ATOM 11578 O O . HIS B 1 635 ? -28.219 -11.172 16.188 1 86.69 635 HIS B O 1
ATOM 11584 N N . LYS B 1 636 ? -28.094 -12.539 14.508 1 84.94 636 LYS B N 1
ATOM 11585 C CA . LYS B 1 636 ? -29.281 -12.125 13.75 1 84.94 636 LYS B CA 1
ATOM 11586 C C . LYS B 1 636 ? -29.203 -10.641 13.391 1 84.94 636 LYS B C 1
ATOM 11588 O O . LYS B 1 636 ? -30.188 -9.906 13.57 1 84.94 636 LYS B O 1
ATOM 11593 N N . GLN B 1 637 ? -28.109 -10.148 13.07 1 89 637 GLN B N 1
ATOM 11594 C CA . GLN B 1 637 ? -27.906 -8.812 12.523 1 89 637 GLN B CA 1
ATOM 11595 C C . GLN B 1 637 ? -27.344 -8.883 11.102 1 89 637 GLN B C 1
ATOM 11597 O O . GLN B 1 637 ? -26.281 -8.32 10.812 1 89 637 GLN B O 1
ATOM 11602 N N . ASP B 1 638 ? -28.094 -9.492 10.328 1 90.75 638 ASP B N 1
ATOM 11603 C CA . ASP B 1 638 ? -27.672 -9.734 8.953 1 90.75 638 ASP B CA 1
ATOM 11604 C C . ASP B 1 638 ? -27.938 -8.516 8.078 1 90.75 638 ASP B C 1
ATOM 11606 O O . ASP B 1 638 ? -28.781 -7.676 8.406 1 90.75 638 ASP B O 1
ATOM 11610 N N . VAL B 1 639 ? -27.172 -8.367 7.094 1 93.12 639 VAL B N 1
ATOM 11611 C CA . VAL B 1 639 ? -27.391 -7.406 6.02 1 93.12 639 VAL B CA 1
ATOM 11612 C C . VAL B 1 639 ? -27.594 -8.141 4.699 1 93.12 639 VAL B C 1
ATOM 11614 O O . VAL B 1 639 ? -26.672 -8.789 4.199 1 93.12 639 VAL B O 1
ATOM 11617 N N . SER B 1 640 ? -28.719 -8.055 4.18 1 94.94 640 SER B N 1
ATOM 11618 C CA . SER B 1 640 ? -29.031 -8.711 2.912 1 94.94 640 SER B CA 1
ATOM 11619 C C . SER B 1 640 ? -28.609 -7.848 1.728 1 94.94 640 SER B C 1
ATOM 11621 O O . SER B 1 640 ? -28.766 -6.625 1.762 1 94.94 640 SER B O 1
ATOM 11623 N N . SER B 1 641 ? -28.141 -8.555 0.736 1 95.12 641 SER B N 1
ATOM 11624 C CA . SER B 1 641 ? -27.812 -7.832 -0.489 1 95.12 641 SER B CA 1
ATOM 11625 C C . SER B 1 641 ? -29.047 -7.168 -1.091 1 95.12 641 SER B C 1
ATOM 11627 O O . SER B 1 641 ? -30.141 -7.738 -1.066 1 95.12 641 SER B O 1
ATOM 11629 N N . SER B 1 642 ? -28.891 -5.961 -1.511 1 95.69 642 SER B N 1
ATOM 11630 C CA . SER B 1 642 ? -29.953 -5.176 -2.127 1 95.69 642 SER B CA 1
ATOM 11631 C C . SER B 1 642 ? -29.375 -4.109 -3.061 1 95.69 642 SER B C 1
ATOM 11633 O O . SER B 1 642 ? -28.156 -3.926 -3.129 1 95.69 642 SER B O 1
ATOM 11635 N N . PHE B 1 643 ? -30.266 -3.561 -3.754 1 95.88 643 PHE B N 1
ATOM 11636 C CA . PHE B 1 643 ? -29.875 -2.459 -4.621 1 95.88 643 PHE B CA 1
ATOM 11637 C C . PHE B 1 643 ? -29.188 -1.359 -3.82 1 95.88 643 PHE B C 1
ATOM 11639 O O . PHE B 1 643 ? -28.172 -0.81 -4.254 1 95.88 643 PHE B O 1
ATOM 11646 N N . PHE B 1 644 ? -29.672 -1.141 -2.684 1 94.25 644 PHE B N 1
ATOM 11647 C CA . PHE B 1 644 ? -29.203 -0.015 -1.891 1 94.25 644 PHE B CA 1
ATOM 11648 C C . PHE B 1 644 ? -27.875 -0.353 -1.213 1 94.25 644 PHE B C 1
ATOM 11650 O O . PHE B 1 644 ? -27.031 0.522 -1.021 1 94.25 644 PHE B O 1
ATOM 11657 N N . VAL B 1 645 ? -27.656 -1.63 -0.795 1 95.25 645 VAL B N 1
ATOM 11658 C CA . VAL B 1 645 ? -26.359 -2.055 -0.3 1 95.25 645 VAL B CA 1
ATOM 11659 C C . VAL B 1 645 ? -25.312 -1.909 -1.405 1 95.25 645 VAL B C 1
ATOM 11661 O O . VAL B 1 645 ? -24.203 -1.414 -1.165 1 95.25 645 VAL B O 1
ATOM 11664 N N . THR B 1 646 ? -25.703 -2.289 -2.604 1 96.75 646 THR B N 1
ATOM 11665 C CA . THR B 1 646 ? -24.828 -2.146 -3.762 1 96.75 646 THR B CA 1
ATOM 11666 C C . THR B 1 646 ? -24.484 -0.68 -4 1 96.75 646 THR B C 1
ATOM 11668 O O . THR B 1 646 ? -23.328 -0.347 -4.289 1 96.75 646 THR B O 1
ATOM 11671 N N . LYS B 1 647 ? -25.453 0.135 -3.877 1 95.69 647 LYS B N 1
ATOM 11672 C CA . LYS B 1 647 ? -25.25 1.573 -4.008 1 95.69 647 LYS B CA 1
ATOM 11673 C C . LYS B 1 647 ? -24.297 2.086 -2.932 1 95.69 647 LYS B C 1
ATOM 11675 O O . LYS B 1 647 ? -23.438 2.936 -3.205 1 95.69 647 LYS B O 1
ATOM 11680 N N . GLY B 1 648 ? -24.484 1.596 -1.706 1 94.88 648 GLY B N 1
ATOM 11681 C CA . GLY B 1 648 ? -23.578 1.979 -0.632 1 94.88 648 GLY B CA 1
ATOM 11682 C C . GLY B 1 648 ? -22.125 1.641 -0.923 1 94.88 648 GLY B C 1
ATOM 11683 O O . GLY B 1 648 ? -21.234 2.445 -0.655 1 94.88 648 GLY B O 1
ATOM 11684 N N . ILE B 1 649 ? -21.906 0.475 -1.452 1 95.88 649 ILE B N 1
ATOM 11685 C CA . ILE B 1 649 ? -20.562 0.06 -1.841 1 95.88 649 ILE B CA 1
ATOM 11686 C C . ILE B 1 649 ? -20.031 0.99 -2.93 1 95.88 649 ILE B C 1
ATOM 11688 O O . ILE B 1 649 ? -18.875 1.424 -2.873 1 95.88 649 ILE B O 1
ATOM 11692 N N . LEU B 1 650 ? -20.844 1.327 -3.852 1 96.69 650 LEU B N 1
ATOM 11693 C CA . LEU B 1 650 ? -20.453 2.221 -4.938 1 96.69 650 LEU B CA 1
ATOM 11694 C C . LEU B 1 650 ? -20.109 3.604 -4.406 1 96.69 650 LEU B C 1
ATOM 11696 O O . LEU B 1 650 ? -19.188 4.254 -4.91 1 96.69 650 LEU B O 1
ATOM 11700 N N . GLU B 1 651 ? -20.844 4.039 -3.445 1 94.81 651 GLU B N 1
ATOM 11701 C CA . GLU B 1 651 ? -20.562 5.336 -2.838 1 94.81 651 GLU B CA 1
ATOM 11702 C C . GLU B 1 651 ? -19.188 5.328 -2.158 1 94.81 651 GLU B C 1
ATOM 11704 O O . GLU B 1 651 ? -18.453 6.32 -2.209 1 94.81 651 GLU B O 1
ATOM 11709 N N . LYS B 1 652 ? -18.906 4.223 -1.517 1 95.19 652 LYS B N 1
ATOM 11710 C CA . LYS B 1 652 ? -17.578 4.086 -0.92 1 95.19 652 LYS B CA 1
ATOM 11711 C C . LYS B 1 652 ? -16.484 4.125 -1.988 1 95.19 652 LYS B C 1
ATOM 11713 O O . LYS B 1 652 ? -15.453 4.777 -1.808 1 95.19 652 LYS B O 1
ATOM 11718 N N . ILE B 1 653 ? -16.703 3.479 -3.08 1 96.25 653 ILE B N 1
ATOM 11719 C CA . ILE B 1 653 ? -15.773 3.455 -4.199 1 96.25 653 ILE B CA 1
ATOM 11720 C C . ILE B 1 653 ? -15.617 4.863 -4.766 1 96.25 653 ILE B C 1
ATOM 11722 O O . ILE B 1 653 ? -14.492 5.316 -5.016 1 96.25 653 ILE B O 1
ATOM 11726 N N . SER B 1 654 ? -16.703 5.578 -4.957 1 95.06 654 SER B N 1
ATOM 11727 C CA . SER B 1 654 ? -16.688 6.93 -5.508 1 95.06 654 SER B CA 1
ATOM 11728 C C . SER B 1 654 ? -15.914 7.883 -4.598 1 95.06 654 SER B C 1
ATOM 11730 O O . SER B 1 654 ? -15.156 8.727 -5.078 1 95.06 654 SER B O 1
ATOM 11732 N N . ALA B 1 655 ? -16.172 7.719 -3.279 1 91.94 655 ALA B N 1
ATOM 11733 C CA . ALA B 1 655 ? -15.453 8.547 -2.314 1 91.94 655 ALA B CA 1
ATOM 11734 C C . ALA B 1 655 ? -13.945 8.305 -2.393 1 91.94 655 ALA B C 1
ATOM 11736 O O . ALA B 1 655 ? -13.156 9.25 -2.357 1 91.94 655 ALA B O 1
ATOM 11737 N N . PHE B 1 656 ? -13.539 7.113 -2.57 1 93.38 656 PHE B N 1
ATOM 11738 C CA . PHE B 1 656 ? -12.133 6.75 -2.693 1 93.38 656 PHE B CA 1
ATOM 11739 C C . PHE B 1 656 ? -11.523 7.363 -3.947 1 93.38 656 PHE B C 1
ATOM 11741 O O . PHE B 1 656 ? -10.414 7.906 -3.904 1 93.38 656 PHE B O 1
ATOM 11748 N N . LEU B 1 657 ? -12.266 7.246 -5 1 93.19 657 LEU B N 1
ATOM 11749 C CA . LEU B 1 657 ? -11.758 7.73 -6.281 1 93.19 657 LEU B CA 1
ATOM 11750 C C . LEU B 1 657 ? -11.836 9.25 -6.359 1 93.19 657 LEU B C 1
ATOM 11752 O O . LEU B 1 657 ? -11.258 9.859 -7.262 1 93.19 657 LEU B O 1
ATOM 11756 N N . GLY B 1 658 ? -12.625 9.867 -5.469 1 89.94 658 GLY B N 1
ATOM 11757 C CA . GLY B 1 658 ? -12.75 11.312 -5.445 1 89.94 658 GLY B CA 1
ATOM 11758 C C . GLY B 1 658 ? -13.695 11.852 -6.5 1 89.94 658 GLY B C 1
ATOM 11759 O O . GLY B 1 658 ? -13.461 12.914 -7.066 1 89.94 658 GLY B O 1
ATOM 11760 N N . ILE B 1 659 ? -14.711 11.047 -6.809 1 90.88 659 ILE B N 1
ATOM 11761 C CA . ILE B 1 659 ? -15.68 11.477 -7.809 1 90.88 659 ILE B CA 1
ATOM 11762 C C . ILE B 1 659 ? -17.078 11.445 -7.219 1 90.88 659 ILE B C 1
ATOM 11764 O O . ILE B 1 659 ? -17.328 10.773 -6.211 1 90.88 659 ILE B O 1
ATOM 11768 N N . THR B 1 660 ? -17.969 12.18 -7.848 1 90.31 660 THR B N 1
ATOM 11769 C CA . THR B 1 660 ? -19.391 12.172 -7.469 1 90.31 660 THR B CA 1
ATOM 11770 C C . THR B 1 660 ? -20.234 11.578 -8.586 1 90.31 660 THR B C 1
ATOM 11772 O O . THR B 1 660 ? -20.25 12.086 -9.711 1 90.31 660 THR B O 1
ATOM 11775 N N . LEU B 1 661 ? -20.938 10.516 -8.219 1 93.19 661 LEU B N 1
ATOM 11776 C CA . LEU B 1 661 ? -21.781 9.82 -9.188 1 93.19 661 LEU B CA 1
ATOM 11777 C C . LEU B 1 661 ? -23.25 10.234 -9.047 1 93.19 661 LEU B C 1
ATOM 11779 O O . LEU B 1 661 ? -23.734 10.43 -7.93 1 93.19 661 LEU B O 1
ATOM 11783 N N . THR B 1 662 ? -23.828 10.375 -10.203 1 93.38 662 THR B N 1
ATOM 11784 C CA . THR B 1 662 ? -25.281 10.57 -10.25 1 93.38 662 THR B CA 1
ATOM 11785 C C . THR B 1 662 ? -25.969 9.336 -10.828 1 93.38 662 THR B C 1
ATOM 11787 O O . THR B 1 662 ? -25.469 8.727 -11.773 1 93.38 662 THR B O 1
ATOM 11790 N N . TYR B 1 663 ? -27.094 8.969 -10.242 1 94.69 663 TYR B N 1
ATOM 11791 C CA . TYR B 1 663 ? -27.844 7.785 -10.641 1 94.69 663 TYR B CA 1
ATOM 11792 C C . TYR B 1 663 ? -29.047 8.172 -11.492 1 94.69 663 TYR B C 1
ATOM 11794 O O . TYR B 1 663 ? -29.906 8.945 -11.055 1 94.69 663 TYR B O 1
ATOM 11802 N N . GLN B 1 664 ? -29.094 7.641 -12.695 1 93.62 664 GLN B N 1
ATOM 11803 C CA . GLN B 1 664 ? -30.203 7.91 -13.594 1 93.62 664 GLN B CA 1
ATOM 11804 C C . GLN B 1 664 ? -31.016 6.648 -13.852 1 93.62 664 GLN B C 1
ATOM 11806 O O . GLN B 1 664 ? -30.516 5.68 -14.422 1 93.62 664 GLN B O 1
ATOM 11811 N N . LYS B 1 665 ? -32.25 6.734 -13.469 1 92.88 665 LYS B N 1
ATOM 11812 C CA . LYS B 1 665 ? -33.156 5.605 -13.711 1 92.88 665 LYS B CA 1
ATOM 11813 C C . LYS B 1 665 ? -33.25 5.301 -15.203 1 92.88 665 LYS B C 1
ATOM 11815 O O . LYS B 1 665 ? -33.312 6.215 -16.031 1 92.88 665 LYS B O 1
ATOM 11820 N N . THR B 1 666 ? -33.188 3.99 -15.531 1 93.56 666 THR B N 1
ATOM 11821 C CA . THR B 1 666 ? -33.281 3.576 -16.922 1 93.56 666 THR B CA 1
ATOM 11822 C C . THR B 1 666 ? -33.969 2.229 -17.047 1 93.56 666 THR B C 1
ATOM 11824 O O . THR B 1 666 ? -34.312 1.595 -16.047 1 93.56 666 THR B O 1
ATOM 11827 N N . GLN B 1 667 ? -34.406 1.917 -18.203 1 92.38 667 GLN B N 1
ATOM 11828 C CA . GLN B 1 667 ? -34.969 0.607 -18.531 1 92.38 667 GLN B CA 1
ATOM 11829 C C . GLN B 1 667 ? -34.281 0.026 -19.781 1 92.38 667 GLN B C 1
ATOM 11831 O O . GLN B 1 667 ? -34.875 -0.854 -20.438 1 92.38 667 GLN B O 1
ATOM 11836 N N . GLN B 1 668 ? -33.156 0.503 -20.016 1 89.38 668 GLN B N 1
ATOM 11837 C CA . GLN B 1 668 ? -32.531 0.19 -21.281 1 89.38 668 GLN B CA 1
ATOM 11838 C C . GLN B 1 668 ? -31.828 -1.166 -21.234 1 89.38 668 GLN B C 1
ATOM 11840 O O . GLN B 1 668 ? -31.547 -1.771 -22.266 1 89.38 668 GLN B O 1
ATOM 11845 N N . HIS B 1 669 ? -31.562 -1.656 -20.062 1 91.94 669 HIS B N 1
ATOM 11846 C CA . HIS B 1 669 ? -30.812 -2.906 -19.938 1 91.94 669 HIS B CA 1
ATOM 11847 C C . HIS B 1 669 ? -31.766 -4.078 -19.688 1 91.94 669 HIS B C 1
ATOM 11849 O O . HIS B 1 669 ? -32.281 -4.238 -18.594 1 91.94 669 HIS B O 1
ATOM 11855 N N . SER B 1 670 ? -31.875 -4.898 -20.656 1 90.56 670 SER B N 1
ATOM 11856 C CA . SER B 1 670 ? -32.938 -5.918 -20.688 1 90.56 670 SER B CA 1
ATOM 11857 C C . SER B 1 670 ? -32.688 -6.984 -19.609 1 90.56 670 SER B C 1
ATOM 11859 O O . SER B 1 670 ? -33.625 -7.609 -19.141 1 90.56 670 SER B O 1
ATOM 11861 N N . ASN B 1 671 ? -31.469 -7.141 -19.219 1 93.31 671 ASN B N 1
ATOM 11862 C CA . ASN B 1 671 ? -31.188 -8.234 -18.297 1 93.31 671 ASN B CA 1
ATOM 11863 C C . ASN B 1 671 ? -31.141 -7.742 -16.844 1 93.31 671 ASN B C 1
ATOM 11865 O O . ASN B 1 671 ? -30.75 -8.492 -15.953 1 93.31 671 ASN B O 1
ATOM 11869 N N . PHE B 1 672 ? -31.516 -6.551 -16.656 1 96.06 672 PHE B N 1
ATOM 11870 C CA . PHE B 1 672 ? -31.781 -6.008 -15.336 1 96.06 672 PHE B CA 1
ATOM 11871 C C . PHE B 1 672 ? -33.281 -5.848 -15.109 1 96.06 672 PHE B C 1
ATOM 11873 O O . PHE B 1 672 ? -34.031 -5.676 -16.062 1 96.06 672 PHE B O 1
ATOM 11880 N N . HIS B 1 673 ? -33.625 -5.945 -13.875 1 96.38 673 HIS B N 1
ATOM 11881 C CA . HIS B 1 673 ? -35.031 -5.664 -13.531 1 96.38 673 HIS B CA 1
ATOM 11882 C C . HIS B 1 673 ? -35.438 -4.254 -13.953 1 96.38 673 HIS B C 1
ATOM 11884 O O . HIS B 1 673 ? -34.719 -3.287 -13.648 1 96.38 673 HIS B O 1
ATOM 11890 N N . PRO B 1 674 ? -36.5 -4.102 -14.664 1 94.31 674 PRO B N 1
ATOM 11891 C CA . PRO B 1 674 ? -36.875 -2.797 -15.211 1 94.31 674 PRO B CA 1
ATOM 11892 C C . PRO B 1 674 ? -37.094 -1.749 -14.133 1 94.31 674 PRO B C 1
ATOM 11894 O O . PRO B 1 674 ? -36.875 -0.56 -14.352 1 94.31 674 PRO B O 1
ATOM 11897 N N . GLY B 1 675 ? -37.469 -2.191 -13.008 1 92.31 675 GLY B N 1
ATOM 11898 C CA . GLY B 1 675 ? -37.781 -1.246 -11.945 1 92.31 675 GLY B CA 1
ATOM 11899 C C . GLY B 1 675 ? -36.594 -1.016 -11.016 1 92.31 675 GLY B C 1
ATOM 11900 O O . GLY B 1 675 ? -36.656 -0.177 -10.117 1 92.31 675 GLY B O 1
ATOM 11901 N N . MET B 1 676 ? -35.5 -1.682 -11.219 1 95.44 676 MET B N 1
ATOM 11902 C CA . MET B 1 676 ? -34.375 -1.588 -10.305 1 95.44 676 MET B CA 1
ATOM 11903 C C . MET B 1 676 ? -33.062 -1.567 -11.078 1 95.44 676 MET B C 1
ATOM 11905 O O . MET B 1 676 ? -32.25 -2.473 -10.93 1 95.44 676 MET B O 1
ATOM 11909 N N . GLN B 1 677 ? -32.906 -0.546 -11.867 1 96.75 677 GLN B N 1
ATOM 11910 C CA . GLN B 1 677 ? -31.656 -0.325 -12.609 1 96.75 677 GLN B CA 1
ATOM 11911 C C . GLN B 1 677 ? -31.391 1.164 -12.82 1 96.75 677 GLN B C 1
ATOM 11913 O O . GLN B 1 677 ? -32.344 1.959 -12.883 1 96.75 677 GLN B O 1
ATOM 11918 N N . ALA B 1 678 ? -30.109 1.496 -12.906 1 97.19 678 ALA B N 1
ATOM 11919 C CA . ALA B 1 678 ? -29.734 2.896 -13.102 1 97.19 678 ALA B CA 1
ATOM 11920 C C . ALA B 1 678 ? -28.406 3.016 -13.844 1 97.19 678 ALA B C 1
ATOM 11922 O O . ALA B 1 678 ? -27.531 2.17 -13.695 1 97.19 678 ALA B O 1
ATOM 11923 N N . ASN B 1 679 ? -28.328 4.027 -14.664 1 97.25 679 ASN B N 1
ATOM 11924 C CA . ASN B 1 679 ? -27.047 4.422 -15.234 1 97.25 679 ASN B CA 1
ATOM 11925 C C . ASN B 1 679 ? -26.234 5.277 -14.266 1 97.25 679 ASN B C 1
ATOM 11927 O O . ASN B 1 679 ? -26.797 6.094 -13.539 1 97.25 679 ASN B O 1
ATOM 11931 N N . LEU B 1 680 ? -24.984 5.02 -14.219 1 97.12 680 LEU B N 1
ATOM 11932 C CA . LEU B 1 680 ? -24.078 5.824 -13.414 1 97.12 680 LEU B CA 1
ATOM 11933 C C . LEU B 1 680 ? -23.453 6.938 -14.242 1 97.12 680 LEU B C 1
ATOM 11935 O O . LEU B 1 680 ? -22.797 6.668 -15.25 1 97.12 680 LEU B O 1
ATOM 11939 N N . LEU B 1 681 ? -23.609 8.148 -13.812 1 95.56 681 LEU B N 1
ATOM 11940 C CA . LEU B 1 681 ? -23.125 9.289 -14.57 1 95.56 681 LEU B CA 1
ATOM 11941 C C . LEU B 1 681 ? -22.016 10.016 -13.82 1 95.56 681 LEU B C 1
ATOM 11943 O O . LEU B 1 681 ? -22.094 10.195 -12.609 1 95.56 681 LEU B O 1
ATOM 11947 N N . PHE B 1 682 ? -21 10.406 -14.531 1 93.88 682 PHE B N 1
ATOM 11948 C CA . PHE B 1 682 ? -19.922 11.281 -14.102 1 93.88 682 PHE B CA 1
ATOM 11949 C C . PHE B 1 682 ? -19.688 12.391 -15.125 1 93.88 682 PHE B C 1
ATOM 11951 O O . PHE B 1 682 ? -19.453 12.117 -16.297 1 93.88 682 PHE B O 1
ATOM 11958 N N . ASN B 1 683 ? -19.859 13.555 -14.688 1 90.69 683 ASN B N 1
ATOM 11959 C CA . ASN B 1 683 ? -19.781 14.695 -15.594 1 90.69 683 ASN B CA 1
ATOM 11960 C C . ASN B 1 683 ? -20.719 14.531 -16.781 1 90.69 683 ASN B C 1
ATOM 11962 O O . ASN B 1 683 ? -20.312 14.727 -17.938 1 90.69 683 ASN B O 1
ATOM 11966 N N . ASN B 1 684 ? -21.938 13.992 -16.5 1 90.5 684 ASN B N 1
ATOM 11967 C CA . ASN B 1 684 ? -23.047 13.836 -17.453 1 90.5 684 ASN B CA 1
ATOM 11968 C C . ASN B 1 684 ? -22.734 12.789 -18.516 1 90.5 684 ASN B C 1
ATOM 11970 O O . ASN B 1 684 ? -23.344 12.773 -19.578 1 90.5 684 ASN B O 1
ATOM 11974 N N . GLN B 1 685 ? -21.797 12.047 -18.25 1 93.75 685 GLN B N 1
ATOM 11975 C CA . GLN B 1 685 ? -21.484 10.914 -19.109 1 93.75 685 GLN B CA 1
ATOM 11976 C C . GLN B 1 685 ? -21.75 9.594 -18.406 1 93.75 685 GLN B C 1
ATOM 11978 O O . GLN B 1 685 ? -21.438 9.445 -17.219 1 93.75 685 GLN B O 1
ATOM 11983 N N . ILE B 1 686 ? -22.297 8.695 -19.156 1 94.62 686 ILE B N 1
ATOM 11984 C CA . ILE B 1 686 ? -22.562 7.387 -18.578 1 94.62 686 ILE B CA 1
ATOM 11985 C C . ILE B 1 686 ? -21.266 6.598 -18.453 1 94.62 686 ILE B C 1
ATOM 11987 O O . ILE B 1 686 ? -20.609 6.309 -19.453 1 94.62 686 ILE B O 1
ATOM 11991 N N . ILE B 1 687 ? -20.906 6.207 -17.266 1 95.31 687 ILE B N 1
ATOM 11992 C CA . ILE B 1 687 ? -19.656 5.5 -17.078 1 95.31 687 ILE B CA 1
ATOM 11993 C C . ILE B 1 687 ? -19.906 4.156 -16.391 1 95.31 687 ILE B C 1
ATOM 11995 O O . ILE B 1 687 ? -18.969 3.518 -15.898 1 95.31 687 ILE B O 1
ATOM 11999 N N . GLY B 1 688 ? -21.188 3.775 -16.266 1 96.25 688 GLY B N 1
ATOM 12000 C CA . GLY B 1 688 ? -21.469 2.486 -15.656 1 96.25 688 GLY B CA 1
ATOM 12001 C C . GLY B 1 688 ? -22.953 2.203 -15.5 1 96.25 688 GLY B C 1
ATOM 12002 O O . GLY B 1 688 ? -23.781 2.965 -15.984 1 96.25 688 GLY B O 1
ATOM 12003 N N . VAL B 1 689 ? -23.219 1.045 -14.914 1 97.19 689 VAL B N 1
ATOM 12004 C CA . VAL B 1 689 ? -24.594 0.599 -14.727 1 97.19 689 VAL B CA 1
ATOM 12005 C C . VAL B 1 689 ? -24.703 -0.18 -13.414 1 97.19 689 VAL B C 1
ATOM 12007 O O . VAL B 1 689 ? -23.734 -0.791 -12.961 1 97.19 689 VAL B O 1
ATOM 12010 N N . ILE B 1 690 ? -25.828 -0.051 -12.727 1 98 690 ILE B N 1
ATOM 12011 C CA . ILE B 1 690 ? -26.141 -0.784 -11.508 1 98 690 ILE B CA 1
ATOM 12012 C C . ILE B 1 690 ? -27.578 -1.305 -11.586 1 98 690 ILE B C 1
ATOM 12014 O O . ILE B 1 690 ? -28.453 -0.645 -12.141 1 98 690 ILE B O 1
ATOM 12018 N N . GLY B 1 691 ? -27.75 -2.576 -11.102 1 98 691 GLY B N 1
ATOM 12019 C CA . GLY B 1 691 ? -29.109 -3.07 -11.133 1 98 691 GLY B CA 1
ATOM 12020 C C . GLY B 1 691 ? -29.266 -4.461 -10.547 1 98 691 GLY B C 1
ATOM 12021 O O . GLY B 1 691 ? -28.266 -5.098 -10.195 1 98 691 GLY B O 1
ATOM 12022 N N . LYS B 1 692 ? -30.562 -4.844 -10.43 1 98.06 692 LYS B N 1
ATOM 12023 C CA . LYS B 1 692 ? -30.953 -6.195 -10.039 1 98.06 692 LYS B CA 1
ATOM 12024 C C . LYS B 1 692 ? -31.141 -7.086 -11.258 1 98.06 692 LYS B C 1
ATOM 12026 O O . LYS B 1 692 ? -31.672 -6.641 -12.281 1 98.06 692 LYS B O 1
ATOM 12031 N N . THR B 1 693 ? -30.703 -8.297 -11.156 1 97.56 693 THR B N 1
ATOM 12032 C CA . THR B 1 693 ? -30.844 -9.219 -12.273 1 97.56 693 THR B CA 1
ATOM 12033 C C . THR B 1 693 ? -32.312 -9.453 -12.602 1 97.56 693 THR B C 1
ATOM 12035 O O . THR B 1 693 ? -33.156 -9.539 -11.703 1 97.56 693 THR B O 1
ATOM 12038 N N . HIS B 1 694 ? -32.562 -9.57 -13.836 1 97.19 694 HIS B N 1
ATOM 12039 C CA . HIS B 1 694 ? -33.906 -9.859 -14.297 1 97.19 694 HIS B CA 1
ATOM 12040 C C . HIS B 1 694 ? -34.312 -11.289 -13.961 1 97.19 694 HIS B C 1
ATOM 12042 O O . HIS B 1 694 ? -33.5 -12.211 -14.039 1 97.19 694 HIS B O 1
ATOM 12048 N N . PRO B 1 695 ? -35.562 -11.523 -13.664 1 96.31 695 PRO B N 1
ATOM 12049 C CA . PRO B 1 695 ? -36.031 -12.875 -13.328 1 96.31 695 PRO B CA 1
ATOM 12050 C C . PRO B 1 695 ? -35.812 -13.875 -14.453 1 96.31 695 PRO B C 1
ATOM 12052 O O . PRO B 1 695 ? -35.5 -15.047 -14.195 1 96.31 695 PRO B O 1
ATOM 12055 N N . GLN B 1 696 ? -35.906 -13.461 -15.617 1 95 696 GLN B N 1
ATOM 12056 C CA . GLN B 1 696 ? -35.656 -14.336 -16.75 1 95 696 GLN B CA 1
ATOM 12057 C C . GLN B 1 696 ? -34.188 -14.773 -16.812 1 95 696 GLN B C 1
ATOM 12059 O O . GLN B 1 696 ? -33.906 -15.93 -17.125 1 95 696 GLN B O 1
ATOM 12064 N N . LEU B 1 697 ? -33.344 -13.828 -16.625 1 95.62 697 LEU B N 1
ATOM 12065 C CA . LEU B 1 697 ? -31.938 -14.148 -16.547 1 95.62 697 LEU B CA 1
ATOM 12066 C C . LEU B 1 697 ? -31.656 -15.141 -15.43 1 95.62 697 LEU B C 1
ATOM 12068 O O . LEU B 1 697 ? -30.891 -16.078 -15.609 1 95.62 697 LEU B O 1
ATOM 12072 N N . ASN B 1 698 ? -32.344 -14.977 -14.32 1 96.62 698 ASN B N 1
ATOM 12073 C CA . ASN B 1 698 ? -32.188 -15.859 -13.172 1 96.62 698 ASN B CA 1
ATOM 12074 C C . ASN B 1 698 ? -32.594 -17.297 -13.492 1 96.62 698 ASN B C 1
ATOM 12076 O O . ASN B 1 698 ? -31.906 -18.234 -13.117 1 96.62 698 ASN B O 1
ATOM 12080 N N . THR B 1 699 ? -33.656 -17.359 -14.148 1 95.94 699 THR B N 1
ATOM 12081 C CA . THR B 1 699 ? -34.125 -18.672 -14.516 1 95.94 699 THR B CA 1
ATOM 12082 C C . THR B 1 699 ? -33.188 -19.359 -15.508 1 95.94 699 THR B C 1
ATOM 12084 O O . THR B 1 699 ? -32.844 -20.531 -15.352 1 95.94 699 THR B O 1
ATOM 12087 N N . LYS B 1 700 ? -32.781 -18.625 -16.438 1 94.69 700 LYS B N 1
ATOM 12088 C CA . LYS B 1 700 ? -31.953 -19.156 -17.516 1 94.69 700 LYS B CA 1
ATOM 12089 C C . LYS B 1 700 ? -30.609 -19.656 -16.969 1 94.69 700 LYS B C 1
ATOM 12091 O O . LYS B 1 700 ? -30.125 -20.703 -17.391 1 94.69 700 LYS B O 1
ATOM 12096 N N . TYR B 1 701 ? -30.094 -18.938 -16.109 1 94.81 701 TYR B N 1
ATOM 12097 C CA . TYR B 1 701 ? -28.75 -19.266 -15.633 1 94.81 701 TYR B CA 1
ATOM 12098 C C . TYR B 1 701 ? -28.797 -19.781 -14.195 1 94.81 701 TYR B C 1
ATOM 12100 O O . TYR B 1 701 ? -27.766 -19.859 -13.531 1 94.81 701 TYR B O 1
ATOM 12108 N N . HIS B 1 702 ? -29.969 -20.031 -13.648 1 94.56 702 HIS B N 1
ATOM 12109 C CA . HIS B 1 702 ? -30.172 -20.609 -12.32 1 94.56 702 HIS B CA 1
ATOM 12110 C C . HIS B 1 702 ? -29.578 -19.719 -11.242 1 94.56 702 HIS B C 1
ATOM 12112 O O . HIS B 1 702 ? -28.797 -20.188 -10.406 1 94.56 702 HIS B O 1
ATOM 12118 N N . LEU B 1 703 ? -29.969 -18.516 -11.328 1 95.12 703 LEU B N 1
ATOM 12119 C CA . LEU B 1 703 ? -29.484 -17.547 -10.359 1 95.12 703 LEU B CA 1
ATOM 12120 C C . LEU B 1 703 ? -30.578 -17.203 -9.344 1 95.12 703 LEU B C 1
ATOM 12122 O O . LEU B 1 703 ? -31.75 -17.156 -9.688 1 95.12 703 LEU B O 1
ATOM 12126 N N . LYS B 1 704 ? -30.125 -17.016 -8.18 1 94.94 704 LYS B N 1
ATOM 12127 C CA . LYS B 1 704 ? -30.969 -16.297 -7.223 1 94.94 704 LYS B CA 1
ATOM 12128 C C . LYS B 1 704 ? -30.891 -14.789 -7.438 1 94.94 704 LYS B C 1
ATOM 12130 O O . LYS B 1 704 ? -30.125 -14.312 -8.289 1 94.94 704 LYS B O 1
ATOM 12135 N N . GLU B 1 705 ? -31.734 -14.094 -6.715 1 95 705 GLU B N 1
ATOM 12136 C CA . GLU B 1 705 ? -31.719 -12.641 -6.801 1 95 705 GLU B CA 1
ATOM 12137 C C . GLU B 1 705 ? -30.312 -12.086 -6.57 1 95 705 GLU B C 1
ATOM 12139 O O . GLU B 1 705 ? -29.688 -12.375 -5.543 1 95 705 GLU B O 1
ATOM 12144 N N . SER B 1 706 ? -29.828 -11.406 -7.57 1 97.44 706 SER B N 1
ATOM 12145 C CA . SER B 1 706 ? -28.469 -10.867 -7.504 1 97.44 706 SER B CA 1
ATOM 12146 C C . SER B 1 706 ? -28.438 -9.406 -7.941 1 97.44 706 SER B C 1
ATOM 12148 O O . SER B 1 706 ? -29.328 -8.945 -8.656 1 97.44 706 SER B O 1
ATOM 12150 N N . PHE B 1 707 ? -27.484 -8.695 -7.477 1 98.31 707 PHE B N 1
ATOM 12151 C CA . PHE B 1 707 ? -27.281 -7.285 -7.793 1 98.31 707 PHE B CA 1
ATOM 12152 C C . PHE B 1 707 ? -25.906 -7.066 -8.445 1 98.31 707 PHE B C 1
ATOM 12154 O O . PHE B 1 707 ? -24.891 -7.551 -7.941 1 98.31 707 PHE B O 1
ATOM 12161 N N . LEU B 1 708 ? -25.891 -6.367 -9.578 1 98.25 708 LEU B N 1
ATOM 12162 C CA . LEU B 1 708 ? -24.672 -6.195 -10.375 1 98.25 708 LEU B CA 1
ATOM 12163 C C . LEU B 1 708 ? -24.375 -4.715 -10.586 1 98.25 708 LEU B C 1
ATOM 12165 O O . LEU B 1 708 ? -25.297 -3.891 -10.617 1 98.25 708 LEU B O 1
ATOM 12169 N N . CYS B 1 709 ? -23.078 -4.465 -10.672 1 98.44 709 CYS B N 1
ATOM 12170 C CA . CYS B 1 709 ? -22.625 -3.117 -10.977 1 98.44 709 CYS B CA 1
ATOM 12171 C C . CYS B 1 709 ? -21.359 -3.156 -11.828 1 98.44 709 CYS B C 1
ATOM 12173 O O . CYS B 1 709 ? -20.484 -4.004 -11.617 1 98.44 709 CYS B O 1
ATOM 12175 N N . GLU B 1 710 ? -21.312 -2.363 -12.836 1 98 710 GLU B N 1
ATOM 12176 C CA . GLU B 1 710 ? -20.094 -2.168 -13.633 1 98 710 GLU B CA 1
ATOM 12177 C C . GLU B 1 710 ? -19.766 -0.686 -13.766 1 98 710 GLU B C 1
ATOM 12179 O O . GLU B 1 710 ? -20.625 0.129 -14.078 1 98 710 GLU B O 1
ATOM 12184 N N . LEU B 1 711 ? -18.562 -0.353 -13.469 1 97.62 711 LEU B N 1
ATOM 12185 C CA . LEU B 1 711 ? -18.047 1.012 -13.539 1 97.62 711 LEU B CA 1
ATOM 12186 C C . LEU B 1 711 ? -16.828 1.091 -14.461 1 97.62 711 LEU B C 1
ATOM 12188 O O . LEU B 1 711 ? -15.859 0.361 -14.281 1 97.62 711 LEU B O 1
ATOM 12192 N N . PHE B 1 712 ? -16.859 1.968 -15.438 1 96.38 712 PHE B N 1
ATOM 12193 C CA . PHE B 1 712 ? -15.711 2.174 -16.328 1 96.38 712 PHE B CA 1
ATOM 12194 C C . PHE B 1 712 ? -14.625 2.984 -15.633 1 96.38 712 PHE B C 1
ATOM 12196 O O . PHE B 1 712 ? -14.875 4.102 -15.18 1 96.38 712 PHE B O 1
ATOM 12203 N N . LEU B 1 713 ? -13.523 2.367 -15.57 1 96.5 713 LEU B N 1
ATOM 12204 C CA . LEU B 1 713 ? -12.398 3.047 -14.93 1 96.5 713 LEU B CA 1
ATOM 12205 C C . LEU B 1 713 ? -11.586 3.828 -15.961 1 96.5 713 LEU B C 1
ATOM 12207 O O . LEU B 1 713 ? -10.5 3.395 -16.359 1 96.5 713 LEU B O 1
ATOM 12211 N N . THR B 1 714 ? -11.984 5.051 -16.234 1 93.81 714 THR B N 1
ATOM 12212 C CA . THR B 1 714 ? -11.32 5.898 -17.234 1 93.81 714 THR B CA 1
ATOM 12213 C C . THR B 1 714 ? -10.062 6.523 -16.641 1 93.81 714 THR B C 1
ATOM 12215 O O . THR B 1 714 ? -9.906 6.598 -15.422 1 93.81 714 THR B O 1
ATOM 12218 N N . ASP B 1 715 ? -9.234 6.992 -17.5 1 92.12 715 ASP B N 1
ATOM 12219 C CA . ASP B 1 715 ? -8 7.645 -17.078 1 92.12 715 ASP B CA 1
ATOM 12220 C C . ASP B 1 715 ? -8.297 8.914 -16.281 1 92.12 715 ASP B C 1
ATOM 12222 O O . ASP B 1 715 ? -7.559 9.266 -15.359 1 92.12 715 ASP B O 1
ATOM 12226 N N . GLU B 1 716 ? -9.336 9.523 -16.641 1 91 716 GLU B N 1
ATOM 12227 C CA . GLU B 1 716 ? -9.734 10.742 -15.938 1 91 716 GLU B CA 1
ATOM 12228 C C . GLU B 1 716 ? -10.016 10.469 -14.461 1 91 716 GLU B C 1
ATOM 12230 O O . GLU B 1 716 ? -9.633 11.258 -13.594 1 91 716 GLU B O 1
ATOM 12235 N N . ILE B 1 717 ? -10.594 9.344 -14.219 1 92 717 ILE B N 1
ATOM 12236 C CA . ILE B 1 717 ? -10.984 8.977 -12.859 1 92 717 ILE B CA 1
ATOM 12237 C C . ILE B 1 717 ? -9.758 8.477 -12.094 1 92 717 ILE B C 1
ATOM 12239 O O . ILE B 1 717 ? -9.57 8.836 -10.93 1 92 717 ILE B O 1
ATOM 12243 N N . LEU B 1 718 ? -8.898 7.734 -12.727 1 92.69 718 LEU B N 1
ATOM 12244 C CA . LEU B 1 718 ? -7.797 7.047 -12.062 1 92.69 718 LEU B CA 1
ATOM 12245 C C . LEU B 1 718 ? -6.613 7.988 -11.852 1 92.69 718 LEU B C 1
ATOM 12247 O O . LEU B 1 718 ? -5.742 7.723 -11.023 1 92.69 718 LEU B O 1
ATOM 12251 N N . ASN B 1 719 ? -6.516 9.078 -12.555 1 90.5 719 ASN B N 1
ATOM 12252 C CA . ASN B 1 719 ? -5.387 9.992 -12.438 1 90.5 719 ASN B CA 1
ATOM 12253 C C . ASN B 1 719 ? -5.781 11.289 -11.742 1 90.5 719 ASN B C 1
ATOM 12255 O O . ASN B 1 719 ? -5.02 12.258 -11.742 1 90.5 719 ASN B O 1
ATOM 12259 N N . THR B 1 720 ? -6.922 11.305 -11.164 1 80.62 720 THR B N 1
ATOM 12260 C CA . THR B 1 720 ? -7.363 12.492 -10.445 1 80.62 720 THR B CA 1
ATOM 12261 C C . THR B 1 720 ? -6.703 12.57 -9.07 1 80.62 720 THR B C 1
ATOM 12263 O O . THR B 1 720 ? -6.715 11.594 -8.32 1 80.62 720 THR B O 1
ATOM 12266 N N . THR B 1 721 ? -5.852 13.711 -8.898 1 74.12 721 THR B N 1
ATOM 12267 C CA . THR B 1 721 ? -5.277 13.945 -7.582 1 74.12 721 THR B CA 1
ATOM 12268 C C . THR B 1 721 ? -6.266 14.695 -6.691 1 74.12 721 THR B C 1
ATOM 12270 O O . THR B 1 721 ? -6.906 15.648 -7.129 1 74.12 721 THR B O 1
ATOM 12273 N N . LYS B 1 722 ? -6.512 14.086 -5.527 1 67.19 722 LYS B N 1
ATOM 12274 C CA . LYS B 1 722 ? -7.422 14.711 -4.57 1 67.19 722 LYS B CA 1
ATOM 12275 C C . LYS B 1 722 ? -6.715 15.797 -3.77 1 67.19 722 LYS B C 1
ATOM 12277 O O . LYS B 1 722 ? -5.613 15.586 -3.254 1 67.19 722 LYS B O 1
ATOM 12282 N N . THR B 1 723 ? -7.188 17.094 -3.988 1 70.94 723 THR B N 1
ATOM 12283 C CA . THR B 1 723 ? -6.727 18.125 -3.072 1 70.94 723 THR B CA 1
ATOM 12284 C C . THR B 1 723 ? -7.668 18.25 -1.877 1 70.94 723 THR B C 1
ATOM 12286 O O . THR B 1 723 ? -8.883 18.375 -2.047 1 70.94 723 THR B O 1
ATOM 12289 N N . PHE B 1 724 ? -7.145 17.844 -0.77 1 72 724 PHE B N 1
ATOM 12290 C CA . PHE B 1 724 ? -7.93 17.984 0.452 1 72 724 PHE B CA 1
ATOM 12291 C C . PHE B 1 724 ? -7.668 19.328 1.119 1 72 724 PHE B C 1
ATOM 12293 O O . PHE B 1 724 ? -6.52 19.766 1.214 1 72 724 PHE B O 1
ATOM 12300 N N . THR B 1 725 ? -8.711 20.125 1.193 1 74.94 725 THR B N 1
ATOM 12301 C CA . THR B 1 725 ? -8.633 21.359 1.95 1 74.94 725 THR B CA 1
ATOM 12302 C C . THR B 1 725 ? -9.227 21.188 3.346 1 74.94 725 THR B C 1
ATOM 12304 O O . THR B 1 725 ? -10.328 20.641 3.494 1 74.94 725 THR B O 1
ATOM 12307 N N . PHE B 1 726 ? -8.484 21.578 4.207 1 80.06 726 PHE B N 1
ATOM 12308 C CA . PHE B 1 726 ? -8.945 21.484 5.586 1 80.06 726 PHE B CA 1
ATOM 12309 C C . PHE B 1 726 ? -10.008 22.547 5.871 1 80.06 726 PHE B C 1
ATOM 12311 O O . PHE B 1 726 ? -9.867 23.703 5.469 1 80.06 726 PHE B O 1
ATOM 12318 N N . GLN B 1 727 ? -11.086 22.062 6.445 1 75.44 727 GLN B N 1
ATOM 12319 C CA . GLN B 1 727 ? -12.086 22.969 7 1 75.44 727 GLN B CA 1
ATOM 12320 C C . GLN B 1 727 ? -12.109 22.891 8.523 1 75.44 727 GLN B C 1
ATOM 12322 O O . GLN B 1 727 ? -12.125 21.797 9.094 1 75.44 727 GLN B O 1
ATOM 12327 N N . PRO B 1 728 ? -12.062 24 9.203 1 78 728 PRO B N 1
ATOM 12328 C CA . PRO B 1 728 ? -12.07 23.984 10.664 1 78 728 PRO B CA 1
ATOM 12329 C C . PRO B 1 728 ? -13.305 23.297 11.234 1 78 728 PRO B C 1
ATOM 12331 O O . PRO B 1 728 ? -14.383 23.359 10.641 1 78 728 PRO B O 1
ATOM 12334 N N . ILE B 1 729 ? -13.141 22.594 12.352 1 77.31 729 ILE B N 1
ATOM 12335 C CA . ILE B 1 729 ? -14.234 21.938 13.055 1 77.31 729 ILE B CA 1
ATOM 12336 C C . ILE B 1 729 ? -15.148 22.984 13.688 1 77.31 729 ILE B C 1
ATOM 12338 O O . ILE B 1 729 ? -14.68 23.891 14.367 1 77.31 729 ILE B O 1
ATOM 12342 N N . PRO B 1 730 ? -16.422 22.828 13.359 1 74.69 730 PRO B N 1
ATOM 12343 C CA . PRO B 1 730 ? -17.344 23.812 13.945 1 74.69 730 PRO B CA 1
ATOM 12344 C C . PRO B 1 730 ? -17.297 23.828 15.469 1 74.69 730 PRO B C 1
ATOM 12346 O O . PRO B 1 730 ? -17.266 22.781 16.109 1 74.69 730 PRO B O 1
ATOM 12349 N N . LYS B 1 731 ? -17.297 24.969 16.062 1 77.44 731 LYS B N 1
ATOM 12350 C CA . LYS B 1 731 ? -17.234 25.141 17.5 1 77.44 731 LYS B CA 1
ATOM 12351 C C . LYS B 1 731 ? -18.625 25.172 18.125 1 77.44 731 LYS B C 1
ATOM 12353 O O . LYS B 1 731 ? -18.781 24.938 19.312 1 77.44 731 LYS B O 1
ATOM 12358 N N . PHE B 1 732 ? -19.641 25.406 17.25 1 82.19 732 PHE B N 1
ATOM 12359 C CA . PHE B 1 732 ? -21 25.562 17.75 1 82.19 732 PHE B CA 1
ATOM 12360 C C . PHE B 1 732 ? -21.797 24.266 17.578 1 82.19 732 PHE B C 1
ATOM 12362 O O . PHE B 1 732 ? -21.484 23.453 16.719 1 82.19 732 PHE B O 1
ATOM 12369 N N . PRO B 1 733 ? -22.797 24.047 18.406 1 83.5 733 PRO B N 1
ATOM 12370 C CA . PRO B 1 733 ? -23.562 22.812 18.359 1 83.5 733 PRO B CA 1
ATOM 12371 C C . PRO B 1 733 ? -24.438 22.688 17.125 1 83.5 733 PRO B C 1
ATOM 12373 O O . PRO B 1 733 ? -24.828 23.703 16.531 1 83.5 733 PRO B O 1
ATOM 12376 N N . THR B 1 734 ? -24.703 21.453 16.797 1 87.69 734 THR B N 1
ATOM 12377 C CA . THR B 1 734 ? -25.594 21.125 15.68 1 87.69 734 THR B CA 1
ATOM 12378 C C . THR B 1 734 ? -27.031 20.984 16.172 1 87.69 734 THR B C 1
ATOM 12380 O O . THR B 1 734 ? -27.281 20.391 17.219 1 87.69 734 THR B O 1
ATOM 12383 N N . VAL B 1 735 ? -27.984 21.609 15.469 1 89.88 735 VAL B N 1
ATOM 12384 C CA . VAL B 1 735 ? -29.391 21.469 15.789 1 89.88 735 VAL B CA 1
ATOM 12385 C C . VAL B 1 735 ? -30.047 20.484 14.82 1 89.88 735 VAL B C 1
ATOM 12387 O O . VAL B 1 735 ? -29.844 20.562 13.609 1 89.88 735 VAL B O 1
ATOM 12390 N N . ILE B 1 736 ? -30.797 19.516 15.383 1 91.06 736 ILE B N 1
ATOM 12391 C CA . ILE B 1 736 ? -31.422 18.469 14.578 1 91.06 736 ILE B CA 1
ATOM 12392 C C . ILE B 1 736 ? -32.938 18.672 14.555 1 91.06 736 ILE B C 1
ATOM 12394 O O . ILE B 1 736 ? -33.562 18.922 15.586 1 91.06 736 ILE B O 1
ATOM 12398 N N . ARG B 1 737 ? -33.5 18.625 13.359 1 93.69 737 ARG B N 1
ATOM 12399 C CA . ARG B 1 737 ? -34.938 18.703 13.188 1 93.69 737 ARG B CA 1
ATOM 12400 C C . ARG B 1 737 ? -35.438 17.609 12.234 1 93.69 737 ARG B C 1
ATOM 12402 O O . ARG B 1 737 ? -34.781 17.328 11.219 1 93.69 737 ARG B O 1
ATOM 12409 N N . ASP B 1 738 ? -36.562 17.047 12.57 1 94.44 738 ASP B N 1
ATOM 12410 C CA . ASP B 1 738 ? -37.156 16.031 11.711 1 94.44 738 ASP B CA 1
ATOM 12411 C C . ASP B 1 738 ? -38.344 16.609 10.945 1 94.44 738 ASP B C 1
ATOM 12413 O O . ASP B 1 738 ? -39.031 17.516 11.438 1 94.44 738 ASP B O 1
ATOM 12417 N N . LEU B 1 739 ? -38.5 16.156 9.734 1 95.25 739 LEU B N 1
ATOM 12418 C CA . LEU B 1 739 ? -39.625 16.562 8.883 1 95.25 739 LEU B CA 1
ATOM 12419 C C . LEU B 1 739 ? -40.25 15.352 8.195 1 95.25 739 LEU B C 1
ATOM 12421 O O . LEU B 1 739 ? -39.562 14.609 7.492 1 95.25 739 LEU B O 1
ATOM 12425 N N . ALA B 1 740 ? -41.5 15.086 8.508 1 95.56 740 ALA B N 1
ATOM 12426 C CA . ALA B 1 740 ? -42.25 14 7.871 1 95.56 740 ALA B CA 1
ATOM 12427 C C . ALA B 1 740 ? -43.375 14.547 7.008 1 95.56 740 ALA B C 1
ATOM 12429 O O . ALA B 1 740 ? -44.094 15.453 7.43 1 95.56 740 ALA B O 1
ATOM 12430 N N . PHE B 1 741 ? -43.5 14.055 5.805 1 95.81 741 PHE B N 1
ATOM 12431 C CA . PHE B 1 741 ? -44.562 14.562 4.918 1 95.81 741 PHE B CA 1
ATOM 12432 C C . PHE B 1 741 ? -44.969 13.508 3.895 1 95.81 741 PHE B C 1
ATOM 12434 O O . PHE B 1 741 ? -44.219 12.547 3.658 1 95.81 741 PHE B O 1
ATOM 12441 N N . LEU B 1 742 ? -46.094 13.719 3.301 1 94.75 742 LEU B N 1
ATOM 12442 C CA . LEU B 1 742 ? -46.594 12.906 2.203 1 94.75 742 LEU B CA 1
ATOM 12443 C C . LEU B 1 742 ? -46.25 13.539 0.856 1 94.75 742 LEU B C 1
ATOM 12445 O O . LEU B 1 742 ? -46.375 14.75 0.69 1 94.75 742 LEU B O 1
ATOM 12449 N N . VAL B 1 743 ? -45.812 12.672 -0.051 1 94.62 743 VAL B N 1
ATOM 12450 C CA . VAL B 1 743 ? -45.438 13.164 -1.375 1 94.62 743 VAL B CA 1
ATOM 12451 C C . VAL B 1 743 ? -45.781 12.125 -2.432 1 94.62 743 VAL B C 1
ATOM 12453 O O . VAL B 1 743 ? -45.875 10.93 -2.131 1 94.62 743 VAL B O 1
ATOM 12456 N N . ASP B 1 744 ? -46.031 12.664 -3.6 1 93.06 744 ASP B N 1
ATOM 12457 C CA . ASP B 1 744 ? -46.344 11.781 -4.723 1 93.06 744 ASP B CA 1
ATOM 12458 C C . ASP B 1 744 ? -45.125 10.93 -5.09 1 93.06 744 ASP B C 1
ATOM 12460 O O . ASP B 1 744 ? -43.969 11.422 -5.086 1 93.06 744 ASP B O 1
ATOM 12464 N N . THR B 1 745 ? -45.375 9.688 -5.445 1 90.38 745 THR B N 1
ATOM 12465 C CA . THR B 1 745 ? -44.312 8.742 -5.746 1 90.38 745 THR B CA 1
ATOM 12466 C C . THR B 1 745 ? -43.625 9.078 -7.078 1 90.38 745 THR B C 1
ATOM 12468 O O . THR B 1 745 ? -42.562 8.562 -7.391 1 90.38 745 THR B O 1
ATOM 12471 N N . LYS B 1 746 ? -44.219 9.945 -7.77 1 88.31 746 LYS B N 1
ATOM 12472 C CA . LYS B 1 746 ? -43.656 10.328 -9.055 1 88.31 746 LYS B CA 1
ATOM 12473 C C . LYS B 1 746 ? -42.375 11.133 -8.875 1 88.31 746 LYS B C 1
ATOM 12475 O O . LYS B 1 746 ? -41.531 11.188 -9.773 1 88.31 746 LYS B O 1
ATOM 12480 N N . TYR B 1 747 ? -42.219 11.797 -7.777 1 91.88 747 TYR B N 1
ATOM 12481 C CA . TYR B 1 747 ? -41.031 12.562 -7.5 1 91.88 747 TYR B CA 1
ATOM 12482 C C . TYR B 1 747 ? -39.938 11.68 -6.879 1 91.88 747 TYR B C 1
ATOM 12484 O O . TYR B 1 747 ? -40.219 10.859 -6.004 1 91.88 747 TYR B O 1
ATOM 12492 N N . SER B 1 748 ? -38.719 11.906 -7.375 1 89.12 748 SER B N 1
ATOM 12493 C CA . SER B 1 748 ? -37.625 11.156 -6.793 1 89.12 748 SER B CA 1
ATOM 12494 C C . SER B 1 748 ? -37.094 11.836 -5.531 1 89.12 748 SER B C 1
ATOM 12496 O O . SER B 1 748 ? -37.219 13.055 -5.379 1 89.12 748 SER B O 1
ATOM 12498 N N . PHE B 1 749 ? -36.5 11.047 -4.684 1 91.5 749 PHE B N 1
ATOM 12499 C CA . PHE B 1 749 ? -35.906 11.609 -3.482 1 91.5 749 PHE B CA 1
ATOM 12500 C C . PHE B 1 749 ? -34.75 12.539 -3.842 1 91.5 749 PHE B C 1
ATOM 12502 O O . PHE B 1 749 ? -34.5 13.531 -3.15 1 91.5 749 PHE B O 1
ATOM 12509 N N . TYR B 1 750 ? -34.125 12.25 -4.871 1 89.62 750 TYR B N 1
ATOM 12510 C CA . TYR B 1 750 ? -33.031 13.086 -5.336 1 89.62 750 TYR B CA 1
ATOM 12511 C C . TYR B 1 750 ? -33.5 14.508 -5.594 1 89.62 750 TYR B C 1
ATOM 12513 O O . TYR B 1 750 ? -32.844 15.469 -5.184 1 89.62 750 TYR B O 1
ATOM 12521 N N . GLN B 1 751 ? -34.625 14.648 -6.215 1 91.19 751 GLN B N 1
ATOM 12522 C CA . GLN B 1 751 ? -35.188 15.961 -6.504 1 91.19 751 GLN B CA 1
ATOM 12523 C C . GLN B 1 751 ? -35.531 16.703 -5.219 1 91.19 751 GLN B C 1
ATOM 12525 O O . GLN B 1 751 ? -35.281 17.891 -5.094 1 91.19 751 GLN B O 1
ATOM 12530 N N . ILE B 1 752 ? -36.031 15.969 -4.379 1 93.75 752 ILE B N 1
ATOM 12531 C CA . ILE B 1 752 ? -36.438 16.531 -3.102 1 93.75 752 ILE B CA 1
ATOM 12532 C C . ILE B 1 752 ? -35.219 17 -2.324 1 93.75 752 ILE B C 1
ATOM 12534 O O . ILE B 1 752 ? -35.188 18.141 -1.839 1 93.75 752 ILE B O 1
ATOM 12538 N N . GLU B 1 753 ? -34.25 16.141 -2.184 1 92.25 753 GLU B N 1
ATOM 12539 C CA . GLU B 1 753 ? -33.031 16.453 -1.457 1 92.25 753 GLU B CA 1
ATOM 12540 C C . GLU B 1 753 ? -32.344 17.656 -2.055 1 92.25 753 GLU B C 1
ATOM 12542 O O . GLU B 1 753 ? -31.844 18.531 -1.323 1 92.25 753 GLU B O 1
ATOM 12547 N N . GLN B 1 754 ? -32.312 17.766 -3.359 1 90 754 GLN B N 1
ATOM 12548 C CA . GLN B 1 754 ? -31.672 18.891 -4.031 1 90 754 GLN B CA 1
ATOM 12549 C C . GLN B 1 754 ? -32.375 20.203 -3.73 1 90 754 GLN B C 1
ATOM 12551 O O . GLN B 1 754 ? -31.75 21.234 -3.529 1 90 754 GLN B O 1
ATOM 12556 N N . THR B 1 755 ? -33.656 20.141 -3.717 1 92.94 755 THR B N 1
ATOM 12557 C CA . THR B 1 755 ? -34.438 21.328 -3.418 1 92.94 755 THR B CA 1
ATOM 12558 C C . THR B 1 755 ? -34.188 21.812 -1.992 1 92.94 755 THR B C 1
ATOM 12560 O O . THR B 1 755 ? -34.062 23.016 -1.752 1 92.94 755 THR B O 1
ATOM 12563 N N . ILE B 1 756 ? -34 20.875 -1.125 1 93.44 756 ILE B N 1
ATOM 12564 C CA . ILE B 1 756 ? -33.75 21.203 0.273 1 93.44 756 ILE B CA 1
ATOM 12565 C C . ILE B 1 756 ? -32.375 21.844 0.411 1 93.44 756 ILE B C 1
ATOM 12567 O O . ILE B 1 756 ? -32.25 22.891 1.049 1 93.44 756 ILE B O 1
ATOM 12571 N N . LYS B 1 757 ? -31.422 21.266 -0.162 1 90.38 757 LYS B N 1
ATOM 12572 C CA . LYS B 1 757 ? -30.047 21.734 -0.071 1 90.38 757 LYS B CA 1
ATOM 12573 C C . LYS B 1 757 ? -29.906 23.141 -0.673 1 90.38 757 LYS B C 1
ATOM 12575 O O . LYS B 1 757 ? -29.156 23.969 -0.16 1 90.38 757 LYS B O 1
ATOM 12580 N N . GLN B 1 758 ? -30.672 23.438 -1.672 1 88.12 758 GLN B N 1
ATOM 12581 C CA . GLN B 1 758 ? -30.609 24.719 -2.346 1 88.12 758 GLN B CA 1
ATOM 12582 C C . GLN B 1 758 ? -31.328 25.797 -1.539 1 88.12 758 GLN B C 1
ATOM 12584 O O . GLN B 1 758 ? -31.016 26.984 -1.657 1 88.12 758 GLN B O 1
ATOM 12589 N N . THR B 1 759 ? -32.219 25.406 -0.784 1 87.38 759 THR B N 1
ATOM 12590 C CA . THR B 1 759 ? -33.031 26.359 -0.013 1 87.38 759 THR B CA 1
ATOM 12591 C C . THR B 1 759 ? -32.219 26.953 1.126 1 87.38 759 THR B C 1
ATOM 12593 O O . THR B 1 759 ? -32.344 28.141 1.43 1 87.38 759 THR B O 1
ATOM 12596 N N . THR B 1 760 ? -31.438 26.156 1.821 1 80.25 760 THR B N 1
ATOM 12597 C CA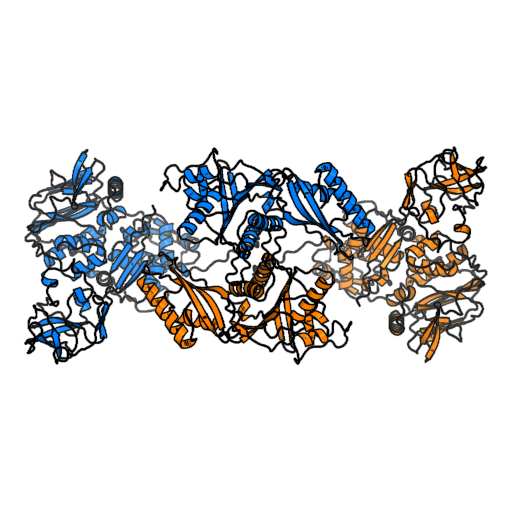 . THR B 1 760 ? -30.641 26.641 2.945 1 80.25 760 THR B CA 1
ATOM 12598 C C . THR B 1 760 ? -29.203 26.141 2.846 1 80.25 760 THR B C 1
ATOM 12600 O O . THR B 1 760 ? -28.766 25.359 3.691 1 80.25 760 THR B O 1
ATOM 12603 N N . PRO B 1 761 ? -28.531 26.703 1.971 1 73.44 761 PRO B N 1
ATOM 12604 C CA . PRO B 1 761 ? -27.203 26.156 1.688 1 73.44 761 PRO B CA 1
ATOM 12605 C C . PRO B 1 761 ? -26.188 26.469 2.783 1 73.44 761 PRO B C 1
ATOM 12607 O O . PRO B 1 761 ? -25.219 25.719 2.973 1 73.44 761 PRO B O 1
ATOM 12610 N N . PHE B 1 762 ? -26.469 27.438 3.578 1 75.25 762 PHE B N 1
ATOM 12611 C CA . PHE B 1 762 ? -25.438 27.891 4.5 1 75.25 762 PHE B CA 1
ATOM 12612 C C . PHE B 1 762 ? -25.609 27.234 5.867 1 75.25 762 PHE B C 1
ATOM 12614 O O . PHE B 1 762 ? -24.641 27.016 6.586 1 75.25 762 PHE B O 1
ATOM 12621 N N . ASP B 1 763 ? -26.75 26.844 6.152 1 83.44 763 ASP B N 1
ATOM 12622 C CA . ASP B 1 763 ? -27 26.375 7.508 1 83.44 763 ASP B CA 1
ATOM 12623 C C . ASP B 1 763 ? -27.234 24.859 7.523 1 83.44 763 ASP B C 1
ATOM 12625 O O . ASP B 1 763 ? -26.953 24.188 8.523 1 83.44 763 ASP B O 1
ATOM 12629 N N . LEU B 1 764 ? -27.672 24.375 6.461 1 88.69 764 LEU B N 1
ATOM 12630 C CA . LEU B 1 764 ? -27.969 22.953 6.422 1 88.69 764 LEU B CA 1
ATOM 12631 C C . LEU B 1 764 ? -26.703 22.141 6.117 1 88.69 764 LEU B C 1
ATOM 12633 O O . LEU B 1 764 ? -26.094 22.328 5.066 1 88.69 764 LEU B O 1
ATOM 12637 N N . ILE B 1 765 ? -26.391 21.281 7.012 1 84.62 765 ILE B N 1
ATOM 12638 C CA . ILE B 1 765 ? -25.172 20.5 6.852 1 84.62 765 ILE B CA 1
ATOM 12639 C C . ILE B 1 765 ? -25.5 19.141 6.242 1 84.62 765 ILE B C 1
ATOM 12641 O O . ILE B 1 765 ? -24.719 18.609 5.441 1 84.62 765 ILE B O 1
ATOM 12645 N N . LYS B 1 766 ? -26.578 18.594 6.688 1 89.25 766 LYS B N 1
ATOM 12646 C CA . LYS B 1 766 ? -26.891 17.219 6.289 1 89.25 766 LYS B CA 1
ATOM 12647 C C . LYS B 1 766 ? -28.391 16.984 6.254 1 89.25 766 LYS B C 1
ATOM 12649 O O . LYS B 1 766 ? -29.125 17.531 7.078 1 89.25 766 LYS B O 1
ATOM 12654 N N . CYS B 1 767 ? -28.859 16.266 5.238 1 92.69 767 CYS B N 1
ATOM 12655 C CA . CYS B 1 767 ? -30.219 15.797 5.078 1 92.69 767 CYS B CA 1
ATOM 12656 C C . CYS B 1 767 ? -30.266 14.281 4.918 1 92.69 767 CYS B C 1
ATOM 12658 O O . CYS B 1 767 ? -29.688 13.734 3.979 1 92.69 767 CYS B O 1
ATOM 12660 N N . GLU B 1 768 ? -31 13.602 5.883 1 92.38 768 GLU B N 1
ATOM 12661 C CA . GLU B 1 768 ? -31.031 12.141 5.855 1 92.38 768 GLU B CA 1
ATOM 12662 C C . GLU B 1 768 ? -32.469 11.617 5.797 1 92.38 768 GLU B C 1
ATOM 12664 O O . GLU B 1 768 ? -33.344 12.078 6.547 1 92.38 768 GLU B O 1
ATOM 12669 N N . LEU B 1 769 ? -32.688 10.688 4.867 1 94 769 LEU B N 1
ATOM 12670 C CA . LEU B 1 769 ? -33.969 9.969 4.824 1 94 769 LEU B CA 1
ATOM 12671 C C . LEU B 1 769 ? -33.938 8.781 5.781 1 94 769 LEU B C 1
ATOM 12673 O O . LEU B 1 769 ? -33.25 7.781 5.527 1 94 769 LEU B O 1
ATOM 12677 N N . PHE B 1 770 ? -34.719 8.844 6.914 1 91.12 770 PHE B N 1
ATOM 12678 C CA . PHE B 1 770 ? -34.562 7.785 7.902 1 91.12 770 PHE B CA 1
ATOM 12679 C C . PHE B 1 770 ? -35.812 6.902 7.945 1 91.12 770 PHE B C 1
ATOM 12681 O O . PHE B 1 770 ? -35.781 5.832 8.562 1 91.12 770 PHE B O 1
ATOM 12688 N N . ASP B 1 771 ? -36.906 7.332 7.188 1 92.62 771 ASP B N 1
ATOM 12689 C CA . ASP B 1 771 ? -38.094 6.469 7.156 1 92.62 771 ASP B CA 1
ATOM 12690 C C . ASP B 1 771 ? -38.906 6.691 5.883 1 92.62 771 ASP B C 1
ATOM 12692 O O . ASP B 1 771 ? -39.031 7.82 5.402 1 92.62 771 ASP B O 1
ATOM 12696 N N . VAL B 1 772 ? -39.344 5.574 5.34 1 92.75 772 VAL B N 1
ATOM 12697 C CA . VAL B 1 772 ? -40.25 5.574 4.184 1 92.75 772 VAL B CA 1
ATOM 12698 C C . VAL B 1 772 ? -41.438 4.66 4.449 1 92.75 772 VAL B C 1
ATOM 12700 O O . VAL B 1 772 ? -41.281 3.502 4.844 1 92.75 772 VAL B O 1
ATOM 12703 N N . TYR B 1 773 ? -42.594 5.223 4.32 1 90.62 773 TYR B N 1
ATOM 12704 C CA . TYR B 1 773 ? -43.781 4.441 4.562 1 90.62 773 TYR B CA 1
ATOM 12705 C C . TYR B 1 773 ? -44.75 4.551 3.391 1 90.62 773 TYR B C 1
ATOM 12707 O O . TYR B 1 773 ? -45.188 5.652 3.031 1 90.62 773 TYR B O 1
ATOM 12715 N N . GLN B 1 774 ? -45 3.348 2.848 1 86.19 774 GLN B N 1
ATOM 12716 C CA . GLN B 1 774 ? -45.969 3.297 1.763 1 86.19 774 GLN B CA 1
ATOM 12717 C C . GLN B 1 774 ? -47.375 3.086 2.301 1 86.19 774 GLN B C 1
ATOM 12719 O O . GLN B 1 774 ? -47.656 2.107 3.002 1 86.19 774 GLN B O 1
ATOM 12724 N N . ILE B 1 775 ? -48.281 4.016 2.02 1 78.5 775 ILE B N 1
ATOM 12725 C CA . ILE B 1 775 ? -49.656 3.898 2.461 1 78.5 775 ILE B CA 1
ATOM 12726 C C . ILE B 1 775 ? -50.344 2.77 1.699 1 78.5 775 ILE B C 1
ATOM 12728 O O . ILE B 1 775 ? -50.375 2.756 0.466 1 78.5 775 ILE B O 1
ATOM 12732 N N . PRO B 1 776 ? -50.75 1.753 2.389 1 74 776 PRO B N 1
ATOM 12733 C CA . PRO B 1 776 ? -51.344 0.576 1.742 1 74 776 PRO B CA 1
ATOM 12734 C C . PRO B 1 776 ? -52.469 0.932 0.772 1 74 776 PRO B C 1
ATOM 12736 O O . PRO B 1 776 ? -52.625 0.294 -0.274 1 74 776 PRO B O 1
ATOM 12739 N N . LYS B 1 777 ? -53.438 1.9 1.103 1 69.25 777 LYS B N 1
ATOM 12740 C CA . LYS B 1 777 ? -54.688 2.15 0.344 1 69.25 777 LYS B CA 1
ATOM 12741 C C . LYS B 1 777 ? -54.375 2.998 -0.893 1 69.25 777 LYS B C 1
ATOM 12743 O O . LYS B 1 777 ? -55.156 2.959 -1.866 1 69.25 777 LYS B O 1
ATOM 12748 N N . THR B 1 778 ? -53.469 3.855 -0.939 1 69.12 778 THR B N 1
ATOM 12749 C CA . THR B 1 778 ? -53.156 4.77 -2.033 1 69.12 778 THR B CA 1
ATOM 12750 C C . THR B 1 778 ? -51.719 4.598 -2.49 1 69.12 778 THR B C 1
ATOM 12752 O O . THR B 1 778 ? -50.781 4.941 -1.762 1 69.12 778 THR B O 1
ATOM 12755 N N . LYS B 1 779 ? -51.5 3.959 -3.598 1 75.81 779 LYS B N 1
ATOM 12756 C CA . LYS B 1 779 ? -50.156 3.658 -4.148 1 75.81 779 LYS B CA 1
ATOM 12757 C C . LYS B 1 779 ? -49.531 4.906 -4.754 1 75.81 779 LYS B C 1
ATOM 12759 O O . LYS B 1 779 ? -48.312 4.934 -5.004 1 75.81 779 LYS B O 1
ATOM 12764 N N . GLU B 1 780 ? -50.25 5.977 -4.738 1 85.5 780 GLU B N 1
ATOM 12765 C CA . GLU B 1 780 ? -49.75 7.148 -5.461 1 85.5 780 GLU B CA 1
ATOM 12766 C C . GLU B 1 780 ? -48.938 8.062 -4.551 1 85.5 780 GLU B C 1
ATOM 12768 O O . GLU B 1 780 ? -48.125 8.859 -5.031 1 85.5 780 GLU B O 1
ATOM 12773 N N . LYS B 1 781 ? -49.156 7.906 -3.248 1 88.56 781 LYS B N 1
ATOM 12774 C CA . LYS B 1 781 ? -48.406 8.75 -2.318 1 88.56 781 LYS B CA 1
ATOM 12775 C C . LYS B 1 781 ? -47.688 7.906 -1.275 1 88.56 781 LYS B C 1
ATOM 12777 O O . LYS B 1 781 ? -48.094 6.789 -0.967 1 88.56 781 LYS B O 1
ATOM 12782 N N . HIS B 1 782 ? -46.531 8.336 -0.844 1 91.94 782 HIS B N 1
ATOM 12783 C CA . HIS B 1 782 ? -45.812 7.719 0.265 1 91.94 782 HIS B CA 1
ATOM 12784 C C . HIS B 1 782 ? -45.281 8.773 1.245 1 91.94 782 HIS B C 1
ATOM 12786 O O . HIS B 1 782 ? -45.281 9.961 0.927 1 91.94 782 HIS B O 1
ATOM 12792 N N . SER B 1 783 ? -45.094 8.328 2.379 1 93.69 783 SER B N 1
ATOM 12793 C CA . SER B 1 783 ? -44.594 9.211 3.432 1 93.69 783 SER B CA 1
ATOM 12794 C C . SER B 1 783 ? -43.094 9.133 3.555 1 93.69 783 SER B C 1
ATOM 12796 O O . SER B 1 783 ? -42.531 8.039 3.605 1 93.69 783 SER B O 1
ATOM 12798 N N . LEU B 1 784 ? -42.438 10.25 3.506 1 95.25 784 LEU B N 1
ATOM 12799 C CA . LEU B 1 784 ? -41 10.352 3.727 1 95.25 784 LEU B CA 1
ATOM 12800 C C . LEU B 1 784 ? -40.719 11.086 5.031 1 95.25 784 LEU B C 1
ATOM 12802 O O . LEU B 1 784 ? -41.375 12.062 5.367 1 95.25 784 LEU B O 1
ATOM 12806 N N . ALA B 1 785 ? -39.812 10.562 5.805 1 95.25 785 ALA B N 1
ATOM 12807 C CA . ALA B 1 785 ? -39.312 11.227 7.008 1 95.25 785 ALA B CA 1
ATOM 12808 C C . ALA B 1 785 ? -37.844 11.578 6.875 1 95.25 785 ALA B C 1
ATOM 12810 O O . ALA B 1 785 ? -37 10.703 6.633 1 95.25 785 ALA B O 1
ATOM 12811 N N . LEU B 1 786 ? -37.562 12.883 7.031 1 95.62 786 LEU B N 1
ATOM 12812 C CA . LEU B 1 786 ? -36.219 13.383 6.867 1 95.62 786 LEU B CA 1
ATOM 12813 C C . LEU B 1 786 ? -35.656 13.93 8.188 1 95.62 786 LEU B C 1
ATOM 12815 O O . LEU B 1 786 ? -36.406 14.492 8.984 1 95.62 786 LEU B O 1
ATOM 12819 N N . ARG B 1 787 ? -34.438 13.703 8.398 1 94.81 787 ARG B N 1
ATOM 12820 C CA . ARG B 1 787 ? -33.688 14.328 9.484 1 94.81 787 ARG B CA 1
ATOM 12821 C C . ARG B 1 787 ? -32.75 15.391 8.953 1 94.81 787 ARG B C 1
ATOM 12823 O O . ARG B 1 787 ? -31.875 15.094 8.117 1 94.81 787 ARG B O 1
ATOM 12830 N N . LEU B 1 788 ? -32.875 16.594 9.469 1 94.31 788 LEU B N 1
ATOM 12831 C CA . LEU B 1 788 ? -32.094 17.719 8.992 1 94.31 788 LEU B CA 1
ATOM 12832 C C . LEU B 1 788 ? -31.125 18.219 10.078 1 94.31 788 LEU B C 1
ATOM 12834 O O . LEU B 1 788 ? -31.531 18.359 11.242 1 94.31 788 LEU B O 1
ATOM 12838 N N . PHE B 1 789 ? -29.938 18.406 9.695 1 90.81 789 PHE B N 1
ATOM 12839 C CA . PHE B 1 789 ? -28.906 18.891 10.602 1 90.81 789 PHE B CA 1
ATOM 12840 C C . PHE B 1 789 ? -28.484 20.312 10.242 1 90.81 789 PHE B C 1
ATOM 12842 O O . PHE B 1 789 ? -28.078 20.578 9.109 1 90.81 789 PHE B O 1
ATOM 12849 N N . PHE B 1 790 ? -28.609 21.25 11.203 1 91.38 790 PHE B N 1
ATOM 12850 C CA . PHE B 1 790 ? -28.281 22.656 10.977 1 91.38 790 PHE B CA 1
ATOM 12851 C C . PHE B 1 790 ? -27.094 23.078 11.836 1 91.38 790 PHE B C 1
ATOM 12853 O O . PHE B 1 790 ? -26.984 22.688 13 1 91.38 790 PHE B O 1
ATOM 12860 N N . HIS B 1 791 ? -26.219 23.672 11.133 1 87.94 791 HIS B N 1
ATOM 12861 C CA . HIS B 1 791 ? -25.047 24.203 11.828 1 87.94 791 HIS B CA 1
ATOM 12862 C C . HIS B 1 791 ? -24.5 25.438 11.125 1 87.94 791 HIS B C 1
ATOM 12864 O O . HIS B 1 791 ? -24.609 25.562 9.906 1 87.94 791 HIS B O 1
ATOM 12870 N N . ASN B 1 792 ? -24 26.406 11.961 1 84.81 792 ASN B N 1
ATOM 12871 C CA . ASN B 1 792 ? -23.328 27.594 11.422 1 84.81 792 ASN B CA 1
ATOM 12872 C C . ASN B 1 792 ? -21.906 27.719 11.945 1 84.81 792 ASN B C 1
ATOM 12874 O O . ASN B 1 792 ? -21.656 27.469 13.125 1 84.81 792 ASN B O 1
ATOM 12878 N N . LEU B 1 793 ? -21 28.047 11.117 1 80.5 793 LEU B N 1
ATOM 12879 C CA . LEU B 1 793 ? -19.594 28.109 11.477 1 80.5 793 LEU B CA 1
ATOM 12880 C C . LEU B 1 793 ? -19.297 29.375 12.289 1 80.5 793 LEU B C 1
ATOM 12882 O O . LEU B 1 793 ? -18.359 29.391 13.094 1 80.5 793 LEU B O 1
ATOM 12886 N N . ASP B 1 794 ? -20.078 30.422 12.18 1 76.44 794 ASP B N 1
ATOM 12887 C CA . ASP B 1 794 ? -19.719 31.734 12.711 1 76.44 794 ASP B CA 1
ATOM 12888 C C . ASP B 1 794 ? -20.578 32.094 13.93 1 76.44 794 ASP B C 1
ATOM 12890 O O . ASP B 1 794 ? -20.219 32.969 14.719 1 76.44 794 ASP B O 1
ATOM 12894 N N . LYS B 1 795 ? -21.734 31.438 14.031 1 80.88 795 LYS B N 1
ATOM 12895 C CA . LYS B 1 795 ? -22.625 31.812 15.133 1 80.88 795 LYS B CA 1
ATOM 12896 C C . LYS B 1 795 ? -23.422 30.609 15.633 1 80.88 795 LYS B C 1
ATOM 12898 O O . LYS B 1 795 ? -23.547 29.609 14.922 1 80.88 795 LYS B O 1
ATOM 12903 N N . ASN B 1 796 ? -23.812 30.672 16.891 1 87.19 796 ASN B N 1
ATOM 12904 C CA . ASN B 1 796 ? -24.766 29.734 17.453 1 87.19 796 ASN B CA 1
ATOM 12905 C C . ASN B 1 796 ? -26.172 29.938 16.891 1 87.19 796 ASN B C 1
ATOM 12907 O O . ASN B 1 796 ? -26.703 31.047 16.938 1 87.19 796 ASN B O 1
ATOM 12911 N N . LEU B 1 797 ? -26.703 28.906 16.375 1 87.12 797 LEU B N 1
ATOM 12912 C CA . LEU B 1 797 ? -28.047 29 15.789 1 87.12 797 LEU B CA 1
ATOM 12913 C C . LEU B 1 797 ? -29.109 29 16.891 1 87.12 797 LEU B C 1
ATOM 12915 O O . LEU B 1 797 ? -29.172 28.062 17.688 1 87.12 797 LEU B O 1
ATOM 12919 N N . GLU B 1 798 ? -29.875 30.047 16.906 1 87.25 798 GLU B N 1
ATOM 12920 C CA . GLU B 1 798 ? -31 30.109 17.844 1 87.25 798 GLU B CA 1
ATOM 12921 C C . GLU B 1 798 ? -32.219 29.375 17.297 1 87.25 798 GLU B C 1
ATOM 12923 O O . GLU B 1 798 ? -32.25 29.016 16.109 1 87.25 798 GLU B O 1
ATOM 12928 N N . LYS B 1 799 ? -33.188 29.047 18.125 1 89.12 799 LYS B N 1
ATOM 12929 C CA . LYS B 1 799 ? -34.406 28.312 17.75 1 89.12 799 LYS B CA 1
ATOM 12930 C C . LYS B 1 799 ? -35.125 29.016 16.609 1 89.12 799 LYS B C 1
ATOM 12932 O O . LYS B 1 799 ? -35.625 28.375 15.688 1 89.12 799 LYS B O 1
ATOM 12937 N N . GLN B 1 800 ? -35.094 30.281 16.688 1 88.75 800 GLN B N 1
ATOM 12938 C CA . GLN B 1 800 ? -35.812 31.062 15.68 1 88.75 800 GLN B CA 1
ATOM 12939 C C . GLN B 1 800 ? -35.156 30.953 14.312 1 88.75 800 GLN B C 1
ATOM 12941 O O . GLN B 1 800 ? -35.812 30.906 13.289 1 88.75 800 GLN B O 1
ATOM 12946 N N . ASP B 1 801 ? -33.812 30.938 14.359 1 89.62 801 ASP B N 1
ATOM 12947 C CA . ASP B 1 801 ? -33.062 30.797 13.109 1 89.62 801 ASP B CA 1
ATOM 12948 C C . ASP B 1 801 ? -33.406 29.484 12.398 1 89.62 801 ASP B C 1
ATOM 12950 O O . ASP B 1 801 ? -33.656 29.484 11.195 1 89.62 801 ASP B O 1
ATOM 12954 N N . VAL B 1 802 ? -33.469 28.422 13.156 1 92.12 802 VAL B N 1
ATOM 12955 C CA . VAL B 1 802 ? -33.75 27.109 12.602 1 92.12 802 VAL B CA 1
ATOM 12956 C C . VAL B 1 802 ? -35.219 27 12.164 1 92.12 802 VAL B C 1
ATOM 12958 O O . VAL B 1 802 ? -35.5 26.391 11.133 1 92.12 802 VAL B O 1
ATOM 12961 N N . GLU B 1 803 ? -36.094 27.609 12.891 1 92.12 803 GLU B N 1
ATOM 12962 C CA . GLU B 1 803 ? -37.5 27.625 12.523 1 92.12 803 GLU B CA 1
ATOM 12963 C C . GLU B 1 803 ? -37.719 28.344 11.203 1 92.12 803 GLU B C 1
ATOM 12965 O O . GLU B 1 803 ? -38.531 27.922 10.383 1 92.12 803 GLU B O 1
ATOM 12970 N N . HIS B 1 804 ? -37 29.359 11.07 1 91 804 HIS B N 1
ATOM 12971 C CA . HIS B 1 804 ? -37.094 30.094 9.812 1 91 804 HIS B CA 1
ATOM 12972 C C . HIS B 1 804 ? -36.594 29.234 8.648 1 91 804 HIS B C 1
ATOM 12974 O O . HIS B 1 804 ? -37.219 29.25 7.574 1 91 804 HIS B O 1
ATOM 12980 N N . CYS B 1 805 ? -35.531 28.578 8.852 1 92.31 805 CYS B N 1
ATOM 12981 C CA . CYS B 1 805 ? -35.031 27.672 7.832 1 92.31 805 CYS B CA 1
ATOM 12982 C C . CYS B 1 805 ? -36.062 26.594 7.504 1 92.31 805 CYS B C 1
ATOM 12984 O O . CYS B 1 805 ? -36.281 26.297 6.332 1 92.31 805 CYS B O 1
ATOM 12986 N N . MET B 1 806 ? -36.625 26.031 8.539 1 94.31 806 MET B N 1
ATOM 12987 C CA . MET B 1 806 ? -37.625 24.969 8.367 1 94.31 806 MET B CA 1
ATOM 12988 C C . MET B 1 806 ? -38.844 25.469 7.605 1 94.31 806 MET B C 1
ATOM 12990 O O . MET B 1 806 ? -39.375 24.75 6.758 1 94.31 806 MET B O 1
ATOM 12994 N N . GLU B 1 807 ? -39.219 26.641 7.895 1 93 807 GLU B N 1
ATOM 12995 C CA . GLU B 1 807 ? -40.375 27.234 7.195 1 93 807 GLU B CA 1
ATOM 12996 C C . GLU B 1 807 ? -40.062 27.438 5.715 1 93 807 GLU B C 1
ATOM 12998 O O . GLU B 1 807 ? -40.906 27.156 4.859 1 93 807 GLU B O 1
ATOM 13003 N N . LYS B 1 808 ? -38.906 27.859 5.473 1 93.56 808 LYS B N 1
ATOM 13004 C CA . LYS B 1 808 ? -38.5 28.047 4.086 1 93.56 808 LYS B CA 1
ATOM 13005 C C . LYS B 1 808 ? -38.469 26.719 3.34 1 93.56 808 LYS B C 1
ATOM 13007 O O . LYS B 1 808 ? -38.938 26.625 2.203 1 93.56 808 LYS B O 1
ATOM 13012 N N . ILE B 1 809 ? -37.875 25.734 3.973 1 95.25 809 ILE B N 1
ATOM 13013 C CA . ILE B 1 809 ? -37.75 24.406 3.375 1 95.25 809 ILE B CA 1
ATOM 13014 C C . ILE B 1 809 ? -39.156 23.844 3.104 1 95.25 809 ILE B C 1
ATOM 13016 O O . ILE B 1 809 ? -39.438 23.391 1.996 1 95.25 809 ILE B O 1
ATOM 13020 N N . THR B 1 810 ? -40.094 23.953 4.109 1 95.19 810 THR B N 1
ATOM 13021 C CA . THR B 1 810 ? -41.438 23.422 3.996 1 95.19 810 THR B CA 1
ATOM 13022 C C . THR B 1 810 ? -42.219 24.156 2.906 1 95.19 810 THR B C 1
ATOM 13024 O O . THR B 1 810 ? -42.906 23.531 2.107 1 95.19 810 THR B O 1
ATOM 13027 N N . SER B 1 811 ? -42.094 25.406 2.891 1 94.31 811 SER B N 1
ATOM 13028 C CA . SER B 1 811 ? -42.781 26.188 1.886 1 94.31 811 SER B CA 1
ATOM 13029 C C . SER B 1 811 ? -42.344 25.828 0.477 1 94.31 811 SER B C 1
ATOM 13031 O O . SER B 1 811 ? -43.156 25.703 -0.433 1 94.31 811 SER B O 1
ATOM 13033 N N . ASN B 1 812 ? -41.062 25.734 0.32 1 95.06 812 ASN B N 1
ATOM 13034 C CA . ASN B 1 812 ? -40.531 25.375 -0.985 1 95.06 812 ASN B CA 1
ATOM 13035 C C . ASN B 1 812 ? -40.938 23.969 -1.404 1 95.06 812 ASN B C 1
ATOM 13037 O O . ASN B 1 812 ? -41.219 23.719 -2.582 1 95.06 812 ASN B O 1
ATOM 13041 N N . LEU B 1 813 ? -41 23.047 -0.499 1 96.25 813 LEU B N 1
ATOM 13042 C CA . LEU B 1 813 ? -41.438 21.688 -0.8 1 96.25 813 LEU B CA 1
ATOM 13043 C C . LEU B 1 813 ? -42.906 21.656 -1.173 1 96.25 813 LEU B C 1
ATOM 13045 O O . LEU B 1 813 ? -43.312 20.906 -2.062 1 96.25 813 LEU B O 1
ATOM 13049 N N . ILE B 1 814 ? -43.719 22.438 -0.493 1 95.38 814 ILE B N 1
ATOM 13050 C CA . ILE B 1 814 ? -45.125 22.531 -0.814 1 95.38 814 ILE B CA 1
ATOM 13051 C C . ILE B 1 814 ? -45.312 23.125 -2.215 1 95.38 814 ILE B C 1
ATOM 13053 O O . ILE B 1 814 ? -46.094 22.625 -3.008 1 95.38 814 ILE B O 1
ATOM 13057 N N . LYS B 1 815 ? -44.562 24.062 -2.502 1 94.38 815 LYS B N 1
ATOM 13058 C CA . LYS B 1 815 ? -44.656 24.75 -3.785 1 94.38 815 LYS B CA 1
ATOM 13059 C C . LYS B 1 815 ? -44.25 23.828 -4.934 1 94.38 815 LYS B C 1
ATOM 13061 O O . LYS B 1 815 ? -44.938 23.75 -5.949 1 94.38 815 LYS B O 1
ATOM 13066 N N . HIS B 1 816 ? -43.156 23.125 -4.801 1 94.69 816 HIS B N 1
ATOM 13067 C CA . HIS B 1 816 ? -42.562 22.359 -5.91 1 94.69 816 HIS B CA 1
ATOM 13068 C C . HIS B 1 816 ? -43.156 20.953 -5.98 1 94.69 816 HIS B C 1
ATOM 13070 O O . HIS B 1 816 ? -43.25 20.391 -7.066 1 94.69 816 HIS B O 1
ATOM 13076 N N . PHE B 1 817 ? -43.5 20.375 -4.812 1 95.81 817 PHE B N 1
ATOM 13077 C CA . PHE B 1 817 ? -43.844 18.969 -4.812 1 95.81 817 PHE B CA 1
ATOM 13078 C C . PHE B 1 817 ? -45.25 18.766 -4.215 1 95.81 817 PHE B C 1
ATOM 13080 O O . PHE B 1 817 ? -45.719 17.625 -4.113 1 95.81 817 PHE B O 1
ATOM 13087 N N . HIS B 1 818 ? -45.938 19.75 -3.697 1 94.5 818 HIS B N 1
ATOM 13088 C CA . HIS B 1 818 ? -47.25 19.703 -3.119 1 94.5 818 HIS B CA 1
ATOM 13089 C C . HIS B 1 818 ? -47.344 18.703 -1.97 1 94.5 818 HIS B C 1
ATOM 13091 O O . HIS B 1 818 ? -48.219 17.844 -1.934 1 94.5 818 HIS B O 1
ATOM 13097 N N . ILE B 1 819 ? -46.375 18.875 -1.14 1 94 819 ILE B N 1
ATOM 13098 C CA . ILE B 1 819 ? -46.281 17.922 -0.04 1 94 819 ILE B CA 1
ATOM 13099 C C . ILE B 1 819 ? -47.375 18.234 0.994 1 94 819 ILE B C 1
ATOM 13101 O O . ILE B 1 819 ? -47.906 19.344 1.029 1 94 819 ILE B O 1
ATOM 13105 N N . GLU B 1 820 ? -47.719 17.25 1.819 1 93.56 820 GLU B N 1
ATOM 13106 C CA . GLU B 1 820 ? -48.594 17.391 2.982 1 93.56 820 GLU B CA 1
ATOM 13107 C C . GLU B 1 820 ? -47.875 17.031 4.27 1 93.56 820 GLU B C 1
ATOM 13109 O O . GLU B 1 820 ? -47.469 15.875 4.465 1 93.56 820 GLU B O 1
ATOM 13114 N N . ILE B 1 821 ? -47.719 18 5.109 1 92.62 821 ILE B N 1
ATOM 13115 C CA . ILE B 1 821 ? -46.938 17.797 6.328 1 92.62 821 ILE B CA 1
ATOM 13116 C C . ILE B 1 821 ? -47.719 16.875 7.277 1 92.62 821 ILE B C 1
ATOM 13118 O O . ILE B 1 821 ? -48.938 17 7.43 1 92.62 821 ILE B O 1
ATOM 13122 N N . ARG B 1 822 ? -46.969 15.977 7.875 1 84.94 822 ARG B N 1
ATOM 13123 C CA . ARG B 1 822 ? -47.531 15.07 8.867 1 84.94 822 ARG B CA 1
ATOM 13124 C C . ARG B 1 822 ? -47.094 15.445 10.273 1 84.94 822 ARG B C 1
ATOM 13126 O O . ARG B 1 822 ? -46 15.977 10.453 1 84.94 822 ARG B O 1
#

Organism: Onion yellows phytoplasma (strain OY-M) (NCBI:txid262768)

Foldseek 3Di:
DPPQFDKFKAWFVLLCLFFVDPDDPCVQVLCCFFPANWPDKFALFPKPDKWKKFWADWADDPPDDQWIWTWIGQVVDTFTAIFRAPPDDHGWIFIWAFAQIAFPLVRDGDDWDQDPNDTGGTDTDQPSSNVDDPVQDDPVSNGGTDTDDDPPVPGDRNDHPCVVLQRGTMMTMGRDDLQCCLQCQASNSVSLSSQLLVVLVVVVVPPPPDPPVSPRVVPLLDDDPCLQPPFAADQEAEEEPDPQWFKKKKFKWFQFAWAAFDSNLQSVQVVRVHHGDTLLVSLQVNLCHHAVFHKDKWQCPPARYKYKAFDDQQDWFAFCVRDIDGGHRLFIFIDSVPHGQCRPQFTGGNVGDDDNPRGMMMMMTTAGALVSLVVVCVVRVGHDSRSSNNVSAHQPVSRSSSSSVSVVSSCVGGVIDGRHRMDIDGHDDDFADKEKDFLLVLCVVLVHRDQPVSLVSSCVSQVKDWDADPDDDRDDNGGITIITGHRSRPNDHYRVSSSSSVNSSVTVVPRDDDPDPPPDDDDDALLRVLVVVLVVVLVVLPADEDDFDQFAAPVLQCQFPNPADWDFDPDDPDNGGTTGHQDCVSVVLLVQLVCVVVPNFAHKYKYWDWGDHPVDIFTKIKMKGGAWPDDPDPVPPTHGDDLVVVVVVVVVSCVSLVFDWDWAQDQPRPQFDNVFKTFIDGPNDGFKIKGWGDVVSCVVSVHDIMIMIMGTDDPVSSNDDDDDDDDDDAPEDKDKDKWKWKFFPVDDVVVLVVLLCVQCVAFWDDKDFDDKAQDPPDNGMIMTMIMTITDHRPDHQDPVNVVVSVVSSVVSCCVPTVIGTD/DPPQFDKFKAWFVLLCLFFVDPDDPCVQVLCCFFPANWPDKFALFPKPDKWKKFWADWADDPPDDQWIFTWIGQPVDTFTAIFRAPPDDHGWIFIWAFQQIAFPLVRDGDHWDQDPNRTGGTDTDQPSSNVDDPVQDDPVSPGGTDTDDDPPPPGDRNDHPCVVLQRGTMMTMGRDDLQCCLQPQASNSVSLSSQLLVVLVVVVVPPPPDPPVSDRVVPLLDDDPCLQPPFAADQEAEEEPDPQWFKKKKFKWFQFAWAAFDSNLQSVQVVRVHHGDTLLVSLQVNLCHHAVFHKDKWQCPPARYKYKAFDDQQAWFAFCVRDIDGGHRLWIFIDSVPHGQCRPQFTGGNVGDDDNPRGMMMMMTTAGALVSLVVVCVVVVGHDSRSSNNVSAHQPVSRSSSRSVSVVSSCVGGVIDGRHRMDIDGHHDDFADKEKDFLLVLCVVLVHRDQPVSLVSSCVSQVKDWDADPDDDRDDNGGITTITGHRSRPNDRYRVSSSVSVNSSVTVVPRDDDPDPPPDDDDDALLRVLVVVLVVVLVVLPADEDDFDQFAAPVLQCQFPNPADWDFDPDDPDNGGTTGHQDCVSVVLLVQLVCVVVPNFAHKYKYWDWGDDPVDIFTKIKMKGGAWPDDPDPVPPTHGDDLVVVVVVVVVSCVSLVFDWDWAQDQPRPQFDNVFKTFIDGPNDGFKIKGWGDVVSCVVSVHDIMIMIMGTDDPVSSNDDDDDDDDDDAPEDKDKDKWKWKFFPVDDVVVLVVLLCVQCVAFWDDKDFDDKAQDPPDNGMIMTMIMTITDHRPDHDDPVNVVVSVVSSVVSCCVPTVIGTD

Secondary structure (DSSP, 8-state):
------EEEEEHHHHTTT--S---TTHHHHHHHHT-EEEEEEES----SEEEEEEEEEEEPTT-SS-EEEEEE-SS-EEEEEE--S---TT-EEEEEPTT-EETTTTEE---EEETTEEE-SEE--GGGGT--GGGS-HHHHSSSPBP--TT--SPTTSBTHHHHT-SSEEEEEE--TTTHHHHSSHHHHHHHHHHHHHHHHHHT------------TTTTS--TTTTTTPPPPS-EEEE-STTEEEEEEEEEES----PPPHHHHHHHHHTT-----HHHHHHHHHHHHH---EEEEEGGG-SEEEEEEPPTTEEEEBTT--EEEE-TTSEEEESSSSEEEETTTEEBSTTS--TT---EEEEEEEE-HHHHHHHHHHHT---HHHHHHHH---GGGHHHHHHHHHHHHHHHH--EE-S--EEEE-----PPEEEEEHHHHHHHHSSPPPHHHHHHHHHHTT-EEE--S---TT-TTPEEEEE--TT-SS--SHHHHHHHHHHHH-GGGS--------S-----HHHHHHHHHHHHHHHTT-EE----SEE-HHHHHHHSTT----B-SS-SSTTS-EE-S-SHHHHHHHHHHHHHTT---EEEEEEEEEEETTEEEEEEEEEEESEEE--GGG---EE--HHHHHHHHHHHHHHHT---EEEE----TTEEEEEEEEEEETTEEEEEEEEEPHHHHHHHT--SEEEEEEE--HHHHT----PPP-PPP-SPPEEEEEEEEEETTS-HHHHHHHHHHHSTTTEEEEEEEEEEE-SS-TTEEEEEEEEEE--SSSPPPHHHHHHHHHHHHHHHHHHH--EE-/------EEEEEHHHHTTT--S---TTHHHHHHHHT-EEEEEEES----SEEEEEEEEEEEPTT-SS-EEEEEE-SS-EEEEEE--S---TT-EEEEEPTT-EETTTTEE---EEETTEEE-SEEPPGGGGT--GGGS-HHHHSSS-----TT--SPTTSBTHHHHT-SSEEEEEE--TTTHHHHSSHHHHHHHHHHHHHHHHHHT------------TTTTS--TTTTTTPPPPS-EEEE-STTEEEEEEEEEES----PPPHHHHHHHHHTT-----HHHHHHHHHHHHH---EEEEE-TT-SEEEEEEPPTTEEEEBTT--EEEE-TTSEEEESSSSEEEETTTEEBSTTS--TT--EEEEEEEEE-HHHHHHHHHHHT---HHHHHHHH---GGGHHHHHHHHHHHHHHHH--EE-S--EEEE-----PPEEEEEHHHHHHHHSSPPPHHHHHHHHHHTT-EEE--S---TT-TTPEEEEE--TT-SS--SHHHHHHHHHHHH-GGGS--------S-----HHHHHHHHHHHHHHHTT-EE----SEE-HHHHHHHSTT----B-SS-SSTTS-EE-S-SHHHHHHHHHHHHHTT---EEEEEEEEEEETTEEEEEEEEEEESEEE--GGG---EE--HHHHHHHHHHHHHHHT---EEEE----TTEEEEEEEEEEETTEEEEEEEEEPHHHHHHHT--SEEEEEEE--HHHHT----PPP-PPP-SPPEEEEEEEEEETTS-HHHHHHHHHHHSTTTEEEEEEEEEEE-SS-TTEEEEEEEEEE--SSSPPPHHHHHHHHHHHHHHHHHHH--EE-